Protein 2FGX (pdb70)

Solvent-accessible surface area: 6014 Å² total; per-residue (Å²): 242,148,138,168,129,148,73,91,44,0,7,0,23,0,107,131,83,46,154,47,6,99,109,3,46,56,38,0,128,78,45,13,166,167,20,135,1,76,50,78,69,60,87,2,83,61,86,134,128,30,35,176,108,18,83,86,137,18,5,8,0,27,0,39,106,76,116,94,87,31,4,76,60,136,43,74,56,114,65,1,37,90,38,33,108

Structure (mmCIF, N/CA/C/O backbone):
data_2FGX
#
_entry.id   2FGX
#
loop_
_atom_site.group_PDB
_atom_site.id
_atom_site.type_symbol
_atom_site.label_atom_id
_atom_site.label_alt_id
_atom_site.label_comp_id
_atom_site.label_asym_id
_atom_site.label_entity_id
_atom_site.label_seq_id
_atom_site.pdbx_PDB_ins_code
_atom_site.Cartn_x
_atom_site.Cartn_y
_atom_site.Cartn_z
_atom_site.occupancy
_atom_site.B_iso_or_equiv
_atom_site.auth_seq_id
_atom_site.auth_comp_id
_atom_site.auth_asym_id
_atom_site.auth_atom_id
_atom_site.pdbx_PDB_model_num
ATOM 1 N N . MET A 1 23 ? 3.164 31.938 2.748 1.00 0.00 1 MET A N 1
ATOM 2 C CA . MET A 1 23 ? 1.716 31.921 3.058 1.00 0.00 1 MET A CA 1
ATOM 3 C C . MET A 1 23 ? 1.205 30.488 3.113 1.00 0.00 1 MET A C 1
ATOM 4 O O . MET A 1 23 ? 0.885 29.976 4.186 1.00 0.00 1 MET A O 1
ATOM 15 N N . ASN A 1 24 ? 1.133 29.841 1.961 1.00 0.00 2 ASN A N 1
ATOM 16 C CA . ASN A 1 24 ? 0.691 28.458 1.893 1.00 0.00 2 ASN A CA 1
ATOM 17 C C . ASN A 1 24 ? 1.857 27.549 1.544 1.00 0.00 2 ASN A C 1
ATOM 18 O O . ASN A 1 24 ? 2.845 27.988 0.955 1.00 0.00 2 ASN A O 1
ATOM 28 N N . ASN A 1 25 ? 1.733 26.287 1.916 1.00 0.00 3 ASN A N 1
ATOM 29 C CA . ASN A 1 25 ? 2.756 25.285 1.648 1.00 0.00 3 ASN A CA 1
ATOM 30 C C . ASN A 1 25 ? 2.218 23.915 2.014 1.00 0.00 3 ASN A C 1
ATOM 31 O O . ASN A 1 25 ? 1.929 23.656 3.185 1.00 0.00 3 ASN A O 1
ATOM 41 N N . GLN A 1 26 ? 2.051 23.050 1.023 1.00 0.00 4 GLN A N 1
ATOM 42 C CA . GLN A 1 26 ? 1.541 21.712 1.277 1.00 0.00 4 GLN A CA 1
ATOM 43 C C . GLN A 1 26 ? 2.522 20.944 2.151 1.00 0.00 4 GLN A C 1
ATOM 44 O O . GLN A 1 26 ? 3.737 21.137 2.060 1.00 0.00 4 GLN A O 1
ATOM 56 N N . VAL A 1 27 ? 1.990 20.095 3.008 1.00 0.00 5 VAL A N 1
ATOM 57 C CA . VAL A 1 27 ? 2.806 19.343 3.936 1.00 0.00 5 VAL A CA 1
ATOM 58 C C . VAL A 1 27 ? 3.406 18.122 3.264 1.00 0.00 5 VAL A C 1
ATOM 59 O O . VAL A 1 27 ? 3.133 17.840 2.098 1.00 0.00 5 VAL A O 1
ATOM 72 N N . GLU A 1 28 ? 4.223 17.410 4.007 1.00 0.00 6 GLU A N 1
ATOM 73 C CA . GLU A 1 28 ? 4.874 16.220 3.498 1.00 0.00 6 GLU A CA 1
ATOM 74 C C . GLU A 1 28 ? 3.886 15.055 3.470 1.00 0.00 6 GLU A C 1
ATOM 75 O O . GLU A 1 28 ? 3.000 14.955 4.327 1.00 0.00 6 GLU A O 1
ATOM 85 N N . PRO A 1 29 ? 4.019 14.172 2.478 1.00 0.00 7 PRO A N 1
ATOM 86 C CA . PRO A 1 29 ? 3.044 13.118 2.223 1.00 0.00 7 PRO A CA 1
ATOM 87 C C . PRO A 1 29 ? 3.225 11.906 3.129 1.00 0.00 7 PRO A C 1
ATOM 88 O O . PRO A 1 29 ? 4.179 11.827 3.908 1.00 0.00 7 PRO A O 1
ATOM 96 N N . ARG A 1 30 ? 2.296 10.969 3.032 1.00 0.00 8 ARG A N 1
ATOM 97 C CA . ARG A 1 30 ? 2.372 9.740 3.800 1.00 0.00 8 ARG A CA 1
ATOM 98 C C . ARG A 1 30 ? 2.822 8.608 2.887 1.00 0.00 8 ARG A C 1
ATOM 99 O O . ARG A 1 30 ? 2.411 8.540 1.734 1.00 0.00 8 ARG A O 1
ATOM 117 N N . LYS A 1 31 ? 3.671 7.738 3.403 1.00 0.00 9 LYS A N 1
ATOM 118 C CA . LYS A 1 31 ? 4.241 6.653 2.613 1.00 0.00 9 LYS A CA 1
ATOM 119 C C . LYS A 1 31 ? 3.308 5.441 2.635 1.00 0.00 9 LYS A C 1
ATOM 120 O O . LYS A 1 31 ? 2.613 5.205 3.622 1.00 0.00 9 LYS A O 1
ATOM 135 N N . LEU A 1 32 ? 3.276 4.694 1.543 1.00 0.00 10 LEU A N 1
ATOM 136 C CA . LEU A 1 32 ? 2.452 3.500 1.465 1.00 0.00 10 LEU A CA 1
ATOM 137 C C . LEU A 1 32 ? 3.294 2.268 1.152 1.00 0.00 10 LEU A C 1
ATOM 138 O O . LEU A 1 32 ? 4.200 2.305 0.314 1.00 0.00 10 LEU A O 1
ATOM 153 N N . VAL A 1 33 ? 2.993 1.179 1.840 1.00 0.00 11 VAL A N 1
ATOM 154 C CA . VAL A 1 33 ? 3.685 -0.083 1.634 1.00 0.00 11 VAL A CA 1
ATOM 155 C C . VAL A 1 33 ? 2.700 -1.154 1.185 1.00 0.00 11 VAL A C 1
ATOM 156 O O . VAL A 1 33 ? 1.580 -1.217 1.679 1.00 0.00 11 VAL A O 1
ATOM 169 N N . VAL A 1 34 ? 3.113 -1.980 0.243 1.00 0.00 12 VAL A N 1
ATOM 170 C CA . VAL A 1 34 ? 2.300 -3.095 -0.194 1.00 0.00 12 VAL A CA 1
ATOM 171 C C . VAL A 1 34 ? 2.934 -4.410 0.244 1.00 0.00 12 VAL A C 1
ATOM 172 O O . VAL A 1 34 ? 4.032 -4.761 -0.194 1.00 0.00 12 VAL A O 1
ATOM 185 N N . TYR A 1 35 ? 2.257 -5.116 1.136 1.00 0.00 13 TYR A N 1
ATOM 186 C CA . TYR A 1 35 ? 2.732 -6.412 1.599 1.00 0.00 13 TYR A CA 1
ATOM 187 C C . TYR A 1 35 ? 2.342 -7.498 0.608 1.00 0.00 13 TYR A C 1
ATOM 188 O O . TYR A 1 35 ? 1.193 -7.560 0.167 1.00 0.00 13 TYR A O 1
ATOM 205 N N . GLY A 1 36 ? 3.296 -8.348 0.258 1.00 0.00 14 GLY A N 1
ATOM 206 C CA . GLY A 1 36 ? 3.024 -9.413 -0.685 1.00 0.00 14 GLY A CA 1
ATOM 207 C C . GLY A 1 36 ? 4.031 -10.537 -0.590 1.00 0.00 14 GLY A C 1
ATOM 208 O O . GLY A 1 36 ? 4.758 -10.648 0.397 1.00 0.00 14 GLY A O 1
ATOM 212 N N . ARG A 1 37 ? 4.066 -11.374 -1.616 1.00 0.00 15 ARG A N 1
ATOM 213 C CA . ARG A 1 37 ? 4.998 -12.490 -1.679 1.00 0.00 15 ARG A CA 1
ATOM 214 C C . ARG A 1 37 ? 5.208 -12.919 -3.127 1.00 0.00 15 ARG A C 1
ATOM 215 O O . ARG A 1 37 ? 4.250 -13.264 -3.822 1.00 0.00 15 ARG A O 1
ATOM 233 N N . GLU A 1 38 ? 6.461 -12.872 -3.573 1.00 0.00 16 GLU A N 1
ATOM 234 C CA . GLU A 1 38 ? 6.835 -13.280 -4.929 1.00 0.00 16 GLU A CA 1
ATOM 235 C C . GLU A 1 38 ? 6.149 -12.409 -5.986 1.00 0.00 16 GLU A C 1
ATOM 236 O O . GLU A 1 38 ? 5.531 -11.389 -5.666 1.00 0.00 16 GLU A O 1
ATOM 246 N N . GLY A 1 39 ? 6.277 -12.801 -7.245 1.00 0.00 17 GLY A N 1
ATOM 247 C CA . GLY A 1 39 ? 5.670 -12.046 -8.319 1.00 0.00 17 GLY A CA 1
ATOM 248 C C . GLY A 1 39 ? 4.224 -12.434 -8.546 1.00 0.00 17 GLY A C 1
ATOM 249 O O . GLY A 1 39 ? 3.942 -13.437 -9.204 1.00 0.00 17 GLY A O 1
ATOM 253 N N . CYS A 1 40 ? 3.310 -11.650 -7.988 1.00 0.00 18 CYS A N 1
ATOM 254 C CA . CYS A 1 40 ? 1.884 -11.874 -8.175 1.00 0.00 18 CYS A CA 1
ATOM 255 C C . CYS A 1 40 ? 1.301 -10.797 -9.086 1.00 0.00 18 CYS A C 1
ATOM 256 O O . CYS A 1 40 ? 1.700 -9.632 -9.011 1.00 0.00 18 CYS A O 1
ATOM 263 N N . HIS A 1 41 ? 0.364 -11.187 -9.945 1.00 0.00 19 HIS A N 1
ATOM 264 C CA . HIS A 1 41 ? -0.249 -10.255 -10.885 1.00 0.00 19 HIS A CA 1
ATOM 265 C C . HIS A 1 41 ? -0.956 -9.113 -10.174 1.00 0.00 19 HIS A C 1
ATOM 266 O O . HIS A 1 41 ? -0.805 -7.959 -10.563 1.00 0.00 19 HIS A O 1
ATOM 279 N N . LEU A 1 42 ? -1.713 -9.426 -9.128 1.00 0.00 20 LEU A N 1
ATOM 280 C CA . LEU A 1 42 ? -2.430 -8.397 -8.379 1.00 0.00 20 LEU A CA 1
ATOM 281 C C . LEU A 1 42 ? -1.472 -7.356 -7.820 1.00 0.00 20 LEU A C 1
ATOM 282 O O . LEU A 1 42 ? -1.803 -6.172 -7.763 1.00 0.00 20 LEU A O 1
ATOM 297 N N . CYS A 1 43 ? -0.282 -7.794 -7.425 1.00 0.00 21 CYS A N 1
ATOM 298 C CA . CYS A 1 43 ? 0.744 -6.874 -6.956 1.00 0.00 21 CYS A CA 1
ATOM 299 C C . CYS A 1 43 ? 1.138 -5.917 -8.080 1.00 0.00 21 CYS A C 1
ATOM 300 O O . CYS A 1 43 ? 1.136 -4.702 -7.898 1.00 0.00 21 CYS A O 1
ATOM 307 N N . GLU A 1 44 ? 1.433 -6.482 -9.248 1.00 0.00 22 GLU A N 1
ATOM 308 C CA . GLU A 1 44 ? 1.822 -5.697 -10.417 1.00 0.00 22 GLU A CA 1
ATOM 309 C C . GLU A 1 44 ? 0.725 -4.713 -10.815 1.00 0.00 22 GLU A C 1
ATOM 310 O O . GLU A 1 44 ? 1.004 -3.547 -11.110 1.00 0.00 22 GLU A O 1
ATOM 320 N N . GLU A 1 45 ? -0.515 -5.189 -10.816 1.00 0.00 23 GLU A N 1
ATOM 321 C CA . GLU A 1 45 ? -1.661 -4.360 -11.177 1.00 0.00 23 GLU A CA 1
ATOM 322 C C . GLU A 1 45 ? -1.811 -3.195 -10.204 1.00 0.00 23 GLU A C 1
ATOM 323 O O . GLU A 1 45 ? -2.062 -2.057 -10.611 1.00 0.00 23 GLU A O 1
ATOM 333 N N . MET A 1 46 ? -1.643 -3.479 -8.914 1.00 0.00 24 MET A N 1
ATOM 334 C CA . MET A 1 46 ? -1.730 -2.440 -7.893 1.00 0.00 24 MET A CA 1
ATOM 335 C C . MET A 1 46 ? -0.554 -1.482 -7.992 1.00 0.00 24 MET A C 1
ATOM 336 O O . MET A 1 46 ? -0.715 -0.278 -7.801 1.00 0.00 24 MET A O 1
ATOM 348 N N . ILE A 1 47 ? 0.629 -2.013 -8.296 1.00 0.00 25 ILE A N 1
ATOM 349 C CA . ILE A 1 47 ? 1.802 -1.176 -8.513 1.00 0.00 25 ILE A CA 1
ATOM 350 C C . ILE A 1 47 ? 1.524 -0.167 -9.619 1.00 0.00 25 ILE A C 1
ATOM 351 O O . ILE A 1 47 ? 1.755 1.026 -9.446 1.00 0.00 25 ILE A O 1
ATOM 366 N N . ALA A 1 48 ? 0.998 -0.650 -10.741 1.00 0.00 26 ALA A N 1
ATOM 367 C CA . ALA A 1 48 ? 0.642 0.219 -11.854 1.00 0.00 26 ALA A CA 1
ATOM 368 C C . ALA A 1 48 ? -0.392 1.255 -11.419 1.00 0.00 26 ALA A C 1
ATOM 369 O O . ALA A 1 48 ? -0.298 2.428 -11.777 1.00 0.00 26 ALA A O 1
ATOM 376 N N . SER A 1 49 ? -1.359 0.811 -10.622 1.00 0.00 27 SER A N 1
ATOM 377 C CA . SER A 1 49 ? -2.397 1.691 -10.099 1.00 0.00 27 SER A CA 1
ATOM 378 C C . SER A 1 49 ? -1.790 2.795 -9.230 1.00 0.00 27 SER A C 1
ATOM 379 O O . SER A 1 49 ? -2.116 3.974 -9.381 1.00 0.00 27 SER A O 1
ATOM 386 N N . LEU A 1 50 ? -0.891 2.403 -8.338 1.00 0.00 28 LEU A N 1
ATOM 387 C CA . LEU A 1 50 ? -0.272 3.333 -7.404 1.00 0.00 28 LEU A CA 1
ATOM 388 C C . LEU A 1 50 ? 0.729 4.245 -8.108 1.00 0.00 28 LEU A C 1
ATOM 389 O O . LEU A 1 50 ? 0.918 5.390 -7.709 1.00 0.00 28 LEU A O 1
ATOM 404 N N . ARG A 1 51 ? 1.366 3.736 -9.154 1.00 0.00 29 ARG A N 1
ATOM 405 C CA . ARG A 1 51 ? 2.284 4.543 -9.955 1.00 0.00 29 ARG A CA 1
ATOM 406 C C . ARG A 1 51 ? 1.537 5.682 -10.630 1.00 0.00 29 ARG A C 1
ATOM 407 O O . ARG A 1 51 ? 2.041 6.801 -10.724 1.00 0.00 29 ARG A O 1
ATOM 425 N N . VAL A 1 52 ? 0.329 5.389 -11.093 1.00 0.00 30 VAL A N 1
ATOM 426 C CA . VAL A 1 52 ? -0.538 6.410 -11.662 1.00 0.00 30 VAL A CA 1
ATOM 427 C C . VAL A 1 52 ? -0.952 7.412 -10.588 1.00 0.00 30 VAL A C 1
ATOM 428 O O . VAL A 1 52 ? -0.911 8.623 -10.809 1.00 0.00 30 VAL A O 1
ATOM 441 N N . LEU A 1 53 ? -1.334 6.901 -9.420 1.00 0.00 31 LEU A N 1
ATOM 442 C CA . LEU A 1 53 ? -1.720 7.757 -8.300 1.00 0.00 31 LEU A CA 1
ATOM 443 C C . LEU A 1 53 ? -0.561 8.627 -7.837 1.00 0.00 31 LEU A C 1
ATOM 444 O O . LEU A 1 53 ? -0.765 9.771 -7.453 1.00 0.00 31 LEU A O 1
ATOM 459 N N . GLN A 1 54 ? 0.652 8.082 -7.892 1.00 0.00 32 GLN A N 1
ATOM 460 C CA . GLN A 1 54 ? 1.859 8.809 -7.492 1.00 0.00 32 GLN A CA 1
ATOM 461 C C . GLN A 1 54 ? 2.050 10.086 -8.304 1.00 0.00 32 GLN A C 1
ATOM 462 O O . GLN A 1 54 ? 2.751 11.003 -7.874 1.00 0.00 32 GLN A O 1
ATOM 474 N N . LYS A 1 55 ? 1.430 10.146 -9.474 1.00 0.00 33 LYS A N 1
ATOM 475 C CA . LYS A 1 55 ? 1.496 11.335 -10.313 1.00 0.00 33 LYS A CA 1
ATOM 476 C C . LYS A 1 55 ? 0.616 12.445 -9.747 1.00 0.00 33 LYS A C 1
ATOM 477 O O . LYS A 1 55 ? 0.914 13.631 -9.898 1.00 0.00 33 LYS A O 1
ATOM 492 N N . LYS A 1 56 ? -0.460 12.043 -9.091 1.00 0.00 34 LYS A N 1
ATOM 493 C CA . LYS A 1 56 ? -1.383 12.978 -8.464 1.00 0.00 34 LYS A CA 1
ATOM 494 C C . LYS A 1 56 ? -0.971 13.231 -7.020 1.00 0.00 34 LYS A C 1
ATOM 495 O O . LYS A 1 56 ? -0.909 14.371 -6.556 1.00 0.00 34 LYS A O 1
ATOM 510 N N . SER A 1 57 ? -0.680 12.145 -6.327 1.00 0.00 35 SER A N 1
ATOM 511 C CA . SER A 1 57 ? -0.352 12.175 -4.915 1.00 0.00 35 SER A CA 1
ATOM 512 C C . SER A 1 57 ? 0.808 11.227 -4.638 1.00 0.00 35 SER A C 1
ATOM 513 O O . SER A 1 57 ? 0.693 10.021 -4.840 1.00 0.00 35 SER A O 1
ATOM 520 N N . TRP A 1 58 ? 1.934 11.772 -4.207 1.00 0.00 36 TRP A N 1
ATOM 521 C CA . TRP A 1 58 ? 3.102 10.952 -3.926 1.00 0.00 36 TRP A CA 1
ATOM 522 C C . TRP A 1 58 ? 2.958 10.262 -2.577 1.00 0.00 36 TRP A C 1
ATOM 523 O O . TRP A 1 58 ? 2.604 10.893 -1.587 1.00 0.00 36 TRP A O 1
ATOM 543 N N . PHE A 1 59 ? 3.222 8.965 -2.553 1.00 0.00 37 PHE A N 1
ATOM 544 C CA . PHE A 1 59 ? 3.172 8.200 -1.316 1.00 0.00 37 PHE A CA 1
ATOM 545 C C . PHE A 1 59 ? 4.228 7.108 -1.307 1.00 0.00 37 PHE A C 1
ATOM 546 O O . PHE A 1 59 ? 4.211 6.216 -0.460 1.00 0.00 37 PHE A O 1
ATOM 562 N N . GLU A 1 60 ? 5.164 7.212 -2.240 1.00 0.00 38 GLU A N 1
ATOM 563 C CA . GLU A 1 60 ? 6.192 6.194 -2.438 1.00 0.00 38 GLU A CA 1
ATOM 564 C C . GLU A 1 60 ? 5.578 4.827 -2.724 1.00 0.00 38 GLU A C 1
ATOM 565 O O . GLU A 1 60 ? 4.361 4.678 -2.814 1.00 0.00 38 GLU A O 1
ATOM 575 N N . LEU A 1 61 ? 6.426 3.837 -2.921 1.00 0.00 39 LEU A N 1
ATOM 576 C CA . LEU A 1 61 ? 5.954 2.481 -3.154 1.00 0.00 39 LEU A CA 1
ATOM 577 C C . LEU A 1 61 ? 6.981 1.462 -2.682 1.00 0.00 39 LEU A C 1
ATOM 578 O O . LEU A 1 61 ? 8.083 1.378 -3.226 1.00 0.00 39 LEU A O 1
ATOM 593 N N . GLU A 1 62 ? 6.618 0.695 -1.670 1.00 0.00 40 GLU A N 1
ATOM 594 C CA . GLU A 1 62 ? 7.509 -0.317 -1.131 1.00 0.00 40 GLU A CA 1
ATOM 595 C C . GLU A 1 62 ? 6.789 -1.655 -1.029 1.00 0.00 40 GLU A C 1
ATOM 596 O O . GLU A 1 62 ? 5.763 -1.766 -0.363 1.00 0.00 40 GLU A O 1
ATOM 606 N N . VAL A 1 63 ? 7.318 -2.655 -1.718 1.00 0.00 41 VAL A N 1
ATOM 607 C CA . VAL A 1 63 ? 6.755 -3.996 -1.678 1.00 0.00 41 VAL A CA 1
ATOM 608 C C . VAL A 1 63 ? 7.579 -4.878 -0.750 1.00 0.00 41 VAL A C 1
ATOM 609 O O . VAL A 1 63 ? 8.768 -5.113 -0.992 1.00 0.00 41 VAL A O 1
ATOM 622 N N . ILE A 1 64 ? 6.952 -5.346 0.317 1.00 0.00 42 ILE A N 1
ATOM 623 C CA . ILE A 1 64 ? 7.649 -6.122 1.326 1.00 0.00 42 ILE A CA 1
ATOM 624 C C . ILE A 1 64 ? 7.133 -7.559 1.366 1.00 0.00 42 ILE A C 1
ATOM 625 O O . ILE A 1 64 ? 5.923 -7.801 1.408 1.00 0.00 42 ILE A O 1
ATOM 640 N N . ASN A 1 65 ? 8.065 -8.499 1.328 1.00 0.00 43 ASN A N 1
ATOM 641 C CA . ASN A 1 65 ? 7.747 -9.923 1.353 1.00 0.00 43 ASN A CA 1
ATOM 642 C C . ASN A 1 65 ? 7.336 -10.356 2.753 1.00 0.00 43 ASN A C 1
ATOM 643 O O . ASN A 1 65 ? 8.114 -10.237 3.700 1.00 0.00 43 ASN A O 1
ATOM 653 N N . ILE A 1 66 ? 6.115 -10.856 2.887 1.00 0.00 44 ILE A N 1
ATOM 654 C CA . ILE A 1 66 ? 5.631 -11.319 4.184 1.00 0.00 44 ILE A CA 1
ATOM 655 C C . ILE A 1 66 ? 5.991 -12.779 4.414 1.00 0.00 44 ILE A C 1
ATOM 656 O O . ILE A 1 66 ? 5.921 -13.266 5.535 1.00 0.00 44 ILE A O 1
ATOM 671 N N . ASP A 1 67 ? 6.369 -13.471 3.342 1.00 0.00 45 ASP A N 1
ATOM 672 C CA . ASP A 1 67 ? 6.716 -14.892 3.420 1.00 0.00 45 ASP A CA 1
ATOM 673 C C . ASP A 1 67 ? 7.802 -15.143 4.463 1.00 0.00 45 ASP A C 1
ATOM 674 O O . ASP A 1 67 ? 7.776 -16.151 5.170 1.00 0.00 45 ASP A O 1
ATOM 682 N N . GLY A 1 68 ? 8.750 -14.217 4.560 1.00 0.00 46 GLY A N 1
ATOM 683 C CA . GLY A 1 68 ? 9.771 -14.312 5.584 1.00 0.00 46 GLY A CA 1
ATOM 684 C C . GLY A 1 68 ? 9.219 -14.016 6.965 1.00 0.00 46 GLY A C 1
ATOM 685 O O . GLY A 1 68 ? 9.404 -14.799 7.901 1.00 0.00 46 GLY A O 1
ATOM 689 N N . ASN A 1 69 ? 8.525 -12.890 7.089 1.00 0.00 47 ASN A N 1
ATOM 690 C CA . ASN A 1 69 ? 7.937 -12.486 8.363 1.00 0.00 47 ASN A CA 1
ATOM 691 C C . ASN A 1 69 ? 6.610 -13.193 8.592 1.00 0.00 47 ASN A C 1
ATOM 692 O O . ASN A 1 69 ? 5.557 -12.725 8.154 1.00 0.00 47 ASN A O 1
ATOM 702 N N . GLU A 1 70 ? 6.662 -14.314 9.292 1.00 0.00 48 GLU A N 1
ATOM 703 C CA . GLU A 1 70 ? 5.474 -15.111 9.555 1.00 0.00 48 GLU A CA 1
ATOM 704 C C . GLU A 1 70 ? 4.489 -14.359 10.452 1.00 0.00 48 GLU A C 1
ATOM 705 O O . GLU A 1 70 ? 3.306 -14.685 10.496 1.00 0.00 48 GLU A O 1
ATOM 715 N N . HIS A 1 71 ? 4.978 -13.339 11.153 1.00 0.00 49 HIS A N 1
ATOM 716 C CA . HIS A 1 71 ? 4.101 -12.442 11.906 1.00 0.00 49 HIS A CA 1
ATOM 717 C C . HIS A 1 71 ? 3.151 -11.711 10.958 1.00 0.00 49 HIS A C 1
ATOM 718 O O . HIS A 1 71 ? 1.955 -11.595 11.225 1.00 0.00 49 HIS A O 1
ATOM 731 N N . LEU A 1 72 ? 3.690 -11.240 9.839 1.00 0.00 50 LEU A N 1
ATOM 732 C CA . LEU A 1 72 ? 2.885 -10.563 8.828 1.00 0.00 50 LEU A CA 1
ATOM 733 C C . LEU A 1 72 ? 1.979 -11.560 8.120 1.00 0.00 50 LEU A C 1
ATOM 734 O O . LEU A 1 72 ? 0.837 -11.249 7.784 1.00 0.00 50 LEU A O 1
ATOM 749 N N . THR A 1 73 ? 2.494 -12.760 7.903 1.00 0.00 51 THR A N 1
ATOM 750 C CA . THR A 1 73 ? 1.715 -13.829 7.297 1.00 0.00 51 THR A CA 1
ATOM 751 C C . THR A 1 73 ? 0.546 -14.225 8.205 1.00 0.00 51 THR A C 1
ATOM 752 O O . THR A 1 73 ? -0.545 -14.539 7.736 1.00 0.00 51 THR A O 1
ATOM 763 N N . ARG A 1 74 ? 0.772 -14.166 9.508 1.00 0.00 52 ARG A N 1
ATOM 764 C CA . ARG A 1 74 ? -0.273 -14.447 10.480 1.00 0.00 52 ARG A CA 1
ATOM 765 C C . ARG A 1 74 ? -1.382 -13.405 10.365 1.00 0.00 52 ARG A C 1
ATOM 766 O O . ARG A 1 74 ? -2.563 -13.710 10.535 1.00 0.00 52 ARG A O 1
ATOM 784 N N . LEU A 1 75 ? -0.987 -12.174 10.074 1.00 0.00 53 LEU A N 1
ATOM 785 C CA . LEU A 1 75 ? -1.932 -11.081 9.902 1.00 0.00 53 LEU A CA 1
ATOM 786 C C . LEU A 1 75 ? -2.704 -11.213 8.591 1.00 0.00 53 LEU A C 1
ATOM 787 O O . LEU A 1 75 ? -3.933 -11.155 8.574 1.00 0.00 53 LEU A O 1
ATOM 802 N N . TYR A 1 76 ? -1.979 -11.398 7.500 1.00 0.00 54 TYR A N 1
ATOM 803 C CA . TYR A 1 76 ? -2.581 -11.337 6.177 1.00 0.00 54 TYR A CA 1
ATOM 804 C C . TYR A 1 76 ? -2.667 -12.719 5.525 1.00 0.00 54 TYR A C 1
ATOM 805 O O . TYR A 1 76 ? -3.766 -13.227 5.292 1.00 0.00 54 TYR A O 1
ATOM 822 N N . ASN A 1 77 ? -1.501 -13.321 5.258 1.00 0.00 55 ASN A N 1
ATOM 823 C CA . ASN A 1 77 ? -1.398 -14.616 4.555 1.00 0.00 55 ASN A CA 1
ATOM 824 C C . ASN A 1 77 ? -2.106 -14.594 3.198 1.00 0.00 55 ASN A C 1
ATOM 825 O O . ASN A 1 77 ? -1.489 -14.327 2.173 1.00 0.00 55 ASN A O 1
ATOM 835 N N . ASP A 1 78 ? -3.408 -14.856 3.216 1.00 0.00 56 ASP A N 1
ATOM 836 C CA . ASP A 1 78 ? -4.196 -14.990 1.996 1.00 0.00 56 ASP A CA 1
ATOM 837 C C . ASP A 1 78 ? -4.645 -13.628 1.493 1.00 0.00 56 ASP A C 1
ATOM 838 O O . ASP A 1 78 ? -4.800 -13.413 0.291 1.00 0.00 56 ASP A O 1
ATOM 846 N N . ARG A 1 79 ? -4.819 -12.695 2.412 1.00 0.00 57 ARG A N 1
ATOM 847 C CA . ARG A 1 79 ? -5.232 -11.362 2.046 1.00 0.00 57 ARG A CA 1
ATOM 848 C C . ARG A 1 79 ? -4.003 -10.498 1.917 1.00 0.00 57 ARG A C 1
ATOM 849 O O . ARG A 1 79 ? -3.772 -9.603 2.731 1.00 0.00 57 ARG A O 1
ATOM 867 N N . VAL A 1 80 ? -3.189 -10.802 0.920 1.00 0.00 58 VAL A N 1
ATOM 868 C CA . VAL A 1 80 ? -2.004 -10.044 0.684 1.00 0.00 58 VAL A CA 1
ATOM 869 C C . VAL A 1 80 ? -2.330 -8.837 -0.179 1.00 0.00 58 VAL A C 1
ATOM 870 O O . VAL A 1 80 ? -3.284 -8.128 0.150 1.00 0.00 58 VAL A O 1
ATOM 883 N N . PRO A 1 81 ? -1.690 -8.655 -1.354 1.00 0.00 59 PRO A N 1
ATOM 884 C CA . PRO A 1 81 ? -1.295 -7.349 -1.827 1.00 0.00 59 PRO A CA 1
ATOM 885 C C . PRO A 1 81 ? -1.887 -6.199 -1.005 1.00 0.00 59 PRO A C 1
ATOM 886 O O . PRO A 1 81 ? -2.709 -5.424 -1.487 1.00 0.00 59 PRO A O 1
ATOM 894 N N . VAL A 1 82 ? -1.454 -6.111 0.251 1.00 0.00 60 VAL A N 1
ATOM 895 C CA . VAL A 1 82 ? -2.104 -5.246 1.225 1.00 0.00 60 VAL A CA 1
ATOM 896 C C . VAL A 1 82 ? -1.462 -3.878 1.247 1.00 0.00 60 VAL A C 1
ATOM 897 O O . VAL A 1 82 ? -0.248 -3.750 1.402 1.00 0.00 60 VAL A O 1
ATOM 910 N N . LEU A 1 83 ? -2.290 -2.864 1.096 1.00 0.00 61 LEU A N 1
ATOM 911 C CA . LEU A 1 83 ? -1.821 -1.498 1.052 1.00 0.00 61 LEU A CA 1
ATOM 912 C C . LEU A 1 83 ? -1.828 -0.914 2.463 1.00 0.00 61 LEU A C 1
ATOM 913 O O . LEU A 1 83 ? -2.879 -0.584 3.019 1.00 0.00 61 LEU A O 1
ATOM 928 N N . PHE A 1 84 ? -0.639 -0.826 3.032 1.00 0.00 62 PHE A N 1
ATOM 929 C CA . PHE A 1 84 ? -0.441 -0.386 4.403 1.00 0.00 62 PHE A CA 1
ATOM 930 C C . PHE A 1 84 ? -0.116 1.103 4.451 1.00 0.00 62 PHE A C 1
ATOM 931 O O . PHE A 1 84 ? 0.678 1.601 3.648 1.00 0.00 62 PHE A O 1
ATOM 947 N N . ALA A 1 85 ? -0.731 1.802 5.398 1.00 0.00 63 ALA A N 1
ATOM 948 C CA . ALA A 1 85 ? -0.523 3.230 5.565 1.00 0.00 63 ALA A CA 1
ATOM 949 C C . ALA A 1 85 ? 0.622 3.505 6.529 1.00 0.00 63 ALA A C 1
ATOM 950 O O . ALA A 1 85 ? 0.511 3.264 7.735 1.00 0.00 63 ALA A O 1
ATOM 957 N N . VAL A 1 86 ? 1.727 3.991 5.989 1.00 0.00 64 VAL A N 1
ATOM 958 C CA . VAL A 1 86 ? 2.877 4.359 6.801 1.00 0.00 64 VAL A CA 1
ATOM 959 C C . VAL A 1 86 ? 2.699 5.789 7.303 1.00 0.00 64 VAL A C 1
ATOM 960 O O . VAL A 1 86 ? 1.994 6.578 6.671 1.00 0.00 64 VAL A O 1
ATOM 973 N N . ASN A 1 87 ? 3.321 6.107 8.441 1.00 0.00 65 ASN A N 1
ATOM 974 C CA . ASN A 1 87 ? 3.136 7.399 9.115 1.00 0.00 65 ASN A CA 1
ATOM 975 C C . ASN A 1 87 ? 1.744 7.444 9.735 1.00 0.00 65 ASN A C 1
ATOM 976 O O . ASN A 1 87 ? 1.198 8.512 10.014 1.00 0.00 65 ASN A O 1
ATOM 986 N N . GLU A 1 88 ? 1.194 6.259 9.961 1.00 0.00 66 GLU A N 1
ATOM 987 C CA . GLU A 1 88 ? -0.145 6.103 10.508 1.00 0.00 66 GLU A CA 1
ATOM 988 C C . GLU A 1 88 ? -0.262 4.726 11.155 1.00 0.00 66 GLU A C 1
ATOM 989 O O . GLU A 1 88 ? -0.882 4.567 12.210 1.00 0.00 66 GLU A O 1
ATOM 999 N N . ASP A 1 89 ? 0.340 3.734 10.496 1.00 0.00 67 ASP A N 1
ATOM 1000 C CA . ASP A 1 89 ? 0.468 2.376 11.029 1.00 0.00 67 ASP A CA 1
ATOM 1001 C C . ASP A 1 89 ? -0.886 1.667 11.070 1.00 0.00 67 ASP A C 1
ATOM 1002 O O . ASP A 1 89 ? -1.373 1.286 12.134 1.00 0.00 67 ASP A O 1
ATOM 1010 N N . LYS A 1 90 ? -1.500 1.522 9.899 1.00 0.00 68 LYS A N 1
ATOM 1011 C CA . LYS A 1 90 ? -2.765 0.796 9.768 1.00 0.00 68 LYS A CA 1
ATOM 1012 C C . LYS A 1 90 ? -2.933 0.293 8.337 1.00 0.00 68 LYS A C 1
ATOM 1013 O O . LYS A 1 90 ? -2.309 0.821 7.417 1.00 0.00 68 LYS A O 1
ATOM 1028 N N . GLU A 1 91 ? -3.768 -0.720 8.150 1.00 0.00 69 GLU A N 1
ATOM 1029 C CA . GLU A 1 91 ? -4.087 -1.205 6.817 1.00 0.00 69 GLU A CA 1
ATOM 1030 C C . GLU A 1 91 ? -5.185 -0.346 6.197 1.00 0.00 69 GLU A C 1
ATOM 1031 O O . GLU A 1 91 ? -6.133 0.047 6.880 1.00 0.00 69 GLU A O 1
ATOM 1041 N N . LEU A 1 92 ? -5.049 -0.041 4.912 1.00 0.00 70 LEU A N 1
ATOM 1042 C CA . LEU A 1 92 ? -6.079 0.703 4.199 1.00 0.00 70 LEU A CA 1
ATOM 1043 C C . LEU A 1 92 ? -6.856 -0.227 3.286 1.00 0.00 70 LEU A C 1
ATOM 1044 O O . LEU A 1 92 ? -8.051 -0.458 3.471 1.00 0.00 70 LEU A O 1
ATOM 1059 N N . CYS A 1 93 ? -6.154 -0.766 2.303 1.00 0.00 71 CYS A N 1
ATOM 1060 C CA . CYS A 1 93 ? -6.766 -1.606 1.294 1.00 0.00 71 CYS A CA 1
ATOM 1061 C C . CYS A 1 93 ? -5.954 -2.879 1.102 1.00 0.00 71 CYS A C 1
ATOM 1062 O O . CYS A 1 93 ? -4.961 -3.107 1.792 1.00 0.00 71 CYS A O 1
ATOM 1069 N N . HIS A 1 94 ? -6.380 -3.701 0.163 1.00 0.00 72 HIS A N 1
ATOM 1070 C CA . HIS A 1 94 ? -5.703 -4.949 -0.149 1.00 0.00 72 HIS A CA 1
ATOM 1071 C C . HIS A 1 94 ? -5.789 -5.207 -1.641 1.00 0.00 72 HIS A C 1
ATOM 1072 O O . HIS A 1 94 ? -6.185 -4.313 -2.390 1.00 0.00 72 HIS A O 1
ATOM 1085 N N . TYR A 1 95 ? -5.389 -6.412 -2.059 1.00 0.00 73 TYR A N 1
ATOM 1086 C CA . TYR A 1 95 ? -5.503 -6.839 -3.454 1.00 0.00 73 TYR A CA 1
ATOM 1087 C C . TYR A 1 95 ? -6.815 -6.366 -4.066 1.00 0.00 73 TYR A C 1
ATOM 1088 O O . TYR A 1 95 ? -7.877 -6.503 -3.444 1.00 0.00 73 TYR A O 1
ATOM 1105 N N . PHE A 1 96 ? -6.715 -5.817 -5.279 1.00 0.00 74 PHE A N 1
ATOM 1106 C CA . PHE A 1 96 ? -7.828 -5.137 -5.943 1.00 0.00 74 PHE A CA 1
ATOM 1107 C C . PHE A 1 96 ? -8.068 -3.787 -5.276 1.00 0.00 74 PHE A C 1
ATOM 1108 O O . PHE A 1 96 ? -8.745 -3.693 -4.252 1.00 0.00 74 PHE A O 1
ATOM 1124 N N . LEU A 1 97 ? -7.478 -2.752 -5.870 1.00 0.00 75 LEU A N 1
ATOM 1125 C CA . LEU A 1 97 ? -7.470 -1.410 -5.296 1.00 0.00 75 LEU A CA 1
ATOM 1126 C C . LEU A 1 97 ? -8.885 -0.872 -5.117 1.00 0.00 75 LEU A C 1
ATOM 1127 O O . LEU A 1 97 ? -9.684 -0.886 -6.053 1.00 0.00 75 LEU A O 1
ATOM 1142 N N . ASP A 1 98 ? -9.194 -0.397 -3.914 1.00 0.00 76 ASP A N 1
ATOM 1143 C CA . ASP A 1 98 ? -10.501 0.188 -3.643 1.00 0.00 76 ASP A CA 1
ATOM 1144 C C . ASP A 1 98 ? -10.549 1.606 -4.182 1.00 0.00 76 ASP A C 1
ATOM 1145 O O . ASP A 1 98 ? -11.599 2.079 -4.617 1.00 0.00 76 ASP A O 1
ATOM 1153 N N . SER A 1 99 ? -9.390 2.270 -4.142 1.00 0.00 77 SER A N 1
ATOM 1154 C CA . SER A 1 99 ? -9.219 3.639 -4.634 1.00 0.00 77 SER A CA 1
ATOM 1155 C C . SER A 1 99 ? -9.931 4.666 -3.751 1.00 0.00 77 SER A C 1
ATOM 1156 O O . SER A 1 99 ? -9.320 5.643 -3.324 1.00 0.00 77 SER A O 1
ATOM 1163 N N . ASP A 1 100 ? -11.205 4.435 -3.474 1.00 0.00 78 ASP A N 1
ATOM 1164 C CA . ASP A 1 100 ? -12.017 5.357 -2.684 1.00 0.00 78 ASP A CA 1
ATOM 1165 C C . ASP A 1 100 ? -11.393 5.624 -1.316 1.00 0.00 78 ASP A C 1
ATOM 1166 O O . ASP A 1 100 ? -11.255 6.772 -0.896 1.00 0.00 78 ASP A O 1
ATOM 1174 N N . VAL A 1 101 ? -11.000 4.553 -0.640 1.00 0.00 79 VAL A N 1
ATOM 1175 C CA . VAL A 1 101 ? -10.436 4.652 0.703 1.00 0.00 79 VAL A CA 1
ATOM 1176 C C . VAL A 1 101 ? -9.114 5.414 0.723 1.00 0.00 79 VAL A C 1
ATOM 1177 O O . VAL A 1 101 ? -8.959 6.359 1.494 1.00 0.00 79 VAL A O 1
ATOM 1190 N N . ILE A 1 102 ? -8.163 5.029 -0.126 1.00 0.00 80 ILE A N 1
ATOM 1191 C CA . ILE A 1 102 ? -6.886 5.734 -0.163 1.00 0.00 80 ILE A CA 1
ATOM 1192 C C . ILE A 1 102 ? -7.068 7.144 -0.730 1.00 0.00 80 ILE A C 1
ATOM 1193 O O . ILE A 1 102 ? -6.304 8.050 -0.415 1.00 0.00 80 ILE A O 1
ATOM 1208 N N . GLY A 1 103 ? -8.097 7.331 -1.547 1.00 0.00 81 GLY A N 1
ATOM 1209 C CA . GLY A 1 103 ? -8.415 8.655 -2.044 1.00 0.00 81 GLY A CA 1
ATOM 1210 C C . GLY A 1 103 ? -8.825 9.584 -0.920 1.00 0.00 81 GLY A C 1
ATOM 1211 O O . GLY A 1 103 ? -8.367 10.721 -0.844 1.00 0.00 81 GLY A O 1
ATOM 1215 N N . ALA A 1 104 ? -9.675 9.077 -0.031 1.00 0.00 82 ALA A N 1
ATOM 1216 C CA . ALA A 1 104 ? -10.116 9.823 1.142 1.00 0.00 82 ALA A CA 1
ATOM 1217 C C . ALA A 1 104 ? -8.962 10.028 2.120 1.00 0.00 82 ALA A C 1
ATOM 1218 O O . ALA A 1 104 ? -8.965 10.962 2.927 1.00 0.00 82 ALA A O 1
ATOM 1225 N N . TYR A 1 105 ? -7.984 9.142 2.042 1.00 0.00 83 TYR A N 1
ATOM 1226 C CA . TYR A 1 105 ? -6.852 9.148 2.954 1.00 0.00 83 TYR A CA 1
ATOM 1227 C C . TYR A 1 105 ? -5.718 10.047 2.460 1.00 0.00 83 TYR A C 1
ATOM 1228 O O . TYR A 1 105 ? -5.301 10.974 3.154 1.00 0.00 83 TYR A O 1
ATOM 1245 N N . LEU A 1 106 ? -5.234 9.771 1.259 1.00 0.00 84 LEU A N 1
ATOM 1246 C CA . LEU A 1 106 ? -4.027 10.409 0.750 1.00 0.00 84 LEU A CA 1
ATOM 1247 C C . LEU A 1 106 ? -4.269 11.877 0.398 1.00 0.00 84 LEU A C 1
ATOM 1248 O O . LEU A 1 106 ? -3.433 12.735 0.684 1.00 0.00 84 LEU A O 1
ATOM 1263 N N . SER A 1 107 ? -5.422 12.166 -0.185 1.00 0.00 85 SER A N 1
ATOM 1264 C CA . SER A 1 107 ? -5.710 13.509 -0.670 1.00 0.00 85 SER A CA 1
ATOM 1265 C C . SER A 1 107 ? -7.217 13.713 -0.803 1.00 0.00 85 SER A C 1
ATOM 1266 O O . SER A 1 107 ? -7.996 12.803 -0.526 1.00 0.00 85 SER A O 1
ATOM 1273 N N . MET A 1 23 ? 1.669 32.301 2.153 1.00 4.52 1 MET A N 2
ATOM 1274 C CA . MET A 1 23 ? 2.133 31.611 3.377 1.00 24.43 1 MET A CA 2
ATOM 1275 C C . MET A 1 23 ? 1.795 30.129 3.292 1.00 1.00 1 MET A C 2
ATOM 1276 O O . MET A 1 23 ? 0.661 29.725 3.544 1.00 33.45 1 MET A O 2
ATOM 1287 N N . ASN A 1 24 ? 2.775 29.320 2.923 1.00 5.42 2 ASN A N 2
ATOM 1288 C CA . ASN A 1 24 ? 2.534 27.905 2.689 1.00 62.14 2 ASN A CA 2
ATOM 1289 C C . ASN A 1 24 ? 2.804 27.081 3.936 1.00 13.11 2 ASN A C 2
ATOM 1290 O O . ASN A 1 24 ? 3.954 26.774 4.259 1.00 61.22 2 ASN A O 2
ATOM 1300 N N . ASN A 1 25 ? 1.738 26.738 4.637 1.00 23.40 3 ASN A N 2
ATOM 1301 C CA . ASN A 1 25 ? 1.821 25.828 5.769 1.00 33.41 3 ASN A CA 2
ATOM 1302 C C . ASN A 1 25 ? 1.284 24.463 5.362 1.00 63.34 3 ASN A C 2
ATOM 1303 O O . ASN A 1 25 ? 0.269 24.001 5.886 1.00 64.33 3 ASN A O 2
ATOM 1313 N N . GLN A 1 26 ? 1.955 23.834 4.407 1.00 21.44 4 GLN A N 2
ATOM 1314 C CA . GLN A 1 26 ? 1.515 22.552 3.884 1.00 42.15 4 GLN A CA 2
ATOM 1315 C C . GLN A 1 26 ? 2.225 21.408 4.597 1.00 52.35 4 GLN A C 2
ATOM 1316 O O . GLN A 1 26 ? 3.006 21.629 5.526 1.00 1.44 4 GLN A O 2
ATOM 1328 N N . VAL A 1 27 ? 1.958 20.190 4.159 1.00 12.34 5 VAL A N 2
ATOM 1329 C CA . VAL A 1 27 ? 2.504 19.015 4.811 1.00 64.45 5 VAL A CA 2
ATOM 1330 C C . VAL A 1 27 ? 3.479 18.283 3.907 1.00 21.30 5 VAL A C 2
ATOM 1331 O O . VAL A 1 27 ? 3.510 18.494 2.694 1.00 41.15 5 VAL A O 2
ATOM 1344 N N . GLU A 1 28 ? 4.268 17.425 4.522 1.00 61.44 6 GLU A N 2
ATOM 1345 C CA . GLU A 1 28 ? 5.244 16.613 3.819 1.00 30.12 6 GLU A CA 2
ATOM 1346 C C . GLU A 1 28 ? 4.546 15.450 3.103 1.00 72.34 6 GLU A C 2
ATOM 1347 O O . GLU A 1 28 ? 3.375 15.170 3.375 1.00 1.20 6 GLU A O 2
ATOM 1357 N N . PRO A 1 29 ? 5.233 14.764 2.174 1.00 60.11 7 PRO A N 2
ATOM 1358 C CA . PRO A 1 29 ? 4.637 13.661 1.425 1.00 72.33 7 PRO A CA 2
ATOM 1359 C C . PRO A 1 29 ? 4.468 12.420 2.285 1.00 13.33 7 PRO A C 2
ATOM 1360 O O . PRO A 1 29 ? 5.308 12.115 3.139 1.00 33.31 7 PRO A O 2
ATOM 1368 N N . ARG A 1 30 ? 3.381 11.707 2.056 1.00 0.23 8 ARG A N 2
ATOM 1369 C CA . ARG A 1 30 ? 3.098 10.502 2.810 1.00 42.42 8 ARG A CA 2
ATOM 1370 C C . ARG A 1 30 ? 3.542 9.280 2.014 1.00 35.00 8 ARG A C 2
ATOM 1371 O O . ARG A 1 30 ? 3.907 9.408 0.846 1.00 65.23 8 ARG A O 2
ATOM 1389 N N . LYS A 1 31 ? 3.517 8.105 2.629 1.00 5.22 9 LYS A N 2
ATOM 1390 C CA . LYS A 1 31 ? 4.045 6.916 1.978 1.00 33.15 9 LYS A CA 2
ATOM 1391 C C . LYS A 1 31 ? 3.118 5.715 2.155 1.00 30.55 9 LYS A C 2
ATOM 1392 O O . LYS A 1 31 ? 2.361 5.633 3.126 1.00 44.35 9 LYS A O 2
ATOM 1407 N N . LEU A 1 32 ? 3.184 4.798 1.195 1.00 44.12 10 LEU A N 2
ATOM 1408 C CA . LEU A 1 32 ? 2.409 3.567 1.232 1.00 13.21 10 LEU A CA 2
ATOM 1409 C C . LEU A 1 32 ? 3.323 2.348 1.159 1.00 53.30 10 LEU A C 2
ATOM 1410 O O . LEU A 1 32 ? 4.385 2.389 0.528 1.00 51.11 10 LEU A O 2
ATOM 1425 N N . VAL A 1 33 ? 2.909 1.276 1.815 1.00 21.35 11 VAL A N 2
ATOM 1426 C CA . VAL A 1 33 ? 3.620 0.009 1.758 1.00 31.43 11 VAL A CA 2
ATOM 1427 C C . VAL A 1 33 ? 2.692 -1.092 1.263 1.00 0.43 11 VAL A C 2
ATOM 1428 O O . VAL A 1 33 ? 1.554 -1.197 1.714 1.00 1.14 11 VAL A O 2
ATOM 1441 N N . VAL A 1 34 ? 3.166 -1.894 0.328 1.00 53.51 12 VAL A N 2
ATOM 1442 C CA . VAL A 1 34 ? 2.402 -3.032 -0.140 1.00 35.04 12 VAL A CA 2
ATOM 1443 C C . VAL A 1 34 ? 2.984 -4.328 0.421 1.00 65.15 12 VAL A C 2
ATOM 1444 O O . VAL A 1 34 ? 4.122 -4.695 0.119 1.00 45.54 12 VAL A O 2
ATOM 1457 N N . TYR A 1 35 ? 2.207 -4.996 1.264 1.00 15.40 13 TYR A N 2
ATOM 1458 C CA . TYR A 1 35 ? 2.607 -6.278 1.822 1.00 74.24 13 TYR A CA 2
ATOM 1459 C C . TYR A 1 35 ? 2.132 -7.409 0.924 1.00 65.35 13 TYR A C 2
ATOM 1460 O O . TYR A 1 35 ? 0.931 -7.587 0.722 1.00 53.11 13 TYR A O 2
ATOM 1477 N N . GLY A 1 36 ? 3.067 -8.171 0.385 1.00 43.51 14 GLY A N 2
ATOM 1478 C CA . GLY A 1 36 ? 2.704 -9.247 -0.510 1.00 60.40 14 GLY A CA 2
ATOM 1479 C C . GLY A 1 36 ? 3.557 -10.480 -0.311 1.00 74.15 14 GLY A C 2
ATOM 1480 O O . GLY A 1 36 ? 4.613 -10.4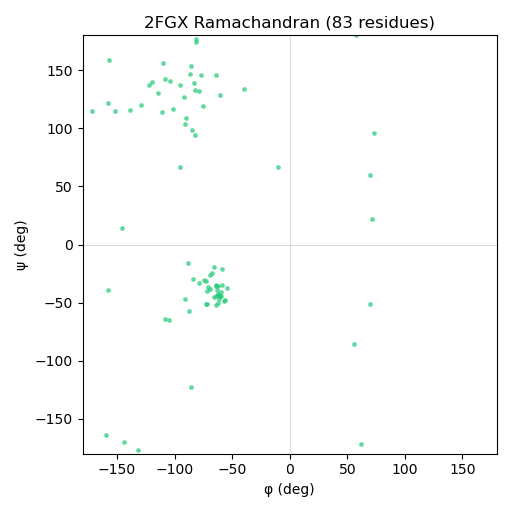21 0.319 1.00 23.20 14 GLY A O 2
ATOM 1484 N N . ARG A 1 37 ? 3.094 -11.602 -0.839 1.00 53.13 15 ARG A N 2
ATOM 1485 C CA . ARG A 1 37 ? 3.849 -12.842 -0.779 1.00 13.41 15 ARG A CA 2
ATOM 1486 C C . ARG A 1 37 ? 3.527 -13.715 -1.987 1.00 32.54 15 ARG A C 2
ATOM 1487 O O . ARG A 1 37 ? 2.389 -14.143 -2.164 1.00 11.22 15 ARG A O 2
ATOM 1505 N N . GLU A 1 38 ? 4.532 -13.921 -2.835 1.00 43.31 16 GLU A N 2
ATOM 1506 C CA . GLU A 1 38 ? 4.418 -14.785 -4.015 1.00 30.02 16 GLU A CA 2
ATOM 1507 C C . GLU A 1 38 ? 3.295 -14.344 -4.960 1.00 24.02 16 GLU A C 2
ATOM 1508 O O . GLU A 1 38 ? 2.868 -15.102 -5.833 1.00 2.10 16 GLU A O 2
ATOM 1518 N N . GLY A 1 39 ? 2.848 -13.104 -4.810 1.00 51.10 17 GLY A N 2
ATOM 1519 C CA . GLY A 1 39 ? 1.788 -12.584 -5.651 1.00 21.51 17 GLY A CA 2
ATOM 1520 C C . GLY A 1 39 ? 2.322 -11.652 -6.713 1.00 61.30 17 GLY A C 2
ATOM 1521 O O . GLY A 1 39 ? 2.017 -10.459 -6.713 1.00 44.33 17 GLY A O 2
ATOM 1525 N N . CYS A 1 40 ? 3.119 -12.203 -7.618 1.00 14.43 18 CYS A N 2
ATOM 1526 C CA . CYS A 1 40 ? 3.781 -11.423 -8.654 1.00 13.54 18 CYS A CA 2
ATOM 1527 C C . CYS A 1 40 ? 2.770 -10.706 -9.546 1.00 21.41 18 CYS A C 2
ATOM 1528 O O . CYS A 1 40 ? 2.891 -9.506 -9.788 1.00 11.34 18 CYS A O 2
ATOM 1535 N N . HIS A 1 41 ? 1.758 -11.436 -10.001 1.00 3.12 19 HIS A N 2
ATOM 1536 C CA . HIS A 1 41 ? 0.787 -10.894 -10.943 1.00 4.52 19 HIS A CA 2
ATOM 1537 C C . HIS A 1 41 ? -0.071 -9.824 -10.272 1.00 40.12 19 HIS A C 2
ATOM 1538 O O . HIS A 1 41 ? -0.257 -8.738 -10.818 1.00 62.44 19 HIS A O 2
ATOM 1551 N N . LEU A 1 42 ? -0.572 -10.132 -9.083 1.00 70.31 20 LEU A N 2
ATOM 1552 C CA . LEU A 1 42 ? -1.415 -9.197 -8.337 1.00 21.04 20 LEU A CA 2
ATOM 1553 C C . LEU A 1 42 ? -0.642 -7.935 -7.974 1.00 53.14 20 LEU A C 2
ATOM 1554 O O . LEU A 1 42 ? -1.197 -6.832 -7.979 1.00 31.21 20 LEU A O 2
ATOM 1569 N N . CYS A 1 43 ? 0.640 -8.101 -7.670 1.00 53.50 21 CYS A N 2
ATOM 1570 C CA . CYS A 1 43 ? 1.501 -6.972 -7.352 1.00 63.30 21 CYS A CA 2
ATOM 1571 C C . CYS A 1 43 ? 1.613 -6.042 -8.555 1.00 44.40 21 CYS A C 2
ATOM 1572 O O . CYS A 1 43 ? 1.439 -4.832 -8.428 1.00 10.24 21 CYS A O 2
ATOM 1579 N N . GLU A 1 44 ? 1.875 -6.624 -9.725 1.00 31.32 22 GLU A N 2
ATOM 1580 C CA . GLU A 1 44 ? 2.002 -5.854 -10.960 1.00 1.43 22 GLU A CA 2
ATOM 1581 C C . GLU A 1 44 ? 0.745 -5.033 -11.233 1.00 11.24 22 GLU A C 2
ATOM 1582 O O . GLU A 1 44 ? 0.825 -3.858 -11.600 1.00 1.52 22 GLU A O 2
ATOM 1592 N N . GLU A 1 45 ? -0.409 -5.660 -11.043 1.00 0.21 23 GLU A N 2
ATOM 1593 C CA . GLU A 1 45 ? -1.685 -5.013 -11.311 1.00 35.40 23 GLU A CA 2
ATOM 1594 C C . GLU A 1 45 ? -1.888 -3.805 -10.399 1.00 20.20 23 GLU A C 2
ATOM 1595 O O . GLU A 1 45 ? -2.242 -2.720 -10.863 1.00 74.33 23 GLU A O 2
ATOM 1605 N N . MET A 1 46 ? -1.654 -3.988 -9.102 1.00 45.31 24 MET A N 2
ATOM 1606 C CA . MET A 1 46 ? -1.807 -2.892 -8.152 1.00 51.21 24 MET A CA 2
ATOM 1607 C C . MET A 1 46 ? -0.755 -1.817 -8.380 1.00 34.40 24 MET A C 2
ATOM 1608 O O . MET A 1 46 ? -1.050 -0.628 -8.266 1.00 32.24 24 MET A O 2
ATOM 1620 N N . ILE A 1 47 ? 0.471 -2.227 -8.699 1.00 24.03 25 ILE A N 2
ATOM 1621 C CA . ILE A 1 47 ? 1.538 -1.277 -8.979 1.00 72.22 25 ILE A CA 2
ATOM 1622 C C . ILE A 1 47 ? 1.140 -0.347 -10.123 1.00 64.31 25 ILE A C 2
ATOM 1623 O O . ILE A 1 47 ? 1.316 0.861 -10.027 1.00 70.14 25 ILE A O 2
ATOM 1638 N N . ALA A 1 48 ? 0.569 -0.914 -11.181 1.00 73.01 26 ALA A N 2
ATOM 1639 C CA . ALA A 1 48 ? 0.108 -0.118 -12.316 1.00 33.32 26 ALA A CA 2
ATOM 1640 C C . ALA A 1 48 ? -0.898 0.939 -11.861 1.00 54.42 26 ALA A C 2
ATOM 1641 O O . ALA A 1 48 ? -0.822 2.101 -12.266 1.00 50.51 26 ALA A O 2
ATOM 1648 N N . SER A 1 49 ? -1.817 0.536 -10.993 1.00 72.22 27 SER A N 2
ATOM 1649 C CA . SER A 1 49 ? -2.811 1.450 -10.439 1.00 53.42 27 SER A CA 2
ATOM 1650 C C . SER A 1 49 ? -2.145 2.550 -9.612 1.00 72.45 27 SER A C 2
ATOM 1651 O O . SER A 1 49 ? -2.498 3.727 -9.717 1.00 34.42 27 SER A O 2
ATOM 1658 N N . LEU A 1 50 ? -1.173 2.158 -8.803 1.00 74.12 28 LEU A N 2
ATOM 1659 C CA . LEU A 1 50 ? -0.471 3.095 -7.934 1.00 24.32 28 LEU A CA 2
ATOM 1660 C C . LEU A 1 50 ? 0.409 4.042 -8.744 1.00 23.22 28 LEU A C 2
ATOM 1661 O O . LEU A 1 50 ? 0.566 5.204 -8.388 1.00 23.14 28 LEU A O 2
ATOM 1676 N N . ARG A 1 51 ? 0.974 3.537 -9.835 1.00 50.22 29 ARG A N 2
ATOM 1677 C CA . ARG A 1 51 ? 1.788 4.357 -10.731 1.00 44.03 29 ARG A CA 2
ATOM 1678 C C . ARG A 1 51 ? 0.963 5.500 -11.308 1.00 1.30 29 ARG A C 2
ATOM 1679 O O . ARG A 1 51 ? 1.449 6.621 -11.459 1.00 13.44 29 ARG A O 2
ATOM 1697 N N . VAL A 1 52 ? -0.287 5.205 -11.629 1.00 73.42 30 VAL A N 2
ATOM 1698 C CA . VAL A 1 52 ? -1.200 6.211 -12.148 1.00 31.35 30 VAL A CA 2
ATOM 1699 C C . VAL A 1 52 ? -1.577 7.208 -11.058 1.00 45.52 30 VAL A C 2
ATOM 1700 O O . VAL A 1 52 ? -1.584 8.419 -11.286 1.00 3.00 30 VAL A O 2
ATOM 1713 N N . LEU A 1 53 ? -1.868 6.698 -9.867 1.00 40.33 31 LEU A N 2
ATOM 1714 C CA . LEU A 1 53 ? -2.257 7.548 -8.751 1.00 61.42 31 LEU A CA 2
ATOM 1715 C C . LEU A 1 53 ? -1.081 8.418 -8.296 1.00 10.24 31 LEU A C 2
ATOM 1716 O O . LEU A 1 53 ? -1.274 9.556 -7.880 1.00 54.32 31 LEU A O 2
ATOM 1731 N N . GLN A 1 54 ? 0.134 7.882 -8.405 1.00 11.21 32 GLN A N 2
ATOM 1732 C CA . GLN A 1 54 ? 1.350 8.631 -8.067 1.00 13.43 32 GLN A CA 2
ATOM 1733 C C . GLN A 1 54 ? 1.492 9.887 -8.926 1.00 22.20 32 GLN A C 2
ATOM 1734 O O . GLN A 1 54 ? 2.151 10.848 -8.531 1.00 34.33 32 GLN A O 2
ATOM 1746 N N . LYS A 1 55 ? 0.864 9.875 -10.098 1.00 32.41 33 LYS A N 2
ATOM 1747 C CA . LYS A 1 55 ? 0.911 11.014 -11.007 1.00 2.51 33 LYS A CA 2
ATOM 1748 C C . LYS A 1 55 ? -0.013 12.128 -10.534 1.00 23.11 33 LYS A C 2
ATOM 1749 O O . LYS A 1 55 ? 0.105 13.278 -10.962 1.00 13.31 33 LYS A O 2
ATOM 1764 N N . LYS A 1 56 ? -0.937 11.773 -9.654 1.00 12.45 34 LYS A N 2
ATOM 1765 C CA . LYS A 1 56 ? -1.893 12.724 -9.107 1.00 44.44 34 LYS A CA 2
ATOM 1766 C C . LYS A 1 56 ? -1.505 13.110 -7.689 1.00 54.03 34 LYS A C 2
ATOM 1767 O O . LYS A 1 56 ? -1.557 14.281 -7.306 1.00 72.20 34 LYS A O 2
ATOM 1782 N N . SER A 1 57 ? -1.115 12.108 -6.919 1.00 40.11 35 SER A N 2
ATOM 1783 C CA . SER A 1 57 ? -0.740 12.291 -5.531 1.00 2.00 35 SER A CA 2
ATOM 1784 C C . SER A 1 57 ? 0.427 11.365 -5.193 1.00 43.42 35 SER A C 2
ATOM 1785 O O . SER A 1 57 ? 0.315 10.150 -5.330 1.00 24.51 35 SER A O 2
ATOM 1792 N N . TRP A 1 58 ? 1.551 11.940 -4.783 1.00 13.33 36 TRP A N 2
ATOM 1793 C CA . TRP A 1 58 ? 2.735 11.146 -4.488 1.00 43.22 36 TRP A CA 2
ATOM 1794 C C . TRP A 1 58 ? 2.616 10.479 -3.126 1.00 71.10 36 TRP A C 2
ATOM 1795 O O . TRP A 1 58 ? 2.266 11.124 -2.135 1.00 61.22 36 TRP A O 2
ATOM 1815 N N . PHE A 1 59 ? 2.906 9.185 -3.087 1.00 35.14 37 PHE A N 2
ATOM 1816 C CA . PHE A 1 59 ? 2.858 8.423 -1.848 1.00 50.33 37 PHE A CA 2
ATOM 1817 C C . PHE A 1 59 ? 3.946 7.357 -1.806 1.00 71.25 37 PHE A C 2
ATOM 1818 O O . PHE A 1 59 ? 3.887 6.441 -0.986 1.00 4.32 37 PHE A O 2
ATOM 1834 N N . GLU A 1 60 ? 4.947 7.492 -2.677 1.00 51.45 38 GLU A N 2
ATOM 1835 C CA . GLU A 1 60 ? 6.029 6.509 -2.771 1.00 41.54 38 GLU A CA 2
ATOM 1836 C C . GLU A 1 60 ? 5.480 5.121 -3.093 1.00 25.12 38 GLU A C 2
ATOM 1837 O O . GLU A 1 60 ? 4.293 4.953 -3.366 1.00 13.02 38 GLU A O 2
ATOM 1847 N N . LEU A 1 61 ? 6.347 4.130 -3.110 1.00 33.12 39 LEU A N 2
ATOM 1848 C CA . LEU A 1 61 ? 5.899 2.758 -3.246 1.00 20.34 39 LEU A CA 2
ATOM 1849 C C . LEU A 1 61 ? 6.874 1.805 -2.572 1.00 45.33 39 LEU A C 2
ATOM 1850 O O . LEU A 1 61 ? 8.005 1.640 -3.027 1.00 22.13 39 LEU A O 2
ATOM 1865 N N . GLU A 1 62 ? 6.437 1.206 -1.475 1.00 63.11 40 GLU A N 2
ATOM 1866 C CA . GLU A 1 62 ? 7.245 0.224 -0.773 1.00 65.11 40 GLU A CA 2
ATOM 1867 C C . GLU A 1 62 ? 6.715 -1.178 -1.050 1.00 50.41 40 GLU A C 2
ATOM 1868 O O . GLU A 1 62 ? 5.503 -1.393 -1.103 1.00 74.04 40 GLU A O 2
ATOM 1878 N N . VAL A 1 63 ? 7.623 -2.123 -1.211 1.00 54.52 41 VAL A N 2
ATOM 1879 C CA . VAL A 1 63 ? 7.256 -3.499 -1.510 1.00 32.21 41 VAL A CA 2
ATOM 1880 C C . VAL A 1 63 ? 7.938 -4.432 -0.520 1.00 61.41 41 VAL A C 2
ATOM 1881 O O . VAL A 1 63 ? 9.167 -4.489 -0.452 1.00 71.01 41 VAL A O 2
ATOM 1894 N N . ILE A 1 64 ? 7.145 -5.142 0.268 1.00 52.24 42 ILE A N 2
ATOM 1895 C CA . ILE A 1 64 ? 7.690 -6.001 1.303 1.00 35.50 42 ILE A CA 2
ATOM 1896 C C . ILE A 1 64 ? 7.121 -7.412 1.220 1.00 60.45 42 ILE A C 2
ATOM 1897 O O . ILE A 1 64 ? 5.930 -7.633 1.462 1.00 52.04 42 ILE A O 2
ATOM 1912 N N . ASN A 1 65 ? 7.970 -8.358 0.836 1.00 51.42 43 ASN A N 2
ATOM 1913 C CA . ASN A 1 65 ? 7.615 -9.769 0.877 1.00 41.23 43 ASN A CA 2
ATOM 1914 C C . ASN A 1 65 ? 7.486 -10.231 2.319 1.00 54.11 43 ASN A C 2
ATOM 1915 O O . ASN A 1 65 ? 8.483 -10.368 3.034 1.00 3.40 43 ASN A O 2
ATOM 1925 N N . ILE A 1 66 ? 6.256 -10.459 2.749 1.00 41.24 44 ILE A N 2
ATOM 1926 C CA . ILE A 1 66 ? 5.996 -10.863 4.122 1.00 70.32 44 ILE A CA 2
ATOM 1927 C C . ILE A 1 66 ? 6.192 -12.359 4.298 1.00 30.31 44 ILE A C 2
ATOM 1928 O O . ILE A 1 66 ? 6.164 -12.858 5.414 1.00 53.21 44 ILE A O 2
ATOM 1943 N N . ASP A 1 67 ? 6.403 -13.059 3.188 1.00 64.33 45 ASP A N 2
ATOM 1944 C CA . ASP A 1 67 ? 6.500 -14.519 3.197 1.00 20.12 45 ASP A CA 2
ATOM 1945 C C . ASP A 1 67 ? 7.637 -14.987 4.102 1.00 4.14 45 ASP A C 2
ATOM 1946 O O . ASP A 1 67 ? 7.525 -16.009 4.773 1.00 31.32 45 ASP A O 2
ATOM 1954 N N . GLY A 1 68 ? 8.723 -14.223 4.130 1.00 61.24 46 GLY A N 2
ATOM 1955 C CA . GLY A 1 68 ? 9.853 -14.578 4.966 1.00 42.52 46 GLY A CA 2
ATOM 1956 C C . GLY A 1 68 ? 9.678 -14.144 6.410 1.00 74.05 46 GLY A C 2
ATOM 1957 O O . GLY A 1 68 ? 10.430 -14.570 7.287 1.00 2.14 46 GLY A O 2
ATOM 1961 N N . ASN A 1 69 ? 8.681 -13.302 6.661 1.00 61.33 47 ASN A N 2
ATOM 1962 C CA . ASN A 1 69 ? 8.435 -12.783 8.002 1.00 73.41 47 ASN A CA 2
ATOM 1963 C C . ASN A 1 69 ? 7.242 -13.485 8.629 1.00 62.32 47 ASN A C 2
ATOM 1964 O O . ASN A 1 69 ? 6.094 -13.279 8.221 1.00 30.33 47 ASN A O 2
ATOM 1974 N N . GLU A 1 70 ? 7.524 -14.301 9.631 1.00 45.11 48 GLU A N 2
ATOM 1975 C CA . GLU A 1 70 ? 6.513 -15.130 10.271 1.00 22.00 48 GLU A CA 2
ATOM 1976 C C . GLU A 1 70 ? 5.390 -14.275 10.857 1.00 34.21 48 GLU A C 2
ATOM 1977 O O . GLU A 1 70 ? 4.212 -14.573 10.667 1.00 71.32 48 GLU A O 2
ATOM 1987 N N . HIS A 1 71 ? 5.758 -13.190 11.529 1.00 31.00 49 HIS A N 2
ATOM 1988 C CA . HIS A 1 71 ? 4.778 -12.357 12.220 1.00 64.43 49 HIS A CA 2
ATOM 1989 C C . HIS A 1 71 ? 3.883 -11.610 11.231 1.00 43.24 49 HIS A C 2
ATOM 1990 O O . HIS A 1 71 ? 2.695 -11.409 11.489 1.00 11.03 49 HIS A O 2
ATOM 2003 N N . LEU A 1 72 ? 4.445 -11.207 10.099 1.00 54.11 50 LEU A N 2
ATOM 2004 C CA . LEU A 1 72 ? 3.678 -10.485 9.090 1.00 3.22 50 LEU A CA 2
ATOM 2005 C C . LEU A 1 72 ? 2.720 -11.428 8.367 1.00 70.23 50 LEU A C 2
ATOM 2006 O O . LEU A 1 72 ? 1.607 -11.042 8.002 1.00 61.13 50 LEU A O 2
ATOM 2021 N N . THR A 1 73 ? 3.154 -12.668 8.180 1.00 33.52 51 THR A N 2
ATOM 2022 C CA . THR A 1 73 ? 2.331 -13.686 7.543 1.00 31.44 51 THR A CA 2
ATOM 2023 C C . THR A 1 73 ? 1.080 -13.974 8.381 1.00 73.35 51 THR A C 2
ATOM 2024 O O . THR A 1 73 ? 0.015 -14.273 7.847 1.00 72.12 51 THR A O 2
ATOM 2035 N N . ARG A 1 74 ? 1.213 -13.833 9.695 1.00 74.23 52 ARG A N 2
ATOM 2036 C CA . ARG A 1 74 ? 0.108 -14.071 10.627 1.00 3.10 52 ARG A CA 2
ATOM 2037 C C . ARG A 1 74 ? -1.081 -13.179 10.296 1.00 43.52 52 ARG A C 2
ATOM 2038 O O . ARG A 1 74 ? -2.238 -13.579 10.426 1.00 13.11 52 ARG A O 2
ATOM 2056 N N . LEU A 1 75 ? -0.779 -11.965 9.857 1.00 64.20 53 LEU A N 2
ATOM 2057 C CA . LEU A 1 75 ? -1.804 -10.969 9.600 1.00 55.44 53 LEU A CA 2
ATOM 2058 C C . LEU A 1 75 ? -2.330 -11.032 8.170 1.00 0.44 53 LEU A C 2
ATOM 2059 O O . LEU A 1 75 ? -3.540 -11.084 7.951 1.00 33.33 53 LEU A O 2
ATOM 2074 N N . TYR A 1 76 ? -1.430 -11.042 7.199 1.00 34.25 54 TYR A N 2
ATOM 2075 C CA . TYR A 1 76 ? -1.824 -10.778 5.821 1.00 22.13 54 TYR A CA 2
ATOM 2076 C C . TYR A 1 76 ? -1.774 -12.018 4.929 1.00 73.30 54 TYR A C 2
ATOM 2077 O O . TYR A 1 76 ? -2.020 -11.904 3.737 1.00 4.52 54 TYR A O 2
ATOM 2094 N N . ASN A 1 77 ? -1.468 -13.187 5.498 1.00 2.11 55 ASN A N 2
ATOM 2095 C CA . ASN A 1 77 ? -1.283 -14.418 4.700 1.00 1.44 55 ASN A CA 2
ATOM 2096 C C . ASN A 1 77 ? -2.342 -14.595 3.608 1.00 11.00 55 ASN A C 2
ATOM 2097 O O . ASN A 1 77 ? -2.007 -14.714 2.428 1.00 64.21 55 ASN A O 2
ATOM 2107 N N . ASP A 1 78 ? -3.610 -14.607 3.995 1.00 42.54 56 ASP A N 2
ATOM 2108 C CA . ASP A 1 78 ? -4.686 -14.914 3.054 1.00 62.55 56 ASP A CA 2
ATOM 2109 C C . ASP A 1 78 ? -5.350 -13.655 2.517 1.00 42.24 56 ASP A C 2
ATOM 2110 O O . ASP A 1 78 ? -6.295 -13.729 1.728 1.00 62.44 56 ASP A O 2
ATOM 2118 N N . ARG A 1 79 ? -4.858 -12.500 2.938 1.00 73.24 57 ARG A N 2
ATOM 2119 C CA . ARG A 1 79 ? -5.393 -11.228 2.489 1.00 51.34 57 ARG A CA 2
ATOM 2120 C C . ARG A 1 79 ? -4.242 -10.324 2.091 1.00 10.03 57 ARG A C 2
ATOM 2121 O O . ARG A 1 79 ? -4.126 -9.217 2.602 1.00 3.13 57 ARG A O 2
ATOM 2139 N N . VAL A 1 80 ? -3.390 -10.799 1.181 1.00 52.51 58 VAL A N 2
ATOM 2140 C CA . VAL A 1 80 ? -2.177 -10.078 0.845 1.00 23.23 58 VAL A CA 2
ATOM 2141 C C . VAL A 1 80 ? -2.444 -8.933 -0.137 1.00 5.34 58 VAL A C 2
ATOM 2142 O O . VAL A 1 80 ? -3.478 -8.275 -0.015 1.00 61.24 58 VAL A O 2
ATOM 2155 N N . PRO A 1 81 ? -1.619 -8.754 -1.198 1.00 64.13 59 PRO A N 2
ATOM 2156 C CA . PRO A 1 81 ? -1.200 -7.449 -1.649 1.00 22.41 59 PRO A CA 2
ATOM 2157 C C . PRO A 1 81 ? -1.879 -6.298 -0.901 1.00 11.24 59 PRO A C 2
ATOM 2158 O O . PRO A 1 81 ? -2.669 -5.550 -1.465 1.00 4.44 59 PRO A O 2
ATOM 2166 N N . VAL A 1 82 ? -1.540 -6.163 0.376 1.00 64.13 60 VAL A N 2
ATOM 2167 C CA . VAL A 1 82 ? -2.235 -5.244 1.262 1.00 43.34 60 VAL A CA 2
ATOM 2168 C C . VAL A 1 82 ? -1.554 -3.893 1.248 1.00 21.13 60 VAL A C 2
ATOM 2169 O O . VAL A 1 82 ? -0.345 -3.794 1.462 1.00 31.41 60 VAL A O 2
ATOM 2182 N N . LEU A 1 83 ? -2.334 -2.864 0.995 1.00 72.02 61 LEU A N 2
ATOM 2183 C CA . LEU A 1 83 ? -1.813 -1.521 0.900 1.00 42.11 61 LEU A CA 2
ATOM 2184 C C . LEU A 1 83 ? -1.913 -0.835 2.263 1.00 2.22 61 LEU A C 2
ATOM 2185 O O . LEU A 1 83 ? -3.000 -0.485 2.726 1.00 51.33 61 LEU A O 2
ATOM 2200 N N . PHE A 1 84 ? -0.763 -0.674 2.895 1.00 53.12 62 PHE A N 2
ATOM 2201 C CA . PHE A 1 84 ? -0.662 -0.160 4.253 1.00 40.31 62 PHE A CA 2
ATOM 2202 C C . PHE A 1 84 ? -0.316 1.328 4.259 1.00 31.13 62 PHE A C 2
ATOM 2203 O O . PHE A 1 84 ? 0.527 1.783 3.480 1.00 45.43 62 PHE A O 2
ATOM 2219 N N . ALA A 1 85 ? -0.972 2.071 5.141 1.00 2.31 63 ALA A N 2
ATOM 2220 C CA . ALA A 1 85 ? -0.710 3.491 5.295 1.00 51.35 63 ALA A CA 2
ATOM 2221 C C . ALA A 1 85 ? 0.429 3.721 6.279 1.00 73.41 63 ALA A C 2
ATOM 2222 O O . ALA A 1 85 ? 0.289 3.460 7.479 1.00 23.33 63 ALA A O 2
ATOM 2229 N N . VAL A 1 86 ? 1.549 4.206 5.770 1.00 23.12 64 VAL A N 2
ATOM 2230 C CA . VAL A 1 86 ? 2.727 4.458 6.590 1.00 14.12 64 VAL A CA 2
ATOM 2231 C C . VAL A 1 86 ? 2.508 5.699 7.456 1.00 32.44 64 VAL A C 2
ATOM 2232 O O . VAL A 1 86 ? 1.679 6.549 7.124 1.00 65.43 64 VAL A O 2
ATOM 2245 N N . ASN A 1 87 ? 3.223 5.763 8.583 1.00 31.25 65 ASN A N 2
ATOM 2246 C CA . ASN A 1 87 ? 3.184 6.899 9.516 1.00 10.44 65 ASN A CA 2
ATOM 2247 C C . ASN A 1 87 ? 1.949 6.853 10.410 1.00 12.04 65 ASN A C 2
ATOM 2248 O O . ASN A 1 87 ? 2.056 6.983 11.627 1.00 42.40 65 ASN A O 2
ATOM 2258 N N . GLU A 1 88 ? 0.780 6.659 9.812 1.00 14.45 66 GLU A N 2
ATOM 2259 C CA . GLU A 1 88 ? -0.465 6.626 10.571 1.00 4.24 66 GLU A CA 2
ATOM 2260 C C . GLU A 1 88 ? -0.757 5.210 11.074 1.00 11.41 66 GLU A C 2
ATOM 2261 O O . GLU A 1 88 ? -1.516 5.024 12.029 1.00 63.35 66 GLU A O 2
ATOM 2271 N N . ASP A 1 89 ? -0.137 4.226 10.429 1.00 4.25 67 ASP A N 2
ATOM 2272 C CA . ASP A 1 89 ? -0.234 2.819 10.835 1.00 22.50 67 ASP A CA 2
ATOM 2273 C C . ASP A 1 89 ? -1.657 2.286 10.737 1.00 23.31 67 ASP A C 2
ATOM 2274 O O . ASP A 1 89 ? -2.393 2.243 11.725 1.00 41.32 67 ASP A O 2
ATOM 2282 N N . LYS A 1 90 ? -2.041 1.894 9.530 1.00 3.30 68 LYS A N 2
ATOM 2283 C CA . LYS A 1 90 ? -3.320 1.240 9.292 1.00 2.23 68 LYS A CA 2
ATOM 2284 C C . LYS A 1 90 ? -3.347 0.631 7.898 1.00 64.13 68 LYS A C 2
ATOM 2285 O O . LYS A 1 90 ? -2.838 1.220 6.945 1.00 31.12 68 LYS A O 2
ATOM 2300 N N . GLU A 1 91 ? -3.918 -0.556 7.785 1.00 51.31 69 GLU A N 2
ATOM 2301 C CA . GLU A 1 91 ? -4.099 -1.182 6.488 1.00 51.03 69 GLU A CA 2
ATOM 2302 C C . GLU A 1 91 ? -5.265 -0.517 5.771 1.00 54.31 69 GLU A C 2
ATOM 2303 O O . GLU A 1 91 ? -6.359 -0.416 6.322 1.00 72.45 69 GLU A O 2
ATOM 2313 N N . LEU A 1 92 ? -5.025 -0.051 4.557 1.00 1.11 70 LEU A N 2
ATOM 2314 C CA . LEU A 1 92 ? -6.062 0.621 3.789 1.00 13.43 70 LEU A CA 2
ATOM 2315 C C . LEU A 1 92 ? -6.761 -0.357 2.864 1.00 62.12 70 LEU A C 2
ATOM 2316 O O . LEU A 1 92 ? -7.853 -0.847 3.155 1.00 14.02 70 LEU A O 2
ATOM 2331 N N . CYS A 1 93 ? -6.112 -0.646 1.753 1.00 31.32 71 CYS A N 2
ATOM 2332 C CA . CYS A 1 93 ? -6.686 -1.488 0.728 1.00 71.11 71 CYS A CA 2
ATOM 2333 C C . CYS A 1 93 ? -5.998 -2.843 0.713 1.00 71.52 71 CYS A C 2
ATOM 2334 O O . CYS A 1 93 ? -5.055 -3.080 1.468 1.00 43.33 71 CYS A O 2
ATOM 2341 N N . HIS A 1 94 ? -6.472 -3.718 -0.143 1.00 3.41 72 HIS A N 2
ATOM 2342 C CA . HIS A 1 94 ? -5.893 -5.045 -0.298 1.00 72.33 72 HIS A CA 2
ATOM 2343 C C . HIS A 1 94 ? -5.680 -5.329 -1.769 1.00 42.34 72 HIS A C 2
ATOM 2344 O O . HIS A 1 94 ? -5.801 -4.419 -2.590 1.00 71.45 72 HIS A O 2
ATOM 2357 N N . TYR A 1 95 ? -5.332 -6.576 -2.091 1.00 44.43 73 TYR A N 2
ATOM 2358 C CA . TYR A 1 95 ? -5.209 -7.006 -3.480 1.00 31.23 73 TYR A CA 2
ATOM 2359 C C . TYR A 1 95 ? -6.391 -6.495 -4.296 1.00 13.01 73 TYR A C 2
ATOM 2360 O O . TYR A 1 95 ? -7.542 -6.608 -3.862 1.00 22.41 73 TYR A O 2
ATOM 2377 N N . PHE A 1 96 ? -6.085 -5.919 -5.461 1.00 72.24 74 PHE A N 2
ATOM 2378 C CA . PHE A 1 96 ? -7.067 -5.207 -6.280 1.00 44.12 74 PHE A CA 2
ATOM 2379 C C . PHE A 1 96 ? -7.450 -3.899 -5.600 1.00 63.52 74 PHE A C 2
ATOM 2380 O O . PHE A 1 96 ? -8.213 -3.885 -4.633 1.00 11.42 74 PHE A O 2
ATOM 2396 N N . LEU A 1 97 ? -6.898 -2.809 -6.121 1.00 44.13 75 LEU A N 2
ATOM 2397 C CA . LEU A 1 97 ? -7.010 -1.492 -5.504 1.00 30.32 75 LEU A CA 2
ATOM 2398 C C . LEU A 1 97 ? -8.467 -1.111 -5.240 1.00 34.42 75 LEU A C 2
ATOM 2399 O O . LEU A 1 97 ? -9.286 -1.073 -6.161 1.00 35.54 75 LEU A O 2
ATOM 2414 N N . ASP A 1 98 ? -8.780 -0.844 -3.974 1.00 22.12 76 ASP A N 2
ATOM 2415 C CA . ASP A 1 98 ? -10.127 -0.434 -3.575 1.00 72.30 76 ASP A CA 2
ATOM 2416 C C . ASP A 1 98 ? -10.363 1.030 -3.937 1.00 31.10 76 ASP A C 2
ATOM 2417 O O . ASP A 1 98 ? -11.505 1.473 -4.068 1.00 14.34 76 ASP A O 2
ATOM 2425 N N . SER A 1 99 ? -9.260 1.769 -4.075 1.00 73.52 77 SER A N 2
ATOM 2426 C CA . SER A 1 99 ? -9.259 3.161 -4.545 1.00 24.30 77 SER A CA 2
ATOM 2427 C C . SER A 1 99 ? -9.838 4.140 -3.515 1.00 35.00 77 SER A C 2
ATOM 2428 O O . SER A 1 99 ? -9.135 5.045 -3.066 1.00 64.35 77 SER A O 2
ATOM 2435 N N . ASP A 1 100 ? -11.101 3.959 -3.130 1.00 31.11 78 ASP A N 2
ATOM 2436 C CA . ASP A 1 100 ? -11.760 4.888 -2.203 1.00 3.01 78 ASP A CA 2
ATOM 2437 C C . ASP A 1 100 ? -10.996 5.002 -0.895 1.00 52.44 78 ASP A C 2
ATOM 2438 O O . ASP A 1 100 ? -10.799 6.098 -0.372 1.00 63.31 78 ASP A O 2
ATOM 2446 N N . VAL A 1 101 ? -10.561 3.864 -0.378 1.00 11.24 79 VAL A N 2
ATOM 2447 C CA . VAL A 1 101 ? -9.902 3.814 0.919 1.00 52.42 79 VAL A CA 2
ATOM 2448 C C . VAL A 1 101 ? -8.553 4.529 0.899 1.00 74.32 79 VAL A C 2
ATOM 2449 O O . VAL A 1 101 ? -8.221 5.261 1.834 1.00 12.33 79 VAL A O 2
ATOM 2462 N N . ILE A 1 102 ? -7.777 4.335 -0.160 1.00 31.24 80 ILE A N 2
ATOM 2463 C CA . ILE A 1 102 ? -6.503 5.034 -0.270 1.00 64.14 80 ILE A CA 2
ATOM 2464 C C . ILE A 1 102 ? -6.736 6.514 -0.556 1.00 24.13 80 ILE A C 2
ATOM 2465 O O . ILE A 1 102 ? -6.013 7.365 -0.049 1.00 3.42 80 ILE A O 2
ATOM 2480 N N . GLY A 1 103 ? -7.758 6.820 -1.345 1.00 21.22 81 GLY A N 2
ATOM 2481 C CA . GLY A 1 103 ? -8.112 8.206 -1.586 1.00 43.42 81 GLY A CA 2
ATOM 2482 C C . GLY A 1 103 ? -8.443 8.925 -0.293 1.00 14.41 81 GLY A C 2
ATOM 2483 O O . GLY A 1 103 ? -8.117 10.100 -0.123 1.00 33.51 81 GLY A O 2
ATOM 2487 N N . ALA A 1 104 ? -9.074 8.199 0.622 1.00 22.53 82 ALA A N 2
ATOM 2488 C CA . ALA A 1 104 ? -9.426 8.725 1.931 1.00 21.34 82 ALA A CA 2
ATOM 2489 C C . ALA A 1 104 ? -8.176 9.041 2.757 1.00 31.02 82 ALA A C 2
ATOM 2490 O O . ALA A 1 104 ? -8.186 9.943 3.591 1.00 50.14 82 ALA A O 2
ATOM 2497 N N . TYR A 1 105 ? -7.106 8.283 2.531 1.00 31.31 83 TYR A N 2
ATOM 2498 C CA . TYR A 1 105 ? -5.845 8.509 3.234 1.00 14.31 83 TYR A CA 2
ATOM 2499 C C . TYR A 1 105 ? -4.972 9.522 2.496 1.00 60.24 83 TYR A C 2
ATOM 2500 O O . TYR A 1 105 ? -4.273 10.324 3.114 1.00 34.43 83 TYR A O 2
ATOM 2517 N N . LEU A 1 106 ? -5.012 9.476 1.171 1.00 1.20 84 LEU A N 2
ATOM 2518 C CA . LEU A 1 106 ? -4.163 10.321 0.336 1.00 10.23 84 LEU A CA 2
ATOM 2519 C C . LEU A 1 106 ? -4.738 11.726 0.177 1.00 44.53 84 LEU A C 2
ATOM 2520 O O . LEU A 1 106 ? -4.311 12.489 -0.688 1.00 72.13 84 LEU A O 2
ATOM 2535 N N . SER A 1 107 ? -5.706 12.058 1.016 1.00 51.34 85 SER A N 2
ATOM 2536 C CA . SER A 1 107 ? -6.253 13.401 1.048 1.00 43.03 85 SER A CA 2
ATOM 2537 C C . SER A 1 107 ? -5.304 14.328 1.803 1.00 73.14 85 SER A C 2
ATOM 2538 O O . SER A 1 107 ? -4.260 13.894 2.286 1.00 0.00 85 SER A O 2
ATOM 2545 N N . MET A 1 23 ? 6.479 31.532 8.248 1.00 62.55 1 MET A N 3
ATOM 2546 C CA . MET A 1 23 ? 5.765 30.874 7.132 1.00 51.20 1 MET A CA 3
ATOM 2547 C C . MET A 1 23 ? 6.331 29.483 6.902 1.00 51.12 1 MET A C 3
ATOM 2548 O O . MET A 1 23 ? 7.549 29.301 6.901 1.00 34.30 1 MET A O 3
ATOM 2559 N N . ASN A 1 24 ? 5.452 28.507 6.728 1.00 3.23 2 ASN A N 3
ATOM 2560 C CA . ASN A 1 24 ? 5.877 27.143 6.436 1.00 72.40 2 ASN A CA 3
ATOM 2561 C C . ASN A 1 24 ? 4.776 26.363 5.722 1.00 71.23 2 ASN A C 3
ATOM 2562 O O . ASN A 1 24 ? 3.854 25.836 6.345 1.00 22.15 2 ASN A O 3
ATOM 2572 N N . ASN A 1 25 ? 4.851 26.324 4.404 1.00 14.40 3 ASN A N 3
ATOM 2573 C CA . ASN A 1 25 ? 3.969 25.467 3.624 1.00 14.43 3 ASN A CA 3
ATOM 2574 C C . ASN A 1 25 ? 4.587 24.081 3.508 1.00 60.15 3 ASN A C 3
ATOM 2575 O O . ASN A 1 25 ? 5.174 23.721 2.488 1.00 25.51 3 ASN A O 3
ATOM 2585 N N . GLN A 1 26 ? 4.484 23.322 4.586 1.00 1.14 4 GLN A N 3
ATOM 2586 C CA . GLN A 1 26 ? 5.109 22.015 4.656 1.00 12.15 4 GLN A CA 3
ATOM 2587 C C . GLN A 1 26 ? 4.197 20.952 4.056 1.00 0.21 4 GLN A C 3
ATOM 2588 O O . GLN A 1 26 ? 3.263 20.474 4.703 1.00 54.11 4 GLN A O 3
ATOM 2600 N N . VAL A 1 27 ? 4.457 20.612 2.805 1.00 61.33 5 VAL A N 3
ATOM 2601 C CA . VAL A 1 27 ? 3.710 19.575 2.126 1.00 31.55 5 VAL A CA 3
ATOM 2602 C C . VAL A 1 27 ? 4.388 18.230 2.323 1.00 45.15 5 VAL A C 3
ATOM 2603 O O . VAL A 1 27 ? 5.607 18.104 2.182 1.00 12.13 5 VAL A O 3
ATOM 2616 N N . GLU A 1 28 ? 3.599 17.240 2.684 1.00 50.54 6 GLU A N 3
ATOM 2617 C CA . GLU A 1 28 ? 4.118 15.915 2.950 1.00 45.04 6 GLU A CA 3
ATOM 2618 C C . GLU A 1 28 ? 3.203 14.857 2.346 1.00 14.25 6 GLU A C 3
ATOM 2619 O O . GLU A 1 28 ? 1.989 15.054 2.248 1.00 51.12 6 GLU A O 3
ATOM 2629 N N . PRO A 1 29 ? 3.781 13.727 1.919 1.00 21.01 7 PRO A N 3
ATOM 2630 C CA . PRO A 1 29 ? 3.030 12.629 1.324 1.00 2.30 7 PRO A CA 3
ATOM 2631 C C . PRO A 1 29 ? 2.396 11.741 2.384 1.00 1.23 7 PRO A C 3
ATOM 2632 O O . PRO A 1 29 ? 2.530 11.988 3.582 1.00 72.11 7 PRO A O 3
ATOM 2640 N N . ARG A 1 30 ? 1.698 10.715 1.939 1.00 42.31 8 ARG A N 3
ATOM 2641 C CA . ARG A 1 30 ? 1.061 9.783 2.851 1.00 23.33 8 ARG A CA 3
ATOM 2642 C C . ARG A 1 30 ? 1.941 8.555 3.047 1.00 51.42 8 ARG A C 3
ATOM 2643 O O . ARG A 1 30 ? 2.116 8.078 4.167 1.00 23.14 8 ARG A O 3
ATOM 2661 N N . LYS A 1 31 ? 2.502 8.079 1.933 1.00 70.14 9 LYS A N 3
ATOM 2662 C CA . LYS A 1 31 ? 3.363 6.899 1.901 1.00 21.24 9 LYS A CA 3
ATOM 2663 C C . LYS A 1 31 ? 2.545 5.620 2.114 1.00 31.25 9 LYS A C 3
ATOM 2664 O O . LYS A 1 31 ? 1.967 5.393 3.175 1.00 52.34 9 LYS A O 3
ATOM 2679 N N . LEU A 1 32 ? 2.488 4.801 1.077 1.00 30.13 10 LEU A N 3
ATOM 2680 C CA . LEU A 1 32 ? 1.798 3.524 1.139 1.00 42.40 10 LEU A CA 3
ATOM 2681 C C . LEU A 1 32 ? 2.787 2.372 1.181 1.00 33.34 10 LEU A C 3
ATOM 2682 O O . LEU A 1 32 ? 3.739 2.320 0.393 1.00 63.33 10 LEU A O 3
ATOM 2697 N N . VAL A 1 33 ? 2.569 1.464 2.113 1.00 41.41 11 VAL A N 3
ATOM 2698 C CA . VAL A 1 33 ? 3.321 0.227 2.157 1.00 3.44 11 VAL A CA 3
ATOM 2699 C C . VAL A 1 33 ? 2.442 -0.920 1.708 1.00 14.22 11 VAL A C 3
ATOM 2700 O O . VAL A 1 33 ? 1.318 -1.075 2.178 1.00 13.10 11 VAL A O 3
ATOM 2713 N N . VAL A 1 34 ? 2.951 -1.711 0.790 1.00 11.12 12 VAL A N 3
ATOM 2714 C CA . VAL A 1 34 ? 2.238 -2.870 0.310 1.00 74.20 12 VAL A CA 3
ATOM 2715 C C . VAL A 1 34 ? 2.903 -4.137 0.830 1.00 42.52 12 VAL A C 3
ATOM 2716 O O . VAL A 1 34 ? 4.010 -4.486 0.416 1.00 12.23 12 VAL A O 3
ATOM 2729 N N . TYR A 1 35 ? 2.245 -4.798 1.766 1.00 1.31 13 TYR A N 3
ATOM 2730 C CA . TYR A 1 35 ? 2.729 -6.073 2.261 1.00 65.31 13 TYR A CA 3
ATOM 2731 C C . TYR A 1 35 ? 2.425 -7.151 1.231 1.00 4.00 13 TYR A C 3
ATOM 2732 O O . TYR A 1 35 ? 1.264 -7.394 0.897 1.00 34.41 13 TYR A O 3
ATOM 2749 N N . GLY A 1 36 ? 3.465 -7.777 0.712 1.00 32.34 14 GLY A N 3
ATOM 2750 C CA . GLY A 1 36 ? 3.283 -8.769 -0.322 1.00 22.50 14 GLY A CA 3
ATOM 2751 C C . GLY A 1 36 ? 4.228 -9.934 -0.166 1.00 60.40 14 GLY A C 3
ATOM 2752 O O . GLY A 1 36 ? 4.800 -10.140 0.905 1.00 71.40 14 GLY A O 3
ATOM 2756 N N . ARG A 1 37 ? 4.397 -10.691 -1.235 1.00 3.35 15 ARG A N 3
ATOM 2757 C CA . ARG A 1 37 ? 5.282 -11.841 -1.238 1.00 2.13 15 ARG A CA 3
ATOM 2758 C C . ARG A 1 37 ? 5.595 -12.236 -2.674 1.00 72.14 15 ARG A C 3
ATOM 2759 O O . ARG A 1 37 ? 5.176 -11.555 -3.611 1.00 31.43 15 ARG A O 3
ATOM 2777 N N . GLU A 1 38 ? 6.338 -13.318 -2.841 1.00 22.32 16 GLU A N 3
ATOM 2778 C CA . GLU A 1 38 ? 6.694 -13.802 -4.167 1.00 21.55 16 GLU A CA 3
ATOM 2779 C C . GLU A 1 38 ? 5.453 -14.283 -4.912 1.00 25.53 16 GLU A C 3
ATOM 2780 O O . GLU A 1 38 ? 4.866 -15.306 -4.557 1.00 34.23 16 GLU A O 3
ATOM 2790 N N . GLY A 1 39 ? 5.044 -13.525 -5.920 1.00 14.50 17 GLY A N 3
ATOM 2791 C CA . GLY A 1 39 ? 3.894 -13.899 -6.719 1.00 1.53 17 GLY A CA 3
ATOM 2792 C C . GLY A 1 39 ? 2.822 -12.826 -6.712 1.00 22.23 17 GLY A C 3
ATOM 2793 O O . GLY A 1 39 ? 3.140 -11.637 -6.689 1.00 73.22 17 GLY A O 3
ATOM 2797 N N . CYS A 1 40 ? 1.560 -13.256 -6.742 1.00 30.14 18 CYS A N 3
ATOM 2798 C CA . CYS A 1 40 ? 0.407 -12.356 -6.660 1.00 63.21 18 CYS A CA 3
ATOM 2799 C C . CYS A 1 40 ? 0.241 -11.524 -7.934 1.00 23.40 18 CYS A C 3
ATOM 2800 O O . CYS A 1 40 ? 0.863 -10.473 -8.096 1.00 0.20 18 CYS A O 3
ATOM 2807 N N . HIS A 1 41 ? -0.615 -12.008 -8.830 1.00 52.02 19 HIS A N 3
ATOM 2808 C CA . HIS A 1 41 ? -0.909 -11.317 -10.084 1.00 72.31 19 HIS A CA 3
ATOM 2809 C C . HIS A 1 41 ? -1.459 -9.920 -9.792 1.00 51.22 19 HIS A C 3
ATOM 2810 O O . HIS A 1 41 ? -1.112 -8.948 -10.462 1.00 63.40 19 HIS A O 3
ATOM 2823 N N . LEU A 1 42 ? -2.298 -9.835 -8.765 1.00 44.03 20 LEU A N 3
ATOM 2824 C CA . LEU A 1 42 ? -2.920 -8.574 -8.372 1.00 33.34 20 LEU A CA 3
ATOM 2825 C C . LEU A 1 42 ? -1.884 -7.546 -7.926 1.00 51.24 20 LEU A C 3
ATOM 2826 O O . LEU A 1 42 ? -2.090 -6.347 -8.096 1.00 25.14 20 LEU A O 3
ATOM 2841 N N . CYS A 1 43 ? -0.778 -8.013 -7.352 1.00 30.12 21 CYS A N 3
ATOM 2842 C CA . CYS A 1 43 ? 0.276 -7.115 -6.888 1.00 2.33 21 CYS A CA 3
ATOM 2843 C C . CYS A 1 43 ? 0.810 -6.271 -8.045 1.00 44.51 21 CYS A C 3
ATOM 2844 O O . CYS A 1 43 ? 0.985 -5.057 -7.916 1.00 20.42 21 CYS A O 3
ATOM 2851 N N . GLU A 1 44 ? 1.037 -6.921 -9.183 1.00 21.11 22 GLU A N 3
ATOM 2852 C CA . GLU A 1 44 ? 1.502 -6.238 -10.385 1.00 54.44 22 GLU A CA 3
ATOM 2853 C C . GLU A 1 44 ? 0.476 -5.205 -10.836 1.00 53.54 22 GLU A C 3
ATOM 2854 O O . GLU A 1 44 ? 0.823 -4.076 -11.190 1.00 52.35 22 GLU A O 3
ATOM 2864 N N . GLU A 1 45 ? -0.790 -5.601 -10.794 1.00 15.02 23 GLU A N 3
ATOM 2865 C CA . GLU A 1 45 ? -1.885 -4.740 -11.214 1.00 31.25 23 GLU A CA 3
ATOM 2866 C C . GLU A 1 45 ? -2.018 -3.539 -10.284 1.00 22.03 23 GLU A C 3
ATOM 2867 O O . GLU A 1 45 ? -2.278 -2.422 -10.731 1.00 51.44 23 GLU A O 3
ATOM 2877 N N . MET A 1 46 ? -1.833 -3.780 -8.991 1.00 34.20 24 MET A N 3
ATOM 2878 C CA . MET A 1 46 ? -1.848 -2.710 -7.997 1.00 32.34 24 MET A CA 3
ATOM 2879 C C . MET A 1 46 ? -0.745 -1.699 -8.264 1.00 34.31 24 MET A C 3
ATOM 2880 O O . MET A 1 46 ? -0.999 -0.497 -8.312 1.00 30.52 24 MET A O 3
ATOM 2892 N N . ILE A 1 47 ? 0.476 -2.191 -8.442 1.00 12.12 25 ILE A N 3
ATOM 2893 C CA . ILE A 1 47 ? 1.627 -1.327 -8.680 1.00 45.52 25 ILE A CA 3
ATOM 2894 C C . ILE A 1 47 ? 1.409 -0.442 -9.906 1.00 44.23 25 ILE A C 3
ATOM 2895 O O . ILE A 1 47 ? 1.631 0.769 -9.851 1.00 62.45 25 ILE A O 3
ATOM 2910 N N . ALA A 1 48 ? 0.940 -1.039 -10.996 1.00 63.25 26 ALA A N 3
ATOM 2911 C CA . ALA A 1 48 ? 0.672 -0.295 -12.223 1.00 50.13 26 ALA A CA 3
ATOM 2912 C C . ALA A 1 48 ? -0.416 0.754 -12.005 1.00 15.21 26 ALA A C 3
ATOM 2913 O O . ALA A 1 48 ? -0.398 1.821 -12.619 1.00 70.15 26 ALA A O 3
ATOM 2920 N N . SER A 1 49 ? -1.353 0.437 -11.125 1.00 54.44 27 SER A N 3
ATOM 2921 C CA . SER A 1 49 ? -2.433 1.349 -10.778 1.00 52.40 27 SER A CA 3
ATOM 2922 C C . SER A 1 49 ? -1.916 2.504 -9.916 1.00 21.01 27 SER A C 3
ATOM 2923 O O . SER A 1 49 ? -2.226 3.669 -10.167 1.00 34.01 27 SER A O 3
ATOM 2930 N N . LEU A 1 50 ? -1.105 2.167 -8.919 1.00 60.53 28 LEU A N 3
ATOM 2931 C CA . LEU A 1 50 ? -0.577 3.154 -7.984 1.00 34.44 28 LEU A CA 3
ATOM 2932 C C . LEU A 1 50 ? 0.373 4.124 -8.682 1.00 15.10 28 LEU A C 3
ATOM 2933 O O . LEU A 1 50 ? 0.447 5.297 -8.317 1.00 24.34 28 LEU A O 3
ATOM 2948 N N . ARG A 1 51 ? 1.086 3.633 -9.694 1.00 65.22 29 ARG A N 3
ATOM 2949 C CA . ARG A 1 51 ? 1.977 4.478 -10.490 1.00 34.15 29 ARG A CA 3
ATOM 2950 C C . ARG A 1 51 ? 1.217 5.648 -11.097 1.00 23.01 29 ARG A C 3
ATOM 2951 O O . ARG A 1 51 ? 1.694 6.779 -11.097 1.00 14.22 29 ARG A O 3
ATOM 2969 N N . VAL A 1 52 ? 0.029 5.365 -11.602 1.00 43.30 30 VAL A N 3
ATOM 2970 C CA . VAL A 1 52 ? -0.791 6.379 -12.243 1.00 53.34 30 VAL A CA 3
ATOM 2971 C C . VAL A 1 52 ? -1.266 7.420 -11.230 1.00 11.21 30 VAL A C 3
ATOM 2972 O O . VAL A 1 52 ? -1.265 8.616 -11.516 1.00 52.30 30 VAL A O 3
ATOM 2985 N N . LEU A 1 53 ? -1.647 6.967 -10.039 1.00 15.30 31 LEU A N 3
ATOM 2986 C CA . LEU A 1 53 ? -2.099 7.882 -8.996 1.00 42.03 31 LEU A CA 3
ATOM 2987 C C . LEU A 1 53 ? -0.950 8.718 -8.452 1.00 74.51 31 LEU A C 3
ATOM 2988 O O . LEU A 1 53 ? -1.144 9.878 -8.086 1.00 71.30 31 LEU A O 3
ATOM 3003 N N . GLN A 1 54 ? 0.244 8.132 -8.408 1.00 11.21 32 GLN A N 3
ATOM 3004 C CA . GLN A 1 54 ? 1.442 8.842 -7.954 1.00 65.41 32 GLN A CA 3
ATOM 3005 C C . GLN A 1 54 ? 1.712 10.080 -8.809 1.00 34.31 32 GLN A C 3
ATOM 3006 O O . GLN A 1 54 ? 2.402 11.004 -8.381 1.00 71.13 32 GLN A O 3
ATOM 3018 N N . LYS A 1 55 ? 1.158 10.093 -10.016 1.00 53.05 33 LYS A N 3
ATOM 3019 C CA . LYS A 1 55 ? 1.339 11.211 -10.929 1.00 61.43 33 LYS A CA 3
ATOM 3020 C C . LYS A 1 55 ? 0.446 12.394 -10.556 1.00 20.13 33 LYS A C 3
ATOM 3021 O O . LYS A 1 55 ? 0.654 13.512 -11.025 1.00 64.23 33 LYS A O 3
ATOM 3036 N N . LYS A 1 56 ? -0.548 12.143 -9.714 1.00 51.02 34 LYS A N 3
ATOM 3037 C CA . LYS A 1 56 ? -1.404 13.210 -9.208 1.00 21.34 34 LYS A CA 3
ATOM 3038 C C . LYS A 1 56 ? -1.069 13.479 -7.750 1.00 32.43 34 LYS A C 3
ATOM 3039 O O . LYS A 1 56 ? -0.961 14.628 -7.314 1.00 73.44 34 LYS A O 3
ATOM 3054 N N . SER A 1 57 ? -0.905 12.404 -7.003 1.00 71.43 35 SER A N 3
ATOM 3055 C CA . SER A 1 57 ? -0.651 12.482 -5.581 1.00 34.53 35 SER A CA 3
ATOM 3056 C C . SER A 1 57 ? 0.412 11.465 -5.187 1.00 5.33 35 SER A C 3
ATOM 3057 O O . SER A 1 57 ? 0.171 10.259 -5.215 1.00 2.14 35 SER A O 3
ATOM 3064 N N . TRP A 1 58 ? 1.594 11.954 -4.850 1.00 24.12 36 TRP A N 3
ATOM 3065 C CA . TRP A 1 58 ? 2.700 11.079 -4.502 1.00 10.31 36 TRP A CA 3
ATOM 3066 C C . TRP A 1 58 ? 2.487 10.450 -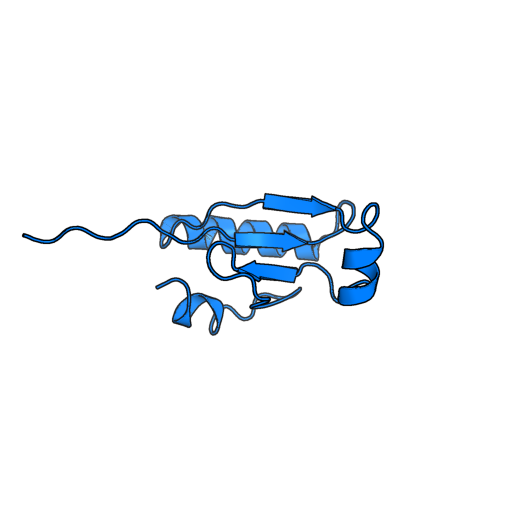3.129 1.00 20.31 36 TRP A C 3
ATOM 3067 O O . TRP A 1 58 ? 2.262 11.146 -2.139 1.00 74.33 36 TRP A O 3
ATOM 3087 N N . PHE A 1 59 ? 2.558 9.130 -3.078 1.00 63.20 37 PHE A N 3
ATOM 3088 C CA . PHE A 1 59 ? 2.417 8.407 -1.822 1.00 21.21 37 PHE A CA 3
ATOM 3089 C C . PHE A 1 59 ? 3.459 7.307 -1.696 1.00 31.53 37 PHE A C 3
ATOM 3090 O O . PHE A 1 59 ? 3.301 6.401 -0.886 1.00 2.54 37 PHE A O 3
ATOM 3106 N N . GLU A 1 60 ? 4.529 7.397 -2.482 1.00 44.32 38 GLU A N 3
ATOM 3107 C CA . GLU A 1 60 ? 5.590 6.393 -2.451 1.00 22.30 38 GLU A CA 3
ATOM 3108 C C . GLU A 1 60 ? 5.054 5.009 -2.805 1.00 12.03 38 GLU A C 3
ATOM 3109 O O . GLU A 1 60 ? 3.860 4.821 -3.036 1.00 32.21 38 GLU A O 3
ATOM 3119 N N . LEU A 1 61 ? 5.949 4.051 -2.899 1.00 42.00 39 LEU A N 3
ATOM 3120 C CA . LEU A 1 61 ? 5.548 2.670 -3.092 1.00 64.33 39 LEU A CA 3
ATOM 3121 C C . LEU A 1 61 ? 6.578 1.723 -2.488 1.00 4.22 39 LEU A C 3
ATOM 3122 O O . LEU A 1 61 ? 7.693 1.593 -2.996 1.00 55.32 39 LEU A O 3
ATOM 3137 N N . GLU A 1 62 ? 6.199 1.070 -1.400 1.00 14.53 40 GLU A N 3
ATOM 3138 C CA . GLU A 1 62 ? 7.098 0.161 -0.708 1.00 12.44 40 GLU A CA 3
ATOM 3139 C C . GLU A 1 62 ? 6.489 -1.228 -0.658 1.00 52.40 40 GLU A C 3
ATOM 3140 O O . GLU A 1 62 ? 5.426 -1.424 -0.077 1.00 11.32 40 GLU A O 3
ATOM 3150 N N . VAL A 1 63 ? 7.158 -2.184 -1.275 1.00 23.54 41 VAL A N 3
ATOM 3151 C CA . VAL A 1 63 ? 6.674 -3.556 -1.303 1.00 13.40 41 VAL A CA 3
ATOM 3152 C C . VAL A 1 63 ? 7.546 -4.427 -0.413 1.00 22.31 41 VAL A C 3
ATOM 3153 O O . VAL A 1 63 ? 8.732 -4.610 -0.681 1.00 62.02 41 VAL A O 3
ATOM 3166 N N . ILE A 1 64 ? 6.956 -4.956 0.647 1.00 71.51 42 ILE A N 3
ATOM 3167 C CA . ILE A 1 64 ? 7.709 -5.715 1.633 1.00 72.22 42 ILE A CA 3
ATOM 3168 C C . ILE A 1 64 ? 7.274 -7.176 1.649 1.00 32.04 42 ILE A C 3
ATOM 3169 O O . ILE A 1 64 ? 6.097 -7.481 1.847 1.00 61.55 42 ILE A O 3
ATOM 3184 N N . ASN A 1 65 ? 8.233 -8.068 1.417 1.00 15.02 43 ASN A N 3
ATOM 3185 C CA . ASN A 1 65 ? 7.983 -9.505 1.437 1.00 50.34 43 ASN A CA 3
ATOM 3186 C C . ASN A 1 65 ? 7.670 -9.992 2.846 1.00 53.52 43 ASN A C 3
ATOM 3187 O O . ASN A 1 65 ? 8.539 -10.001 3.721 1.00 22.35 43 ASN A O 3
ATOM 3197 N N . ILE A 1 66 ? 6.428 -10.399 3.067 1.00 10.54 44 ILE A N 3
ATOM 3198 C CA . ILE A 1 66 ? 6.044 -10.950 4.355 1.00 44.01 44 ILE A CA 3
ATOM 3199 C C . ILE A 1 66 ? 6.460 -12.411 4.437 1.00 15.21 44 ILE A C 3
ATOM 3200 O O . ILE A 1 66 ? 6.628 -12.955 5.523 1.00 73.15 44 ILE A O 3
ATOM 3215 N N . ASP A 1 67 ? 6.652 -13.027 3.273 1.00 11.55 45 ASP A N 3
ATOM 3216 C CA . ASP A 1 67 ? 7.008 -14.444 3.188 1.00 52.41 45 ASP A CA 3
ATOM 3217 C C . ASP A 1 67 ? 8.368 -14.718 3.826 1.00 74.34 45 ASP A C 3
ATOM 3218 O O . ASP A 1 67 ? 8.687 -15.855 4.168 1.00 35.41 45 ASP A O 3
ATOM 3226 N N . GLY A 1 68 ? 9.166 -13.670 3.988 1.00 5.04 46 GLY A N 3
ATOM 3227 C CA . GLY A 1 68 ? 10.455 -13.815 4.632 1.00 1.34 46 GLY A CA 3
ATOM 3228 C C . GLY A 1 68 ? 10.423 -13.382 6.085 1.00 5.42 46 GLY A C 3
ATOM 3229 O O . GLY A 1 68 ? 11.465 -13.285 6.733 1.00 52.42 46 GLY A O 3
ATOM 3233 N N . ASN A 1 69 ? 9.221 -13.127 6.591 1.00 3.03 47 ASN A N 3
ATOM 3234 C CA . ASN A 1 69 ? 9.036 -12.672 7.964 1.00 13.12 47 ASN A CA 3
ATOM 3235 C C . ASN A 1 69 ? 7.929 -13.466 8.641 1.00 44.23 47 ASN A C 3
ATOM 3236 O O . ASN A 1 69 ? 6.757 -13.356 8.271 1.00 21.42 47 ASN A O 3
ATOM 3246 N N . GLU A 1 70 ? 8.301 -14.260 9.636 1.00 4.24 48 GLU A N 3
ATOM 3247 C CA . GLU A 1 70 ? 7.343 -15.096 10.353 1.00 54.32 48 GLU A CA 3
ATOM 3248 C C . GLU A 1 70 ? 6.237 -14.254 10.983 1.00 23.22 48 GLU A C 3
ATOM 3249 O O . GLU A 1 70 ? 5.061 -14.607 10.903 1.00 54.13 48 GLU A O 3
ATOM 3259 N N . HIS A 1 71 ? 6.616 -13.126 11.579 1.00 31.31 49 HIS A N 3
ATOM 3260 C CA . HIS A 1 71 ? 5.663 -12.265 12.276 1.00 2.31 49 HIS A CA 3
ATOM 3261 C C . HIS A 1 71 ? 4.584 -11.765 11.315 1.00 24.53 49 HIS A C 3
ATOM 3262 O O . HIS A 1 71 ? 3.403 -11.735 11.653 1.00 12.14 49 HIS A O 3
ATOM 3275 N N . LEU A 1 72 ? 4.996 -11.394 10.107 1.00 64.34 50 LEU A N 3
ATOM 3276 C CA . LEU A 1 72 ? 4.067 -10.868 9.112 1.00 22.32 50 LEU A CA 3
ATOM 3277 C C . LEU A 1 72 ? 3.257 -11.992 8.471 1.00 53.14 50 LEU A C 3
ATOM 3278 O O . LEU A 1 72 ? 2.099 -11.797 8.099 1.00 61.31 50 LEU A O 3
ATOM 3293 N N . THR A 1 73 ? 3.865 -13.164 8.349 1.00 4.32 51 THR A N 3
ATOM 3294 C CA . THR A 1 73 ? 3.172 -14.330 7.813 1.00 34.41 51 THR A CA 3
ATOM 3295 C C . THR A 1 73 ? 2.079 -14.791 8.780 1.00 30.50 51 THR A C 3
ATOM 3296 O O . THR A 1 73 ? 1.087 -15.395 8.381 1.00 5.32 51 THR A O 3
ATOM 3307 N N . ARG A 1 74 ? 2.261 -14.480 10.056 1.00 52.12 52 ARG A N 3
ATOM 3308 C CA . ARG A 1 74 ? 1.266 -14.806 11.073 1.00 24.11 52 ARG A CA 3
ATOM 3309 C C . ARG A 1 74 ? 0.122 -13.807 11.025 1.00 34.14 52 ARG A C 3
ATOM 3310 O O . ARG A 1 74 ? -1.034 -14.152 11.263 1.00 11.43 52 ARG A O 3
ATOM 3328 N N . LEU A 1 75 ? 0.460 -12.560 10.721 1.00 70.41 53 LEU A N 3
ATOM 3329 C CA . LEU A 1 75 ? -0.530 -11.499 10.618 1.00 50.14 53 LEU A CA 3
ATOM 3330 C C . LEU A 1 75 ? -1.402 -11.679 9.380 1.00 51.44 53 LEU A C 3
ATOM 3331 O O . LEU A 1 75 ? -2.629 -11.750 9.473 1.00 5.35 53 LEU A O 3
ATOM 3346 N N . TYR A 1 76 ? -0.760 -11.769 8.226 1.00 25.30 54 TYR A N 3
ATOM 3347 C CA . TYR A 1 76 ? -1.473 -11.732 6.960 1.00 45.54 54 TYR A CA 3
ATOM 3348 C C . TYR A 1 76 ? -1.495 -13.096 6.274 1.00 54.53 54 TYR A C 3
ATOM 3349 O O . TYR A 1 76 ? -2.550 -13.725 6.178 1.00 63.13 54 TYR A O 3
ATOM 3366 N N . ASN A 1 77 ? -0.317 -13.543 5.833 1.00 14.21 55 ASN A N 3
ATOM 3367 C CA . ASN A 1 77 ? -0.162 -14.733 4.977 1.00 13.23 55 ASN A CA 3
ATOM 3368 C C . ASN A 1 77 ? -1.088 -14.685 3.753 1.00 32.44 55 ASN A C 3
ATOM 3369 O O . ASN A 1 77 ? -0.693 -14.198 2.695 1.00 41.42 55 ASN A O 3
ATOM 3379 N N . ASP A 1 78 ? -2.318 -15.174 3.909 1.00 22.30 56 ASP A N 3
ATOM 3380 C CA . ASP A 1 78 ? -3.280 -15.225 2.808 1.00 15.52 56 ASP A CA 3
ATOM 3381 C C . ASP A 1 78 ? -4.092 -13.943 2.746 1.00 71.33 56 ASP A C 3
ATOM 3382 O O . ASP A 1 78 ? -5.192 -13.906 2.192 1.00 52.34 56 ASP A O 3
ATOM 3390 N N . ARG A 1 79 ? -3.538 -12.896 3.323 1.00 60.11 57 ARG A N 3
ATOM 3391 C CA . ARG A 1 79 ? -4.122 -11.575 3.271 1.00 63.20 57 ARG A CA 3
ATOM 3392 C C . ARG A 1 79 ? -3.057 -10.586 2.847 1.00 14.21 57 ARG A C 3
ATOM 3393 O O . ARG A 1 79 ? -2.728 -9.660 3.584 1.00 44.24 57 ARG A O 3
ATOM 3411 N N . VAL A 1 80 ? -2.496 -10.798 1.663 1.00 64.32 58 VAL A N 3
ATOM 3412 C CA . VAL A 1 80 ? -1.457 -9.942 1.177 1.00 53.14 58 VAL A CA 3
ATOM 3413 C C . VAL A 1 80 ? -2.063 -8.819 0.344 1.00 64.13 58 VAL A C 3
ATOM 3414 O O . VAL A 1 80 ? -3.049 -8.233 0.798 1.00 23.13 58 VAL A O 3
ATOM 3427 N N . PRO A 1 81 ? -1.612 -8.582 -0.913 1.00 63.53 59 PRO A N 3
ATOM 3428 C CA . PRO A 1 81 ? -1.494 -7.251 -1.456 1.00 11.22 59 PRO A CA 3
ATOM 3429 C C . PRO A 1 81 ? -2.202 -6.175 -0.630 1.00 14.14 59 PRO A C 3
ATOM 3430 O O . PRO A 1 81 ? -3.240 -5.645 -1.027 1.00 62.52 59 PRO A O 3
ATOM 3438 N N . VAL A 1 82 ? -1.628 -5.881 0.532 1.00 30.13 60 VAL A N 3
ATOM 3439 C CA . VAL A 1 82 ? -2.275 -5.038 1.527 1.00 73.15 60 VAL A CA 3
ATOM 3440 C C . VAL A 1 82 ? -1.707 -3.630 1.516 1.00 41.41 60 VAL A C 3
ATOM 3441 O O . VAL A 1 82 ? -0.515 -3.433 1.751 1.00 63.30 60 VAL A O 3
ATOM 3454 N N . LEU A 1 83 ? -2.564 -2.658 1.233 1.00 22.24 61 LEU A N 3
ATOM 3455 C CA . LEU A 1 83 ? -2.169 -1.262 1.286 1.00 34.15 61 LEU A CA 3
ATOM 3456 C C . LEU A 1 83 ? -2.249 -0.741 2.708 1.00 71.54 61 LEU A C 3
ATOM 3457 O O . LEU A 1 83 ? -3.336 -0.461 3.225 1.00 72.02 61 LEU A O 3
ATOM 3472 N N . PHE A 1 84 ? -1.092 -0.620 3.332 1.00 51.30 62 PHE A N 3
ATOM 3473 C CA . PHE A 1 84 ? -0.998 -0.106 4.679 1.00 53.10 62 PHE A CA 3
ATOM 3474 C C . PHE A 1 84 ? -0.788 1.395 4.640 1.00 25.02 62 PHE A C 3
ATOM 3475 O O . PHE A 1 84 ? 0.194 1.885 4.073 1.00 61.14 62 PHE A O 3
ATOM 3491 N N . ALA A 1 85 ? -1.725 2.115 5.226 1.00 12.03 63 ALA A N 3
ATOM 3492 C CA . ALA A 1 85 ? -1.647 3.560 5.281 1.00 11.40 63 ALA A CA 3
ATOM 3493 C C . ALA A 1 85 ? -0.616 4.000 6.311 1.00 30.12 63 ALA A C 3
ATOM 3494 O O . ALA A 1 85 ? -0.865 3.934 7.515 1.00 1.32 63 ALA A O 3
ATOM 3501 N N . VAL A 1 86 ? 0.546 4.426 5.838 1.00 5.34 64 VAL A N 3
ATOM 3502 C CA . VAL A 1 86 ? 1.601 4.919 6.707 1.00 71.04 64 VAL A CA 3
ATOM 3503 C C . VAL A 1 86 ? 1.225 6.309 7.203 1.00 24.20 64 VAL A C 3
ATOM 3504 O O . VAL A 1 86 ? 0.478 7.021 6.533 1.00 54.40 64 VAL A O 3
ATOM 3517 N N . ASN A 1 87 ? 1.685 6.660 8.404 1.00 33.14 65 ASN A N 3
ATOM 3518 C CA . ASN A 1 87 ? 1.384 7.961 9.000 1.00 45.04 65 ASN A CA 3
ATOM 3519 C C . ASN A 1 87 ? -0.112 8.048 9.322 1.00 32.31 65 ASN A C 3
ATOM 3520 O O . ASN A 1 87 ? -0.679 9.126 9.481 1.00 5.32 65 ASN A O 3
ATOM 3530 N N . GLU A 1 88 ? -0.733 6.883 9.451 1.00 75.11 66 GLU A N 3
ATOM 3531 C CA . GLU A 1 88 ? -2.158 6.790 9.726 1.00 1.34 66 GLU A CA 3
ATOM 3532 C C . GLU A 1 88 ? -2.439 5.487 10.467 1.00 54.31 66 GLU A C 3
ATOM 3533 O O . GLU A 1 88 ? -3.184 5.465 11.449 1.00 23.30 66 GLU A O 3
ATOM 3543 N N . ASP A 1 89 ? -1.818 4.413 9.973 1.00 52.53 67 ASP A N 3
ATOM 3544 C CA . ASP A 1 89 ? -1.887 3.081 10.581 1.00 53.30 67 ASP A CA 3
ATOM 3545 C C . ASP A 1 89 ? -3.268 2.461 10.404 1.00 52.12 67 ASP A C 3
ATOM 3546 O O . ASP A 1 89 ? -4.115 2.531 11.295 1.00 22.24 67 ASP A O 3
ATOM 3554 N N . LYS A 1 90 ? -3.491 1.889 9.225 1.00 62.14 68 LYS A N 3
ATOM 3555 C CA . LYS A 1 90 ? -4.719 1.161 8.924 1.00 22.23 68 LYS A CA 3
ATOM 3556 C C . LYS A 1 90 ? -4.630 0.552 7.531 1.00 73.33 68 LYS A C 3
ATOM 3557 O O . LYS A 1 90 ? -3.772 0.936 6.735 1.00 53.22 68 LYS A O 3
ATOM 3572 N N . GLU A 1 91 ? -5.515 -0.393 7.245 1.00 71.34 69 GLU A N 3
ATOM 3573 C CA . GLU A 1 91 ? -5.642 -0.947 5.903 1.00 30.31 69 GLU A CA 3
ATOM 3574 C C . GLU A 1 91 ? -6.684 -0.167 5.115 1.00 73.01 69 GLU A C 3
ATOM 3575 O O . GLU A 1 91 ? -7.797 0.054 5.599 1.00 32.43 69 GLU A O 3
ATOM 3585 N N . LEU A 1 92 ? -6.334 0.260 3.911 1.00 21.52 70 LEU A N 3
ATOM 3586 C CA . LEU A 1 92 ? -7.306 0.897 3.035 1.00 52.51 70 LEU A CA 3
ATOM 3587 C C . LEU A 1 92 ? -8.079 -0.175 2.284 1.00 42.42 70 LEU A C 3
ATOM 3588 O O . LEU A 1 92 ? -9.309 -0.174 2.254 1.00 42.25 70 LEU A O 3
ATOM 3603 N N . CYS A 1 93 ? -7.333 -1.099 1.698 1.00 24.41 71 CYS A N 3
ATOM 3604 C CA . CYS A 1 93 ? -7.902 -2.226 0.983 1.00 61.51 71 CYS A CA 3
ATOM 3605 C C . CYS A 1 93 ? -6.779 -3.192 0.638 1.00 51.13 71 CYS A C 3
ATOM 3606 O O . CYS A 1 93 ? -5.601 -2.846 0.774 1.00 32.15 71 CYS A O 3
ATOM 3613 N N . HIS A 1 94 ? -7.129 -4.389 0.205 1.00 40.25 72 HIS A N 3
ATOM 3614 C CA . HIS A 1 94 ? -6.130 -5.380 -0.153 1.00 51.44 72 HIS A CA 3
ATOM 3615 C C . HIS A 1 94 ? -6.583 -6.213 -1.341 1.00 1.52 72 HIS A C 3
ATOM 3616 O O . HIS A 1 94 ? -7.780 -6.452 -1.516 1.00 23.44 72 HIS A O 3
ATOM 3629 N N . TYR A 1 95 ? -5.609 -6.625 -2.156 1.00 74.23 73 TYR A N 3
ATOM 3630 C CA . TYR A 1 95 ? -5.836 -7.427 -3.364 1.00 4.54 73 TYR A CA 3
ATOM 3631 C C . TYR A 1 95 ? -6.416 -6.593 -4.502 1.00 42.31 73 TYR A C 3
ATOM 3632 O O . TYR A 1 95 ? -5.955 -6.676 -5.639 1.00 21.43 73 TYR A O 3
ATOM 3649 N N . PHE A 1 96 ? -7.400 -5.770 -4.197 1.00 33.12 74 PHE A N 3
ATOM 3650 C CA . PHE A 1 96 ? -8.044 -4.955 -5.199 1.00 70.34 74 PHE A CA 3
ATOM 3651 C C . PHE A 1 96 ? -7.990 -3.504 -4.775 1.00 30.12 74 PHE A C 3
ATOM 3652 O O . PHE A 1 96 ? -7.725 -3.200 -3.613 1.00 53.43 74 PHE A O 3
ATOM 3668 N N . LEU A 1 97 ? -8.230 -2.613 -5.711 1.00 52.12 75 LEU A N 3
ATOM 3669 C CA . LEU A 1 97 ? -7.967 -1.213 -5.486 1.00 13.15 75 LEU A CA 3
ATOM 3670 C C . LEU A 1 97 ? -9.251 -0.399 -5.468 1.00 70.21 75 LEU A C 3
ATOM 3671 O O . LEU A 1 97 ? -9.824 -0.104 -6.516 1.00 41.02 75 LEU A O 3
ATOM 3686 N N . ASP A 1 98 ? -9.714 -0.061 -4.274 1.00 12.04 76 ASP A N 3
ATOM 3687 C CA . ASP A 1 98 ? -10.839 0.849 -4.130 1.00 20.33 76 ASP A CA 3
ATOM 3688 C C . ASP A 1 98 ? -10.359 2.284 -4.267 1.00 64.44 76 ASP A C 3
ATOM 3689 O O . ASP A 1 98 ? -9.907 2.894 -3.292 1.00 64.54 76 ASP A O 3
ATOM 3697 N N . SER A 1 99 ? -10.425 2.802 -5.487 1.00 32.35 77 SER A N 3
ATOM 3698 C CA . SER A 1 99 ? -10.023 4.175 -5.772 1.00 52.15 77 SER A CA 3
ATOM 3699 C C . SER A 1 99 ? -10.798 5.153 -4.896 1.00 73.30 77 SER A C 3
ATOM 3700 O O . SER A 1 99 ? -10.268 6.179 -4.466 1.00 75.33 77 SER A O 3
ATOM 3707 N N . ASP A 1 100 ? -12.048 4.808 -4.622 1.00 3.52 78 ASP A N 3
ATOM 3708 C CA . ASP A 1 100 ? -12.911 5.613 -3.771 1.00 73.41 78 ASP A CA 3
ATOM 3709 C C . ASP A 1 100 ? -12.306 5.785 -2.378 1.00 2.53 78 ASP A C 3
ATOM 3710 O O . ASP A 1 100 ? -12.357 6.867 -1.795 1.00 20.30 78 ASP A O 3
ATOM 3718 N N . VAL A 1 101 ? -11.726 4.713 -1.857 1.00 31.05 79 VAL A N 3
ATOM 3719 C CA . VAL A 1 101 ? -11.139 4.732 -0.522 1.00 3.42 79 VAL A CA 3
ATOM 3720 C C . VAL A 1 101 ? -9.788 5.443 -0.509 1.00 65.23 79 VAL A C 3
ATOM 3721 O O . VAL A 1 101 ? -9.556 6.318 0.325 1.00 51.42 79 VAL A O 3
ATOM 3734 N N . ILE A 1 102 ? -8.901 5.080 -1.432 1.00 15.43 80 ILE A N 3
ATOM 3735 C CA . ILE A 1 102 ? -7.573 5.686 -1.470 1.00 60.32 80 ILE A CA 3
ATOM 3736 C C . ILE A 1 102 ? -7.671 7.185 -1.757 1.00 44.44 80 ILE A C 3
ATOM 3737 O O . ILE A 1 102 ? -6.904 7.973 -1.215 1.00 24.42 80 ILE A O 3
ATOM 3752 N N . GLY A 1 103 ? -8.639 7.576 -2.585 1.00 4.12 81 GLY A N 3
ATOM 3753 C CA . GLY A 1 103 ? -8.854 8.985 -2.869 1.00 21.03 81 GLY A CA 3
ATOM 3754 C C . GLY A 1 103 ? -9.326 9.739 -1.641 1.00 42.42 81 GLY A C 3
ATOM 3755 O O . GLY A 1 103 ? -8.943 10.888 -1.421 1.00 60.45 81 GLY A O 3
ATOM 3759 N N . ALA A 1 104 ? -10.143 9.072 -0.832 1.00 44.43 82 ALA A N 3
ATOM 3760 C CA . ALA A 1 104 ? -10.637 9.641 0.416 1.00 64.11 82 ALA A CA 3
ATOM 3761 C C . ALA A 1 104 ? -9.492 9.875 1.393 1.00 33.35 82 ALA A C 3
ATOM 3762 O O . ALA A 1 104 ? -9.508 10.829 2.169 1.00 21.35 82 ALA A O 3
ATOM 3769 N N . TYR A 1 105 ? -8.494 9.004 1.333 1.00 4.42 83 TYR A N 3
ATOM 3770 C CA . TYR A 1 105 ? -7.351 9.074 2.232 1.00 65.12 83 TYR A CA 3
ATOM 3771 C C . TYR A 1 105 ? -6.258 9.994 1.691 1.00 54.21 83 TYR A C 3
ATOM 3772 O O . TYR A 1 105 ? -5.766 10.869 2.404 1.00 10.22 83 TYR A O 3
ATOM 3789 N N . LEU A 1 106 ? -5.882 9.785 0.436 1.00 24.50 84 LEU A N 3
ATOM 3790 C CA . LEU A 1 106 ? -4.770 10.503 -0.172 1.00 1.33 84 LEU A CA 3
ATOM 3791 C C . LEU A 1 106 ? -5.050 11.999 -0.256 1.00 22.31 84 LEU A C 3
ATOM 3792 O O . LEU A 1 106 ? -4.200 12.820 0.097 1.00 61.30 84 LEU A O 3
ATOM 3807 N N . SER A 1 107 ? -6.244 12.347 -0.697 1.00 12.23 85 SER A N 3
ATOM 3808 C CA . SER A 1 107 ? -6.604 13.741 -0.873 1.00 13.44 85 SER A CA 3
ATOM 3809 C C . SER A 1 107 ? -7.739 14.129 0.068 1.00 4.42 85 SER A C 3
ATOM 3810 O O . SER A 1 107 ? -8.232 13.293 0.823 1.00 0.00 85 SER A O 3
ATOM 3817 N N . MET A 1 23 ? 6.916 31.956 7.351 1.00 60.20 1 MET A N 4
ATOM 3818 C CA . MET A 1 23 ? 5.751 31.091 7.052 1.00 74.21 1 MET A CA 4
ATOM 3819 C C . MET A 1 23 ? 6.128 29.624 7.157 1.00 4.01 1 MET A C 4
ATOM 3820 O O . MET A 1 23 ? 7.307 29.278 7.248 1.00 42.03 1 MET A O 4
ATOM 3831 N N . ASN A 1 24 ? 5.126 28.762 7.149 1.00 5.34 2 ASN A N 4
ATOM 3832 C CA . ASN A 1 24 ? 5.354 27.326 7.086 1.00 60.32 2 ASN A CA 4
ATOM 3833 C C . ASN A 1 24 ? 4.207 26.666 6.334 1.00 4.23 2 ASN A C 4
ATOM 3834 O O . ASN A 1 24 ? 3.100 26.547 6.855 1.00 1.12 2 ASN A O 4
ATOM 3844 N N . ASN A 1 25 ? 4.471 26.269 5.097 1.00 4.10 3 ASN A N 4
ATOM 3845 C CA . ASN A 1 25 ? 3.449 25.656 4.253 1.00 62.45 3 ASN A CA 4
ATOM 3846 C C . ASN A 1 25 ? 3.286 24.184 4.614 1.00 0.21 3 ASN A C 4
ATOM 3847 O O . ASN A 1 25 ? 2.192 23.624 4.512 1.00 32.03 3 ASN A O 4
ATOM 3857 N N . GLN A 1 26 ? 4.389 23.587 5.055 1.00 34.54 4 GLN A N 4
ATOM 3858 C CA . GLN A 1 26 ? 4.440 22.183 5.454 1.00 14.45 4 GLN A CA 4
ATOM 3859 C C . GLN A 1 26 ? 3.954 21.267 4.336 1.00 20.25 4 GLN A C 4
ATOM 3860 O O . GLN A 1 26 ? 2.782 20.888 4.276 1.00 14.35 4 GLN A O 4
ATOM 3872 N N . VAL A 1 27 ? 4.859 20.922 3.440 1.00 71.51 5 VAL A N 4
ATOM 3873 C CA . VAL A 1 27 ? 4.530 20.020 2.352 1.00 42.21 5 VAL A CA 4
ATOM 3874 C C . VAL A 1 27 ? 5.054 18.626 2.627 1.00 21.21 5 VAL A C 4
ATOM 3875 O O . VAL A 1 27 ? 6.210 18.300 2.373 1.00 10.23 5 VAL A O 4
ATOM 3888 N N . GLU A 1 28 ? 4.184 17.816 3.184 1.00 41.24 6 GLU A N 4
ATOM 3889 C CA . GLU A 1 28 ? 4.518 16.457 3.539 1.00 13.43 6 GLU A CA 4
ATOM 3890 C C . GLU A 1 28 ? 3.449 15.516 3.005 1.00 73.33 6 GLU A C 4
ATOM 3891 O O . GLU A 1 28 ? 2.260 15.679 3.287 1.00 22.24 6 GLU A O 4
ATOM 3901 N N . PRO A 1 29 ? 3.863 14.543 2.194 1.00 2.53 7 PRO A N 4
ATOM 3902 C CA . PRO A 1 29 ? 2.958 13.663 1.480 1.00 24.51 7 PRO A CA 4
ATOM 3903 C C . PRO A 1 29 ? 2.593 12.418 2.275 1.00 13.43 7 PRO A C 4
ATOM 3904 O O . PRO A 1 29 ? 2.900 12.305 3.465 1.00 13.34 7 PRO A O 4
ATOM 3912 N N . ARG A 1 30 ? 1.929 11.491 1.611 1.00 14.42 8 ARG A N 4
ATOM 3913 C CA . ARG A 1 30 ? 1.563 10.235 2.231 1.00 13.44 8 ARG A CA 4
ATOM 3914 C C . ARG A 1 30 ? 2.484 9.134 1.733 1.00 61.40 8 ARG A C 4
ATOM 3915 O O . ARG A 1 30 ? 3.195 9.314 0.747 1.00 14.22 8 ARG A O 4
ATOM 3933 N N . LYS A 1 31 ? 2.485 8.007 2.423 1.00 42.24 9 LYS A N 4
ATOM 3934 C CA . LYS A 1 31 ? 3.336 6.895 2.042 1.00 72.44 9 LYS A CA 4
ATOM 3935 C C . LYS A 1 31 ? 2.585 5.579 2.243 1.00 44.10 9 LYS A C 4
ATOM 3936 O O . LYS A 1 31 ? 1.996 5.345 3.300 1.00 44.21 9 LYS A O 4
ATOM 3951 N N . LEU A 1 32 ? 2.585 4.745 1.213 1.00 34.42 10 LEU A N 4
ATOM 3952 C CA . LEU A 1 32 ? 1.919 3.451 1.263 1.00 14.53 10 LEU A CA 4
ATOM 3953 C C . LEU A 1 32 ? 2.914 2.307 1.185 1.00 63.23 10 LEU A C 4
ATOM 3954 O O . LEU A 1 32 ? 3.892 2.363 0.436 1.00 61.12 10 LEU A O 4
ATOM 3969 N N . VAL A 1 33 ? 2.664 1.279 1.972 1.00 71.44 11 VAL A N 4
ATOM 3970 C CA . VAL A 1 33 ? 3.407 0.038 1.871 1.00 73.22 11 VAL A CA 4
ATOM 3971 C C . VAL A 1 33 ? 2.488 -1.058 1.364 1.00 0.24 11 VAL A C 4
ATOM 3972 O O . VAL A 1 33 ? 1.389 -1.241 1.883 1.00 44.14 11 VAL A O 4
ATOM 3985 N N . VAL A 1 34 ? 2.924 -1.769 0.345 1.00 52.31 12 VAL A N 4
ATOM 3986 C CA . VAL A 1 34 ? 2.180 -2.911 -0.134 1.00 25.43 12 VAL A CA 4
ATOM 3987 C C . VAL A 1 34 ? 2.785 -4.190 0.425 1.00 3.50 12 VAL A C 4
ATOM 3988 O O . VAL A 1 34 ? 3.935 -4.533 0.128 1.00 14.12 12 VAL A O 4
ATOM 4001 N N . TYR A 1 35 ? 2.023 -4.872 1.261 1.00 3.30 13 TYR A N 4
ATOM 4002 C CA . TYR A 1 35 ? 2.464 -6.135 1.821 1.00 11.04 13 TYR A CA 4
ATOM 4003 C C . TYR A 1 35 ? 2.049 -7.285 0.926 1.00 11.34 13 TYR A C 4
ATOM 4004 O O . TYR A 1 35 ? 0.873 -7.426 0.579 1.00 35.14 13 TYR A O 4
ATOM 4021 N N . GLY A 1 36 ? 3.019 -8.097 0.547 1.00 42.02 14 GLY A N 4
ATOM 4022 C CA . GLY A 1 36 ? 2.744 -9.225 -0.310 1.00 41.03 14 GLY A CA 4
ATOM 4023 C C . GLY A 1 36 ? 3.825 -10.278 -0.213 1.00 63.44 14 GLY A C 4
ATOM 4024 O O . GLY A 1 36 ? 4.620 -10.275 0.728 1.00 0.21 14 GLY A O 4
ATOM 4028 N N . ARG A 1 37 ? 3.855 -11.173 -1.183 1.00 14.54 15 ARG A N 4
ATOM 4029 C CA . ARG A 1 37 ? 4.838 -12.242 -1.213 1.00 75.01 15 ARG A CA 4
ATOM 4030 C C . ARG A 1 37 ? 5.160 -12.620 -2.653 1.00 73.00 15 ARG A C 4
ATOM 4031 O O . ARG A 1 37 ? 4.394 -12.307 -3.565 1.00 0.33 15 ARG A O 4
ATOM 4049 N N . GLU A 1 38 ? 6.300 -13.276 -2.848 1.00 0.15 16 GLU A N 4
ATOM 4050 C CA . GLU A 1 38 ? 6.778 -13.612 -4.186 1.00 2.45 16 GLU A CA 4
ATOM 4051 C C . GLU A 1 38 ? 5.806 -14.548 -4.902 1.00 73.43 16 GLU A C 4
ATOM 4052 O O . GLU A 1 38 ? 5.665 -15.715 -4.537 1.00 12.43 16 GLU A O 4
ATOM 4062 N N . GLY A 1 39 ? 5.136 -14.031 -5.919 1.00 43.32 17 GLY A N 4
ATOM 4063 C CA . GLY A 1 39 ? 4.183 -14.833 -6.655 1.00 4.51 17 GLY A CA 4
ATOM 4064 C C . GLY A 1 39 ? 2.868 -14.121 -6.862 1.00 51.21 17 GLY A C 4
ATOM 4065 O O . GLY A 1 39 ? 2.090 -14.485 -7.745 1.00 10.44 17 GLY A O 4
ATOM 4069 N N . CYS A 1 40 ? 2.609 -13.107 -6.052 1.00 73.53 18 CYS A N 4
ATOM 4070 C CA . CYS A 1 40 ? 1.379 -12.343 -6.167 1.00 64.43 18 CYS A CA 4
ATOM 4071 C C . CYS A 1 40 ? 1.432 -11.423 -7.383 1.00 71.15 18 CYS A C 4
ATOM 4072 O O . CYS A 1 40 ? 1.794 -10.252 -7.274 1.00 32.25 18 CYS A O 4
ATOM 4079 N N . HIS A 1 41 ? 1.077 -11.963 -8.541 1.00 23.01 19 HIS A N 4
ATOM 4080 C CA . HIS A 1 41 ? 1.095 -11.200 -9.782 1.00 33.14 19 HIS A CA 4
ATOM 4081 C C . HIS A 1 41 ? -0.023 -10.168 -9.785 1.00 33.41 19 HIS A C 4
ATOM 4082 O O . HIS A 1 41 ? 0.107 -9.097 -10.372 1.00 13.54 19 HIS A O 4
ATOM 4095 N N . LEU A 1 42 ? -1.119 -10.501 -9.110 1.00 50.15 20 LEU A N 4
ATOM 4096 C CA . LEU A 1 42 ? -2.244 -9.584 -8.957 1.00 72.51 20 LEU A CA 4
ATOM 4097 C C . LEU A 1 42 ? -1.784 -8.316 -8.233 1.00 1.34 20 LEU A C 4
ATOM 4098 O O . LEU A 1 42 ? -2.277 -7.221 -8.497 1.00 70.02 20 LEU A O 4
ATOM 4113 N N . CYS A 1 43 ? -0.812 -8.479 -7.340 1.00 53.31 21 CYS A N 4
ATOM 4114 C CA . CYS A 1 43 ? -0.228 -7.350 -6.628 1.00 23.12 21 CYS A CA 4
ATOM 4115 C C . CYS A 1 43 ? 0.556 -6.466 -7.592 1.00 22.30 21 CYS A C 4
ATOM 4116 O O . CYS A 1 43 ? 0.519 -5.237 -7.499 1.00 11.24 21 CYS A O 4
ATOM 4123 N N . GLU A 1 44 ? 1.246 -7.107 -8.527 1.00 23.13 22 GLU A N 4
ATOM 4124 C CA . GLU A 1 44 ? 2.030 -6.402 -9.528 1.00 2.25 22 GLU A CA 4
ATOM 4125 C C . GLU A 1 44 ? 1.117 -5.641 -10.483 1.00 10.33 22 GLU A C 4
ATOM 4126 O O . GLU A 1 44 ? 1.473 -4.574 -10.981 1.00 44.42 22 GLU A O 4
ATOM 4136 N N . GLU A 1 45 ? -0.062 -6.199 -10.727 1.00 73.43 23 GLU A N 4
ATOM 4137 C CA . GLU A 1 45 ? -1.079 -5.533 -11.534 1.00 14.21 23 GLU A CA 4
ATOM 4138 C C . GLU A 1 45 ? -1.520 -4.238 -10.857 1.00 23.04 23 GLU A C 4
ATOM 4139 O O . GLU A 1 45 ? -1.725 -3.215 -11.509 1.00 33.02 23 GLU A O 4
ATOM 4149 N N . MET A 1 46 ? -1.639 -4.294 -9.533 1.00 44.41 24 MET A N 4
ATOM 4150 C CA . MET A 1 46 ? -2.053 -3.137 -8.747 1.00 72.11 24 MET A CA 4
ATOM 4151 C C . MET A 1 46 ? -0.973 -2.068 -8.744 1.00 61.44 24 MET A C 4
ATOM 4152 O O . MET A 1 46 ? -1.269 -0.881 -8.594 1.00 11.11 24 MET A O 4
ATOM 4164 N N . ILE A 1 47 ? 0.275 -2.488 -8.906 1.00 33.41 25 ILE A N 4
ATOM 4165 C CA . ILE A 1 47 ? 1.389 -1.554 -8.987 1.00 72.34 25 ILE A CA 4
ATOM 4166 C C . ILE A 1 47 ? 1.162 -0.562 -10.123 1.00 53.33 25 ILE A C 4
ATOM 4167 O O . ILE A 1 47 ? 1.371 0.638 -9.960 1.00 61.40 25 ILE A O 4
ATOM 4182 N N . ALA A 1 48 ? 0.707 -1.072 -11.262 1.00 14.20 26 ALA A N 4
ATOM 4183 C CA . ALA A 1 48 ? 0.412 -0.234 -12.414 1.00 12.45 26 ALA A CA 4
ATOM 4184 C C . ALA A 1 48 ? -0.673 0.783 -12.076 1.00 3.32 26 ALA A C 4
ATOM 4185 O O . ALA A 1 48 ? -0.573 1.955 -12.437 1.00 72.23 26 ALA A O 4
ATOM 4192 N N . SER A 1 49 ? -1.697 0.320 -11.363 1.00 4.13 27 SER A N 4
ATOM 4193 C CA . SER A 1 49 ? -2.786 1.183 -10.914 1.00 24.31 27 SER A CA 4
ATOM 4194 C C . SER A 1 49 ? -2.255 2.297 -10.014 1.00 1.12 27 SER A C 4
ATOM 4195 O O . SER A 1 49 ? -2.571 3.471 -10.204 1.00 53.22 27 SER A O 4
ATOM 4202 N N . LEU A 1 50 ? -1.428 1.914 -9.046 1.00 54.32 28 LEU A N 4
ATOM 4203 C CA . LEU A 1 50 ? -0.856 2.862 -8.099 1.00 51.11 28 LEU A CA 4
ATOM 4204 C C . LEU A 1 50 ? 0.019 3.886 -8.812 1.00 34.34 28 LEU A C 4
ATOM 4205 O O . LEU A 1 50 ? -0.055 5.076 -8.528 1.00 73.43 28 LEU A O 4
ATOM 4220 N N . ARG A 1 51 ? 0.829 3.412 -9.753 1.00 22.33 29 ARG A N 4
ATOM 4221 C CA . ARG A 1 51 ? 1.720 4.278 -10.521 1.00 40.42 29 ARG A CA 4
ATOM 4222 C C . ARG A 1 51 ? 0.954 5.402 -11.208 1.00 72.22 29 ARG A C 4
ATOM 4223 O O . ARG A 1 51 ? 1.386 6.554 -11.195 1.00 33.42 29 ARG A O 4
ATOM 4241 N N . VAL A 1 52 ? -0.185 5.067 -11.798 1.00 34.12 30 VAL A N 4
ATOM 4242 C CA . VAL A 1 52 ? -1.009 6.061 -12.474 1.00 72.43 30 VAL A CA 4
ATOM 4243 C C . VAL A 1 52 ? -1.563 7.077 -11.471 1.00 22.12 30 VAL A C 4
ATOM 4244 O O . VAL A 1 52 ? -1.577 8.279 -11.740 1.00 63.35 30 VAL A O 4
ATOM 4257 N N . LEU A 1 53 ? -1.987 6.595 -10.307 1.00 4.04 31 LEU A N 4
ATOM 4258 C CA . LEU A 1 53 ? -2.521 7.469 -9.266 1.00 2.34 31 LEU A CA 4
ATOM 4259 C C . LEU A 1 53 ? -1.436 8.384 -8.711 1.00 21.33 31 LEU A C 4
ATOM 4260 O O . LEU A 1 53 ? -1.700 9.539 -8.378 1.00 53.54 31 LEU A O 4
ATOM 4275 N N . GLN A 1 54 ? -0.213 7.866 -8.630 1.00 63.01 32 GLN A N 4
ATOM 4276 C CA . GLN A 1 54 ? 0.922 8.631 -8.117 1.00 13.32 32 GLN A CA 4
ATOM 4277 C C . GLN A 1 54 ? 1.185 9.874 -8.960 1.00 41.42 32 GLN A C 4
ATOM 4278 O O . GLN A 1 54 ? 1.805 10.831 -8.501 1.00 0.53 32 GLN A O 4
ATOM 4290 N N . LYS A 1 55 ? 0.706 9.858 -10.196 1.00 2.25 33 LYS A N 4
ATOM 4291 C CA . LYS A 1 55 ? 0.899 10.984 -11.097 1.00 62.21 33 LYS A CA 4
ATOM 4292 C C . LYS A 1 55 ? -0.072 12.115 -10.767 1.00 63.13 33 LYS A C 4
ATOM 4293 O O . LYS A 1 55 ? 0.082 13.240 -11.243 1.00 22.24 33 LYS A O 4
ATOM 4308 N N . LYS A 1 56 ? -1.075 11.802 -9.950 1.00 14.52 34 LYS A N 4
ATOM 4309 C CA . LYS A 1 56 ? -2.015 12.807 -9.466 1.00 40.21 34 LYS A CA 4
ATOM 4310 C C . LYS A 1 56 ? -1.737 13.117 -8.000 1.00 2.40 34 LYS A C 4
ATOM 4311 O O . LYS A 1 56 ? -1.771 14.274 -7.576 1.00 3.42 34 LYS A O 4
ATOM 4326 N N . SER A 1 57 ? -1.476 12.066 -7.235 1.00 24.13 35 SER A N 4
ATOM 4327 C CA . SER A 1 57 ? -1.217 12.184 -5.810 1.00 51.42 35 SER A CA 4
ATOM 4328 C C . SER A 1 57 ? -0.108 11.216 -5.402 1.00 43.03 35 SER A C 4
ATOM 4329 O O . SER A 1 57 ? -0.232 10.006 -5.593 1.00 12.10 35 SER A O 4
ATOM 4336 N N . TRP A 1 58 ? 0.974 11.745 -4.851 1.00 60.11 36 TRP A N 4
ATOM 4337 C CA . TRP A 1 58 ? 2.133 10.927 -4.523 1.00 3.34 36 TRP A CA 4
ATOM 4338 C C . TRP A 1 58 ? 1.982 10.283 -3.152 1.00 32.10 36 TRP A C 4
ATOM 4339 O O . TRP A 1 58 ? 1.762 10.966 -2.149 1.00 73.50 36 TRP A O 4
ATOM 4359 N N . PHE A 1 59 ? 2.108 8.966 -3.119 1.00 40.12 37 PHE A N 4
ATOM 4360 C CA . PHE A 1 59 ? 2.030 8.219 -1.874 1.00 61.23 37 PHE A CA 4
ATOM 4361 C C . PHE A 1 59 ? 3.157 7.206 -1.767 1.00 73.21 37 PHE A C 4
ATOM 4362 O O . PHE A 1 59 ? 3.102 6.290 -0.944 1.00 53.30 37 PHE A O 4
ATOM 4378 N N . GLU A 1 60 ? 4.187 7.389 -2.586 1.00 63.13 38 GLU A N 4
ATOM 4379 C CA . GLU A 1 60 ? 5.304 6.453 -2.648 1.00 34.20 38 GLU A CA 4
ATOM 4380 C C . GLU A 1 60 ? 4.834 5.056 -3.016 1.00 32.12 38 GLU A C 4
ATOM 4381 O O . GLU A 1 60 ? 3.658 4.827 -3.289 1.00 74.12 38 GLU A O 4
ATOM 4391 N N . LEU A 1 61 ? 5.766 4.129 -3.071 1.00 52.42 39 LEU A N 4
ATOM 4392 C CA . LEU A 1 61 ? 5.412 2.737 -3.277 1.00 52.11 39 LEU A CA 4
ATOM 4393 C C . LEU A 1 61 ? 6.442 1.826 -2.631 1.00 30.11 39 LEU A C 4
ATOM 4394 O O . LEU A 1 61 ? 7.584 1.748 -3.083 1.00 24.35 39 LEU A O 4
ATOM 4409 N N . GLU A 1 62 ? 6.041 1.163 -1.561 1.00 62.11 40 GLU A N 4
ATOM 4410 C CA . GLU A 1 62 ? 6.918 0.231 -0.880 1.00 5.51 40 GLU A CA 4
ATOM 4411 C C . GLU A 1 62 ? 6.440 -1.189 -1.128 1.00 32.11 40 GLU A C 4
ATOM 4412 O O . GLU A 1 62 ? 5.238 -1.441 -1.187 1.00 25.11 40 GLU A O 4
ATOM 4422 N N . VAL A 1 63 ? 7.379 -2.111 -1.262 1.00 51.11 41 VAL A N 4
ATOM 4423 C CA . VAL A 1 63 ? 7.053 -3.506 -1.512 1.00 63.03 41 VAL A CA 4
ATOM 4424 C C . VAL A 1 63 ? 7.765 -4.385 -0.498 1.00 55.41 41 VAL A C 4
ATOM 4425 O O . VAL A 1 63 ? 8.986 -4.539 -0.547 1.00 1.34 41 VAL A O 4
ATOM 4438 N N . ILE A 1 64 ? 7.008 -4.940 0.431 1.00 73.42 42 ILE A N 4
ATOM 4439 C CA . ILE A 1 64 ? 7.588 -5.736 1.501 1.00 34.33 42 ILE A CA 4
ATOM 4440 C C . ILE A 1 64 ? 7.072 -7.167 1.460 1.00 62.51 42 ILE A C 4
ATOM 4441 O O . ILE A 1 64 ? 5.870 -7.414 1.581 1.00 62.52 42 ILE A O 4
ATOM 4456 N N . ASN A 1 65 ? 7.990 -8.105 1.268 1.00 53.43 43 ASN A N 4
ATOM 4457 C CA . ASN A 1 65 ? 7.653 -9.519 1.268 1.00 31.30 43 ASN A CA 4
ATOM 4458 C C . ASN A 1 65 ? 7.482 -10.008 2.697 1.00 55.41 43 ASN A C 4
ATOM 4459 O O . ASN A 1 65 ? 8.428 -9.995 3.485 1.00 10.45 43 ASN A O 4
ATOM 4469 N N . ILE A 1 66 ? 6.270 -10.421 3.030 1.00 53.40 44 ILE A N 4
ATOM 4470 C CA . ILE A 1 66 ? 5.967 -10.882 4.377 1.00 63.11 44 ILE A CA 4
ATOM 4471 C C . ILE A 1 66 ? 6.602 -12.238 4.658 1.00 43.14 44 ILE A C 4
ATOM 4472 O O . ILE A 1 66 ? 7.005 -12.512 5.790 1.00 35.54 44 ILE A O 4
ATOM 4487 N N . ASP A 1 67 ? 6.680 -13.081 3.631 1.00 52.34 45 ASP A N 4
ATOM 4488 C CA . ASP A 1 67 ? 7.303 -14.394 3.757 1.00 65.42 45 ASP A CA 4
ATOM 4489 C C . ASP A 1 67 ? 8.786 -14.260 4.054 1.00 34.21 45 ASP A C 4
ATOM 4490 O O . ASP A 1 67 ? 9.602 -14.051 3.158 1.00 2.14 45 ASP A O 4
ATOM 4498 N N . GLY A 1 68 ? 9.116 -14.377 5.325 1.00 74.01 46 GLY A N 4
ATOM 4499 C CA . GLY A 1 68 ? 10.477 -14.194 5.775 1.00 60.32 46 GLY A CA 4
ATOM 4500 C C . GLY A 1 68 ? 10.488 -13.587 7.154 1.00 30.21 46 GLY A C 4
ATOM 4501 O O . GLY A 1 68 ? 11.308 -13.941 8.004 1.00 21.01 46 GLY A O 4
ATOM 4505 N N . ASN A 1 69 ? 9.552 -12.675 7.378 1.00 32.44 47 ASN A N 4
ATOM 4506 C CA . ASN A 1 69 ? 9.351 -12.095 8.694 1.00 43.21 47 ASN A CA 4
ATOM 4507 C C . ASN A 1 69 ? 8.213 -12.826 9.373 1.00 51.32 47 ASN A C 4
ATOM 4508 O O . ASN A 1 69 ? 7.058 -12.674 8.983 1.00 51.22 47 ASN A O 4
ATOM 4518 N N . GLU A 1 70 ? 8.554 -13.614 10.381 1.00 71.54 48 GLU A N 4
ATOM 4519 C CA . GLU A 1 70 ? 7.586 -14.437 11.098 1.00 34.01 48 GLU A CA 4
ATOM 4520 C C . GLU A 1 70 ? 6.376 -13.613 11.546 1.00 40.44 48 GLU A C 4
ATOM 4521 O O . GLU A 1 70 ? 5.240 -14.092 11.515 1.00 51.31 48 GLU A O 4
ATOM 4531 N N . HIS A 1 71 ? 6.617 -12.356 11.904 1.00 20.32 49 HIS A N 4
ATOM 4532 C CA . HIS A 1 71 ? 5.551 -11.492 12.386 1.00 24.32 49 HIS A CA 4
ATOM 4533 C C . HIS A 1 71 ? 4.663 -11.038 11.236 1.00 52.12 49 HIS A C 4
ATOM 4534 O O . HIS A 1 71 ? 3.441 -11.165 11.303 1.00 4.23 49 HIS A O 4
ATOM 4547 N N . LEU A 1 72 ? 5.275 -10.532 10.170 1.00 0.30 50 LEU A N 4
ATOM 4548 C CA . LEU A 1 72 ? 4.517 -10.043 9.022 1.00 74.43 50 LEU A CA 4
ATOM 4549 C C . LEU A 1 72 ? 3.792 -11.177 8.313 1.00 52.22 50 LEU A C 4
ATOM 4550 O O . LEU A 1 72 ? 2.693 -10.982 7.796 1.00 1.22 50 LEU A O 4
ATOM 4565 N N . THR A 1 73 ? 4.402 -12.357 8.286 1.00 13.33 51 THR A N 4
ATOM 4566 C CA . THR A 1 73 ? 3.754 -13.519 7.700 1.00 61.23 51 THR A CA 4
ATOM 4567 C C . THR A 1 73 ? 2.421 -13.789 8.401 1.00 2.12 51 THR A C 4
ATOM 4568 O O . THR A 1 73 ? 1.373 -13.801 7.767 1.00 54.24 51 THR A O 4
ATOM 4579 N N . ARG A 1 74 ? 2.459 -13.963 9.715 1.00 53.31 52 ARG A N 4
ATOM 4580 C CA . ARG A 1 74 ? 1.248 -14.252 10.475 1.00 35.01 52 ARG A CA 4
ATOM 4581 C C . ARG A 1 74 ? 0.255 -13.094 10.409 1.00 1.50 52 ARG A C 4
ATOM 4582 O O . ARG A 1 74 ? -0.959 -13.305 10.454 1.00 64.40 52 ARG A O 4
ATOM 4600 N N . LEU A 1 75 ? 0.770 -11.876 10.306 1.00 2.41 53 LEU A N 4
ATOM 4601 C CA . LEU A 1 75 ? -0.069 -10.687 10.227 1.00 55.11 53 LEU A CA 4
ATOM 4602 C C . LEU A 1 75 ? -0.823 -10.593 8.900 1.00 74.34 53 LEU A C 4
ATOM 4603 O O . LEU A 1 75 ? -2.029 -10.334 8.890 1.00 21.12 53 LEU A O 4
ATOM 4618 N N . TYR A 1 76 ? -0.128 -10.801 7.785 1.00 41.14 54 TYR A N 4
ATOM 4619 C CA . TYR A 1 76 ? -0.707 -10.472 6.483 1.00 32.45 54 TYR A CA 4
ATOM 4620 C C . TYR A 1 76 ? -0.890 -11.674 5.552 1.00 51.13 54 TYR A C 4
ATOM 4621 O O . TYR A 1 76 ? -1.523 -11.534 4.504 1.00 22.04 54 TYR A O 4
ATOM 4638 N N . ASN A 1 77 ? -0.353 -12.845 5.893 1.00 1.52 55 ASN A N 4
ATOM 4639 C CA . ASN A 1 77 ? -0.538 -14.017 5.033 1.00 21.14 55 ASN A CA 4
ATOM 4640 C C . ASN A 1 77 ? -1.941 -14.576 5.224 1.00 55.25 55 ASN A C 4
ATOM 4641 O O . ASN A 1 77 ? -2.167 -15.500 6.011 1.00 31.32 55 ASN A O 4
ATOM 4651 N N . ASP A 1 78 ? -2.877 -13.968 4.517 1.00 23.45 56 ASP A N 4
ATOM 4652 C CA . ASP A 1 78 ? -4.289 -14.306 4.612 1.00 40.21 56 ASP A CA 4
ATOM 4653 C C . ASP A 1 78 ? -4.978 -13.934 3.308 1.00 20.13 56 ASP A C 4
ATOM 4654 O O . ASP A 1 78 ? -5.540 -14.785 2.624 1.00 60.50 56 ASP A O 4
ATOM 4662 N N . ARG A 1 79 ? -4.905 -12.654 2.972 1.00 20.33 57 ARG A N 4
ATOM 4663 C CA . ARG A 1 79 ? -5.418 -12.121 1.722 1.00 65.52 57 ARG A CA 4
ATOM 4664 C C . ARG A 1 79 ? -4.681 -10.826 1.480 1.00 45.53 57 ARG A C 4
ATOM 4665 O O . ARG A 1 79 ? -5.094 -9.774 1.963 1.00 13.21 57 ARG A O 4
ATOM 4683 N N . VAL A 1 80 ? -3.558 -10.918 0.783 1.00 32.20 58 VAL A N 4
ATOM 4684 C CA . VAL A 1 80 ? -2.578 -9.870 0.806 1.00 71.54 58 VAL A CA 4
ATOM 4685 C C . VAL A 1 80 ? -2.918 -8.704 -0.105 1.00 61.12 58 VAL A C 4
ATOM 4686 O O . VAL A 1 80 ? -3.901 -8.006 0.144 1.00 61.13 58 VAL A O 4
ATOM 4699 N N . PRO A 1 81 ? -2.215 -8.557 -1.234 1.00 75.33 59 PRO A N 4
ATOM 4700 C CA . PRO A 1 81 ? -1.792 -7.272 -1.725 1.00 43.02 59 PRO A CA 4
ATOM 4701 C C . PRO A 1 81 ? -2.412 -6.085 -0.974 1.00 60.43 59 PRO A C 4
ATOM 4702 O O . PRO A 1 81 ? -3.282 -5.387 -1.487 1.00 33.21 59 PRO A O 4
ATOM 4710 N N . VAL A 1 82 ? -1.941 -5.880 0.258 1.00 40.31 60 VAL A N 4
ATOM 4711 C CA . VAL A 1 82 ? -2.581 -4.955 1.191 1.00 35.55 60 VAL A CA 4
ATOM 4712 C C . VAL A 1 82 ? -1.870 -3.608 1.197 1.00 52.20 60 VAL A C 4
ATOM 4713 O O . VAL A 1 82 ? -0.639 -3.548 1.233 1.00 3.14 60 VAL A O 4
ATOM 4726 N N . LEU A 1 83 ? -2.646 -2.532 1.163 1.00 12.50 61 LEU A N 4
ATOM 4727 C CA . LEU A 1 83 ? -2.092 -1.188 1.239 1.00 32.11 61 LEU A CA 4
ATOM 4728 C C . LEU A 1 83 ? -2.077 -0.691 2.675 1.00 52.31 61 LEU A C 4
ATOM 4729 O O . LEU A 1 83 ? -3.121 -0.377 3.252 1.00 61.21 61 LEU A O 4
ATOM 4744 N N . PHE A 1 84 ? -0.890 -0.625 3.243 1.00 24.21 62 PHE A N 4
ATOM 4745 C CA . PHE A 1 84 ? -0.714 -0.148 4.602 1.00 50.41 62 PHE A CA 4
ATOM 4746 C C . PHE A 1 84 ? -0.430 1.348 4.610 1.00 2.40 62 PHE A C 4
ATOM 4747 O O . PHE A 1 84 ? 0.510 1.819 3.964 1.00 3.12 62 PHE A O 4
ATOM 4763 N N . ALA A 1 85 ? -1.256 2.087 5.332 1.00 72.24 63 ALA A N 4
ATOM 4764 C CA . ALA A 1 85 ? -1.059 3.511 5.499 1.00 62.31 63 ALA A CA 4
ATOM 4765 C C . ALA A 1 85 ? 0.071 3.756 6.486 1.00 40.41 63 ALA A C 4
ATOM 4766 O O . ALA A 1 85 ? -0.091 3.542 7.682 1.00 74.44 63 ALA A O 4
ATOM 4773 N N . VAL A 1 86 ? 1.208 4.191 5.979 1.00 13.42 64 VAL A N 4
ATOM 4774 C CA . VAL A 1 86 ? 2.403 4.361 6.802 1.00 5.44 64 VAL A CA 4
ATOM 4775 C C . VAL A 1 86 ? 2.254 5.525 7.778 1.00 54.02 64 VAL A C 4
ATOM 4776 O O . VAL A 1 86 ? 2.787 5.493 8.886 1.00 65.32 64 VAL A O 4
ATOM 4789 N N . ASN A 1 87 ? 1.501 6.539 7.377 1.00 62.44 65 ASN A N 4
ATOM 4790 C CA . ASN A 1 87 ? 1.310 7.720 8.215 1.00 42.45 65 ASN A CA 4
ATOM 4791 C C . ASN A 1 87 ? 0.231 7.470 9.257 1.00 51.25 65 ASN A C 4
ATOM 4792 O O . ASN A 1 87 ? 0.390 7.804 10.430 1.00 24.23 65 ASN A O 4
ATOM 4802 N N . GLU A 1 88 ? -0.870 6.874 8.816 1.00 54.21 66 GLU A N 4
ATOM 4803 C CA . GLU A 1 88 ? -2.038 6.684 9.667 1.00 14.34 66 GLU A CA 4
ATOM 4804 C C . GLU A 1 88 ? -1.915 5.403 10.495 1.00 20.23 66 GLU A C 4
ATOM 4805 O O . GLU A 1 88 ? -2.582 5.249 11.520 1.00 73.11 66 GLU A O 4
ATOM 4815 N N . ASP A 1 89 ? -1.062 4.492 10.026 1.00 54.44 67 ASP A N 4
ATOM 4816 C CA . ASP A 1 89 ? -0.842 3.191 10.664 1.00 32.01 67 ASP A CA 4
ATOM 4817 C C . ASP A 1 89 ? -2.131 2.368 10.664 1.00 34.31 67 ASP A C 4
ATOM 4818 O O . ASP A 1 89 ? -2.805 2.242 11.688 1.00 31.13 67 ASP A O 4
ATOM 4826 N N . LYS A 1 90 ? -2.486 1.850 9.486 1.00 74.42 68 LYS A N 4
ATOM 4827 C CA . LYS A 1 90 ? -3.701 1.051 9.309 1.00 61.02 68 LYS A CA 4
ATOM 4828 C C . LYS A 1 90 ? -3.734 0.452 7.905 1.00 41.51 68 LYS A C 4
ATOM 4829 O O . LYS A 1 90 ? -3.077 0.962 6.997 1.00 45.45 68 LYS A O 4
ATOM 4844 N N . GLU A 1 91 ? -4.493 -0.622 7.722 1.00 13.13 69 GLU A N 4
ATOM 4845 C CA . GLU A 1 91 ? -4.706 -1.182 6.393 1.00 60.14 69 GLU A CA 4
ATOM 4846 C C . GLU A 1 91 ? -5.844 -0.446 5.693 1.00 71.14 69 GLU A C 4
ATOM 4847 O O . GLU A 1 91 ? -6.980 -0.440 6.175 1.00 41.22 69 GLU A O 4
ATOM 4857 N N . LEU A 1 92 ? -5.539 0.184 4.568 1.00 24.14 70 LEU A N 4
ATOM 4858 C CA . LEU A 1 92 ? -6.547 0.918 3.811 1.00 32.03 70 LEU A CA 4
ATOM 4859 C C . LEU A 1 92 ? -7.252 0.005 2.828 1.00 43.04 70 LEU A C 4
ATOM 4860 O O . LEU A 1 92 ? -8.436 -0.304 2.969 1.00 65.32 70 LEU A O 4
ATOM 4875 N N . CYS A 1 93 ? -6.497 -0.418 1.827 1.00 44.40 71 CYS A N 4
ATOM 4876 C CA . CYS A 1 93 ? -7.037 -1.174 0.717 1.00 64.13 71 CYS A CA 4
ATOM 4877 C C . CYS A 1 93 ? -6.381 -2.543 0.639 1.00 50.31 71 CYS A C 4
ATOM 4878 O O . CYS A 1 93 ? -5.402 -2.814 1.333 1.00 14.21 71 CYS A O 4
ATOM 4885 N N . HIS A 1 94 ? -6.924 -3.389 -0.212 1.00 14.23 72 HIS A N 4
ATOM 4886 C CA . HIS A 1 94 ? -6.435 -4.751 -0.378 1.00 31.44 72 HIS A CA 4
ATOM 4887 C C . HIS A 1 94 ? -6.282 -5.061 -1.853 1.00 13.43 72 HIS A C 4
ATOM 4888 O O . HIS A 1 94 ? -6.417 -4.164 -2.688 1.00 64.31 72 HIS A O 4
ATOM 4901 N N . TYR A 1 95 ? -5.995 -6.324 -2.171 1.00 1.32 73 TYR A N 4
ATOM 4902 C CA . TYR A 1 95 ? -5.924 -6.765 -3.559 1.00 53.12 73 TYR A CA 4
ATOM 4903 C C . TYR A 1 95 ? -7.201 -6.369 -4.290 1.00 32.51 73 TYR A C 4
ATOM 4904 O O . TYR A 1 95 ? -8.297 -6.497 -3.736 1.00 41.22 73 TYR A O 4
ATOM 4921 N N . PHE A 1 96 ? -7.042 -5.893 -5.525 1.00 42.44 74 PHE A N 4
ATOM 4922 C CA . PHE A 1 96 ? -8.119 -5.231 -6.262 1.00 65.23 74 PHE A CA 4
ATOM 4923 C C . PHE A 1 96 ? -8.390 -3.872 -5.629 1.00 51.24 74 PHE A C 4
ATOM 4924 O O . PHE A 1 96 ? -9.076 -3.764 -4.615 1.00 20.10 74 PHE A O 4
ATOM 4940 N N . LEU A 1 97 ? -7.813 -2.846 -6.248 1.00 20.22 75 LEU A N 4
ATOM 4941 C CA . LEU A 1 97 ? -7.783 -1.490 -5.705 1.00 41.12 75 LEU A CA 4
ATOM 4942 C C . LEU A 1 97 ? -9.172 -0.987 -5.314 1.00 14.12 75 LEU A C 4
ATOM 4943 O O . LEU A 1 97 ? -10.066 -0.883 -6.156 1.00 4.10 75 LEU A O 4
ATOM 4958 N N . ASP A 1 98 ? -9.334 -0.662 -4.033 1.00 53.44 76 ASP A N 4
ATOM 4959 C CA . ASP A 1 98 ? -10.588 -0.115 -3.529 1.00 2.21 76 ASP A CA 4
ATOM 4960 C C . ASP A 1 98 ? -10.830 1.264 -4.138 1.00 11.14 76 ASP A C 4
ATOM 4961 O O . ASP A 1 98 ? -11.972 1.671 -4.345 1.00 32.30 76 ASP A O 4
ATOM 4969 N N . SER A 1 99 ? -9.724 1.967 -4.410 1.00 41.22 77 SER A N 4
ATOM 4970 C CA . SER A 1 99 ? -9.728 3.244 -5.133 1.00 42.21 77 SER A CA 4
ATOM 4971 C C . SER A 1 99 ? -10.276 4.403 -4.291 1.00 21.32 77 SER A C 4
ATOM 4972 O O . SER A 1 99 ? -9.602 5.422 -4.116 1.00 64.21 77 SER A O 4
ATOM 4979 N N . ASP A 1 100 ? -11.478 4.246 -3.760 1.00 72.44 78 ASP A N 4
ATOM 4980 C CA . ASP A 1 100 ? -12.136 5.324 -3.030 1.00 63.32 78 ASP A CA 4
ATOM 4981 C C . ASP A 1 100 ? -11.520 5.521 -1.648 1.00 44.21 78 ASP A C 4
ATOM 4982 O O . ASP A 1 100 ? -11.191 6.642 -1.265 1.00 1.40 78 ASP A O 4
ATOM 4990 N N . VAL A 1 101 ? -11.358 4.426 -0.912 1.00 22.22 79 VAL A N 4
ATOM 4991 C CA . VAL A 1 101 ? -10.801 4.482 0.439 1.00 21.44 79 VAL A CA 4
ATOM 4992 C C . VAL A 1 101 ? -9.421 5.148 0.475 1.00 20.30 79 VAL A C 4
ATOM 4993 O O . VAL A 1 101 ? -9.188 6.047 1.283 1.00 22.24 79 VAL A O 4
ATOM 5006 N N . ILE A 1 102 ? -8.507 4.727 -0.397 1.00 2.42 80 ILE A N 4
ATOM 5007 C CA . ILE A 1 102 ? -7.193 5.365 -0.454 1.00 72.34 80 ILE A CA 4
ATOM 5008 C C . ILE A 1 102 ? -7.324 6.823 -0.898 1.00 33.12 80 ILE A C 4
ATOM 5009 O O . ILE A 1 102 ? -6.554 7.676 -0.471 1.00 71.14 80 ILE A O 4
ATOM 5024 N N . GLY A 1 103 ? -8.326 7.111 -1.722 1.00 73.55 81 GLY A N 4
ATOM 5025 C CA . GLY A 1 103 ? -8.564 8.477 -2.156 1.00 1.33 81 GLY A CA 4
ATOM 5026 C C . GLY A 1 103 ? -8.887 9.395 -0.993 1.00 52.23 81 GLY A C 4
ATOM 5027 O O . GLY A 1 103 ? -8.465 10.554 -0.970 1.00 45.30 81 GLY A O 4
ATOM 5031 N N . ALA A 1 104 ? -9.626 8.863 -0.022 1.00 21.21 82 ALA A N 4
ATOM 5032 C CA . ALA A 1 104 ? -9.980 9.600 1.189 1.00 14.32 82 ALA A CA 4
ATOM 5033 C C . ALA A 1 104 ? -8.742 9.872 2.048 1.00 33.44 82 ALA A C 4
ATOM 5034 O O . ALA A 1 104 ? -8.654 10.884 2.744 1.00 32.42 82 ALA A O 4
ATOM 5041 N N . TYR A 1 105 ? -7.783 8.962 1.972 1.00 3.24 83 TYR A N 4
ATOM 5042 C CA . TYR A 1 105 ? -6.546 9.061 2.735 1.00 44.21 83 TYR A CA 4
ATOM 5043 C C . TYR A 1 105 ? -5.530 9.940 2.009 1.00 53.02 83 TYR A C 4
ATOM 5044 O O . TYR A 1 105 ? -4.783 10.698 2.632 1.00 51.24 83 TYR A O 4
ATOM 5061 N N . LEU A 1 106 ? -5.526 9.846 0.689 1.00 23.42 84 LEU A N 4
ATOM 5062 C CA . LEU A 1 106 ? -4.566 10.558 -0.145 1.00 21.23 84 LEU A CA 4
ATOM 5063 C C . LEU A 1 106 ? -5.058 11.956 -0.506 1.00 42.22 84 LEU A C 4
ATOM 5064 O O . LEU A 1 106 ? -4.505 12.611 -1.389 1.00 21.34 84 LEU A O 4
ATOM 5079 N N . SER A 1 107 ? -6.093 12.414 0.184 1.00 24.25 85 SER A N 4
ATOM 5080 C CA . SER A 1 107 ? -6.594 13.766 -0.009 1.00 71.32 85 SER A CA 4
ATOM 5081 C C . SER A 1 107 ? -5.598 14.782 0.554 1.00 54.42 85 SER A C 4
ATOM 5082 O O . SER A 1 107 ? -4.560 14.403 1.092 1.00 0.00 85 SER A O 4
ATOM 5089 N N . MET A 1 23 ? 7.455 30.523 6.272 1.00 33.11 1 MET A N 5
ATOM 5090 C CA . MET A 1 23 ? 6.056 30.257 6.665 1.00 42.32 1 MET A CA 5
ATOM 5091 C C . MET A 1 23 ? 5.668 28.844 6.255 1.00 73.43 1 MET A C 5
ATOM 5092 O O . MET A 1 23 ? 6.048 28.378 5.181 1.00 40.12 1 MET A O 5
ATOM 5103 N N . ASN A 1 24 ? 4.921 28.164 7.113 1.00 21.22 2 ASN A N 5
ATOM 5104 C CA . ASN A 1 24 ? 4.518 26.786 6.849 1.00 70.15 2 ASN A CA 5
ATOM 5105 C C . ASN A 1 24 ? 3.253 26.751 5.999 1.00 34.30 2 ASN A C 5
ATOM 5106 O O . ASN A 1 24 ? 2.153 26.998 6.494 1.00 32.55 2 ASN A O 5
ATOM 5116 N N . ASN A 1 25 ? 3.416 26.460 4.718 1.00 11.30 3 ASN A N 5
ATOM 5117 C CA . ASN A 1 25 ? 2.285 26.379 3.802 1.00 31.04 3 ASN A CA 5
ATOM 5118 C C . ASN A 1 25 ? 2.087 24.951 3.312 1.00 10.12 3 ASN A C 5
ATOM 5119 O O . ASN A 1 25 ? 0.988 24.397 3.410 1.00 22.52 3 ASN A O 5
ATOM 5129 N N . GLN A 1 26 ? 3.152 24.347 2.802 1.00 1.50 4 GLN A N 5
ATOM 5130 C CA . GLN A 1 26 ? 3.069 23.003 2.253 1.00 62.12 4 GLN A CA 5
ATOM 5131 C C . GLN A 1 26 ? 3.867 22.019 3.101 1.00 55.33 4 GLN A C 5
ATOM 5132 O O . GLN A 1 26 ? 4.917 22.362 3.657 1.00 42.04 4 GLN A O 5
ATOM 5144 N N . VAL A 1 27 ? 3.360 20.804 3.195 1.00 13.53 5 VAL A N 5
ATOM 5145 C CA . VAL A 1 27 ? 3.945 19.777 4.042 1.00 11.22 5 VAL A CA 5
ATOM 5146 C C . VAL A 1 27 ? 4.565 18.663 3.210 1.00 44.41 5 VAL A C 5
ATOM 5147 O O . VAL A 1 27 ? 4.651 18.764 1.986 1.00 74.51 5 VAL A O 5
ATOM 5160 N N . GLU A 1 28 ? 4.988 17.604 3.883 1.00 72.33 6 GLU A N 5
ATOM 5161 C CA . GLU A 1 28 ? 5.629 16.480 3.220 1.00 14.25 6 GLU A CA 5
ATOM 5162 C C . GLU A 1 28 ? 4.583 15.472 2.741 1.00 42.13 6 GLU A C 5
ATOM 5163 O O . GLU A 1 28 ? 3.450 15.465 3.232 1.00 45.54 6 GLU A O 5
ATOM 5173 N N . PRO A 1 29 ? 4.937 14.619 1.765 1.00 25.32 7 PRO A N 5
ATOM 5174 C CA . PRO A 1 29 ? 4.014 13.627 1.217 1.00 5.30 7 PRO A CA 5
ATOM 5175 C C . PRO A 1 29 ? 3.907 12.381 2.092 1.00 64.41 7 PRO A C 5
ATOM 5176 O O . PRO A 1 29 ? 4.724 12.160 2.991 1.00 0.00 7 PRO A O 5
ATOM 5184 N N . ARG A 1 30 ? 2.899 11.565 1.819 1.00 72.02 8 ARG A N 5
ATOM 5185 C CA . ARG A 1 30 ? 2.690 10.332 2.563 1.00 41.32 8 ARG A CA 5
ATOM 5186 C C . ARG A 1 30 ? 3.332 9.164 1.822 1.00 12.23 8 ARG A C 5
ATOM 5187 O O . ARG A 1 30 ? 3.788 9.321 0.691 1.00 64.12 8 ARG A O 5
ATOM 5205 N N . LYS A 1 31 ? 3.373 8.001 2.459 1.00 24.41 9 LYS A N 5
ATOM 5206 C CA . LYS A 1 31 ? 3.866 6.789 1.813 1.00 51.53 9 LYS A CA 5
ATOM 5207 C C . LYS A 1 31 ? 2.848 5.668 1.920 1.00 65.54 9 LYS A C 5
ATOM 5208 O O . LYS A 1 31 ? 2.108 5.578 2.902 1.00 1.04 9 LYS A O 5
ATOM 5223 N N . LEU A 1 32 ? 2.810 4.826 0.902 1.00 14.44 10 LEU A N 5
ATOM 5224 C CA . LEU A 1 32 ? 1.976 3.640 0.917 1.00 71.42 10 LEU A CA 5
ATOM 5225 C C . LEU A 1 32 ? 2.835 2.395 0.759 1.00 23.20 10 LEU A C 5
ATOM 5226 O O . LEU A 1 32 ? 3.660 2.306 -0.155 1.00 63.10 10 LEU A O 5
ATOM 5241 N N . VAL A 1 33 ? 2.651 1.448 1.663 1.00 51.32 11 VAL A N 5
ATOM 5242 C CA . VAL A 1 33 ? 3.371 0.191 1.603 1.00 43.00 11 VAL A CA 5
ATOM 5243 C C . VAL A 1 33 ? 2.436 -0.932 1.201 1.00 21.54 11 VAL A C 5
ATOM 5244 O O . VAL A 1 33 ? 1.380 -1.119 1.797 1.00 24.55 11 VAL A O 5
ATOM 5257 N N . VAL A 1 34 ? 2.829 -1.667 0.181 1.00 74.43 12 VAL A N 5
ATOM 5258 C CA . VAL A 1 34 ? 2.095 -2.841 -0.225 1.00 23.30 12 VAL A CA 5
ATOM 5259 C C . VAL A 1 34 ? 2.772 -4.078 0.344 1.00 63.24 12 VAL A C 5
ATOM 5260 O O . VAL A 1 34 ? 3.866 -4.442 -0.082 1.00 74.22 12 VAL A O 5
ATOM 5273 N N . TYR A 1 35 ? 2.142 -4.695 1.332 1.00 12.15 13 TYR A N 5
ATOM 5274 C CA . TYR A 1 35 ? 2.667 -5.933 1.885 1.00 50.14 13 TYR A CA 5
ATOM 5275 C C . TYR A 1 35 ? 2.339 -7.093 0.959 1.00 31.54 13 TYR A C 5
ATOM 5276 O O . TYR A 1 35 ? 1.183 -7.505 0.842 1.00 54.51 13 TYR A O 5
ATOM 5293 N N . GLY A 1 36 ? 3.360 -7.591 0.284 1.00 1.43 14 GLY A N 5
ATOM 5294 C CA . GLY A 1 36 ? 3.187 -8.713 -0.612 1.00 32.42 14 GLY A CA 5
ATOM 5295 C C . GLY A 1 36 ? 4.222 -9.780 -0.347 1.00 2.42 14 GLY A C 5
ATOM 5296 O O . GLY A 1 36 ? 4.619 -9.982 0.797 1.00 3.12 14 GLY A O 5
ATOM 5300 N N . ARG A 1 37 ? 4.663 -10.459 -1.394 1.00 2.13 15 ARG A N 5
ATOM 5301 C CA . ARG A 1 37 ? 5.704 -11.466 -1.264 1.00 23.44 15 ARG A CA 5
ATOM 5302 C C . ARG A 1 37 ? 6.120 -12.007 -2.623 1.00 32.54 15 ARG A C 5
ATOM 5303 O O . ARG A 1 37 ? 5.345 -12.697 -3.286 1.00 3.41 15 ARG A O 5
ATOM 5321 N N . GLU A 1 38 ? 7.336 -11.657 -3.035 1.00 74.00 16 GLU A N 5
ATOM 5322 C CA . GLU A 1 38 ? 7.973 -12.241 -4.217 1.00 30.33 16 GLU A CA 5
ATOM 5323 C C . GLU A 1 38 ? 7.221 -11.884 -5.500 1.00 32.20 16 GLU A C 5
ATOM 5324 O O . GLU A 1 38 ? 7.526 -10.884 -6.146 1.00 1.11 16 GLU A O 5
ATOM 5334 N N . GLY A 1 39 ? 6.230 -12.695 -5.848 1.00 74.00 17 GLY A N 5
ATOM 5335 C CA . GLY A 1 39 ? 5.454 -12.453 -7.043 1.00 1.24 17 GLY A CA 5
ATOM 5336 C C . GLY A 1 39 ? 4.017 -12.903 -6.881 1.00 42.23 17 GLY A C 5
ATOM 5337 O O . GLY A 1 39 ? 3.755 -14.000 -6.379 1.00 51.01 17 GLY A O 5
ATOM 5341 N N . CYS A 1 40 ? 3.085 -12.065 -7.303 1.00 15.40 18 CYS A N 5
ATOM 5342 C CA . CYS A 1 40 ? 1.669 -12.365 -7.175 1.00 62.13 18 CYS A CA 5
ATOM 5343 C C . CYS A 1 40 ? 0.885 -11.637 -8.257 1.00 74.43 18 CYS A C 5
ATOM 5344 O O . CYS A 1 40 ? 1.190 -10.490 -8.586 1.00 5.24 18 CYS A O 5
ATOM 5351 N N . HIS A 1 41 ? -0.126 -12.308 -8.802 1.00 61.52 19 HIS A N 5
ATOM 5352 C CA . HIS A 1 41 ? -0.948 -11.740 -9.868 1.00 72.04 19 HIS A CA 5
ATOM 5353 C C . HIS A 1 41 ? -1.639 -10.461 -9.401 1.00 30.34 19 HIS A C 5
ATOM 5354 O O . HIS A 1 41 ? -1.824 -9.524 -10.177 1.00 23.03 19 HIS A O 5
ATOM 5367 N N . LEU A 1 42 ? -2.011 -10.432 -8.128 1.00 71.11 20 LEU A N 5
ATOM 5368 C CA . LEU A 1 42 ? -2.719 -9.292 -7.563 1.00 65.23 20 LEU A CA 5
ATOM 5369 C C . LEU A 1 42 ? -1.783 -8.101 -7.367 1.00 45.21 20 LEU A C 5
ATOM 5370 O O . LEU A 1 42 ? -2.193 -6.947 -7.509 1.00 30.20 20 LEU A O 5
ATOM 5385 N N . CYS A 1 43 ? -0.523 -8.383 -7.061 1.00 70.10 21 CYS A N 5
ATOM 5386 C CA . CYS A 1 43 ? 0.464 -7.328 -6.877 1.00 0.45 21 CYS A CA 5
ATOM 5387 C C . CYS A 1 43 ? 0.683 -6.571 -8.180 1.00 54.41 21 CYS A C 5
ATOM 5388 O O . CYS A 1 43 ? 0.751 -5.341 -8.183 1.00 12.21 21 CYS A O 5
ATOM 5395 N N . GLU A 1 44 ? 0.759 -7.313 -9.282 1.00 62.41 22 GLU A N 5
ATOM 5396 C CA . GLU A 1 44 ? 0.929 -6.728 -10.613 1.00 71.14 22 GLU A CA 5
ATOM 5397 C C . GLU A 1 44 ? -0.160 -5.691 -10.883 1.00 5.41 22 GLU A C 5
ATOM 5398 O O . GLU A 1 44 ? 0.090 -4.643 -11.482 1.00 15.34 22 GLU A O 5
ATOM 5408 N N . GLU A 1 45 ? -1.366 -5.992 -10.423 1.00 53.31 23 GLU A N 5
ATOM 5409 C CA . GLU A 1 45 ? -2.518 -5.136 -10.659 1.00 54.21 23 GLU A CA 5
ATOM 5410 C C . GLU A 1 45 ? -2.471 -3.885 -9.781 1.00 41.44 23 GLU A C 5
ATOM 5411 O O . GLU A 1 45 ? -2.657 -2.765 -10.268 1.00 71.23 23 GLU A O 5
ATOM 5421 N N . MET A 1 46 ? -2.221 -4.071 -8.488 1.00 4.40 24 MET A N 5
ATOM 5422 C CA . MET A 1 46 ? -2.204 -2.948 -7.553 1.00 14.15 24 MET A CA 5
ATOM 5423 C C . MET A 1 46 ? -1.036 -2.010 -7.836 1.00 64.12 24 MET A C 5
ATOM 5424 O O . MET A 1 46 ? -1.203 -0.791 -7.823 1.00 1.24 24 MET A O 5
ATOM 5436 N N . ILE A 1 47 ? 0.138 -2.574 -8.102 1.00 62.55 25 ILE A N 5
ATOM 5437 C CA . ILE A 1 47 ? 1.326 -1.771 -8.370 1.00 32.14 25 ILE A CA 5
ATOM 5438 C C . ILE A 1 47 ? 1.104 -0.852 -9.569 1.00 64.13 25 ILE A C 5
ATOM 5439 O O . ILE A 1 47 ? 1.370 0.349 -9.492 1.00 55.05 25 ILE A O 5
ATOM 5454 N N . ALA A 1 48 ? 0.589 -1.414 -10.659 1.00 21.20 26 ALA A N 5
ATOM 5455 C CA . ALA A 1 48 ? 0.321 -0.638 -11.867 1.00 33.33 26 ALA A CA 5
ATOM 5456 C C . ALA A 1 48 ? -0.680 0.477 -11.586 1.00 63.22 26 ALA A C 5
ATOM 5457 O O . ALA A 1 48 ? -0.522 1.606 -12.059 1.00 62.40 26 ALA A O 5
ATOM 5464 N N . SER A 1 49 ? -1.693 0.157 -10.788 1.00 64.53 27 SER A N 5
ATOM 5465 C CA . SER A 1 49 ? -2.734 1.113 -10.421 1.00 5.44 27 SER A CA 5
ATOM 5466 C C . SER A 1 49 ? -2.150 2.286 -9.631 1.00 12.31 27 SER A C 5
ATOM 5467 O O . SER A 1 49 ? -2.471 3.448 -9.892 1.00 1.51 27 SER A O 5
ATOM 5474 N N . LEU A 1 50 ? -1.274 1.979 -8.685 1.00 52.22 28 LEU A N 5
ATOM 5475 C CA . LEU A 1 50 ? -0.681 3.004 -7.837 1.00 64.12 28 LEU A CA 5
ATOM 5476 C C . LEU A 1 50 ? 0.268 3.898 -8.627 1.00 50.20 28 LEU A C 5
ATOM 5477 O O . LEU A 1 50 ? 0.346 5.100 -8.378 1.00 30.53 28 LEU A O 5
ATOM 5492 N N . ARG A 1 51 ? 0.972 3.313 -9.594 1.00 52.21 29 ARG A N 5
ATOM 5493 C CA . ARG A 1 51 ? 1.894 4.071 -10.439 1.00 14.14 29 ARG A CA 5
ATOM 5494 C C . ARG A 1 51 ? 1.167 5.204 -11.156 1.00 62.00 29 ARG A C 5
ATOM 5495 O O . ARG A 1 51 ? 1.689 6.314 -11.276 1.00 2.43 29 ARG A O 5
ATOM 5513 N N . VAL A 1 52 ? -0.036 4.914 -11.632 1.00 24.33 30 VAL A N 5
ATOM 5514 C CA . VAL A 1 52 ? -0.847 5.906 -12.322 1.00 3.11 30 VAL A CA 5
ATOM 5515 C C . VAL A 1 52 ? -1.293 7.009 -11.361 1.00 2.52 30 VAL A C 5
ATOM 5516 O O . VAL A 1 52 ? -1.292 8.189 -11.716 1.00 62.41 30 VAL A O 5
ATOM 5529 N N . LEU A 1 53 ? -1.657 6.627 -10.142 1.00 61.40 31 LEU A N 5
ATOM 5530 C CA . LEU A 1 53 ? -2.080 7.599 -9.138 1.00 54.51 31 LEU A CA 5
ATOM 5531 C C . LEU A 1 53 ? -0.920 8.491 -8.710 1.00 43.44 31 LEU A C 5
ATOM 5532 O O . LEU A 1 53 ? -1.122 9.666 -8.394 1.00 65.02 31 LEU A O 5
ATOM 5547 N N . GLN A 1 54 ? 0.289 7.935 -8.720 1.00 72.33 32 GLN A N 5
ATOM 5548 C CA . GLN A 1 54 ? 1.492 8.690 -8.368 1.00 32.13 32 GLN A CA 5
ATOM 5549 C C . GLN A 1 54 ? 1.661 9.914 -9.263 1.00 61.33 32 GLN A C 5
ATOM 5550 O O . GLN A 1 54 ? 2.320 10.883 -8.890 1.00 34.53 32 GLN A O 5
ATOM 5562 N N . LYS A 1 55 ? 1.054 9.865 -10.440 1.00 34.25 33 LYS A N 5
ATOM 5563 C CA . LYS A 1 55 ? 1.172 10.943 -11.404 1.00 22.25 33 LYS A CA 5
ATOM 5564 C C . LYS A 1 55 ? 0.297 12.132 -11.012 1.00 25.22 33 LYS A C 5
ATOM 5565 O O . LYS A 1 55 ? 0.508 13.249 -11.481 1.00 34.32 33 LYS A O 5
ATOM 5580 N N . LYS A 1 56 ? -0.686 11.882 -10.152 1.00 15.32 34 LYS A N 5
ATOM 5581 C CA . LYS A 1 56 ? -1.545 12.947 -9.646 1.00 32.32 34 LYS A CA 5
ATOM 5582 C C . LYS A 1 56 ? -1.187 13.283 -8.209 1.00 70.45 34 LYS A C 5
ATOM 5583 O O . LYS A 1 56 ? -1.182 14.448 -7.810 1.00 41.24 34 LYS A O 5
ATOM 5598 N N . SER A 1 57 ? -0.904 12.255 -7.429 1.00 3.12 35 SER A N 5
ATOM 5599 C CA . SER A 1 57 ? -0.581 12.421 -6.028 1.00 51.05 35 SER A CA 5
ATOM 5600 C C . SER A 1 57 ? 0.533 11.461 -5.640 1.00 42.30 35 SER A C 5
ATOM 5601 O O . SER A 1 57 ? 0.391 10.248 -5.778 1.00 2.04 35 SER A O 5
ATOM 5608 N N . TRP A 1 58 ? 1.646 12.006 -5.172 1.00 43.51 36 TRP A N 5
ATOM 5609 C CA . TRP A 1 58 ? 2.794 11.188 -4.833 1.00 42.21 36 TRP A CA 5
ATOM 5610 C C . TRP A 1 58 ? 2.665 10.615 -3.428 1.00 34.11 36 TRP A C 5
ATOM 5611 O O . TRP A 1 58 ? 2.494 11.349 -2.455 1.00 70.23 36 TRP A O 5
ATOM 5631 N N . PHE A 1 59 ? 2.746 9.299 -3.341 1.00 21.22 37 PHE A N 5
ATOM 5632 C CA . PHE A 1 59 ? 2.696 8.603 -2.065 1.00 15.11 37 PHE A CA 5
ATOM 5633 C C . PHE A 1 59 ? 3.773 7.538 -1.998 1.00 33.50 37 PHE A C 5
ATOM 5634 O O . PHE A 1 59 ? 3.704 6.628 -1.170 1.00 21.33 37 PHE A O 5
ATOM 5650 N N . GLU A 1 60 ? 4.778 7.671 -2.862 1.00 1.44 38 GLU A N 5
ATOM 5651 C CA . GLU A 1 60 ? 5.840 6.676 -2.965 1.00 73.14 38 GLU A CA 5
ATOM 5652 C C . GLU A 1 60 ? 5.255 5.312 -3.320 1.00 34.55 38 GLU A C 5
ATOM 5653 O O . GLU A 1 60 ? 4.060 5.182 -3.575 1.00 54.41 38 GLU A O 5
ATOM 5663 N N . LEU A 1 61 ? 6.102 4.314 -3.409 1.00 2.13 39 LEU A N 5
ATOM 5664 C CA . LEU A 1 61 ? 5.630 2.951 -3.536 1.00 5.13 39 LEU A CA 5
ATOM 5665 C C . LEU A 1 61 ? 6.651 2.003 -2.947 1.00 71.43 39 LEU A C 5
ATOM 5666 O O . LEU A 1 61 ? 7.724 1.799 -3.512 1.00 0.14 39 LEU A O 5
ATOM 5681 N N . GLU A 1 62 ? 6.307 1.431 -1.809 1.00 71.15 40 GLU A N 5
ATOM 5682 C CA . GLU A 1 62 ? 7.204 0.533 -1.119 1.00 53.11 40 GLU A CA 5
ATOM 5683 C C . GLU A 1 62 ? 6.548 -0.833 -0.982 1.00 15.14 40 GLU A C 5
ATOM 5684 O O . GLU A 1 62 ? 5.494 -0.974 -0.364 1.00 62.32 40 GLU A O 5
ATOM 5694 N N . VAL A 1 63 ? 7.164 -1.830 -1.584 1.00 32.04 41 VAL A N 5
ATOM 5695 C CA . VAL A 1 63 ? 6.635 -3.182 -1.543 1.00 20.41 41 VAL A CA 5
ATOM 5696 C C . VAL A 1 63 ? 7.444 -4.014 -0.565 1.00 22.53 41 VAL A C 5
ATOM 5697 O O . VAL A 1 63 ? 8.602 -4.342 -0.817 1.00 24.31 41 VAL A O 5
ATOM 5710 N N . ILE A 1 64 ? 6.835 -4.333 0.564 1.00 31.11 42 ILE A N 5
ATOM 5711 C CA . ILE A 1 64 ? 7.513 -5.076 1.606 1.00 2.52 42 ILE A CA 5
ATOM 5712 C C . ILE A 1 64 ? 6.934 -6.477 1.706 1.00 1.32 42 ILE A C 5
ATOM 5713 O O . ILE A 1 64 ? 5.742 -6.652 1.971 1.00 52.43 42 ILE A O 5
ATOM 5728 N N . ASN A 1 65 ? 7.771 -7.467 1.458 1.00 3.35 43 ASN A N 5
ATOM 5729 C CA . ASN A 1 65 ? 7.348 -8.856 1.514 1.00 42.21 43 ASN A CA 5
ATOM 5730 C C . ASN A 1 65 ? 7.075 -9.272 2.950 1.00 3.45 43 ASN A C 5
ATOM 5731 O O . ASN A 1 65 ? 7.825 -8.915 3.859 1.00 70.13 43 ASN A O 5
ATOM 5741 N N . ILE A 1 66 ? 5.998 -10.018 3.157 1.00 23.44 44 ILE A N 5
ATOM 5742 C CA . ILE A 1 66 ? 5.770 -10.658 4.444 1.00 63.15 44 ILE A CA 5
ATOM 5743 C C . ILE A 1 66 ? 6.854 -11.703 4.663 1.00 62.35 44 ILE A C 5
ATOM 5744 O O . ILE A 1 66 ? 7.200 -12.042 5.795 1.00 45.43 44 ILE A O 5
ATOM 5759 N N . ASP A 1 67 ? 7.387 -12.190 3.546 1.00 62.52 45 ASP A N 5
ATOM 5760 C CA . ASP A 1 67 ? 8.569 -13.040 3.541 1.00 42.50 45 ASP A CA 5
ATOM 5761 C C . ASP A 1 67 ? 9.723 -12.314 4.227 1.00 43.24 45 ASP A C 5
ATOM 5762 O O . ASP A 1 67 ? 10.214 -11.298 3.729 1.00 35.40 45 ASP A O 5
ATOM 5770 N N . GLY A 1 68 ? 10.123 -12.816 5.382 1.00 62.02 46 GLY A N 5
ATOM 5771 C CA . GLY A 1 68 ? 11.127 -12.142 6.180 1.00 25.45 46 GLY A CA 5
ATOM 5772 C C . GLY A 1 68 ? 10.584 -11.782 7.546 1.00 3.44 46 GLY A C 5
ATOM 5773 O O . GLY A 1 68 ? 11.336 -11.658 8.517 1.00 3.41 46 GLY A O 5
ATOM 5777 N N . ASN A 1 69 ? 9.271 -11.623 7.615 1.00 71.21 47 ASN A N 5
ATOM 5778 C CA . ASN A 1 69 ? 8.593 -11.361 8.875 1.00 3.02 47 ASN A CA 5
ATOM 5779 C C . ASN A 1 69 ? 7.613 -12.487 9.171 1.00 23.01 47 ASN A C 5
ATOM 5780 O O . ASN A 1 69 ? 6.559 -12.591 8.536 1.00 31.21 47 ASN A O 5
ATOM 5790 N N . GLU A 1 70 ? 7.961 -13.328 10.135 1.00 30.44 48 GLU A N 5
ATOM 5791 C CA . GLU A 1 70 ? 7.164 -14.510 10.455 1.00 3.52 48 GLU A CA 5
ATOM 5792 C C . GLU A 1 70 ? 5.776 -14.120 10.956 1.00 74.32 48 GLU A C 5
ATOM 5793 O O . GLU A 1 70 ? 4.792 -14.811 10.688 1.00 63.31 48 GLU A O 5
ATOM 5803 N N . HIS A 1 71 ? 5.696 -13.000 11.664 1.00 71.42 49 HIS A N 5
ATOM 5804 C CA . HIS A 1 71 ? 4.442 -12.564 12.259 1.00 74.24 49 HIS A CA 5
ATOM 5805 C C . HIS A 1 71 ? 3.459 -12.132 11.177 1.00 54.35 49 HIS A C 5
ATOM 5806 O O . HIS A 1 71 ? 2.255 -12.357 11.295 1.00 54.33 49 HIS A O 5
ATOM 5819 N N . LEU A 1 72 ? 3.981 -11.525 10.117 1.00 10.34 50 LEU A N 5
ATOM 5820 C CA . LEU A 1 72 ? 3.146 -11.081 9.006 1.00 71.04 50 LEU A CA 5
ATOM 5821 C C . LEU A 1 72 ? 2.673 -12.266 8.175 1.00 53.10 50 LEU A C 5
ATOM 5822 O O . LEU A 1 72 ? 1.503 -12.348 7.816 1.00 55.44 50 LEU A O 5
ATOM 5837 N N . THR A 1 73 ? 3.583 -13.192 7.887 1.00 5.45 51 THR A N 5
ATOM 5838 C CA . THR A 1 73 ? 3.251 -14.365 7.082 1.00 20.31 51 THR A CA 5
ATOM 5839 C C . THR A 1 73 ? 2.257 -15.268 7.816 1.00 50.54 51 THR A C 5
ATOM 5840 O O . THR A 1 73 ? 1.496 -16.009 7.196 1.00 14.42 51 THR A O 5
ATOM 5851 N N . ARG A 1 74 ? 2.254 -15.188 9.136 1.00 52.33 52 ARG A N 5
ATOM 5852 C CA . ARG A 1 74 ? 1.319 -15.946 9.944 1.00 22.34 52 ARG A CA 5
ATOM 5853 C C . ARG A 1 74 ? -0.106 -15.465 9.687 1.00 43.43 52 ARG A C 5
ATOM 5854 O O . ARG A 1 74 ? -1.045 -16.256 9.618 1.00 61.12 52 ARG A O 5
ATOM 5872 N N . LEU A 1 75 ? -0.244 -14.155 9.527 1.00 62.11 53 LEU A N 5
ATOM 5873 C CA . LEU A 1 75 ? -1.544 -13.528 9.336 1.00 54.13 53 LEU A CA 5
ATOM 5874 C C . LEU A 1 75 ? -1.907 -13.436 7.859 1.00 52.25 53 LEU A C 5
ATOM 5875 O O . LEU A 1 75 ? -2.971 -13.886 7.434 1.00 11.30 53 LEU A O 5
ATOM 5890 N N . TYR A 1 76 ? -1.007 -12.866 7.075 1.00 23.21 54 TYR A N 5
ATOM 5891 C CA . TYR A 1 76 ? -1.328 -12.467 5.716 1.00 64.34 54 TYR A CA 5
ATOM 5892 C C . TYR A 1 76 ? -0.783 -13.434 4.674 1.00 21.41 54 TYR A C 5
ATOM 5893 O O . TYR A 1 76 ? -0.644 -13.063 3.515 1.00 34.44 54 TYR A O 5
ATOM 5910 N N . ASN A 1 77 ? -0.490 -14.673 5.070 1.00 55.31 55 ASN A N 5
ATOM 5911 C CA . ASN A 1 77 ? -0.024 -15.685 4.113 1.00 75.21 55 ASN A CA 5
ATOM 5912 C C . ASN A 1 77 ? -0.953 -15.769 2.901 1.00 3.31 55 ASN A C 5
ATOM 5913 O O . ASN A 1 77 ? -0.496 -15.820 1.760 1.00 4.51 55 ASN A O 5
ATOM 5923 N N . ASP A 1 78 ? -2.254 -15.766 3.154 1.00 13.23 56 ASP A N 5
ATOM 5924 C CA . ASP A 1 78 ? -3.242 -15.771 2.081 1.00 33.02 56 ASP A CA 5
ATOM 5925 C C . ASP A 1 78 ? -4.178 -14.579 2.253 1.00 22.42 56 ASP A C 5
ATOM 5926 O O . ASP A 1 78 ? -5.313 -14.561 1.775 1.00 71.31 56 ASP A O 5
ATOM 5934 N N . ARG A 1 79 ? -3.673 -13.557 2.919 1.00 40.35 57 ARG A N 5
ATOM 5935 C CA . ARG A 1 79 ? -4.443 -12.363 3.205 1.00 31.55 57 ARG A CA 5
ATOM 5936 C C . ARG A 1 79 ? -3.572 -11.158 2.938 1.00 63.01 57 ARG A C 5
ATOM 5937 O O . ARG A 1 79 ? -3.648 -10.162 3.653 1.00 72.33 57 ARG A O 5
ATOM 5955 N N . VAL A 1 80 ? -2.745 -11.248 1.900 1.00 15.24 58 VAL A N 5
ATOM 5956 C CA . VAL A 1 80 ? -1.776 -10.229 1.641 1.00 44.23 58 VAL A CA 5
ATOM 5957 C C . VAL A 1 80 ? -2.402 -9.082 0.878 1.00 13.11 58 VAL A C 5
ATOM 5958 O O . VAL A 1 80 ? -3.294 -8.436 1.423 1.00 50.13 58 VAL A O 5
ATOM 5971 N N . PRO A 1 81 ? -2.088 -8.906 -0.422 1.00 71.44 59 PRO A N 5
ATOM 5972 C CA . PRO A 1 81 ? -1.971 -7.600 -1.024 1.00 13.22 59 PRO A CA 5
ATOM 5973 C C . PRO A 1 81 ? -2.574 -6.470 -0.188 1.00 61.44 59 PRO A C 5
ATOM 5974 O O . PRO A 1 81 ? -3.583 -5.867 -0.554 1.00 71.12 59 PRO A O 5
ATOM 5982 N N . VAL A 1 82 ? -1.931 -6.207 0.946 1.00 2.33 60 VAL A N 5
ATOM 5983 C CA . VAL A 1 82 ? -2.443 -5.285 1.944 1.00 15.20 60 VAL A CA 5
ATOM 5984 C C . VAL A 1 82 ? -1.774 -3.927 1.807 1.00 3.14 60 VAL A C 5
ATOM 5985 O O . VAL A 1 82 ? -0.558 -3.796 1.980 1.00 22.01 60 VAL A O 5
ATOM 5998 N N . LEU A 1 83 ? -2.573 -2.928 1.472 1.00 15.51 61 LEU A N 5
ATOM 5999 C CA . LEU A 1 83 ? -2.074 -1.578 1.297 1.00 22.32 61 LEU A CA 5
ATOM 6000 C C . LEU A 1 83 ? -2.065 -0.859 2.643 1.00 31.43 61 LEU A C 5
ATOM 6001 O O . LEU A 1 83 ? -3.112 -0.472 3.174 1.00 14.30 61 LEU A O 5
ATOM 6016 N N . PHE A 1 84 ? -0.871 -0.713 3.189 1.00 31.04 62 PHE A N 5
ATOM 6017 C CA . PHE A 1 84 ? -0.671 -0.121 4.498 1.00 11.33 62 PHE A CA 5
ATOM 6018 C C . PHE A 1 84 ? -0.424 1.378 4.376 1.00 0.04 62 PHE A C 5
ATOM 6019 O O . PHE A 1 84 ? 0.420 1.822 3.589 1.00 63.43 62 PHE A O 5
ATOM 6035 N N . ALA A 1 85 ? -1.173 2.145 5.154 1.00 33.11 63 ALA A N 5
ATOM 6036 C CA . ALA A 1 85 ? -1.042 3.595 5.166 1.00 73.13 63 ALA A CA 5
ATOM 6037 C C . ALA A 1 85 ? 0.072 4.027 6.112 1.00 24.03 63 ALA A C 5
ATOM 6038 O O . ALA A 1 85 ? -0.085 3.978 7.339 1.00 62.21 63 ALA A O 5
ATOM 6045 N N . VAL A 1 86 ? 1.201 4.443 5.545 1.00 61.11 64 VAL A N 5
ATOM 6046 C CA . VAL A 1 86 ? 2.350 4.851 6.343 1.00 30.23 64 VAL A CA 5
ATOM 6047 C C . VAL A 1 86 ? 2.160 6.263 6.870 1.00 54.03 64 VAL A C 5
ATOM 6048 O O . VAL A 1 86 ? 2.613 7.235 6.261 1.00 60.33 64 VAL A O 5
ATOM 6061 N N . ASN A 1 87 ? 1.455 6.353 7.987 1.00 10.32 65 ASN A N 5
ATOM 6062 C CA . ASN A 1 87 ? 1.183 7.621 8.661 1.00 24.14 65 ASN A CA 5
ATOM 6063 C C . ASN A 1 87 ? 0.278 7.371 9.848 1.00 11.34 65 ASN A C 5
ATOM 6064 O O . ASN A 1 87 ? 0.596 7.730 10.982 1.00 45.43 65 ASN A O 5
ATOM 6074 N N . GLU A 1 88 ? -0.849 6.731 9.570 1.00 24.43 66 GLU A N 5
ATOM 6075 C CA . GLU A 1 88 ? -1.870 6.491 10.578 1.00 43.50 66 GLU A CA 5
ATOM 6076 C C . GLU A 1 88 ? -1.751 5.081 11.153 1.00 12.31 66 GLU A C 5
ATOM 6077 O O . GLU A 1 88 ? -2.362 4.768 12.177 1.00 25.01 66 GLU A O 5
ATOM 6087 N N . ASP A 1 89 ? -0.955 4.244 10.484 1.00 70.25 67 ASP A N 5
ATOM 6088 C CA . ASP A 1 89 ? -0.782 2.840 10.864 1.00 21.01 67 ASP A CA 5
ATOM 6089 C C . ASP A 1 89 ? -2.120 2.109 10.767 1.00 22.42 67 ASP A C 5
ATOM 6090 O O . ASP A 1 89 ? -2.815 1.913 11.767 1.00 5.01 67 ASP A O 5
ATOM 6098 N N . LYS A 1 90 ? -2.500 1.770 9.538 1.00 31.32 68 LYS A N 5
ATOM 6099 C CA . LYS A 1 90 ? -3.765 1.095 9.270 1.00 35.25 68 LYS A CA 5
ATOM 6100 C C . LYS A 1 90 ? -3.828 0.654 7.813 1.00 2.22 68 LYS A C 5
ATOM 6101 O O . LYS A 1 90 ? -3.046 1.120 6.980 1.00 64.24 68 LYS A O 5
ATOM 6116 N N . GLU A 1 91 ? -4.754 -0.245 7.515 1.00 22.35 69 GLU A N 5
ATOM 6117 C CA . GLU A 1 91 ? -4.997 -0.667 6.143 1.00 43.12 69 GLU A CA 5
ATOM 6118 C C . GLU A 1 91 ? -5.948 0.301 5.452 1.00 0.31 69 GLU A C 5
ATOM 6119 O O . GLU A 1 91 ? -6.875 0.829 6.076 1.00 71.30 69 GLU A O 5
ATOM 6129 N N . LEU A 1 92 ? -5.707 0.549 4.175 1.00 21.42 70 LEU A N 5
ATOM 6130 C CA . LEU A 1 92 ? -6.652 1.302 3.361 1.00 32.54 70 LEU A CA 5
ATOM 6131 C C . LEU A 1 92 ? -7.482 0.341 2.528 1.00 71.21 70 LEU A C 5
ATOM 6132 O O . LEU A 1 92 ? -8.655 0.590 2.250 1.00 62.43 70 LEU A O 5
ATOM 6147 N N . CYS A 1 93 ? -6.854 -0.759 2.145 1.00 71.25 71 CYS A N 5
ATOM 6148 C CA . CYS A 1 93 ? -7.490 -1.777 1.331 1.00 72.32 71 CYS A CA 5
ATOM 6149 C C . CYS A 1 93 ? -6.556 -2.971 1.201 1.00 5.11 71 CYS A C 5
ATOM 6150 O O . CYS A 1 93 ? -5.338 -2.822 1.288 1.00 1.01 71 CYS A O 5
ATOM 6157 N N . HIS A 1 94 ? -7.125 -4.151 1.022 1.00 31.32 72 HIS A N 5
ATOM 6158 C CA . HIS A 1 94 ? -6.335 -5.342 0.756 1.00 0.12 72 HIS A CA 5
ATOM 6159 C C . HIS A 1 94 ? -6.969 -6.136 -0.375 1.00 13.05 72 HIS A C 5
ATOM 6160 O O . HIS A 1 94 ? -8.167 -6.420 -0.345 1.00 70.52 72 HIS A O 5
ATOM 6173 N N . TYR A 1 95 ? -6.141 -6.489 -1.353 1.00 12.04 73 TYR A N 5
ATOM 6174 C CA . TYR A 1 95 ? -6.587 -7.077 -2.613 1.00 10.31 73 TYR A CA 5
ATOM 6175 C C . TYR A 1 95 ? -7.389 -6.072 -3.421 1.00 63.32 73 TYR A C 5
ATOM 6176 O O . TYR A 1 95 ? -8.417 -5.550 -2.977 1.00 13.34 73 TYR A O 5
ATOM 6193 N N . PHE A 1 96 ? -6.899 -5.833 -4.620 1.00 51.23 74 PHE A N 5
ATOM 6194 C CA . PHE A 1 96 ? -7.464 -4.850 -5.529 1.00 53.53 74 PHE A CA 5
ATOM 6195 C C . PHE A 1 96 ? -7.291 -3.454 -4.944 1.00 33.14 74 PHE A C 5
ATOM 6196 O O . PHE A 1 96 ? -6.446 -3.249 -4.076 1.00 71.23 74 PHE A O 5
ATOM 6212 N N . LEU A 1 97 ? -8.058 -2.492 -5.414 1.00 4.31 75 LEU A N 5
ATOM 6213 C CA . LEU A 1 97 ? -7.834 -1.121 -5.007 1.00 42.32 75 LEU A CA 5
ATOM 6214 C C . LEU A 1 97 ? -9.141 -0.402 -4.702 1.00 10.00 75 LEU A C 5
ATOM 6215 O O . LEU A 1 97 ? -9.997 -0.251 -5.576 1.00 22.22 75 LEU A O 5
ATOM 6230 N N . ASP A 1 98 ? -9.299 0.018 -3.455 1.00 4.44 76 ASP A N 5
ATOM 6231 C CA . ASP A 1 98 ? -10.399 0.896 -3.089 1.00 61.03 76 ASP A CA 5
ATOM 6232 C C . ASP A 1 98 ? -9.997 2.343 -3.314 1.00 54.31 76 ASP A C 5
ATOM 6233 O O . ASP A 1 98 ? -9.471 3.001 -2.410 1.00 65.11 76 ASP A O 5
ATOM 6241 N N . SER A 1 99 ? -10.217 2.820 -4.529 1.00 41.53 77 SER A N 5
ATOM 6242 C CA . SER A 1 99 ? -9.869 4.182 -4.904 1.00 74.23 77 SER A CA 5
ATOM 6243 C C . SER A 1 99 ? -10.599 5.189 -4.021 1.00 43.53 77 SER A C 5
ATOM 6244 O O . SER A 1 99 ? -10.075 6.261 -3.720 1.00 3.20 77 SER A O 5
ATOM 6251 N N . ASP A 1 100 ? -11.803 4.823 -3.600 1.00 23.10 78 ASP A N 5
ATOM 6252 C CA . ASP A 1 100 ? -12.611 5.664 -2.725 1.00 13.14 78 ASP A CA 5
ATOM 6253 C C . ASP A 1 100 ? -11.885 5.953 -1.414 1.00 61.25 78 ASP A C 5
ATOM 6254 O O . ASP A 1 100 ? -11.869 7.085 -0.934 1.00 11.34 78 ASP A O 5
ATOM 6262 N N . VAL A 1 101 ? -11.269 4.923 -0.850 1.00 72.53 79 VAL A N 5
ATOM 6263 C CA . VAL A 1 101 ? -10.600 5.048 0.438 1.00 52.40 79 VAL A CA 5
ATOM 6264 C C . VAL A 1 101 ? -9.275 5.788 0.311 1.00 55.43 79 VAL A C 5
ATOM 6265 O O . VAL A 1 101 ? -8.995 6.697 1.090 1.00 51.03 79 VAL A O 5
ATOM 6278 N N . ILE A 1 102 ? -8.464 5.426 -0.676 1.00 72.15 80 ILE A N 5
ATOM 6279 C CA . ILE A 1 102 ? -7.180 6.092 -0.853 1.00 2.33 80 ILE A CA 5
ATOM 6280 C C . ILE A 1 102 ? -7.389 7.533 -1.316 1.00 62.35 80 ILE A C 5
ATOM 6281 O O . ILE A 1 102 ? -6.605 8.417 -0.985 1.00 64.12 80 ILE A O 5
ATOM 6296 N N . GLY A 1 103 ? -8.464 7.769 -2.060 1.00 63.33 81 GLY A N 5
ATOM 6297 C CA . GLY A 1 103 ? -8.798 9.119 -2.464 1.00 35.04 81 GLY A CA 5
ATOM 6298 C C . GLY A 1 103 ? -9.154 9.984 -1.272 1.00 30.02 81 GLY A C 5
ATOM 6299 O O . GLY A 1 103 ? -8.946 11.196 -1.285 1.00 3.32 81 GLY A O 5
ATOM 6303 N N . ALA A 1 104 ? -9.692 9.348 -0.242 1.00 32.41 82 ALA A N 5
ATOM 6304 C CA . ALA A 1 104 ? -10.042 10.032 0.993 1.00 33.34 82 ALA A CA 5
ATOM 6305 C C . ALA A 1 104 ? -8.806 10.214 1.873 1.00 10.43 82 ALA A C 5
ATOM 6306 O O . ALA A 1 104 ? -8.732 11.138 2.680 1.00 73.41 82 ALA A O 5
ATOM 6313 N N . TYR A 1 105 ? -7.838 9.325 1.701 1.00 60.02 83 TYR A N 5
ATOM 6314 C CA . TYR A 1 105 ? -6.625 9.335 2.505 1.00 22.53 83 TYR A CA 5
ATOM 6315 C C . TYR A 1 105 ? -5.549 10.243 1.913 1.00 61.05 83 TYR A C 5
ATOM 6316 O O . TYR A 1 105 ? -5.008 11.104 2.602 1.00 0.14 83 TYR A O 5
ATOM 6333 N N . LEU A 1 106 ? -5.242 10.035 0.640 1.00 4.33 84 LEU A N 5
ATOM 6334 C CA . LEU A 1 106 ? -4.096 10.679 0.010 1.00 42.40 84 LEU A CA 5
ATOM 6335 C C . LEU A 1 106 ? -4.285 12.188 -0.081 1.00 13.21 84 LEU A C 5
ATOM 6336 O O . LEU A 1 106 ? -3.310 12.936 -0.101 1.00 55.51 84 LEU A O 5
ATOM 6351 N N . SER A 1 107 ? -5.531 12.628 -0.124 1.00 1.40 85 SER A N 5
ATOM 6352 C CA . SER A 1 107 ? -5.825 14.045 -0.147 1.00 75.32 85 SER A CA 5
ATOM 6353 C C . SER A 1 107 ? -5.979 14.576 1.281 1.00 31.15 85 SER A C 5
ATOM 6354 O O . SER A 1 107 ? -5.864 13.819 2.242 1.00 0.00 85 SER A O 5
ATOM 6361 N N . MET A 1 23 ? -1.236 30.898 0.318 1.00 15.11 1 MET A N 6
ATOM 6362 C CA . MET A 1 23 ? -0.375 31.593 1.301 1.00 75.21 1 MET A CA 6
ATOM 6363 C C . MET A 1 23 ? 0.581 30.587 1.945 1.00 43.33 1 MET A C 6
ATOM 6364 O O . MET A 1 23 ? 1.789 30.639 1.721 1.00 55.45 1 MET A O 6
ATOM 6375 N N . ASN A 1 24 ? 0.030 29.654 2.716 1.00 41.44 2 ASN A N 6
ATOM 6376 C CA . ASN A 1 24 ? 0.820 28.585 3.321 1.00 12.12 2 ASN A CA 6
ATOM 6377 C C . ASN A 1 24 ? 0.237 27.229 2.952 1.00 23.30 2 ASN A C 6
ATOM 6378 O O . ASN A 1 24 ? -0.772 26.802 3.517 1.00 32.44 2 ASN A O 6
ATOM 6388 N N . ASN A 1 25 ? 0.860 26.569 1.988 1.00 64.53 3 ASN A N 6
ATOM 6389 C CA . ASN A 1 25 ? 0.379 25.274 1.521 1.00 44.13 3 ASN A CA 6
ATOM 6390 C C . ASN A 1 25 ? 0.984 24.146 2.348 1.00 64.44 3 ASN A C 6
ATOM 6391 O O . ASN A 1 25 ? 2.148 23.779 2.171 1.00 72.33 3 ASN A O 6
ATOM 6401 N N . GLN A 1 26 ? 0.195 23.611 3.265 1.00 43.40 4 GLN A N 6
ATOM 6402 C CA . GLN A 1 26 ? 0.654 22.533 4.121 1.00 74.32 4 GLN A CA 6
ATOM 6403 C C . GLN A 1 26 ? 0.484 21.191 3.427 1.00 4.12 4 GLN A C 6
ATOM 6404 O O . GLN A 1 26 ? -0.615 20.643 3.366 1.00 12.43 4 GLN A O 6
ATOM 6416 N N . VAL A 1 27 ? 1.575 20.678 2.892 1.00 43.34 5 VAL A N 6
ATOM 6417 C CA . VAL A 1 27 ? 1.577 19.374 2.252 1.00 44.24 5 VAL A CA 6
ATOM 6418 C C . VAL A 1 27 ? 2.714 18.540 2.798 1.00 61.20 5 VAL A C 6
ATOM 6419 O O . VAL A 1 27 ? 3.806 19.052 3.051 1.00 4.45 5 VAL A O 6
ATOM 6432 N N . GLU A 1 28 ? 2.452 17.265 2.995 1.00 15.43 6 GLU A N 6
ATOM 6433 C CA . GLU A 1 28 ? 3.433 16.369 3.572 1.00 25.03 6 GLU A CA 6
ATOM 6434 C C . GLU A 1 28 ? 3.374 15.022 2.867 1.00 1.21 6 GLU A C 6
ATOM 6435 O O . GLU A 1 28 ? 2.295 14.560 2.486 1.00 75.41 6 GLU A O 6
ATOM 6445 N N . PRO A 1 29 ? 4.528 14.378 2.673 1.00 40.14 7 PRO A N 6
ATOM 6446 C CA . PRO A 1 29 ? 4.601 13.103 1.981 1.00 32.20 7 PRO A CA 6
ATOM 6447 C C . PRO A 1 29 ? 4.189 11.952 2.885 1.00 15.32 7 PRO A C 6
ATOM 6448 O O . PRO A 1 29 ? 4.746 11.760 3.970 1.00 44.34 7 PRO A O 6
ATOM 6456 N N . ARG A 1 30 ? 3.193 11.211 2.451 1.00 53.12 8 ARG A N 6
ATOM 6457 C CA . ARG A 1 30 ? 2.716 10.074 3.209 1.00 32.10 8 ARG A CA 6
ATOM 6458 C C . ARG A 1 30 ? 3.070 8.775 2.494 1.00 55.35 8 ARG A C 6
ATOM 6459 O O . ARG A 1 30 ? 2.465 8.417 1.488 1.00 53.22 8 ARG A O 6
ATOM 6477 N N . LYS A 1 31 ? 4.069 8.094 3.031 1.00 32.13 9 LYS A N 6
ATOM 6478 C CA . LYS A 1 31 ? 4.644 6.904 2.410 1.00 72.11 9 LYS A CA 6
ATOM 6479 C C . LYS A 1 31 ? 3.665 5.729 2.508 1.00 43.42 9 LYS A C 6
ATOM 6480 O O . LYS A 1 31 ? 2.908 5.628 3.470 1.00 65.10 9 LYS A O 6
ATOM 6495 N N . LEU A 1 32 ? 3.660 4.863 1.504 1.00 2.32 10 LEU A N 6
ATOM 6496 C CA . LEU A 1 32 ? 2.796 3.693 1.514 1.00 5.22 10 LEU A CA 6
ATOM 6497 C C . LEU A 1 32 ? 3.598 2.409 1.329 1.00 61.24 10 LEU A C 6
ATOM 6498 O O . LEU A 1 32 ? 4.508 2.341 0.500 1.00 31.21 10 LEU A O 6
ATOM 6513 N N . VAL A 1 33 ? 3.260 1.399 2.113 1.00 34.53 11 VAL A N 6
ATOM 6514 C CA . VAL A 1 33 ? 3.887 0.092 1.996 1.00 34.13 11 VAL A CA 6
ATOM 6515 C C . VAL A 1 33 ? 2.869 -0.938 1.542 1.00 4.03 11 VAL A C 6
ATOM 6516 O O . VAL A 1 33 ? 1.745 -0.962 2.032 1.00 32.42 11 VAL A O 6
ATOM 6529 N N . VAL A 1 34 ? 3.255 -1.774 0.603 1.00 1.55 12 VAL A N 6
ATOM 6530 C CA . VAL A 1 34 ? 2.414 -2.871 0.181 1.00 3.24 12 VAL A CA 6
ATOM 6531 C C . VAL A 1 34 ? 2.990 -4.183 0.697 1.00 13.43 12 VAL A C 6
ATOM 6532 O O . VAL A 1 34 ? 4.029 -4.648 0.217 1.00 44.53 12 VAL A O 6
ATOM 6545 N N . TYR A 1 35 ? 2.342 -4.756 1.697 1.00 74.15 13 TYR A N 6
ATOM 6546 C CA . TYR A 1 35 ? 2.731 -6.063 2.197 1.00 0.33 13 TYR A CA 6
ATOM 6547 C C . TYR A 1 35 ? 2.230 -7.122 1.235 1.00 40.34 13 TYR A C 6
ATOM 6548 O O . TYR A 1 35 ? 1.034 -7.188 0.948 1.00 32.32 13 TYR A O 6
ATOM 6565 N N . GLY A 1 36 ? 3.130 -7.938 0.721 1.00 45.22 14 GLY A N 6
ATOM 6566 C CA . GLY A 1 36 ? 2.718 -8.943 -0.227 1.00 42.12 14 GLY A CA 6
ATOM 6567 C C . GLY A 1 36 ? 3.681 -10.100 -0.312 1.00 62.41 14 GLY A C 6
ATOM 6568 O O . GLY A 1 36 ? 4.580 -10.239 0.517 1.00 44.11 14 GLY A O 6
ATOM 6572 N N . ARG A 1 37 ? 3.475 -10.933 -1.310 1.00 43.51 15 ARG A N 6
ATOM 6573 C CA . ARG A 1 37 ? 4.328 -12.075 -1.566 1.00 22.41 15 ARG A CA 6
ATOM 6574 C C . ARG A 1 37 ? 4.240 -12.432 -3.036 1.00 42.44 15 ARG A C 6
ATOM 6575 O O . ARG A 1 37 ? 3.183 -12.280 -3.651 1.00 73.22 15 ARG A O 6
ATOM 6593 N N . GLU A 1 38 ? 5.346 -12.874 -3.601 1.00 40.54 16 GLU A N 6
ATOM 6594 C CA . GLU A 1 38 ? 5.392 -13.238 -5.005 1.00 52.15 16 GLU A CA 6
ATOM 6595 C C . GLU A 1 38 ? 4.716 -14.587 -5.217 1.00 22.13 16 GLU A C 6
ATOM 6596 O O . GLU A 1 38 ? 5.355 -15.638 -5.136 1.00 54.15 16 GLU A O 6
ATOM 6606 N N . GLY A 1 39 ? 3.410 -14.544 -5.431 1.00 51.12 17 GLY A N 6
ATOM 6607 C CA . GLY A 1 39 ? 2.642 -15.750 -5.663 1.00 22.50 17 GLY A CA 6
ATOM 6608 C C . GLY A 1 39 ? 1.195 -15.435 -5.975 1.00 13.22 17 GLY A C 6
ATOM 6609 O O . GLY A 1 39 ? 0.296 -16.200 -5.631 1.00 45.13 17 GLY A O 6
ATOM 6613 N N . CYS A 1 40 ? 0.983 -14.291 -6.623 1.00 12.43 18 CYS A N 6
ATOM 6614 C CA . CYS A 1 40 ? -0.348 -13.834 -6.998 1.00 4.13 18 CYS A CA 6
ATOM 6615 C C . CYS A 1 40 ? -0.235 -12.623 -7.922 1.00 30.33 18 CYS A C 6
ATOM 6616 O O . CYS A 1 40 ? 0.604 -11.743 -7.711 1.00 71.44 18 CYS A O 6
ATOM 6623 N N . HIS A 1 41 ? -1.075 -12.590 -8.946 1.00 53.01 19 HIS A N 6
ATOM 6624 C CA . HIS A 1 41 ? -0.984 -11.581 -9.995 1.00 12.40 19 HIS A CA 6
ATOM 6625 C C . HIS A 1 41 ? -1.395 -10.195 -9.498 1.00 54.55 19 HIS A C 6
ATOM 6626 O O . HIS A 1 41 ? -0.897 -9.182 -9.993 1.00 2.41 19 HIS A O 6
ATOM 6639 N N . LEU A 1 42 ? -2.300 -10.155 -8.521 1.00 33.45 20 LEU A N 6
ATOM 6640 C CA . LEU A 1 42 ? -2.853 -8.892 -8.020 1.00 72.12 20 LEU A CA 6
ATOM 6641 C C . LEU A 1 42 ? -1.766 -7.924 -7.546 1.00 42.34 20 LEU A C 6
ATOM 6642 O O . LEU A 1 42 ? -1.946 -6.708 -7.622 1.00 4.50 20 LEU A O 6
ATOM 6657 N N . CYS A 1 43 ? -0.652 -8.458 -7.054 1.00 15.02 21 CYS A N 6
ATOM 6658 C CA . CYS A 1 43 ? 0.462 -7.625 -6.600 1.00 52.40 21 CYS A CA 6
ATOM 6659 C C . CYS A 1 43 ? 0.907 -6.663 -7.702 1.00 12.54 21 CYS A C 6
ATOM 6660 O O . CYS A 1 43 ? 1.007 -5.455 -7.482 1.00 34.22 21 CYS A O 6
ATOM 6667 N N . GLU A 1 44 ? 1.140 -7.206 -8.895 1.00 61.12 22 GLU A N 6
ATOM 6668 C CA . GLU A 1 44 ? 1.593 -6.413 -10.034 1.00 45.14 22 GLU A CA 6
ATOM 6669 C C . GLU A 1 44 ? 0.529 -5.403 -10.449 1.00 31.15 22 GLU A C 6
ATOM 6670 O O . GLU A 1 44 ? 0.844 -4.277 -10.845 1.00 31.32 22 GLU A O 6
ATOM 6680 N N . GLU A 1 45 ? -0.726 -5.810 -10.330 1.00 60.41 23 GLU A N 6
ATOM 6681 C CA . GLU A 1 45 ? -1.851 -4.982 -10.736 1.00 52.54 23 GLU A CA 6
ATOM 6682 C C . GLU A 1 45 ? -2.008 -3.774 -9.821 1.00 71.12 23 GLU A C 6
ATOM 6683 O O . GLU A 1 45 ? -2.220 -2.653 -10.292 1.00 71.53 23 GLU A O 6
ATOM 6693 N N . MET A 1 46 ? -1.895 -3.998 -8.516 1.00 70.20 24 MET A N 6
ATOM 6694 C CA . MET A 1 46 ? -1.997 -2.902 -7.554 1.00 75.31 24 MET A CA 6
ATOM 6695 C C . MET A 1 46 ? -0.841 -1.925 -7.710 1.00 52.22 24 MET A C 6
ATOM 6696 O O . MET A 1 46 ? -1.031 -0.719 -7.577 1.00 42.35 24 MET A O 6
ATOM 6708 N N . ILE A 1 47 ? 0.352 -2.441 -7.997 1.00 2.31 25 ILE A N 6
ATOM 6709 C CA . ILE A 1 47 ? 1.508 -1.585 -8.245 1.00 41.24 25 ILE A CA 6
ATOM 6710 C C . ILE A 1 47 ? 1.217 -0.630 -9.401 1.00 32.42 25 ILE A C 6
ATOM 6711 O O . ILE A 1 47 ? 1.358 0.584 -9.262 1.00 53.43 25 ILE A O 6
ATOM 6726 N N . ALA A 1 48 ? 0.780 -1.185 -10.526 1.00 60.13 26 ALA A N 6
ATOM 6727 C CA . ALA A 1 48 ? 0.432 -0.379 -11.692 1.00 23.13 26 ALA A CA 6
ATOM 6728 C C . ALA A 1 48 ? -0.669 0.623 -11.352 1.00 10.11 26 ALA A C 6
ATOM 6729 O O . ALA A 1 48 ? -0.601 1.788 -11.743 1.00 1.31 26 ALA A O 6
ATOM 6736 N N . SER A 1 49 ? -1.663 0.161 -10.603 1.00 71.33 27 SER A N 6
ATOM 6737 C CA . SER A 1 49 ? -2.774 1.003 -10.177 1.00 40.13 27 SER A CA 6
ATOM 6738 C C . SER A 1 49 ? -2.278 2.197 -9.357 1.00 31.43 27 SER A C 6
ATOM 6739 O O . SER A 1 49 ? -2.729 3.328 -9.547 1.00 24.21 27 SER A O 6
ATOM 6746 N N . LEU A 1 50 ? -1.335 1.938 -8.456 1.00 3.34 28 LEU A N 6
ATOM 6747 C CA . LEU A 1 50 ? -0.783 2.981 -7.600 1.00 14.43 28 LEU A CA 6
ATOM 6748 C C . LEU A 1 50 ? 0.042 3.971 -8.408 1.00 44.13 28 LEU A C 6
ATOM 6749 O O . LEU A 1 50 ? -0.069 5.176 -8.207 1.00 71.23 28 LEU A O 6
ATOM 6764 N N . ARG A 1 51 ? 0.848 3.457 -9.332 1.00 1.31 29 ARG A N 6
ATOM 6765 C CA . ARG A 1 51 ? 1.758 4.291 -10.114 1.00 24.23 29 ARG A CA 6
ATOM 6766 C C . ARG A 1 51 ? 1.009 5.335 -10.940 1.00 63.44 29 ARG A C 6
ATOM 6767 O O . ARG A 1 51 ? 1.551 6.392 -11.251 1.00 43.34 29 ARG A O 6
ATOM 6785 N N . VAL A 1 52 ? -0.241 5.039 -11.283 1.00 21.33 30 VAL A N 6
ATOM 6786 C CA . VAL A 1 52 ? -1.079 5.997 -12.002 1.00 31.11 30 VAL A CA 6
ATOM 6787 C C . VAL A 1 52 ? -1.413 7.195 -11.111 1.00 51.14 30 VAL A C 6
ATOM 6788 O O . VAL A 1 52 ? -1.314 8.346 -11.542 1.00 75.52 30 VAL A O 6
ATOM 6801 N N . LEU A 1 53 ? -1.782 6.922 -9.864 1.00 2.44 31 LEU A N 6
ATOM 6802 C CA . LEU A 1 53 ? -2.091 7.979 -8.905 1.00 34.12 31 LEU A CA 6
ATOM 6803 C C . LEU A 1 53 ? -0.794 8.607 -8.389 1.00 14.21 31 LEU A C 6
ATOM 6804 O O . LEU A 1 53 ? -0.759 9.776 -7.996 1.00 3.40 31 LEU A O 6
ATOM 6819 N N . GLN A 1 54 ? 0.274 7.820 -8.427 1.00 70.54 32 GLN A N 6
ATOM 6820 C CA . GLN A 1 54 ? 1.597 8.252 -7.994 1.00 34.12 32 GLN A CA 6
ATOM 6821 C C . GLN A 1 54 ? 2.074 9.432 -8.839 1.00 72.12 32 GLN A C 6
ATOM 6822 O O . GLN A 1 54 ? 2.958 10.185 -8.439 1.00 14.10 32 GLN A O 6
ATOM 6834 N N . LYS A 1 55 ? 1.476 9.580 -10.017 1.00 2.20 33 LYS A N 6
ATOM 6835 C CA . LYS A 1 55 ? 1.796 10.680 -10.915 1.00 31.12 33 LYS A CA 6
ATOM 6836 C C . LYS A 1 55 ? 1.255 12.008 -10.389 1.00 14.34 33 LYS A C 6
ATOM 6837 O O . LYS A 1 55 ? 1.669 13.075 -10.835 1.00 22.23 33 LYS A O 6
ATOM 6852 N N . LYS A 1 56 ? 0.323 11.936 -9.446 1.00 54.43 34 LYS A N 6
ATOM 6853 C CA . LYS A 1 56 ? -0.284 13.139 -8.886 1.00 30.03 34 LYS A CA 6
ATOM 6854 C C . LYS A 1 56 ? 0.189 13.380 -7.462 1.00 10.41 34 LYS A C 6
ATOM 6855 O O . LYS A 1 56 ? 0.418 14.521 -7.061 1.00 53.13 34 LYS A O 6
ATOM 6870 N N . SER A 1 57 ? 0.325 12.310 -6.696 1.00 41.30 35 SER A N 6
ATOM 6871 C CA . SER A 1 57 ? 0.660 12.429 -5.286 1.00 23.35 35 SER A CA 6
ATOM 6872 C C . SER A 1 57 ? 1.875 11.577 -4.938 1.00 64.00 35 SER A C 6
ATOM 6873 O O . SER A 1 57 ? 1.989 10.435 -5.379 1.00 4.34 35 SER A O 6
ATOM 6880 N N . TRP A 1 58 ? 2.788 12.147 -4.162 1.00 72.13 36 TRP A N 6
ATOM 6881 C CA . TRP A 1 58 ? 3.957 11.419 -3.708 1.00 40.35 36 TRP A CA 6
ATOM 6882 C C . TRP A 1 58 ? 3.630 10.611 -2.468 1.00 44.41 36 TRP A C 6
ATOM 6883 O O . TRP A 1 58 ? 3.382 11.166 -1.397 1.00 32.42 36 TRP A O 6
ATOM 6903 N N . PHE A 1 59 ? 3.616 9.304 -2.620 1.00 22.11 37 PHE A N 6
ATOM 6904 C CA . PHE A 1 59 ? 3.382 8.418 -1.493 1.00 72.04 37 PHE A CA 6
ATOM 6905 C C . PHE A 1 59 ? 4.405 7.297 -1.469 1.00 44.21 37 PHE A C 6
ATOM 6906 O O . PHE A 1 59 ? 4.322 6.389 -0.646 1.00 32.44 37 PHE A O 6
ATOM 6922 N N . GLU A 1 60 ? 5.380 7.387 -2.367 1.00 22.11 38 GLU A N 6
ATOM 6923 C CA . GLU A 1 60 ? 6.422 6.372 -2.487 1.00 1.40 38 GLU A CA 6
ATOM 6924 C C . GLU A 1 60 ? 5.834 5.000 -2.809 1.00 51.41 38 GLU A C 6
ATOM 6925 O O . GLU A 1 60 ? 4.631 4.855 -3.008 1.00 64.32 38 GLU A O 6
ATOM 6935 N N . LEU A 1 61 ? 6.697 4.007 -2.894 1.00 23.33 39 LEU A N 6
ATOM 6936 C CA . LEU A 1 61 ? 6.261 2.634 -3.107 1.00 25.55 39 LEU A CA 6
ATOM 6937 C C . LEU A 1 61 ? 7.234 1.668 -2.440 1.00 63.05 39 LEU A C 6
ATOM 6938 O O . LEU A 1 61 ? 8.423 1.654 -2.760 1.00 45.23 39 LEU A O 6
ATOM 6953 N N . GLU A 1 62 ? 6.735 0.878 -1.506 1.00 23.14 40 GLU A N 6
ATOM 6954 C CA . GLU A 1 62 ? 7.560 -0.118 -0.844 1.00 53.50 40 GLU A CA 6
ATOM 6955 C C . GLU A 1 62 ? 6.847 -1.457 -0.841 1.00 32.24 40 GLU A C 6
ATOM 6956 O O . GLU A 1 62 ? 5.762 -1.590 -0.282 1.00 35.35 40 GLU A O 6
ATOM 6966 N N . VAL A 1 63 ? 7.452 -2.437 -1.487 1.00 44.34 41 VAL A N 6
ATOM 6967 C CA . VAL A 1 63 ? 6.890 -3.779 -1.535 1.00 54.21 41 VAL A CA 6
ATOM 6968 C C . VAL A 1 63 ? 7.656 -4.685 -0.586 1.00 3.24 41 VAL A C 6
ATOM 6969 O O . VAL A 1 63 ? 8.844 -4.943 -0.787 1.00 61.45 41 VAL A O 6
ATOM 6982 N N . ILE A 1 64 ? 6.985 -5.151 0.452 1.00 14.52 42 ILE A N 6
ATOM 6983 C CA . ILE A 1 64 ? 7.635 -5.961 1.463 1.00 72.45 42 ILE A CA 6
ATOM 6984 C C . ILE A 1 64 ? 7.112 -7.389 1.438 1.00 24.21 42 ILE A C 6
ATOM 6985 O O . ILE A 1 64 ? 5.924 -7.641 1.668 1.00 52.35 42 ILE A O 6
ATOM 7000 N N . ASN A 1 65 ? 8.008 -8.319 1.135 1.00 62.34 43 ASN A N 6
ATOM 7001 C CA . ASN A 1 65 ? 7.670 -9.733 1.089 1.00 62.50 43 ASN A CA 6
ATOM 7002 C C . ASN A 1 65 ? 7.444 -10.275 2.493 1.00 53.34 43 ASN A C 6
ATOM 7003 O O . ASN A 1 65 ? 8.394 -10.442 3.262 1.00 44.14 43 ASN A O 6
ATOM 7013 N N . ILE A 1 66 ? 6.189 -10.542 2.827 1.00 30.24 44 ILE A N 6
ATOM 7014 C CA . ILE A 1 66 ? 5.860 -11.149 4.113 1.00 53.22 44 ILE A CA 6
ATOM 7015 C C . ILE A 1 66 ? 6.192 -12.635 4.077 1.00 75.34 44 ILE A C 6
ATOM 7016 O O . ILE A 1 66 ? 6.191 -13.314 5.101 1.00 1.03 44 ILE A O 6
ATOM 7031 N N . ASP A 1 67 ? 6.481 -13.105 2.866 1.00 24.43 45 ASP A N 6
ATOM 7032 C CA . ASP A 1 67 ? 6.834 -14.498 2.590 1.00 4.22 45 ASP A CA 6
ATOM 7033 C C . ASP A 1 67 ? 7.874 -15.047 3.568 1.00 74.24 45 ASP A C 6
ATOM 7034 O O . ASP A 1 67 ? 7.786 -16.195 4.005 1.00 71.24 45 ASP A O 6
ATOM 7042 N N . GLY A 1 68 ? 8.846 -14.220 3.924 1.00 34.23 46 GLY A N 6
ATOM 7043 C CA . GLY A 1 68 ? 9.923 -14.675 4.783 1.00 65.12 46 GLY A CA 6
ATOM 7044 C C . GLY A 1 68 ? 9.707 -14.317 6.239 1.00 63.24 46 GLY A C 6
ATOM 7045 O O . GLY A 1 68 ? 10.656 -14.281 7.017 1.00 75.25 46 GLY A O 6
ATOM 7049 N N . ASN A 1 69 ? 8.462 -14.056 6.614 1.00 30.31 47 ASN A N 6
ATOM 7050 C CA . ASN A 1 69 ? 8.143 -13.700 7.990 1.00 11.13 47 ASN A CA 6
ATOM 7051 C C . ASN A 1 69 ? 6.887 -14.416 8.448 1.00 20.52 47 ASN A C 6
ATOM 7052 O O . ASN A 1 69 ? 5.792 -14.117 7.975 1.00 65.30 47 ASN A O 6
ATOM 7062 N N . GLU A 1 70 ? 7.050 -15.364 9.359 1.00 63.35 48 GLU A N 6
ATOM 7063 C CA . GLU A 1 70 ? 5.921 -16.114 9.895 1.00 15.41 48 GLU A CA 6
ATOM 7064 C C . GLU A 1 70 ? 4.900 -15.201 10.560 1.00 3.12 48 GLU A C 6
ATOM 7065 O O . GLU A 1 70 ? 3.704 -15.458 10.488 1.00 23.54 48 GLU A O 6
ATOM 7075 N N . HIS A 1 71 ? 5.362 -14.123 11.180 1.00 73.45 49 HIS A N 6
ATOM 7076 C CA . HIS A 1 71 ? 4.453 -13.218 11.877 1.00 43.12 49 HIS A CA 6
ATOM 7077 C C . HIS A 1 71 ? 3.528 -12.527 10.885 1.00 33.45 49 HIS A C 6
ATOM 7078 O O . HIS A 1 71 ? 2.307 -12.560 11.028 1.00 21.02 49 HIS A O 6
ATOM 7091 N N . LEU A 1 72 ? 4.121 -11.925 9.864 1.00 55.12 50 LEU A N 6
ATOM 7092 C CA . LEU A 1 72 ? 3.358 -11.251 8.825 1.00 34.42 50 LEU A CA 6
ATOM 7093 C C . LEU A 1 72 ? 2.535 -12.251 8.016 1.00 14.32 50 LEU A C 6
ATOM 7094 O O . LEU A 1 72 ? 1.394 -11.971 7.648 1.00 41.34 50 LEU A O 6
ATOM 7109 N N . THR A 1 73 ? 3.112 -13.418 7.744 1.00 32.34 51 THR A N 6
ATOM 7110 C CA . THR A 1 73 ? 2.400 -14.471 7.023 1.00 71.34 51 THR A CA 6
ATOM 7111 C C . THR A 1 73 ? 1.166 -14.942 7.803 1.00 41.51 51 THR A C 6
ATOM 7112 O O . THR A 1 73 ? 0.105 -15.155 7.231 1.00 74.41 51 THR A O 6
ATOM 7123 N N . ARG A 1 74 ? 1.298 -15.079 9.109 1.00 33.13 52 ARG A N 6
ATOM 7124 C CA . ARG A 1 74 ? 0.189 -15.538 9.938 1.00 25.11 52 ARG A CA 6
ATOM 7125 C C . ARG A 1 74 ? -0.832 -14.424 10.131 1.00 31.12 52 ARG A C 6
ATOM 7126 O O . ARG A 1 74 ? -2.029 -14.680 10.259 1.00 63.13 52 ARG A O 6
ATOM 7144 N N . LEU A 1 75 ? -0.347 -13.190 10.156 1.00 21.43 53 LEU A N 6
ATOM 7145 C CA . LEU A 1 75 ? -1.218 -12.025 10.207 1.00 13.03 53 LEU A CA 6
ATOM 7146 C C . LEU A 1 75 ? -2.068 -11.924 8.947 1.00 53.34 53 LEU A C 6
ATOM 7147 O O . LEU A 1 75 ? -3.291 -11.796 9.019 1.00 50.05 53 LEU A O 6
ATOM 7162 N N . TYR A 1 76 ? -1.413 -11.990 7.795 1.00 34.32 54 TYR A N 6
ATOM 7163 C CA . TYR A 1 76 ? -2.085 -11.770 6.524 1.00 64.34 54 TYR A CA 6
ATOM 7164 C C . TYR A 1 76 ? -2.208 -13.065 5.721 1.00 4.00 54 TYR A C 6
ATOM 7165 O O . TYR A 1 76 ? -3.293 -13.635 5.625 1.00 20.41 54 TYR A O 6
ATOM 7182 N N . ASN A 1 77 ? -1.073 -13.530 5.185 1.00 61.32 55 ASN A N 6
ATOM 7183 C CA . ASN A 1 77 ? -1.022 -14.633 4.201 1.00 4.51 55 ASN A CA 6
ATOM 7184 C C . ASN A 1 77 ? -1.982 -14.396 3.035 1.00 13.35 55 ASN A C 6
ATOM 7185 O O . ASN A 1 77 ? -1.573 -13.929 1.975 1.00 42.41 55 ASN A O 6
ATOM 7195 N N . ASP A 1 78 ? -3.256 -14.713 3.240 1.00 24.20 56 ASP A N 6
ATOM 7196 C CA . ASP A 1 78 ? -4.266 -14.578 2.199 1.00 52.02 56 ASP A CA 6
ATOM 7197 C C . ASP A 1 78 ? -4.916 -13.198 2.274 1.00 33.53 56 ASP A C 6
ATOM 7198 O O . ASP A 1 78 ? -5.908 -12.917 1.612 1.00 71.22 56 ASP A O 6
ATOM 7206 N N . ARG A 1 79 ? -4.354 -12.341 3.106 1.00 34.32 57 ARG A N 6
ATOM 7207 C CA . ARG A 1 79 ? -4.721 -10.938 3.117 1.00 72.41 57 ARG A CA 6
ATOM 7208 C C . ARG A 1 79 ? -3.550 -10.112 2.619 1.00 52.30 57 ARG A C 6
ATOM 7209 O O . ARG A 1 79 ? -3.188 -9.112 3.234 1.00 30.41 57 ARG A O 6
ATOM 7227 N N . VAL A 1 80 ? -2.948 -10.536 1.510 1.00 12.01 58 VAL A N 6
ATOM 7228 C CA . VAL A 1 80 ? -1.805 -9.835 0.966 1.00 72.25 58 VAL A CA 6
ATOM 7229 C C . VAL A 1 80 ? -2.255 -8.632 0.136 1.00 3.52 58 VAL A C 6
ATOM 7230 O O . VAL A 1 80 ? -3.286 -8.042 0.464 1.00 44.31 58 VAL A O 6
ATOM 7243 N N . PRO A 1 81 ? -1.591 -8.310 -1.002 1.00 21.12 59 PRO A N 6
ATOM 7244 C CA . PRO A 1 81 ? -1.307 -6.953 -1.376 1.00 51.52 59 PRO A CA 6
ATOM 7245 C C . PRO A 1 81 ? -1.983 -5.911 -0.485 1.00 51.13 59 PRO A C 6
ATOM 7246 O O . PRO A 1 81 ? -2.938 -5.247 -0.888 1.00 4.34 59 PRO A O 6
ATOM 7254 N N . VAL A 1 82 ? -1.487 -5.802 0.745 1.00 0.51 60 VAL A N 6
ATOM 7255 C CA . VAL A 1 82 ? -2.079 -4.921 1.738 1.00 43.22 60 VAL A CA 6
ATOM 7256 C C . VAL A 1 82 ? -1.416 -3.560 1.689 1.00 2.53 60 VAL A C 6
ATOM 7257 O O . VAL A 1 82 ? -0.229 -3.424 1.994 1.00 53.35 60 VAL A O 6
ATOM 7270 N N . LEU A 1 83 ? -2.181 -2.564 1.288 1.00 32.03 61 LEU A N 6
ATOM 7271 C CA . LEU A 1 83 ? -1.670 -1.214 1.192 1.00 64.35 61 LEU A CA 6
ATOM 7272 C C . LEU A 1 83 ? -1.734 -0.550 2.565 1.00 22.22 61 LEU A C 6
ATOM 7273 O O . LEU A 1 83 ? -2.810 -0.210 3.065 1.00 44.40 61 LEU A O 6
ATOM 7288 N N . PHE A 1 84 ? -0.566 -0.403 3.165 1.00 12.11 62 PHE A N 6
ATOM 7289 C CA . PHE A 1 84 ? -0.424 0.110 4.513 1.00 75.44 62 PHE A CA 6
ATOM 7290 C C . PHE A 1 84 ? -0.015 1.580 4.493 1.00 50.50 62 PHE A C 6
ATOM 7291 O O . PHE A 1 84 ? 0.885 1.979 3.749 1.00 3.31 62 PHE A O 6
ATOM 7307 N N . ALA A 1 85 ? -0.679 2.376 5.320 1.00 5.23 63 ALA A N 6
ATOM 7308 C CA . ALA A 1 85 ? -0.419 3.803 5.397 1.00 75.41 63 ALA A CA 6
ATOM 7309 C C . ALA A 1 85 ? 0.744 4.096 6.344 1.00 2.21 63 ALA A C 6
ATOM 7310 O O . ALA A 1 85 ? 0.594 4.015 7.568 1.00 21.34 63 ALA A O 6
ATOM 7317 N N . VAL A 1 86 ? 1.891 4.447 5.779 1.00 32.00 64 VAL A N 6
ATOM 7318 C CA . VAL A 1 86 ? 3.092 4.702 6.567 1.00 2.41 64 VAL A CA 6
ATOM 7319 C C . VAL A 1 86 ? 3.133 6.143 7.050 1.00 43.41 64 VAL A C 6
ATOM 7320 O O . VAL A 1 86 ? 3.602 7.035 6.342 1.00 54.13 64 VAL A O 6
ATOM 7333 N N . ASN A 1 87 ? 2.593 6.342 8.248 1.00 0.25 65 ASN A N 6
ATOM 7334 C CA . ASN A 1 87 ? 2.598 7.632 8.940 1.00 42.13 65 ASN A CA 6
ATOM 7335 C C . ASN A 1 87 ? 1.662 7.534 10.135 1.00 31.20 65 ASN A C 6
ATOM 7336 O O . ASN A 1 87 ? 2.068 7.725 11.282 1.00 33.35 65 ASN A O 6
ATOM 7346 N N . GLU A 1 88 ? 0.413 7.190 9.856 1.00 2.24 66 GLU A N 6
ATOM 7347 C CA . GLU A 1 88 ? -0.591 7.037 10.896 1.00 60.31 66 GLU A CA 6
ATOM 7348 C C . GLU A 1 88 ? -0.631 5.592 11.393 1.00 0.23 66 GLU A C 6
ATOM 7349 O O . GLU A 1 88 ? -1.135 5.317 12.482 1.00 72.33 66 GLU A O 6
ATOM 7359 N N . ASP A 1 89 ? -0.084 4.684 10.579 1.00 4.32 67 ASP A N 6
ATOM 7360 C CA . ASP A 1 89 ? -0.088 3.251 10.883 1.00 23.53 67 ASP A CA 6
ATOM 7361 C C . ASP A 1 89 ? -1.512 2.707 10.815 1.00 32.42 67 ASP A C 6
ATOM 7362 O O . ASP A 1 89 ? -2.242 2.698 11.805 1.00 53.41 67 ASP A O 6
ATOM 7370 N N . LYS A 1 90 ? -1.913 2.314 9.611 1.00 11.21 68 LYS A N 6
ATOM 7371 C CA . LYS A 1 90 ? -3.243 1.769 9.366 1.00 75.10 68 LYS A CA 6
ATOM 7372 C C . LYS A 1 90 ? -3.284 1.132 7.981 1.00 12.33 68 LYS A C 6
ATOM 7373 O O . LYS A 1 90 ? -2.399 1.374 7.160 1.00 15.45 68 LYS A O 6
ATOM 7388 N N . GLU A 1 91 ? -4.310 0.340 7.716 1.00 2.21 69 GLU A N 6
ATOM 7389 C CA . GLU A 1 91 ? -4.427 -0.358 6.440 1.00 43.32 69 GLU A CA 6
ATOM 7390 C C . GLU A 1 91 ? -5.553 0.258 5.612 1.00 44.30 69 GLU A C 6
ATOM 7391 O O . GLU A 1 91 ? -6.617 0.574 6.147 1.00 54.43 69 GLU A O 6
ATOM 7401 N N . LEU A 1 92 ? -5.328 0.439 4.313 1.00 1.25 70 LEU A N 6
ATOM 7402 C CA . LEU A 1 92 ? -6.356 1.007 3.447 1.00 74.00 70 LEU A CA 6
ATOM 7403 C C . LEU A 1 92 ? -7.127 -0.092 2.727 1.00 5.34 70 LEU A C 6
ATOM 7404 O O . LEU A 1 92 ? -8.292 -0.352 3.029 1.00 24.22 70 LEU A O 6
ATOM 7419 N N . CYS A 1 93 ? -6.467 -0.752 1.784 1.00 42.14 71 CYS A N 6
ATOM 7420 C CA . CYS A 1 93 ? -7.113 -1.771 0.966 1.00 41.14 71 CYS A CA 6
ATOM 7421 C C . CYS A 1 93 ? -6.137 -2.904 0.669 1.00 11.42 71 CYS A C 6
ATOM 7422 O O . CYS A 1 93 ? -4.923 -2.727 0.788 1.00 43.34 71 CYS A O 6
ATOM 7429 N N . HIS A 1 94 ? -6.661 -4.064 0.289 1.00 22.01 72 HIS A N 6
ATOM 7430 C CA . HIS A 1 94 ? -5.813 -5.204 -0.037 1.00 13.33 72 HIS A CA 6
ATOM 7431 C C . HIS A 1 94 ? -6.345 -5.950 -1.257 1.00 43.41 72 HIS A C 6
ATOM 7432 O O . HIS A 1 94 ? -7.561 -6.024 -1.459 1.00 42.12 72 HIS A O 6
ATOM 7445 N N . TYR A 1 95 ? -5.420 -6.465 -2.075 1.00 55.21 73 TYR A N 6
ATOM 7446 C CA . TYR A 1 95 ? -5.737 -7.250 -3.281 1.00 23.33 73 TYR A CA 6
ATOM 7447 C C . TYR A 1 95 ? -6.249 -6.385 -4.434 1.00 30.41 73 TYR A C 6
ATOM 7448 O O . TYR A 1 95 ? -5.839 -6.557 -5.580 1.00 34.20 73 TYR A O 6
ATOM 7465 N N . PHE A 1 96 ? -7.132 -5.457 -4.127 1.00 72.01 74 PHE A N 6
ATOM 7466 C CA . PHE A 1 96 ? -7.789 -4.662 -5.140 1.00 14.33 74 PHE A CA 6
ATOM 7467 C C . PHE A 1 96 ? -7.799 -3.212 -4.706 1.00 44.05 74 PHE A C 6
ATOM 7468 O O . PHE A 1 96 ? -8.052 -2.905 -3.537 1.00 23.44 74 PHE A O 6
ATOM 7484 N N . LEU A 1 97 ? -7.510 -2.325 -5.633 1.00 12.21 75 LEU A N 6
ATOM 7485 C CA . LEU A 1 97 ? -7.424 -0.918 -5.315 1.00 60.31 75 LEU A CA 6
ATOM 7486 C C . LEU A 1 97 ? -8.777 -0.252 -5.479 1.00 44.12 75 LEU A C 6
ATOM 7487 O O . LEU A 1 97 ? -9.282 -0.106 -6.592 1.00 43.41 75 LEU A O 6
ATOM 7502 N N . ASP A 1 98 ? -9.364 0.144 -4.360 1.00 31.41 76 ASP A N 6
ATOM 7503 C CA . ASP A 1 98 ? -10.657 0.818 -4.362 1.00 61.02 76 ASP A CA 6
ATOM 7504 C C . ASP A 1 98 ? -10.568 2.174 -5.055 1.00 34.31 76 ASP A C 6
ATOM 7505 O O . ASP A 1 98 ? -11.549 2.655 -5.617 1.00 24.24 76 ASP A O 6
ATOM 7513 N N . SER A 1 99 ? -9.378 2.776 -5.003 1.00 52.23 77 SER A N 6
ATOM 7514 C CA . SER A 1 99 ? -9.104 4.074 -5.632 1.00 41.12 77 SER A CA 6
ATOM 7515 C C . SER A 1 99 ? -9.701 5.241 -4.834 1.00 72.31 77 SER A C 6
ATOM 7516 O O . SER A 1 99 ? -9.050 6.273 -4.668 1.00 44.44 77 SER A O 6
ATOM 7523 N N . ASP A 1 100 ? -10.915 5.082 -4.318 1.00 62.21 78 ASP A N 6
ATOM 7524 C CA . ASP A 1 100 ? -11.552 6.148 -3.550 1.00 35.15 78 ASP A CA 6
ATOM 7525 C C . ASP A 1 100 ? -10.957 6.224 -2.150 1.00 52.34 78 ASP A C 6
ATOM 7526 O O . ASP A 1 100 ? -10.637 7.308 -1.666 1.00 2.45 78 ASP A O 6
ATOM 7534 N N . VAL A 1 101 ? -10.811 5.065 -1.510 1.00 72.22 79 VAL A N 6
ATOM 7535 C CA . VAL A 1 101 ? -10.198 4.980 -0.182 1.00 63.34 79 VAL A CA 6
ATOM 7536 C C . VAL A 1 101 ? -8.805 5.608 -0.162 1.00 72.24 79 VAL A C 6
ATOM 7537 O O . VAL A 1 101 ? -8.503 6.436 0.696 1.00 44.53 79 VAL A O 6
ATOM 7550 N N . ILE A 1 102 ? -7.961 5.229 -1.113 1.00 5.40 80 ILE A N 6
ATOM 7551 C CA . ILE A 1 102 ? -6.610 5.776 -1.182 1.00 10.02 80 ILE A CA 6
ATOM 7552 C C . ILE A 1 102 ? -6.655 7.266 -1.525 1.00 50.32 80 ILE A C 6
ATOM 7553 O O . ILE A 1 102 ? -5.856 8.049 -1.024 1.00 10.21 80 ILE A O 6
ATOM 7568 N N . GLY A 1 103 ? -7.623 7.655 -2.352 1.00 63.52 81 GLY A N 6
ATOM 7569 C CA . GLY A 1 103 ? -7.778 9.049 -2.711 1.00 54.14 81 GLY A CA 6
ATOM 7570 C C . GLY A 1 103 ? -8.276 9.881 -1.549 1.00 50.13 81 GLY A C 6
ATOM 7571 O O . GLY A 1 103 ? -8.093 11.096 -1.517 1.00 13.54 81 GLY A O 6
ATOM 7575 N N . ALA A 1 104 ? -8.923 9.224 -0.597 1.00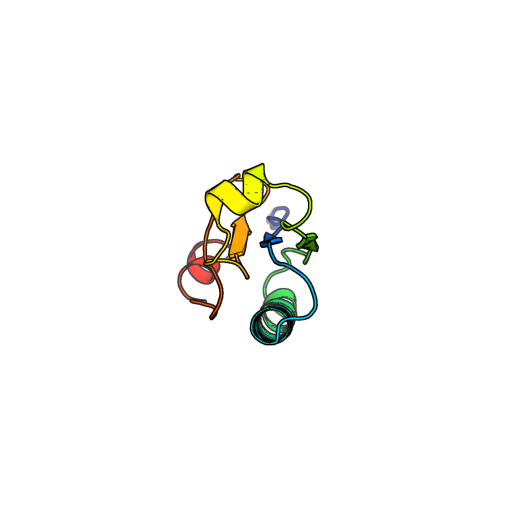 30.34 82 ALA A N 6
ATOM 7576 C CA . ALA A 1 104 ? -9.390 9.885 0.607 1.00 72.22 82 ALA A CA 6
ATOM 7577 C C . ALA A 1 104 ? -8.229 10.114 1.564 1.00 62.32 82 ALA A C 6
ATOM 7578 O O . ALA A 1 104 ? -8.189 11.104 2.289 1.00 21.15 82 ALA A O 6
ATOM 7585 N N . TYR A 1 105 ? -7.276 9.192 1.541 1.00 61.01 83 TYR A N 6
ATOM 7586 C CA . TYR A 1 105 ? -6.127 9.255 2.426 1.00 51.12 83 TYR A CA 6
ATOM 7587 C C . TYR A 1 105 ? -4.998 10.094 1.831 1.00 32.15 83 TYR A C 6
ATOM 7588 O O . TYR A 1 105 ? -4.335 10.844 2.542 1.00 32.23 83 TYR A O 6
ATOM 7605 N N . LEU A 1 106 ? -4.788 9.972 0.529 1.00 35.33 84 LEU A N 6
ATOM 7606 C CA . LEU A 1 106 ? -3.628 10.578 -0.115 1.00 63.34 84 LEU A CA 6
ATOM 7607 C C . LEU A 1 106 ? -3.810 12.075 -0.367 1.00 14.53 84 LEU A C 6
ATOM 7608 O O . LEU A 1 106 ? -2.945 12.718 -0.961 1.00 33.43 84 LEU A O 6
ATOM 7623 N N . SER A 1 107 ? -4.920 12.628 0.090 1.00 41.10 85 SER A N 6
ATOM 7624 C CA . SER A 1 107 ? -5.126 14.065 0.032 1.00 34.35 85 SER A CA 6
ATOM 7625 C C . SER A 1 107 ? -4.685 14.699 1.348 1.00 42.32 85 SER A C 6
ATOM 7626 O O . SER A 1 107 ? -4.247 14.002 2.260 1.00 0.00 85 SER A O 6
ATOM 7633 N N . MET A 1 23 ? 9.948 25.144 7.956 1.00 62.15 1 MET A N 7
ATOM 7634 C CA . MET A 1 23 ? 8.821 25.969 7.462 1.00 70.41 1 MET A CA 7
ATOM 7635 C C . MET A 1 23 ? 7.567 25.607 8.246 1.00 31.23 1 MET A C 7
ATOM 7636 O O . MET A 1 23 ? 7.343 24.433 8.537 1.00 41.51 1 MET A O 7
ATOM 7647 N N . ASN A 1 24 ? 6.766 26.610 8.597 1.00 64.12 2 ASN A N 7
ATOM 7648 C CA . ASN A 1 24 ? 5.573 26.396 9.417 1.00 4.13 2 ASN A CA 7
ATOM 7649 C C . ASN A 1 24 ? 4.660 25.325 8.824 1.00 41.42 2 ASN A C 7
ATOM 7650 O O . ASN A 1 24 ? 4.277 24.382 9.512 1.00 23.33 2 ASN A O 7
ATOM 7660 N N . ASN A 1 25 ? 4.320 25.461 7.552 1.00 0.40 3 ASN A N 7
ATOM 7661 C CA . ASN A 1 25 ? 3.421 24.509 6.916 1.00 2.25 3 ASN A CA 7
ATOM 7662 C C . ASN A 1 25 ? 4.088 23.866 5.706 1.00 20.52 3 ASN A C 7
ATOM 7663 O O . ASN A 1 25 ? 3.743 24.148 4.558 1.00 24.31 3 ASN A O 7
ATOM 7673 N N . GLN A 1 26 ? 5.076 23.025 5.973 1.00 65.32 4 GLN A N 7
ATOM 7674 C CA . GLN A 1 26 ? 5.747 22.280 4.918 1.00 3.22 4 GLN A CA 7
ATOM 7675 C C . GLN A 1 26 ? 5.045 20.942 4.711 1.00 54.34 4 GLN A C 7
ATOM 7676 O O . GLN A 1 26 ? 4.322 20.480 5.590 1.00 70.03 4 GLN A O 7
ATOM 7688 N N . VAL A 1 27 ? 5.259 20.322 3.560 1.00 72.13 5 VAL A N 7
ATOM 7689 C CA . VAL A 1 27 ? 4.479 19.153 3.181 1.00 70.35 5 VAL A CA 7
ATOM 7690 C C . VAL A 1 27 ? 5.346 17.932 2.932 1.00 2.21 5 VAL A C 7
ATOM 7691 O O . VAL A 1 27 ? 6.526 18.042 2.585 1.00 70.54 5 VAL A O 7
ATOM 7704 N N . GLU A 1 28 ? 4.728 16.773 3.095 1.00 41.34 6 GLU A N 7
ATOM 7705 C CA . GLU A 1 28 ? 5.369 15.489 2.857 1.00 70.21 6 GLU A CA 7
ATOM 7706 C C . GLU A 1 28 ? 4.327 14.519 2.307 1.00 33.14 6 GLU A C 7
ATOM 7707 O O . GLU A 1 28 ? 3.128 14.752 2.458 1.00 3.33 6 GLU A O 7
ATOM 7717 N N . PRO A 1 29 ? 4.751 13.430 1.652 1.00 32.03 7 PRO A N 7
ATOM 7718 C CA . PRO A 1 29 ? 3.820 12.458 1.079 1.00 22.22 7 PRO A CA 7
ATOM 7719 C C . PRO A 1 29 ? 3.218 11.552 2.147 1.00 22.21 7 PRO A C 7
ATOM 7720 O O . PRO A 1 29 ? 3.772 11.400 3.237 1.00 54.51 7 PRO A O 7
ATOM 7728 N N . ARG A 1 30 ? 2.083 10.950 1.836 1.00 61.01 8 ARG A N 7
ATOM 7729 C CA . ARG A 1 30 ? 1.396 10.104 2.800 1.00 52.23 8 ARG A CA 7
ATOM 7730 C C . ARG A 1 30 ? 2.006 8.707 2.850 1.00 60.33 8 ARG A C 7
ATOM 7731 O O . ARG A 1 30 ? 1.833 7.992 3.834 1.00 60.32 8 ARG A O 7
ATOM 7749 N N . LYS A 1 31 ? 2.699 8.337 1.775 1.00 3.42 9 LYS A N 7
ATOM 7750 C CA . LYS A 1 31 ? 3.518 7.123 1.722 1.00 22.42 9 LYS A CA 7
ATOM 7751 C C . LYS A 1 31 ? 2.688 5.838 1.857 1.00 42.15 9 LYS A C 7
ATOM 7752 O O . LYS A 1 31 ? 2.176 5.511 2.930 1.00 51.14 9 LYS A O 7
ATOM 7767 N N . LEU A 1 32 ? 2.568 5.114 0.752 1.00 0.25 10 LEU A N 7
ATOM 7768 C CA . LEU A 1 32 ? 1.918 3.814 0.743 1.00 15.41 10 LEU A CA 7
ATOM 7769 C C . LEU A 1 32 ? 2.944 2.698 0.633 1.00 30.45 10 LEU A C 7
ATOM 7770 O O . LEU A 1 32 ? 3.862 2.752 -0.190 1.00 3.12 10 LEU A O 7
ATOM 7785 N N . VAL A 1 33 ? 2.790 1.695 1.475 1.00 15.14 11 VAL A N 7
ATOM 7786 C CA . VAL A 1 33 ? 3.605 0.497 1.393 1.00 3.33 11 VAL A CA 7
ATOM 7787 C C . VAL A 1 33 ? 2.759 -0.670 0.918 1.00 64.52 11 VAL A C 7
ATOM 7788 O O . VAL A 1 33 ? 1.665 -0.895 1.421 1.00 50.11 11 VAL A O 7
ATOM 7801 N N . VAL A 1 34 ? 3.253 -1.400 -0.057 1.00 13.42 12 VAL A N 7
ATOM 7802 C CA . VAL A 1 34 ? 2.565 -2.582 -0.536 1.00 13.24 12 VAL A CA 7
ATOM 7803 C C . VAL A 1 34 ? 3.185 -3.825 0.081 1.00 63.23 12 VAL A C 7
ATOM 7804 O O . VAL A 1 34 ? 4.324 -4.184 -0.229 1.00 2.41 12 VAL A O 7
ATOM 7817 N N . TYR A 1 35 ? 2.451 -4.457 0.978 1.00 43.31 13 TYR A N 7
ATOM 7818 C CA . TYR A 1 35 ? 2.904 -5.696 1.580 1.00 52.50 13 TYR A CA 7
ATOM 7819 C C . TYR A 1 35 ? 2.552 -6.872 0.684 1.00 32.04 13 TYR A C 7
ATOM 7820 O O . TYR A 1 35 ? 1.382 -7.108 0.377 1.00 24.52 13 TYR A O 7
ATOM 7837 N N . GLY A 1 36 ? 3.572 -7.595 0.261 1.00 63.02 14 GLY A N 7
ATOM 7838 C CA . GLY A 1 36 ? 3.364 -8.756 -0.576 1.00 33.23 14 GLY A CA 7
ATOM 7839 C C . GLY A 1 36 ? 4.268 -9.893 -0.165 1.00 45.45 14 GLY A C 7
ATOM 7840 O O . GLY A 1 36 ? 5.152 -9.708 0.663 1.00 52.02 14 GLY A O 7
ATOM 7844 N N . ARG A 1 37 ? 4.045 -11.070 -0.720 1.00 71.13 15 ARG A N 7
ATOM 7845 C CA . ARG A 1 37 ? 4.888 -12.214 -0.417 1.00 61.12 15 ARG A CA 7
ATOM 7846 C C . ARG A 1 37 ? 5.243 -12.972 -1.682 1.00 73.11 15 ARG A C 7
ATOM 7847 O O . ARG A 1 37 ? 4.356 -13.398 -2.423 1.00 11.34 15 ARG A O 7
ATOM 7865 N N . GLU A 1 38 ? 6.545 -13.121 -1.910 1.00 30.13 16 GLU A N 7
ATOM 7866 C CA . GLU A 1 38 ? 7.078 -13.905 -3.024 1.00 41.10 16 GLU A CA 7
ATOM 7867 C C . GLU A 1 38 ? 6.647 -13.352 -4.389 1.00 60.32 16 GLU A C 7
ATOM 7868 O O . GLU A 1 38 ? 7.402 -12.620 -5.029 1.00 43.11 16 GLU A O 7
ATOM 7878 N N . GLY A 1 39 ? 5.442 -13.686 -4.823 1.00 44.12 17 GLY A N 7
ATOM 7879 C CA . GLY A 1 39 ? 4.961 -13.213 -6.104 1.00 5.13 17 GLY A CA 7
ATOM 7880 C C . GLY A 1 39 ? 3.453 -13.298 -6.216 1.00 34.45 17 GLY A C 7
ATOM 7881 O O . GLY A 1 39 ? 2.848 -14.266 -5.754 1.00 15.24 17 GLY A O 7
ATOM 7885 N N . CYS A 1 40 ? 2.844 -12.278 -6.806 1.00 73.02 18 CYS A N 7
ATOM 7886 C CA . CYS A 1 40 ? 1.399 -12.247 -7.003 1.00 72.15 18 CYS A CA 7
ATOM 7887 C C . CYS A 1 40 ? 1.059 -11.470 -8.273 1.00 32.12 18 CYS A C 7
ATOM 7888 O O . CYS A 1 40 ? 1.312 -10.269 -8.354 1.00 22.43 18 CYS A O 7
ATOM 7895 N N . HIS A 1 41 ? 0.483 -12.158 -9.253 1.00 1.10 19 HIS A N 7
ATOM 7896 C CA . HIS A 1 41 ? 0.137 -11.542 -10.537 1.00 63.11 19 HIS A CA 7
ATOM 7897 C C . HIS A 1 41 ? -0.777 -10.335 -10.339 1.00 61.25 19 HIS A C 7
ATOM 7898 O O . HIS A 1 41 ? -0.552 -9.270 -10.911 1.00 53.24 19 HIS A O 7
ATOM 7911 N N . LEU A 1 42 ? -1.799 -10.516 -9.519 1.00 43.33 20 LEU A N 7
ATOM 7912 C CA . LEU A 1 42 ? -2.784 -9.471 -9.264 1.00 23.01 20 LEU A CA 7
ATOM 7913 C C . LEU A 1 42 ? -2.130 -8.265 -8.577 1.00 61.23 20 LEU A C 7
ATOM 7914 O O . LEU A 1 42 ? -2.529 -7.120 -8.793 1.00 50.10 20 LEU A O 7
ATOM 7929 N N . CYS A 1 43 ? -1.113 -8.525 -7.764 1.00 50.01 21 CYS A N 7
ATOM 7930 C CA . CYS A 1 43 ? -0.412 -7.462 -7.053 1.00 13.31 21 CYS A CA 7
ATOM 7931 C C . CYS A 1 43 ? 0.353 -6.574 -8.034 1.00 32.44 21 CYS A C 7
ATOM 7932 O O . CYS A 1 43 ? 0.393 -5.353 -7.877 1.00 54.40 21 CYS A O 7
ATOM 7939 N N . GLU A 1 44 ? 0.941 -7.200 -9.052 1.00 70.32 22 GLU A N 7
ATOM 7940 C CA . GLU A 1 44 ? 1.659 -6.482 -10.104 1.00 0.24 22 GLU A CA 7
ATOM 7941 C C . GLU A 1 44 ? 0.743 -5.449 -10.758 1.00 60.43 22 GLU A C 7
ATOM 7942 O O . GLU A 1 44 ? 1.151 -4.321 -11.056 1.00 32.40 22 GLU A O 7
ATOM 7952 N N . GLU A 1 45 ? -0.505 -5.848 -10.952 1.00 32.00 23 GLU A N 7
ATOM 7953 C CA . GLU A 1 45 ? -1.502 -5.008 -11.594 1.00 23.50 23 GLU A CA 7
ATOM 7954 C C . GLU A 1 45 ? -1.887 -3.836 -10.693 1.00 13.44 23 GLU A C 7
ATOM 7955 O O . GLU A 1 45 ? -2.154 -2.731 -11.170 1.00 41.01 23 GLU A O 7
ATOM 7965 N N . MET A 1 46 ? -1.893 -4.076 -9.388 1.00 24.13 24 MET A N 7
ATOM 7966 C CA . MET A 1 46 ? -2.167 -3.018 -8.421 1.00 35.25 24 MET A CA 7
ATOM 7967 C C . MET A 1 46 ? -1.028 -2.007 -8.419 1.00 12.33 24 MET A C 7
ATOM 7968 O O . MET A 1 46 ? -1.257 -0.798 -8.383 1.00 12.31 24 MET A O 7
ATOM 7980 N N . ILE A 1 47 ? 0.200 -2.519 -8.473 1.00 30.13 25 ILE A N 7
ATOM 7981 C CA . ILE A 1 47 ? 1.392 -1.679 -8.513 1.00 52.15 25 ILE A CA 7
ATOM 7982 C C . ILE A 1 47 ? 1.325 -0.701 -9.684 1.00 44.13 25 ILE A C 7
ATOM 7983 O O . ILE A 1 47 ? 1.579 0.492 -9.525 1.00 1.33 25 ILE A O 7
ATOM 7998 N N . ALA A 1 48 ? 0.953 -1.213 -10.852 1.00 3.13 26 ALA A N 7
ATOM 7999 C CA . ALA A 1 48 ? 0.803 -0.380 -12.039 1.00 14.15 26 ALA A CA 7
ATOM 8000 C C . ALA A 1 48 ? -0.289 0.668 -11.835 1.00 50.32 26 ALA A C 7
ATOM 8001 O O . ALA A 1 48 ? -0.132 1.828 -12.218 1.00 15.11 26 ALA A O 7
ATOM 8008 N N . SER A 1 49 ? -1.384 0.254 -11.210 1.00 62.54 27 SER A N 7
ATOM 8009 C CA . SER A 1 49 ? -2.503 1.146 -10.921 1.00 55.34 27 SER A CA 7
ATOM 8010 C C . SER A 1 49 ? -2.056 2.302 -10.021 1.00 34.40 27 SER A C 7
ATOM 8011 O O . SER A 1 49 ? -2.463 3.451 -10.205 1.00 21.22 27 SER A O 7
ATOM 8018 N N . LEU A 1 50 ? -1.194 1.992 -9.061 1.00 52.34 28 LEU A N 7
ATOM 8019 C CA . LEU A 1 50 ? -0.718 2.983 -8.106 1.00 3.12 28 LEU A CA 7
ATOM 8020 C C . LEU A 1 50 ? 0.230 3.984 -8.758 1.00 32.44 28 LEU A C 7
ATOM 8021 O O . LEU A 1 50 ? 0.246 5.159 -8.392 1.00 45.32 28 LEU A O 7
ATOM 8036 N N . ARG A 1 51 ? 1.013 3.526 -9.730 1.00 11.24 29 ARG A N 7
ATOM 8037 C CA . ARG A 1 51 ? 1.936 4.410 -10.437 1.00 32.55 29 ARG A CA 7
ATOM 8038 C C . ARG A 1 51 ? 1.166 5.501 -11.163 1.00 52.41 29 ARG A C 7
ATOM 8039 O O . ARG A 1 51 ? 1.576 6.663 -11.175 1.00 72.42 29 ARG A O 7
ATOM 8057 N N . VAL A 1 52 ? 0.046 5.117 -11.763 1.00 53.05 30 VAL A N 7
ATOM 8058 C CA . VAL A 1 52 ? -0.798 6.059 -12.486 1.00 64.22 30 VAL A CA 7
ATOM 8059 C C . VAL A 1 52 ? -1.428 7.069 -11.530 1.00 44.14 30 VAL A C 7
ATOM 8060 O O . VAL A 1 52 ? -1.451 8.267 -11.813 1.00 11.14 30 VAL A O 7
ATOM 8073 N N . LEU A 1 53 ? -1.921 6.587 -10.390 1.00 70.33 31 LEU A N 7
ATOM 8074 C CA . LEU A 1 53 ? -2.529 7.463 -9.389 1.00 13.42 31 LEU A CA 7
ATOM 8075 C C . LEU A 1 53 ? -1.516 8.455 -8.835 1.00 53.32 31 LEU A C 7
ATOM 8076 O O . LEU A 1 53 ? -1.867 9.590 -8.529 1.00 11.51 31 LEU A O 7
ATOM 8091 N N . GLN A 1 54 ? -0.263 8.029 -8.732 1.00 54.12 32 GLN A N 7
ATOM 8092 C CA . GLN A 1 54 ? 0.810 8.892 -8.237 1.00 3.51 32 GLN A CA 7
ATOM 8093 C C . GLN A 1 54 ? 0.969 10.148 -9.090 1.00 63.23 32 GLN A C 7
ATOM 8094 O O . GLN A 1 54 ? 1.451 11.174 -8.614 1.00 44.44 32 GLN A O 7
ATOM 8106 N N . LYS A 1 55 ? 0.559 10.062 -10.347 1.00 43.11 33 LYS A N 7
ATOM 8107 C CA . LYS A 1 55 ? 0.670 11.188 -11.260 1.00 51.31 33 LYS A CA 7
ATOM 8108 C C . LYS A 1 55 ? -0.396 12.236 -10.957 1.00 1.22 33 LYS A C 7
ATOM 8109 O O . LYS A 1 55 ? -0.274 13.397 -11.346 1.00 42.10 33 LYS A O 7
ATOM 8124 N N . LYS A 1 56 ? -1.435 11.812 -10.254 1.00 43.13 34 LYS A N 7
ATOM 8125 C CA . LYS A 1 56 ? -2.515 12.703 -9.857 1.00 24.44 34 LYS A CA 7
ATOM 8126 C C . LYS A 1 56 ? -2.341 13.102 -8.394 1.00 10.10 34 LYS A C 7
ATOM 8127 O O . LYS A 1 56 ? -2.453 14.275 -8.034 1.00 51.25 34 LYS A O 7
ATOM 8142 N N . SER A 1 57 ? -2.031 12.108 -7.571 1.00 51.15 35 SER A N 7
ATOM 8143 C CA . SER A 1 57 ? -1.851 12.299 -6.142 1.00 34.30 35 SER A CA 7
ATOM 8144 C C . SER A 1 57 ? -0.656 11.474 -5.661 1.00 64.23 35 SER A C 7
ATOM 8145 O O . SER A 1 57 ? -0.648 10.251 -5.804 1.00 32.23 35 SER A O 7
ATOM 8152 N N . TRP A 1 58 ? 0.350 12.133 -5.097 1.00 1.22 36 TRP A N 7
ATOM 8153 C CA . TRP A 1 58 ? 1.578 11.440 -4.724 1.00 62.24 36 TRP A CA 7
ATOM 8154 C C . TRP A 1 58 ? 1.443 10.774 -3.362 1.00 64.51 36 TRP A C 7
ATOM 8155 O O . TRP A 1 58 ? 1.138 11.422 -2.357 1.00 41.44 36 TRP A O 7
ATOM 8175 N N . PHE A 1 59 ? 1.684 9.477 -3.329 1.00 22.20 37 PHE A N 7
ATOM 8176 C CA . PHE A 1 59 ? 1.643 8.734 -2.084 1.00 61.11 37 PHE A CA 7
ATOM 8177 C C . PHE A 1 59 ? 2.825 7.788 -1.965 1.00 13.32 37 PHE A C 7
ATOM 8178 O O . PHE A 1 59 ? 2.834 6.928 -1.100 1.00 62.42 37 PHE A O 7
ATOM 8194 N N . GLU A 1 60 ? 3.832 7.971 -2.816 1.00 25.14 38 GLU A N 7
ATOM 8195 C CA . GLU A 1 60 ? 5.008 7.093 -2.827 1.00 1.35 38 GLU A CA 7
ATOM 8196 C C . GLU A 1 60 ? 4.625 5.644 -3.126 1.00 21.04 38 GLU A C 7
ATOM 8197 O O . GLU A 1 60 ? 3.452 5.305 -3.257 1.00 60.41 38 GLU A O 7
ATOM 8207 N N . LEU A 1 61 ? 5.626 4.796 -3.270 1.00 45.05 39 LEU A N 7
ATOM 8208 C CA . LEU A 1 61 ? 5.383 3.375 -3.425 1.00 61.22 39 LEU A CA 7
ATOM 8209 C C . LEU A 1 61 ? 6.552 2.567 -2.884 1.00 24.21 39 LEU A C 7
ATOM 8210 O O . LEU A 1 61 ? 7.655 2.611 -3.425 1.00 2.13 39 LEU A O 7
ATOM 8225 N N . GLU A 1 62 ? 6.307 1.843 -1.805 1.00 60.20 40 GLU A N 7
ATOM 8226 C CA . GLU A 1 62 ? 7.325 0.995 -1.210 1.00 4.21 40 GLU A CA 7
ATOM 8227 C C . GLU A 1 62 ? 6.802 -0.429 -1.105 1.00 12.42 40 GLU A C 7
ATOM 8228 O O . GLU A 1 62 ? 5.797 -0.678 -0.448 1.00 34.53 40 GLU A O 7
ATOM 8238 N N . VAL A 1 63 ? 7.470 -1.352 -1.774 1.00 1.04 41 VAL A N 7
ATOM 8239 C CA . VAL A 1 63 ? 7.037 -2.744 -1.790 1.00 15.02 41 VAL A CA 7
ATOM 8240 C C . VAL A 1 63 ? 7.861 -3.553 -0.800 1.00 4.22 41 VAL A C 7
ATOM 8241 O O . VAL A 1 63 ? 9.083 -3.625 -0.911 1.00 73.23 41 VAL A O 7
ATOM 8254 N N . ILE A 1 64 ? 7.190 -4.159 0.169 1.00 15.24 42 ILE A N 7
ATOM 8255 C CA . ILE A 1 64 ? 7.883 -4.891 1.218 1.00 44.33 42 ILE A CA 7
ATOM 8256 C C . ILE A 1 64 ? 7.363 -6.321 1.328 1.00 52.52 42 ILE A C 7
ATOM 8257 O O . ILE A 1 64 ? 6.170 -6.547 1.541 1.00 21.04 42 ILE A O 7
ATOM 8272 N N . ASN A 1 65 ? 8.266 -7.278 1.152 1.00 43.43 43 ASN A N 7
ATOM 8273 C CA . ASN A 1 65 ? 7.950 -8.691 1.317 1.00 71.21 43 ASN A CA 7
ATOM 8274 C C . ASN A 1 65 ? 7.623 -9.016 2.771 1.00 14.45 43 ASN A C 7
ATOM 8275 O O . ASN A 1 65 ? 8.407 -8.721 3.675 1.00 61.41 43 ASN A O 7
ATOM 8285 N N . ILE A 1 66 ? 6.465 -9.615 2.995 1.00 23.52 44 ILE A N 7
ATOM 8286 C CA . ILE A 1 66 ? 6.080 -10.025 4.335 1.00 74.00 44 ILE A CA 7
ATOM 8287 C C . ILE A 1 66 ? 6.596 -11.425 4.626 1.00 52.31 44 ILE A C 7
ATOM 8288 O O . ILE A 1 66 ? 6.766 -11.800 5.786 1.00 12.14 44 ILE A O 7
ATOM 8303 N N . ASP A 1 67 ? 6.843 -12.191 3.564 1.00 41.35 45 ASP A N 7
ATOM 8304 C CA . ASP A 1 67 ? 7.330 -13.555 3.703 1.00 21.12 45 ASP A CA 7
ATOM 8305 C C . ASP A 1 67 ? 8.664 -13.571 4.439 1.00 52.15 45 ASP A C 7
ATOM 8306 O O . ASP A 1 67 ? 9.652 -12.994 3.987 1.00 13.14 45 ASP A O 7
ATOM 8314 N N . GLY A 1 68 ? 8.667 -14.209 5.598 1.00 31.34 46 GLY A N 7
ATOM 8315 C CA . GLY A 1 68 ? 9.846 -14.223 6.439 1.00 11.34 46 GLY A CA 7
ATOM 8316 C C . GLY A 1 68 ? 9.616 -13.462 7.729 1.00 25.22 46 GLY A C 7
ATOM 8317 O O . GLY A 1 68 ? 10.179 -13.799 8.771 1.00 10.44 46 GLY A O 7
ATOM 8321 N N . ASN A 1 69 ? 8.771 -12.442 7.659 1.00 61.22 47 ASN A N 7
ATOM 8322 C CA . ASN A 1 69 ? 8.412 -11.652 8.832 1.00 72.22 47 ASN A CA 7
ATOM 8323 C C . ASN A 1 69 ? 7.154 -12.229 9.458 1.00 2.41 47 ASN A C 7
ATOM 8324 O O . ASN A 1 69 ? 6.079 -12.177 8.855 1.00 20.22 47 ASN A O 7
ATOM 8334 N N . GLU A 1 70 ? 7.283 -12.775 10.662 1.00 14.10 48 GLU A N 7
ATOM 8335 C CA . GLU A 1 70 ? 6.203 -13.540 11.267 1.00 64.10 48 GLU A CA 7
ATOM 8336 C C . GLU A 1 70 ? 4.986 -12.661 11.557 1.00 44.12 48 GLU A C 7
ATOM 8337 O O . GLU A 1 70 ? 3.857 -13.093 11.352 1.00 45.32 48 GLU A O 7
ATOM 8347 N N . HIS A 1 71 ? 5.215 -11.424 11.990 1.00 32.32 49 HIS A N 7
ATOM 8348 C CA . HIS A 1 71 ? 4.113 -10.522 12.329 1.00 14.34 49 HIS A CA 7
ATOM 8349 C C . HIS A 1 71 ? 3.232 -10.281 11.113 1.00 4.50 49 HIS A C 7
ATOM 8350 O O . HIS A 1 71 ? 2.017 -10.466 11.158 1.00 3.24 49 HIS A O 7
ATOM 8363 N N . LEU A 1 72 ? 3.864 -9.901 10.013 1.00 33.13 50 LEU A N 7
ATOM 8364 C CA . LEU A 1 72 ? 3.153 -9.607 8.778 1.00 13.33 50 LEU A CA 7
ATOM 8365 C C . LEU A 1 72 ? 2.529 -10.868 8.185 1.00 60.44 50 LEU A C 7
ATOM 8366 O O . LEU A 1 72 ? 1.423 -10.828 7.646 1.00 2.10 50 LEU A O 7
ATOM 8381 N N . THR A 1 73 ? 3.237 -11.985 8.293 1.00 43.34 51 THR A N 7
ATOM 8382 C CA . THR A 1 73 ? 2.741 -13.254 7.775 1.00 63.04 51 THR A CA 7
ATOM 8383 C C . THR A 1 73 ? 1.512 -13.719 8.559 1.00 34.53 51 THR A C 7
ATOM 8384 O O . THR A 1 73 ? 0.521 -14.145 7.983 1.00 20.05 51 THR A O 7
ATOM 8395 N N . ARG A 1 74 ? 1.571 -13.598 9.872 1.00 42.12 52 ARG A N 7
ATOM 8396 C CA . ARG A 1 74 ? 0.474 -14.032 10.728 1.00 24.14 52 ARG A CA 7
ATOM 8397 C C . ARG A 1 74 ? -0.749 -13.151 10.507 1.00 44.24 52 ARG A C 7
ATOM 8398 O O . ARG A 1 74 ? -1.884 -13.635 10.501 1.00 12.23 52 ARG A O 7
ATOM 8416 N N . LEU A 1 75 ? -0.509 -11.862 10.299 1.00 22.21 53 LEU A N 7
ATOM 8417 C CA . LEU A 1 75 ? -1.580 -10.915 10.012 1.00 2.41 53 LEU A CA 7
ATOM 8418 C C . LEU A 1 75 ? -2.238 -11.207 8.665 1.00 23.45 53 LEU A C 7
ATOM 8419 O O . LEU A 1 75 ? -3.449 -11.419 8.587 1.00 20.30 53 LEU A O 7
ATOM 8434 N N . TYR A 1 76 ? -1.435 -11.239 7.612 1.00 15.31 54 TYR A N 7
ATOM 8435 C CA . TYR A 1 76 ? -1.971 -11.336 6.261 1.00 4.31 54 TYR A CA 7
ATOM 8436 C C . TYR A 1 76 ? -1.812 -12.745 5.695 1.00 22.44 54 TYR A C 7
ATOM 8437 O O . TYR A 1 76 ? -2.803 -13.449 5.500 1.00 71.50 54 TYR A O 7
ATOM 8454 N N . ASN A 1 77 ? -0.563 -13.157 5.482 1.00 32.12 55 ASN A N 7
ATOM 8455 C CA . ASN A 1 77 ? -0.231 -14.448 4.850 1.00 12.31 55 ASN A CA 7
ATOM 8456 C C . ASN A 1 77 ? -0.953 -14.668 3.515 1.00 11.42 55 ASN A C 7
ATOM 8457 O O . ASN A 1 77 ? -0.403 -14.402 2.445 1.00 71.54 55 ASN A O 7
ATOM 8467 N N . ASP A 1 78 ? -2.188 -15.147 3.594 1.00 44.51 56 ASP A N 7
ATOM 8468 C CA . ASP A 1 78 ? -2.928 -15.598 2.422 1.00 13.43 56 ASP A CA 7
ATOM 8469 C C . ASP A 1 78 ? -3.644 -14.441 1.727 1.00 32.35 56 ASP A C 7
ATOM 8470 O O . ASP A 1 78 ? -4.042 -14.556 0.567 1.00 34.14 56 ASP A O 7
ATOM 8478 N N . ARG A 1 79 ? -3.788 -13.316 2.420 1.00 4.42 57 ARG A N 7
ATOM 8479 C CA . ARG A 1 79 ? -4.469 -12.174 1.857 1.00 14.43 57 ARG A CA 7
ATOM 8480 C C . ARG A 1 79 ? -3.510 -11.018 1.893 1.00 22.21 57 ARG A C 7
ATOM 8481 O O . ARG A 1 79 ? -3.562 -10.180 2.790 1.00 12.12 57 ARG A O 7
ATOM 8499 N N . VAL A 1 80 ? -2.588 -11.018 0.951 1.00 62.35 58 VAL A N 7
ATOM 8500 C CA . VAL A 1 80 ? -1.564 -10.030 0.928 1.00 70.23 58 VAL A CA 7
ATOM 8501 C C . VAL A 1 80 ? -2.055 -8.770 0.262 1.00 25.24 58 VAL A C 7
ATOM 8502 O O . VAL A 1 80 ? -2.835 -8.058 0.878 1.00 22.31 58 VAL A O 7
ATOM 8515 N N . PRO A 1 81 ? -1.762 -8.563 -1.040 1.00 22.54 59 PRO A N 7
ATOM 8516 C CA . PRO A 1 81 ? -1.578 -7.245 -1.601 1.00 75.25 59 PRO A CA 7
ATOM 8517 C C . PRO A 1 81 ? -2.223 -6.120 -0.784 1.00 20.15 59 PRO A C 7
ATOM 8518 O O . PRO A 1 81 ? -3.279 -5.595 -1.143 1.00 21.42 59 PRO A O 7
ATOM 8526 N N . VAL A 1 82 ? -1.575 -5.782 0.327 1.00 64.01 60 VAL A N 7
ATOM 8527 C CA . VAL A 1 82 ? -2.140 -4.878 1.319 1.00 5.53 60 VAL A CA 7
ATOM 8528 C C . VAL A 1 82 ? -1.445 -3.525 1.275 1.00 30.14 60 VAL A C 7
ATOM 8529 O O . VAL A 1 82 ? -0.222 -3.440 1.412 1.00 4.35 60 VAL A O 7
ATOM 8542 N N . LEU A 1 83 ? -2.226 -2.472 1.064 1.00 31.13 61 LEU A N 7
ATOM 8543 C CA . LEU A 1 83 ? -1.695 -1.119 1.052 1.00 71.22 61 LEU A CA 7
ATOM 8544 C C . LEU A 1 83 ? -1.620 -0.557 2.462 1.00 3.04 61 LEU A C 7
ATOM 8545 O O . LEU A 1 83 ? -2.639 -0.266 3.084 1.00 32.34 61 LEU A O 7
ATOM 8560 N N . PHE A 1 84 ? -0.406 -0.414 2.950 1.00 4.44 62 PHE A N 7
ATOM 8561 C CA . PHE A 1 84 ? -0.157 0.066 4.291 1.00 31.42 62 PHE A CA 7
ATOM 8562 C C . PHE A 1 84 ? 0.034 1.581 4.295 1.00 21.20 62 PHE A C 7
ATOM 8563 O O . PHE A 1 84 ? 0.885 2.115 3.582 1.00 44.04 62 PHE A O 7
ATOM 8579 N N . ALA A 1 85 ? -0.775 2.257 5.097 1.00 65.43 63 ALA A N 7
ATOM 8580 C CA . ALA A 1 85 ? -0.672 3.693 5.288 1.00 0.11 63 ALA A CA 7
ATOM 8581 C C . ALA A 1 85 ? 0.402 3.998 6.325 1.00 41.01 63 ALA A C 7
ATOM 8582 O O . ALA A 1 85 ? 0.220 3.731 7.515 1.00 41.42 63 ALA A O 7
ATOM 8589 N N . VAL A 1 86 ? 1.517 4.550 5.870 1.00 25.22 64 VAL A N 7
ATOM 8590 C CA . VAL A 1 86 ? 2.674 4.774 6.731 1.00 13.22 64 VAL A CA 7
ATOM 8591 C C . VAL A 1 86 ? 2.441 5.934 7.708 1.00 43.41 64 VAL A C 7
ATOM 8592 O O . VAL A 1 86 ? 3.093 6.024 8.749 1.00 31.22 64 VAL A O 7
ATOM 8605 N N . ASN A 1 87 ? 1.491 6.803 7.386 1.00 52.14 65 ASN A N 7
ATOM 8606 C CA . ASN A 1 87 ? 1.201 7.958 8.234 1.00 34.20 65 ASN A CA 7
ATOM 8607 C C . ASN A 1 87 ? 0.489 7.554 9.527 1.00 2.42 65 ASN A C 7
ATOM 8608 O O . ASN A 1 87 ? 0.928 7.914 10.617 1.00 44.02 65 ASN A O 7
ATOM 8618 N N . GLU A 1 88 ? -0.596 6.795 9.406 1.00 61.32 66 GLU A N 7
ATOM 8619 C CA . GLU A 1 88 ? -1.427 6.467 10.566 1.00 31.44 66 GLU A CA 7
ATOM 8620 C C . GLU A 1 88 ? -1.136 5.052 11.083 1.00 42.33 66 GLU A C 7
ATOM 8621 O O . GLU A 1 88 ? -1.664 4.636 12.117 1.00 72.21 66 GLU A O 7
ATOM 8631 N N . ASP A 1 89 ? -0.285 4.327 10.357 1.00 54.42 67 ASP A N 7
ATOM 8632 C CA . ASP A 1 89 ? 0.112 2.963 10.724 1.00 65.25 67 ASP A CA 7
ATOM 8633 C C . ASP A 1 89 ? -1.085 2.008 10.698 1.00 55.32 67 ASP A C 7
ATOM 8634 O O . ASP A 1 89 ? -1.686 1.699 11.731 1.00 35.42 67 ASP A O 7
ATOM 8642 N N . LYS A 1 90 ? -1.446 1.590 9.491 1.00 73.12 68 LYS A N 7
ATOM 8643 C CA . LYS A 1 90 ? -2.495 0.600 9.273 1.00 40.44 68 LYS A CA 7
ATOM 8644 C C . LYS A 1 90 ? -2.590 0.307 7.789 1.00 51.20 68 LYS A C 7
ATOM 8645 O O . LYS A 1 90 ? -1.888 0.918 6.997 1.00 33.40 68 LYS A O 7
ATOM 8660 N N . GLU A 1 91 ? -3.457 -0.607 7.415 1.00 45.15 69 GLU A N 7
ATOM 8661 C CA . GLU A 1 91 ? -3.691 -0.899 6.013 1.00 40.15 69 GLU A CA 7
ATOM 8662 C C . GLU A 1 91 ? -4.965 -0.215 5.525 1.00 60.03 69 GLU A C 7
ATOM 8663 O O . GLU A 1 91 ? -5.842 0.126 6.317 1.00 31.45 69 GLU A O 7
ATOM 8673 N N . LEU A 1 92 ? -5.050 0.015 4.226 1.00 30.24 70 LEU A N 7
ATOM 8674 C CA . LEU A 1 92 ? -6.234 0.619 3.637 1.00 1.03 70 LEU A CA 7
ATOM 8675 C C . LEU A 1 92 ? -6.974 -0.393 2.780 1.00 74.04 70 LEU A C 7
ATOM 8676 O O . LEU A 1 92 ? -7.997 -0.949 3.177 1.00 13.13 70 LEU A O 7
ATOM 8691 N N . CYS A 1 93 ? -6.418 -0.629 1.605 1.00 64.34 71 CYS A N 7
ATOM 8692 C CA . CYS A 1 93 ? -7.033 -1.481 0.612 1.00 25.21 71 CYS A CA 7
ATOM 8693 C C . CYS A 1 93 ? -6.161 -2.701 0.372 1.00 52.25 71 CYS A C 7
ATOM 8694 O O . CYS A 1 93 ? -4.933 -2.608 0.406 1.00 32.31 71 CYS A O 7
ATOM 8701 N N . HIS A 1 94 ? -6.793 -3.838 0.160 1.00 11.03 72 HIS A N 7
ATOM 8702 C CA . HIS A 1 94 ? -6.067 -5.056 -0.144 1.00 0.15 72 HIS A CA 7
ATOM 8703 C C . HIS A 1 94 ? -6.699 -5.771 -1.332 1.00 62.10 72 HIS A C 7
ATOM 8704 O O . HIS A 1 94 ? -7.913 -5.985 -1.365 1.00 34.13 72 HIS A O 7
ATOM 8717 N N . TYR A 1 95 ? -5.849 -6.126 -2.296 1.00 23.20 73 TYR A N 7
ATOM 8718 C CA . TYR A 1 95 ? -6.264 -6.750 -3.556 1.00 65.31 73 TYR A CA 7
ATOM 8719 C C . TYR A 1 95 ? -7.041 -5.791 -4.449 1.00 72.51 73 TYR A C 7
ATOM 8720 O O . TYR A 1 95 ? -7.866 -5.000 -3.988 1.00 70.50 73 TYR A O 7
ATOM 8737 N N . PHE A 1 96 ? -6.744 -5.886 -5.735 1.00 23.32 74 PHE A N 7
ATOM 8738 C CA . PHE A 1 96 ? -7.395 -5.098 -6.776 1.00 4.23 74 PHE A CA 7
ATOM 8739 C C . PHE A 1 96 ? -7.234 -3.607 -6.524 1.00 3.14 74 PHE A C 7
ATOM 8740 O O . PHE A 1 96 ? -6.144 -3.065 -6.719 1.00 54.44 74 PHE A O 7
ATOM 8756 N N . LEU A 1 97 ? -8.310 -2.964 -6.087 1.00 22.32 75 LEU A N 7
ATOM 8757 C CA . LEU A 1 97 ? -8.299 -1.544 -5.787 1.00 53.33 75 LEU A CA 7
ATOM 8758 C C . LEU A 1 97 ? -9.716 -1.075 -5.494 1.00 11.10 75 LEU A C 7
ATOM 8759 O O . LEU A 1 97 ? -10.551 -1.001 -6.396 1.00 44.32 75 LEU A O 7
ATOM 8774 N N . ASP A 1 98 ? -9.991 -0.796 -4.225 1.00 13.02 76 ASP A N 7
ATOM 8775 C CA . ASP A 1 98 ? -11.289 -0.260 -3.828 1.00 71.13 76 ASP A CA 7
ATOM 8776 C C . ASP A 1 98 ? -11.418 1.179 -4.289 1.00 14.50 76 ASP A C 7
ATOM 8777 O O . ASP A 1 98 ? -12.525 1.681 -4.488 1.00 54.10 76 ASP A O 7
ATOM 8785 N N . SER A 1 99 ? -10.263 1.830 -4.444 1.00 24.00 77 SER A N 7
ATOM 8786 C CA . SER A 1 99 ? -10.161 3.217 -4.907 1.00 43.04 77 SER A CA 7
ATOM 8787 C C . SER A 1 99 ? -10.696 4.213 -3.873 1.00 65.14 77 SER A C 7
ATOM 8788 O O . SER A 1 99 ? -9.983 5.123 -3.461 1.00 1.54 77 SER A O 7
ATOM 8795 N N . ASP A 1 100 ? -11.936 4.027 -3.441 1.00 61.01 78 ASP A N 7
ATOM 8796 C CA . ASP A 1 100 ? -12.572 4.939 -2.495 1.00 60.24 78 ASP A CA 7
ATOM 8797 C C . ASP A 1 100 ? -11.792 5.031 -1.188 1.00 10.11 78 ASP A C 7
ATOM 8798 O O . ASP A 1 100 ? -11.581 6.118 -0.660 1.00 44.21 78 ASP A O 7
ATOM 8806 N N . VAL A 1 101 ? -11.350 3.887 -0.681 1.00 4.12 79 VAL A N 7
ATOM 8807 C CA . VAL A 1 101 ? -10.643 3.844 0.595 1.00 13.35 79 VAL A CA 7
ATOM 8808 C C . VAL A 1 101 ? -9.316 4.601 0.533 1.00 31.42 79 VAL A C 7
ATOM 8809 O O . VAL A 1 101 ? -9.016 5.395 1.422 1.00 54.05 79 VAL A O 7
ATOM 8822 N N . ILE A 1 102 ? -8.524 4.381 -0.516 1.00 4.23 80 ILE A N 7
ATOM 8823 C CA . ILE A 1 102 ? -7.281 5.134 -0.663 1.00 32.10 80 ILE A CA 7
ATOM 8824 C C . ILE A 1 102 ? -7.595 6.588 -1.006 1.00 33.23 80 ILE A C 7
ATOM 8825 O O . ILE A 1 102 ? -6.894 7.494 -0.581 1.00 12.42 80 ILE A O 7
ATOM 8840 N N . GLY A 1 103 ? -8.669 6.803 -1.759 1.00 23.24 81 GLY A N 7
ATOM 8841 C CA . GLY A 1 103 ? -9.097 8.151 -2.073 1.00 15.52 81 GLY A CA 7
ATOM 8842 C C . GLY A 1 103 ? -9.442 8.931 -0.823 1.00 52.34 81 GLY A C 7
ATOM 8843 O O . GLY A 1 103 ? -9.067 10.094 -0.685 1.00 54.30 81 GLY A O 7
ATOM 8847 N N . ALA A 1 104 ? -10.141 8.275 0.098 1.00 63.25 82 ALA A N 7
ATOM 8848 C CA . ALA A 1 104 ? -10.492 8.865 1.386 1.00 21.53 82 ALA A CA 7
ATOM 8849 C C . ALA A 1 104 ? -9.237 9.230 2.179 1.00 42.14 82 ALA A C 7
ATOM 8850 O O . ALA A 1 104 ? -9.223 10.202 2.934 1.00 21.11 82 ALA A O 7
ATOM 8857 N N . TYR A 1 105 ? -8.184 8.447 1.987 1.00 33.21 83 TYR A N 7
ATOM 8858 C CA . TYR A 1 105 ? -6.915 8.665 2.675 1.00 44.24 83 TYR A CA 7
ATOM 8859 C C . TYR A 1 105 ? -6.066 9.705 1.945 1.00 1.12 83 TYR A C 7
ATOM 8860 O O . TYR A 1 105 ? -5.345 10.478 2.568 1.00 61.21 83 TYR A O 7
ATOM 8877 N N . LEU A 1 106 ? -6.171 9.720 0.623 1.00 12.01 84 LEU A N 7
ATOM 8878 C CA . LEU A 1 106 ? -5.362 10.602 -0.213 1.00 70.01 84 LEU A CA 7
ATOM 8879 C C . LEU A 1 106 ? -6.068 11.933 -0.491 1.00 34.51 84 LEU A C 7
ATOM 8880 O O . LEU A 1 106 ? -5.651 12.691 -1.365 1.00 41.44 84 LEU A O 7
ATOM 8895 N N . SER A 1 107 ? -7.128 12.217 0.252 1.00 5.11 85 SER A N 7
ATOM 8896 C CA . SER A 1 107 ? -7.803 13.502 0.155 1.00 54.45 85 SER A CA 7
ATOM 8897 C C . SER A 1 107 ? -7.497 14.347 1.387 1.00 65.14 85 SER A C 7
ATOM 8898 O O . SER A 1 107 ? -6.790 13.899 2.287 1.00 0.00 85 SER A O 7
ATOM 8905 N N . MET A 1 23 ? 2.466 31.810 5.004 1.00 55.41 1 MET A N 8
ATOM 8906 C CA . MET A 1 23 ? 0.998 31.943 4.832 1.00 15.21 1 MET A CA 8
ATOM 8907 C C . MET A 1 23 ? 0.373 30.604 4.452 1.00 60.31 1 MET A C 8
ATOM 8908 O O . MET A 1 23 ? -0.575 30.142 5.093 1.00 30.01 1 MET A O 8
ATOM 8919 N N . ASN A 1 24 ? 0.896 29.989 3.395 1.00 72.33 2 ASN A N 8
ATOM 8920 C CA . ASN A 1 24 ? 0.383 28.707 2.924 1.00 40.25 2 ASN A CA 8
ATOM 8921 C C . ASN A 1 24 ? 0.610 27.611 3.958 1.00 11.34 2 ASN A C 8
ATOM 8922 O O . ASN A 1 24 ? 1.551 27.672 4.750 1.00 61.44 2 ASN A O 8
ATOM 8932 N N . ASN A 1 25 ? -0.262 26.615 3.944 1.00 4.23 3 ASN A N 8
ATOM 8933 C CA . ASN A 1 25 ? -0.112 25.456 4.808 1.00 50.22 3 ASN A CA 8
ATOM 8934 C C . ASN A 1 25 ? 0.027 24.203 3.954 1.00 64.11 3 ASN A C 8
ATOM 8935 O O . ASN A 1 25 ? -0.603 24.091 2.899 1.00 1.01 3 ASN A O 8
ATOM 8945 N N . GLN A 1 26 ? 0.871 23.284 4.391 1.00 1.34 4 GLN A N 8
ATOM 8946 C CA . GLN A 1 26 ? 1.093 22.043 3.663 1.00 52.23 4 GLN A CA 8
ATOM 8947 C C . GLN A 1 26 ? 1.569 20.945 4.605 1.00 11.14 4 GLN A C 8
ATOM 8948 O O . GLN A 1 26 ? 1.996 21.220 5.729 1.00 2.40 4 GLN A O 8
ATOM 8960 N N . VAL A 1 27 ? 1.491 19.707 4.145 1.00 33.41 5 VAL A N 8
ATOM 8961 C CA . VAL A 1 27 ? 1.914 18.565 4.944 1.00 53.11 5 VAL A CA 8
ATOM 8962 C C . VAL A 1 27 ? 3.032 17.808 4.246 1.00 4.12 5 VAL A C 8
ATOM 8963 O O . VAL A 1 27 ? 3.496 18.209 3.176 1.00 15.42 5 VAL A O 8
ATOM 8976 N N . GLU A 1 28 ? 3.463 16.725 4.863 1.00 5.44 6 GLU A N 8
ATOM 8977 C CA . GLU A 1 28 ? 4.511 15.893 4.306 1.00 11.12 6 GLU A CA 8
ATOM 8978 C C . GLU A 1 28 ? 3.890 14.833 3.398 1.00 12.24 6 GLU A C 8
ATOM 8979 O O . GLU A 1 28 ? 2.685 14.588 3.469 1.00 2.45 6 GLU A O 8
ATOM 8989 N N . PRO A 1 29 ? 4.691 14.197 2.530 1.00 63.30 7 PRO A N 8
ATOM 8990 C CA . PRO A 1 29 ? 4.199 13.138 1.651 1.00 32.42 7 PRO A CA 8
ATOM 8991 C C . PRO A 1 29 ? 3.866 11.873 2.434 1.00 13.11 7 PRO A C 8
ATOM 8992 O O . PRO A 1 29 ? 4.296 11.702 3.577 1.00 14.34 7 PRO A O 8
ATOM 9000 N N . ARG A 1 30 ? 3.103 10.991 1.823 1.00 33.13 8 ARG A N 8
ATOM 9001 C CA . ARG A 1 30 ? 2.704 9.766 2.485 1.00 70.00 8 ARG A CA 8
ATOM 9002 C C . ARG A 1 30 ? 3.549 8.599 1.999 1.00 14.22 8 ARG A C 8
ATOM 9003 O O . ARG A 1 30 ? 4.360 8.748 1.086 1.00 62.11 8 ARG A O 8
ATOM 9021 N N . LYS A 1 31 ? 3.371 7.452 2.632 1.00 11.03 9 LYS A N 8
ATOM 9022 C CA . LYS A 1 31 ? 4.015 6.226 2.192 1.00 53.13 9 LYS A CA 8
ATOM 9023 C C . LYS A 1 31 ? 3.018 5.086 2.203 1.00 52.55 9 LYS A C 8
ATOM 9024 O O . LYS A 1 31 ? 2.353 4.838 3.210 1.00 74.41 9 LYS A O 8
ATOM 9039 N N . LEU A 1 32 ? 2.905 4.412 1.080 1.00 11.22 10 LEU A N 8
ATOM 9040 C CA . LEU A 1 32 ? 2.093 3.216 0.991 1.00 1.13 10 LEU A CA 8
ATOM 9041 C C . LEU A 1 32 ? 2.976 1.988 0.867 1.00 71.11 10 LEU A C 8
ATOM 9042 O O . LEU A 1 32 ? 3.783 1.875 -0.058 1.00 2.30 10 LEU A O 8
ATOM 9057 N N . VAL A 1 33 ? 2.834 1.083 1.815 1.00 63.10 11 VAL A N 8
ATOM 9058 C CA . VAL A 1 33 ? 3.554 -0.169 1.772 1.00 4.32 11 VAL A CA 8
ATOM 9059 C C . VAL A 1 33 ? 2.631 -1.267 1.305 1.00 21.01 11 VAL A C 8
ATOM 9060 O O . VAL A 1 33 ? 1.544 -1.449 1.852 1.00 31.11 11 VAL A O 8
ATOM 9073 N N . VAL A 1 34 ? 3.054 -1.984 0.289 1.00 52.13 12 VAL A N 8
ATOM 9074 C CA . VAL A 1 34 ? 2.307 -3.123 -0.173 1.00 44.32 12 VAL A CA 8
ATOM 9075 C C . VAL A 1 34 ? 2.886 -4.384 0.445 1.00 64.33 12 VAL A C 8
ATOM 9076 O O . VAL A 1 34 ? 3.980 -4.827 0.078 1.00 11.14 12 VAL A O 8
ATOM 9089 N N . TYR A 1 35 ? 2.172 -4.937 1.409 1.00 31.05 13 TYR A N 8
ATOM 9090 C CA . TYR A 1 35 ? 2.563 -6.202 1.996 1.00 1.12 13 TYR A CA 8
ATOM 9091 C C . TYR A 1 35 ? 2.062 -7.335 1.122 1.00 55.35 13 TYR A C 8
ATOM 9092 O O . TYR A 1 35 ? 0.868 -7.624 1.077 1.00 64.55 13 TYR A O 8
ATOM 9109 N N . GLY A 1 36 ? 2.978 -7.939 0.395 1.00 60.33 14 GLY A N 8
ATOM 9110 C CA . GLY A 1 36 ? 2.612 -8.987 -0.520 1.00 50.52 14 GLY A CA 8
ATOM 9111 C C . GLY A 1 36 ? 3.399 -10.244 -0.262 1.00 1.13 14 GLY A C 8
ATOM 9112 O O . GLY A 1 36 ? 4.071 -10.364 0.759 1.00 51.13 14 GLY A O 8
ATOM 9116 N N . ARG A 1 37 ? 3.314 -11.172 -1.189 1.00 44.22 15 ARG A N 8
ATOM 9117 C CA . ARG A 1 37 ? 4.008 -12.439 -1.084 1.00 61.34 15 ARG A CA 8
ATOM 9118 C C . ARG A 1 37 ? 3.908 -13.164 -2.410 1.00 74.42 15 ARG A C 8
ATOM 9119 O O . ARG A 1 37 ? 3.677 -12.538 -3.446 1.00 74.41 15 ARG A O 8
ATOM 9137 N N . GLU A 1 38 ? 4.098 -14.467 -2.359 1.00 22.32 16 GLU A N 8
ATOM 9138 C CA . GLU A 1 38 ? 3.862 -15.340 -3.500 1.00 51.00 16 GLU A CA 8
ATOM 9139 C C . GLU A 1 38 ? 2.469 -15.067 -4.064 1.00 62.00 16 GLU A C 8
ATOM 9140 O O . GLU A 1 38 ? 1.464 -15.392 -3.428 1.00 5.41 16 GLU A O 8
ATOM 9150 N N . GLY A 1 39 ? 2.409 -14.455 -5.235 1.00 12.51 17 GLY A N 8
ATOM 9151 C CA . GLY A 1 39 ? 1.129 -14.083 -5.800 1.00 4.24 17 GLY A CA 8
ATOM 9152 C C . GLY A 1 39 ? 1.167 -13.960 -7.305 1.00 45.00 17 GLY A C 8
ATOM 9153 O O . GLY A 1 39 ? 2.156 -14.320 -7.940 1.00 43.21 17 GLY A O 8
ATOM 9157 N N . CYS A 1 40 ? 0.088 -13.439 -7.871 1.00 73.42 18 CYS A N 8
ATOM 9158 C CA . CYS A 1 40 ? -0.045 -13.340 -9.314 1.00 71.05 18 CYS A CA 8
ATOM 9159 C C . CYS A 1 40 ? -0.188 -11.873 -9.739 1.00 42.21 18 CYS A C 8
ATOM 9160 O O . CYS A 1 40 ? 0.243 -10.967 -9.021 1.00 3.22 18 CYS A O 8
ATOM 9167 N N . HIS A 1 41 ? -0.812 -11.652 -10.897 1.00 61.53 19 HIS A N 8
ATOM 9168 C CA . HIS A 1 41 ? -0.859 -10.335 -11.538 1.00 10.32 19 HIS A CA 8
ATOM 9169 C C . HIS A 1 41 ? -1.368 -9.215 -10.624 1.00 52.12 19 HIS A C 8
ATOM 9170 O O . HIS A 1 41 ? -0.903 -8.086 -10.742 1.00 71.54 19 HIS A O 8
ATOM 9183 N N . LEU A 1 42 ? -2.292 -9.509 -9.707 1.00 30.30 20 LEU A N 8
ATOM 9184 C CA . LEU A 1 42 ? -2.877 -8.458 -8.864 1.00 43.32 20 LEU A CA 8
ATOM 9185 C C . LEU A 1 42 ? -1.814 -7.688 -8.091 1.00 41.02 20 LEU A C 8
ATOM 9186 O O . LEU A 1 42 ? -1.933 -6.479 -7.895 1.00 55.42 20 LEU A O 8
ATOM 9201 N N . CYS A 1 43 ? -0.762 -8.382 -7.684 1.00 10.12 21 CYS A N 8
ATOM 9202 C CA . CYS A 1 43 ? 0.295 -7.762 -6.902 1.00 2.12 21 CYS A CA 8
ATOM 9203 C C . CYS A 1 43 ? 0.992 -6.674 -7.716 1.00 72.22 21 CYS A C 8
ATOM 9204 O O . CYS A 1 43 ? 1.237 -5.576 -7.218 1.00 51.13 21 CYS A O 8
ATOM 9211 N N . GLU A 1 44 ? 1.281 -6.971 -8.979 1.00 52.22 22 GLU A N 8
ATOM 9212 C CA . GLU A 1 44 ? 1.995 -6.036 -9.832 1.00 40.13 22 GLU A CA 8
ATOM 9213 C C . GLU A 1 44 ? 1.038 -5.037 -10.484 1.00 60.43 22 GLU A C 8
ATOM 9214 O O . GLU A 1 44 ? 1.455 -3.955 -10.907 1.00 24.33 22 GLU A O 8
ATOM 9224 N N . GLU A 1 45 ? -0.243 -5.394 -10.562 1.00 35.24 23 GLU A N 8
ATOM 9225 C CA . GLU A 1 45 ? -1.256 -4.474 -11.068 1.00 72.14 23 GLU A CA 8
ATOM 9226 C C . GLU A 1 45 ? -1.412 -3.296 -10.121 1.00 3.55 23 GLU A C 8
ATOM 9227 O O . GLU A 1 45 ? -1.468 -2.142 -10.551 1.00 33.40 23 GLU A O 8
ATOM 9237 N N . MET A 1 46 ? -1.469 -3.592 -8.829 1.00 41.22 24 MET A N 8
ATOM 9238 C CA . MET A 1 46 ? -1.568 -2.552 -7.813 1.00 75.43 24 MET A CA 8
ATOM 9239 C C . MET A 1 46 ? -0.329 -1.663 -7.844 1.00 65.34 24 MET A C 8
ATOM 9240 O O . MET A 1 46 ? -0.430 -0.443 -7.728 1.00 31.11 24 MET A O 8
ATOM 9252 N N . ILE A 1 47 ? 0.834 -2.284 -8.024 1.00 22.30 25 ILE A N 8
ATOM 9253 C CA . ILE A 1 47 ? 2.088 -1.550 -8.141 1.00 11.01 25 ILE A CA 8
ATOM 9254 C C . ILE A 1 47 ? 2.027 -0.565 -9.310 1.00 32.21 25 ILE A C 8
ATOM 9255 O O . ILE A 1 47 ? 2.335 0.617 -9.152 1.00 54.40 25 ILE A O 8
ATOM 9270 N N . ALA A 1 48 ? 1.610 -1.055 -10.474 1.00 62.12 26 ALA A N 8
ATOM 9271 C CA . ALA A 1 48 ? 1.495 -0.219 -11.663 1.00 45.43 26 ALA A CA 8
ATOM 9272 C C . ALA A 1 48 ? 0.491 0.906 -11.450 1.00 63.23 26 ALA A C 8
ATOM 9273 O O . ALA A 1 48 ? 0.720 2.043 -11.860 1.00 51.44 26 ALA A O 8
ATOM 9280 N N . SER A 1 49 ? -0.614 0.583 -10.792 1.00 2.10 27 SER A N 8
ATOM 9281 C CA . SER A 1 49 ? -1.651 1.561 -10.499 1.00 11.15 27 SER A CA 8
ATOM 9282 C C . SER A 1 49 ? -1.098 2.684 -9.620 1.00 73.52 27 SER A C 8
ATOM 9283 O O . SER A 1 49 ? -1.355 3.866 -9.861 1.00 51.32 27 SER A O 8
ATOM 9290 N N . LEU A 1 50 ? -0.317 2.307 -8.612 1.00 52.14 28 LEU A N 8
ATOM 9291 C CA . LEU A 1 50 ? 0.259 3.275 -7.689 1.00 72.42 28 LEU A CA 8
ATOM 9292 C C . LEU A 1 50 ? 1.264 4.182 -8.396 1.00 24.01 28 LEU A C 8
ATOM 9293 O O . LEU A 1 50 ? 1.425 5.341 -8.030 1.00 74.11 28 LEU A O 8
ATOM 9308 N N . ARG A 1 51 ? 1.930 3.649 -9.418 1.00 10.51 29 ARG A N 8
ATOM 9309 C CA . ARG A 1 51 ? 2.879 4.436 -10.206 1.00 64.44 29 ARG A CA 8
ATOM 9310 C C . ARG A 1 51 ? 2.162 5.579 -10.915 1.00 24.42 29 ARG A C 8
ATOM 9311 O O . ARG A 1 51 ? 2.684 6.689 -11.014 1.00 72.44 29 ARG A O 8
ATOM 9329 N N . VAL A 1 52 ? 0.958 5.296 -11.399 1.00 54.12 30 VAL A N 8
ATOM 9330 C CA . VAL A 1 52 ? 0.156 6.303 -12.082 1.00 42.21 30 VAL A CA 8
ATOM 9331 C C . VAL A 1 52 ? -0.409 7.311 -11.081 1.00 63.34 30 VAL A C 8
ATOM 9332 O O . VAL A 1 52 ? -0.425 8.516 -11.340 1.00 41.33 30 VAL A O 8
ATOM 9345 N N . LEU A 1 53 ? -0.851 6.814 -9.928 1.00 3.42 31 LEU A N 8
ATOM 9346 C CA . LEU A 1 53 ? -1.381 7.681 -8.881 1.00 74.10 31 LEU A CA 8
ATOM 9347 C C . LEU A 1 53 ? -0.302 8.605 -8.335 1.00 2.23 31 LEU A C 8
ATOM 9348 O O . LEU A 1 53 ? -0.591 9.733 -7.946 1.00 44.23 31 LEU A O 8
ATOM 9363 N N . GLN A 1 54 ? 0.940 8.130 -8.328 1.00 1.24 32 GLN A N 8
ATOM 9364 C CA . GLN A 1 54 ? 2.075 8.932 -7.877 1.00 13.31 32 GLN A CA 8
ATOM 9365 C C . GLN A 1 54 ? 2.215 10.219 -8.688 1.00 14.42 32 GLN A C 8
ATOM 9366 O O . GLN A 1 54 ? 2.766 11.208 -8.207 1.00 13.32 32 GLN A O 8
ATOM 9378 N N . LYS A 1 55 ? 1.704 10.209 -9.915 1.00 40.35 33 LYS A N 8
ATOM 9379 C CA . LYS A 1 55 ? 1.760 11.387 -10.768 1.00 74.54 33 LYS A CA 8
ATOM 9380 C C . LYS A 1 55 ? 0.826 12.474 -10.242 1.00 10.34 33 LYS A C 8
ATOM 9381 O O . LYS A 1 55 ? 1.073 13.664 -10.430 1.00 74.44 33 LYS A O 8
ATOM 9396 N N . LYS A 1 56 ? -0.242 12.055 -9.576 1.00 0.52 34 LYS A N 8
ATOM 9397 C CA . LYS A 1 56 ? -1.190 12.991 -8.986 1.00 22.33 34 LYS A CA 8
ATOM 9398 C C . LYS A 1 56 ? -0.834 13.263 -7.532 1.00 35.52 34 LYS A C 8
ATOM 9399 O O . LYS A 1 56 ? -0.837 14.408 -7.082 1.00 23.05 34 LYS A O 8
ATOM 9414 N N . SER A 1 57 ? -0.524 12.199 -6.809 1.00 20.13 35 SER A N 8
ATOM 9415 C CA . SER A 1 57 ? -0.257 12.279 -5.383 1.00 33.03 35 SER A CA 8
ATOM 9416 C C . SER A 1 57 ? 0.856 11.309 -5.002 1.00 51.10 35 SER A C 8
ATOM 9417 O O . SER A 1 57 ? 0.720 10.099 -5.176 1.00 71.04 35 SER A O 8
ATOM 9424 N N . TRP A 1 58 ? 1.961 11.843 -4.501 1.00 61.01 36 TRP A N 8
ATOM 9425 C CA . TRP A 1 58 ? 3.100 11.020 -4.135 1.00 31.41 36 TRP A CA 8
ATOM 9426 C C . TRP A 1 58 ? 2.864 10.333 -2.797 1.00 34.22 36 TRP A C 8
ATOM 9427 O O . TRP A 1 58 ? 2.499 10.972 -1.809 1.00 40.43 36 TRP A O 8
ATOM 9447 N N . PHE A 1 59 ? 3.067 9.026 -2.782 1.00 70.21 37 PHE A N 8
ATOM 9448 C CA . PHE A 1 59 ? 2.941 8.236 -1.565 1.00 53.32 37 PHE A CA 8
ATOM 9449 C C . PHE A 1 59 ? 4.009 7.156 -1.509 1.00 3.23 37 PHE A C 8
ATOM 9450 O O . PHE A 1 59 ? 3.869 6.177 -0.776 1.00 12.41 37 PHE A O 8
ATOM 9466 N N . GLU A 1 60 ? 5.078 7.347 -2.279 1.00 34.54 38 GLU A N 8
ATOM 9467 C CA . GLU A 1 60 ? 6.171 6.379 -2.338 1.00 23.12 38 GLU A CA 8
ATOM 9468 C C . GLU A 1 60 ? 5.666 5.018 -2.805 1.00 72.51 38 GLU A C 8
ATOM 9469 O O . GLU A 1 60 ? 4.498 4.860 -3.161 1.00 51.31 38 GLU A O 8
ATOM 9479 N N . LEU A 1 61 ? 6.557 4.050 -2.863 1.00 32.31 39 LEU A N 8
ATOM 9480 C CA . LEU A 1 61 ? 6.151 2.687 -3.139 1.00 41.42 39 LEU A CA 8
ATOM 9481 C C . LEU A 1 61 ? 7.114 1.700 -2.502 1.00 71.24 39 LEU A C 8
ATOM 9482 O O . LEU A 1 61 ? 8.261 1.568 -2.936 1.00 44.04 39 LEU A O 8
ATOM 9497 N N . GLU A 1 62 ? 6.641 1.014 -1.476 1.00 15.24 40 GLU A N 8
ATOM 9498 C CA . GLU A 1 62 ? 7.452 0.036 -0.775 1.00 75.11 40 GLU A CA 8
ATOM 9499 C C . GLU A 1 62 ? 6.739 -1.307 -0.777 1.00 54.22 40 GLU A C 8
ATOM 9500 O O . GLU A 1 62 ? 5.641 -1.435 -0.247 1.00 45.11 40 GLU A O 8
ATOM 9510 N N . VAL A 1 63 ? 7.360 -2.295 -1.398 1.00 40.05 41 VAL A N 8
ATOM 9511 C CA . VAL A 1 63 ? 6.768 -3.624 -1.507 1.00 43.24 41 VAL A CA 8
ATOM 9512 C C . VAL A 1 63 ? 7.576 -4.618 -0.689 1.00 75.15 41 VAL A C 8
ATOM 9513 O O . VAL A 1 63 ? 8.785 -4.752 -0.877 1.00 61.43 41 VAL A O 8
ATOM 9526 N N . ILE A 1 64 ? 6.912 -5.303 0.229 1.00 11.14 42 ILE A N 8
ATOM 9527 C CA . ILE A 1 64 ? 7.606 -6.176 1.163 1.00 25.42 42 ILE A CA 8
ATOM 9528 C C . ILE A 1 64 ? 6.979 -7.570 1.186 1.00 44.23 42 ILE A C 8
ATOM 9529 O O . ILE A 1 64 ? 5.802 -7.726 1.518 1.00 30.21 42 ILE A O 8
ATOM 9544 N N . ASN A 1 65 ? 7.767 -8.570 0.802 1.00 1.41 43 ASN A N 8
ATOM 9545 C CA . ASN A 1 65 ? 7.344 -9.967 0.850 1.00 41.22 43 ASN A CA 8
ATOM 9546 C C . ASN A 1 65 ? 7.176 -10.438 2.287 1.00 11.34 43 ASN A C 8
ATOM 9547 O O . ASN A 1 65 ? 8.149 -10.520 3.041 1.00 24.33 43 ASN A O 8
ATOM 9557 N N . ILE A 1 66 ? 5.948 -10.753 2.664 1.00 60.23 44 ILE A N 8
ATOM 9558 C CA . ILE A 1 66 ? 5.671 -11.262 4.000 1.00 4.00 44 ILE A CA 8
ATOM 9559 C C . ILE A 1 66 ? 5.926 -12.762 4.066 1.00 65.03 44 ILE A C 8
ATOM 9560 O O . ILE A 1 66 ? 5.902 -13.357 5.139 1.00 12.21 44 ILE A O 8
ATOM 9575 N N . ASP A 1 67 ? 6.164 -13.371 2.909 1.00 62.53 45 ASP A N 8
ATOM 9576 C CA . ASP A 1 67 ? 6.458 -14.800 2.842 1.00 54.02 45 ASP A CA 8
ATOM 9577 C C . ASP A 1 67 ? 7.880 -15.078 3.320 1.00 74.14 45 ASP A C 8
ATOM 9578 O O . ASP A 1 67 ? 8.224 -16.213 3.654 1.00 15.24 45 ASP A O 8
ATOM 9586 N N . GLY A 1 68 ? 8.692 -14.030 3.363 1.00 15.44 46 GLY A N 8
ATOM 9587 C CA . GLY A 1 68 ? 10.050 -14.159 3.853 1.00 53.54 46 GLY A CA 8
ATOM 9588 C C . GLY A 1 68 ? 10.156 -13.817 5.330 1.00 14.41 46 GLY A C 8
ATOM 9589 O O . GLY A 1 68 ? 11.204 -14.021 5.949 1.00 53.44 46 GLY A O 8
ATOM 9593 N N . ASN A 1 69 ? 9.068 -13.295 5.887 1.00 64.22 47 ASN A N 8
ATOM 9594 C CA . ASN A 1 69 ? 9.012 -12.935 7.301 1.00 5.12 47 ASN A CA 8
ATOM 9595 C C . ASN A 1 69 ? 7.825 -13.615 7.963 1.00 21.14 47 ASN A C 8
ATOM 9596 O O . ASN A 1 69 ? 6.688 -13.160 7.830 1.00 12.01 47 ASN A O 8
ATOM 9606 N N . GLU A 1 70 ? 8.102 -14.699 8.677 1.00 30.40 48 GLU A N 8
ATOM 9607 C CA . GLU A 1 70 ? 7.063 -15.535 9.280 1.00 53.55 48 GLU A CA 8
ATOM 9608 C C . GLU A 1 70 ? 6.119 -14.726 10.162 1.00 64.11 48 GLU A C 8
ATOM 9609 O O . GLU A 1 70 ? 4.926 -15.024 10.241 1.00 55.11 48 GLU A O 8
ATOM 9619 N N . HIS A 1 71 ? 6.644 -13.701 10.823 1.00 34.24 49 HIS A N 8
ATOM 9620 C CA . HIS A 1 71 ? 5.840 -12.907 11.740 1.00 63.11 49 HIS A CA 8
ATOM 9621 C C . HIS A 1 71 ? 4.767 -12.141 10.974 1.00 20.03 49 HIS A C 8
ATOM 9622 O O . HIS A 1 71 ? 3.635 -12.004 11.440 1.00 32.42 49 HIS A O 8
ATOM 9635 N N . LEU A 1 72 ? 5.119 -11.661 9.786 1.00 12.11 50 LEU A N 8
ATOM 9636 C CA . LEU A 1 72 ? 4.173 -10.944 8.942 1.00 51.21 50 LEU A CA 8
ATOM 9637 C C . LEU A 1 72 ? 3.192 -11.918 8.303 1.00 43.21 50 LEU A C 8
ATOM 9638 O O . LEU A 1 72 ? 2.074 -11.547 7.950 1.00 3.42 50 LEU A O 8
ATOM 9653 N N . THR A 1 73 ? 3.609 -13.172 8.174 1.00 41.31 51 THR A N 8
ATOM 9654 C CA . THR A 1 73 ? 2.726 -14.219 7.682 1.00 61.53 51 THR A CA 8
ATOM 9655 C C . THR A 1 73 ? 1.582 -14.435 8.675 1.00 63.15 51 THR A C 8
ATOM 9656 O O . THR A 1 73 ? 0.450 -14.710 8.295 1.00 24.42 51 THR A O 8
ATOM 9667 N N . ARG A 1 74 ? 1.885 -14.263 9.950 1.00 54.54 52 ARG A N 8
ATOM 9668 C CA . ARG A 1 74 ? 0.900 -14.453 11.010 1.00 14.32 52 ARG A CA 8
ATOM 9669 C C . ARG A 1 74 ? -0.032 -13.252 11.083 1.00 72.04 52 ARG A C 8
ATOM 9670 O O . ARG A 1 74 ? -1.213 -13.380 11.403 1.00 71.45 52 ARG A O 8
ATOM 9688 N N . LEU A 1 75 ? 0.513 -12.086 10.767 1.00 70.34 53 LEU A N 8
ATOM 9689 C CA . LEU A 1 75 ? -0.240 -10.841 10.821 1.00 20.42 53 LEU A CA 8
ATOM 9690 C C . LEU A 1 75 ? -1.135 -10.672 9.598 1.00 60.51 53 LEU A C 8
ATOM 9691 O O . LEU A 1 75 ? -2.138 -9.960 9.651 1.00 64.12 53 LEU A O 8
ATOM 9706 N N . TYR A 1 76 ? -0.772 -11.323 8.497 1.00 41.03 54 TYR A N 8
ATOM 9707 C CA . TYR A 1 76 ? -1.500 -11.150 7.244 1.00 3.53 54 TYR A CA 8
ATOM 9708 C C . TYR A 1 76 ? -1.736 -12.486 6.540 1.00 30.32 54 TYR A C 8
ATOM 9709 O O . TYR A 1 76 ? -2.836 -13.031 6.592 1.00 72.41 54 TYR A O 8
ATOM 9726 N N . ASN A 1 77 ? -0.673 -13.013 5.927 1.00 33.42 55 ASN A N 8
ATOM 9727 C CA . ASN A 1 77 ? -0.734 -14.195 5.043 1.00 22.12 55 ASN A CA 8
ATOM 9728 C C . ASN A 1 77 ? -1.882 -14.123 4.030 1.00 55.22 55 ASN A C 8
ATOM 9729 O O . ASN A 1 77 ? -1.703 -13.644 2.909 1.00 21.12 55 ASN A O 8
ATOM 9739 N N . ASP A 1 78 ? -3.062 -14.576 4.436 1.00 21.41 56 ASP A N 8
ATOM 9740 C CA . ASP A 1 78 ? -4.198 -14.702 3.526 1.00 43.21 56 ASP A CA 8
ATOM 9741 C C . ASP A 1 78 ? -5.031 -13.423 3.539 1.00 73.25 56 ASP A C 8
ATOM 9742 O O . ASP A 1 78 ? -6.251 -13.448 3.709 1.00 31.43 56 ASP A O 8
ATOM 9750 N N . ARG A 1 79 ? -4.359 -12.296 3.382 1.00 4.44 57 ARG A N 8
ATOM 9751 C CA . ARG A 1 79 ? -5.016 -11.009 3.325 1.00 11.52 57 ARG A CA 8
ATOM 9752 C C . ARG A 1 79 ? -4.101 -10.057 2.581 1.00 5.54 57 ARG A C 8
ATOM 9753 O O . ARG A 1 79 ? -4.100 -8.858 2.844 1.00 23.22 57 ARG A O 8
ATOM 9771 N N . VAL A 1 80 ? -3.347 -10.615 1.628 1.00 43.35 58 VAL A N 8
ATOM 9772 C CA . VAL A 1 80 ? -2.230 -9.917 1.016 1.00 42.02 58 VAL A CA 8
ATOM 9773 C C . VAL A 1 80 ? -2.664 -8.817 0.042 1.00 21.34 58 VAL A C 8
ATOM 9774 O O . VAL A 1 80 ? -3.703 -8.197 0.257 1.00 22.41 58 VAL A O 8
ATOM 9787 N N . PRO A 1 81 ? -1.956 -8.625 -1.098 1.00 41.43 59 PRO A N 8
ATOM 9788 C CA . PRO A 1 81 ? -1.610 -7.312 -1.577 1.00 60.41 59 PRO A CA 8
ATOM 9789 C C . PRO A 1 81 ? -2.176 -6.189 -0.703 1.00 72.14 59 PRO A C 8
ATOM 9790 O O . PRO A 1 81 ? -3.139 -5.511 -1.064 1.00 13.15 59 PRO A O 8
ATOM 9798 N N . VAL A 1 82 ? -1.566 -6.034 0.470 1.00 60.23 60 VAL A N 8
ATOM 9799 C CA . VAL A 1 82 ? -2.102 -5.182 1.521 1.00 42.40 60 VAL A CA 8
ATOM 9800 C C . VAL A 1 82 ? -1.514 -3.785 1.443 1.00 5.25 60 VAL A C 8
ATOM 9801 O O . VAL A 1 82 ? -0.309 -3.612 1.606 1.00 15.13 60 VAL A O 8
ATOM 9814 N N . LEU A 1 83 ? -2.352 -2.792 1.182 1.00 72.54 61 LEU A N 8
ATOM 9815 C CA . LEU A 1 83 ? -1.909 -1.407 1.231 1.00 30.41 61 LEU A CA 8
ATOM 9816 C C . LEU A 1 83 ? -1.931 -0.895 2.663 1.00 3.32 61 LEU A C 8
ATOM 9817 O O . LEU A 1 83 ? -2.993 -0.593 3.216 1.00 31.12 61 LEU A O 8
ATOM 9832 N N . PHE A 1 84 ? -0.753 -0.823 3.251 1.00 1.52 62 PHE A N 8
ATOM 9833 C CA . PHE A 1 84 ? -0.592 -0.325 4.600 1.00 33.41 62 PHE A CA 8
ATOM 9834 C C . PHE A 1 84 ? -0.234 1.153 4.570 1.00 52.23 62 PHE A C 8
ATOM 9835 O O . PHE A 1 84 ? 0.714 1.557 3.893 1.00 50.13 62 PHE A O 8
ATOM 9851 N N . ALA A 1 85 ? -1.007 1.955 5.285 1.00 45.15 63 ALA A N 8
ATOM 9852 C CA . ALA A 1 85 ? -0.769 3.386 5.344 1.00 22.12 63 ALA A CA 8
ATOM 9853 C C . ALA A 1 85 ? 0.317 3.711 6.363 1.00 13.24 63 ALA A C 8
ATOM 9854 O O . ALA A 1 85 ? 0.106 3.599 7.575 1.00 2.03 63 ALA A O 8
ATOM 9861 N N . VAL A 1 86 ? 1.484 4.101 5.868 1.00 45.23 64 VAL A N 8
ATOM 9862 C CA . VAL A 1 86 ? 2.599 4.468 6.731 1.00 53.33 64 VAL A CA 8
ATOM 9863 C C . VAL A 1 86 ? 2.382 5.872 7.283 1.00 63.01 64 VAL A C 8
ATOM 9864 O O . VAL A 1 86 ? 1.794 6.720 6.603 1.00 22.55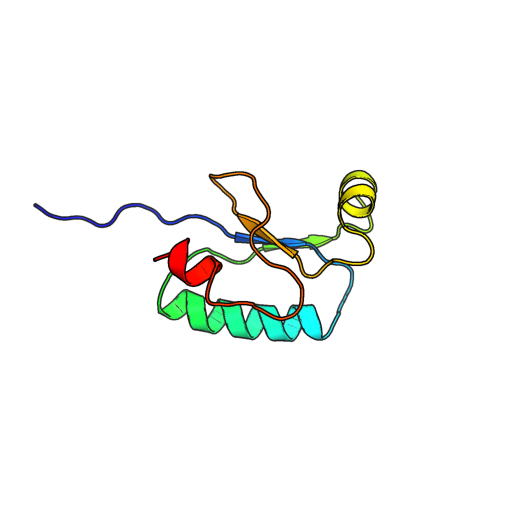 64 VAL A O 8
ATOM 9877 N N . ASN A 1 87 ? 2.854 6.106 8.511 1.00 74.14 65 ASN A N 8
ATOM 9878 C CA . ASN A 1 87 ? 2.595 7.357 9.231 1.00 1.33 65 ASN A CA 8
ATOM 9879 C C . ASN A 1 87 ? 1.115 7.438 9.570 1.00 0.23 65 ASN A C 8
ATOM 9880 O O . ASN A 1 87 ? 0.553 8.520 9.742 1.00 23.31 65 ASN A O 8
ATOM 9890 N N . GLU A 1 88 ? 0.500 6.269 9.682 1.00 53.12 66 GLU A N 8
ATOM 9891 C CA . GLU A 1 88 ? -0.925 6.158 9.934 1.00 24.11 66 GLU A CA 8
ATOM 9892 C C . GLU A 1 88 ? -1.202 4.887 10.734 1.00 32.13 66 GLU A C 8
ATOM 9893 O O . GLU A 1 88 ? -1.967 4.902 11.701 1.00 41.40 66 GLU A O 8
ATOM 9903 N N . ASP A 1 89 ? -0.572 3.793 10.292 1.00 75.14 67 ASP A N 8
ATOM 9904 C CA . ASP A 1 89 ? -0.577 2.513 11.006 1.00 24.53 67 ASP A CA 8
ATOM 9905 C C . ASP A 1 89 ? -1.932 1.814 10.898 1.00 50.12 67 ASP A C 8
ATOM 9906 O O . ASP A 1 89 ? -2.394 1.172 11.841 1.00 44.35 67 ASP A O 8
ATOM 9914 N N . LYS A 1 90 ? -2.555 1.924 9.732 1.00 65.32 68 LYS A N 8
ATOM 9915 C CA . LYS A 1 90 ? -3.816 1.238 9.472 1.00 1.40 68 LYS A CA 8
ATOM 9916 C C . LYS A 1 90 ? -3.927 0.891 7.989 1.00 61.40 68 LYS A C 8
ATOM 9917 O O . LYS A 1 90 ? -3.148 1.387 7.173 1.00 35.24 68 LYS A O 8
ATOM 9932 N N . GLU A 1 91 ? -4.885 0.039 7.646 1.00 43.00 69 GLU A N 8
ATOM 9933 C CA . GLU A 1 91 ? -4.992 -0.486 6.287 1.00 63.54 69 GLU A CA 8
ATOM 9934 C C . GLU A 1 91 ? -5.955 0.340 5.439 1.00 60.52 69 GLU A C 8
ATOM 9935 O O . GLU A 1 91 ? -6.816 1.049 5.964 1.00 53.42 69 GLU A O 8
ATOM 9945 N N . LEU A 1 92 ? -5.794 0.253 4.124 1.00 30.44 70 LEU A N 8
ATOM 9946 C CA . LEU A 1 92 ? -6.727 0.886 3.201 1.00 24.24 70 LEU A CA 8
ATOM 9947 C C . LEU A 1 92 ? -7.497 -0.177 2.426 1.00 13.15 70 LEU A C 8
ATOM 9948 O O . LEU A 1 92 ? -8.715 -0.288 2.551 1.00 3.23 70 LEU A O 8
ATOM 9963 N N . CYS A 1 93 ? -6.777 -0.971 1.642 1.00 24.31 71 CYS A N 8
ATOM 9964 C CA . CYS A 1 93 ? -7.392 -2.002 0.816 1.00 64.40 71 CYS A CA 8
ATOM 9965 C C . CYS A 1 93 ? -6.393 -3.129 0.552 1.00 14.31 71 CYS A C 8
ATOM 9966 O O . CYS A 1 93 ? -5.182 -2.907 0.597 1.00 10.15 71 CYS A O 8
ATOM 9973 N N . HIS A 1 94 ? -6.898 -4.337 0.308 1.00 52.52 72 HIS A N 8
ATOM 9974 C CA . HIS A 1 94 ? -6.035 -5.482 0.026 1.00 5.44 72 HIS A CA 8
ATOM 9975 C C . HIS A 1 94 ? -6.489 -6.174 -1.262 1.00 55.34 72 HIS A C 8
ATOM 9976 O O . HIS A 1 94 ? -7.676 -6.135 -1.597 1.00 35.25 72 HIS A O 8
ATOM 9989 N N . TYR A 1 95 ? -5.531 -6.772 -1.981 1.00 11.33 73 TYR A N 8
ATOM 9990 C CA . TYR A 1 95 ? -5.792 -7.564 -3.202 1.00 63.30 73 TYR A CA 8
ATOM 9991 C C . TYR A 1 95 ? -6.125 -6.698 -4.417 1.00 5.14 73 TYR A C 8
ATOM 9992 O O . TYR A 1 95 ? -5.772 -7.041 -5.545 1.00 44.05 73 TYR A O 8
ATOM 10009 N N . PHE A 1 96 ? -6.790 -5.584 -4.185 1.00 11.51 74 PHE A N 8
ATOM 10010 C CA . PHE A 1 96 ? -7.274 -4.735 -5.253 1.00 15.25 74 PHE A CA 8
ATOM 10011 C C . PHE A 1 96 ? -7.104 -3.286 -4.847 1.00 50.55 74 PHE A C 8
ATOM 10012 O O . PHE A 1 96 ? -6.609 -2.999 -3.756 1.00 53.14 74 PHE A O 8
ATOM 10028 N N . LEU A 1 97 ? -7.537 -2.376 -5.695 1.00 33.41 75 LEU A N 8
ATOM 10029 C CA . LEU A 1 97 ? -7.316 -0.969 -5.447 1.00 45.53 75 LEU A CA 8
ATOM 10030 C C . LEU A 1 97 ? -8.632 -0.210 -5.375 1.00 11.54 75 LEU A C 8
ATOM 10031 O O . LEU A 1 97 ? -9.341 -0.081 -6.373 1.00 30.23 75 LEU A O 8
ATOM 10046 N N . ASP A 1 98 ? -8.963 0.275 -4.188 1.00 44.02 76 ASP A N 8
ATOM 10047 C CA . ASP A 1 98 ? -10.148 1.102 -4.015 1.00 22.34 76 ASP A CA 8
ATOM 10048 C C . ASP A 1 98 ? -9.769 2.564 -4.201 1.00 41.24 76 ASP A C 8
ATOM 10049 O O . ASP A 1 98 ? -9.237 3.197 -3.283 1.00 32.22 76 ASP A O 8
ATOM 10057 N N . SER A 1 99 ? -10.016 3.083 -5.396 1.00 63.42 77 SER A N 8
ATOM 10058 C CA . SER A 1 99 ? -9.630 4.445 -5.742 1.00 14.33 77 SER A CA 8
ATOM 10059 C C . SER A 1 99 ? -10.322 5.469 -4.850 1.00 72.02 77 SER A C 8
ATOM 10060 O O . SER A 1 99 ? -9.760 6.520 -4.545 1.00 61.42 77 SER A O 8
ATOM 10067 N N . ASP A 1 100 ? -11.536 5.155 -4.423 1.00 45.31 78 ASP A N 8
ATOM 10068 C CA . ASP A 1 100 ? -12.330 6.077 -3.625 1.00 51.14 78 ASP A CA 8
ATOM 10069 C C . ASP A 1 100 ? -11.701 6.282 -2.248 1.00 32.33 78 ASP A C 8
ATOM 10070 O O . ASP A 1 100 ? -11.520 7.415 -1.798 1.00 55.52 78 ASP A O 8
ATOM 10078 N N . VAL A 1 101 ? -11.347 5.182 -1.595 1.00 33.23 79 VAL A N 8
ATOM 10079 C CA . VAL A 1 101 ? -10.770 5.237 -0.255 1.00 5.22 79 VAL A CA 8
ATOM 10080 C C . VAL A 1 101 ? -9.387 5.892 -0.253 1.00 40.51 79 VAL A C 8
ATOM 10081 O O . VAL A 1 101 ? -9.125 6.790 0.549 1.00 70.14 79 VAL A O 8
ATOM 10094 N N . ILE A 1 102 ? -8.503 5.465 -1.149 1.00 64.20 80 ILE A N 8
ATOM 10095 C CA . ILE A 1 102 ? -7.172 6.060 -1.216 1.00 60.31 80 ILE A CA 8
ATOM 10096 C C . ILE A 1 102 ? -7.260 7.490 -1.744 1.00 32.55 80 ILE A C 8
ATOM 10097 O O . ILE A 1 102 ? -6.471 8.346 -1.365 1.00 33.53 80 ILE A O 8
ATOM 10112 N N . GLY A 1 103 ? -8.246 7.747 -2.597 1.00 70.11 81 GLY A N 8
ATOM 10113 C CA . GLY A 1 103 ? -8.483 9.095 -3.073 1.00 51.21 81 GLY A CA 8
ATOM 10114 C C . GLY A 1 103 ? -8.921 10.014 -1.951 1.00 32.24 81 GLY A C 8
ATOM 10115 O O . GLY A 1 103 ? -8.644 11.210 -1.969 1.00 62.22 81 GLY A O 8
ATOM 10119 N N . ALA A 1 104 ? -9.603 9.441 -0.969 1.00 63.24 82 ALA A N 8
ATOM 10120 C CA . ALA A 1 104 ? -10.031 10.180 0.210 1.00 74.32 82 ALA A CA 8
ATOM 10121 C C . ALA A 1 104 ? -8.859 10.400 1.164 1.00 70.44 82 ALA A C 8
ATOM 10122 O O . ALA A 1 104 ? -8.730 11.460 1.772 1.00 63.11 82 ALA A O 8
ATOM 10129 N N . TYR A 1 105 ? -8.000 9.395 1.272 1.00 53.12 83 TYR A N 8
ATOM 10130 C CA . TYR A 1 105 ? -6.859 9.441 2.185 1.00 72.41 83 TYR A CA 8
ATOM 10131 C C . TYR A 1 105 ? -5.716 10.274 1.611 1.00 24.23 83 TYR A C 8
ATOM 10132 O O . TYR A 1 105 ? -5.245 11.212 2.242 1.00 0.41 83 TYR A O 8
ATOM 10149 N N . LEU A 1 106 ? -5.283 9.921 0.411 1.00 41.12 84 LEU A N 8
ATOM 10150 C CA . LEU A 1 106 ? -4.141 10.565 -0.222 1.00 32.32 84 LEU A CA 8
ATOM 10151 C C . LEU A 1 106 ? -4.525 11.937 -0.768 1.00 43.32 84 LEU A C 8
ATOM 10152 O O . LEU A 1 106 ? -3.753 12.891 -0.673 1.00 13.33 84 LEU A O 8
ATOM 10167 N N . SER A 1 107 ? -5.738 12.019 -1.317 1.00 55.02 85 SER A N 8
ATOM 10168 C CA . SER A 1 107 ? -6.237 13.234 -1.949 1.00 32.02 85 SER A CA 8
ATOM 10169 C C . SER A 1 107 ? -5.265 13.743 -3.018 1.00 22.45 85 SER A C 8
ATOM 10170 O O . SER A 1 107 ? -4.210 13.149 -3.227 1.00 0.00 85 SER A O 8
ATOM 10177 N N . MET A 1 23 ? 5.476 28.356 3.623 1.00 4.22 1 MET A N 9
ATOM 10178 C CA . MET A 1 23 ? 6.023 28.110 4.977 1.00 63.51 1 MET A CA 9
ATOM 10179 C C . MET A 1 23 ? 4.915 27.739 5.964 1.00 0.21 1 MET A C 9
ATOM 10180 O O . MET A 1 23 ? 5.127 26.924 6.861 1.00 11.22 1 MET A O 9
ATOM 10191 N N . ASN A 1 24 ? 3.738 28.340 5.797 1.00 52.44 2 ASN A N 9
ATOM 10192 C CA . ASN A 1 24 ? 2.618 28.111 6.712 1.00 54.20 2 ASN A CA 9
ATOM 10193 C C . ASN A 1 24 ? 2.279 26.629 6.795 1.00 41.52 2 ASN A C 9
ATOM 10194 O O . ASN A 1 24 ? 2.206 26.059 7.884 1.00 60.13 2 ASN A O 9
ATOM 10204 N N . ASN A 1 25 ? 2.088 26.006 5.640 1.00 63.12 3 ASN A N 9
ATOM 10205 C CA . ASN A 1 25 ? 1.740 24.596 5.589 1.00 41.05 3 ASN A CA 9
ATOM 10206 C C . ASN A 1 25 ? 2.889 23.778 5.027 1.00 64.25 3 ASN A C 9
ATOM 10207 O O . ASN A 1 25 ? 3.092 23.726 3.814 1.00 24.54 3 ASN A O 9
ATOM 10217 N N . GLN A 1 26 ? 3.648 23.156 5.913 1.00 34.31 4 GLN A N 9
ATOM 10218 C CA . GLN A 1 26 ? 4.734 22.288 5.496 1.00 11.23 4 GLN A CA 9
ATOM 10219 C C . GLN A 1 26 ? 4.165 20.928 5.119 1.00 72.53 4 GLN A C 9
ATOM 10220 O O . GLN A 1 26 ? 4.097 20.013 5.943 1.00 25.02 4 GLN A O 9
ATOM 10232 N N . VAL A 1 27 ? 3.705 20.825 3.887 1.00 53.01 5 VAL A N 9
ATOM 10233 C CA . VAL A 1 27 ? 3.074 19.615 3.406 1.00 31.24 5 VAL A CA 9
ATOM 10234 C C . VAL A 1 27 ? 4.102 18.622 2.902 1.00 13.33 5 VAL A C 9
ATOM 10235 O O . VAL A 1 27 ? 5.022 18.967 2.153 1.00 53.13 5 VAL A O 9
ATOM 10248 N N . GLU A 1 28 ? 3.945 17.391 3.332 1.00 54.30 6 GLU A N 9
ATOM 10249 C CA . GLU A 1 28 ? 4.854 16.331 2.958 1.00 3.22 6 GLU A CA 9
ATOM 10250 C C . GLU A 1 28 ? 4.056 15.104 2.527 1.00 43.42 6 GLU A C 9
ATOM 10251 O O . GLU A 1 28 ? 2.883 14.969 2.885 1.00 3.24 6 GLU A O 9
ATOM 10261 N N . PRO A 1 29 ? 4.665 14.204 1.740 1.00 60.35 7 PRO A N 9
ATOM 10262 C CA . PRO A 1 29 ? 3.953 13.071 1.141 1.00 10.11 7 PRO A CA 9
ATOM 10263 C C . PRO A 1 29 ? 3.511 12.034 2.168 1.00 21.13 7 PRO A C 9
ATOM 10264 O O . PRO A 1 29 ? 4.291 11.613 3.024 1.00 15.41 7 PRO A O 9
ATOM 10272 N N . ARG A 1 30 ? 2.257 11.628 2.078 1.00 34.23 8 ARG A N 9
ATOM 10273 C CA . ARG A 1 30 ? 1.751 10.560 2.917 1.00 53.21 8 ARG A CA 9
ATOM 10274 C C . ARG A 1 30 ? 2.005 9.229 2.216 1.00 33.34 8 ARG A C 9
ATOM 10275 O O . ARG A 1 30 ? 1.691 9.075 1.041 1.00 75.23 8 ARG A O 9
ATOM 10293 N N . LYS A 1 31 ? 2.580 8.281 2.933 1.00 41.14 9 LYS A N 9
ATOM 10294 C CA . LYS A 1 31 ? 3.142 7.090 2.309 1.00 10.13 9 LYS A CA 9
ATOM 10295 C C . LYS A 1 31 ? 2.164 5.913 2.328 1.00 4.10 9 LYS A C 9
ATOM 10296 O O . LYS A 1 31 ? 1.252 5.860 3.154 1.00 24.00 9 LYS A O 9
ATOM 10311 N N . LEU A 1 32 ? 2.353 4.986 1.395 1.00 53.04 10 LEU A N 9
ATOM 10312 C CA . LEU A 1 32 ? 1.597 3.743 1.363 1.00 0.15 10 LEU A CA 9
ATOM 10313 C C . LEU A 1 32 ? 2.545 2.551 1.331 1.00 2.34 10 LEU A C 9
ATOM 10314 O O . LEU A 1 32 ? 3.648 2.633 0.782 1.00 50.31 10 LEU A O 9
ATOM 10329 N N . VAL A 1 33 ? 2.120 1.451 1.925 1.00 34.53 11 VAL A N 9
ATOM 10330 C CA . VAL A 1 33 ? 2.882 0.213 1.876 1.00 54.10 11 VAL A CA 9
ATOM 10331 C C . VAL A 1 33 ? 2.001 -0.918 1.380 1.00 24.42 11 VAL A C 9
ATOM 10332 O O . VAL A 1 33 ? 0.856 -1.054 1.805 1.00 70.43 11 VAL A O 9
ATOM 10345 N N . VAL A 1 34 ? 2.533 -1.723 0.477 1.00 50.34 12 VAL A N 9
ATOM 10346 C CA . VAL A 1 34 ? 1.820 -2.885 -0.012 1.00 24.23 12 VAL A CA 9
ATOM 10347 C C . VAL A 1 34 ? 2.462 -4.159 0.524 1.00 10.12 12 VAL A C 9
ATOM 10348 O O . VAL A 1 34 ? 3.642 -4.416 0.287 1.00 24.43 12 VAL A O 9
ATOM 10361 N N . TYR A 1 35 ? 1.690 -4.936 1.267 1.00 62.22 13 TYR A N 9
ATOM 10362 C CA . TYR A 1 35 ? 2.155 -6.220 1.766 1.00 60.11 13 TYR A CA 9
ATOM 10363 C C . TYR A 1 35 ? 1.699 -7.331 0.835 1.00 43.54 13 TYR A C 9
ATOM 10364 O O . TYR A 1 35 ? 0.499 -7.572 0.683 1.00 13.55 13 TYR A O 9
ATOM 10381 N N . GLY A 1 36 ? 2.648 -8.004 0.212 1.00 11.20 14 GLY A N 9
ATOM 10382 C CA . GLY A 1 36 ? 2.307 -9.047 -0.730 1.00 44.12 14 GLY A CA 9
ATOM 10383 C C . GLY A 1 36 ? 3.210 -10.252 -0.596 1.00 3.13 14 GLY A C 9
ATOM 10384 O O . GLY A 1 36 ? 3.993 -10.345 0.348 1.00 65.02 14 GLY A O 9
ATOM 10388 N N . ARG A 1 37 ? 3.106 -11.176 -1.537 1.00 32.41 15 ARG A N 9
ATOM 10389 C CA . ARG A 1 37 ? 3.940 -12.368 -1.538 1.00 30.31 15 ARG A CA 9
ATOM 10390 C C . ARG A 1 37 ? 4.079 -12.899 -2.956 1.00 15.43 15 ARG A C 9
ATOM 10391 O O . ARG A 1 37 ? 3.571 -12.297 -3.903 1.00 54.45 15 ARG A O 9
ATOM 10409 N N . GLU A 1 38 ? 4.770 -14.015 -3.094 1.00 23.15 16 GLU A N 9
ATOM 10410 C CA . GLU A 1 38 ? 5.000 -14.621 -4.395 1.00 31.43 16 GLU A CA 9
ATOM 10411 C C . GLU A 1 38 ? 3.765 -15.377 -4.866 1.00 31.43 16 GLU A C 9
ATOM 10412 O O . GLU A 1 38 ? 2.936 -15.804 -4.056 1.00 51.01 16 GLU A O 9
ATOM 10422 N N . GLY A 1 39 ? 3.647 -15.536 -6.177 1.00 31.01 17 GLY A N 9
ATOM 10423 C CA . GLY A 1 39 ? 2.508 -16.225 -6.743 1.00 52.03 17 GLY A CA 9
ATOM 10424 C C . GLY A 1 39 ? 1.275 -15.347 -6.789 1.00 34.54 17 GLY A C 9
ATOM 10425 O O . GLY A 1 39 ? 0.152 -15.828 -6.641 1.00 2.12 17 GLY A O 9
ATOM 10429 N N . CYS A 1 40 ? 1.481 -14.049 -6.965 1.00 33.24 18 CYS A N 9
ATOM 10430 C CA . CYS A 1 40 ? 0.374 -13.107 -7.036 1.00 31.45 18 CYS A CA 9
ATOM 10431 C C . CYS A 1 40 ? 0.659 -12.008 -8.053 1.00 53.24 18 CYS A C 9
ATOM 10432 O O . CYS A 1 40 ? 1.299 -11.005 -7.735 1.00 71.33 18 CYS A O 9
ATOM 10439 N N . HIS A 1 41 ? 0.192 -12.200 -9.281 1.00 62.24 19 HIS A N 9
ATOM 10440 C CA . HIS A 1 41 ? 0.327 -11.181 -10.314 1.00 15.13 19 HIS A CA 9
ATOM 10441 C C . HIS A 1 41 ? -0.593 -10.006 -10.011 1.00 72.42 19 HIS A C 9
ATOM 10442 O O . HIS A 1 41 ? -0.313 -8.867 -10.376 1.00 1.05 19 HIS A O 9
ATOM 10455 N N . LEU A 1 42 ? -1.692 -10.312 -9.331 1.00 44.34 20 LEU A N 9
ATOM 10456 C CA . LEU A 1 42 ? -2.675 -9.311 -8.915 1.00 25.24 20 LEU A CA 9
ATOM 10457 C C . LEU A 1 42 ? -1.998 -8.212 -8.096 1.00 34.12 20 LEU A C 9
ATOM 10458 O O . LEU A 1 42 ? -2.357 -7.038 -8.184 1.00 21.12 20 LEU A O 9
ATOM 10473 N N . CYS A 1 43 ? -0.990 -8.599 -7.321 1.00 52.32 21 CYS A N 9
ATOM 10474 C CA . CYS A 1 43 ? -0.247 -7.653 -6.497 1.00 40.31 21 CYS A CA 9
ATOM 10475 C C . CYS A 1 43 ? 0.564 -6.707 -7.381 1.00 5.34 21 CYS A C 9
ATOM 10476 O O . CYS A 1 43 ? 0.675 -5.515 -7.095 1.00 32.22 21 CYS A O 9
ATOM 10483 N N . GLU A 1 44 ? 1.103 -7.244 -8.475 1.00 72.32 22 GLU A N 9
ATOM 10484 C CA . GLU A 1 44 ? 1.869 -6.447 -9.427 1.00 73.43 22 GLU A CA 9
ATOM 10485 C C . GLU A 1 44 ? 0.948 -5.479 -10.160 1.00 51.10 22 GLU A C 9
ATOM 10486 O O . GLU A 1 44 ? 1.343 -4.367 -10.516 1.00 24.21 22 GLU A O 9
ATOM 10496 N N . GLU A 1 45 ? -0.288 -5.915 -10.379 1.00 3.20 23 GLU A N 9
ATOM 10497 C CA . GLU A 1 45 ? -1.302 -5.082 -11.005 1.00 43.24 23 GLU A CA 9
ATOM 10498 C C . GLU A 1 45 ? -1.618 -3.877 -10.125 1.00 71.11 23 GLU A C 9
ATOM 10499 O O . GLU A 1 45 ? -1.857 -2.772 -10.621 1.00 71.44 23 GLU A O 9
ATOM 10509 N N . MET A 1 46 ? -1.611 -4.094 -8.817 1.00 3.20 24 MET A N 9
ATOM 10510 C CA . MET A 1 46 ? -1.776 -2.997 -7.869 1.00 24.12 24 MET A CA 9
ATOM 10511 C C . MET A 1 46 ? -0.607 -2.029 -7.987 1.00 11.21 24 MET A C 9
ATOM 10512 O O . MET A 1 46 ? -0.794 -0.816 -8.020 1.00 3.20 24 MET A O 9
ATOM 10524 N N . ILE A 1 47 ? 0.602 -2.583 -8.078 1.00 60.51 25 ILE A N 9
ATOM 10525 C CA . ILE A 1 47 ? 1.815 -1.781 -8.212 1.00 4.44 25 ILE A CA 9
ATOM 10526 C C . ILE A 1 47 ? 1.716 -0.834 -9.408 1.00 54.02 25 ILE A C 9
ATOM 10527 O O . ILE A 1 47 ? 1.969 0.364 -9.277 1.00 41.24 25 ILE A O 9
ATOM 10542 N N . ALA A 1 48 ? 1.333 -1.377 -10.561 1.00 64.32 26 ALA A N 9
ATOM 10543 C CA . ALA A 1 48 ? 1.197 -0.586 -11.781 1.00 63.13 26 ALA A CA 9
ATOM 10544 C C . ALA A 1 48 ? 0.143 0.507 -11.608 1.00 72.01 26 ALA A C 9
ATOM 10545 O O . ALA A 1 48 ? 0.328 1.641 -12.052 1.00 50.22 26 ALA A O 9
ATOM 10552 N N . SER A 1 49 ? -0.946 0.157 -10.941 1.00 64.14 27 SER A N 9
ATOM 10553 C CA . SER A 1 49 ? -2.022 1.102 -10.679 1.00 21.22 27 SER A CA 9
ATOM 10554 C C . SER A 1 49 ? -1.528 2.254 -9.800 1.00 4.01 27 SER A C 9
ATOM 10555 O O . SER A 1 49 ? -1.859 3.419 -10.034 1.00 62.21 27 SER A O 9
ATOM 10562 N N . LEU A 1 50 ? -0.723 1.913 -8.799 1.00 31.45 28 LEU A N 9
ATOM 10563 C CA . LEU A 1 50 ? -0.150 2.897 -7.891 1.00 13.30 28 LEU A CA 9
ATOM 10564 C C . LEU A 1 50 ? 0.834 3.813 -8.612 1.00 20.32 28 LEU A C 9
ATOM 10565 O O . LEU A 1 50 ? 0.944 4.993 -8.284 1.00 13.33 28 LEU A O 9
ATOM 10580 N N . ARG A 1 51 ? 1.536 3.273 -9.604 1.00 35.44 29 ARG A N 9
ATOM 10581 C CA . ARG A 1 51 ? 2.494 4.064 -10.375 1.00 53.12 29 ARG A CA 9
ATOM 10582 C C . ARG A 1 51 ? 1.781 5.196 -11.106 1.00 61.53 29 ARG A C 9
ATOM 10583 O O . ARG A 1 51 ? 2.265 6.328 -11.144 1.00 23.21 29 ARG A O 9
ATOM 10601 N N . VAL A 1 52 ? 0.624 4.877 -11.676 1.00 54.43 30 VAL A N 9
ATOM 10602 C CA . VAL A 1 52 ? -0.178 5.864 -12.389 1.00 35.42 30 VAL A CA 9
ATOM 10603 C C . VAL A 1 52 ? -0.711 6.922 -11.428 1.00 42.34 30 VAL A C 9
ATOM 10604 O O . VAL A 1 52 ? -0.655 8.120 -11.718 1.00 64.22 30 VAL A O 9
ATOM 10617 N N . LEU A 1 53 ? -1.212 6.481 -10.277 1.00 43.41 31 LEU A N 9
ATOM 10618 C CA . LEU A 1 53 ? -1.735 7.402 -9.273 1.00 51.02 31 LEU A CA 9
ATOM 10619 C C . LEU A 1 53 ? -0.644 8.315 -8.731 1.00 44.04 31 LEU A C 9
ATOM 10620 O O . LEU A 1 53 ? -0.909 9.470 -8.413 1.00 21.44 31 LEU A O 9
ATOM 10635 N N . GLN A 1 54 ? 0.574 7.798 -8.640 1.00 13.22 32 GLN A N 9
ATOM 10636 C CA . GLN A 1 54 ? 1.720 8.580 -8.176 1.00 10.31 32 GLN A CA 9
ATOM 10637 C C . GLN A 1 54 ? 1.955 9.814 -9.042 1.00 3.44 32 GLN A C 9
ATOM 10638 O O . GLN A 1 54 ? 2.573 10.785 -8.604 1.00 71.52 32 GLN A O 9
ATOM 10650 N N . LYS A 1 55 ? 1.459 9.770 -10.269 1.00 11.32 33 LYS A N 9
ATOM 10651 C CA . LYS A 1 55 ? 1.642 10.865 -11.209 1.00 11.41 33 LYS A CA 9
ATOM 10652 C C . LYS A 1 55 ? 0.621 11.968 -10.959 1.00 42.33 33 LYS A C 9
ATOM 10653 O O . LYS A 1 55 ? 0.723 13.067 -11.506 1.00 14.35 33 LYS A O 9
ATOM 10668 N N . LYS A 1 56 ? -0.368 11.657 -10.134 1.00 71.24 34 LYS A N 9
ATOM 10669 C CA . LYS A 1 56 ? -1.379 12.629 -9.739 1.00 12.41 34 LYS A CA 9
ATOM 10670 C C . LYS A 1 56 ? -1.207 12.990 -8.270 1.00 5.15 34 LYS A C 9
ATOM 10671 O O . LYS A 1 56 ? -1.254 14.159 -7.890 1.00 32.34 34 LYS A O 9
ATOM 10686 N N . SER A 1 57 ? -0.990 11.964 -7.464 1.00 43.34 35 SER A N 9
ATOM 10687 C CA . SER A 1 57 ? -0.839 12.109 -6.030 1.00 25.15 35 SER A CA 9
ATOM 10688 C C . SER A 1 57 ? 0.300 11.220 -5.545 1.00 20.42 35 SER A C 9
ATOM 10689 O O . SER A 1 57 ? 0.231 9.997 -5.654 1.00 63.21 35 SER A O 9
ATOM 10696 N N . TRP A 1 58 ? 1.360 11.830 -5.037 1.00 25.54 36 TRP A N 9
ATOM 10697 C CA . TRP A 1 58 ? 2.509 11.070 -4.582 1.00 32.20 36 TRP A CA 9
ATOM 10698 C C . TRP A 1 58 ? 2.268 10.508 -3.187 1.00 65.32 36 TRP A C 9
ATOM 10699 O O . TRP A 1 58 ? 1.952 11.244 -2.251 1.00 71.02 36 TRP A O 9
ATOM 10719 N N . PHE A 1 59 ? 2.421 9.201 -3.064 1.00 43.34 37 PHE A N 9
ATOM 10720 C CA . PHE A 1 59 ? 2.267 8.523 -1.787 1.00 13.32 37 PHE A CA 9
ATOM 10721 C C . PHE A 1 59 ? 3.401 7.534 -1.558 1.00 72.02 37 PHE A C 9
ATOM 10722 O O . PHE A 1 59 ? 3.302 6.654 -0.700 1.00 72.25 37 PHE A O 9
ATOM 10738 N N . GLU A 1 60 ? 4.487 7.700 -2.313 1.00 53.23 38 GLU A N 9
ATOM 10739 C CA . GLU A 1 60 ? 5.609 6.767 -2.273 1.00 41.11 38 GLU A CA 9
ATOM 10740 C C . GLU A 1 60 ? 5.148 5.367 -2.669 1.00 42.10 38 GLU A C 9
ATOM 10741 O O . GLU A 1 60 ? 3.992 5.153 -3.033 1.00 15.31 38 GLU A O 9
ATOM 10751 N N . LEU A 1 61 ? 6.061 4.424 -2.663 1.00 33.41 39 LEU A N 9
ATOM 10752 C CA . LEU A 1 61 ? 5.690 3.037 -2.875 1.00 72.44 39 LEU A CA 9
ATOM 10753 C C . LEU A 1 61 ? 6.668 2.096 -2.199 1.00 75.52 39 LEU A C 9
ATOM 10754 O O . LEU A 1 61 ? 7.832 2.017 -2.586 1.00 12.12 39 LEU A O 9
ATOM 10769 N N . GLU A 1 62 ? 6.199 1.400 -1.178 1.00 21.32 40 GLU A N 9
ATOM 10770 C CA . GLU A 1 62 ? 6.997 0.368 -0.549 1.00 40.44 40 GLU A CA 9
ATOM 10771 C C . GLU A 1 62 ? 6.275 -0.965 -0.657 1.00 21.31 40 GLU A C 9
ATOM 10772 O O . GLU A 1 62 ? 5.165 -1.126 -0.151 1.00 24.33 40 GLU A O 9
ATOM 10782 N N . VAL A 1 63 ? 6.898 -1.906 -1.345 1.00 75.31 41 VAL A N 9
ATOM 10783 C CA . VAL A 1 63 ? 6.328 -3.232 -1.517 1.00 14.11 41 VAL A CA 9
ATOM 10784 C C . VAL A 1 63 ? 7.066 -4.224 -0.637 1.00 11.24 41 VAL A C 9
ATOM 10785 O O . VAL A 1 63 ? 8.220 -4.565 -0.895 1.00 14.32 41 VAL A O 9
ATOM 10798 N N . ILE A 1 64 ? 6.401 -4.669 0.410 1.00 33.11 42 ILE A N 9
ATOM 10799 C CA . ILE A 1 64 ? 7.014 -5.564 1.368 1.00 53.13 42 ILE A CA 9
ATOM 10800 C C . ILE A 1 64 ? 6.433 -6.961 1.239 1.00 51.44 42 ILE A C 9
ATOM 10801 O O . ILE A 1 64 ? 5.249 -7.186 1.506 1.00 24.33 42 ILE A O 9
ATOM 10816 N N . ASN A 1 65 ? 7.263 -7.890 0.802 1.00 53.35 43 ASN A N 9
ATOM 10817 C CA . ASN A 1 65 ? 6.850 -9.275 0.665 1.00 4.13 43 ASN A CA 9
ATOM 10818 C C . ASN A 1 65 ? 6.912 -9.975 2.010 1.00 65.44 43 ASN A C 9
ATOM 10819 O O . ASN A 1 65 ? 7.949 -9.966 2.675 1.00 35.43 43 ASN A O 9
ATOM 10829 N N . ILE A 1 66 ? 5.792 -10.564 2.421 1.00 11.44 44 ILE A N 9
ATOM 10830 C CA . ILE A 1 66 ? 5.750 -11.306 3.672 1.00 0.22 44 ILE A CA 9
ATOM 10831 C C . ILE A 1 66 ? 6.556 -12.589 3.546 1.00 12.35 44 ILE A C 9
ATOM 10832 O O . ILE A 1 66 ? 7.125 -13.067 4.527 1.00 44.43 44 ILE A O 9
ATOM 10847 N N . ASP A 1 67 ? 6.611 -13.136 2.328 1.00 63.25 45 ASP A N 9
ATOM 10848 C CA . ASP A 1 67 ? 7.511 -14.245 2.031 1.00 3.21 45 ASP A CA 9
ATOM 10849 C C . ASP A 1 67 ? 8.952 -13.797 2.191 1.00 33.31 45 ASP A C 9
ATOM 10850 O O . ASP A 1 67 ? 9.548 -13.227 1.277 1.00 44.23 45 ASP A O 9
ATOM 10858 N N . GLY A 1 68 ? 9.491 -14.039 3.372 1.00 70.21 46 GLY A N 9
ATOM 10859 C CA . GLY A 1 68 ? 10.812 -13.568 3.708 1.00 33.35 46 GLY A CA 9
ATOM 10860 C C . GLY A 1 68 ? 10.864 -13.118 5.150 1.00 63.24 46 GLY A C 9
ATOM 10861 O O . GLY A 1 68 ? 11.906 -13.183 5.801 1.00 42.50 46 GLY A O 9
ATOM 10865 N N . ASN A 1 69 ? 9.719 -12.680 5.655 1.00 33.21 47 ASN A N 9
ATOM 10866 C CA . ASN A 1 69 ? 9.605 -12.240 7.037 1.00 65.51 47 ASN A CA 9
ATOM 10867 C C . ASN A 1 69 ? 8.570 -13.083 7.766 1.00 24.33 47 ASN A C 9
ATOM 10868 O O . ASN A 1 69 ? 7.369 -12.966 7.507 1.00 64.42 47 ASN A O 9
ATOM 10878 N N . GLU A 1 70 ? 9.040 -13.926 8.670 1.00 53.24 48 GLU A N 9
ATOM 10879 C CA . GLU A 1 70 ? 8.166 -14.812 9.429 1.00 21.43 48 GLU A CA 9
ATOM 10880 C C . GLU A 1 70 ? 7.129 -14.008 10.211 1.00 43.41 48 GLU A C 9
ATOM 10881 O O . GLU A 1 70 ? 5.947 -14.355 10.228 1.00 62.54 48 GLU A O 9
ATOM 10891 N N . HIS A 1 71 ? 7.572 -12.914 10.825 1.00 5.32 49 HIS A N 9
ATOM 10892 C CA . HIS A 1 71 ? 6.682 -12.058 11.608 1.00 24.31 49 HIS A CA 9
ATOM 10893 C C . HIS A 1 71 ? 5.531 -11.529 10.755 1.00 74.10 49 HIS A C 9
ATOM 10894 O O . HIS A 1 71 ? 4.385 -11.494 11.200 1.00 44.13 49 HIS A O 9
ATOM 10907 N N . LEU A 1 72 ? 5.835 -11.139 9.523 1.00 23.34 50 LEU A N 9
ATOM 10908 C CA . LEU A 1 72 ? 4.815 -10.618 8.621 1.00 23.44 50 LEU A CA 9
ATOM 10909 C C . LEU A 1 72 ? 3.959 -11.746 8.059 1.00 63.35 50 LEU A C 9
ATOM 10910 O O . LEU A 1 72 ? 2.778 -11.553 7.774 1.00 54.34 50 LEU A O 9
ATOM 10925 N N . THR A 1 73 ? 4.554 -12.924 7.914 1.00 12.22 51 THR A N 9
ATOM 10926 C CA . THR A 1 73 ? 3.831 -14.095 7.433 1.00 34.01 51 THR A CA 9
ATOM 10927 C C . THR A 1 73 ? 2.702 -14.449 8.401 1.00 4.20 51 THR A C 9
ATOM 10928 O O . THR A 1 73 ? 1.567 -14.685 7.993 1.00 15.21 51 THR A O 9
ATOM 10939 N N . ARG A 1 74 ? 3.015 -14.442 9.687 1.00 2.30 52 ARG A N 9
ATOM 10940 C CA . ARG A 1 74 ? 2.035 -14.751 10.727 1.00 71.23 52 ARG A CA 9
ATOM 10941 C C . ARG A 1 74 ? 0.912 -13.710 10.747 1.00 35.32 52 ARG A C 9
ATOM 10942 O O . ARG A 1 74 ? -0.229 -14.015 11.095 1.00 11.45 52 ARG A O 9
ATOM 10960 N N . LEU A 1 75 ? 1.253 -12.482 10.381 1.00 61.34 53 LEU A N 9
ATOM 10961 C CA . LEU A 1 75 ? 0.315 -11.366 10.456 1.00 75.11 53 LEU A CA 9
ATOM 10962 C C . LEU A 1 75 ? -0.568 -11.238 9.209 1.00 12.21 53 LEU A C 9
ATOM 10963 O O . LEU A 1 75 ? -1.775 -11.012 9.321 1.00 14.02 53 LEU A O 9
ATOM 10978 N N . TYR A 1 76 ? 0.026 -11.365 8.027 1.00 3.43 54 TYR A N 9
ATOM 10979 C CA . TYR A 1 76 ? -0.669 -10.991 6.798 1.00 54.22 54 TYR A CA 9
ATOM 10980 C C . TYR A 1 76 ? -0.899 -12.159 5.839 1.00 73.53 54 TYR A C 9
ATOM 10981 O O . TYR A 1 76 ? -1.528 -11.971 4.798 1.00 1.00 54 TYR A O 9
ATOM 10998 N N . ASN A 1 77 ? -0.416 -13.357 6.157 1.00 34.10 55 ASN A N 9
ATOM 10999 C CA . ASN A 1 77 ? -0.586 -14.473 5.225 1.00 45.01 55 ASN A CA 9
ATOM 11000 C C . ASN A 1 77 ? -2.003 -15.037 5.291 1.00 1.33 55 ASN A C 9
ATOM 11001 O O . ASN A 1 77 ? -2.272 -16.007 6.003 1.00 34.22 55 ASN A O 9
ATOM 11011 N N . ASP A 1 78 ? -2.896 -14.373 4.565 1.00 41.15 56 ASP A N 9
ATOM 11012 C CA . ASP A 1 78 ? -4.300 -14.766 4.424 1.00 72.10 56 ASP A CA 9
ATOM 11013 C C . ASP A 1 78 ? -5.037 -13.661 3.699 1.00 52.21 56 ASP A C 9
ATOM 11014 O O . ASP A 1 78 ? -5.758 -13.888 2.732 1.00 64.03 56 ASP A O 9
ATOM 11022 N N . ARG A 1 79 ? -4.813 -12.452 4.176 1.00 11.03 57 ARG A N 9
ATOM 11023 C CA . ARG A 1 79 ? -5.446 -11.265 3.642 1.00 44.31 57 ARG A CA 9
ATOM 11024 C C . ARG A 1 79 ? -4.418 -10.430 2.897 1.00 10.41 57 ARG A C 9
ATOM 11025 O O . ARG A 1 79 ? -4.260 -9.245 3.178 1.00 31.21 57 ARG A O 9
ATOM 11043 N N . VAL A 1 80 ? -3.727 -11.047 1.943 1.00 4.32 58 VAL A N 9
ATOM 11044 C CA . VAL A 1 80 ? -2.597 -10.408 1.293 1.00 50.44 58 VAL A CA 9
ATOM 11045 C C . VAL A 1 80 ? -3.035 -9.309 0.315 1.00 34.32 58 VAL A C 9
ATOM 11046 O O . VAL A 1 80 ? -4.082 -8.696 0.530 1.00 41.34 58 VAL A O 9
ATOM 11059 N N . PRO A 1 81 ? -2.328 -9.112 -0.826 1.00 64.45 59 PRO A N 9
ATOM 11060 C CA . PRO A 1 81 ? -2.012 -7.799 -1.326 1.00 32.20 59 PRO A CA 9
ATOM 11061 C C . PRO A 1 81 ? -2.646 -6.664 -0.519 1.00 64.20 59 PRO A C 9
ATOM 11062 O O . PRO A 1 81 ? -3.649 -6.075 -0.923 1.00 54.21 59 PRO A O 9
ATOM 11070 N N . VAL A 1 82 ? -2.046 -6.389 0.633 1.00 53.21 60 VAL A N 9
ATOM 11071 C CA . VAL A 1 82 ? -2.614 -5.467 1.606 1.00 44.14 60 VAL A CA 9
ATOM 11072 C C . VAL A 1 82 ? -2.088 -4.060 1.375 1.00 4.11 60 VAL A C 9
ATOM 11073 O O . VAL A 1 82 ? -0.878 -3.853 1.298 1.00 74.22 60 VAL A O 9
ATOM 11086 N N . LEU A 1 83 ? -2.988 -3.098 1.269 1.00 43.44 61 LEU A N 9
ATOM 11087 C CA . LEU A 1 83 ? -2.593 -1.716 1.077 1.00 72.12 61 LEU A CA 9
ATOM 11088 C C . LEU A 1 83 ? -2.711 -0.966 2.403 1.00 75.21 61 LEU A C 9
ATOM 11089 O O . LEU A 1 83 ? -3.813 -0.705 2.897 1.00 12.51 61 LEU A O 9
ATOM 11104 N N . PHE A 1 84 ? -1.562 -0.649 2.979 1.00 4.11 62 PHE A N 9
ATOM 11105 C CA . PHE A 1 84 ? -1.488 -0.043 4.301 1.00 12.44 62 PHE A CA 9
ATOM 11106 C C . PHE A 1 84 ? -1.277 1.468 4.207 1.00 4.24 62 PHE A C 9
ATOM 11107 O O . PHE A 1 84 ? -0.532 1.950 3.349 1.00 64.52 62 PHE A O 9
ATOM 11123 N N . ALA A 1 85 ? -1.926 2.201 5.104 1.00 0.34 63 ALA A N 9
ATOM 11124 C CA . ALA A 1 85 ? -1.847 3.654 5.132 1.00 73.22 63 ALA A CA 9
ATOM 11125 C C . ALA A 1 85 ? -0.729 4.125 6.067 1.00 50.44 63 ALA A C 9
ATOM 11126 O O . ALA A 1 85 ? -0.824 3.965 7.285 1.00 24.01 63 ALA A O 9
ATOM 11133 N N . VAL A 1 86 ? 0.327 4.701 5.499 1.00 34.20 64 VAL A N 9
ATOM 11134 C CA . VAL A 1 86 ? 1.455 5.181 6.296 1.00 41.55 64 VAL A CA 9
ATOM 11135 C C . VAL A 1 86 ? 1.360 6.687 6.518 1.00 42.43 64 VAL A C 9
ATOM 11136 O O . VAL A 1 86 ? 1.873 7.490 5.733 1.00 44.32 64 VAL A O 9
ATOM 11149 N N . ASN A 1 87 ? 0.667 7.036 7.584 1.00 23.13 65 ASN A N 9
ATOM 11150 C CA . ASN A 1 87 ? 0.469 8.414 8.022 1.00 3.25 65 ASN A CA 9
ATOM 11151 C C . ASN A 1 87 ? -0.475 8.346 9.203 1.00 1.15 65 ASN A C 9
ATOM 11152 O O . ASN A 1 87 ? -0.278 8.988 10.231 1.00 73.31 65 ASN A O 9
ATOM 11162 N N . GLU A 1 88 ? -1.500 7.532 9.018 1.00 50.30 66 GLU A N 9
ATOM 11163 C CA . GLU A 1 88 ? -2.325 7.054 10.108 1.00 10.41 66 GLU A CA 9
ATOM 11164 C C . GLU A 1 88 ? -2.339 5.537 10.038 1.00 33.03 66 GLU A C 9
ATOM 11165 O O . GLU A 1 88 ? -2.969 4.973 9.147 1.00 55.54 66 GLU A O 9
ATOM 11175 N N . ASP A 1 89 ? -1.596 4.907 10.944 1.00 51.31 67 ASP A N 9
ATOM 11176 C CA . ASP A 1 89 ? -1.399 3.462 10.974 1.00 2.44 67 ASP A CA 9
ATOM 11177 C C . ASP A 1 89 ? -2.726 2.710 10.943 1.00 15.44 67 ASP A C 9
ATOM 11178 O O . ASP A 1 89 ? -3.357 2.472 11.972 1.00 54.24 67 ASP A O 9
ATOM 11186 N N . LYS A 1 90 ? -3.161 2.403 9.736 1.00 11.23 68 LYS A N 9
ATOM 11187 C CA . LYS A 1 90 ? -4.366 1.616 9.507 1.00 42.03 68 LYS A CA 9
ATOM 11188 C C . LYS A 1 90 ? -4.353 1.037 8.100 1.00 51.43 68 LYS A C 9
ATOM 11189 O O . LYS A 1 90 ? -3.671 1.556 7.214 1.00 12.15 68 LYS A O 9
ATOM 11204 N N . GLU A 1 91 ? -5.087 -0.044 7.897 1.00 63.22 69 GLU A N 9
ATOM 11205 C CA . GLU A 1 91 ? -5.221 -0.633 6.575 1.00 74.15 69 GLU A CA 9
ATOM 11206 C C . GLU A 1 91 ? -6.414 -0.011 5.855 1.00 62.14 69 GLU A C 9
ATOM 11207 O O . GLU A 1 91 ? -7.442 0.264 6.475 1.00 40.12 69 GLU A O 9
ATOM 11217 N N . LEU A 1 92 ? -6.274 0.232 4.557 1.00 34.52 70 LEU A N 9
ATOM 11218 C CA . LEU A 1 92 ? -7.374 0.778 3.774 1.00 71.01 70 LEU A CA 9
ATOM 11219 C C . LEU A 1 92 ? -8.155 -0.347 3.111 1.00 54.35 70 LEU A C 9
ATOM 11220 O O . LEU A 1 92 ? -9.364 -0.472 3.300 1.00 71.54 70 LEU A O 9
ATOM 11235 N N . CYS A 1 93 ? -7.453 -1.171 2.349 1.00 44.40 71 CYS A N 9
ATOM 11236 C CA . CYS A 1 93 ? -8.078 -2.280 1.650 1.00 31.43 71 CYS A CA 9
ATOM 11237 C C . CYS A 1 93 ? -7.028 -3.334 1.306 1.00 21.32 71 CYS A C 9
ATOM 11238 O O . CYS A 1 93 ? -5.837 -3.142 1.564 1.00 10.11 71 CYS A O 9
ATOM 11245 N N . HIS A 1 94 ? -7.472 -4.451 0.753 1.00 32.11 72 HIS A N 9
ATOM 11246 C CA . HIS A 1 94 ? -6.573 -5.515 0.335 1.00 43.24 72 HIS A CA 9
ATOM 11247 C C . HIS A 1 94 ? -7.101 -6.167 -0.936 1.00 52.02 72 HIS A C 9
ATOM 11248 O O . HIS A 1 94 ? -8.304 -6.419 -1.052 1.00 5.22 72 HIS A O 9
ATOM 11261 N N . TYR A 1 95 ? -6.182 -6.418 -1.871 1.00 43.30 73 TYR A N 9
ATOM 11262 C CA . TYR A 1 95 ? -6.498 -6.928 -3.210 1.00 44.40 73 TYR A CA 9
ATOM 11263 C C . TYR A 1 95 ? -7.116 -5.843 -4.083 1.00 41.22 73 TYR A C 9
ATOM 11264 O O . TYR A 1 95 ? -7.940 -5.049 -3.625 1.00 53.52 73 TYR A O 9
ATOM 11281 N N . PHE A 1 96 ? -6.700 -5.831 -5.345 1.00 34.14 74 PHE A N 9
ATOM 11282 C CA . PHE A 1 96 ? -7.239 -4.925 -6.351 1.00 61.22 74 PHE A CA 9
ATOM 11283 C C . PHE A 1 96 ? -6.984 -3.482 -5.946 1.00 61.24 74 PHE A C 9
ATOM 11284 O O . PHE A 1 96 ? -5.925 -3.162 -5.416 1.00 73.51 74 PHE A O 9
ATOM 11300 N N . LEU A 1 97 ? -7.932 -2.606 -6.200 1.00 4.53 75 LEU A N 9
ATOM 11301 C CA . LEU A 1 97 ? -7.762 -1.219 -5.840 1.00 4.33 75 LEU A CA 9
ATOM 11302 C C . LEU A 1 97 ? -9.111 -0.560 -5.620 1.00 43.31 75 LEU A C 9
ATOM 11303 O O . LEU A 1 97 ? -9.904 -0.414 -6.552 1.00 2.14 75 LEU A O 9
ATOM 11318 N N . ASP A 1 98 ? -9.364 -0.170 -4.377 1.00 4.51 76 ASP A N 9
ATOM 11319 C CA . ASP A 1 98 ? -10.596 0.519 -4.015 1.00 24.31 76 ASP A CA 9
ATOM 11320 C C . ASP A 1 98 ? -10.730 1.805 -4.823 1.00 74.20 76 ASP A C 9
ATOM 11321 O O . ASP A 1 98 ? -11.826 2.165 -5.252 1.00 23.12 76 ASP A O 9
ATOM 11329 N N . SER A 1 99 ? -9.596 2.482 -5.012 1.00 1.10 77 SER A N 9
ATOM 11330 C CA . SER A 1 99 ? -9.500 3.693 -5.828 1.00 25.10 77 SER A CA 9
ATOM 11331 C C . SER A 1 99 ? -10.146 4.901 -5.141 1.00 60.25 77 SER A C 9
ATOM 11332 O O . SER A 1 99 ? -9.531 5.964 -5.036 1.00 42.01 77 SER A O 9
ATOM 11339 N N . ASP A 1 100 ? -11.374 4.739 -4.663 1.00 3.02 78 ASP A N 9
ATOM 11340 C CA . ASP A 1 100 ? -12.111 5.843 -4.059 1.00 64.42 78 ASP A CA 9
ATOM 11341 C C . ASP A 1 100 ? -11.661 6.101 -2.625 1.00 11.23 78 ASP A C 9
ATOM 11342 O O . ASP A 1 100 ? -11.525 7.255 -2.217 1.00 45.15 78 ASP A O 9
ATOM 11350 N N . VAL A 1 101 ? -11.411 5.035 -1.872 1.00 52.13 79 VAL A N 9
ATOM 11351 C CA . VAL A 1 101 ? -11.007 5.169 -0.476 1.00 41.35 79 VAL A CA 9
ATOM 11352 C C . VAL A 1 101 ? -9.607 5.749 -0.380 1.00 74.25 79 VAL A C 9
ATOM 11353 O O . VAL A 1 101 ? -9.369 6.694 0.376 1.00 4.14 79 VAL A O 9
ATOM 11366 N N . ILE A 1 102 ? -8.687 5.204 -1.157 1.00 53.53 80 ILE A N 9
ATOM 11367 C CA . ILE A 1 102 ? -7.347 5.757 -1.224 1.00 10.34 80 ILE A CA 9
ATOM 11368 C C . ILE A 1 102 ? -7.386 7.156 -1.842 1.00 2.35 80 ILE A C 9
ATOM 11369 O O . ILE A 1 102 ? -6.590 8.018 -1.488 1.00 44.03 80 ILE A O 9
ATOM 11384 N N . GLY A 1 103 ? -8.338 7.383 -2.740 1.00 1.45 81 GLY A N 9
ATOM 11385 C CA . GLY A 1 103 ? -8.508 8.702 -3.326 1.00 41.45 81 GLY A CA 9
ATOM 11386 C C . GLY A 1 103 ? -8.943 9.720 -2.292 1.00 64.33 81 GLY A C 9
ATOM 11387 O O . GLY A 1 103 ? -8.642 10.906 -2.406 1.00 2.52 81 GLY A O 9
ATOM 11391 N N . ALA A 1 104 ? -9.653 9.241 -1.279 1.00 52.02 82 ALA A N 9
ATOM 11392 C CA . ALA A 1 104 ? -10.079 10.079 -0.170 1.00 72.34 82 ALA A CA 9
ATOM 11393 C C . ALA A 1 104 ? -8.936 10.258 0.828 1.00 50.31 82 ALA A C 9
ATOM 11394 O O . ALA A 1 104 ? -8.719 11.346 1.363 1.00 42.45 82 ALA A O 9
ATOM 11401 N N . TYR A 1 105 ? -8.198 9.179 1.053 1.00 43.11 83 TYR A N 9
ATOM 11402 C CA . TYR A 1 105 ? -7.081 9.183 1.990 1.00 55.34 83 TYR A CA 9
ATOM 11403 C C . TYR A 1 105 ? -5.895 9.973 1.443 1.00 4.24 83 TYR A C 9
ATOM 11404 O O . TYR A 1 105 ? -5.136 10.577 2.201 1.00 1.32 83 TYR A O 9
ATOM 11421 N N . LEU A 1 106 ? -5.737 9.952 0.128 1.00 55.00 84 LEU A N 9
ATOM 11422 C CA . LEU A 1 106 ? -4.628 10.631 -0.532 1.00 14.34 84 LEU A CA 9
ATOM 11423 C C . LEU A 1 106 ? -5.012 12.047 -0.945 1.00 71.53 84 LEU A C 9
ATOM 11424 O O . LEU A 1 106 ? -4.258 12.731 -1.638 1.00 11.13 84 LEU A O 9
ATOM 11439 N N . SER A 1 107 ? -6.183 12.485 -0.507 1.00 15.44 85 SER A N 9
ATOM 11440 C CA . SER A 1 107 ? -6.639 13.838 -0.770 1.00 22.32 85 SER A CA 9
ATOM 11441 C C . SER A 1 107 ? -6.106 14.769 0.321 1.00 52.54 85 SER A C 9
ATOM 11442 O O . SER A 1 107 ? -5.416 14.330 1.238 1.00 0.00 85 SER A O 9
ATOM 11449 N N . MET A 1 23 ? -1.119 32.373 0.010 1.00 24.44 1 MET A N 10
ATOM 11450 C CA . MET A 1 23 ? -1.401 32.200 1.454 1.00 34.03 1 MET A CA 10
ATOM 11451 C C . MET A 1 23 ? -2.186 30.919 1.688 1.00 52.52 1 MET A C 10
ATOM 11452 O O . MET A 1 23 ? -3.404 30.947 1.873 1.00 2.52 1 MET A O 10
ATOM 11463 N N . ASN A 1 24 ? -1.486 29.798 1.645 1.00 24.43 2 ASN A N 10
ATOM 11464 C CA . ASN A 1 24 ? -2.099 28.492 1.849 1.00 4.12 2 ASN A CA 10
ATOM 11465 C C . ASN A 1 24 ? -1.008 27.448 2.044 1.00 73.24 2 ASN A C 10
ATOM 11466 O O . ASN A 1 24 ? 0.135 27.663 1.640 1.00 71.20 2 ASN A O 10
ATOM 11476 N N . ASN A 1 25 ? -1.351 26.338 2.670 1.00 3.11 3 ASN A N 10
ATOM 11477 C CA . ASN A 1 25 ? -0.407 25.251 2.867 1.00 75.12 3 ASN A CA 10
ATOM 11478 C C . ASN A 1 25 ? -0.686 24.126 1.879 1.00 71.12 3 ASN A C 10
ATOM 11479 O O . ASN A 1 25 ? -1.836 23.873 1.526 1.00 71.24 3 ASN A O 10
ATOM 11489 N N . GLN A 1 26 ? 0.361 23.472 1.407 1.00 65.32 4 GLN A N 10
ATOM 11490 C CA . GLN A 1 26 ? 0.185 22.342 0.512 1.00 61.22 4 GLN A CA 10
ATOM 11491 C C . GLN A 1 26 ? 0.493 21.053 1.255 1.00 45.12 4 GLN A C 10
ATOM 11492 O O . GLN A 1 26 ? 0.918 21.085 2.411 1.00 1.32 4 GLN A O 10
ATOM 11504 N N . VAL A 1 27 ? 0.275 19.924 0.599 1.00 15.53 5 VAL A N 10
ATOM 11505 C CA . VAL A 1 27 ? 0.463 18.634 1.235 1.00 44.23 5 VAL A CA 10
ATOM 11506 C C . VAL A 1 27 ? 1.932 18.260 1.334 1.00 31.40 5 VAL A C 10
ATOM 11507 O O . VAL A 1 27 ? 2.817 18.979 0.869 1.00 52.13 5 VAL A O 10
ATOM 11520 N N . GLU A 1 28 ? 2.162 17.115 1.932 1.00 21.23 6 GLU A N 10
ATOM 11521 C CA . GLU A 1 28 ? 3.496 16.608 2.176 1.00 34.51 6 GLU A CA 10
ATOM 11522 C C . GLU A 1 28 ? 3.546 15.142 1.754 1.00 72.12 6 GLU A C 10
ATOM 11523 O O . GLU A 1 28 ? 2.495 14.535 1.522 1.00 21.42 6 GLU A O 10
ATOM 11533 N N . PRO A 1 29 ? 4.739 14.542 1.640 1.00 12.34 7 PRO A N 10
ATOM 11534 C CA . PRO A 1 29 ? 4.867 13.165 1.176 1.00 72.00 7 PRO A CA 10
ATOM 11535 C C . PRO A 1 29 ? 4.418 12.165 2.234 1.00 43.44 7 PRO A C 10
ATOM 11536 O O . PRO A 1 29 ? 4.822 12.241 3.395 1.00 63.32 7 PRO A O 10
ATOM 11544 N N . ARG A 1 30 ? 3.565 11.243 1.832 1.00 60.02 8 ARG A N 10
ATOM 11545 C CA . ARG A 1 30 ? 3.103 10.198 2.725 1.00 71.32 8 ARG A CA 10
ATOM 11546 C C . ARG A 1 30 ? 3.949 8.950 2.505 1.00 4.03 8 ARG A C 10
ATOM 11547 O O . ARG A 1 30 ? 4.937 8.999 1.774 1.00 64.23 8 ARG A O 10
ATOM 11565 N N . LYS A 1 31 ? 3.576 7.838 3.125 1.00 2.12 9 LYS A N 10
ATOM 11566 C CA . LYS A 1 31 ? 4.249 6.571 2.868 1.00 40.21 9 LYS A CA 10
ATOM 11567 C C . LYS A 1 31 ? 3.254 5.426 2.802 1.00 23.53 9 LYS A C 10
ATOM 11568 O O . LYS A 1 31 ? 2.523 5.157 3.760 1.00 35.23 9 LYS A O 10
ATOM 11583 N N . LEU A 1 32 ? 3.226 4.767 1.659 1.00 31.25 10 LEU A N 10
ATOM 11584 C CA . LEU A 1 32 ? 2.421 3.576 1.479 1.00 4.25 10 LEU A CA 10
ATOM 11585 C C . LEU A 1 32 ? 3.301 2.339 1.429 1.00 44.04 10 LEU A C 10
ATOM 11586 O O . LEU A 1 32 ? 4.218 2.247 0.610 1.00 53.34 10 LEU A O 10
ATOM 11601 N N . VAL A 1 33 ? 3.023 1.399 2.311 1.00 5.03 11 VAL A N 10
ATOM 11602 C CA . VAL A 1 33 ? 3.684 0.110 2.271 1.00 73.13 11 VAL A CA 10
ATOM 11603 C C . VAL A 1 33 ? 2.751 -0.919 1.662 1.00 15.24 11 VAL A C 10
ATOM 11604 O O . VAL A 1 33 ? 1.608 -1.068 2.094 1.00 1.40 11 VAL A O 10
ATOM 11617 N N . VAL A 1 34 ? 3.233 -1.612 0.657 1.00 43.54 12 VAL A N 10
ATOM 11618 C CA . VAL A 1 34 ? 2.458 -2.652 0.029 1.00 35.15 12 VAL A CA 10
ATOM 11619 C C . VAL A 1 34 ? 2.963 -4.014 0.474 1.00 33.04 12 VAL A C 10
ATOM 11620 O O . VAL A 1 34 ? 4.068 -4.429 0.115 1.00 51.52 12 VAL A O 10
ATOM 11633 N N . TYR A 1 35 ? 2.173 -4.692 1.290 1.00 13.51 13 TYR A N 10
ATOM 11634 C CA . TYR A 1 35 ? 2.485 -6.054 1.673 1.00 73.43 13 TYR A CA 10
ATOM 11635 C C . TYR A 1 35 ? 2.074 -6.988 0.552 1.00 11.31 13 TYR A C 10
ATOM 11636 O O . TYR A 1 35 ? 0.887 -7.134 0.251 1.00 71.13 13 TYR A O 10
ATOM 11653 N N . GLY A 1 36 ? 3.058 -7.597 -0.079 1.00 32.23 14 GLY A N 10
ATOM 11654 C CA . GLY A 1 36 ? 2.788 -8.462 -1.198 1.00 2.32 14 GLY A CA 10
ATOM 11655 C C . GLY A 1 36 ? 3.258 -9.873 -0.954 1.00 1.34 14 GLY A C 10
ATOM 11656 O O . GLY A 1 36 ? 3.815 -10.179 0.101 1.00 1.05 14 GLY A O 10
ATOM 11660 N N . ARG A 1 37 ? 3.041 -10.731 -1.931 1.00 31.11 15 ARG A N 10
ATOM 11661 C CA . ARG A 1 37 ? 3.382 -12.132 -1.798 1.00 43.52 15 ARG A CA 10
ATOM 11662 C C . ARG A 1 37 ? 3.697 -12.705 -3.168 1.00 32.24 15 ARG A C 10
ATOM 11663 O O . ARG A 1 37 ? 2.845 -12.704 -4.059 1.00 4.32 15 ARG A O 10
ATOM 11681 N N . GLU A 1 38 ? 4.918 -13.173 -3.330 1.00 0.33 16 GLU A N 10
ATOM 11682 C CA . GLU A 1 38 ? 5.370 -13.735 -4.594 1.00 32.32 16 GLU A CA 10
ATOM 11683 C C . GLU A 1 38 ? 4.514 -14.930 -4.994 1.00 54.23 16 GLU A C 10
ATOM 11684 O O . GLU A 1 38 ? 4.610 -16.003 -4.403 1.00 4.13 16 GLU A O 1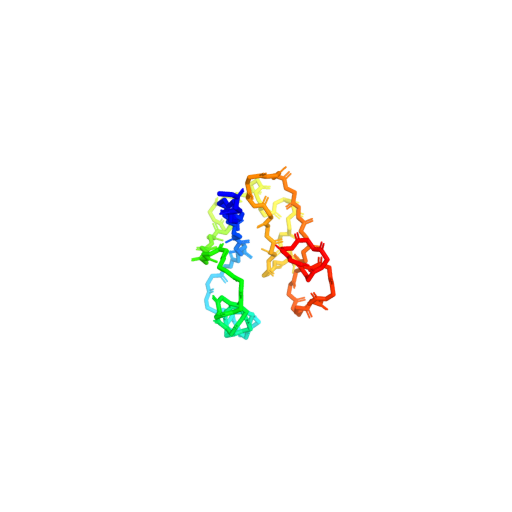0
ATOM 11694 N N . GLY A 1 39 ? 3.677 -14.723 -5.999 1.00 12.54 17 GLY A N 10
ATOM 11695 C CA . GLY A 1 39 ? 2.741 -15.742 -6.418 1.00 42.22 17 GLY A CA 10
ATOM 11696 C C . GLY A 1 39 ? 1.356 -15.166 -6.629 1.00 64.14 17 GLY A C 10
ATOM 11697 O O . GLY A 1 39 ? 0.527 -15.756 -7.318 1.00 55.35 17 GLY A O 10
ATOM 11701 N N . CYS A 1 40 ? 1.109 -14.005 -6.032 1.00 13.12 18 CYS A N 10
ATOM 11702 C CA . CYS A 1 40 ? -0.166 -13.323 -6.182 1.00 63.25 18 CYS A CA 10
ATOM 11703 C C . CYS A 1 40 ? -0.143 -12.425 -7.415 1.00 64.25 18 CYS A C 10
ATOM 11704 O O . CYS A 1 40 ? 0.671 -11.505 -7.512 1.00 32.23 18 CYS A O 10
ATOM 11711 N N . HIS A 1 41 ? -1.029 -12.708 -8.358 1.00 40.20 19 HIS A N 10
ATOM 11712 C CA . HIS A 1 41 ? -1.084 -11.960 -9.608 1.00 72.34 19 HIS A CA 10
ATOM 11713 C C . HIS A 1 41 ? -1.629 -10.549 -9.388 1.00 42.14 19 HIS A C 10
ATOM 11714 O O . HIS A 1 41 ? -1.213 -9.612 -10.058 1.00 24.14 19 HIS A O 10
ATOM 11727 N N . LEU A 1 42 ? -2.551 -10.391 -8.442 1.00 74.21 20 LEU A N 10
ATOM 11728 C CA . LEU A 1 42 ? -3.073 -9.065 -8.121 1.00 53.14 20 LEU A CA 10
ATOM 11729 C C . LEU A 1 42 ? -1.982 -8.181 -7.535 1.00 0.44 20 LEU A C 10
ATOM 11730 O O . LEU A 1 42 ? -1.991 -6.967 -7.724 1.00 73.55 20 LEU A O 10
ATOM 11745 N N . CYS A 1 43 ? -1.039 -8.803 -6.836 1.00 73.32 21 CYS A N 10
ATOM 11746 C CA . CYS A 1 43 ? 0.048 -8.082 -6.180 1.00 62.42 21 CYS A CA 10
ATOM 11747 C C . CYS A 1 43 ? 0.803 -7.203 -7.178 1.00 45.50 21 CYS A C 10
ATOM 11748 O O . CYS A 1 43 ? 1.031 -6.020 -6.929 1.00 55.53 21 CYS A O 10
ATOM 11755 N N . GLU A 1 44 ? 1.147 -7.775 -8.324 1.00 10.44 22 GLU A N 10
ATOM 11756 C CA . GLU A 1 44 ? 1.900 -7.052 -9.340 1.00 32.02 22 GLU A CA 10
ATOM 11757 C C . GLU A 1 44 ? 1.031 -5.985 -10.009 1.00 30.05 22 GLU A C 10
ATOM 11758 O O . GLU A 1 44 ? 1.524 -4.920 -10.398 1.00 22.44 22 GLU A O 10
ATOM 11768 N N . GLU A 1 45 ? -0.264 -6.269 -10.117 1.00 0.14 23 GLU A N 10
ATOM 11769 C CA . GLU A 1 45 ? -1.203 -5.348 -10.744 1.00 3.33 23 GLU A CA 10
ATOM 11770 C C . GLU A 1 45 ? -1.440 -4.135 -9.850 1.00 21.33 23 GLU A C 10
ATOM 11771 O O . GLU A 1 45 ? -1.613 -3.013 -10.335 1.00 24.15 23 GLU A O 10
ATOM 11781 N N . MET A 1 46 ? -1.433 -4.368 -8.541 1.00 73.20 24 MET A N 10
ATOM 11782 C CA . MET A 1 46 ? -1.569 -3.288 -7.568 1.00 24.14 24 MET A CA 10
ATOM 11783 C C . MET A 1 46 ? -0.385 -2.340 -7.670 1.00 53.31 24 MET A C 10
ATOM 11784 O O . MET A 1 46 ? -0.555 -1.125 -7.647 1.00 74.23 24 MET A O 10
ATOM 11796 N N . ILE A 1 47 ? 0.814 -2.904 -7.800 1.00 2.24 25 ILE A N 10
ATOM 11797 C CA . ILE A 1 47 ? 2.029 -2.105 -7.916 1.00 13.40 25 ILE A CA 10
ATOM 11798 C C . ILE A 1 47 ? 1.909 -1.098 -9.061 1.00 64.44 25 ILE A C 10
ATOM 11799 O O . ILE A 1 47 ? 2.133 0.096 -8.869 1.00 31.13 25 ILE A O 10
ATOM 11814 N N . ALA A 1 48 ? 1.518 -1.584 -10.236 1.00 52.41 26 ALA A N 10
ATOM 11815 C CA . ALA A 1 48 ? 1.355 -0.726 -11.409 1.00 42.32 26 ALA A CA 10
ATOM 11816 C C . ALA A 1 48 ? 0.316 0.362 -11.150 1.00 43.44 26 ALA A C 10
ATOM 11817 O O . ALA A 1 48 ? 0.495 1.515 -11.547 1.00 4.12 26 ALA A O 10
ATOM 11824 N N . SER A 1 49 ? -0.759 -0.012 -10.464 1.00 42.41 27 SER A N 10
ATOM 11825 C CA . SER A 1 49 ? -1.822 0.922 -10.115 1.00 43.42 27 SER A CA 10
ATOM 11826 C C . SER A 1 49 ? -1.286 2.042 -9.220 1.00 52.31 27 SER A C 10
ATOM 11827 O O . SER A 1 49 ? -1.583 3.223 -9.432 1.00 54.13 27 SER A O 10
ATOM 11834 N N . LEU A 1 50 ? -0.476 1.664 -8.238 1.00 24.44 28 LEU A N 10
ATOM 11835 C CA . LEU A 1 50 ? 0.122 2.622 -7.317 1.00 51.54 28 LEU A CA 10
ATOM 11836 C C . LEU A 1 50 ? 1.104 3.542 -8.035 1.00 43.34 28 LEU A C 10
ATOM 11837 O O . LEU A 1 50 ? 1.162 4.729 -7.740 1.00 51.41 28 LEU A O 10
ATOM 11852 N N . ARG A 1 51 ? 1.862 2.990 -8.980 1.00 61.22 29 ARG A N 10
ATOM 11853 C CA . ARG A 1 51 ? 2.879 3.760 -9.702 1.00 51.34 29 ARG A CA 10
ATOM 11854 C C . ARG A 1 51 ? 2.270 4.964 -10.415 1.00 43.41 29 ARG A C 10
ATOM 11855 O O . ARG A 1 51 ? 2.837 6.056 -10.399 1.00 63.42 29 ARG A O 10
ATOM 11873 N N . VAL A 1 52 ? 1.111 4.765 -11.032 1.00 71.11 30 VAL A N 10
ATOM 11874 C CA . VAL A 1 52 ? 0.444 5.838 -11.758 1.00 32.24 30 VAL A CA 10
ATOM 11875 C C . VAL A 1 52 ? -0.075 6.909 -10.800 1.00 21.24 30 VAL A C 10
ATOM 11876 O O . VAL A 1 52 ? 0.037 8.107 -11.070 1.00 12.24 30 VAL A O 10
ATOM 11889 N N . LEU A 1 53 ? -0.622 6.479 -9.669 1.00 11.54 31 LEU A N 10
ATOM 11890 C CA . LEU A 1 53 ? -1.144 7.413 -8.678 1.00 63.20 31 LEU A CA 10
ATOM 11891 C C . LEU A 1 53 ? 0.009 8.144 -7.994 1.00 34.25 31 LEU A C 10
ATOM 11892 O O . LEU A 1 53 ? -0.103 9.317 -7.645 1.00 1.23 31 LEU A O 10
ATOM 11907 N N . GLN A 1 54 ? 1.121 7.437 -7.836 1.00 15.55 32 GLN A N 10
ATOM 11908 C CA . GLN A 1 54 ? 2.317 7.983 -7.200 1.00 50.42 32 GLN A CA 10
ATOM 11909 C C . GLN A 1 54 ? 2.838 9.191 -7.975 1.00 53.14 32 GLN A C 10
ATOM 11910 O O . GLN A 1 54 ? 3.422 10.115 -7.401 1.00 25.22 32 GLN A O 10
ATOM 11922 N N . LYS A 1 55 ? 2.606 9.181 -9.281 1.00 43.20 33 LYS A N 10
ATOM 11923 C CA . LYS A 1 55 ? 3.004 10.280 -10.145 1.00 41.41 33 LYS A CA 10
ATOM 11924 C C . LYS A 1 55 ? 2.164 11.520 -9.863 1.00 23.23 33 LYS A C 10
ATOM 11925 O O . LYS A 1 55 ? 2.645 12.649 -9.949 1.00 44.12 33 LYS A O 10
ATOM 11940 N N . LYS A 1 56 ? 0.911 11.293 -9.508 1.00 20.24 34 LYS A N 10
ATOM 11941 C CA . LYS A 1 56 ? -0.029 12.373 -9.253 1.00 73.50 34 LYS A CA 10
ATOM 11942 C C . LYS A 1 56 ? 0.136 12.892 -7.829 1.00 4.43 34 LYS A C 10
ATOM 11943 O O . LYS A 1 56 ? 0.211 14.100 -7.598 1.00 0.13 34 LYS A O 10
ATOM 11958 N N . SER A 1 57 ? 0.221 11.966 -6.888 1.00 64.10 35 SER A N 10
ATOM 11959 C CA . SER A 1 57 ? 0.365 12.302 -5.481 1.00 10.34 35 SER A CA 10
ATOM 11960 C C . SER A 1 57 ? 1.437 11.417 -4.853 1.00 51.45 35 SER A C 10
ATOM 11961 O O . SER A 1 57 ? 1.308 10.195 -4.838 1.00 1.42 35 SER A O 10
ATOM 11968 N N . TRP A 1 58 ? 2.503 12.032 -4.357 1.00 0.34 36 TRP A N 10
ATOM 11969 C CA . TRP A 1 58 ? 3.628 11.276 -3.830 1.00 4.14 36 TRP A CA 10
ATOM 11970 C C . TRP A 1 58 ? 3.324 10.717 -2.446 1.00 42.22 36 TRP A C 10
ATOM 11971 O O . TRP A 1 58 ? 3.096 11.458 -1.489 1.00 53.24 36 TRP A O 10
ATOM 11991 N N . PHE A 1 59 ? 3.333 9.401 -2.355 1.00 12.41 37 PHE A N 10
ATOM 11992 C CA . PHE A 1 59 ? 3.117 8.710 -1.095 1.00 51.14 37 PHE A CA 10
ATOM 11993 C C . PHE A 1 59 ? 4.211 7.687 -0.858 1.00 3.31 37 PHE A C 10
ATOM 11994 O O . PHE A 1 59 ? 4.022 6.738 -0.098 1.00 73.42 37 PHE A O 10
ATOM 12010 N N . GLU A 1 60 ? 5.362 7.896 -1.501 1.00 14.04 38 GLU A N 10
ATOM 12011 C CA . GLU A 1 60 ? 6.467 6.943 -1.436 1.00 31.21 38 GLU A CA 10
ATOM 12012 C C . GLU A 1 60 ? 6.017 5.571 -1.919 1.00 41.11 38 GLU A C 10
ATOM 12013 O O . GLU A 1 60 ? 4.880 5.392 -2.350 1.00 13.13 38 GLU A O 10
ATOM 12023 N N . LEU A 1 61 ? 6.912 4.613 -1.913 1.00 45.45 39 LEU A N 10
ATOM 12024 C CA . LEU A 1 61 ? 6.518 3.256 -2.228 1.00 73.44 39 LEU A CA 10
ATOM 12025 C C . LEU A 1 61 ? 7.433 2.261 -1.551 1.00 61.41 39 LEU A C 10
ATOM 12026 O O . LEU A 1 61 ? 8.633 2.229 -1.813 1.00 13.31 39 LEU A O 10
ATOM 12041 N N . GLU A 1 62 ? 6.866 1.465 -0.667 1.00 0.54 40 GLU A N 10
ATOM 12042 C CA . GLU A 1 62 ? 7.623 0.436 0.006 1.00 25.13 40 GLU A CA 10
ATOM 12043 C C . GLU A 1 62 ? 6.942 -0.903 -0.221 1.00 60.14 40 GLU A C 10
ATOM 12044 O O . GLU A 1 62 ? 5.797 -1.104 0.179 1.00 33.32 40 GLU A O 10
ATOM 12054 N N . VAL A 1 63 ? 7.638 -1.808 -0.879 1.00 70.23 41 VAL A N 10
ATOM 12055 C CA . VAL A 1 63 ? 7.062 -3.097 -1.229 1.00 34.03 41 VAL A CA 10
ATOM 12056 C C . VAL A 1 63 ? 7.695 -4.191 -0.389 1.00 64.34 41 VAL A C 10
ATOM 12057 O O . VAL A 1 63 ? 8.874 -4.495 -0.534 1.00 13.44 41 VAL A O 10
ATOM 12070 N N . ILE A 1 64 ? 6.908 -4.766 0.505 1.00 35.20 42 ILE A N 10
ATOM 12071 C CA . ILE A 1 64 ? 7.417 -5.755 1.439 1.00 53.25 42 ILE A CA 10
ATOM 12072 C C . ILE A 1 64 ? 6.732 -7.099 1.228 1.00 52.33 42 ILE A C 10
ATOM 12073 O O . ILE A 1 64 ? 5.538 -7.250 1.492 1.00 42.31 42 ILE A O 10
ATOM 12088 N N . ASN A 1 65 ? 7.482 -8.059 0.712 1.00 21.02 43 ASN A N 10
ATOM 12089 C CA . ASN A 1 65 ? 6.969 -9.401 0.509 1.00 61.32 43 ASN A CA 10
ATOM 12090 C C . ASN A 1 65 ? 6.862 -10.149 1.830 1.00 35.02 43 ASN A C 10
ATOM 12091 O O . ASN A 1 65 ? 7.843 -10.275 2.565 1.00 13.14 43 ASN A O 10
ATOM 12101 N N . ILE A 1 66 ? 5.673 -10.649 2.123 1.00 53.42 44 ILE A N 10
ATOM 12102 C CA . ILE A 1 66 ? 5.450 -11.405 3.345 1.00 12.15 44 ILE A CA 10
ATOM 12103 C C . ILE A 1 66 ? 5.782 -12.876 3.132 1.00 64.32 44 ILE A C 10
ATOM 12104 O O . ILE A 1 66 ? 5.921 -13.631 4.092 1.00 42.00 44 ILE A O 10
ATOM 12119 N N . ASP A 1 67 ? 5.909 -13.265 1.864 1.00 63.43 45 ASP A N 10
ATOM 12120 C CA . ASP A 1 67 ? 6.117 -14.665 1.485 1.00 53.20 45 ASP A CA 10
ATOM 12121 C C . ASP A 1 67 ? 7.352 -15.260 2.163 1.00 71.14 45 ASP A C 10
ATOM 12122 O O . ASP A 1 67 ? 7.368 -16.434 2.530 1.00 64.41 45 ASP A O 10
ATOM 12130 N N . GLY A 1 68 ? 8.375 -14.434 2.347 1.00 73.25 46 GLY A N 10
ATOM 12131 C CA . GLY A 1 68 ? 9.618 -14.911 2.925 1.00 51.43 46 GLY A CA 10
ATOM 12132 C C . GLY A 1 68 ? 9.668 -14.758 4.433 1.00 34.22 46 GLY A C 10
ATOM 12133 O O . GLY A 1 68 ? 10.746 -14.628 5.015 1.00 40.25 46 GLY A O 10
ATOM 12137 N N . ASN A 1 69 ? 8.509 -14.774 5.072 1.00 2.35 47 ASN A N 10
ATOM 12138 C CA . ASN A 1 69 ? 8.433 -14.652 6.522 1.00 51.30 47 ASN A CA 10
ATOM 12139 C C . ASN A 1 69 ? 7.185 -15.338 7.049 1.00 54.41 47 ASN A C 10
ATOM 12140 O O . ASN A 1 69 ? 6.074 -14.911 6.754 1.00 52.04 47 ASN A O 10
ATOM 12150 N N . GLU A 1 70 ? 7.373 -16.387 7.840 1.00 50.12 48 GLU A N 10
ATOM 12151 C CA . GLU A 1 70 ? 6.255 -17.176 8.353 1.00 55.00 48 GLU A CA 10
ATOM 12152 C C . GLU A 1 70 ? 5.258 -16.312 9.127 1.00 31.24 48 GLU A C 10
ATOM 12153 O O . GLU A 1 70 ? 4.048 -16.547 9.074 1.00 44.11 48 GLU A O 10
ATOM 12163 N N . HIS A 1 71 ? 5.766 -15.304 9.832 1.00 4.11 49 HIS A N 10
ATOM 12164 C CA . HIS A 1 71 ? 4.909 -14.448 10.645 1.00 40.30 49 HIS A CA 10
ATOM 12165 C C . HIS A 1 71 ? 4.031 -13.597 9.746 1.00 32.51 49 HIS A C 10
ATOM 12166 O O . HIS A 1 71 ? 2.806 -13.611 9.866 1.00 44.30 49 HIS A O 10
ATOM 12179 N N . LEU A 1 72 ? 4.668 -12.883 8.826 1.00 72.21 50 LEU A N 10
ATOM 12180 C CA . LEU A 1 72 ? 3.956 -12.013 7.901 1.00 34.31 50 LEU A CA 10
ATOM 12181 C C . LEU A 1 72 ? 3.068 -12.815 6.955 1.00 62.41 50 LEU A C 10
ATOM 12182 O O . LEU A 1 72 ? 1.950 -12.394 6.659 1.00 64.52 50 LEU A O 10
ATOM 12197 N N . THR A 1 73 ? 3.560 -13.969 6.490 1.00 64.33 51 THR A N 10
ATOM 12198 C CA . THR A 1 73 ? 2.773 -14.822 5.603 1.00 43.44 51 THR A CA 10
ATOM 12199 C C . THR A 1 73 ? 1.422 -15.146 6.225 1.00 1.03 51 THR A C 10
ATOM 12200 O O . THR A 1 73 ? 0.388 -14.831 5.662 1.00 35.34 51 THR A O 10
ATOM 12211 N N . ARG A 1 74 ? 1.440 -15.740 7.406 1.00 12.01 52 ARG A N 10
ATOM 12212 C CA . ARG A 1 74 ? 0.208 -16.172 8.048 1.00 74.33 52 ARG A CA 10
ATOM 12213 C C . ARG A 1 74 ? -0.649 -14.979 8.460 1.00 73.45 52 ARG A C 10
ATOM 12214 O O . ARG A 1 74 ? -1.876 -15.064 8.470 1.00 62.41 52 ARG A O 10
ATOM 12232 N N . LEU A 1 75 ? -0.002 -13.871 8.789 1.00 74.41 53 LEU A N 10
ATOM 12233 C CA . LEU A 1 75 ? -0.709 -12.664 9.191 1.00 64.33 53 LEU A CA 10
ATOM 12234 C C . LEU A 1 75 ? -1.503 -12.064 8.027 1.00 4.22 53 LEU A C 10
ATOM 12235 O O . LEU A 1 75 ? -2.703 -11.816 8.148 1.00 73.44 53 LEU A O 10
ATOM 12250 N N . TYR A 1 76 ? -0.841 -11.842 6.891 1.00 70.35 54 TYR A N 10
ATOM 12251 C CA . TYR A 1 76 ? -1.482 -11.153 5.773 1.00 2.34 54 TYR A CA 10
ATOM 12252 C C . TYR A 1 76 ? -1.723 -12.080 4.579 1.00 61.13 54 TYR A C 10
ATOM 12253 O O . TYR A 1 76 ? -1.918 -11.604 3.470 1.00 12.41 54 TYR A O 10
ATOM 12270 N N . ASN A 1 77 ? -1.726 -13.390 4.792 1.00 4.00 55 ASN A N 10
ATOM 12271 C CA . ASN A 1 77 ? -1.955 -14.333 3.684 1.00 54.22 55 ASN A CA 10
ATOM 12272 C C . ASN A 1 77 ? -3.317 -14.087 3.044 1.00 2.22 55 ASN A C 10
ATOM 12273 O O . ASN A 1 77 ? -3.468 -14.168 1.825 1.00 62.24 55 ASN A O 10
ATOM 12283 N N . ASP A 1 78 ? -4.299 -13.765 3.870 1.00 11.10 56 ASP A N 10
ATOM 12284 C CA . ASP A 1 78 ? -5.632 -13.440 3.383 1.00 45.01 56 ASP A CA 10
ATOM 12285 C C . ASP A 1 78 ? -5.841 -11.927 3.422 1.00 3.44 56 ASP A C 10
ATOM 12286 O O . ASP A 1 78 ? -6.954 -11.425 3.282 1.00 70.22 56 ASP A O 10
ATOM 12294 N N . ARG A 1 79 ? -4.747 -11.195 3.588 1.00 54.55 57 ARG A N 10
ATOM 12295 C CA . ARG A 1 79 ? -4.810 -9.759 3.716 1.00 20.42 57 ARG A CA 10
ATOM 12296 C C . ARG A 1 79 ? -3.679 -9.123 2.916 1.00 60.11 57 ARG A C 10
ATOM 12297 O O . ARG A 1 79 ? -3.196 -8.053 3.267 1.00 13.34 57 ARG A O 10
ATOM 12315 N N . VAL A 1 80 ? -3.247 -9.783 1.840 1.00 44.33 58 VAL A N 10
ATOM 12316 C CA . VAL A 1 80 ? -2.222 -9.208 0.992 1.00 5.01 58 VAL A CA 10
ATOM 12317 C C . VAL A 1 80 ? -2.861 -8.263 -0.019 1.00 32.51 58 VAL A C 10
ATOM 12318 O O . VAL A 1 80 ? -3.923 -7.709 0.281 1.00 64.30 58 VAL A O 10
ATOM 12331 N N . PRO A 1 81 ? -2.330 -8.142 -1.262 1.00 60.22 59 PRO A N 10
ATOM 12332 C CA . PRO A 1 81 ? -2.216 -6.877 -1.928 1.00 63.21 59 PRO A CA 10
ATOM 12333 C C . PRO A 1 81 ? -2.804 -5.728 -1.114 1.00 44.13 59 PRO A C 10
ATOM 12334 O O . PRO A 1 81 ? -3.859 -5.179 -1.439 1.00 10.10 59 PRO A O 10
ATOM 12342 N N . VAL A 1 82 ? -2.103 -5.401 -0.035 1.00 1.51 60 VAL A N 10
ATOM 12343 C CA . VAL A 1 82 ? -2.637 -4.556 1.012 1.00 63.13 60 VAL A CA 10
ATOM 12344 C C . VAL A 1 82 ? -1.828 -3.266 1.119 1.00 74.50 60 VAL A C 10
ATOM 12345 O O . VAL A 1 82 ? -0.601 -3.275 0.985 1.00 25.15 60 VAL A O 10
ATOM 12358 N N . LEU A 1 83 ? -2.516 -2.155 1.322 1.00 65.33 61 LEU A N 10
ATOM 12359 C CA . LEU A 1 83 ? -1.850 -0.870 1.459 1.00 75.05 61 LEU A CA 10
ATOM 12360 C C . LEU A 1 83 ? -1.796 -0.440 2.913 1.00 54.44 61 LEU A C 10
ATOM 12361 O O . LEU A 1 83 ? -2.820 -0.115 3.517 1.00 45.13 61 LEU A O 10
ATOM 12376 N N . PHE A 1 84 ? -0.598 -0.447 3.466 1.00 54.41 62 PHE A N 10
ATOM 12377 C CA . PHE A 1 84 ? -0.378 -0.049 4.841 1.00 2.33 62 PHE A CA 10
ATOM 12378 C C . PHE A 1 84 ? -0.042 1.437 4.904 1.00 14.02 62 PHE A C 10
ATOM 12379 O O . PHE A 1 84 ? 0.931 1.895 4.300 1.00 23.53 62 PHE A O 10
ATOM 12395 N N . ALA A 1 85 ? -0.864 2.184 5.625 1.00 21.21 63 ALA A N 10
ATOM 12396 C CA . ALA A 1 85 ? -0.694 3.619 5.759 1.00 54.05 63 ALA A CA 10
ATOM 12397 C C . ALA A 1 85 ? 0.360 3.948 6.810 1.00 71.54 63 ALA A C 10
ATOM 12398 O O . ALA A 1 85 ? 0.089 3.898 8.016 1.00 2.13 63 ALA A O 10
ATOM 12405 N N . VAL A 1 86 ? 1.563 4.268 6.356 1.00 11.11 64 VAL A N 10
ATOM 12406 C CA . VAL A 1 86 ? 2.647 4.623 7.261 1.00 54.11 64 VAL A CA 10
ATOM 12407 C C . VAL A 1 86 ? 2.491 6.057 7.732 1.00 21.51 64 VAL A C 10
ATOM 12408 O O . VAL A 1 86 ? 2.842 6.995 7.015 1.00 52.14 64 VAL A O 10
ATOM 12421 N N . ASN A 1 87 ? 1.939 6.203 8.930 1.00 11.23 65 ASN A N 10
ATOM 12422 C CA . ASN A 1 87 ? 1.697 7.505 9.548 1.00 32.33 65 ASN A CA 10
ATOM 12423 C C . ASN A 1 87 ? 0.807 7.309 10.764 1.00 45.54 65 ASN A C 10
ATOM 12424 O O . ASN A 1 87 ? 1.004 7.930 11.805 1.00 32.31 65 ASN A O 10
ATOM 12434 N N . GLU A 1 88 ? -0.168 6.418 10.622 1.00 63.12 66 GLU A N 10
ATOM 12435 C CA . GLU A 1 88 ? -1.098 6.124 11.702 1.00 53.13 66 GLU A CA 10
ATOM 12436 C C . GLU A 1 88 ? -1.118 4.621 12.005 1.00 12.44 66 GLU A C 10
ATOM 12437 O O . GLU A 1 88 ? -1.864 4.160 12.869 1.00 55.31 66 GLU A O 10
ATOM 12447 N N . ASP A 1 89 ? -0.281 3.874 11.281 1.00 11.34 67 ASP A N 10
ATOM 12448 C CA . ASP A 1 89 ? -0.160 2.419 11.441 1.00 20.12 67 ASP A CA 10
ATOM 12449 C C . ASP A 1 89 ? -1.496 1.711 11.245 1.00 61.23 67 ASP A C 10
ATOM 12450 O O . ASP A 1 89 ? -2.180 1.381 12.216 1.00 40.55 67 ASP A O 10
ATOM 12458 N N . LYS A 1 90 ? -1.861 1.488 9.988 1.00 52.41 68 LYS A N 10
ATOM 12459 C CA . LYS A 1 90 ? -3.108 0.804 9.653 1.00 14.23 68 LYS A CA 10
ATOM 12460 C C . LYS A 1 90 ? -3.173 0.542 8.156 1.00 45.43 68 LYS A C 10
ATOM 12461 O O . LYS A 1 90 ? -2.611 1.304 7.373 1.00 65.31 68 LYS A O 10
ATOM 12476 N N . GLU A 1 91 ? -3.836 -0.528 7.751 1.00 73.44 69 GLU A N 10
ATOM 12477 C CA . GLU A 1 91 ? -4.026 -0.793 6.335 1.00 25.33 69 GLU A CA 10
ATOM 12478 C C . GLU A 1 91 ? -5.293 -0.098 5.843 1.00 0.12 69 GLU A C 10
ATOM 12479 O O . GLU A 1 91 ? -6.277 0.015 6.578 1.00 21.54 69 GLU A O 10
ATOM 12489 N N . LEU A 1 92 ? -5.263 0.379 4.606 1.00 40.33 70 LEU A N 10
ATOM 12490 C CA . LEU A 1 92 ? -6.424 1.044 4.023 1.00 74.31 70 LEU A CA 10
ATOM 12491 C C . LEU A 1 92 ? -7.341 0.032 3.349 1.00 24.44 70 LEU A C 10
ATOM 12492 O O . LEU A 1 92 ? -8.543 -0.012 3.616 1.00 71.33 70 LEU A O 10
ATOM 12507 N N . CYS A 1 93 ? -6.761 -0.793 2.486 1.00 50.31 71 CYS A N 10
ATOM 12508 C CA . CYS A 1 93 ? -7.524 -1.775 1.733 1.00 4.33 71 CYS A CA 10
ATOM 12509 C C . CYS A 1 93 ? -6.650 -2.982 1.421 1.00 70.24 71 CYS A C 10
ATOM 12510 O O . CYS A 1 93 ? -5.421 -2.886 1.450 1.00 34.55 71 CYS A O 10
ATOM 12517 N N . HIS A 1 94 ? -7.288 -4.111 1.139 1.00 64.34 72 HIS A N 10
ATOM 12518 C CA . HIS A 1 94 ? -6.584 -5.329 0.765 1.00 24.34 72 HIS A CA 10
ATOM 12519 C C . HIS A 1 94 ? -7.288 -5.986 -0.414 1.00 12.25 72 HIS A C 10
ATOM 12520 O O . HIS A 1 94 ? -8.500 -6.205 -0.369 1.00 1.02 72 HIS A O 10
ATOM 12533 N N . TYR A 1 95 ? -6.506 -6.309 -1.445 1.00 51.01 73 TYR A N 10
ATOM 12534 C CA . TYR A 1 95 ? -7.016 -6.827 -2.717 1.00 40.43 73 TYR A CA 10
ATOM 12535 C C . TYR A 1 95 ? -7.854 -5.769 -3.426 1.00 34.23 73 TYR A C 10
ATOM 12536 O O . TYR A 1 95 ? -8.859 -5.296 -2.898 1.00 21.32 73 TYR A O 10
ATOM 12553 N N . PHE A 1 96 ? -7.432 -5.433 -4.636 1.00 23.52 74 PHE A N 10
ATOM 12554 C CA . PHE A 1 96 ? -8.054 -4.375 -5.431 1.00 34.33 74 PHE A CA 10
ATOM 12555 C C . PHE A 1 96 ? -7.778 -3.002 -4.817 1.00 55.43 74 PHE A C 10
ATOM 12556 O O . PHE A 1 96 ? -7.233 -2.896 -3.717 1.00 51.03 74 PHE A O 10
ATOM 12572 N N . LEU A 1 97 ? -8.142 -1.947 -5.530 1.00 72.11 75 LEU A N 10
ATOM 12573 C CA . LEU A 1 97 ? -7.715 -0.611 -5.151 1.00 31.15 75 LEU A CA 10
ATOM 12574 C C . LEU A 1 97 ? -8.900 0.324 -4.939 1.00 14.53 75 LEU A C 10
ATOM 12575 O O . LEU A 1 97 ? -9.678 0.574 -5.861 1.00 65.45 75 LEU A O 10
ATOM 12590 N N . ASP A 1 98 ? -9.032 0.826 -3.716 1.00 35.33 76 ASP A N 10
ATOM 12591 C CA . ASP A 1 98 ? -10.034 1.842 -3.397 1.00 11.42 76 ASP A CA 10
ATOM 12592 C C . ASP A 1 98 ? -9.431 3.232 -3.541 1.00 53.13 76 ASP A C 10
ATOM 12593 O O . ASP A 1 98 ? -8.638 3.668 -2.704 1.00 23.21 76 ASP A O 10
ATOM 12601 N N . SER A 1 99 ? -9.814 3.924 -4.603 1.00 22.02 77 SER A N 10
ATOM 12602 C CA . SER A 1 99 ? -9.264 5.237 -4.910 1.00 40.32 77 SER A CA 10
ATOM 12603 C C . SER A 1 99 ? -9.709 6.286 -3.887 1.00 43.31 77 SER A C 10
ATOM 12604 O O . SER A 1 99 ? -8.922 7.142 -3.483 1.00 4.21 77 SER A O 10
ATOM 12611 N N . ASP A 1 100 ? -10.963 6.208 -3.462 1.00 61.44 78 ASP A N 10
ATOM 12612 C CA . ASP A 1 100 ? -11.507 7.174 -2.509 1.00 54.21 78 ASP A CA 10
ATOM 12613 C C . ASP A 1 100 ? -10.845 7.028 -1.143 1.00 62.41 78 ASP A C 10
ATOM 12614 O O . ASP A 1 100 ? -10.510 8.018 -0.493 1.00 24.31 78 ASP A O 10
ATOM 12622 N N . VAL A 1 101 ? -10.631 5.787 -0.723 1.00 25.23 79 VAL A N 10
ATOM 12623 C CA . VAL A 1 101 ? -10.050 5.515 0.585 1.00 24.24 79 VAL A CA 10
ATOM 12624 C C . VAL A 1 101 ? -8.604 5.994 0.666 1.00 34.12 79 VAL A C 10
ATOM 12625 O O . VAL A 1 101 ? -8.192 6.572 1.674 1.00 41.22 79 VAL A O 10
ATOM 12638 N N . ILE A 1 102 ? -7.826 5.776 -0.391 1.00 31.23 80 ILE A N 10
ATOM 12639 C CA . ILE A 1 102 ? -6.458 6.271 -0.407 1.00 44.04 80 ILE A CA 10
ATOM 12640 C C . ILE A 1 102 ? -6.453 7.788 -0.579 1.00 63.42 80 ILE A C 10
ATOM 12641 O O . ILE A 1 102 ? -5.584 8.474 -0.050 1.00 30.32 80 ILE A O 10
ATOM 12656 N N . GLY A 1 103 ? -7.445 8.307 -1.296 1.00 32.42 81 GLY A N 10
ATOM 12657 C CA . GLY A 1 103 ? -7.583 9.743 -1.440 1.00 64.55 81 GLY A CA 10
ATOM 12658 C C . GLY A 1 103 ? -7.855 10.412 -0.109 1.00 2.22 81 GLY A C 10
ATOM 12659 O O . GLY A 1 103 ? -7.460 11.557 0.120 1.00 5.53 81 GLY A O 10
ATOM 12663 N N . ALA A 1 104 ? -8.523 9.683 0.772 1.00 64.15 82 ALA A N 10
ATOM 12664 C CA . ALA A 1 104 ? -8.800 10.158 2.117 1.00 73.33 82 ALA A CA 10
ATOM 12665 C C . ALA A 1 104 ? -7.523 10.213 2.953 1.00 52.15 82 ALA A C 10
ATOM 12666 O O . ALA A 1 104 ? -7.396 11.040 3.852 1.00 50.43 82 ALA A O 10
ATOM 12673 N N . TYR A 1 105 ? -6.578 9.331 2.649 1.00 13.31 83 TYR A N 10
ATOM 12674 C CA . TYR A 1 105 ? -5.307 9.288 3.367 1.00 55.31 83 TYR A CA 10
ATOM 12675 C C . TYR A 1 105 ? -4.285 10.241 2.755 1.00 3.43 83 TYR A C 10
ATOM 12676 O O . TYR A 1 105 ? -3.550 10.927 3.470 1.00 1.34 83 TYR A O 10
ATOM 12693 N N . LEU A 1 106 ? -4.232 10.266 1.432 1.00 54.03 84 LEU A N 10
ATOM 12694 C CA . LEU A 1 106 ? -3.225 11.039 0.715 1.00 73.35 84 LEU A CA 10
ATOM 12695 C C . LEU A 1 106 ? -3.447 12.541 0.863 1.00 52.15 84 LEU A C 10
ATOM 12696 O O . LEU A 1 106 ? -2.514 13.327 0.691 1.00 24.21 84 LEU A O 10
ATOM 12711 N N . SER A 1 107 ? -4.667 12.935 1.200 1.00 35.13 85 SER A N 10
ATOM 12712 C CA . SER A 1 107 ? -4.970 14.336 1.441 1.00 44.13 85 SER A CA 10
ATOM 12713 C C . SER A 1 107 ? -4.696 14.676 2.906 1.00 31.13 85 SER A C 10
ATOM 12714 O O . SER A 1 107 ? -4.290 13.814 3.682 1.00 0.00 85 SER A O 10
ATOM 12721 N N . MET A 1 23 ? 3.422 29.842 9.642 1.00 5.34 1 MET A N 11
ATOM 12722 C CA . MET A 1 23 ? 2.805 30.554 8.500 1.00 4.14 1 MET A CA 11
ATOM 12723 C C . MET A 1 23 ? 3.269 29.943 7.183 1.00 74.02 1 MET A C 11
ATOM 12724 O O . MET A 1 23 ? 2.471 29.741 6.266 1.00 60.32 1 MET A O 11
ATOM 12735 N N . ASN A 1 24 ? 4.564 29.666 7.089 1.00 31.34 2 ASN A N 11
ATOM 12736 C CA . ASN A 1 24 ? 5.119 28.976 5.932 1.00 12.25 2 ASN A CA 11
ATOM 12737 C C . ASN A 1 24 ? 4.609 27.544 5.923 1.00 64.33 2 ASN A C 11
ATOM 12738 O O . ASN A 1 24 ? 4.908 26.773 6.838 1.00 41.14 2 ASN A O 11
ATOM 12748 N N . ASN A 1 25 ? 3.825 27.187 4.917 1.00 45.03 3 ASN A N 11
ATOM 12749 C CA . ASN A 1 25 ? 3.181 25.882 4.909 1.00 45.54 3 ASN A CA 11
ATOM 12750 C C . ASN A 1 25 ? 4.156 24.792 4.476 1.00 53.41 3 ASN A C 11
ATOM 12751 O O . ASN A 1 25 ? 4.801 24.883 3.428 1.00 32.33 3 ASN A O 11
ATOM 12761 N N . GLN A 1 26 ? 4.292 23.779 5.315 1.00 12.21 4 GLN A N 11
ATOM 12762 C CA . GLN A 1 26 ? 5.115 22.633 4.989 1.00 23.21 4 GLN A CA 11
ATOM 12763 C C . GLN A 1 26 ? 4.234 21.409 4.806 1.00 74.24 4 GLN A C 11
ATOM 12764 O O . GLN A 1 26 ? 4.021 20.628 5.736 1.00 70.23 4 GLN A O 11
ATOM 12776 N N . VAL A 1 27 ? 3.688 21.271 3.615 1.00 15.42 5 VAL A N 11
ATOM 12777 C CA . VAL A 1 27 ? 2.831 20.151 3.304 1.00 71.01 5 VAL A CA 11
ATOM 12778 C C . VAL A 1 27 ? 3.649 19.020 2.719 1.00 52.31 5 VAL A C 11
ATOM 12779 O O . VAL A 1 27 ? 4.548 19.232 1.900 1.00 51.25 5 VAL A O 11
ATOM 12792 N N . GLU A 1 28 ? 3.342 17.827 3.159 1.00 62.31 6 GLU A N 11
ATOM 12793 C CA . GLU A 1 28 ? 4.081 16.656 2.756 1.00 15.45 6 GLU A CA 11
ATOM 12794 C C . GLU A 1 28 ? 3.123 15.586 2.266 1.00 63.20 6 GLU A C 11
ATOM 12795 O O . GLU A 1 28 ? 1.957 15.551 2.674 1.00 32.32 6 GLU A O 11
ATOM 12805 N N . PRO A 1 29 ? 3.589 14.705 1.377 1.00 41.20 7 PRO A N 11
ATOM 12806 C CA . PRO A 1 29 ? 2.757 13.654 0.814 1.00 64.34 7 PRO A CA 11
ATOM 12807 C C . PRO A 1 29 ? 2.526 12.525 1.808 1.00 1.11 7 PRO A C 11
ATOM 12808 O O . PRO A 1 29 ? 3.045 12.546 2.925 1.00 33.35 7 PRO A O 11
ATOM 12816 N N . ARG A 1 30 ? 1.748 11.544 1.404 1.00 71.31 8 ARG A N 11
ATOM 12817 C CA . ARG A 1 30 ? 1.498 10.396 2.252 1.00 51.02 8 ARG A CA 11
ATOM 12818 C C . ARG A 1 30 ? 2.520 9.310 1.944 1.00 61.40 8 ARG A C 11
ATOM 12819 O O . ARG A 1 30 ? 3.395 9.505 1.099 1.00 4.22 8 ARG A O 11
ATOM 12837 N N . LYS A 1 31 ? 2.423 8.179 2.621 1.00 42.14 9 LYS A N 11
ATOM 12838 C CA . LYS A 1 31 ? 3.348 7.086 2.383 1.00 70.03 9 LYS A CA 11
ATOM 12839 C C . LYS A 1 31 ? 2.614 5.754 2.481 1.00 64.20 9 LYS A C 11
ATOM 12840 O O . LYS A 1 31 ? 2.101 5.388 3.539 1.00 53.41 9 LYS A O 11
ATOM 12855 N N . LEU A 1 32 ? 2.547 5.048 1.367 1.00 5.15 10 LEU A N 11
ATOM 12856 C CA . LEU A 1 32 ? 1.912 3.742 1.324 1.00 63.40 10 LEU A CA 11
ATOM 12857 C C . LEU A 1 32 ? 2.947 2.632 1.237 1.00 73.20 10 LEU A C 11
ATOM 12858 O O . LEU A 1 32 ? 3.896 2.706 0.455 1.00 33.14 10 LEU A O 11
ATOM 12873 N N . VAL A 1 33 ? 2.765 1.617 2.060 1.00 63.02 11 VAL A N 11
ATOM 12874 C CA . VAL A 1 33 ? 3.578 0.419 1.987 1.00 34.32 11 VAL A CA 11
ATOM 12875 C C . VAL A 1 33 ? 2.757 -0.719 1.412 1.00 51.24 11 VAL A C 11
ATOM 12876 O O . VAL A 1 33 ? 1.666 -1.003 1.895 1.00 32.15 11 VAL A O 11
ATOM 12889 N N . VAL A 1 34 ? 3.268 -1.362 0.384 1.00 63.23 12 VAL A N 11
ATOM 12890 C CA . VAL A 1 34 ? 2.580 -2.495 -0.194 1.00 71.44 12 VAL A CA 11
ATOM 12891 C C . VAL A 1 34 ? 3.139 -3.794 0.371 1.00 64.45 12 VAL A C 11
ATOM 12892 O O . VAL A 1 34 ? 4.299 -4.144 0.131 1.00 70.43 12 VAL A O 11
ATOM 12905 N N . TYR A 1 35 ? 2.324 -4.491 1.150 1.00 21.10 13 TYR A N 11
ATOM 12906 C CA . TYR A 1 35 ? 2.700 -5.796 1.665 1.00 55.21 13 TYR A CA 11
ATOM 12907 C C . TYR A 1 35 ? 2.444 -6.861 0.611 1.00 75.54 13 TYR A C 11
ATOM 12908 O O . TYR A 1 35 ? 1.297 -7.140 0.258 1.00 63.32 13 TYR A O 11
ATOM 12925 N N . GLY A 1 36 ? 3.518 -7.431 0.103 1.00 4.11 14 GLY A N 11
ATOM 12926 C CA . GLY A 1 36 ? 3.412 -8.509 -0.851 1.00 51.33 14 GLY A CA 11
ATOM 12927 C C . GLY A 1 36 ? 4.100 -9.742 -0.327 1.00 75.42 14 GLY A C 11
ATOM 12928 O O . GLY A 1 36 ? 4.352 -9.840 0.871 1.00 70.42 14 GLY A O 11
ATOM 12932 N N . ARG A 1 37 ? 4.419 -10.685 -1.198 1.00 63.34 15 ARG A N 11
ATOM 12933 C CA . ARG A 1 37 ? 5.144 -11.874 -0.772 1.00 2.31 15 ARG A CA 11
ATOM 12934 C C . ARG A 1 37 ? 5.737 -12.637 -1.943 1.00 4.40 15 ARG A C 11
ATOM 12935 O O . ARG A 1 37 ? 6.936 -12.903 -1.972 1.00 10.13 15 ARG A O 11
ATOM 12953 N N . GLU A 1 38 ? 4.907 -12.970 -2.912 1.00 71.42 16 GLU A N 11
ATOM 12954 C CA . GLU A 1 38 ? 5.306 -13.878 -3.971 1.00 12.42 16 GLU A CA 11
ATOM 12955 C C . GLU A 1 38 ? 4.827 -13.381 -5.327 1.00 20.34 16 GLU A C 11
ATOM 12956 O O . GLU A 1 38 ? 4.260 -12.290 -5.429 1.00 24.41 16 GLU A O 11
ATOM 12966 N N . GLY A 1 39 ? 5.052 -14.187 -6.356 1.00 22.44 17 GLY A N 11
ATOM 12967 C CA . GLY A 1 39 ? 4.754 -13.783 -7.716 1.00 44.01 17 GLY A CA 11
ATOM 12968 C C . GLY A 1 39 ? 3.282 -13.892 -8.066 1.00 60.02 17 GLY A C 11
ATOM 12969 O O . GLY A 1 39 ? 2.901 -14.658 -8.952 1.00 15.42 17 GLY A O 11
ATOM 12973 N N . CYS A 1 40 ? 2.456 -13.128 -7.372 1.00 31.23 18 CYS A N 11
ATOM 12974 C CA . CYS A 1 40 ? 1.042 -13.037 -7.693 1.00 64.33 18 CYS A CA 11
ATOM 12975 C C . CYS A 1 40 ? 0.850 -12.048 -8.836 1.00 54.23 18 CYS A C 11
ATOM 12976 O O . CYS A 1 40 ? 1.432 -10.961 -8.819 1.00 51.21 18 CYS A O 11
ATOM 12983 N N . HIS A 1 41 ? 0.044 -12.408 -9.825 1.00 42.40 19 HIS A N 11
ATOM 12984 C CA . HIS A 1 41 ? -0.137 -11.543 -10.984 1.00 43.12 19 HIS A CA 11
ATOM 12985 C C . HIS A 1 41 ? -0.889 -10.280 -10.575 1.00 5.45 19 HIS A C 11
ATOM 12986 O O . HIS A 1 41 ? -0.569 -9.188 -11.031 1.00 50.44 19 HIS A O 11
ATOM 12999 N N . LEU A 1 42 ? -1.869 -10.435 -9.691 1.00 22.41 20 LEU A N 11
ATOM 13000 C CA . LEU A 1 42 ? -2.594 -9.293 -9.140 1.00 31.53 20 LEU A CA 11
ATOM 13001 C C . LEU A 1 42 ? -1.652 -8.310 -8.459 1.00 4.15 20 LEU A C 11
ATOM 13002 O O . LEU A 1 42 ? -1.908 -7.110 -8.441 1.00 62.20 20 LEU A O 11
ATOM 13017 N N . CYS A 1 43 ? -0.569 -8.827 -7.887 1.00 75.12 21 CYS A N 11
ATOM 13018 C CA . CYS A 1 43 ? 0.385 -7.994 -7.170 1.00 30.41 21 CYS A CA 11
ATOM 13019 C C . CYS A 1 43 ? 0.931 -6.901 -8.085 1.00 3.23 21 CYS A C 11
ATOM 13020 O O . CYS A 1 43 ? 0.906 -5.723 -7.732 1.00 11.22 21 CYS A O 11
ATOM 13027 N N . GLU A 1 44 ? 1.380 -7.286 -9.279 1.00 13.24 22 GLU A N 11
ATOM 13028 C CA . GLU A 1 44 ? 1.941 -6.319 -10.217 1.00 64.15 22 GLU A CA 11
ATOM 13029 C C . GLU A 1 44 ? 0.842 -5.416 -10.773 1.00 64.01 22 GLU A C 11
ATOM 13030 O O . GLU A 1 44 ? 1.090 -4.261 -11.117 1.00 61.11 22 GLU A O 11
ATOM 13040 N N . GLU A 1 45 ? -0.374 -5.948 -10.852 1.00 71.13 23 GLU A N 11
ATOM 13041 C CA . GLU A 1 45 ? -1.512 -5.184 -11.344 1.00 73.34 23 GLU A CA 11
ATOM 13042 C C . GLU A 1 45 ? -1.896 -4.109 -10.338 1.00 42.35 23 GLU A C 11
ATOM 13043 O O . GLU A 1 45 ? -2.221 -2.984 -10.708 1.00 53.23 23 GLU A O 11
ATOM 13053 N N . MET A 1 46 ? -1.840 -4.461 -9.058 1.00 12.51 24 MET A N 11
ATOM 13054 C CA . MET A 1 46 ? -2.068 -3.493 -7.995 1.00 65.11 24 MET A CA 11
ATOM 13055 C C . MET A 1 46 ? -0.978 -2.435 -8.013 1.00 23.13 24 MET A C 11
ATOM 13056 O O . MET A 1 46 ? -1.263 -1.245 -7.925 1.00 12.31 24 MET A O 11
ATOM 13068 N N . ILE A 1 47 ? 0.271 -2.878 -8.143 1.00 71.55 25 ILE A N 11
ATOM 13069 C CA . ILE A 1 47 ? 1.399 -1.959 -8.238 1.00 64.32 25 ILE A CA 11
ATOM 13070 C C . ILE A 1 47 ? 1.185 -0.977 -9.382 1.00 41.34 25 ILE A C 11
ATOM 13071 O O . ILE A 1 47 ? 1.304 0.230 -9.196 1.00 4.42 25 ILE A O 11
ATOM 13086 N N . ALA A 1 48 ? 0.844 -1.496 -10.554 1.00 61.45 26 ALA A N 11
ATOM 13087 C CA . ALA A 1 48 ? 0.581 -0.657 -11.714 1.00 3.41 26 ALA A CA 11
ATOM 13088 C C . ALA A 1 48 ? -0.573 0.303 -11.441 1.00 51.11 26 ALA A C 11
ATOM 13089 O O . ALA A 1 48 ? -0.502 1.482 -11.780 1.00 75.32 26 ALA A O 11
ATOM 13096 N N . SER A 1 49 ? -1.626 -0.208 -10.809 1.00 24.11 27 SER A N 11
ATOM 13097 C CA . SER A 1 49 ? -2.769 0.613 -10.420 1.00 64.31 27 SER A CA 11
ATOM 13098 C C . SER A 1 49 ? -2.321 1.789 -9.552 1.00 14.43 27 SER A C 11
ATOM 13099 O O . SER A 1 49 ? -2.682 2.942 -9.812 1.00 35.21 27 SER A O 11
ATOM 13106 N N . LEU A 1 50 ? -1.519 1.494 -8.535 1.00 64.05 28 LEU A N 11
ATOM 13107 C CA . LEU A 1 50 ? -1.009 2.520 -7.640 1.00 73.11 28 LEU A CA 11
ATOM 13108 C C . LEU A 1 50 ? -0.043 3.451 -8.364 1.00 13.42 28 LEU A C 11
ATOM 13109 O O . LEU A 1 50 ? -0.063 4.651 -8.140 1.00 71.04 28 LEU A O 11
ATOM 13124 N N . ARG A 1 51 ? 0.787 2.900 -9.244 1.00 30.44 29 ARG A N 11
ATOM 13125 C CA . ARG A 1 51 ? 1.746 3.708 -9.998 1.00 33.02 29 ARG A CA 11
ATOM 13126 C C . ARG A 1 51 ? 1.031 4.739 -10.861 1.00 13.02 29 ARG A C 11
ATOM 13127 O O . ARG A 1 51 ? 1.493 5.873 -11.002 1.00 23.53 29 ARG A O 11
ATOM 13145 N N . VAL A 1 52 ? -0.090 4.340 -11.443 1.00 60.12 30 VAL A N 11
ATOM 13146 C CA . VAL A 1 52 ? -0.892 5.255 -12.243 1.00 1.11 30 VAL A CA 11
ATOM 13147 C C . VAL A 1 52 ? -1.536 6.326 -11.371 1.00 51.10 30 VAL A C 11
ATOM 13148 O O . VAL A 1 52 ? -1.511 7.508 -11.716 1.00 35.42 30 VAL A O 11
ATOM 13161 N N . LEU A 1 53 ? -2.088 5.922 -10.234 1.00 53.52 31 LEU A N 11
ATOM 13162 C CA . LEU A 1 53 ? -2.695 6.875 -9.310 1.00 33.51 31 LEU A CA 11
ATOM 13163 C C . LEU A 1 53 ? -1.614 7.787 -8.724 1.00 42.35 31 LEU A C 11
ATOM 13164 O O . LEU A 1 53 ? -1.852 8.964 -8.453 1.00 51.20 31 LEU A O 11
ATOM 13179 N N . GLN A 1 54 ? -0.420 7.232 -8.566 1.00 52.13 32 GLN A N 11
ATOM 13180 C CA . GLN A 1 54 ? 0.724 7.959 -8.032 1.00 71.24 32 GLN A CA 11
ATOM 13181 C C . GLN A 1 54 ? 1.115 9.098 -8.969 1.00 20.14 32 GLN A C 11
ATOM 13182 O O . GLN A 1 54 ? 1.765 10.061 -8.566 1.00 14.13 32 GLN A O 11
ATOM 13194 N N . LYS A 1 55 ? 0.709 8.971 -10.226 1.00 45.13 33 LYS A N 11
ATOM 13195 C CA . LYS A 1 55 ? 0.957 10.004 -11.219 1.00 44.52 33 LYS A CA 11
ATOM 13196 C C . LYS A 1 55 ? -0.030 11.158 -11.064 1.00 55.31 33 LYS A C 11
ATOM 13197 O O . LYS A 1 55 ? 0.143 12.220 -11.662 1.00 71.31 33 LYS A O 11
ATOM 13212 N N . LYS A 1 56 ? -1.067 10.941 -10.259 1.00 2.53 34 LYS A N 11
ATOM 13213 C CA . LYS A 1 56 ? -2.006 11.998 -9.911 1.00 63.23 34 LYS A CA 11
ATOM 13214 C C . LYS A 1 56 ? -1.673 12.547 -8.529 1.00 24.23 34 LYS A C 11
ATOM 13215 O O . LYS A 1 56 ? -1.588 13.760 -8.328 1.00 24.03 34 LYS A O 11
ATOM 13230 N N . SER A 1 57 ? -1.488 11.637 -7.586 1.00 30.55 35 SER A N 11
ATOM 13231 C CA . SER A 1 57 ? -1.218 11.997 -6.205 1.00 51.32 35 SER A CA 11
ATOM 13232 C C . SER A 1 57 ? -0.060 11.169 -5.662 1.00 73.25 35 SER A C 11
ATOM 13233 O O . SER A 1 57 ? -0.061 9.944 -5.764 1.00 10.43 35 SER A O 11
ATOM 13240 N N . TRP A 1 58 ? 0.932 11.840 -5.096 1.00 53.01 36 TRP A N 11
ATOM 13241 C CA . TRP A 1 58 ? 2.101 11.155 -4.570 1.00 51.43 36 TRP A CA 11
ATOM 13242 C C . TRP A 1 58 ? 1.840 10.605 -3.172 1.00 60.21 36 TRP A C 11
ATOM 13243 O O . TRP A 1 58 ? 1.342 11.310 -2.290 1.00 72.44 36 TRP A O 11
ATOM 13263 N N . PHE A 1 59 ? 2.186 9.342 -2.985 1.00 75.25 37 PHE A N 11
ATOM 13264 C CA . PHE A 1 59 ? 2.045 8.678 -1.698 1.00 62.32 37 PHE A CA 11
ATOM 13265 C C . PHE A 1 59 ? 3.240 7.777 -1.424 1.00 74.55 37 PHE A C 11
ATOM 13266 O O . PHE A 1 59 ? 3.153 6.855 -0.614 1.00 11.42 37 PHE A O 11
ATOM 13282 N N . GLU A 1 60 ? 4.358 8.064 -2.093 1.00 24.33 38 GLU A N 11
ATOM 13283 C CA . GLU A 1 60 ? 5.556 7.235 -1.991 1.00 51.44 38 GLU A CA 11
ATOM 13284 C C . GLU A 1 60 ? 5.247 5.798 -2.411 1.00 34.05 38 GLU A C 11
ATOM 13285 O O . GLU A 1 60 ? 4.150 5.498 -2.877 1.00 33.24 38 GLU A O 11
ATOM 13295 N N . LEU A 1 61 ? 6.224 4.924 -2.290 1.00 62.10 39 LEU A N 11
ATOM 13296 C CA . LEU A 1 61 ? 6.014 3.515 -2.577 1.00 12.25 39 LEU A CA 11
ATOM 13297 C C . LEU A 1 61 ? 6.946 2.670 -1.718 1.00 45.10 39 LEU A C 11
ATOM 13298 O O . LEU A 1 61 ? 8.112 3.010 -1.544 1.00 12.42 39 LEU A O 11
ATOM 13313 N N . GLU A 1 62 ? 6.422 1.588 -1.164 1.00 41.35 40 GLU A N 11
ATOM 13314 C CA . GLU A 1 62 ? 7.233 0.646 -0.415 1.00 52.02 40 GLU A CA 11
ATOM 13315 C C . GLU A 1 62 ? 6.838 -0.771 -0.803 1.00 53.43 40 GLU A C 11
ATOM 13316 O O . GLU A 1 62 ? 5.661 -1.043 -1.041 1.00 51.32 40 GLU A O 11
ATOM 13326 N N . VAL A 1 63 ? 7.810 -1.663 -0.866 1.00 11.01 41 VAL A N 11
ATOM 13327 C CA . VAL A 1 63 ? 7.550 -3.045 -1.250 1.00 64.33 41 VAL A CA 11
ATOM 13328 C C . VAL A 1 63 ? 8.135 -3.992 -0.213 1.00 34.21 41 VAL A C 11
ATOM 13329 O O . VAL A 1 63 ? 9.354 -4.116 -0.087 1.00 2.21 41 VAL A O 11
ATOM 13342 N N . ILE A 1 64 ? 7.266 -4.643 0.543 1.00 44.44 42 ILE A N 11
ATOM 13343 C CA . ILE A 1 64 ? 7.707 -5.542 1.594 1.00 3.03 42 ILE A CA 11
ATOM 13344 C C . ILE A 1 64 ? 7.116 -6.936 1.401 1.00 25.21 42 ILE A C 11
ATOM 13345 O O . ILE A 1 64 ? 5.911 -7.138 1.554 1.00 34.41 42 ILE A O 11
ATOM 13360 N N . ASN A 1 65 ? 7.966 -7.888 1.040 1.00 0.41 43 ASN A N 11
ATOM 13361 C CA . ASN A 1 65 ? 7.539 -9.273 0.889 1.00 62.55 43 ASN A CA 11
ATOM 13362 C C . ASN A 1 65 ? 7.495 -9.958 2.246 1.00 42.10 43 ASN A C 11
ATOM 13363 O O . ASN A 1 65 ? 8.530 -10.190 2.869 1.00 22.42 43 ASN A O 11
ATOM 13373 N N . ILE A 1 66 ? 6.291 -10.277 2.700 1.00 34.22 44 ILE A N 11
ATOM 13374 C CA . ILE A 1 66 ? 6.106 -10.947 3.980 1.00 70.32 44 ILE A CA 11
ATOM 13375 C C . ILE A 1 66 ? 6.441 -12.429 3.878 1.00 15.33 44 ILE A C 11
ATOM 13376 O O . ILE A 1 66 ? 6.382 -13.154 4.864 1.00 71.31 44 ILE A O 11
ATOM 13391 N N . ASP A 1 67 ? 6.793 -12.866 2.677 1.00 22.13 45 ASP A N 11
ATOM 13392 C CA . ASP A 1 67 ? 7.103 -14.271 2.425 1.00 11.14 45 ASP A CA 11
ATOM 13393 C C . ASP A 1 67 ? 8.303 -14.715 3.249 1.00 1.31 45 ASP A C 11
ATOM 13394 O O . ASP A 1 67 ? 8.383 -15.864 3.683 1.00 13.53 45 ASP A O 11
ATOM 13402 N N . GLY A 1 68 ? 9.226 -13.789 3.475 1.00 44.21 46 GLY A N 11
ATOM 13403 C CA . GLY A 1 68 ? 10.375 -14.072 4.309 1.00 23.03 46 GLY A CA 11
ATOM 13404 C C . GLY A 1 68 ? 10.164 -13.625 5.742 1.00 61.21 46 GLY A C 11
ATOM 13405 O O . GLY A 1 68 ? 11.042 -13.786 6.588 1.00 12.34 46 GLY A O 11
ATOM 13409 N N . ASN A 1 69 ? 8.990 -13.068 6.019 1.00 53.32 47 ASN A N 11
ATOM 13410 C CA . ASN A 1 69 ? 8.663 -12.579 7.353 1.00 71.10 47 ASN A CA 11
ATOM 13411 C C . ASN A 1 69 ? 7.615 -13.480 7.987 1.00 31.04 47 ASN A C 11
ATOM 13412 O O . ASN A 1 69 ? 6.419 -13.345 7.721 1.00 74.12 47 ASN A O 11
ATOM 13422 N N . GLU A 1 70 ? 8.075 -14.400 8.815 1.00 34.14 48 GLU A N 11
ATOM 13423 C CA . GLU A 1 70 ? 7.211 -15.398 9.432 1.00 53.25 48 GLU A CA 11
ATOM 13424 C C . GLU A 1 70 ? 6.105 -14.740 10.258 1.00 13.13 48 GLU A C 11
ATOM 13425 O O . GLU A 1 70 ? 4.937 -15.123 10.167 1.00 1.11 48 GLU A O 11
ATOM 13435 N N . HIS A 1 71 ? 6.461 -13.715 11.019 1.00 5.00 49 HIS A N 11
ATOM 13436 C CA . HIS A 1 71 ? 5.525 -13.121 11.964 1.00 53.30 49 HIS A CA 11
ATOM 13437 C C . HIS A 1 71 ? 4.504 -12.248 11.241 1.00 21.10 49 HIS A C 11
ATOM 13438 O O . HIS A 1 71 ? 3.361 -12.124 11.680 1.00 54.15 49 HIS A O 11
ATOM 13451 N N . LEU A 1 72 ? 4.913 -11.655 10.126 1.00 21.03 50 LEU A N 11
ATOM 13452 C CA . LEU A 1 72 ? 3.999 -10.865 9.310 1.00 45.45 50 LEU A CA 11
ATOM 13453 C C . LEU A 1 72 ? 3.091 -11.773 8.483 1.00 34.03 50 LEU A C 11
ATOM 13454 O O . LEU A 1 72 ? 1.973 -11.394 8.128 1.00 70.03 50 LEU A O 11
ATOM 13469 N N . THR A 1 73 ? 3.576 -12.975 8.187 1.00 71.14 51 THR A N 11
ATOM 13470 C CA . THR A 1 73 ? 2.786 -13.968 7.472 1.00 23.35 51 THR A CA 11
ATOM 13471 C C . THR A 1 73 ? 1.519 -14.312 8.253 1.00 10.11 51 THR A C 11
ATOM 13472 O O . THR A 1 73 ? 0.448 -14.474 7.674 1.00 12.41 51 THR A O 11
ATOM 13483 N N . ARG A 1 74 ? 1.644 -14.369 9.572 1.00 73.15 52 ARG A N 11
ATOM 13484 C CA . ARG A 1 74 ? 0.517 -14.681 10.448 1.00 60.44 52 ARG A CA 11
ATOM 13485 C C . ARG A 1 74 ? -0.634 -13.704 10.216 1.00 14.30 52 ARG A C 11
ATOM 13486 O O . ARG A 1 74 ? -1.804 -14.061 10.331 1.00 11.53 52 ARG A O 11
ATOM 13504 N N . LEU A 1 75 ? -0.284 -12.471 9.875 1.00 72.14 53 LEU A N 11
ATOM 13505 C CA . LEU A 1 75 ? -1.273 -11.422 9.684 1.00 24.54 53 LEU A CA 11
ATOM 13506 C C . LEU A 1 75 ? -1.740 -11.348 8.231 1.00 61.14 53 LEU A C 11
ATOM 13507 O O . LEU A 1 75 ? -2.927 -11.506 7.936 1.00 63.22 53 LEU A O 11
ATOM 13522 N N . TYR A 1 76 ? -0.796 -11.149 7.324 1.00 1.25 54 TYR A N 11
ATOM 13523 C CA . TYR A 1 76 ? -1.124 -10.762 5.957 1.00 13.43 54 TYR A CA 11
ATOM 13524 C C . TYR A 1 76 ? -0.981 -11.913 4.955 1.00 30.22 54 TYR A C 11
ATOM 13525 O O . TYR A 1 76 ? -0.976 -11.669 3.756 1.00 4.25 54 TYR A O 11
ATOM 13542 N N . ASN A 1 77 ? -0.862 -13.154 5.429 1.00 30.54 55 ASN A N 11
ATOM 13543 C CA . ASN A 1 77 ? -0.717 -14.304 4.515 1.00 22.01 55 ASN A CA 11
ATOM 13544 C C . ASN A 1 77 ? -1.820 -14.333 3.458 1.00 54.24 55 ASN A C 11
ATOM 13545 O O . ASN A 1 77 ? -1.544 -14.309 2.260 1.00 50.25 55 ASN A O 11
ATOM 13555 N N . ASP A 1 78 ? -3.065 -14.384 3.909 1.00 14.32 56 ASP A N 11
ATOM 13556 C CA . ASP A 1 78 ? -4.203 -14.464 2.996 1.00 22.13 56 ASP A CA 11
ATOM 13557 C C . ASP A 1 78 ? -4.713 -13.085 2.630 1.00 53.53 56 ASP A C 11
ATOM 13558 O O . ASP A 1 78 ? -5.632 -12.942 1.825 1.00 64.43 56 ASP A O 11
ATOM 13566 N N . ARG A 1 79 ? -4.116 -12.067 3.223 1.00 5.42 57 ARG A N 11
ATOM 13567 C CA . ARG A 1 79 ? -4.497 -10.699 2.939 1.00 43.05 57 ARG A CA 11
ATOM 13568 C C . ARG A 1 79 ? -3.275 -9.935 2.465 1.00 71.43 57 ARG A C 11
ATOM 13569 O O . ARG A 1 79 ? -2.688 -9.161 3.220 1.00 64.21 57 ARG A O 11
ATOM 13587 N N . VAL A 1 80 ? -2.867 -10.194 1.233 1.00 1.31 58 VAL A N 11
ATOM 13588 C CA . VAL A 1 80 ? -1.724 -9.529 0.666 1.00 74.13 58 VAL A CA 11
ATOM 13589 C C . VAL A 1 80 ? -2.185 -8.400 -0.255 1.00 5.44 58 VAL A C 11
ATOM 13590 O O . VAL A 1 80 ? -3.227 -7.803 0.026 1.00 52.30 58 VAL A O 11
ATOM 13603 N N . PRO A 1 81 ? -1.526 -8.162 -1.417 1.00 55.31 59 PRO A N 11
ATOM 13604 C CA . PRO A 1 81 ? -1.272 -6.836 -1.910 1.00 44.03 59 PRO A CA 11
ATOM 13605 C C . PRO A 1 81 ? -1.988 -5.729 -1.138 1.00 15.00 59 PRO A C 11
ATOM 13606 O O . PRO A 1 81 ? -2.943 -5.126 -1.626 1.00 72.34 59 PRO A O 11
ATOM 13614 N N . VAL A 1 82 ? -1.514 -5.484 0.080 1.00 12.35 60 VAL A N 11
ATOM 13615 C CA . VAL A 1 82 ? -2.172 -4.562 0.994 1.00 54.41 60 VAL A CA 11
ATOM 13616 C C . VAL A 1 82 ? -1.434 -3.236 1.078 1.00 24.34 60 VAL A C 11
ATOM 13617 O O . VAL A 1 82 ? -0.205 -3.202 1.166 1.00 75.34 60 VAL A O 11
ATOM 13630 N N . LEU A 1 83 ? -2.197 -2.158 1.050 1.00 42.33 61 LEU A N 11
ATOM 13631 C CA . LEU A 1 83 ? -1.655 -0.819 1.183 1.00 61.33 61 LEU A CA 11
ATOM 13632 C C . LEU A 1 83 ? -1.694 -0.379 2.636 1.00 43.44 61 LEU A C 11
ATOM 13633 O O . LEU A 1 83 ? -2.766 -0.138 3.199 1.00 52.22 61 LEU A O 11
ATOM 13648 N N . PHE A 1 84 ? -0.525 -0.303 3.233 1.00 11.14 62 PHE A N 11
ATOM 13649 C CA . PHE A 1 84 ? -0.379 0.129 4.610 1.00 11.25 62 PHE A CA 11
ATOM 13650 C C . PHE A 1 84 ? -0.139 1.631 4.660 1.00 70.42 62 PHE A C 11
ATOM 13651 O O . PHE A 1 84 ? 0.772 2.144 4.008 1.00 60.03 62 PHE A O 11
ATOM 13667 N N . ALA A 1 85 ? -0.968 2.324 5.422 1.00 32.23 63 ALA A N 11
ATOM 13668 C CA . ALA A 1 85 ? -0.845 3.762 5.574 1.00 72.24 63 ALA A CA 11
ATOM 13669 C C . ALA A 1 85 ? 0.203 4.101 6.625 1.00 2.41 63 ALA A C 11
ATOM 13670 O O . ALA A 1 85 ? -0.030 3.942 7.825 1.00 51.21 63 ALA A O 11
ATOM 13677 N N . VAL A 1 86 ? 1.360 4.545 6.168 1.00 12.34 64 VAL A N 11
ATOM 13678 C CA . VAL A 1 86 ? 2.434 4.957 7.059 1.00 24.45 64 VAL A CA 11
ATOM 13679 C C . VAL A 1 86 ? 2.055 6.269 7.745 1.00 44.12 64 VAL A C 11
ATOM 13680 O O . VAL A 1 86 ? 1.219 7.014 7.225 1.00 45.21 64 VAL A O 11
ATOM 13693 N N . ASN A 1 87 ? 2.628 6.511 8.932 1.00 23.44 65 ASN A N 11
ATOM 13694 C CA . ASN A 1 87 ? 2.293 7.667 9.781 1.00 25.41 65 ASN A CA 11
ATOM 13695 C C . ASN A 1 87 ? 0.991 7.406 10.535 1.00 25.54 65 ASN A C 11
ATOM 13696 O O . ASN A 1 87 ? 0.848 7.769 11.702 1.00 24.35 65 ASN A O 11
ATOM 13706 N N . GLU A 1 88 ? 0.052 6.760 9.860 1.00 72.43 66 GLU A N 11
ATOM 13707 C CA . GLU A 1 88 ? -1.204 6.363 10.472 1.00 34.22 66 GLU A CA 11
ATOM 13708 C C . GLU A 1 88 ? -1.078 5.005 11.145 1.00 12.30 66 GLU A C 11
ATOM 13709 O O . GLU A 1 88 ? -1.712 4.753 12.166 1.00 41.35 66 GLU A O 11
ATOM 13719 N N . ASP A 1 89 ? -0.257 4.143 10.557 1.00 2.13 67 ASP A N 11
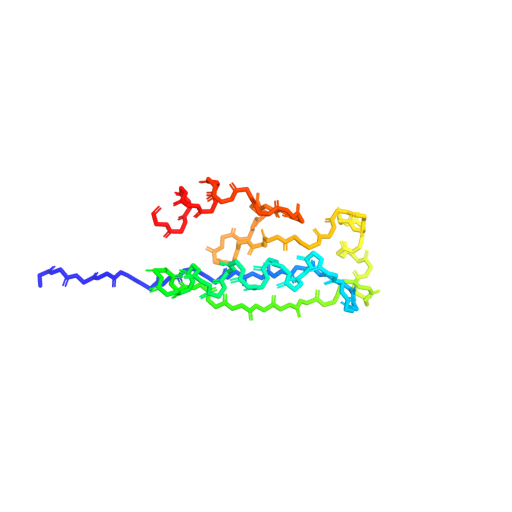ATOM 13720 C CA . ASP A 1 89 ? -0.062 2.781 11.047 1.00 62.23 67 ASP A CA 11
ATOM 13721 C C . ASP A 1 89 ? -1.385 2.012 10.990 1.00 40.41 67 ASP A C 11
ATOM 13722 O O . ASP A 1 89 ? -1.983 1.682 12.014 1.00 34.11 67 ASP A O 11
ATOM 13730 N N . LYS A 1 90 ? -1.857 1.784 9.769 1.00 24.32 68 LYS A N 11
ATOM 13731 C CA . LYS A 1 90 ? -3.120 1.090 9.525 1.00 60.33 68 LYS A CA 11
ATOM 13732 C C . LYS A 1 90 ? -3.154 0.558 8.102 1.00 44.30 68 LYS A C 11
ATOM 13733 O O . LYS A 1 90 ? -2.495 1.104 7.220 1.00 21.32 68 LYS A O 11
ATOM 13748 N N . GLU A 1 91 ? -3.911 -0.501 7.870 1.00 55.22 69 GLU A N 11
ATOM 13749 C CA . GLU A 1 91 ? -4.098 -1.013 6.522 1.00 63.21 69 GLU A CA 11
ATOM 13750 C C . GLU A 1 91 ? -5.271 -0.295 5.868 1.00 12.15 69 GLU A C 11
ATOM 13751 O O . GLU A 1 91 ? -6.242 0.052 6.542 1.00 32.42 69 GLU A O 11
ATOM 13761 N N . LEU A 1 92 ? -5.176 -0.044 4.568 1.00 61.33 70 LEU A N 11
ATOM 13762 C CA . LEU A 1 92 ? -6.257 0.617 3.846 1.00 43.52 70 LEU A CA 11
ATOM 13763 C C . LEU A 1 92 ? -6.955 -0.345 2.893 1.00 14.23 70 LEU A C 11
ATOM 13764 O O . LEU A 1 92 ? -8.168 -0.536 2.961 1.00 2.13 70 LEU A O 11
ATOM 13779 N N . CYS A 1 93 ? -6.179 -0.939 2.000 1.00 13.02 71 CYS A N 11
ATOM 13780 C CA . CYS A 1 93 ? -6.735 -1.700 0.894 1.00 3.03 71 CYS A CA 11
ATOM 13781 C C . CYS A 1 93 ? -5.905 -2.952 0.638 1.00 72.52 71 CYS A C 11
ATOM 13782 O O . CYS A 1 93 ? -4.739 -3.008 1.020 1.00 43.44 71 CYS A O 11
ATOM 13789 N N . HIS A 1 94 ? -6.515 -3.947 0.007 1.00 21.00 72 HIS A N 11
ATOM 13790 C CA . HIS A 1 94 ? -5.833 -5.192 -0.338 1.00 4.43 72 HIS A CA 11
ATOM 13791 C C . HIS A 1 94 ? -6.029 -5.481 -1.825 1.00 24.20 72 HIS A C 11
ATOM 13792 O O . HIS A 1 94 ? -6.549 -4.627 -2.542 1.00 34.13 72 HIS A O 11
ATOM 13805 N N . TYR A 1 95 ? -5.611 -6.671 -2.288 1.00 71.02 73 TYR A N 11
ATOM 13806 C CA . TYR A 1 95 ? -5.757 -7.029 -3.706 1.00 5.41 73 TYR A CA 11
ATOM 13807 C C . TYR A 1 95 ? -7.169 -6.755 -4.210 1.00 44.21 73 TYR A C 11
ATOM 13808 O O . TYR A 1 95 ? -8.145 -6.945 -3.479 1.00 63.22 73 TYR A O 11
ATOM 13825 N N . PHE A 1 96 ? -7.251 -6.326 -5.472 1.00 64.21 74 PHE A N 11
ATOM 13826 C CA . PHE A 1 96 ? -8.460 -5.728 -6.030 1.00 65.22 74 PHE A CA 11
ATOM 13827 C C . PHE A 1 96 ? -8.654 -4.347 -5.416 1.00 42.55 74 PHE A C 11
ATOM 13828 O O . PHE A 1 96 ? -9.278 -4.190 -4.361 1.00 12.52 74 PHE A O 11
ATOM 13844 N N . LEU A 1 97 ? -8.075 -3.357 -6.085 1.00 33.32 75 LEU A N 11
ATOM 13845 C CA . LEU A 1 97 ? -8.003 -1.993 -5.579 1.00 23.00 75 LEU A CA 11
ATOM 13846 C C . LEU A 1 97 ? -9.387 -1.439 -5.267 1.00 74.14 75 LEU A C 11
ATOM 13847 O O . LEU A 1 97 ? -10.283 -1.460 -6.112 1.00 15.05 75 LEU A O 11
ATOM 13862 N N . ASP A 1 98 ? -9.553 -0.957 -4.040 1.00 3.23 76 ASP A N 11
ATOM 13863 C CA . ASP A 1 98 ? -10.827 -0.416 -3.585 1.00 52.31 76 ASP A CA 11
ATOM 13864 C C . ASP A 1 98 ? -11.060 0.960 -4.189 1.00 44.21 76 ASP A C 11
ATOM 13865 O O . ASP A 1 98 ? -12.195 1.324 -4.512 1.00 21.02 76 ASP A O 11
ATOM 13873 N N . SER A 1 99 ? -9.967 1.709 -4.327 1.00 74.23 77 SER A N 11
ATOM 13874 C CA . SER A 1 99 ? -9.971 3.050 -4.919 1.00 32.12 77 SER A CA 11
ATOM 13875 C C . SER A 1 99 ? -10.612 4.092 -3.994 1.00 34.13 77 SER A C 11
ATOM 13876 O O . SER A 1 99 ? -10.039 5.154 -3.769 1.00 21.33 77 SER A O 11
ATOM 13883 N N . ASP A 1 100 ? -11.781 3.782 -3.454 1.00 11.15 78 ASP A N 11
ATOM 13884 C CA . ASP A 1 100 ? -12.530 4.733 -2.638 1.00 5.31 78 ASP A CA 11
ATOM 13885 C C . ASP A 1 100 ? -11.820 5.034 -1.324 1.00 51.12 78 ASP A C 11
ATOM 13886 O O . ASP A 1 100 ? -11.624 6.196 -0.975 1.00 4.45 78 ASP A O 11
ATOM 13894 N N . VAL A 1 101 ? -11.430 3.994 -0.601 1.00 54.33 79 VAL A N 11
ATOM 13895 C CA . VAL A 1 101 ? -10.779 4.171 0.696 1.00 12.11 79 VAL A CA 11
ATOM 13896 C C . VAL A 1 101 ? -9.464 4.935 0.570 1.00 52.05 79 VAL A C 11
ATOM 13897 O O . VAL A 1 101 ? -9.249 5.926 1.273 1.00 40.31 79 VAL A O 11
ATOM 13910 N N . ILE A 1 102 ? -8.586 4.502 -0.326 1.00 14.24 80 ILE A N 11
ATOM 13911 C CA . ILE A 1 102 ? -7.331 5.219 -0.517 1.00 35.41 80 ILE A CA 11
ATOM 13912 C C . ILE A 1 102 ? -7.592 6.585 -1.148 1.00 43.14 80 ILE A C 11
ATOM 13913 O O . ILE A 1 102 ? -6.863 7.534 -0.897 1.00 2.23 80 ILE A O 11
ATOM 13928 N N . GLY A 1 103 ? -8.649 6.687 -1.940 1.00 45.02 81 GLY A N 11
ATOM 13929 C CA . GLY A 1 103 ? -9.023 7.964 -2.513 1.00 73.03 81 GLY A CA 11
ATOM 13930 C C . GLY A 1 103 ? -9.444 8.953 -1.444 1.00 72.31 81 GLY A C 11
ATOM 13931 O O . GLY A 1 103 ? -9.081 10.127 -1.493 1.00 42.25 81 GLY A O 11
ATOM 13935 N N . ALA A 1 104 ? -10.202 8.465 -0.467 1.00 62.22 82 ALA A N 11
ATOM 13936 C CA . ALA A 1 104 ? -10.631 9.267 0.671 1.00 53.35 82 ALA A CA 11
ATOM 13937 C C . ALA A 1 104 ? -9.431 9.700 1.506 1.00 14.31 82 ALA A C 11
ATOM 13938 O O . ALA A 1 104 ? -9.462 10.723 2.184 1.00 40.32 82 ALA A O 11
ATOM 13945 N N . TYR A 1 105 ? -8.371 8.911 1.443 1.00 24.41 83 TYR A N 11
ATOM 13946 C CA . TYR A 1 105 ? -7.153 9.188 2.191 1.00 41.13 83 TYR A CA 11
ATOM 13947 C C . TYR A 1 105 ? -6.204 10.095 1.403 1.00 20.44 83 TYR A C 11
ATOM 13948 O O . TYR A 1 105 ? -5.731 11.110 1.911 1.00 23.32 83 TYR A O 11
ATOM 13965 N N . LEU A 1 106 ? -5.943 9.726 0.159 1.00 34.52 84 LEU A N 11
ATOM 13966 C CA . LEU A 1 106 ? -4.933 10.390 -0.657 1.00 15.42 84 LEU A CA 11
ATOM 13967 C C . LEU A 1 106 ? -5.413 11.737 -1.192 1.00 73.54 84 LEU A C 11
ATOM 13968 O O . LEU A 1 106 ? -4.650 12.703 -1.227 1.00 64.11 84 LEU A O 11
ATOM 13983 N N . SER A 1 107 ? -6.674 11.812 -1.589 1.00 13.32 85 SER A N 11
ATOM 13984 C CA . SER A 1 107 ? -7.182 13.015 -2.234 1.00 74.41 85 SER A CA 11
ATOM 13985 C C . SER A 1 107 ? -8.285 13.667 -1.404 1.00 74.52 85 SER A C 11
ATOM 13986 O O . SER A 1 107 ? -8.656 13.146 -0.355 1.00 0.00 85 SER A O 11
ATOM 13993 N N . MET A 1 23 ? 2.016 32.797 6.798 1.00 41.41 1 MET A N 12
ATOM 13994 C CA . MET A 1 23 ? 2.640 32.511 5.486 1.00 43.10 1 MET A CA 12
ATOM 13995 C C . MET A 1 23 ? 3.153 31.078 5.448 1.00 33.10 1 MET A C 12
ATOM 13996 O O . MET A 1 23 ? 4.312 30.816 5.776 1.00 33.21 1 MET A O 12
ATOM 14007 N N . ASN A 1 24 ? 2.277 30.156 5.069 1.00 43.34 2 ASN A N 12
ATOM 14008 C CA . ASN A 1 24 ? 2.606 28.736 5.031 1.00 31.44 2 ASN A CA 12
ATOM 14009 C C . ASN A 1 24 ? 1.421 27.906 4.550 1.00 31.40 2 ASN A C 12
ATOM 14010 O O . ASN A 1 24 ? 0.305 28.031 5.056 1.00 24.33 2 ASN A O 12
ATOM 14020 N N . ASN A 1 25 ? 1.670 27.076 3.551 1.00 61.50 3 ASN A N 12
ATOM 14021 C CA . ASN A 1 25 ? 0.711 26.063 3.139 1.00 61.32 3 ASN A CA 12
ATOM 14022 C C . ASN A 1 25 ? 1.431 24.728 3.061 1.00 70.02 3 ASN A C 12
ATOM 14023 O O . ASN A 1 25 ? 1.820 24.275 1.981 1.00 32.23 3 ASN A O 12
ATOM 14033 N N . GLN A 1 26 ? 1.649 24.125 4.220 1.00 75.33 4 GLN A N 12
ATOM 14034 C CA . GLN A 1 26 ? 2.463 22.931 4.312 1.00 4.04 4 GLN A CA 12
ATOM 14035 C C . GLN A 1 26 ? 1.651 21.686 3.987 1.00 0.41 4 GLN A C 12
ATOM 14036 O O . GLN A 1 26 ? 1.032 21.072 4.860 1.00 74.20 4 GLN A O 12
ATOM 14048 N N . VAL A 1 27 ? 1.627 21.352 2.709 1.00 22.33 5 VAL A N 12
ATOM 14049 C CA . VAL A 1 27 ? 1.035 20.114 2.250 1.00 24.12 5 VAL A CA 12
ATOM 14050 C C . VAL A 1 27 ? 2.139 19.134 1.903 1.00 2.34 5 VAL A C 12
ATOM 14051 O O . VAL A 1 27 ? 3.092 19.473 1.192 1.00 64.23 5 VAL A O 12
ATOM 14064 N N . GLU A 1 28 ? 2.035 17.934 2.426 1.00 62.14 6 GLU A N 12
ATOM 14065 C CA . GLU A 1 28 ? 3.110 16.970 2.308 1.00 55.11 6 GLU A CA 12
ATOM 14066 C C . GLU A 1 28 ? 2.573 15.619 1.855 1.00 71.23 6 GLU A C 12
ATOM 14067 O O . GLU A 1 28 ? 1.390 15.328 2.036 1.00 71.50 6 GLU A O 12
ATOM 14077 N N . PRO A 1 29 ? 3.431 14.786 1.244 1.00 30.33 7 PRO A N 12
ATOM 14078 C CA . PRO A 1 29 ? 3.018 13.500 0.674 1.00 51.25 7 PRO A CA 12
ATOM 14079 C C . PRO A 1 29 ? 2.633 12.477 1.736 1.00 12.33 7 PRO A C 12
ATOM 14080 O O . PRO A 1 29 ? 2.780 12.710 2.941 1.00 11.34 7 PRO A O 12
ATOM 14088 N N . ARG A 1 30 ? 2.128 11.345 1.283 1.00 42.54 8 ARG A N 12
ATOM 14089 C CA . ARG A 1 30 ? 1.754 10.262 2.177 1.00 30.13 8 ARG A CA 12
ATOM 14090 C C . ARG A 1 30 ? 2.756 9.123 2.025 1.00 11.31 8 ARG A C 12
ATOM 14091 O O . ARG A 1 30 ? 3.789 9.294 1.376 1.00 2.52 8 ARG A O 12
ATOM 14109 N N . LYS A 1 31 ? 2.462 7.974 2.616 1.00 4.12 9 LYS A N 12
ATOM 14110 C CA . LYS A 1 31 ? 3.269 6.787 2.378 1.00 54.22 9 LYS A CA 12
ATOM 14111 C C . LYS A 1 31 ? 2.406 5.538 2.419 1.00 3.41 9 LYS A C 12
ATOM 14112 O O . LYS A 1 31 ? 1.641 5.324 3.361 1.00 21.43 9 LYS A O 12
ATOM 14127 N N . LEU A 1 32 ? 2.526 4.727 1.383 1.00 4.22 10 LEU A N 12
ATOM 14128 C CA . LEU A 1 32 ? 1.808 3.470 1.305 1.00 34.23 10 LEU A CA 12
ATOM 14129 C C . LEU A 1 32 ? 2.784 2.306 1.324 1.00 2.40 10 LEU A C 12
ATOM 14130 O O . LEU A 1 32 ? 3.760 2.287 0.571 1.00 15.24 10 LEU A O 12
ATOM 14145 N N . VAL A 1 33 ? 2.526 1.348 2.192 1.00 54.32 11 VAL A N 12
ATOM 14146 C CA . VAL A 1 33 ? 3.320 0.138 2.229 1.00 23.32 11 VAL A CA 12
ATOM 14147 C C . VAL A 1 33 ? 2.514 -1.019 1.675 1.00 10.35 11 VAL A C 12
ATOM 14148 O O . VAL A 1 33 ? 1.396 -1.275 2.117 1.00 43.35 11 VAL A O 12
ATOM 14161 N N . VAL A 1 34 ? 3.071 -1.704 0.703 1.00 15.40 12 VAL A N 12
ATOM 14162 C CA . VAL A 1 34 ? 2.428 -2.869 0.146 1.00 10.53 12 VAL A CA 12
ATOM 14163 C C . VAL A 1 34 ? 3.134 -4.129 0.617 1.00 63.11 12 VAL A C 12
ATOM 14164 O O . VAL A 1 34 ? 4.271 -4.410 0.228 1.00 54.12 12 VAL A O 12
ATOM 14177 N N . TYR A 1 35 ? 2.470 -4.867 1.490 1.00 31.41 13 TYR A N 12
ATOM 14178 C CA . TYR A 1 35 ? 2.978 -6.153 1.930 1.00 52.54 13 TYR A CA 12
ATOM 14179 C C . TYR A 1 35 ? 2.626 -7.208 0.892 1.00 23.32 13 TYR A C 12
ATOM 14180 O O . TYR A 1 35 ? 1.456 -7.553 0.711 1.00 71.20 13 TYR A O 12
ATOM 14197 N N . GLY A 1 36 ? 3.633 -7.705 0.202 1.00 0.50 14 GLY A N 12
ATOM 14198 C CA . GLY A 1 36 ? 3.391 -8.607 -0.899 1.00 51.22 14 GLY A CA 12
ATOM 14199 C C . GLY A 1 36 ? 3.905 -10.001 -0.643 1.00 2.14 14 GLY A C 12
ATOM 14200 O O . GLY A 1 36 ? 4.607 -10.253 0.338 1.00 41.34 14 GLY A O 12
ATOM 14204 N N . ARG A 1 37 ? 3.547 -10.906 -1.537 1.00 71.15 15 ARG A N 12
ATOM 14205 C CA . ARG A 1 37 ? 3.934 -12.301 -1.435 1.00 14.01 15 ARG A CA 12
ATOM 14206 C C . ARG A 1 37 ? 3.820 -12.933 -2.815 1.00 73.41 15 ARG A C 12
ATOM 14207 O O . ARG A 1 37 ? 3.723 -14.152 -2.955 1.00 4.15 15 ARG A O 12
ATOM 14225 N N . GLU A 1 38 ? 3.860 -12.061 -3.821 1.00 21.04 16 GLU A N 12
ATOM 14226 C CA . GLU A 1 38 ? 3.612 -12.430 -5.214 1.00 45.33 16 GLU A CA 12
ATOM 14227 C C . GLU A 1 38 ? 2.189 -12.963 -5.373 1.00 43.13 16 GLU A C 12
ATOM 14228 O O . GLU A 1 38 ? 1.234 -12.185 -5.469 1.00 14.34 16 GLU A O 12
ATOM 14238 N N . GLY A 1 39 ? 2.042 -14.278 -5.369 1.00 21.53 17 GLY A N 12
ATOM 14239 C CA . GLY A 1 39 ? 0.728 -14.878 -5.414 1.00 62.33 17 GLY A CA 12
ATOM 14240 C C . GLY A 1 39 ? 0.143 -14.925 -6.812 1.00 33.43 17 GLY A C 12
ATOM 14241 O O . GLY A 1 39 ? 0.346 -15.894 -7.541 1.00 72.43 17 GLY A O 12
ATOM 14245 N N . CYS A 1 40 ? -0.563 -13.870 -7.199 1.00 54.12 18 CYS A N 12
ATOM 14246 C CA . CYS A 1 40 ? -1.293 -13.872 -8.458 1.00 44.24 18 CYS A CA 12
ATOM 14247 C C . CYS A 1 40 ? -1.240 -12.491 -9.125 1.00 40.53 18 CYS A C 12
ATOM 14248 O O . CYS A 1 40 ? -0.481 -11.614 -8.702 1.00 21.11 18 CYS A O 12
ATOM 14255 N N . HIS A 1 41 ? -2.074 -12.296 -10.145 1.00 11.11 19 HIS A N 12
ATOM 14256 C CA . HIS A 1 41 ? -1.993 -11.122 -11.013 1.00 14.41 19 HIS A CA 12
ATOM 14257 C C . HIS A 1 41 ? -2.392 -9.831 -10.309 1.00 32.44 19 HIS A C 12
ATOM 14258 O O . HIS A 1 41 ? -1.879 -8.771 -10.646 1.00 53.03 19 HIS A O 12
ATOM 14271 N N . LEU A 1 42 ? -3.295 -9.907 -9.337 1.00 63.01 20 LEU A N 12
ATOM 14272 C CA . LEU A 1 42 ? -3.737 -8.702 -8.623 1.00 64.11 20 LEU A CA 12
ATOM 14273 C C . LEU A 1 42 ? -2.554 -7.916 -8.060 1.00 41.31 20 LEU A C 12
ATOM 14274 O O . LEU A 1 42 ? -2.603 -6.691 -7.967 1.00 62.30 20 LEU A O 12
ATOM 14289 N N . CYS A 1 43 ? -1.490 -8.624 -7.700 1.00 72.22 21 CYS A N 12
ATOM 14290 C CA . CYS A 1 43 ? -0.300 -7.994 -7.149 1.00 0.45 21 CYS A CA 12
ATOM 14291 C C . CYS A 1 43 ? 0.303 -7.000 -8.145 1.00 53.30 21 CYS A C 12
ATOM 14292 O O . CYS A 1 43 ? 0.588 -5.858 -7.787 1.00 11.43 21 CYS A O 12
ATOM 14299 N N . GLU A 1 44 ? 0.472 -7.425 -9.396 1.00 5.51 22 GLU A N 12
ATOM 14300 C CA . GLU A 1 44 ? 1.079 -6.567 -10.414 1.00 13.41 22 GLU A CA 12
ATOM 14301 C C . GLU A 1 44 ? 0.103 -5.477 -10.856 1.00 51.33 22 GLU A C 12
ATOM 14302 O O . GLU A 1 44 ? 0.511 -4.358 -11.180 1.00 51.02 22 GLU A O 12
ATOM 14312 N N . GLU A 1 45 ? -1.184 -5.809 -10.853 1.00 3.53 23 GLU A N 12
ATOM 14313 C CA . GLU A 1 45 ? -2.233 -4.856 -11.202 1.00 24.14 23 GLU A CA 12
ATOM 14314 C C . GLU A 1 45 ? -2.216 -3.682 -10.232 1.00 53.34 23 GLU A C 12
ATOM 14315 O O . GLU A 1 45 ? -2.363 -2.522 -10.629 1.00 75.34 23 GLU A O 12
ATOM 14325 N N . MET A 1 46 ? -2.020 -3.991 -8.959 1.00 53.10 24 MET A N 12
ATOM 14326 C CA . MET A 1 46 ? -1.900 -2.966 -7.930 1.00 43.13 24 MET A CA 12
ATOM 14327 C C . MET A 1 46 ? -0.647 -2.122 -8.149 1.00 60.12 24 MET A C 12
ATOM 14328 O O . MET A 1 46 ? -0.707 -0.896 -8.101 1.00 23.23 24 MET A O 12
ATOM 14340 N N . ILE A 1 47 ? 0.477 -2.789 -8.410 1.00 4.24 25 ILE A N 12
ATOM 14341 C CA . ILE A 1 47 ? 1.760 -2.109 -8.602 1.00 52.14 25 ILE A CA 12
ATOM 14342 C C . ILE A 1 47 ? 1.682 -1.072 -9.721 1.00 30.41 25 ILE A C 12
ATOM 14343 O O . ILE A 1 47 ? 2.101 0.075 -9.545 1.00 21.33 25 ILE A O 12
ATOM 14358 N N . ALA A 1 48 ? 1.129 -1.472 -10.860 1.00 43.03 26 ALA A N 12
ATOM 14359 C CA . ALA A 1 48 ? 0.995 -0.576 -12.003 1.00 45.55 26 ALA A CA 12
ATOM 14360 C C . ALA A 1 48 ? 0.127 0.630 -11.652 1.00 62.14 26 ALA A C 12
ATOM 14361 O O . ALA A 1 48 ? 0.425 1.761 -12.037 1.00 31.34 26 ALA A O 12
ATOM 14368 N N . SER A 1 49 ? -0.938 0.378 -10.901 1.00 23.24 27 SER A N 12
ATOM 14369 C CA . SER A 1 49 ? -1.854 1.429 -10.484 1.00 61.13 27 SER A CA 12
ATOM 14370 C C . SER A 1 49 ? -1.163 2.433 -9.561 1.00 1.55 27 SER A C 12
ATOM 14371 O O . SER A 1 49 ? -1.378 3.643 -9.667 1.00 51.14 27 SER A O 12
ATOM 14378 N N . LEU A 1 50 ? -0.311 1.924 -8.678 1.00 3.24 28 LEU A N 12
ATOM 14379 C CA . LEU A 1 50 ? 0.413 2.764 -7.733 1.00 74.15 28 LEU A CA 12
ATOM 14380 C C . LEU A 1 50 ? 1.347 3.723 -8.461 1.00 44.31 28 LEU A C 12
ATOM 14381 O O . LEU A 1 50 ? 1.485 4.882 -8.078 1.00 15.14 28 LEU A O 12
ATOM 14396 N N . ARG A 1 51 ? 1.974 3.234 -9.523 1.00 2.43 29 ARG A N 12
ATOM 14397 C CA . ARG A 1 51 ? 2.939 4.026 -10.276 1.00 32.12 29 ARG A CA 12
ATOM 14398 C C . ARG A 1 51 ? 2.273 5.246 -10.899 1.00 2.31 29 ARG A C 12
ATOM 14399 O O . ARG A 1 51 ? 2.817 6.350 -10.860 1.00 41.31 29 ARG A O 12
ATOM 14417 N N . VAL A 1 52 ? 1.086 5.049 -11.456 1.00 3.55 30 VAL A N 12
ATOM 14418 C CA . VAL A 1 52 ? 0.357 6.138 -12.092 1.00 13.01 30 VAL A CA 12
ATOM 14419 C C . VAL A 1 52 ? -0.175 7.119 -11.053 1.00 22.12 30 VAL A C 12
ATOM 14420 O O . VAL A 1 52 ? -0.084 8.334 -11.233 1.00 11.25 30 VAL A O 12
ATOM 14433 N N . LEU A 1 53 ? -0.709 6.594 -9.957 1.00 2.13 31 LEU A N 12
ATOM 14434 C CA . LEU A 1 53 ? -1.254 7.444 -8.904 1.00 71.31 31 LEU A CA 12
ATOM 14435 C C . LEU A 1 53 ? -0.129 8.254 -8.247 1.00 3.43 31 LEU A C 12
ATOM 14436 O O . LEU A 1 53 ? -0.337 9.392 -7.833 1.00 33.54 31 LEU A O 12
ATOM 14451 N N . GLN A 1 54 ? 1.069 7.672 -8.194 1.00 22.03 32 GLN A N 12
ATOM 14452 C CA . GLN A 1 54 ? 2.250 8.362 -7.668 1.00 55.43 32 GLN A CA 12
ATOM 14453 C C . GLN A 1 54 ? 2.521 9.650 -8.446 1.00 75.40 32 GLN A C 12
ATOM 14454 O O . GLN A 1 54 ? 3.069 10.611 -7.908 1.00 31.00 32 GLN A O 12
ATOM 14466 N N . LYS A 1 55 ? 2.129 9.657 -9.714 1.00 64.13 33 LYS A N 12
ATOM 14467 C CA . LYS A 1 55 ? 2.342 10.806 -10.585 1.00 12.34 33 LYS A CA 12
ATOM 14468 C C . LYS A 1 55 ? 1.290 11.880 -10.334 1.00 62.31 33 LYS A C 12
ATOM 14469 O O . LYS A 1 55 ? 1.415 13.014 -10.798 1.00 23.31 33 LYS A O 12
ATOM 14484 N N . LYS A 1 56 ? 0.249 11.514 -9.600 1.00 73.43 34 LYS A N 12
ATOM 14485 C CA . LYS A 1 56 ? -0.849 12.424 -9.305 1.00 73.33 34 LYS A CA 12
ATOM 14486 C C . LYS A 1 56 ? -0.729 12.928 -7.873 1.00 41.02 34 LYS A C 12
ATOM 14487 O O . LYS A 1 56 ? -0.951 14.107 -7.582 1.00 23.41 34 LYS A O 12
ATOM 14502 N N . SER A 1 57 ? -0.384 12.011 -6.982 1.00 42.31 35 SER A N 12
ATOM 14503 C CA . SER A 1 57 ? -0.202 12.305 -5.573 1.00 65.24 35 SER A CA 12
ATOM 14504 C C . SER A 1 57 ? 0.870 11.379 -5.003 1.00 64.31 35 SER A C 12
ATOM 14505 O O . SER A 1 57 ? 0.726 10.161 -5.041 1.00 45.23 35 SER A O 12
ATOM 14512 N N . TRP A 1 58 ? 1.955 11.950 -4.500 1.00 33.24 36 TRP A N 12
ATOM 14513 C CA . TRP A 1 58 ? 3.059 11.145 -4.005 1.00 2.25 36 TRP A CA 12
ATOM 14514 C C . TRP A 1 58 ? 2.700 10.465 -2.691 1.00 14.41 36 TRP A C 12
ATOM 14515 O O . TRP A 1 58 ? 2.224 11.106 -1.747 1.00 44.00 36 TRP A O 12
ATOM 14535 N N . PHE A 1 59 ? 2.932 9.166 -2.637 1.00 30.03 37 PHE A N 12
ATOM 14536 C CA . PHE A 1 59 ? 2.690 8.397 -1.429 1.00 63.23 37 PHE A CA 12
ATOM 14537 C C . PHE A 1 59 ? 3.797 7.379 -1.202 1.00 65.53 37 PHE A C 12
ATOM 14538 O O . PHE A 1 59 ? 3.597 6.398 -0.491 1.00 12.10 37 PHE A O 12
ATOM 14554 N N . GLU A 1 60 ? 4.965 7.619 -1.801 1.00 34.43 38 GLU A N 12
ATOM 14555 C CA . GLU A 1 60 ? 6.089 6.683 -1.705 1.00 23.04 38 GLU A CA 12
ATOM 14556 C C . GLU A 1 60 ? 5.691 5.319 -2.260 1.00 62.54 38 GLU A C 12
ATOM 14557 O O . GLU A 1 60 ? 4.601 5.151 -2.802 1.00 64.24 38 GLU A O 12
ATOM 14567 N N . LEU A 1 61 ? 6.595 4.361 -2.192 1.00 13.42 39 LEU A N 12
ATOM 14568 C CA . LEU A 1 61 ? 6.231 2.984 -2.471 1.00 62.01 39 LEU A CA 12
ATOM 14569 C C . LEU A 1 61 ? 7.172 2.030 -1.755 1.00 40.15 39 LEU A C 12
ATOM 14570 O O . LEU A 1 61 ? 8.347 1.922 -2.107 1.00 22.15 39 LEU A O 12
ATOM 14585 N N . GLU A 1 62 ? 6.657 1.349 -0.750 1.00 11.13 40 GLU A N 12
ATOM 14586 C CA . GLU A 1 62 ? 7.442 0.372 -0.022 1.00 33.41 40 GLU A CA 12
ATOM 14587 C C . GLU A 1 62 ? 6.857 -1.012 -0.243 1.00 33.41 40 GLU A C 12
ATOM 14588 O O . GLU A 1 62 ? 5.705 -1.272 0.105 1.00 55.32 40 GLU A O 12
ATOM 14598 N N . VAL A 1 63 ? 7.650 -1.886 -0.843 1.00 75.12 41 VAL A N 12
ATOM 14599 C CA . VAL A 1 63 ? 7.205 -3.235 -1.157 1.00 42.14 41 VAL A CA 12
ATOM 14600 C C . VAL A 1 63 ? 7.933 -4.245 -0.286 1.00 3.41 41 VAL A C 12
ATOM 14601 O O . VAL A 1 63 ? 9.133 -4.465 -0.446 1.00 73.25 41 VAL A O 12
ATOM 14614 N N . ILE A 1 64 ? 7.206 -4.852 0.633 1.00 21.30 42 ILE A N 12
ATOM 14615 C CA . ILE A 1 64 ? 7.798 -5.780 1.576 1.00 21.53 42 ILE A CA 12
ATOM 14616 C C . ILE A 1 64 ? 7.172 -7.160 1.432 1.00 10.23 42 ILE A C 12
ATOM 14617 O O . ILE A 1 64 ? 5.990 -7.350 1.732 1.00 34.33 42 ILE A O 12
ATOM 14632 N N . ASN A 1 65 ? 7.956 -8.112 0.941 1.00 54.53 43 ASN A N 12
ATOM 14633 C CA . ASN A 1 65 ? 7.488 -9.481 0.784 1.00 61.33 43 ASN A CA 12
ATOM 14634 C C . ASN A 1 65 ? 7.572 -10.219 2.110 1.00 20.31 43 ASN A C 12
ATOM 14635 O O . ASN A 1 65 ? 8.660 -10.470 2.628 1.00 22.41 43 ASN A O 12
ATOM 14645 N N . ILE A 1 66 ? 6.416 -10.580 2.646 1.00 2.33 44 ILE A N 12
ATOM 14646 C CA . ILE A 1 66 ? 6.345 -11.166 3.978 1.00 14.22 44 ILE A CA 12
ATOM 14647 C C . ILE A 1 66 ? 6.717 -12.647 3.971 1.00 51.02 44 ILE A C 12
ATOM 14648 O O . ILE A 1 66 ? 6.720 -13.292 5.015 1.00 41.45 44 ILE A O 12
ATOM 14663 N N . ASP A 1 67 ? 7.042 -13.176 2.794 1.00 22.23 45 ASP A N 12
ATOM 14664 C CA . ASP A 1 67 ? 7.397 -14.589 2.654 1.00 64.04 45 ASP A CA 12
ATOM 14665 C C . ASP A 1 67 ? 8.635 -14.928 3.480 1.00 13.12 45 ASP A C 12
ATOM 14666 O O . ASP A 1 67 ? 8.710 -15.981 4.107 1.00 73.34 45 ASP A O 12
ATOM 14674 N N . GLY A 1 68 ? 9.595 -14.013 3.486 1.00 60.55 46 GLY A N 12
ATOM 14675 C CA . GLY A 1 68 ? 10.832 -14.241 4.205 1.00 65.10 46 GLY A CA 12
ATOM 14676 C C . GLY A 1 68 ? 10.736 -13.866 5.670 1.00 51.53 46 GLY A C 12
ATOM 14677 O O . GLY A 1 68 ? 11.746 -13.846 6.374 1.00 43.03 46 GLY A O 12
ATOM 14681 N N . ASN A 1 69 ? 9.529 -13.564 6.131 1.00 52.24 47 ASN A N 12
ATOM 14682 C CA . ASN A 1 69 ? 9.315 -13.201 7.527 1.00 4.55 47 ASN A CA 12
ATOM 14683 C C . ASN A 1 69 ? 8.060 -13.869 8.066 1.00 22.40 47 ASN A C 12
ATOM 14684 O O . ASN A 1 69 ? 6.953 -13.373 7.862 1.00 62.13 47 ASN A O 12
ATOM 14694 N N . GLU A 1 70 ? 8.240 -14.992 8.753 1.00 34.15 48 GLU A N 12
ATOM 14695 C CA . GLU A 1 70 ? 7.130 -15.731 9.354 1.00 63.14 48 GLU A CA 12
ATOM 14696 C C . GLU A 1 70 ? 6.306 -14.816 10.255 1.00 2.13 48 GLU A C 12
ATOM 14697 O O . GLU A 1 70 ? 5.086 -14.957 10.355 1.00 12.35 48 GLU A O 12
ATOM 14707 N N . HIS A 1 71 ? 6.993 -13.874 10.897 1.00 52.03 49 HIS A N 12
ATOM 14708 C CA . HIS A 1 71 ? 6.349 -12.909 11.785 1.00 10.44 49 HIS A CA 12
ATOM 14709 C C . HIS A 1 71 ? 5.271 -12.141 11.029 1.00 22.42 49 HIS A C 12
ATOM 14710 O O . HIS A 1 71 ? 4.136 -12.025 11.487 1.00 71.23 49 HIS A O 12
ATOM 14723 N N . LEU A 1 72 ? 5.636 -11.635 9.857 1.00 63.42 50 LEU A N 12
ATOM 14724 C CA . LEU A 1 72 ? 4.706 -10.885 9.025 1.00 52.12 50 LEU A CA 12
ATOM 14725 C C . LEU A 1 72 ? 3.753 -11.820 8.287 1.00 72.41 50 LEU A C 12
ATOM 14726 O O . LEU A 1 72 ? 2.635 -11.434 7.949 1.00 25.32 50 LEU A O 12
ATOM 14741 N N . THR A 1 73 ? 4.203 -13.049 8.044 1.00 24.20 51 THR A N 12
ATOM 14742 C CA . THR A 1 73 ? 3.390 -14.038 7.355 1.00 1.30 51 THR A CA 12
ATOM 14743 C C . THR A 1 73 ? 2.062 -14.255 8.069 1.00 42.32 51 THR A C 12
ATOM 14744 O O . THR A 1 73 ? 1.012 -14.219 7.447 1.00 33.11 51 THR A O 12
ATOM 14755 N N . ARG A 1 74 ? 2.113 -14.463 9.377 1.00 31.24 52 ARG A N 12
ATOM 14756 C CA . ARG A 1 74 ? 0.910 -14.753 10.148 1.00 75.53 52 ARG A CA 12
ATOM 14757 C C . ARG A 1 74 ? -0.026 -13.546 10.169 1.00 30.44 52 ARG A C 12
ATOM 14758 O O . ARG A 1 74 ? -1.246 -13.695 10.210 1.00 64.04 52 ARG A O 12
ATOM 14776 N N . LEU A 1 75 ? 0.561 -12.357 10.127 1.00 61.12 53 LEU A N 12
ATOM 14777 C CA . LEU A 1 75 ? -0.204 -11.117 10.121 1.00 22.30 53 LEU A CA 12
ATOM 14778 C C . LEU A 1 75 ? -1.055 -10.996 8.859 1.00 0.21 53 LEU A C 12
ATOM 14779 O O . LEU A 1 75 ? -2.251 -10.715 8.929 1.00 52.31 53 LEU A O 12
ATOM 14794 N N . TYR A 1 76 ? -0.440 -11.232 7.707 1.00 72.41 54 TYR A N 12
ATOM 14795 C CA . TYR A 1 76 ? -1.103 -10.985 6.435 1.00 51.24 54 TYR A CA 12
ATOM 14796 C C . TYR A 1 76 ? -1.238 -12.260 5.606 1.00 15.04 54 TYR A C 12
ATOM 14797 O O . TYR A 1 76 ? -1.335 -12.202 4.382 1.00 32.11 54 TYR A O 12
ATOM 14814 N N . ASN A 1 77 ? -1.243 -13.413 6.264 1.00 11.33 55 ASN A N 12
ATOM 14815 C CA . ASN A 1 77 ? -1.427 -14.682 5.560 1.00 3.23 55 ASN A CA 12
ATOM 14816 C C . ASN A 1 77 ? -2.794 -14.723 4.885 1.00 45.45 55 ASN A C 12
ATOM 14817 O O . ASN A 1 77 ? -3.822 -14.571 5.546 1.00 73.15 55 ASN A O 12
ATOM 14827 N N . ASP A 1 78 ? -2.784 -14.887 3.557 1.00 62.40 56 ASP A N 12
ATOM 14828 C CA . ASP A 1 78 ? -4.010 -14.883 2.738 1.00 55.01 56 ASP A CA 12
ATOM 14829 C C . ASP A 1 78 ? -4.592 -13.467 2.644 1.00 30.21 56 ASP A C 12
ATOM 14830 O O . ASP A 1 78 ? -5.557 -13.209 1.922 1.00 10.54 56 ASP A O 12
ATOM 14838 N N . ARG A 1 79 ? -3.966 -12.540 3.344 1.00 60.43 57 ARG A N 12
ATOM 14839 C CA . ARG A 1 79 ? -4.403 -11.161 3.362 1.00 24.21 57 ARG A CA 12
ATOM 14840 C C . ARG A 1 79 ? -3.328 -10.287 2.731 1.00 52.20 57 ARG A C 12
ATOM 14841 O O . ARG A 1 79 ? -3.151 -9.136 3.119 1.00 45.30 57 ARG A O 12
ATOM 14859 N N . VAL A 1 80 ? -2.612 -10.827 1.745 1.00 40.52 58 VAL A N 12
ATOM 14860 C CA . VAL A 1 80 ? -1.521 -10.093 1.144 1.00 42.54 58 VAL A CA 12
ATOM 14861 C C . VAL A 1 80 ? -2.032 -9.122 0.081 1.00 30.34 58 VAL A C 12
ATOM 14862 O O . VAL A 1 80 ? -3.136 -8.597 0.242 1.00 63.04 58 VAL A O 12
ATOM 14875 N N . PRO A 1 81 ? -1.332 -8.948 -1.068 1.00 14.12 59 PRO A N 12
ATOM 14876 C CA . PRO A 1 81 ? -1.153 -7.657 -1.677 1.00 4.44 59 PRO A CA 12
ATOM 14877 C C . PRO A 1 81 ? -1.903 -6.540 -0.955 1.00 31.55 59 PRO A C 12
ATOM 14878 O O . PRO A 1 81 ? -2.883 -5.989 -1.463 1.00 24.24 59 PRO A O 12
ATOM 14886 N N . VAL A 1 82 ? -1.419 -6.233 0.247 1.00 15.14 60 VAL A N 12
ATOM 14887 C CA . VAL A 1 82 ? -2.092 -5.315 1.156 1.00 44.33 60 VAL A CA 12
ATOM 14888 C C . VAL A 1 82 ? -1.590 -3.903 0.963 1.00 72.31 60 VAL A C 12
ATOM 14889 O O . VAL A 1 82 ? -0.383 -3.663 0.921 1.00 43.12 60 VAL A O 12
ATOM 14902 N N . LEU A 1 83 ? -2.515 -2.972 0.841 1.00 10.14 61 LEU A N 12
ATOM 14903 C CA . LEU A 1 83 ? -2.157 -1.577 0.779 1.00 42.12 61 LEU A CA 12
ATOM 14904 C C . LEU A 1 83 ? -2.321 -0.971 2.168 1.00 22.22 61 LEU A C 12
ATOM 14905 O O . LEU A 1 83 ? -3.436 -0.690 2.623 1.00 4.44 61 LEU A O 12
ATOM 14920 N N . PHE A 1 84 ? -1.192 -0.803 2.839 1.00 41.42 62 PHE A N 12
ATOM 14921 C CA . PHE A 1 84 ? -1.158 -0.331 4.212 1.00 55.11 62 PHE A CA 12
ATOM 14922 C C . PHE A 1 84 ? -0.939 1.173 4.251 1.00 13.42 62 PHE A C 12
ATOM 14923 O O . PHE A 1 84 ? 0.028 1.688 3.683 1.00 45.35 62 PHE A O 12
ATOM 14939 N N . ALA A 1 85 ? -1.842 1.874 4.914 1.00 63.12 63 ALA A N 12
ATOM 14940 C CA . ALA A 1 85 ? -1.749 3.317 5.029 1.00 11.52 63 ALA A CA 12
ATOM 14941 C C . ALA A 1 85 ? -0.875 3.704 6.213 1.00 10.13 63 ALA A C 12
ATOM 14942 O O . ALA A 1 85 ? -1.285 3.567 7.364 1.00 35.30 63 ALA A O 12
ATOM 14949 N N . VAL A 1 86 ? 0.332 4.168 5.926 1.00 22.20 64 VAL A N 12
ATOM 14950 C CA . VAL A 1 86 ? 1.253 4.598 6.969 1.00 15.05 64 VAL A CA 12
ATOM 14951 C C . VAL A 1 86 ? 0.712 5.860 7.641 1.00 52.14 64 VAL A C 12
ATOM 14952 O O . VAL A 1 86 ? -0.065 6.598 7.031 1.00 41.31 64 VAL A O 12
ATOM 14965 N N . ASN A 1 87 ? 1.080 6.070 8.911 1.00 64.03 65 ASN A N 12
ATOM 14966 C CA . ASN A 1 87 ? 0.580 7.192 9.730 1.00 43.34 65 ASN A CA 12
ATOM 14967 C C . ASN A 1 87 ? -0.841 6.912 10.212 1.00 23.53 65 ASN A C 12
ATOM 14968 O O . ASN A 1 87 ? -1.203 7.232 11.344 1.00 30.51 65 ASN A O 12
ATOM 14978 N N . GLU A 1 88 ? -1.643 6.319 9.341 1.00 43.01 66 GLU A N 12
ATOM 14979 C CA . GLU A 1 88 ? -2.946 5.804 9.725 1.00 3.11 66 GLU A CA 12
ATOM 14980 C C . GLU A 1 88 ? -2.771 4.493 10.475 1.00 4.42 66 GLU A C 12
ATOM 14981 O O . GLU A 1 88 ? -3.509 4.192 11.418 1.00 53.22 66 GLU A O 12
ATOM 14991 N N . ASP A 1 89 ? -1.777 3.724 10.035 1.00 44.01 67 ASP A N 12
ATOM 14992 C CA . ASP A 1 89 ? -1.445 2.435 10.631 1.00 20.02 67 ASP A CA 12
ATOM 14993 C C . ASP A 1 89 ? -2.635 1.490 10.495 1.00 65.23 67 ASP A C 12
ATOM 14994 O O . ASP A 1 89 ? -2.978 0.744 11.416 1.00 15.54 67 ASP A O 12
ATOM 15002 N N . LYS A 1 90 ? -3.257 1.534 9.321 1.00 12.20 68 LYS A N 12
ATOM 15003 C CA . LYS A 1 90 ? -4.439 0.729 9.031 1.00 21.42 68 LYS A CA 12
ATOM 15004 C C . LYS A 1 90 ? -4.403 0.229 7.594 1.00 73.10 68 LYS A C 12
ATOM 15005 O O . LYS A 1 90 ? -3.645 0.741 6.767 1.00 31.13 68 LYS A O 12
ATOM 15020 N N . GLU A 1 91 ? -5.235 -0.758 7.297 1.00 73.31 69 GLU A N 12
ATOM 15021 C CA . GLU A 1 91 ? -5.387 -1.253 5.939 1.00 34.43 69 GLU A CA 12
ATOM 15022 C C . GLU A 1 91 ? -6.442 -0.441 5.202 1.00 5.32 69 GLU A C 12
ATOM 15023 O O . GLU A 1 91 ? -7.512 -0.168 5.749 1.00 75.34 69 GLU A O 12
ATOM 15033 N N . LEU A 1 92 ? -6.150 -0.048 3.970 1.00 71.25 70 LEU A N 12
ATOM 15034 C CA . LEU A 1 92 ? -7.159 0.596 3.139 1.00 42.14 70 LEU A CA 12
ATOM 15035 C C . LEU A 1 92 ? -7.906 -0.466 2.342 1.00 42.31 70 LEU A C 12
ATOM 15036 O O . LEU A 1 92 ? -9.135 -0.515 2.342 1.00 4.25 70 LEU A O 12
ATOM 15051 N N . CYS A 1 93 ? -7.144 -1.332 1.688 1.00 14.11 71 CYS A N 12
ATOM 15052 C CA . CYS A 1 93 ? -7.704 -2.438 0.929 1.00 51.03 71 CYS A CA 12
ATOM 15053 C C . CYS A 1 93 ? -6.583 -3.399 0.553 1.00 52.51 71 CYS A C 12
ATOM 15054 O O . CYS A 1 93 ? -5.404 -3.054 0.677 1.00 32.03 71 CYS A O 12
ATOM 15061 N N . HIS A 1 94 ? -6.935 -4.597 0.112 1.00 2.15 72 HIS A N 12
ATOM 15062 C CA . HIS A 1 94 ? -5.935 -5.584 -0.270 1.00 14.54 72 HIS A CA 12
ATOM 15063 C C . HIS A 1 94 ? -6.417 -6.405 -1.459 1.00 34.33 72 HIS A C 12
ATOM 15064 O O . HIS A 1 94 ? -7.609 -6.683 -1.575 1.00 14.22 72 HIS A O 12
ATOM 15077 N N . TYR A 1 95 ? -5.475 -6.757 -2.341 1.00 25.54 73 TYR A N 12
ATOM 15078 C CA . TYR A 1 95 ? -5.753 -7.483 -3.593 1.00 13.45 73 TYR A CA 12
ATOM 15079 C C . TYR A 1 95 ? -6.406 -6.577 -4.643 1.00 25.11 73 TYR A C 12
ATOM 15080 O O . TYR A 1 95 ? -6.141 -6.712 -5.833 1.00 31.45 73 TYR A O 12
ATOM 15097 N N . PHE A 1 96 ? -7.235 -5.648 -4.198 1.00 31.12 74 PHE A N 12
ATOM 15098 C CA . PHE A 1 96 ? -7.970 -4.778 -5.094 1.00 14.31 74 PHE A CA 12
ATOM 15099 C C . PHE A 1 96 ? -7.724 -3.331 -4.714 1.00 15.34 74 PHE A C 12
ATOM 15100 O O . PHE A 1 96 ? -7.224 -3.042 -3.625 1.00 23.43 74 PHE A O 12
ATOM 15116 N N . LEU A 1 97 ? -8.078 -2.424 -5.603 1.00 72.41 75 LEU A N 12
ATOM 15117 C CA . LEU A 1 97 ? -7.778 -1.025 -5.399 1.00 64.15 75 LEU A CA 12
ATOM 15118 C C . LEU A 1 97 ? -9.051 -0.195 -5.356 1.00 55.20 75 LEU A C 12
ATOM 15119 O O . LEU A 1 97 ? -9.674 0.064 -6.386 1.00 52.52 75 LEU A O 12
ATOM 15134 N N . ASP A 1 98 ? -9.445 0.193 -4.155 1.00 3.11 76 ASP A N 12
ATOM 15135 C CA . ASP A 1 98 ? -10.574 1.088 -3.975 1.00 64.11 76 ASP A CA 12
ATOM 15136 C C . ASP A 1 98 ? -10.098 2.531 -4.054 1.00 24.02 76 ASP A C 12
ATOM 15137 O O . ASP A 1 98 ? -9.598 3.089 -3.072 1.00 32.33 76 ASP A O 12
ATOM 15145 N N . SER A 1 99 ? -10.236 3.118 -5.236 1.00 70.45 77 SER A N 12
ATOM 15146 C CA . SER A 1 99 ? -9.754 4.467 -5.493 1.00 31.42 77 SER A CA 12
ATOM 15147 C C . SER A 1 99 ? -10.449 5.490 -4.595 1.00 72.21 77 SER A C 12
ATOM 15148 O O . SER A 1 99 ? -9.858 6.508 -4.230 1.00 63.15 77 SER A O 12
ATOM 15155 N N . ASP A 1 100 ? -11.694 5.204 -4.227 1.00 2.11 78 ASP A N 12
ATOM 15156 C CA . ASP A 1 100 ? -12.457 6.098 -3.356 1.00 35.32 78 ASP A CA 12
ATOM 15157 C C . ASP A 1 100 ? -11.804 6.192 -1.981 1.00 54.23 78 ASP A C 12
ATOM 15158 O O . ASP A 1 100 ? -11.679 7.279 -1.414 1.00 12.15 78 ASP A O 12
ATOM 15166 N N . VAL A 1 101 ? -11.364 5.053 -1.458 1.00 71.21 79 VAL A N 12
ATOM 15167 C CA . VAL A 1 101 ? -10.779 4.996 -0.125 1.00 23.02 79 VAL A CA 12
ATOM 15168 C C . VAL A 1 101 ? -9.360 5.559 -0.116 1.00 3.33 79 VAL A C 12
ATOM 15169 O O . VAL A 1 101 ? -9.004 6.346 0.764 1.00 22.32 79 VAL A O 12
ATOM 15182 N N . ILE A 1 102 ? -8.555 5.187 -1.104 1.00 22.20 80 ILE A N 12
ATOM 15183 C CA . ILE A 1 102 ? -7.193 5.692 -1.172 1.00 32.55 80 ILE A CA 12
ATOM 15184 C C . ILE A 1 102 ? -7.199 7.199 -1.439 1.00 32.23 80 ILE A C 12
ATOM 15185 O O . ILE A 1 102 ? -6.358 7.924 -0.922 1.00 71.25 80 ILE A O 12
ATOM 15200 N N . GLY A 1 103 ? -8.173 7.665 -2.218 1.00 74.04 81 GLY A N 12
ATOM 15201 C CA . GLY A 1 103 ? -8.304 9.088 -2.477 1.00 21.14 81 GLY A CA 12
ATOM 15202 C C . GLY A 1 103 ? -8.633 9.861 -1.216 1.00 21.23 81 GLY A C 12
ATOM 15203 O O . GLY A 1 103 ? -8.173 10.988 -1.029 1.00 13.30 81 GLY A O 12
ATOM 15207 N N . ALA A 1 104 ? -9.418 9.242 -0.344 1.00 52.10 82 ALA A N 12
ATOM 15208 C CA . ALA A 1 104 ? -9.775 9.842 0.934 1.00 22.02 82 ALA A CA 12
ATOM 15209 C C . ALA A 1 104 ? -8.544 10.014 1.822 1.00 41.52 82 ALA A C 12
ATOM 15210 O O . ALA A 1 104 ? -8.445 10.971 2.591 1.00 11.51 82 ALA A O 12
ATOM 15217 N N . TYR A 1 105 ? -7.606 9.087 1.699 1.00 74.23 83 TYR A N 12
ATOM 15218 C CA . TYR A 1 105 ? -6.385 9.114 2.495 1.00 12.31 83 TYR A CA 12
ATOM 15219 C C . TYR A 1 105 ? -5.292 9.956 1.834 1.00 44.35 83 TYR A C 12
ATOM 15220 O O . TYR A 1 105 ? -4.569 10.687 2.507 1.00 12.40 83 TYR A O 12
ATOM 15237 N N . LEU A 1 106 ? -5.172 9.844 0.518 1.00 71.24 84 LEU A N 12
ATOM 15238 C CA . LEU A 1 106 ? -4.059 10.453 -0.211 1.00 44.11 84 LEU A CA 12
ATOM 15239 C C . LEU A 1 106 ? -4.228 11.961 -0.393 1.00 32.22 84 LEU A C 12
ATOM 15240 O O . LEU A 1 106 ? -3.401 12.611 -1.034 1.00 50.05 84 LEU A O 12
ATOM 15255 N N . SER A 1 107 ? -5.293 12.515 0.154 1.00 0.45 85 SER A N 12
ATOM 15256 C CA . SER A 1 107 ? -5.505 13.951 0.106 1.00 22.45 85 SER A CA 12
ATOM 15257 C C . SER A 1 107 ? -6.255 14.415 1.350 1.00 13.24 85 SER A C 12
ATOM 15258 O O . SER A 1 107 ? -6.604 13.603 2.205 1.00 0.00 85 SER A O 12
ATOM 15265 N N . MET A 1 23 ? -1.403 28.679 -1.807 1.00 63.34 1 MET A N 13
ATOM 15266 C CA . MET A 1 23 ? -1.331 28.498 -0.337 1.00 23.22 1 MET A CA 13
ATOM 15267 C C . MET A 1 23 ? -2.425 27.539 0.127 1.00 73.35 1 MET A C 13
ATOM 15268 O O . MET A 1 23 ? -3.601 27.894 0.201 1.00 63.44 1 MET A O 13
ATOM 15279 N N . ASN A 1 24 ? -2.037 26.305 0.416 1.00 21.42 2 ASN A N 13
ATOM 15280 C CA . ASN A 1 24 ? -3.003 25.255 0.736 1.00 3.22 2 ASN A CA 13
ATOM 15281 C C . ASN A 1 24 ? -2.427 24.292 1.767 1.00 53.31 2 ASN A C 13
ATOM 15282 O O . ASN A 1 24 ? -2.980 23.220 1.986 1.00 22.03 2 ASN A O 13
ATOM 15292 N N . ASN A 1 25 ? -1.323 24.701 2.399 1.00 32.21 3 ASN A N 13
ATOM 15293 C CA . ASN A 1 25 ? -0.576 23.841 3.326 1.00 35.22 3 ASN A CA 13
ATOM 15294 C C . ASN A 1 25 ? 0.046 22.666 2.582 1.00 70.35 3 ASN A C 13
ATOM 15295 O O . ASN A 1 25 ? -0.628 21.681 2.280 1.00 11.45 3 ASN A O 13
ATOM 15305 N N . GLN A 1 26 ? 1.331 22.766 2.284 1.00 1.01 4 GLN A N 13
ATOM 15306 C CA . GLN A 1 26 ? 2.011 21.694 1.583 1.00 65.21 4 GLN A CA 13
ATOM 15307 C C . GLN A 1 26 ? 2.485 20.639 2.569 1.00 62.33 4 GLN A C 13
ATOM 15308 O O . GLN A 1 26 ? 3.537 20.783 3.200 1.00 61.03 4 GLN A O 13
ATOM 15320 N N . VAL A 1 27 ? 1.691 19.600 2.726 1.00 40.41 5 VAL A N 13
ATOM 15321 C CA . VAL A 1 27 ? 2.083 18.475 3.546 1.00 31.11 5 VAL A CA 13
ATOM 15322 C C . VAL A 1 27 ? 2.899 17.484 2.739 1.00 61.12 5 VAL A C 13
ATOM 15323 O O . VAL A 1 27 ? 2.528 17.106 1.626 1.00 42.53 5 VAL A O 13
ATOM 15336 N N . GLU A 1 28 ? 4.020 17.091 3.313 1.00 55.01 6 GLU A N 13
ATOM 15337 C CA . GLU A 1 28 ? 4.952 16.177 2.679 1.00 0.33 6 GLU A CA 13
ATOM 15338 C C . GLU A 1 28 ? 4.289 14.830 2.384 1.00 20.20 6 GLU A C 13
ATOM 15339 O O . GLU A 1 28 ? 3.232 14.505 2.941 1.00 3.00 6 GLU A O 13
ATOM 15349 N N . PRO A 1 29 ? 4.891 14.030 1.495 1.00 44.03 7 PRO A N 13
ATOM 15350 C CA . PRO A 1 29 ? 4.323 12.752 1.088 1.00 61.33 7 PRO A CA 13
ATOM 15351 C C . PRO A 1 29 ? 4.417 11.701 2.187 1.00 73.10 7 PRO A C 13
ATOM 15352 O O . PRO A 1 29 ? 5.379 11.671 2.958 1.00 21.33 7 PRO A O 13
ATOM 15360 N N . ARG A 1 30 ? 3.407 10.853 2.263 1.00 33.02 8 ARG A N 13
ATOM 15361 C CA . ARG A 1 30 ? 3.408 9.747 3.205 1.00 42.33 8 ARG A CA 13
ATOM 15362 C C . ARG A 1 30 ? 3.510 8.446 2.432 1.00 32.23 8 ARG A C 13
ATOM 15363 O O . ARG A 1 30 ? 2.882 8.294 1.390 1.00 55.54 8 ARG A O 13
ATOM 15381 N N . LYS A 1 31 ? 4.304 7.523 2.934 1.00 40.32 9 LYS A N 13
ATOM 15382 C CA . LYS A 1 31 ? 4.686 6.353 2.162 1.00 41.50 9 LYS A CA 13
ATOM 15383 C C . LYS A 1 31 ? 3.691 5.203 2.312 1.00 35.52 9 LYS A C 13
ATOM 15384 O O . LYS A 1 31 ? 3.031 5.059 3.341 1.00 44.34 9 LYS A O 13
ATOM 15399 N N . LEU A 1 32 ? 3.584 4.406 1.258 1.00 75.55 10 LEU A N 13
ATOM 15400 C CA . LEU A 1 32 ? 2.773 3.203 1.274 1.00 21.40 10 LEU A CA 13
ATOM 15401 C C . LEU A 1 32 ? 3.645 1.962 1.109 1.00 3.15 10 LEU A C 13
ATOM 15402 O O . LEU A 1 32 ? 4.511 1.903 0.230 1.00 50.40 10 LEU A O 13
ATOM 15417 N N . VAL A 1 33 ? 3.423 0.983 1.969 1.00 23.03 11 VAL A N 13
ATOM 15418 C CA . VAL A 1 33 ? 4.058 -0.320 1.830 1.00 14.40 11 VAL A CA 13
ATOM 15419 C C . VAL A 1 33 ? 3.047 -1.320 1.302 1.00 53.22 11 VAL A C 13
ATOM 15420 O O . VAL A 1 33 ? 1.916 -1.365 1.774 1.00 75.22 11 VAL A O 13
ATOM 15433 N N . VAL A 1 34 ? 3.433 -2.105 0.318 1.00 14.33 12 VAL A N 13
ATOM 15434 C CA . VAL A 1 34 ? 2.582 -3.184 -0.126 1.00 75.54 12 VAL A CA 13
ATOM 15435 C C . VAL A 1 34 ? 3.050 -4.490 0.503 1.00 22.43 12 VAL A C 13
ATOM 15436 O O . VAL A 1 34 ? 4.090 -5.038 0.133 1.00 23.24 12 VAL A O 13
ATOM 15449 N N . TYR A 1 35 ? 2.294 -4.962 1.484 1.00 20.34 13 TYR A N 13
ATOM 15450 C CA . TYR A 1 35 ? 2.563 -6.251 2.095 1.00 73.12 13 TYR A CA 13
ATOM 15451 C C . TYR A 1 35 ? 2.190 -7.347 1.126 1.00 32.51 13 TYR A C 13
ATOM 15452 O O . TYR A 1 35 ? 1.346 -7.151 0.258 1.00 1.13 13 TYR A O 13
ATOM 15469 N N . GLY A 1 36 ? 2.816 -8.492 1.271 1.00 55.10 14 GLY A N 13
ATOM 15470 C CA . GLY A 1 36 ? 2.463 -9.618 0.453 1.00 64.15 14 GLY A CA 13
ATOM 15471 C C . GLY A 1 36 ? 3.591 -10.600 0.333 1.00 15.10 14 GLY A C 13
ATOM 15472 O O . GLY A 1 36 ? 4.354 -10.799 1.280 1.00 2.51 14 GLY A O 13
ATOM 15476 N N . ARG A 1 37 ? 3.689 -11.212 -0.828 1.00 30.54 15 ARG A N 13
ATOM 15477 C CA . ARG A 1 37 ? 4.764 -12.132 -1.124 1.00 0.03 15 ARG A CA 13
ATOM 15478 C C . ARG A 1 37 ? 4.883 -12.304 -2.631 1.00 22.31 15 ARG A C 13
ATOM 15479 O O . ARG A 1 37 ? 4.091 -11.737 -3.392 1.00 11.43 15 ARG A O 13
ATOM 15497 N N . GLU A 1 38 ? 5.864 -13.077 -3.053 1.00 54.44 16 GLU A N 13
ATOM 15498 C CA . GLU A 1 38 ? 6.219 -13.181 -4.459 1.00 61.35 16 GLU A CA 13
ATOM 15499 C C . GLU A 1 38 ? 5.247 -14.081 -5.221 1.00 14.32 16 GLU A C 13
ATOM 15500 O O . GLU A 1 38 ? 5.198 -15.293 -5.004 1.00 30.43 16 GLU A O 13
ATOM 15510 N N . GLY A 1 39 ? 4.467 -13.473 -6.103 1.00 5.53 17 GLY A N 13
ATOM 15511 C CA . GLY A 1 39 ? 3.541 -14.224 -6.925 1.00 64.12 17 GLY A CA 13
ATOM 15512 C C . GLY A 1 39 ? 2.110 -13.744 -6.781 1.00 61.35 17 GLY A C 13
ATOM 15513 O O . GLY A 1 39 ? 1.244 -14.487 -6.313 1.00 44.52 17 GLY A O 13
ATOM 15517 N N . CYS A 1 40 ? 1.858 -12.498 -7.174 1.00 13.21 18 CYS A N 13
ATOM 15518 C CA . CYS A 1 40 ? 0.513 -11.931 -7.127 1.00 71.33 18 CYS A CA 13
ATOM 15519 C C . CYS A 1 40 ? 0.311 -10.917 -8.254 1.00 51.12 18 CYS A C 13
ATOM 15520 O O . CYS A 1 40 ? 0.953 -9.865 -8.280 1.00 55.20 18 CYS A O 13
ATOM 15527 N N . HIS A 1 41 ? -0.595 -11.228 -9.170 1.00 51.31 19 HIS A N 13
ATOM 15528 C CA . HIS A 1 41 ? -0.827 -10.389 -10.342 1.00 3.33 19 HIS A CA 13
ATOM 15529 C C . HIS A 1 41 ? -1.514 -9.079 -9.962 1.00 3.24 19 HIS A C 13
ATOM 15530 O O . HIS A 1 41 ? -1.186 -8.026 -10.503 1.00 5.22 19 HIS A O 13
ATOM 15543 N N . LEU A 1 42 ? -2.460 -9.145 -9.026 1.00 55.30 20 LEU A N 13
ATOM 15544 C CA . LEU A 1 42 ? -3.147 -7.939 -8.555 1.00 45.21 20 LEU A CA 13
ATOM 15545 C C . LEU A 1 42 ? -2.160 -6.948 -7.958 1.00 33.32 20 LEU A C 13
ATOM 15546 O O . LEU A 1 42 ? -2.367 -5.737 -8.018 1.00 31.24 20 LEU A O 13
ATOM 15561 N N . CYS A 1 43 ? -1.090 -7.469 -7.371 1.00 60.03 21 CYS A N 13
ATOM 15562 C CA . CYS A 1 43 ? -0.046 -6.622 -6.821 1.00 34.14 21 CYS A CA 13
ATOM 15563 C C . CYS A 1 43 ? 0.567 -5.776 -7.935 1.00 22.45 21 CYS A C 13
ATOM 15564 O O . CYS A 1 43 ? 0.735 -4.569 -7.782 1.00 51.15 21 CYS A O 13
ATOM 15571 N N . GLU A 1 44 ? 0.864 -6.426 -9.064 1.00 53.22 22 GLU A N 13
ATOM 15572 C CA . GLU A 1 44 ? 1.424 -5.747 -10.232 1.00 2.33 22 GLU A CA 13
ATOM 15573 C C . GLU A 1 44 ? 0.469 -4.678 -10.743 1.00 41.55 22 GLU A C 13
ATOM 15574 O O . GLU A 1 44 ? 0.864 -3.540 -11.002 1.00 15.32 22 GLU A O 13
ATOM 15584 N N . GLU A 1 45 ? -0.794 -5.061 -10.880 1.00 73.10 23 GLU A N 13
ATOM 15585 C CA . GLU A 1 45 ? -1.808 -4.194 -11.461 1.00 53.32 23 GLU A CA 13
ATOM 15586 C C . GLU A 1 45 ? -2.025 -2.944 -10.621 1.00 60.33 23 GLU A C 13
ATOM 15587 O O . GLU A 1 45 ? -2.209 -1.852 -11.163 1.00 21.23 23 GLU A O 13
ATOM 15597 N N . MET A 1 46 ? -1.985 -3.094 -9.301 1.00 34.53 24 MET A N 13
ATOM 15598 C CA . MET A 1 46 ? -2.125 -1.944 -8.418 1.00 74.40 24 MET A CA 13
ATOM 15599 C C . MET A 1 46 ? -0.876 -1.076 -8.457 1.00 25.20 24 MET A C 13
ATOM 15600 O O . MET A 1 46 ? -0.956 0.126 -8.240 1.00 61.21 24 MET A O 13
ATOM 15612 N N . ILE A 1 47 ? 0.275 -1.679 -8.744 1.00 60.42 25 ILE A N 13
ATOM 15613 C CA . ILE A 1 47 ? 1.509 -0.915 -8.898 1.00 30.22 25 ILE A CA 13
ATOM 15614 C C . ILE A 1 47 ? 1.351 0.111 -10.016 1.00 43.10 25 ILE A C 13
ATOM 15615 O O . ILE A 1 47 ? 1.691 1.281 -9.849 1.00 62.24 25 ILE A O 13
ATOM 15630 N N . ALA A 1 48 ? 0.798 -0.330 -11.139 1.00 41.21 26 ALA A N 13
ATOM 15631 C CA . ALA A 1 48 ? 0.542 0.555 -12.268 1.00 33.24 26 ALA A CA 13
ATOM 15632 C C . ALA A 1 48 ? -0.421 1.670 -11.873 1.00 11.10 26 ALA A C 13
ATOM 15633 O O . ALA A 1 48 ? -0.226 2.832 -12.234 1.00 64.31 26 ALA A O 13
ATOM 15640 N N . SER A 1 49 ? -1.451 1.309 -11.112 1.00 11.15 27 SER A N 13
ATOM 15641 C CA . SER A 1 49 ? -2.428 2.276 -10.627 1.00 53.23 27 SER A CA 13
ATOM 15642 C C . SER A 1 49 ? -1.775 3.268 -9.663 1.00 73.33 27 SER A C 13
ATOM 15643 O O . SER A 1 49 ? -2.021 4.474 -9.728 1.00 72.31 27 SER A O 13
ATOM 15650 N N . LEU A 1 50 ? -0.925 2.754 -8.780 1.00 3.00 28 LEU A N 13
ATOM 15651 C CA . LEU A 1 50 ? -0.245 3.583 -7.795 1.00 51.41 28 LEU A CA 13
ATOM 15652 C C . LEU A 1 50 ? 0.744 4.528 -8.463 1.00 1.45 28 LEU A C 13
ATOM 15653 O O . LEU A 1 50 ? 0.963 5.636 -7.988 1.00 20.30 28 LEU A O 13
ATOM 15668 N N . ARG A 1 51 ? 1.332 4.093 -9.572 1.00 23.15 29 ARG A N 13
ATOM 15669 C CA . ARG A 1 51 ? 2.214 4.958 -10.343 1.00 33.15 29 ARG A CA 13
ATOM 15670 C C . ARG A 1 51 ? 1.444 6.163 -10.862 1.00 3.42 29 ARG A C 13
ATOM 15671 O O . ARG A 1 51 ? 1.918 7.294 -10.797 1.00 54.43 29 ARG A O 13
ATOM 15689 N N . VAL A 1 52 ? 0.246 5.904 -11.372 1.00 53.44 30 VAL A N 13
ATOM 15690 C CA . VAL A 1 52 ? -0.627 6.966 -11.857 1.00 31.23 30 VAL A CA 13
ATOM 15691 C C . VAL A 1 52 ? -1.014 7.901 -10.717 1.00 51.45 30 VAL A C 13
ATOM 15692 O O . VAL A 1 52 ? -1.031 9.124 -10.879 1.00 52.02 30 VAL A O 13
ATOM 15705 N N . LEU A 1 53 ? -1.308 7.326 -9.557 1.00 54.52 31 LEU A N 13
ATOM 15706 C CA . LEU A 1 53 ? -1.678 8.117 -8.392 1.00 32.45 31 LEU A CA 13
ATOM 15707 C C . LEU A 1 53 ? -0.476 8.924 -7.895 1.00 44.32 31 LEU A C 13
ATOM 15708 O O . LEU A 1 53 ? -0.635 10.047 -7.427 1.00 3.01 31 LEU A O 13
ATOM 15723 N N . GLN A 1 54 ? 0.723 8.359 -8.028 1.00 50.10 32 GLN A N 13
ATOM 15724 C CA . GLN A 1 54 ? 1.958 9.049 -7.648 1.00 42.41 32 GLN A CA 13
ATOM 15725 C C . GLN A 1 54 ? 2.158 10.326 -8.461 1.00 51.41 32 GLN A C 13
ATOM 15726 O O . GLN A 1 54 ? 2.908 11.217 -8.060 1.00 61.31 32 GLN A O 13
ATOM 15738 N N . LYS A 1 55 ? 1.500 10.407 -9.612 1.00 71.42 33 LYS A N 13
ATOM 15739 C CA . LYS A 1 55 ? 1.574 11.595 -10.451 1.00 21.03 33 LYS A CA 13
ATOM 15740 C C . LYS A 1 55 ? 0.669 12.695 -9.908 1.00 41.32 33 LYS A C 13
ATOM 15741 O O . LYS A 1 55 ? 0.809 13.866 -10.259 1.00 55.45 33 LYS A O 13
ATOM 15756 N N . LYS A 1 56 ? -0.263 12.300 -9.052 1.00 54.44 34 LYS A N 13
ATOM 15757 C CA . LYS A 1 56 ? -1.150 13.239 -8.382 1.00 62.54 34 LYS A CA 13
ATOM 15758 C C . LYS A 1 56 ? -0.634 13.513 -6.975 1.00 21.52 34 LYS A C 13
ATOM 15759 O O . LYS A 1 56 ? -0.561 14.656 -6.528 1.00 74.14 34 LYS A O 13
ATOM 15774 N N . SER A 1 57 ? -0.272 12.441 -6.284 1.00 43.23 35 SER A N 13
ATOM 15775 C CA . SER A 1 57 ? 0.221 12.514 -4.919 1.00 0.33 35 SER A CA 13
ATOM 15776 C C . SER A 1 57 ? 1.293 11.448 -4.705 1.00 12.52 35 SER A C 13
ATOM 15777 O O . SER A 1 57 ? 1.047 10.263 -4.924 1.00 71.11 35 SER A O 13
ATOM 15784 N N . TRP A 1 58 ? 2.482 11.871 -4.301 1.00 2.42 36 TRP A N 13
ATOM 15785 C CA . TRP A 1 58 ? 3.592 10.948 -4.112 1.00 3.35 36 TRP A CA 13
ATOM 15786 C C . TRP A 1 58 ? 3.453 10.203 -2.787 1.00 72.53 36 TRP A C 13
ATOM 15787 O O . TRP A 1 58 ? 3.133 10.803 -1.760 1.00 33.20 36 TRP A O 13
ATOM 15807 N N . PHE A 1 59 ? 3.682 8.895 -2.816 1.00 44.31 37 PHE A N 13
ATOM 15808 C CA . PHE A 1 59 ? 3.611 8.081 -1.606 1.00 3.24 37 PHE A CA 13
ATOM 15809 C C . PHE A 1 59 ? 4.627 6.944 -1.635 1.00 74.11 37 PHE A C 13
ATOM 15810 O O . PHE A 1 59 ? 4.563 6.026 -0.819 1.00 21.20 37 PHE A O 13
ATOM 15826 N N . GLU A 1 60 ? 5.581 7.032 -2.556 1.00 12.34 38 GLU A N 13
ATOM 15827 C CA . GLU A 1 60 ? 6.564 5.967 -2.767 1.00 45.35 38 GLU A CA 13
ATOM 15828 C C . GLU A 1 60 ? 5.880 4.629 -3.030 1.00 11.35 38 GLU A C 13
ATOM 15829 O O . GLU A 1 60 ? 4.665 4.548 -3.196 1.00 53.52 38 GLU A O 13
ATOM 15839 N N . LEU A 1 61 ? 6.677 3.587 -3.126 1.00 35.03 39 LEU A N 13
ATOM 15840 C CA . LEU A 1 61 ? 6.148 2.242 -3.262 1.00 40.43 39 LEU A CA 13
ATOM 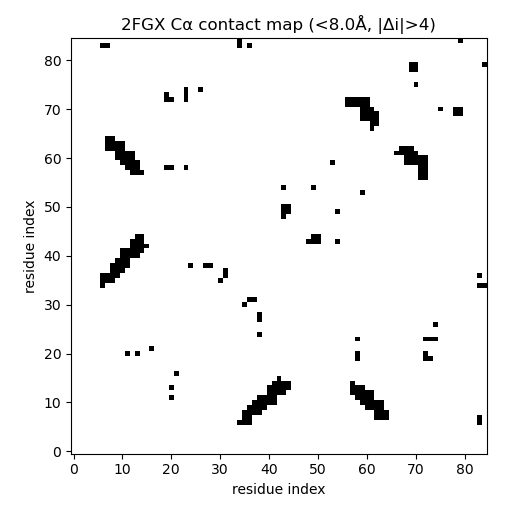15841 C C . LEU A 1 61 ? 7.114 1.227 -2.653 1.00 40.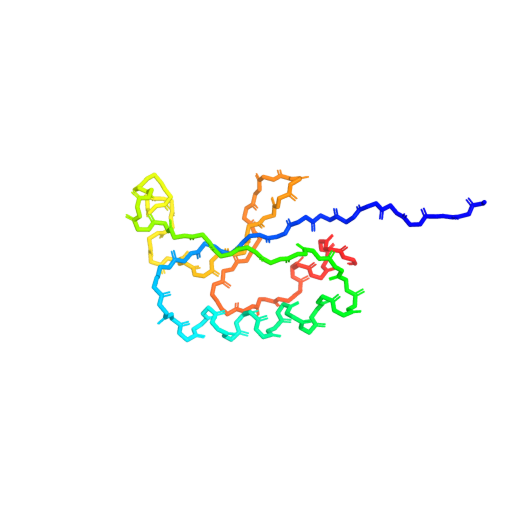31 39 LEU A C 13
ATOM 15842 O O . LEU A 1 61 ? 8.202 1.002 -3.180 1.00 43.24 39 LEU A O 13
ATOM 15857 N N . GLU A 1 62 ? 6.724 0.638 -1.531 1.00 62.45 40 GLU A N 13
ATOM 15858 C CA . GLU A 1 62 ? 7.569 -0.330 -0.843 1.00 11.31 40 GLU A CA 13
ATOM 15859 C C . GLU A 1 62 ? 6.993 -1.731 -0.992 1.00 35.23 40 GLU A C 13
ATOM 15860 O O . GLU A 1 62 ? 5.777 -1.902 -1.049 1.00 32.41 40 GLU A O 13
ATOM 15870 N N . VAL A 1 63 ? 7.869 -2.723 -1.050 1.00 53.51 41 VAL A N 13
ATOM 15871 C CA . VAL A 1 63 ? 7.455 -4.117 -1.108 1.00 64.52 41 VAL A CA 13
ATOM 15872 C C . VAL A 1 63 ? 8.089 -4.887 0.044 1.00 11.13 41 VAL A C 13
ATOM 15873 O O . VAL A 1 63 ? 9.308 -4.849 0.227 1.00 11.54 41 VAL A O 13
ATOM 15886 N N . ILE A 1 64 ? 7.265 -5.562 0.833 1.00 61.52 42 ILE A N 13
ATOM 15887 C CA . ILE A 1 64 ? 7.757 -6.326 1.972 1.00 21.52 42 ILE A CA 13
ATOM 15888 C C . ILE A 1 64 ? 7.088 -7.701 2.034 1.00 33.04 42 ILE A C 13
ATOM 15889 O O . ILE A 1 64 ? 5.862 -7.806 2.132 1.00 50.01 42 ILE A O 13
ATOM 15904 N N . ASN A 1 65 ? 7.899 -8.748 1.956 1.00 23.32 43 ASN A N 13
ATOM 15905 C CA . ASN A 1 65 ? 7.391 -10.115 1.988 1.00 61.14 43 ASN A CA 13
ATOM 15906 C C . ASN A 1 65 ? 7.103 -10.564 3.411 1.00 51.04 43 ASN A C 13
ATOM 15907 O O . ASN A 1 65 ? 7.945 -10.438 4.301 1.00 45.21 43 ASN A O 13
ATOM 15917 N N . ILE A 1 66 ? 5.911 -11.093 3.620 1.00 43.01 44 ILE A N 13
ATOM 15918 C CA . ILE A 1 66 ? 5.537 -11.643 4.917 1.00 71.14 44 ILE A CA 13
ATOM 15919 C C . ILE A 1 66 ? 5.930 -13.109 5.002 1.00 51.21 44 ILE A C 13
ATOM 15920 O O . ILE A 1 66 ? 5.976 -13.684 6.086 1.00 12.44 44 ILE A O 13
ATOM 15935 N N . ASP A 1 67 ? 6.219 -13.689 3.838 1.00 73.21 45 ASP A N 13
ATOM 15936 C CA . ASP A 1 67 ? 6.468 -15.123 3.694 1.00 2.14 45 ASP A CA 13
ATOM 15937 C C . ASP A 1 67 ? 7.460 -15.651 4.731 1.00 72.33 45 ASP A C 13
ATOM 15938 O O . ASP A 1 67 ? 7.223 -16.682 5.355 1.00 74.14 45 ASP A O 13
ATOM 15946 N N . GLY A 1 68 ? 8.558 -14.927 4.923 1.00 64.32 46 GLY A N 13
ATOM 15947 C CA . GLY A 1 68 ? 9.599 -15.385 5.829 1.00 23.52 46 GLY A CA 13
ATOM 15948 C C . GLY A 1 68 ? 9.376 -14.952 7.267 1.00 54.24 46 GLY A C 13
ATOM 15949 O O . GLY A 1 68 ? 10.164 -15.287 8.151 1.00 22.14 46 GLY A O 13
ATOM 15953 N N . ASN A 1 69 ? 8.296 -14.220 7.509 1.00 72.32 47 ASN A N 13
ATOM 15954 C CA . ASN A 1 69 ? 8.003 -13.700 8.840 1.00 65.54 47 ASN A CA 13
ATOM 15955 C C . ASN A 1 69 ? 6.793 -14.411 9.426 1.00 43.12 47 ASN A C 13
ATOM 15956 O O . ASN A 1 69 ? 5.670 -14.234 8.951 1.00 24.03 47 ASN A O 13
ATOM 15966 N N . GLU A 1 70 ? 7.030 -15.203 10.463 1.00 20.42 48 GLU A N 13
ATOM 15967 C CA . GLU A 1 70 ? 5.994 -16.039 11.074 1.00 42.02 48 GLU A CA 13
ATOM 15968 C C . GLU A 1 70 ? 4.788 -15.208 11.526 1.00 3.13 48 GLU A C 13
ATOM 15969 O O . GLU A 1 70 ? 3.642 -15.546 11.225 1.00 24.31 48 GLU A O 13
ATOM 15979 N N . HIS A 1 71 ? 5.051 -14.105 12.216 1.00 23.40 49 HIS A N 13
ATOM 15980 C CA . HIS A 1 71 ? 3.978 -13.301 12.787 1.00 5.50 49 HIS A CA 13
ATOM 15981 C C . HIS A 1 71 ? 3.207 -12.583 11.687 1.00 21.14 49 HIS A C 13
ATOM 15982 O O . HIS A 1 71 ? 1.981 -12.468 11.750 1.00 15.14 49 HIS A O 13
ATOM 15995 N N . LEU A 1 72 ? 3.927 -12.124 10.669 1.00 2.34 50 LEU A N 13
ATOM 15996 C CA . LEU A 1 72 ? 3.303 -11.442 9.542 1.00 51.24 50 LEU A CA 13
ATOM 15997 C C . LEU A 1 72 ? 2.478 -12.419 8.717 1.00 10.44 50 LEU A C 13
ATOM 15998 O O . LEU A 1 72 ? 1.447 -12.051 8.156 1.00 22.12 50 LEU A O 13
ATOM 16013 N N . THR A 1 73 ? 2.935 -13.665 8.654 1.00 14.24 51 THR A N 13
ATOM 16014 C CA . THR A 1 73 ? 2.218 -14.707 7.937 1.00 33.15 51 THR A CA 13
ATOM 16015 C C . THR A 1 73 ? 0.803 -14.860 8.491 1.00 34.45 51 THR A C 13
ATOM 16016 O O . THR A 1 73 ? -0.172 -14.696 7.773 1.00 33.32 51 THR A O 13
ATOM 16027 N N . ARG A 1 74 ? 0.693 -15.119 9.783 1.00 40.12 52 ARG A N 13
ATOM 16028 C CA . ARG A 1 74 ? -0.612 -15.317 10.406 1.00 1.43 52 ARG A CA 13
ATOM 16029 C C . ARG A 1 74 ? -1.509 -14.088 10.246 1.00 3.34 52 ARG A C 13
ATOM 16030 O O . ARG A 1 74 ? -2.734 -14.209 10.184 1.00 44.23 52 ARG A O 13
ATOM 16048 N N . LEU A 1 75 ? -0.893 -12.917 10.177 1.00 21.50 53 LEU A N 13
ATOM 16049 C CA . LEU A 1 75 ? -1.631 -11.670 10.016 1.00 23.31 53 LEU A CA 13
ATOM 16050 C C . LEU A 1 75 ? -2.142 -11.472 8.583 1.00 51.24 53 LEU A C 13
ATOM 16051 O O . LEU A 1 75 ? -3.315 -11.150 8.382 1.00 41.45 53 LEU A O 13
ATOM 16066 N N . TYR A 1 76 ? -1.274 -11.666 7.589 1.00 11.20 54 TYR A N 13
ATOM 16067 C CA . TYR A 1 76 ? -1.594 -11.246 6.221 1.00 21.34 54 TYR A CA 13
ATOM 16068 C C . TYR A 1 76 ? -1.532 -12.385 5.199 1.00 12.44 54 TYR A C 13
ATOM 16069 O O . TYR A 1 76 ? -1.631 -12.131 4.009 1.00 4.13 54 TYR A O 13
ATOM 16086 N N . ASN A 1 77 ? -1.365 -13.628 5.637 1.00 55.02 55 ASN A N 13
ATOM 16087 C CA . ASN A 1 77 ? -1.212 -14.745 4.689 1.00 0.05 55 ASN A CA 13
ATOM 16088 C C . ASN A 1 77 ? -2.426 -14.884 3.779 1.00 74.24 55 ASN A C 13
ATOM 16089 O O . ASN A 1 77 ? -2.300 -14.957 2.558 1.00 20.22 55 ASN A O 13
ATOM 16099 N N . ASP A 1 78 ? -3.603 -14.913 4.385 1.00 62.54 56 ASP A N 13
ATOM 16100 C CA . ASP A 1 78 ? -4.833 -15.146 3.643 1.00 50.31 56 ASP A CA 13
ATOM 16101 C C . ASP A 1 78 ? -5.270 -13.890 2.891 1.00 53.44 56 ASP A C 13
ATOM 16102 O O . ASP A 1 78 ? -6.027 -13.963 1.922 1.00 13.44 56 ASP A O 13
ATOM 16110 N N . ARG A 1 79 ? -4.774 -12.738 3.332 1.00 41.54 57 ARG A N 13
ATOM 16111 C CA . ARG A 1 79 ? -5.038 -11.485 2.660 1.00 23.41 57 ARG A CA 13
ATOM 16112 C C . ARG A 1 79 ? -3.728 -10.770 2.401 1.00 40.10 57 ARG A C 13
ATOM 16113 O O . ARG A 1 79 ? -3.378 -9.831 3.115 1.00 21.23 57 ARG A O 13
ATOM 16131 N N . VAL A 1 80 ? -2.976 -11.246 1.414 1.00 24.23 58 VAL A N 13
ATOM 16132 C CA . VAL A 1 80 ? -1.750 -10.589 1.050 1.00 11.14 58 VAL A CA 13
ATOM 16133 C C . VAL A 1 80 ? -2.058 -9.432 0.111 1.00 64.51 58 VAL A C 13
ATOM 16134 O O . VAL A 1 80 ? -3.138 -8.857 0.243 1.00 52.02 58 VAL A O 13
ATOM 16147 N N . PRO A 1 81 ? -1.215 -9.142 -0.916 1.00 73.33 59 PRO A N 13
ATOM 16148 C CA . PRO A 1 81 ? -0.920 -7.794 -1.309 1.00 23.51 59 PRO A CA 13
ATOM 16149 C C . PRO A 1 81 ? -1.823 -6.754 -0.661 1.00 61.10 59 PRO A C 13
ATOM 16150 O O . PRO A 1 81 ? -2.969 -6.595 -1.063 1.00 44.31 59 PRO A O 13
ATOM 16158 N N . VAL A 1 82 ? -1.309 -6.088 0.368 1.00 10.31 60 VAL A N 13
ATOM 16159 C CA . VAL A 1 82 ? -2.086 -5.111 1.144 1.00 52.12 60 VAL A CA 13
ATOM 16160 C C . VAL A 1 82 ? -1.327 -3.790 1.278 1.00 11.12 60 VAL A C 13
ATOM 16161 O O . VAL A 1 82 ? -0.111 -3.791 1.414 1.00 23.35 60 VAL A O 13
ATOM 16174 N N . LEU A 1 83 ? -2.039 -2.663 1.231 1.00 34.52 61 LEU A N 13
ATOM 16175 C CA . LEU A 1 83 ? -1.398 -1.356 1.399 1.00 75.03 61 LEU A CA 13
ATOM 16176 C C . LEU A 1 83 ? -1.324 -0.954 2.866 1.00 43.10 61 LEU A C 13
ATOM 16177 O O . LEU A 1 83 ? -2.341 -0.887 3.560 1.00 62.13 61 LEU A O 13
ATOM 16192 N N . PHE A 1 84 ? -0.110 -0.692 3.314 1.00 60.31 62 PHE A N 13
ATOM 16193 C CA . PHE A 1 84 ? 0.147 -0.247 4.671 1.00 32.12 62 PHE A CA 13
ATOM 16194 C C . PHE A 1 84 ? 0.476 1.241 4.686 1.00 55.21 62 PHE A C 13
ATOM 16195 O O . PHE A 1 84 ? 1.323 1.707 3.919 1.00 74.51 62 PHE A O 13
ATOM 16211 N N . ALA A 1 85 ? -0.199 1.979 5.552 1.00 53.03 63 ALA A N 13
ATOM 16212 C CA . ALA A 1 85 ? 0.026 3.409 5.679 1.00 21.11 63 ALA A CA 13
ATOM 16213 C C . ALA A 1 85 ? 1.260 3.693 6.530 1.00 15.15 63 ALA A C 13
ATOM 16214 O O . ALA A 1 85 ? 1.219 3.580 7.759 1.00 34.22 63 ALA A O 13
ATOM 16221 N N . VAL A 1 86 ? 2.355 4.068 5.876 1.00 74.04 64 VAL A N 13
ATOM 16222 C CA . VAL A 1 86 ? 3.612 4.321 6.570 1.00 41.41 64 VAL A CA 13
ATOM 16223 C C . VAL A 1 86 ? 3.613 5.711 7.190 1.00 1.25 64 VAL A C 13
ATOM 16224 O O . VAL A 1 86 ? 4.131 6.666 6.606 1.00 11.22 64 VAL A O 13
ATOM 16237 N N . ASN A 1 87 ? 2.992 5.807 8.360 1.00 52.34 65 ASN A N 13
ATOM 16238 C CA . ASN A 1 87 ? 2.927 7.049 9.126 1.00 2.12 65 ASN A CA 13
ATOM 16239 C C . ASN A 1 87 ? 1.999 6.848 10.317 1.00 44.31 65 ASN A C 13
ATOM 16240 O O . ASN A 1 87 ? 2.408 6.955 11.474 1.00 13.43 65 ASN A O 13
ATOM 16250 N N . GLU A 1 88 ? 0.748 6.518 10.019 1.00 45.43 66 GLU A N 13
ATOM 16251 C CA . GLU A 1 88 ? -0.253 6.284 11.051 1.00 2.44 66 GLU A CA 13
ATOM 16252 C C . GLU A 1 88 ? -0.261 4.813 11.459 1.00 73.10 66 GLU A C 13
ATOM 16253 O O . GLU A 1 88 ? -0.943 4.430 12.405 1.00 31.04 66 GLU A O 13
ATOM 16263 N N . ASP A 1 89 ? 0.492 3.996 10.719 1.00 74.44 67 ASP A N 13
ATOM 16264 C CA . ASP A 1 89 ? 0.666 2.576 11.047 1.00 21.32 67 ASP A CA 13
ATOM 16265 C C . ASP A 1 89 ? -0.672 1.832 11.035 1.00 51.43 67 ASP A C 13
ATOM 16266 O O . ASP A 1 89 ? -1.287 1.597 12.075 1.00 33.12 67 ASP A O 13
ATOM 16274 N N . LYS A 1 90 ? -1.135 1.506 9.831 1.00 71.45 68 LYS A N 13
ATOM 16275 C CA . LYS A 1 90 ? -2.391 0.783 9.644 1.00 74.11 68 LYS A CA 13
ATOM 16276 C C . LYS A 1 90 ? -2.566 0.363 8.190 1.00 54.55 68 LYS A C 13
ATOM 16277 O O . LYS A 1 90 ? -2.097 1.046 7.278 1.00 72.31 68 LYS A O 13
ATOM 16292 N N . GLU A 1 91 ? -3.230 -0.766 7.983 1.00 13.04 69 GLU A N 13
ATOM 16293 C CA . GLU A 1 91 ? -3.569 -1.224 6.641 1.00 22.43 69 GLU A CA 13
ATOM 16294 C C . GLU A 1 91 ? -4.771 -0.448 6.121 1.00 44.35 69 GLU A C 13
ATOM 16295 O O . GLU A 1 91 ? -5.731 -0.209 6.858 1.00 21.35 69 GLU A O 13
ATOM 16305 N N . LEU A 1 92 ? -4.723 -0.048 4.859 1.00 63.40 70 LEU A N 13
ATOM 16306 C CA . LEU A 1 92 ? -5.839 0.665 4.254 1.00 23.30 70 LEU A CA 13
ATOM 16307 C C . LEU A 1 92 ? -6.695 -0.287 3.432 1.00 54.34 70 LEU A C 13
ATOM 16308 O O . LEU A 1 92 ? -7.705 -0.801 3.910 1.00 41.15 70 LEU A O 13
ATOM 16323 N N . CYS A 1 93 ? -6.261 -0.540 2.203 1.00 64.05 71 CYS A N 13
ATOM 16324 C CA . CYS A 1 93 ? -7.001 -1.397 1.289 1.00 14.11 71 CYS A CA 13
ATOM 16325 C C . CYS A 1 93 ? -6.122 -1.775 0.104 1.00 61.44 71 CYS A C 13
ATOM 16326 O O . CYS A 1 93 ? -5.228 -1.021 -0.284 1.00 61.14 71 CYS A O 13
ATOM 16333 N N . HIS A 1 94 ? -6.342 -2.961 -0.438 1.00 5.33 72 HIS A N 13
ATOM 16334 C CA . HIS A 1 94 ? -5.624 -3.406 -1.622 1.00 43.34 72 HIS A CA 13
ATOM 16335 C C . HIS A 1 94 ? -6.544 -4.284 -2.478 1.00 75.51 72 HIS A C 13
ATOM 16336 O O . HIS A 1 94 ? -7.746 -4.326 -2.223 1.00 31.15 72 HIS A O 13
ATOM 16349 N N . TYR A 1 95 ? -5.958 -4.925 -3.499 1.00 2.12 73 TYR A N 13
ATOM 16350 C CA . TYR A 1 95 ? -6.635 -5.860 -4.422 1.00 54.00 73 TYR A CA 13
ATOM 16351 C C . TYR A 1 95 ? -6.961 -5.191 -5.751 1.00 2.44 73 TYR A C 13
ATOM 16352 O O . TYR A 1 95 ? -6.272 -5.426 -6.740 1.00 5.41 73 TYR A O 13
ATOM 16369 N N . PHE A 1 96 ? -7.983 -4.352 -5.777 1.00 72.24 74 PHE A N 13
ATOM 16370 C CA . PHE A 1 96 ? -8.416 -3.726 -7.024 1.00 33.31 74 PHE A CA 13
ATOM 16371 C C . PHE A 1 96 ? -8.458 -2.206 -6.895 1.00 24.33 74 PHE A C 13
ATOM 16372 O O . PHE A 1 96 ? -8.937 -1.518 -7.797 1.00 31.11 74 PHE A O 13
ATOM 16388 N N . LEU A 1 97 ? -7.948 -1.707 -5.767 1.00 14.24 75 LEU A N 13
ATOM 16389 C CA . LEU A 1 97 ? -7.848 -0.269 -5.493 1.00 62.02 75 LEU A CA 13
ATOM 16390 C C . LEU A 1 97 ? -9.217 0.356 -5.215 1.00 64.01 75 LEU A C 13
ATOM 16391 O O . LEU A 1 97 ? -10.134 0.288 -6.034 1.00 64.43 75 LEU A O 13
ATOM 16406 N N . ASP A 1 98 ? -9.342 0.968 -4.047 1.00 11.32 76 ASP A N 13
ATOM 16407 C CA . ASP A 1 98 ? -10.576 1.629 -3.649 1.00 41.02 76 ASP A CA 13
ATOM 16408 C C . ASP A 1 98 ? -10.624 3.060 -4.182 1.00 4.33 76 ASP A C 13
ATOM 16409 O O . ASP A 1 98 ? -11.674 3.528 -4.624 1.00 64.33 76 ASP A O 13
ATOM 16417 N N . SER A 1 99 ? -9.476 3.742 -4.127 1.00 33.40 77 SER A N 13
ATOM 16418 C CA . SER A 1 99 ? -9.355 5.143 -4.547 1.00 10.03 77 SER A CA 13
ATOM 16419 C C . SER A 1 99 ? -10.249 6.052 -3.706 1.00 34.01 77 SER A C 13
ATOM 16420 O O . SER A 1 99 ? -10.567 7.175 -4.105 1.00 22.42 77 SER A O 13
ATOM 16427 N N . ASP A 1 100 ? -10.622 5.578 -2.525 1.00 63.42 78 ASP A N 13
ATOM 16428 C CA . ASP A 1 100 ? -11.550 6.300 -1.667 1.00 73.24 78 ASP A CA 13
ATOM 16429 C C . ASP A 1 100 ? -10.960 6.471 -0.275 1.00 51.10 78 ASP A C 13
ATOM 16430 O O . ASP A 1 100 ? -10.863 7.584 0.249 1.00 3.53 78 ASP A O 13
ATOM 16438 N N . VAL A 1 101 ? -10.542 5.361 0.306 1.00 24.11 79 VAL A N 13
ATOM 16439 C CA . VAL A 1 101 ? -9.931 5.355 1.622 1.00 52.45 79 VAL A CA 13
ATOM 16440 C C . VAL A 1 101 ? -8.503 5.869 1.532 1.00 11.42 79 VAL A C 13
ATOM 16441 O O . VAL A 1 101 ? -8.072 6.677 2.354 1.00 72.25 79 VAL A O 13
ATOM 16454 N N . ILE A 1 102 ? -7.776 5.422 0.509 1.00 25.10 80 ILE A N 13
ATOM 16455 C CA . ILE A 1 102 ? -6.440 5.942 0.259 1.00 41.02 80 ILE A CA 13
ATOM 16456 C C . ILE A 1 102 ? -6.529 7.414 -0.137 1.00 4.03 80 ILE A C 13
ATOM 16457 O O . ILE A 1 102 ? -5.649 8.205 0.178 1.00 33.44 80 ILE A O 13
ATOM 16472 N N . GLY A 1 103 ? -7.623 7.777 -0.799 1.00 13.42 81 GLY A N 13
ATOM 16473 C CA . GLY A 1 103 ? -7.840 9.162 -1.174 1.00 52.24 81 GLY A CA 13
ATOM 16474 C C . GLY A 1 103 ? -8.047 10.046 0.040 1.00 62.21 81 GLY A C 13
ATOM 16475 O O . GLY A 1 103 ? -7.698 11.225 0.031 1.00 14.22 81 GLY A O 13
ATOM 16479 N N . ALA A 1 104 ? -8.606 9.461 1.090 1.00 50.03 82 ALA A N 13
ATOM 16480 C CA . ALA A 1 104 ? -8.822 10.166 2.343 1.00 22.53 82 ALA A CA 13
ATOM 16481 C C . ALA A 1 104 ? -7.518 10.274 3.127 1.00 73.02 82 ALA A C 13
ATOM 16482 O O . ALA A 1 104 ? -7.324 11.201 3.913 1.00 34.42 82 ALA A O 13
ATOM 16489 N N . TYR A 1 105 ? -6.627 9.313 2.905 1.00 31.23 83 TYR A N 13
ATOM 16490 C CA . TYR A 1 105 ? -5.355 9.259 3.614 1.00 22.15 83 TYR A CA 13
ATOM 16491 C C . TYR A 1 105 ? -4.276 10.082 2.909 1.00 65.10 83 TYR A C 13
ATOM 16492 O O . TYR A 1 105 ? -3.543 10.841 3.544 1.00 41.34 83 TYR A O 13
ATOM 16509 N N . LEU A 1 106 ? -4.190 9.929 1.596 1.00 54.13 84 LEU A N 13
ATOM 16510 C CA . LEU A 1 106 ? -3.115 10.532 0.815 1.00 22.12 84 LEU A CA 13
ATOM 16511 C C . LEU A 1 106 ? -3.317 12.036 0.639 1.00 23.30 84 LEU A C 13
ATOM 16512 O O . LEU A 1 106 ? -2.431 12.735 0.151 1.00 43.03 84 LEU A O 13
ATOM 16527 N N . SER A 1 107 ? -4.476 12.526 1.045 1.00 65.24 85 SER A N 13
ATOM 16528 C CA . SER A 1 107 ? -4.746 13.952 1.028 1.00 3.12 85 SER A CA 13
ATOM 16529 C C . SER A 1 107 ? -4.494 14.543 2.413 1.00 51.30 85 SER A C 13
ATOM 16530 O O . SER A 1 107 ? -4.131 13.825 3.341 1.00 0.00 85 SER A O 13
ATOM 16537 N N . MET A 1 23 ? 1.979 32.983 2.267 1.00 44.21 1 MET A N 14
ATOM 16538 C CA . MET A 1 23 ? 3.079 32.000 2.353 1.00 31.32 1 MET A CA 14
ATOM 16539 C C . MET A 1 23 ? 2.755 30.785 1.495 1.00 63.33 1 MET A C 14
ATOM 16540 O O . MET A 1 23 ? 1.601 30.353 1.432 1.00 31.51 1 MET A O 14
ATOM 16551 N N . ASN A 1 24 ? 3.762 30.243 0.827 1.00 61.11 2 ASN A N 14
ATOM 16552 C CA . ASN A 1 24 ? 3.578 29.046 0.022 1.00 23.13 2 ASN A CA 14
ATOM 16553 C C . ASN A 1 24 ? 3.756 27.807 0.889 1.00 62.54 2 ASN A C 14
ATOM 16554 O O . ASN A 1 24 ? 4.871 27.312 1.067 1.00 63.12 2 ASN A O 14
ATOM 16564 N N . ASN A 1 25 ? 2.661 27.332 1.458 1.00 22.32 3 ASN A N 14
ATOM 16565 C CA . ASN A 1 25 ? 2.702 26.130 2.277 1.00 2.50 3 ASN A CA 14
ATOM 16566 C C . ASN A 1 25 ? 2.713 24.890 1.401 1.00 32.24 3 ASN A C 14
ATOM 16567 O O . ASN A 1 25 ? 1.671 24.284 1.145 1.00 73.12 3 ASN A O 14
ATOM 16577 N N . GLN A 1 26 ? 3.898 24.552 0.909 1.00 10.34 4 GLN A N 14
ATOM 16578 C CA . GLN A 1 26 ? 4.095 23.332 0.150 1.00 54.54 4 GLN A CA 14
ATOM 16579 C C . GLN A 1 26 ? 3.959 22.143 1.086 1.00 23.32 4 GLN A C 14
ATOM 16580 O O . GLN A 1 26 ? 4.798 21.934 1.965 1.00 64.14 4 GLN A O 14
ATOM 16592 N N . VAL A 1 27 ? 2.887 21.388 0.906 1.00 74.15 5 VAL A N 14
ATOM 16593 C CA . VAL A 1 27 ? 2.523 20.339 1.839 1.00 3.53 5 VAL A CA 14
ATOM 16594 C C . VAL A 1 27 ? 3.515 19.192 1.840 1.00 41.50 5 VAL A C 14
ATOM 16595 O O . VAL A 1 27 ? 4.268 18.977 0.885 1.00 13.44 5 VAL A O 14
ATOM 16608 N N . GLU A 1 28 ? 3.494 18.473 2.937 1.00 60.32 6 GLU A N 14
ATOM 16609 C CA . GLU A 1 28 ? 4.320 17.300 3.127 1.00 43.12 6 GLU A CA 14
ATOM 16610 C C . GLU A 1 28 ? 3.666 16.088 2.466 1.00 52.10 6 GLU A C 14
ATOM 16611 O O . GLU A 1 28 ? 2.454 16.076 2.246 1.00 44.34 6 GLU A O 14
ATOM 16621 N N . PRO A 1 29 ? 4.455 15.062 2.123 1.00 72.13 7 PRO A N 14
ATOM 16622 C CA . PRO A 1 29 ? 3.949 13.885 1.438 1.00 22.13 7 PRO A CA 14
ATOM 16623 C C . PRO A 1 29 ? 3.415 12.824 2.396 1.00 63.43 7 PRO A C 14
ATOM 16624 O O . PRO A 1 29 ? 3.513 12.961 3.617 1.00 70.23 7 PRO A O 14
ATOM 16632 N N . ARG A 1 30 ? 2.835 11.778 1.827 1.00 62.52 8 ARG A N 14
ATOM 16633 C CA . ARG A 1 30 ? 2.345 10.649 2.602 1.00 44.20 8 ARG A CA 14
ATOM 16634 C C . ARG A 1 30 ? 3.280 9.467 2.368 1.00 72.14 8 ARG A C 14
ATOM 16635 O O . ARG A 1 30 ? 4.276 9.601 1.655 1.00 34.33 8 ARG A O 14
ATOM 16653 N N . LYS A 1 31 ? 2.962 8.320 2.943 1.00 61.31 9 LYS A N 14
ATOM 16654 C CA . LYS A 1 31 ? 3.736 7.115 2.696 1.00 31.35 9 LYS A CA 14
ATOM 16655 C C . LYS A 1 31 ? 2.830 5.896 2.823 1.00 11.35 9 LYS A C 14
ATOM 16656 O O . LYS A 1 31 ? 2.042 5.792 3.762 1.00 13.23 9 LYS A O 14
ATOM 16671 N N . LEU A 1 32 ? 2.907 5.002 1.853 1.00 51.50 10 LEU A N 14
ATOM 16672 C CA . LEU A 1 32 ? 2.140 3.769 1.889 1.00 3.34 10 LEU A CA 14
ATOM 16673 C C . LEU A 1 32 ? 3.050 2.566 1.674 1.00 25.43 10 LEU A C 14
ATOM 16674 O O . LEU A 1 32 ? 3.967 2.597 0.846 1.00 63.22 10 LEU A O 14
ATOM 16689 N N . VAL A 1 33 ? 2.801 1.513 2.437 1.00 32.04 11 VAL A N 14
ATOM 16690 C CA . VAL A 1 33 ? 3.560 0.276 2.319 1.00 30.03 11 VAL A CA 14
ATOM 16691 C C . VAL A 1 33 ? 2.656 -0.847 1.838 1.00 45.42 11 VAL A C 14
ATOM 16692 O O . VAL A 1 33 ? 1.521 -0.962 2.279 1.00 42.23 11 VAL A O 14
ATOM 16705 N N . VAL A 1 34 ? 3.153 -1.657 0.929 1.00 73.54 12 VAL A N 14
ATOM 16706 C CA . VAL A 1 34 ? 2.412 -2.808 0.456 1.00 52.34 12 VAL A CA 14
ATOM 16707 C C . VAL A 1 34 ? 3.064 -4.094 0.953 1.00 72.24 12 VAL A C 14
ATOM 16708 O O . VAL A 1 34 ? 4.196 -4.418 0.581 1.00 45.51 12 VAL A O 14
ATOM 16721 N N . TYR A 1 35 ? 2.359 -4.810 1.819 1.00 73.44 13 TYR A N 14
ATOM 16722 C CA . TYR A 1 35 ? 2.822 -6.110 2.274 1.00 24.11 13 TYR A CA 14
ATOM 16723 C C . TYR A 1 35 ? 2.342 -7.172 1.301 1.00 42.31 13 TYR A C 14
ATOM 16724 O O . TYR A 1 35 ? 1.156 -7.230 0.966 1.00 53.23 13 TYR A O 14
ATOM 16741 N N . GLY A 1 36 ? 3.258 -7.995 0.834 1.00 64.23 14 GLY A N 14
ATOM 16742 C CA . GLY A 1 36 ? 2.891 -9.040 -0.086 1.00 64.33 14 GLY A CA 14
ATOM 16743 C C . GLY A 1 36 ? 4.039 -9.972 -0.364 1.00 1.53 14 GLY A C 14
ATOM 16744 O O . GLY A 1 36 ? 5.015 -10.005 0.382 1.00 63.51 14 GLY A O 14
ATOM 16748 N N . ARG A 1 37 ? 3.916 -10.735 -1.430 1.00 54.04 15 ARG A N 14
ATOM 16749 C CA . ARG A 1 37 ? 4.984 -11.610 -1.864 1.00 42.30 15 ARG A CA 14
ATOM 16750 C C . ARG A 1 37 ? 4.911 -11.785 -3.375 1.00 60.55 15 ARG A C 14
ATOM 16751 O O . ARG A 1 37 ? 3.831 -12.014 -3.932 1.00 61.23 15 ARG A O 14
ATOM 16769 N N . GLU A 1 38 ? 6.054 -11.633 -4.026 1.00 11.10 16 GLU A N 14
ATOM 16770 C CA . GLU A 1 38 ? 6.133 -11.654 -5.478 1.00 5.32 16 GLU A CA 14
ATOM 16771 C C . GLU A 1 38 ? 5.695 -13.007 -6.031 1.00 32.44 16 GLU A C 14
ATOM 16772 O O . GLU A 1 38 ? 6.288 -14.047 -5.734 1.00 71.03 16 GLU A O 14
ATOM 16782 N N . GLY A 1 39 ? 4.638 -12.979 -6.829 1.00 2.42 17 GLY A N 14
ATOM 16783 C CA . GLY A 1 39 ? 4.066 -14.195 -7.363 1.00 2.34 17 GLY A CA 14
ATOM 16784 C C . GLY A 1 39 ? 2.558 -14.097 -7.482 1.00 22.13 17 GLY A C 14
ATOM 16785 O O . GLY A 1 39 ? 1.935 -14.848 -8.236 1.00 64.20 17 GLY A O 14
ATOM 16789 N N . CYS A 1 40 ? 1.972 -13.174 -6.729 1.00 73.33 18 CYS A N 14
ATOM 16790 C CA . CYS A 1 40 ? 0.538 -12.930 -6.790 1.00 22.21 18 CYS A CA 14
ATOM 16791 C C . CYS A 1 40 ? 0.240 -11.760 -7.724 1.00 31.42 18 CYS A C 14
ATOM 16792 O O . CYS A 1 40 ? 0.826 -10.684 -7.594 1.00 53.34 18 CYS A O 14
ATOM 16799 N N . HIS A 1 41 ? -0.674 -11.975 -8.662 1.00 74.42 19 HIS A N 14
ATOM 16800 C CA . HIS A 1 41 ? -0.941 -10.998 -9.711 1.00 24.03 19 HIS A CA 14
ATOM 16801 C C . HIS A 1 41 ? -1.618 -9.738 -9.169 1.00 41.14 19 HIS A C 14
ATOM 16802 O O . HIS A 1 41 ? -1.370 -8.640 -9.669 1.00 64.21 19 HIS A O 14
ATOM 16815 N N . LEU A 1 42 ? -2.462 -9.890 -8.147 1.00 55.22 20 LEU A N 14
ATOM 16816 C CA . LEU A 1 42 ? -3.156 -8.741 -7.556 1.00 72.22 20 LEU A CA 14
ATOM 16817 C C . LEU A 1 42 ? -2.166 -7.705 -7.036 1.00 75.32 20 LEU A C 14
ATOM 16818 O O . LEU A 1 42 ? -2.433 -6.504 -7.075 1.00 4.15 20 LEU A O 14
ATOM 16833 N N . CYS A 1 43 ? -1.009 -8.171 -6.574 1.00 63.42 21 CYS A N 14
ATOM 16834 C CA . CYS A 1 43 ? 0.037 -7.278 -6.100 1.00 65.41 21 CYS A CA 14
ATOM 16835 C C . CYS A 1 43 ? 0.477 -6.337 -7.220 1.00 4.00 21 CYS A C 14
ATOM 16836 O O . CYS A 1 43 ? 0.648 -5.138 -7.003 1.00 45.22 21 CYS A O 14
ATOM 16843 N N . GLU A 1 44 ? 0.622 -6.887 -8.425 1.00 63.41 22 GLU A N 14
ATOM 16844 C CA . GLU A 1 44 ? 1.031 -6.106 -9.587 1.00 32.10 22 GLU A CA 14
ATOM 16845 C C . GLU A 1 44 ? -0.009 -5.042 -9.903 1.00 14.43 22 GLU A C 14
ATOM 16846 O O . GLU A 1 44 ? 0.324 -3.881 -10.148 1.00 45.51 22 GLU A O 14
ATOM 16856 N N . GLU A 1 45 ? -1.272 -5.455 -9.885 1.00 64.51 23 GLU A N 14
ATOM 16857 C CA . GLU A 1 45 ? -2.385 -4.579 -10.227 1.00 74.01 23 GLU A CA 14
ATOM 16858 C C . GLU A 1 45 ? -2.472 -3.399 -9.265 1.00 0.31 23 GLU A C 14
ATOM 16859 O O . GLU A 1 45 ? -2.734 -2.265 -9.676 1.00 14.35 23 GLU A O 14
ATOM 16869 N N . MET A 1 46 ? -2.241 -3.666 -7.988 1.00 44.22 24 MET A N 14
ATOM 16870 C CA . MET A 1 46 ? -2.240 -2.613 -6.980 1.00 43.43 24 MET A CA 14
ATOM 16871 C C . MET A 1 46 ? -1.042 -1.685 -7.170 1.00 62.52 24 MET A C 14
ATOM 16872 O O . MET A 1 46 ? -1.199 -0.465 -7.206 1.00 21.31 24 MET A O 14
ATOM 16884 N N . ILE A 1 47 ? 0.150 -2.266 -7.311 1.00 55.33 25 ILE A N 14
ATOM 16885 C CA . ILE A 1 47 ? 1.373 -1.480 -7.472 1.00 21.35 25 ILE A CA 14
ATOM 16886 C C . ILE A 1 47 ? 1.296 -0.573 -8.698 1.00 14.42 25 ILE A C 14
ATOM 16887 O O . ILE A 1 47 ? 1.601 0.617 -8.613 1.00 70.01 25 ILE A O 14
ATOM 16902 N N . ALA A 1 48 ? 0.876 -1.130 -9.832 1.00 10.04 26 ALA A N 14
ATOM 16903 C CA . ALA A 1 48 ? 0.764 -0.361 -11.069 1.00 53.23 26 ALA A CA 14
ATOM 16904 C C . ALA A 1 48 ? -0.183 0.824 -10.895 1.00 51.03 26 ALA A C 14
ATOM 16905 O O . ALA A 1 48 ? 0.050 1.910 -11.432 1.00 44.45 26 ALA A O 14
ATOM 16912 N N . SER A 1 49 ? -1.238 0.612 -10.124 1.00 42.02 27 SER A N 14
ATOM 16913 C CA . SER A 1 49 ? -2.208 1.659 -9.850 1.00 24.53 27 SER A CA 14
ATOM 16914 C C . SER A 1 49 ? -1.598 2.739 -8.955 1.00 63.13 27 SER A C 14
ATOM 16915 O O . SER A 1 49 ? -1.792 3.933 -9.187 1.00 33.03 27 SER A O 14
ATOM 16922 N N . LEU A 1 50 ? -0.834 2.312 -7.953 1.00 74.44 28 LEU A N 14
ATOM 16923 C CA . LEU A 1 50 ? -0.206 3.239 -7.019 1.00 55.42 28 LEU A CA 14
ATOM 16924 C C . LEU A 1 50 ? 0.852 4.089 -7.719 1.00 21.35 28 LEU A C 14
ATOM 16925 O O . LEU A 1 50 ? 1.043 5.255 -7.386 1.00 12.44 28 LEU A O 14
ATOM 16940 N N . ARG A 1 51 ? 1.532 3.493 -8.692 1.00 15.12 29 ARG A N 14
ATOM 16941 C CA . ARG A 1 51 ? 2.556 4.196 -9.461 1.00 12.31 29 ARG A CA 14
ATOM 16942 C C . ARG A 1 51 ? 1.963 5.383 -10.216 1.00 50.34 29 ARG A C 14
ATOM 16943 O O . ARG A 1 51 ? 2.555 6.460 -10.261 1.00 24.24 29 ARG A O 14
ATOM 16961 N N . VAL A 1 52 ? 0.791 5.186 -10.800 1.00 43.04 30 VAL A N 14
ATOM 16962 C CA . VAL A 1 52 ? 0.112 6.260 -11.512 1.00 75.14 30 VAL A CA 14
ATOM 16963 C C . VAL A 1 52 ? -0.497 7.257 -10.527 1.00 61.04 30 VAL A C 14
ATOM 16964 O O . VAL A 1 52 ? -0.479 8.468 -10.760 1.00 62.01 30 VAL A O 14
ATOM 16977 N N . LEU A 1 53 ? -1.018 6.742 -9.419 1.00 60.52 31 LEU A N 14
ATOM 16978 C CA . LEU A 1 53 ? -1.603 7.586 -8.382 1.00 32.24 31 LEU A CA 14
ATOM 16979 C C . LEU A 1 53 ? -0.544 8.484 -7.750 1.00 71.20 31 LEU A C 14
ATOM 16980 O O . LEU A 1 53 ? -0.838 9.608 -7.344 1.00 45.43 31 LEU A O 14
ATOM 16995 N N . GLN A 1 54 ? 0.690 7.982 -7.687 1.00 71.31 32 GLN A N 14
ATOM 16996 C CA . GLN A 1 54 ? 1.828 8.744 -7.171 1.00 64.41 32 GLN A CA 14
ATOM 16997 C C . GLN A 1 54 ? 1.959 10.098 -7.860 1.00 53.02 32 GLN A C 14
ATOM 16998 O O . GLN A 1 54 ? 2.353 11.085 -7.242 1.00 70.14 32 GLN A O 14
ATOM 17010 N N . LYS A 1 55 ? 1.619 10.132 -9.141 1.00 13.23 33 LYS A N 14
ATOM 17011 C CA . LYS A 1 55 ? 1.769 11.336 -9.946 1.00 22.23 33 LYS A CA 14
ATOM 17012 C C . LYS A 1 55 ? 0.708 12.376 -9.594 1.00 22.32 33 LYS A C 14
ATOM 17013 O O . LYS A 1 55 ? 0.901 13.575 -9.799 1.00 64.45 33 LYS A O 14
ATOM 17028 N N . LYS A 1 56 ? -0.406 11.908 -9.051 1.00 13.21 34 LYS A N 14
ATOM 17029 C CA . LYS A 1 56 ? -1.513 12.784 -8.689 1.00 73.02 34 LYS A CA 14
ATOM 17030 C C . LYS A 1 56 ? -1.393 13.197 -7.228 1.00 12.11 34 LYS A C 14
ATOM 17031 O O . LYS A 1 56 ? -1.594 14.362 -6.870 1.00 62.31 34 LYS A O 14
ATOM 17046 N N . SER A 1 57 ? -1.050 12.224 -6.400 1.00 53.43 35 SER A N 14
ATOM 17047 C CA . SER A 1 57 ? -0.885 12.428 -4.975 1.00 73.43 35 SER A CA 14
ATOM 17048 C C . SER A 1 57 ? 0.272 11.566 -4.475 1.00 40.42 35 SER A C 14
ATOM 17049 O O . SER A 1 57 ? 0.136 10.353 -4.357 1.00 41.13 35 SER A O 14
ATOM 17056 N N . TRP A 1 58 ? 1.420 12.185 -4.219 1.00 1.22 36 TRP A N 14
ATOM 17057 C CA . TRP A 1 58 ? 2.617 11.434 -3.845 1.00 54.50 36 TRP A CA 14
ATOM 17058 C C . TRP A 1 58 ? 2.483 10.813 -2.457 1.00 51.04 36 TRP A C 14
ATOM 17059 O O . TRP A 1 58 ? 2.138 11.496 -1.487 1.00 51.53 36 TRP A O 14
ATOM 17079 N N . PHE A 1 59 ? 2.775 9.518 -2.372 1.00 0.21 37 PHE A N 14
ATOM 17080 C CA . PHE A 1 59 ? 2.714 8.786 -1.108 1.00 54.50 37 PHE A CA 14
ATOM 17081 C C . PHE A 1 59 ? 3.840 7.772 -0.994 1.00 33.21 37 PHE A C 14
ATOM 17082 O O . PHE A 1 59 ? 3.770 6.857 -0.171 1.00 75.14 37 PHE A O 14
ATOM 17098 N N . GLU A 1 60 ? 4.880 7.939 -1.806 1.00 75.10 38 GLU A N 14
ATOM 17099 C CA . GLU A 1 60 ? 5.993 6.992 -1.826 1.00 42.22 38 GLU A CA 14
ATOM 17100 C C . GLU A 1 60 ? 5.497 5.596 -2.190 1.00 0.24 38 GLU A C 14
ATOM 17101 O O . GLU A 1 60 ? 4.321 5.399 -2.487 1.00 74.41 38 GLU A O 14
ATOM 17111 N N . LEU A 1 61 ? 6.395 4.638 -2.229 1.00 64.33 39 LEU A N 14
ATOM 17112 C CA . LEU A 1 61 ? 5.977 3.252 -2.357 1.00 24.03 39 LEU A CA 14
ATOM 17113 C C . LEU A 1 61 ? 7.006 2.320 -1.745 1.00 11.43 39 LEU A C 14
ATOM 17114 O O . LEU A 1 61 ? 8.203 2.451 -1.998 1.00 43.41 39 LEU A O 14
ATOM 17129 N N . GLU A 1 62 ? 6.541 1.389 -0.934 1.00 24.12 40 GLU A N 14
ATOM 17130 C CA . GLU A 1 62 ? 7.417 0.417 -0.317 1.00 34.41 40 GLU A CA 14
ATOM 17131 C C . GLU A 1 62 ? 6.777 -0.960 -0.385 1.00 23.54 40 GLU A C 14
ATOM 17132 O O . GLU A 1 62 ? 5.695 -1.179 0.156 1.00 40.22 40 GLU A O 14
ATOM 17142 N N . VAL A 1 63 ? 7.440 -1.875 -1.072 1.00 34.15 41 VAL A N 14
ATOM 17143 C CA . VAL A 1 63 ? 6.940 -3.231 -1.220 1.00 52.42 41 VAL A CA 14
ATOM 17144 C C . VAL A 1 63 ? 7.768 -4.172 -0.368 1.00 44.41 41 VAL A C 14
ATOM 17145 O O . VAL A 1 63 ? 8.967 -4.334 -0.594 1.00 71.02 41 VAL A O 14
ATOM 17158 N N . ILE A 1 64 ? 7.134 -4.775 0.619 1.00 35.21 42 ILE A N 14
ATOM 17159 C CA . ILE A 1 64 ? 7.840 -5.631 1.556 1.00 44.50 42 ILE A CA 14
ATOM 17160 C C . ILE A 1 64 ? 7.352 -7.069 1.447 1.00 74.44 42 ILE A C 14
ATOM 17161 O O . ILE A 1 64 ? 6.169 -7.354 1.644 1.00 72.33 42 ILE A O 14
ATOM 17176 N N . ASN A 1 65 ? 8.268 -7.967 1.111 1.00 42.42 43 ASN A N 14
ATOM 17177 C CA . ASN A 1 65 ? 7.935 -9.376 0.956 1.00 73.41 43 ASN A CA 14
ATOM 17178 C C . ASN A 1 65 ? 7.815 -10.069 2.304 1.00 11.04 43 ASN A C 14
ATOM 17179 O O . ASN A 1 65 ? 8.784 -10.167 3.058 1.00 44.05 43 ASN A O 14
ATOM 17189 N N . ILE A 1 66 ? 6.621 -10.563 2.593 1.00 71.44 44 ILE A N 14
ATOM 17190 C CA . ILE A 1 66 ? 6.390 -11.347 3.800 1.00 32.12 44 ILE A CA 14
ATOM 17191 C C . ILE A 1 66 ? 6.845 -12.781 3.565 1.00 24.41 44 ILE A C 14
ATOM 17192 O O . ILE A 1 66 ? 6.886 -13.594 4.485 1.00 64.23 44 ILE A O 14
ATOM 17207 N N . ASP A 1 67 ? 7.194 -13.045 2.307 1.00 45.12 45 ASP A N 14
ATOM 17208 C CA . ASP A 1 67 ? 7.613 -14.359 1.815 1.00 13.12 45 ASP A CA 14
ATOM 17209 C C . ASP A 1 67 ? 8.471 -15.138 2.819 1.00 34.33 45 ASP A C 14
ATOM 17210 O O . ASP A 1 67 ? 8.216 -16.316 3.075 1.00 43.40 45 ASP A O 14
ATOM 17218 N N . GLY A 1 68 ? 9.469 -14.482 3.405 1.00 5.20 46 GLY A N 14
ATOM 17219 C CA . GLY A 1 68 ? 10.390 -15.183 4.285 1.00 55.22 46 GLY A CA 14
ATOM 17220 C C . GLY A 1 68 ? 10.227 -14.831 5.755 1.00 12.25 46 GLY A C 14
ATOM 17221 O O . GLY A 1 68 ? 11.205 -14.828 6.506 1.00 70.33 46 GLY A O 14
ATOM 17225 N N . ASN A 1 69 ? 9.004 -14.532 6.172 1.00 41.30 47 ASN A N 14
ATOM 17226 C CA . ASN A 1 69 ? 8.730 -14.229 7.576 1.00 51.22 47 ASN A CA 14
ATOM 17227 C C . ASN A 1 69 ? 7.426 -14.873 8.017 1.00 30.01 47 ASN A C 14
ATOM 17228 O O . ASN A 1 69 ? 6.357 -14.340 7.748 1.00 22.30 47 ASN A O 14
ATOM 17238 N N . GLU A 1 70 ? 7.518 -16.008 8.707 1.00 22.30 48 GLU A N 14
ATOM 17239 C CA . GLU A 1 70 ? 6.327 -16.749 9.138 1.00 21.31 48 GLU A CA 14
ATOM 17240 C C . GLU A 1 70 ? 5.376 -15.881 9.958 1.00 10.42 48 GLU A C 14
ATOM 17241 O O . GLU A 1 70 ? 4.160 -16.054 9.885 1.00 14.10 48 GLU A O 14
ATOM 17251 N N . HIS A 1 71 ? 5.929 -14.954 10.736 1.00 52.44 49 HIS A N 14
ATOM 17252 C CA . HIS A 1 71 ? 5.111 -14.036 11.524 1.00 14.31 49 HIS A CA 14
ATOM 17253 C C . HIS A 1 71 ? 4.158 -13.270 10.613 1.00 10.14 49 HIS A C 14
ATOM 17254 O O . HIS A 1 71 ? 2.975 -13.135 10.912 1.00 42.31 49 HIS A O 14
ATOM 17267 N N . LEU A 1 72 ? 4.682 -12.779 9.499 1.00 31.24 50 LEU A N 14
ATOM 17268 C CA . LEU A 1 72 ? 3.869 -12.075 8.520 1.00 3.34 50 LEU A CA 14
ATOM 17269 C C . LEU A 1 72 ? 3.082 -13.069 7.664 1.00 60.22 50 LEU A C 14
ATOM 17270 O O . LEU A 1 72 ? 1.922 -12.833 7.337 1.00 40.43 50 LEU A O 14
ATOM 17285 N N . THR A 1 73 ? 3.728 -14.178 7.307 1.00 41.42 51 THR A N 14
ATOM 17286 C CA . THR A 1 73 ? 3.115 -15.213 6.480 1.00 52.15 51 THR A CA 14
ATOM 17287 C C . THR A 1 73 ? 1.816 -15.731 7.095 1.00 1.32 51 THR A C 14
ATOM 17288 O O . THR A 1 73 ? 0.770 -15.706 6.455 1.00 4.15 51 THR A O 14
ATOM 17299 N N . ARG A 1 74 ? 1.870 -16.169 8.343 1.00 32.35 52 ARG A N 14
ATOM 17300 C CA . ARG A 1 74 ? 0.688 -16.706 9.011 1.00 62.24 52 ARG A CA 14
ATOM 17301 C C . ARG A 1 74 ? -0.428 -15.670 9.061 1.00 42.23 52 ARG A C 14
ATOM 17302 O O . ARG A 1 74 ? -1.611 -16.011 9.037 1.00 11.22 52 ARG A O 14
ATOM 17320 N N . LEU A 1 75 ? -0.045 -14.405 9.122 1.00 1.52 53 LEU A N 14
ATOM 17321 C CA . LEU A 1 75 ? -1.002 -13.314 9.133 1.00 43.55 53 LEU A CA 14
ATOM 17322 C C . LEU A 1 75 ? -1.573 -13.041 7.739 1.00 4.34 53 LEU A C 14
ATOM 17323 O O . LEU A 1 75 ? -2.789 -13.040 7.551 1.00 51.24 53 LEU A O 14
ATOM 17338 N N . TYR A 1 76 ? -0.698 -12.828 6.759 1.00 73.40 54 TYR A N 14
ATOM 17339 C CA . TYR A 1 76 ? -1.125 -12.263 5.485 1.00 51.43 54 TYR A CA 14
ATOM 17340 C C . TYR A 1 76 ? -0.942 -13.197 4.282 1.00 41.35 54 TYR A C 14
ATOM 17341 O O . TYR A 1 76 ? -1.280 -12.809 3.177 1.00 30.14 54 TYR A O 14
ATOM 17358 N N . ASN A 1 77 ? -0.426 -14.408 4.458 1.00 21.12 55 ASN A N 14
ATOM 17359 C CA . ASN A 1 77 ? -0.174 -15.283 3.297 1.00 25.44 55 ASN A CA 14
ATOM 17360 C C . ASN A 1 77 ? -1.463 -15.560 2.525 1.00 3.40 55 ASN A C 14
ATOM 17361 O O . ASN A 1 77 ? -1.477 -15.578 1.293 1.00 3.11 55 ASN A O 14
ATOM 17371 N N . ASP A 1 78 ? -2.542 -15.762 3.261 1.00 70.25 56 ASP A N 14
ATOM 17372 C CA . ASP A 1 78 ? -3.852 -16.017 2.672 1.00 74.24 56 ASP A CA 14
ATOM 17373 C C . ASP A 1 78 ? -4.556 -14.710 2.321 1.00 51.34 56 ASP A C 14
ATOM 17374 O O . ASP A 1 78 ? -5.518 -14.688 1.549 1.00 10.22 56 ASP A O 14
ATOM 17382 N N . ARG A 1 79 ? -4.049 -13.609 2.849 1.00 14.11 57 ARG A N 14
ATOM 17383 C CA . ARG A 1 79 ? -4.769 -12.362 2.817 1.00 62.00 57 ARG A CA 14
ATOM 17384 C C . ARG A 1 79 ? -3.788 -11.221 2.625 1.00 12.35 57 ARG A C 14
ATOM 17385 O O . ARG A 1 79 ? -3.762 -10.277 3.411 1.00 21.41 57 ARG A O 14
ATOM 17403 N N . VAL A 1 80 ? -2.972 -11.314 1.576 1.00 3.10 58 VAL A N 14
ATOM 17404 C CA . VAL A 1 80 ? -1.903 -10.384 1.394 1.00 14.54 58 VAL A CA 14
ATOM 17405 C C . VAL A 1 80 ? -2.403 -9.094 0.797 1.00 72.34 58 VAL A C 14
ATOM 17406 O O . VAL A 1 80 ? -3.116 -8.370 1.484 1.00 62.34 58 VAL A O 14
ATOM 17419 N N . PRO A 1 81 ? -2.192 -8.866 -0.512 1.00 62.51 59 PRO A N 14
ATOM 17420 C CA . PRO A 1 81 ? -1.923 -7.546 -1.039 1.00 3.12 59 PRO A CA 14
ATOM 17421 C C . PRO A 1 81 ? -2.435 -6.414 -0.150 1.00 43.11 59 PRO A C 14
ATOM 17422 O O . PRO A 1 81 ? -3.457 -5.795 -0.432 1.00 65.04 59 PRO A O 14
ATOM 17430 N N . VAL A 1 82 ? -1.723 -6.178 0.947 1.00 75.43 60 VAL A N 14
ATOM 17431 C CA . VAL A 1 82 ? -2.203 -5.299 2.001 1.00 73.52 60 VAL A CA 14
ATOM 17432 C C . VAL A 1 82 ? -1.533 -3.937 1.930 1.00 42.04 60 VAL A C 14
ATOM 17433 O O . VAL A 1 82 ? -0.319 -3.813 2.107 1.00 23.43 60 VAL A O 14
ATOM 17446 N N . LEU A 1 83 ? -2.336 -2.918 1.662 1.00 20.44 61 LEU A N 14
ATOM 17447 C CA . LEU A 1 83 ? -1.842 -1.558 1.591 1.00 43.30 61 LEU A CA 14
ATOM 17448 C C . LEU A 1 83 ? -1.906 -0.917 2.976 1.00 40.11 61 LEU A C 14
ATOM 17449 O O . LEU A 1 83 ? -2.990 -0.648 3.506 1.00 31.52 61 LEU A O 14
ATOM 17464 N N . PHE A 1 84 ? -0.736 -0.697 3.546 1.00 44.22 62 PHE A N 14
ATOM 17465 C CA . PHE A 1 84 ? -0.594 -0.168 4.889 1.00 61.01 62 PHE A CA 14
ATOM 17466 C C . PHE A 1 84 ? -0.480 1.353 4.860 1.00 41.23 62 PHE A C 14
ATOM 17467 O O . PHE A 1 84 ? 0.353 1.916 4.150 1.00 11.43 62 PHE A O 14
ATOM 17483 N N . ALA A 1 85 ? -1.329 2.001 5.640 1.00 3.20 63 ALA A N 14
ATOM 17484 C CA . ALA A 1 85 ? -1.355 3.450 5.729 1.00 53.32 63 ALA A CA 14
ATOM 17485 C C . ALA A 1 85 ? -0.289 3.963 6.692 1.00 53.52 63 ALA A C 14
ATOM 17486 O O . ALA A 1 85 ? -0.505 4.008 7.908 1.00 65.30 63 ALA A O 14
ATOM 17493 N N . VAL A 1 86 ? 0.861 4.343 6.147 1.00 12.53 64 VAL A N 14
ATOM 17494 C CA . VAL A 1 86 ? 1.949 4.895 6.949 1.00 24.41 64 VAL A CA 14
ATOM 17495 C C . VAL A 1 86 ? 1.641 6.345 7.293 1.00 61.54 64 VAL A C 14
ATOM 17496 O O . VAL A 1 86 ? 1.967 7.266 6.539 1.00 44.42 64 VAL A O 14
ATOM 17509 N N . ASN A 1 87 ? 0.983 6.520 8.431 1.00 41.40 65 ASN A N 14
ATOM 17510 C CA . ASN A 1 87 ? 0.478 7.815 8.865 1.00 3.51 65 ASN A CA 14
ATOM 17511 C C . ASN A 1 87 ? -0.382 7.612 10.101 1.00 44.50 65 ASN A C 14
ATOM 17512 O O . ASN A 1 87 ? -0.254 8.320 11.100 1.00 64.13 65 ASN A O 14
ATOM 17522 N N . GLU A 1 88 ? -1.255 6.615 10.018 1.00 35.45 66 GLU A N 14
ATOM 17523 C CA . GLU A 1 88 ? -2.172 6.298 11.100 1.00 25.13 66 GLU A CA 14
ATOM 17524 C C . GLU A 1 88 ? -2.001 4.836 11.517 1.00 64.24 66 GLU A C 14
ATOM 17525 O O . GLU A 1 88 ? -2.645 4.361 12.455 1.00 23.12 66 GLU A O 14
ATOM 17535 N N . ASP A 1 89 ? -1.115 4.141 10.797 1.00 44.52 67 ASP A N 14
ATOM 17536 C CA . ASP A 1 89 ? -0.746 2.753 11.090 1.00 0.45 67 ASP A CA 14
ATOM 17537 C C . ASP A 1 89 ? -1.951 1.822 11.056 1.00 34.54 67 ASP A C 14
ATOM 17538 O O . ASP A 1 89 ? -2.495 1.451 12.099 1.00 31.02 67 ASP A O 14
ATOM 17546 N N . LYS A 1 90 ? -2.359 1.461 9.842 1.00 35.35 68 LYS A N 14
ATOM 17547 C CA . LYS A 1 90 ? -3.493 0.569 9.624 1.00 33.00 68 LYS A CA 14
ATOM 17548 C C . LYS A 1 90 ? -3.626 0.234 8.144 1.00 1.23 68 LYS A C 14
ATOM 17549 O O . LYS A 1 90 ? -2.835 0.698 7.326 1.00 31.02 68 LYS A O 14
ATOM 17564 N N . GLU A 1 91 ? -4.630 -0.563 7.807 1.00 52.43 69 GLU A N 14
ATOM 17565 C CA . GLU A 1 91 ? -4.892 -0.939 6.422 1.00 50.11 69 GLU A CA 14
ATOM 17566 C C . GLU A 1 91 ? -5.937 -0.017 5.799 1.00 4.12 69 GLU A C 14
ATOM 17567 O O . GLU A 1 91 ? -6.894 0.386 6.466 1.00 62.22 69 GLU A O 14
ATOM 17577 N N . LEU A 1 92 ? -5.751 0.327 4.528 1.00 31.44 70 LEU A N 14
ATOM 17578 C CA . LEU A 1 92 ? -6.785 1.034 3.776 1.00 63.14 70 LEU A CA 14
ATOM 17579 C C . LEU A 1 92 ? -7.604 0.036 2.976 1.00 73.31 70 LEU A C 14
ATOM 17580 O O . LEU A 1 92 ? -8.828 -0.013 3.075 1.00 15.02 70 LEU A O 14
ATOM 17595 N N . CYS A 1 93 ? -6.906 -0.765 2.186 1.00 71.44 71 CYS A N 14
ATOM 17596 C CA . CYS A 1 93 ? -7.538 -1.770 1.355 1.00 13.32 71 CYS A CA 14
ATOM 17597 C C . CYS A 1 93 ? -6.531 -2.864 1.032 1.00 20.11 71 CYS A C 14
ATOM 17598 O O . CYS A 1 93 ? -5.320 -2.634 1.079 1.00 32.21 71 CYS A O 14
ATOM 17605 N N . HIS A 1 94 ? -7.025 -4.053 0.735 1.00 22.13 72 HIS A N 14
ATOM 17606 C CA . HIS A 1 94 ? -6.165 -5.171 0.394 1.00 34.41 72 HIS A CA 14
ATOM 17607 C C . HIS A 1 94 ? -6.828 -6.048 -0.657 1.00 51.41 72 HIS A C 14
ATOM 17608 O O . HIS A 1 94 ? -8.038 -5.939 -0.876 1.00 23.14 72 HIS A O 14
ATOM 17621 N N . TYR A 1 95 ? -6.024 -6.904 -1.297 1.00 51.24 73 TYR A N 14
ATOM 17622 C CA . TYR A 1 95 ? -6.458 -7.741 -2.428 1.00 31.34 73 TYR A CA 14
ATOM 17623 C C . TYR A 1 95 ? -6.605 -6.909 -3.697 1.00 61.22 73 TYR A C 14
ATOM 17624 O O . TYR A 1 95 ? -5.976 -7.185 -4.713 1.00 54.24 73 TYR A O 14
ATOM 17641 N N . PHE A 1 96 ? -7.424 -5.882 -3.617 1.00 71.14 74 PHE A N 14
ATOM 17642 C CA . PHE A 1 96 ? -7.746 -5.057 -4.753 1.00 62.42 74 PHE A CA 14
ATOM 17643 C C . PHE A 1 96 ? -7.549 -3.608 -4.351 1.00 43.24 74 PHE A C 14
ATOM 17644 O O . PHE A 1 96 ? -6.886 -3.327 -3.352 1.00 5.54 74 PHE A O 14
ATOM 17660 N N . LEU A 1 97 ? -8.122 -2.686 -5.096 1.00 11.20 75 LEU A N 14
ATOM 17661 C CA . LEU A 1 97 ? -7.884 -1.287 -4.827 1.00 43.30 75 LEU A CA 14
ATOM 17662 C C . LEU A 1 97 ? -9.183 -0.497 -4.738 1.00 44.12 75 LEU A C 14
ATOM 17663 O O . LEU A 1 97 ? -9.912 -0.361 -5.725 1.00 54.41 75 LEU A O 14
ATOM 17678 N N . ASP A 1 98 ? -9.478 0.002 -3.547 1.00 33.11 76 ASP A N 14
ATOM 17679 C CA . ASP A 1 98 ? -10.554 0.965 -3.373 1.00 35.13 76 ASP A CA 14
ATOM 17680 C C . ASP A 1 98 ? -10.016 2.363 -3.630 1.00 54.32 76 ASP A C 14
ATOM 17681 O O . ASP A 1 98 ? -9.583 3.058 -2.708 1.00 34.31 76 ASP A O 14
ATOM 17689 N N . SER A 1 99 ? -10.019 2.755 -4.898 1.00 61.44 77 SER A N 14
ATOM 17690 C CA . SER A 1 99 ? -9.486 4.043 -5.316 1.00 3.25 77 SER A CA 14
ATOM 17691 C C . SER A 1 99 ? -10.209 5.197 -4.622 1.00 64.22 77 SER A C 14
ATOM 17692 O O . SER A 1 99 ? -9.634 6.258 -4.397 1.00 52.44 77 SER A O 14
ATOM 17699 N N . ASP A 1 100 ? -11.465 4.971 -4.267 1.00 63.43 78 ASP A N 14
ATOM 17700 C CA . ASP A 1 100 ? -12.267 5.992 -3.605 1.00 34.54 78 ASP A CA 14
ATOM 17701 C C . ASP A 1 100 ? -11.810 6.193 -2.161 1.00 2.42 78 ASP A C 14
ATOM 17702 O O . ASP A 1 100 ? -11.773 7.318 -1.661 1.00 52.54 78 ASP A O 14
ATOM 17710 N N . VAL A 1 101 ? -11.436 5.101 -1.508 1.00 35.50 79 VAL A N 14
ATOM 17711 C CA . VAL A 1 101 ? -10.986 5.156 -0.121 1.00 70.33 79 VAL A CA 14
ATOM 17712 C C . VAL A 1 101 ? -9.619 5.821 -0.017 1.00 70.23 79 VAL A C 14
ATOM 17713 O O . VAL A 1 101 ? -9.412 6.703 0.817 1.00 54.34 79 VAL A O 14
ATOM 17726 N N . ILE A 1 102 ? -8.689 5.422 -0.874 1.00 15.51 80 ILE A N 14
ATOM 17727 C CA . ILE A 1 102 ? -7.376 6.052 -0.881 1.00 63.40 80 ILE A CA 14
ATOM 17728 C C . ILE A 1 102 ? -7.489 7.489 -1.386 1.00 14.40 80 ILE A C 14
ATOM 17729 O O . ILE A 1 102 ? -6.709 8.350 -1.000 1.00 3.10 80 ILE A O 14
ATOM 17744 N N . GLY A 1 103 ? -8.485 7.743 -2.229 1.00 51.34 81 GLY A N 14
ATOM 17745 C CA . GLY A 1 103 ? -8.748 9.095 -2.687 1.00 61.24 81 GLY A CA 14
ATOM 17746 C C . GLY A 1 103 ? -9.154 9.999 -1.541 1.00 72.52 81 GLY A C 14
ATOM 17747 O O . GLY A 1 103 ? -8.876 11.200 -1.552 1.00 70.14 81 GLY A O 14
ATOM 17751 N N . ALA A 1 104 ? -9.802 9.410 -0.541 1.00 64.11 82 ALA A N 14
ATOM 17752 C CA . ALA A 1 104 ? -10.198 10.133 0.659 1.00 34.42 82 ALA A CA 14
ATOM 17753 C C . ALA A 1 104 ? -8.977 10.422 1.534 1.00 0.43 82 ALA A C 14
ATOM 17754 O O . ALA A 1 104 ? -8.902 11.453 2.204 1.00 53.24 82 ALA A O 14
ATOM 17761 N N . TYR A 1 105 ? -8.016 9.508 1.510 1.00 1.05 83 TYR A N 14
ATOM 17762 C CA . TYR A 1 105 ? -6.786 9.657 2.280 1.00 61.04 83 TYR A CA 14
ATOM 17763 C C . TYR A 1 105 ? -5.803 10.579 1.568 1.00 71.35 83 TYR A C 14
ATOM 17764 O O . TYR A 1 105 ? -5.286 11.529 2.154 1.00 42.03 83 TYR A O 14
ATOM 17781 N N . LEU A 1 106 ? -5.554 10.285 0.304 1.00 51.44 84 LEU A N 14
ATOM 17782 C CA . LEU A 1 106 ? -4.602 11.040 -0.491 1.00 2.41 84 LEU A CA 14
ATOM 17783 C C . LEU A 1 106 ? -5.059 12.476 -0.693 1.00 34.11 84 LEU A C 14
ATOM 17784 O O . LEU A 1 106 ? -4.313 13.408 -0.400 1.00 62.24 84 LEU A O 14
ATOM 17799 N N . SER A 1 107 ? -6.298 12.640 -1.139 1.00 55.45 85 SER A N 14
ATOM 17800 C CA . SER A 1 107 ? -6.824 13.947 -1.523 1.00 62.20 85 SER A CA 14
ATOM 17801 C C . SER A 1 107 ? -5.853 14.691 -2.450 1.00 50.25 85 SER A C 14
ATOM 17802 O O . SER A 1 107 ? -4.776 14.181 -2.752 1.00 0.00 85 SER A O 14
ATOM 17809 N N . MET A 1 23 ? -0.096 29.253 -3.523 1.00 61.40 1 MET A N 15
ATOM 17810 C CA . MET A 1 23 ? 0.248 28.552 -2.266 1.00 12.31 1 MET A CA 15
ATOM 17811 C C . MET A 1 23 ? -0.945 27.770 -1.740 1.00 55.44 1 MET A C 15
ATOM 17812 O O . MET A 1 23 ? -2.012 28.338 -1.498 1.00 23.02 1 MET A O 15
ATOM 17823 N N . ASN A 1 24 ? -0.762 26.471 -1.575 1.00 63.25 2 ASN A N 15
ATOM 17824 C CA . ASN A 1 24 ? -1.765 25.636 -0.929 1.00 0.32 2 ASN A CA 15
ATOM 17825 C C . ASN A 1 24 ? -1.627 25.773 0.585 1.00 32.03 2 ASN A C 15
ATOM 17826 O O . ASN A 1 24 ? -2.584 26.108 1.287 1.00 22.23 2 ASN A O 15
ATOM 17836 N N . ASN A 1 25 ? -0.412 25.517 1.059 1.00 31.14 3 ASN A N 15
ATOM 17837 C CA . ASN A 1 25 ? -0.038 25.652 2.464 1.00 50.12 3 ASN A CA 15
ATOM 17838 C C . ASN A 1 25 ? 1.398 25.174 2.615 1.00 14.32 3 ASN A C 15
ATOM 17839 O O . ASN A 1 25 ? 2.334 25.973 2.567 1.00 2.13 3 ASN A O 15
ATOM 17849 N N . GLN A 1 26 ? 1.538 23.857 2.764 1.00 74.31 4 GLN A N 15
ATOM 17850 C CA . GLN A 1 26 ? 2.820 23.161 2.728 1.00 25.43 4 GLN A CA 15
ATOM 17851 C C . GLN A 1 26 ? 2.624 21.744 3.245 1.00 43.12 4 GLN A C 15
ATOM 17852 O O . GLN A 1 26 ? 2.864 21.462 4.418 1.00 71.35 4 GLN A O 15
ATOM 17864 N N . VAL A 1 27 ? 2.124 20.872 2.390 1.00 24.42 5 VAL A N 15
ATOM 17865 C CA . VAL A 1 27 ? 1.958 19.482 2.755 1.00 14.20 5 VAL A CA 15
ATOM 17866 C C . VAL A 1 27 ? 3.152 18.684 2.278 1.00 21.30 5 VAL A C 15
ATOM 17867 O O . VAL A 1 27 ? 3.920 19.135 1.425 1.00 3.52 5 VAL A O 15
ATOM 17880 N N . GLU A 1 28 ? 3.296 17.502 2.825 1.00 43.33 6 GLU A N 15
ATOM 17881 C CA . GLU A 1 28 ? 4.426 16.657 2.513 1.00 14.31 6 GLU A CA 15
ATOM 17882 C C . GLU A 1 28 ? 3.945 15.243 2.218 1.00 24.42 6 GLU A C 15
ATOM 17883 O O . GLU A 1 28 ? 2.846 14.865 2.626 1.00 71.04 6 GLU A O 15
ATOM 17893 N N . PRO A 1 29 ? 4.749 14.442 1.499 1.00 62.32 7 PRO A N 15
ATOM 17894 C CA . PRO A 1 29 ? 4.308 13.146 0.970 1.00 44.31 7 PRO A CA 15
ATOM 17895 C C . PRO A 1 29 ? 3.920 12.153 2.055 1.00 55.10 7 PRO A C 15
ATOM 17896 O O . PRO A 1 29 ? 4.322 12.284 3.216 1.00 3.15 7 PRO A O 15
ATOM 17904 N N . ARG A 1 30 ? 3.127 11.171 1.676 1.00 20.00 8 ARG A N 15
ATOM 17905 C CA . ARG A 1 30 ? 2.756 10.098 2.580 1.00 14.31 8 ARG A CA 15
ATOM 17906 C C . ARG A 1 30 ? 3.635 8.886 2.296 1.00 44.22 8 ARG A C 15
ATOM 17907 O O . ARG A 1 30 ? 4.659 9.014 1.625 1.00 54.43 8 ARG A O 15
ATOM 17925 N N . LYS A 1 31 ? 3.248 7.716 2.788 1.00 70.22 9 LYS A N 15
ATOM 17926 C CA . LYS A 1 31 ? 4.019 6.510 2.522 1.00 63.14 9 LYS A CA 15
ATOM 17927 C C . LYS A 1 31 ? 3.113 5.280 2.495 1.00 51.33 9 LYS A C 15
ATOM 17928 O O . LYS A 1 31 ? 2.314 5.064 3.408 1.00 12.23 9 LYS A O 15
ATOM 17943 N N . LEU A 1 32 ? 3.227 4.493 1.434 1.00 62.11 10 LEU A N 15
ATOM 17944 C CA . LEU A 1 32 ? 2.434 3.283 1.284 1.00 64.44 10 LEU A CA 15
ATOM 17945 C C . LEU A 1 32 ? 3.318 2.042 1.255 1.00 51.11 10 LEU A C 15
ATOM 17946 O O . LEU A 1 32 ? 4.388 2.039 0.642 1.00 43.35 10 LEU A O 15
ATOM 17961 N N . VAL A 1 33 ? 2.866 0.998 1.936 1.00 12.53 11 VAL A N 15
ATOM 17962 C CA . VAL A 1 33 ? 3.547 -0.290 1.929 1.00 63.32 11 VAL A CA 15
ATOM 17963 C C . VAL A 1 33 ? 2.589 -1.387 1.484 1.00 51.21 11 VAL A C 15
ATOM 17964 O O . VAL A 1 33 ? 1.434 -1.411 1.899 1.00 53.34 11 VAL A O 15
ATOM 17977 N N . VAL A 1 34 ? 3.055 -2.275 0.624 1.00 61.21 12 VAL A N 15
ATOM 17978 C CA . VAL A 1 34 ? 2.279 -3.450 0.268 1.00 32.14 12 VAL A CA 15
ATOM 17979 C C . VAL A 1 34 ? 2.912 -4.693 0.891 1.00 74.44 12 VAL A C 15
ATOM 17980 O O . VAL A 1 34 ? 4.082 -4.997 0.640 1.00 41.23 12 VAL A O 15
ATOM 17993 N N . TYR A 1 35 ? 2.150 -5.391 1.727 1.00 14.31 13 TYR A N 15
ATOM 17994 C CA . TYR A 1 35 ? 2.631 -6.626 2.335 1.00 51.23 13 TYR A CA 15
ATOM 17995 C C . TYR A 1 35 ? 2.422 -7.782 1.377 1.00 15.33 13 TYR A C 15
ATOM 17996 O O . TYR A 1 35 ? 1.337 -8.348 1.319 1.00 54.40 13 TYR A O 15
ATOM 18013 N N . GLY A 1 36 ? 3.461 -8.142 0.647 1.00 50.52 14 GLY A N 15
ATOM 18014 C CA . GLY A 1 36 ? 3.310 -9.148 -0.378 1.00 23.33 14 GLY A CA 15
ATOM 18015 C C . GLY A 1 36 ? 4.355 -10.232 -0.288 1.00 11.11 14 GLY A C 15
ATOM 18016 O O . GLY A 1 36 ? 5.176 -10.248 0.631 1.00 52.42 14 GLY A O 15
ATOM 18020 N N . ARG A 1 37 ? 4.323 -11.144 -1.247 1.00 44.03 15 ARG A N 15
ATOM 18021 C CA . ARG A 1 37 ? 5.280 -12.233 -1.303 1.00 53.01 15 ARG A CA 15
ATOM 18022 C C . ARG A 1 37 ? 5.360 -12.782 -2.726 1.00 11.15 15 ARG A C 15
ATOM 18023 O O . ARG A 1 37 ? 4.341 -13.146 -3.313 1.00 43.32 15 ARG A O 15
ATOM 18041 N N . GLU A 1 38 ? 6.576 -12.820 -3.269 1.00 70.43 16 GLU A N 15
ATOM 18042 C CA . GLU A 1 38 ? 6.823 -13.310 -4.627 1.00 1.05 16 GLU A CA 15
ATOM 18043 C C . GLU A 1 38 ? 5.973 -12.563 -5.659 1.00 53.14 16 GLU A C 15
ATOM 18044 O O . GLU A 1 38 ? 5.578 -11.416 -5.439 1.00 34.01 16 GLU A O 15
ATOM 18054 N N . GLY A 1 39 ? 5.708 -13.206 -6.790 1.00 74.53 17 GLY A N 15
ATOM 18055 C CA . GLY A 1 39 ? 4.955 -12.564 -7.847 1.00 33.24 17 GLY A CA 15
ATOM 18056 C C . GLY A 1 39 ? 3.499 -12.976 -7.862 1.00 61.43 17 GLY A C 15
ATOM 18057 O O . GLY A 1 39 ? 3.161 -14.119 -7.544 1.00 13.34 17 GLY A O 15
ATOM 18061 N N . CYS A 1 40 ? 2.636 -12.037 -8.223 1.00 23.42 18 CYS A N 15
ATOM 18062 C CA . CYS A 1 40 ? 1.208 -12.296 -8.338 1.00 75.23 18 CYS A CA 15
ATOM 18063 C C . CYS A 1 40 ? 0.584 -11.283 -9.291 1.00 45.52 18 CYS A C 15
ATOM 18064 O O . CYS A 1 40 ? 0.973 -10.115 -9.300 1.00 2.53 18 CYS A O 15
ATOM 18071 N N . HIS A 1 41 ? -0.384 -11.732 -10.086 1.00 54.40 19 HIS A N 15
ATOM 18072 C CA . HIS A 1 41 ? -0.997 -10.887 -11.110 1.00 2.34 19 HIS A CA 15
ATOM 18073 C C . HIS A 1 41 ? -1.659 -9.657 -10.505 1.00 43.20 19 HIS A C 15
ATOM 18074 O O . HIS A 1 41 ? -1.432 -8.536 -10.957 1.00 51.32 19 HIS A O 15
ATOM 18087 N N . LEU A 1 42 ? -2.464 -9.868 -9.472 1.00 32.24 20 LEU A N 15
ATOM 18088 C CA . LEU A 1 42 ? -3.235 -8.786 -8.872 1.00 73.12 20 LEU A CA 15
ATOM 18089 C C . LEU A 1 42 ? -2.307 -7.756 -8.222 1.00 42.50 20 LEU A C 15
ATOM 18090 O O . LEU A 1 42 ? -2.580 -6.556 -8.252 1.00 72.22 20 LEU A O 15
ATOM 18105 N N . CYS A 1 43 ? -1.201 -8.227 -7.663 1.00 33.23 21 CYS A N 15
ATOM 18106 C CA . CYS A 1 43 ? -0.226 -7.339 -7.041 1.00 13.13 21 CYS A CA 15
ATOM 18107 C C . CYS A 1 43 ? 0.402 -6.420 -8.085 1.00 11.13 21 CYS A C 15
ATOM 18108 O O . CYS A 1 43 ? 0.596 -5.228 -7.844 1.00 12.11 21 CYS A O 15
ATOM 18115 N N . GLU A 1 44 ? 0.694 -6.980 -9.256 1.00 32.14 22 GLU A N 15
ATOM 18116 C CA . GLU A 1 44 ? 1.236 -6.204 -10.363 1.00 34.33 22 GLU A CA 15
ATOM 18117 C C . GLU A 1 44 ? 0.241 -5.128 -10.790 1.00 34.21 22 GLU A C 15
ATOM 18118 O O . GLU A 1 44 ? 0.620 -3.989 -11.077 1.00 51.44 22 GLU A O 15
ATOM 18128 N N . GLU A 1 45 ? -1.036 -5.499 -10.813 1.00 51.12 23 GLU A N 15
ATOM 18129 C CA . GLU A 1 45 ? -2.098 -4.573 -11.180 1.00 65.43 23 GLU A CA 15
ATOM 18130 C C . GLU A 1 45 ? -2.207 -3.439 -10.166 1.00 21.31 23 GLU A C 15
ATOM 18131 O O . GLU A 1 45 ? -2.475 -2.289 -10.530 1.00 33.54 23 GLU A O 15
ATOM 18141 N N . MET A 1 46 ? -1.989 -3.758 -8.896 1.00 72.43 24 MET A N 15
ATOM 18142 C CA . MET A 1 46 ? -2.000 -2.740 -7.851 1.00 55.01 24 MET A CA 15
ATOM 18143 C C . MET A 1 46 ? -0.825 -1.793 -8.021 1.00 40.12 24 MET A C 15
ATOM 18144 O O . MET A 1 46 ? -0.991 -0.583 -7.929 1.00 34.35 24 MET A O 15
ATOM 18156 N N . ILE A 1 47 ? 0.361 -2.344 -8.284 1.00 74.24 25 ILE A N 15
ATOM 18157 C CA . ILE A 1 47 ? 1.553 -1.528 -8.503 1.00 74.14 25 ILE A CA 15
ATOM 18158 C C . ILE A 1 47 ? 1.332 -0.537 -9.639 1.00 23.25 25 ILE A C 15
ATOM 18159 O O . ILE A 1 47 ? 1.632 0.650 -9.508 1.00 1.44 25 ILE A O 15
ATOM 18174 N N . ALA A 1 48 ? 0.797 -1.031 -10.750 1.00 41.25 26 ALA A N 15
ATOM 18175 C CA . ALA A 1 48 ? 0.499 -0.183 -11.896 1.00 34.44 26 ALA A CA 15
ATOM 18176 C C . ALA A 1 48 ? -0.461 0.931 -11.503 1.00 64.03 26 ALA A C 15
ATOM 18177 O O . ALA A 1 48 ? -0.274 2.088 -11.884 1.00 50.20 26 ALA A O 15
ATOM 18184 N N . SER A 1 49 ? -1.475 0.573 -10.721 1.00 62.42 27 SER A N 15
ATOM 18185 C CA . SER A 1 49 ? -2.447 1.537 -10.220 1.00 24.33 27 SER A CA 15
ATOM 18186 C C . SER A 1 49 ? -1.783 2.541 -9.278 1.00 71.21 27 SER A C 15
ATOM 18187 O O . SER A 1 49 ? -2.049 3.743 -9.346 1.00 61.34 27 SER A O 15
ATOM 18194 N N . LEU A 1 50 ? -0.909 2.041 -8.410 1.00 2.23 28 LEU A N 15
ATOM 18195 C CA . LEU A 1 50 ? -0.177 2.886 -7.475 1.00 4.03 28 LEU A CA 15
ATOM 18196 C C . LEU A 1 50 ? 0.651 3.917 -8.223 1.00 60.42 28 LEU A C 15
ATOM 18197 O O . LEU A 1 50 ? 0.641 5.087 -7.877 1.00 31.30 28 LEU A O 15
ATOM 18212 N N . ARG A 1 51 ? 1.351 3.472 -9.261 1.00 34.33 29 ARG A N 15
ATOM 18213 C CA . ARG A 1 51 ? 2.177 4.361 -10.073 1.00 52.15 29 ARG A CA 15
ATOM 18214 C C . ARG A 1 51 ? 1.348 5.497 -10.668 1.00 20.32 29 ARG A C 15
ATOM 18215 O O . ARG A 1 51 ? 1.775 6.651 -10.674 1.00 22.10 29 ARG A O 15
ATOM 18233 N N . VAL A 1 52 ? 0.160 5.164 -11.157 1.00 5.22 30 VAL A N 15
ATOM 18234 C CA . VAL A 1 52 ? -0.733 6.154 -11.751 1.00 23.10 30 VAL A CA 15
ATOM 18235 C C . VAL A 1 52 ? -1.186 7.181 -10.713 1.00 15.33 30 VAL A C 15
ATOM 18236 O O . VAL A 1 52 ? -1.166 8.386 -10.970 1.00 20.11 30 VAL A O 15
ATOM 18249 N N . LEU A 1 53 ? -1.575 6.705 -9.540 1.00 61.45 31 LEU A N 15
ATOM 18250 C CA . LEU A 1 53 ? -2.044 7.588 -8.479 1.00 21.21 31 LEU A CA 15
ATOM 18251 C C . LEU A 1 53 ? -0.867 8.355 -7.873 1.00 4.44 31 LEU A C 15
ATOM 18252 O O . LEU A 1 53 ? -1.005 9.509 -7.470 1.00 24.35 31 LEU A O 15
ATOM 18267 N N . GLN A 1 54 ? 0.291 7.707 -7.841 1.00 14.41 32 GLN A N 15
ATOM 18268 C CA . GLN A 1 54 ? 1.500 8.287 -7.263 1.00 51.32 32 GLN A CA 15
ATOM 18269 C C . GLN A 1 54 ? 1.920 9.535 -8.035 1.00 4.25 32 GLN A C 15
ATOM 18270 O O . GLN A 1 54 ? 2.564 10.431 -7.492 1.00 74.21 32 GLN A O 15
ATOM 18282 N N . LYS A 1 55 ? 1.546 9.579 -9.311 1.00 25.53 33 LYS A N 15
ATOM 18283 C CA . LYS A 1 55 ? 1.752 10.761 -10.136 1.00 42.42 33 LYS A CA 15
ATOM 18284 C C . LYS A 1 55 ? 0.952 11.939 -9.590 1.00 70.40 33 LYS A C 15
ATOM 18285 O O . LYS A 1 55 ? 1.440 13.069 -9.516 1.00 52.11 33 LYS A O 15
ATOM 18300 N N . LYS A 1 56 ? -0.282 11.647 -9.198 1.00 43.41 34 LYS A N 15
ATOM 18301 C CA . LYS A 1 56 ? -1.228 12.665 -8.761 1.00 44.14 34 LYS A CA 15
ATOM 18302 C C . LYS A 1 56 ? -0.938 13.087 -7.326 1.00 13.40 34 LYS A C 15
ATOM 18303 O O . LYS A 1 56 ? -1.072 14.257 -6.963 1.00 50.53 34 LYS A O 15
ATOM 18318 N N . SER A 1 57 ? -0.554 12.119 -6.515 1.00 24.31 35 SER A N 15
ATOM 18319 C CA . SER A 1 57 ? -0.252 12.353 -5.115 1.00 44.24 35 SER A CA 15
ATOM 18320 C C . SER A 1 57 ? 0.881 11.431 -4.674 1.00 74.35 35 SER A C 15
ATOM 18321 O O . SER A 1 57 ? 0.791 10.216 -4.830 1.00 20.01 35 SER A O 15
ATOM 18328 N N . TRP A 1 58 ? 1.950 12.005 -4.133 1.00 2.10 36 TRP A N 15
ATOM 18329 C CA . TRP A 1 58 ? 3.122 11.218 -3.784 1.00 4.50 36 TRP A CA 15
ATOM 18330 C C . TRP A 1 58 ? 2.959 10.573 -2.418 1.00 70.42 36 TRP A C 15
ATOM 18331 O O . TRP A 1 58 ? 2.804 11.253 -1.404 1.00 74.31 36 TRP A O 15
ATOM 18351 N N . PHE A 1 59 ? 3.001 9.256 -2.403 1.00 40.24 37 PHE A N 15
ATOM 18352 C CA . PHE A 1 59 ? 2.878 8.496 -1.171 1.00 72.01 37 PHE A CA 15
ATOM 18353 C C . PHE A 1 59 ? 3.981 7.454 -1.063 1.00 62.30 37 PHE A C 15
ATOM 18354 O O . PHE A 1 59 ? 3.858 6.494 -0.312 1.00 75.24 37 PHE A O 15
ATOM 18370 N N . GLU A 1 60 ? 5.065 7.662 -1.808 1.00 75.10 38 GLU A N 15
ATOM 18371 C CA . GLU A 1 60 ? 6.150 6.683 -1.891 1.00 61.24 38 GLU A CA 15
ATOM 18372 C C . GLU A 1 60 ? 5.619 5.310 -2.292 1.00 52.01 38 GLU A C 15
ATOM 18373 O O . GLU A 1 60 ? 4.447 5.148 -2.611 1.00 2.53 38 GLU A O 15
ATOM 18383 N N . LEU A 1 61 ? 6.499 4.339 -2.334 1.00 62.14 39 LEU A N 15
ATOM 18384 C CA . LEU A 1 61 ? 6.079 2.969 -2.563 1.00 40.41 39 LEU A CA 15
ATOM 18385 C C . LEU A 1 61 ? 7.060 2.011 -1.919 1.00 25.23 39 LEU A C 15
ATOM 18386 O O . LEU A 1 61 ? 8.271 2.190 -2.025 1.00 13.12 39 LEU A O 15
ATOM 18401 N N . GLU A 1 62 ? 6.533 1.014 -1.232 1.00 33.22 40 GLU A N 15
ATOM 18402 C CA . GLU A 1 62 ? 7.361 0.016 -0.584 1.00 45.40 40 GLU A CA 15
ATOM 18403 C C . GLU A 1 62 ? 6.786 -1.373 -0.814 1.00 10.31 40 GLU A C 15
ATOM 18404 O O . GLU A 1 62 ? 5.566 -1.561 -0.824 1.00 42.12 40 GLU A O 15
ATOM 18414 N N . VAL A 1 63 ? 7.671 -2.337 -0.991 1.00 4.41 41 VAL A N 15
ATOM 18415 C CA . VAL A 1 63 ? 7.271 -3.716 -1.194 1.00 1.22 41 VAL A CA 15
ATOM 18416 C C . VAL A 1 63 ? 7.974 -4.591 -0.173 1.00 50.04 41 VAL A C 15
ATOM 18417 O O . VAL A 1 63 ? 9.181 -4.815 -0.256 1.00 43.54 41 VAL A O 15
ATOM 18430 N N . ILE A 1 64 ? 7.222 -5.068 0.801 1.00 21.25 42 ILE A N 15
ATOM 18431 C CA . ILE A 1 64 ? 7.798 -5.847 1.879 1.00 35.02 42 ILE A CA 15
ATOM 18432 C C . ILE A 1 64 ? 7.415 -7.312 1.748 1.00 43.23 42 ILE A C 15
ATOM 18433 O O . ILE A 1 64 ? 6.236 -7.667 1.801 1.00 1.12 42 ILE A O 15
ATOM 18448 N N . ASN A 1 65 ? 8.423 -8.145 1.543 1.00 52.44 43 ASN A N 15
ATOM 18449 C CA . ASN A 1 65 ? 8.228 -9.577 1.394 1.00 64.40 43 ASN A CA 15
ATOM 18450 C C . ASN A 1 65 ? 7.960 -10.214 2.745 1.00 73.31 43 ASN A C 15
ATOM 18451 O O . ASN A 1 65 ? 8.866 -10.346 3.570 1.00 20.54 43 ASN A O 15
ATOM 18461 N N . ILE A 1 66 ? 6.714 -10.597 2.972 1.00 55.42 44 ILE A N 15
ATOM 18462 C CA . ILE A 1 66 ? 6.324 -11.215 4.231 1.00 61.02 44 ILE A CA 15
ATOM 18463 C C . ILE A 1 66 ? 6.702 -12.691 4.244 1.00 20.55 44 ILE A C 15
ATOM 18464 O O . ILE A 1 66 ? 6.638 -13.348 5.281 1.00 35.11 44 ILE A O 15
ATOM 18479 N N . ASP A 1 67 ? 7.110 -13.183 3.076 1.00 42.02 45 ASP A N 15
ATOM 18480 C CA . ASP A 1 67 ? 7.481 -14.587 2.875 1.00 51.24 45 ASP A CA 15
ATOM 18481 C C . ASP A 1 67 ? 8.427 -15.108 3.960 1.00 21.13 45 ASP A C 15
ATOM 18482 O O . ASP A 1 67 ? 8.255 -16.225 4.455 1.00 54.41 45 ASP A O 15
ATOM 18490 N N . GLY A 1 68 ? 9.410 -14.300 4.338 1.00 33.15 46 GLY A N 15
ATOM 18491 C CA . GLY A 1 68 ? 10.386 -14.734 5.322 1.00 32.11 46 GLY A CA 15
ATOM 18492 C C . GLY A 1 68 ? 10.041 -14.307 6.738 1.00 54.35 46 GLY A C 15
ATOM 18493 O O . GLY A 1 68 ? 10.915 -14.251 7.604 1.00 73.23 46 GLY A O 15
ATOM 18497 N N . ASN A 1 69 ? 8.772 -14.006 6.985 1.00 14.40 47 ASN A N 15
ATOM 18498 C CA . ASN A 1 69 ? 8.336 -13.593 8.313 1.00 71.21 47 ASN A CA 15
ATOM 18499 C C . ASN A 1 69 ? 7.123 -14.404 8.756 1.00 13.45 47 ASN A C 15
ATOM 18500 O O . ASN A 1 69 ? 6.071 -14.359 8.118 1.00 10.21 47 ASN A O 15
ATOM 18510 N N . GLU A 1 70 ? 7.273 -15.124 9.859 1.00 72.14 48 GLU A N 15
ATOM 18511 C CA . GLU A 1 70 ? 6.221 -16.008 10.351 1.00 41.11 48 GLU A CA 15
ATOM 18512 C C . GLU A 1 70 ? 5.058 -15.226 10.964 1.00 61.30 48 GLU A C 15
ATOM 18513 O O . GLU A 1 70 ? 3.950 -15.748 11.081 1.00 52.43 48 GLU A O 15
ATOM 18523 N N . HIS A 1 71 ? 5.304 -13.979 11.357 1.00 23.21 49 HIS A N 15
ATOM 18524 C CA . HIS A 1 71 ? 4.237 -13.134 11.897 1.00 74.41 49 HIS A CA 15
ATOM 18525 C C . HIS A 1 71 ? 3.367 -12.597 10.772 1.00 42.10 49 HIS A C 15
ATOM 18526 O O . HIS A 1 71 ? 2.151 -12.781 10.764 1.00 23.42 49 HIS A O 15
ATOM 18539 N N . LEU A 1 72 ? 4.009 -11.947 9.811 1.00 34.40 50 LEU A N 15
ATOM 18540 C CA . LEU A 1 72 ? 3.304 -11.305 8.712 1.00 53.52 50 LEU A CA 15
ATOM 18541 C C . LEU A 1 72 ? 2.595 -12.327 7.833 1.00 35.34 50 LEU A C 15
ATOM 18542 O O . LEU A 1 72 ? 1.474 -12.093 7.395 1.00 11.42 50 LEU A O 15
ATOM 18557 N N . THR A 1 73 ? 3.239 -13.463 7.584 1.00 34.11 51 THR A N 15
ATOM 18558 C CA . THR A 1 73 ? 2.606 -14.535 6.818 1.00 21.12 51 THR A CA 15
ATOM 18559 C C . THR A 1 73 ? 1.350 -15.045 7.532 1.00 24.30 51 THR A C 15
ATOM 18560 O O . THR A 1 73 ? 0.330 -15.303 6.906 1.00 21.23 51 THR A O 15
ATOM 18571 N N . ARG A 1 74 ? 1.420 -15.151 8.851 1.00 71.21 52 ARG A N 15
ATOM 18572 C CA . ARG A 1 74 ? 0.295 -15.640 9.641 1.00 72.34 52 ARG A CA 15
ATOM 18573 C C . ARG A 1 74 ? -0.873 -14.664 9.568 1.00 42.24 52 ARG A C 15
ATOM 18574 O O . ARG A 1 74 ? -2.038 -15.059 9.643 1.00 40.53 52 ARG A O 15
ATOM 18592 N N . LEU A 1 75 ? -0.545 -13.391 9.434 1.00 24.43 53 LEU A N 15
ATOM 18593 C CA . LEU A 1 75 ? -1.543 -12.338 9.361 1.00 11.13 53 LEU A CA 15
ATOM 18594 C C . LEU A 1 75 ? -2.068 -12.156 7.940 1.00 12.11 53 LEU A C 15
ATOM 18595 O O . LEU A 1 75 ? -3.270 -12.254 7.698 1.00 51.21 53 LEU A O 15
ATOM 18610 N N . TYR A 1 76 ? -1.155 -11.920 7.003 1.00 25.33 54 TYR A N 15
ATOM 18611 C CA . TYR A 1 76 ? -1.525 -11.441 5.675 1.00 71.14 54 TYR A CA 15
ATOM 18612 C C . TYR A 1 76 ? -1.335 -12.495 4.582 1.00 32.33 54 TYR A C 15
ATOM 18613 O O . TYR A 1 76 ? -1.263 -12.147 3.410 1.00 55.44 54 TYR A O 15
ATOM 18630 N N . ASN A 1 77 ? -1.261 -13.774 4.946 1.00 32.03 55 ASN A N 15
ATOM 18631 C CA . ASN A 1 77 ? -1.127 -14.841 3.942 1.00 22.22 55 ASN A CA 15
ATOM 18632 C C . ASN A 1 77 ? -2.243 -14.767 2.902 1.00 51.14 55 ASN A C 15
ATOM 18633 O O . ASN A 1 77 ? -1.996 -14.827 1.695 1.00 12.22 55 ASN A O 15
ATOM 18643 N N . ASP A 1 78 ? -3.475 -14.625 3.376 1.00 3.22 56 ASP A N 15
ATOM 18644 C CA . ASP A 1 78 ? -4.626 -14.579 2.479 1.00 25.31 56 ASP A CA 15
ATOM 18645 C C . ASP A 1 78 ? -4.755 -13.210 1.818 1.00 43.01 56 ASP A C 15
ATOM 18646 O O . ASP A 1 78 ? -5.415 -13.073 0.787 1.00 31.24 56 ASP A O 15
ATOM 18654 N N . ARG A 1 79 ? -4.094 -12.209 2.385 1.00 50.11 57 ARG A N 15
ATOM 18655 C CA . ARG A 1 79 ? -4.213 -10.851 1.898 1.00 13.53 57 ARG A CA 15
ATOM 18656 C C . ARG A 1 79 ? -2.836 -10.248 1.647 1.00 35.42 57 ARG A C 15
ATOM 18657 O O . ARG A 1 79 ? -2.355 -9.424 2.419 1.00 70.24 57 ARG A O 15
ATOM 18675 N N . VAL A 1 80 ? -2.191 -10.699 0.579 1.00 53.24 58 VAL A N 15
ATOM 18676 C CA . VAL A 1 80 ? -0.908 -10.134 0.173 1.00 1.21 58 VAL A CA 15
ATOM 18677 C C . VAL A 1 80 ? -1.040 -8.976 -0.802 1.00 53.51 58 VAL A C 15
ATOM 18678 O O . VAL A 1 80 ? -0.114 -8.177 -0.923 1.00 63.52 58 VAL A O 15
ATOM 18691 N N . PRO A 1 81 ? -2.139 -8.838 -1.551 1.00 41.13 59 PRO A N 15
ATOM 18692 C CA . PRO A 1 81 ? -2.398 -7.576 -2.201 1.00 61.41 59 PRO A CA 15
ATOM 18693 C C . PRO A 1 81 ? -2.980 -6.574 -1.200 1.00 75.00 59 PRO A C 15
ATOM 18694 O O . PRO A 1 81 ? -3.996 -5.927 -1.449 1.00 72.53 59 PRO A O 15
ATOM 18702 N N . VAL A 1 82 ? -2.315 -6.465 -0.060 1.00 52.41 60 VAL A N 15
ATOM 18703 C CA . VAL A 1 82 ? -2.782 -5.639 1.037 1.00 33.45 60 VAL A CA 15
ATOM 18704 C C . VAL A 1 82 ? -1.985 -4.337 1.092 1.00 64.44 60 VAL A C 15
ATOM 18705 O O . VAL A 1 82 ? -0.754 -4.341 1.016 1.00 22.10 60 VAL A O 15
ATOM 18718 N N . LEU A 1 83 ? -2.701 -3.225 1.194 1.00 4.33 61 LEU A N 15
ATOM 18719 C CA . LEU A 1 83 ? -2.086 -1.914 1.128 1.00 41.45 61 LEU A CA 15
ATOM 18720 C C . LEU A 1 83 ? -2.115 -1.244 2.501 1.00 30.33 61 LEU A C 15
ATOM 18721 O O . LEU A 1 83 ? -3.183 -0.991 3.069 1.00 12.33 61 LEU A O 15
ATOM 18736 N N . PHE A 1 84 ? -0.926 -0.961 3.011 1.00 10.20 62 PHE A N 15
ATOM 18737 C CA . PHE A 1 84 ? -0.735 -0.430 4.355 1.00 70.04 62 PHE A CA 15
ATOM 18738 C C . PHE A 1 84 ? -0.351 1.051 4.306 1.00 5.21 62 PHE A C 15
ATOM 18739 O O . PHE A 1 84 ? 0.478 1.459 3.492 1.00 14.24 62 PHE A O 15
ATOM 18755 N N . ALA A 1 85 ? -0.954 1.843 5.183 1.00 5.11 63 ALA A N 15
ATOM 18756 C CA . ALA A 1 85 ? -0.685 3.272 5.241 1.00 33.04 63 ALA A CA 15
ATOM 18757 C C . ALA A 1 85 ? 0.390 3.587 6.279 1.00 64.24 63 ALA A C 15
ATOM 18758 O O . ALA A 1 85 ? 0.163 3.450 7.486 1.00 63.41 63 ALA A O 15
ATOM 18765 N N . VAL A 1 86 ? 1.554 4.007 5.808 1.00 42.11 64 VAL A N 15
ATOM 18766 C CA . VAL A 1 86 ? 2.657 4.372 6.687 1.00 33.01 64 VAL A CA 15
ATOM 18767 C C . VAL A 1 86 ? 2.527 5.831 7.108 1.00 44.24 64 VAL A C 15
ATOM 18768 O O . VAL A 1 86 ? 2.876 6.740 6.358 1.00 10.41 64 VAL A O 15
ATOM 18781 N N . ASN A 1 87 ? 1.991 6.032 8.303 1.00 64.30 65 ASN A N 15
ATOM 18782 C CA . ASN A 1 87 ? 1.720 7.365 8.829 1.00 61.13 65 ASN A CA 15
ATOM 18783 C C . ASN A 1 87 ? 1.046 7.210 10.181 1.00 14.44 65 ASN A C 15
ATOM 18784 O O . ASN A 1 87 ? 1.570 7.628 11.208 1.00 40.32 65 ASN A O 15
ATOM 18794 N N . GLU A 1 88 ? -0.119 6.577 10.157 1.00 42.31 66 GLU A N 15
ATOM 18795 C CA . GLU A 1 88 ? -0.847 6.245 11.371 1.00 74.15 66 GLU A CA 15
ATOM 18796 C C . GLU A 1 88 ? -0.731 4.742 11.637 1.00 23.21 66 GLU A C 15
ATOM 18797 O O . GLU A 1 88 ? -1.075 4.252 12.715 1.00 32.42 66 GLU A O 15
ATOM 18807 N N . ASP A 1 89 ? -0.222 4.033 10.627 1.00 72.14 67 ASP A N 15
ATOM 18808 C CA . ASP A 1 89 ? 0.005 2.586 10.688 1.00 21.22 67 ASP A CA 15
ATOM 18809 C C . ASP A 1 89 ? -1.306 1.816 10.756 1.00 31.13 67 ASP A C 15
ATOM 18810 O O . ASP A 1 89 ? -1.812 1.499 11.837 1.00 54.53 67 ASP A O 15
ATOM 18818 N N . LYS A 1 90 ? -1.850 1.532 9.579 1.00 22.54 68 LYS A N 15
ATOM 18819 C CA . LYS A 1 90 ? -3.096 0.791 9.444 1.00 72.21 68 LYS A CA 15
ATOM 18820 C C . LYS A 1 90 ? -3.317 0.434 7.979 1.00 13.10 68 LYS A C 15
ATOM 18821 O O . LYS A 1 90 ? -2.755 1.077 7.091 1.00 24.33 68 LYS A O 15
ATOM 18836 N N . GLU A 1 91 ? -4.112 -0.593 7.727 1.00 24.54 69 GLU A N 15
ATOM 18837 C CA . GLU A 1 91 ? -4.408 -1.010 6.360 1.00 22.31 69 GLU A CA 15
ATOM 18838 C C . GLU A 1 91 ? -5.521 -0.153 5.773 1.00 24.23 69 GLU A C 15
ATOM 18839 O O . GLU A 1 91 ? -6.541 0.088 6.425 1.00 2.53 69 GLU A O 15
ATOM 18849 N N . LEU A 1 92 ? -5.324 0.309 4.547 1.00 44.43 70 LEU A N 15
ATOM 18850 C CA . LEU A 1 92 ? -6.339 1.108 3.874 1.00 14.51 70 LEU A CA 15
ATOM 18851 C C . LEU A 1 92 ? -7.244 0.220 3.040 1.00 54.21 70 LEU A C 15
ATOM 18852 O O . LEU A 1 92 ? -8.468 0.335 3.092 1.00 4.41 70 LEU A O 15
ATOM 18867 N N . CYS A 1 93 ? -6.637 -0.676 2.281 1.00 42.50 71 CYS A N 15
ATOM 18868 C CA . CYS A 1 93 ? -7.379 -1.457 1.315 1.00 40.02 71 CYS A CA 15
ATOM 18869 C C . CYS A 1 93 ? -6.712 -2.804 1.061 1.00 11.01 71 CYS A C 15
ATOM 18870 O O . CYS A 1 93 ? -5.516 -2.976 1.301 1.00 51.24 71 CYS A O 15
ATOM 18877 N N . HIS A 1 94 ? -7.501 -3.753 0.588 1.00 4.51 72 HIS A N 15
ATOM 18878 C CA . HIS A 1 94 ? -6.995 -5.049 0.173 1.00 24.42 72 HIS A CA 15
ATOM 18879 C C . HIS A 1 94 ? -7.499 -5.347 -1.229 1.00 64.50 72 HIS A C 15
ATOM 18880 O O . HIS A 1 94 ? -8.700 -5.246 -1.489 1.00 75.43 72 HIS A O 15
ATOM 18893 N N . TYR A 1 95 ? -6.575 -5.708 -2.115 1.00 32.54 73 TYR A N 15
ATOM 18894 C CA . TYR A 1 95 ? -6.872 -5.968 -3.526 1.00 30.44 73 TYR A CA 15
ATOM 18895 C C . TYR A 1 95 ? -7.288 -4.702 -4.265 1.00 41.31 73 TYR A C 15
ATOM 18896 O O . TYR A 1 95 ? -7.973 -3.830 -3.720 1.00 34.14 73 TYR A O 15
ATOM 18913 N N . PHE A 1 96 ? -6.865 -4.627 -5.519 1.00 43.03 74 PHE A N 15
ATOM 18914 C CA . PHE A 1 96 ? -7.197 -3.518 -6.405 1.00 40.14 74 PHE A CA 15
ATOM 18915 C C . PHE A 1 96 ? -6.731 -2.197 -5.805 1.00 33.50 74 PHE A C 15
ATOM 18916 O O . PHE A 1 96 ? -5.554 -2.053 -5.478 1.00 71.02 74 PHE A O 15
ATOM 18932 N N . LEU A 1 97 ? -7.640 -1.246 -5.644 1.00 74.52 75 LEU A N 15
ATOM 18933 C CA . LEU A 1 97 ? -7.276 0.051 -5.098 1.00 70.43 75 LEU A CA 15
ATOM 18934 C C . LEU A 1 97 ? -8.518 0.883 -4.812 1.00 35.22 75 LEU A C 15
ATOM 18935 O O . LEU A 1 97 ? -9.218 1.303 -5.733 1.00 33.00 75 LEU A O 15
ATOM 18950 N N . ASP A 1 98 ? -8.804 1.104 -3.537 1.00 23.21 76 ASP A N 15
ATOM 18951 C CA . ASP A 1 98 ? -9.888 1.999 -3.152 1.00 24.10 76 ASP A CA 15
ATOM 18952 C C . ASP A 1 98 ? -9.415 3.441 -3.200 1.00 23.24 76 ASP A C 15
ATOM 18953 O O . ASP A 1 98 ? -8.900 3.974 -2.211 1.00 50.01 76 ASP A O 15
ATOM 18961 N N . SER A 1 99 ? -9.576 4.054 -4.369 1.00 25.30 77 SER A N 15
ATOM 18962 C CA . SER A 1 99 ? -9.120 5.414 -4.616 1.00 32.33 77 SER A CA 15
ATOM 18963 C C . SER A 1 99 ? -9.737 6.413 -3.638 1.00 62.33 77 SER A C 15
ATOM 18964 O O . SER A 1 99 ? -9.130 7.440 -3.322 1.00 10.44 77 SER A O 15
ATOM 18971 N N . ASP A 1 100 ? -10.928 6.103 -3.141 1.00 74.31 78 ASP A N 15
ATOM 18972 C CA . ASP A 1 100 ? -11.624 6.998 -2.225 1.00 3.23 78 ASP A CA 15
ATOM 18973 C C . ASP A 1 100 ? -10.938 7.021 -0.861 1.00 0.44 78 ASP A C 15
ATOM 18974 O O . ASP A 1 100 ? -10.696 8.087 -0.292 1.00 51.35 78 ASP A O 15
ATOM 18982 N N . VAL A 1 101 ? -10.607 5.839 -0.354 1.00 71.03 79 VAL A N 15
ATOM 18983 C CA . VAL A 1 101 ? -10.007 5.716 0.969 1.00 1.05 79 VAL A CA 15
ATOM 18984 C C . VAL A 1 101 ? -8.575 6.235 0.977 1.00 43.44 79 VAL A C 15
ATOM 18985 O O . VAL A 1 101 ? -8.185 6.979 1.877 1.00 2.34 79 VAL A O 15
ATOM 18998 N N . ILE A 1 102 ? -7.797 5.865 -0.032 1.00 31.13 80 ILE A N 15
ATOM 18999 C CA . ILE A 1 102 ? -6.434 6.368 -0.138 1.00 12.14 80 ILE A CA 15
ATOM 19000 C C . ILE A 1 102 ? -6.456 7.878 -0.366 1.00 34.14 80 ILE A C 15
ATOM 19001 O O . ILE A 1 102 ? -5.543 8.588 0.040 1.00 12.35 80 ILE A O 15
ATOM 19016 N N . GLY A 1 103 ? -7.527 8.366 -0.987 1.00 24.22 81 GLY A N 15
ATOM 19017 C CA . GLY A 1 103 ? -7.682 9.793 -1.186 1.00 61.02 81 GLY A CA 15
ATOM 19018 C C . GLY A 1 103 ? -7.887 10.522 0.127 1.00 44.51 81 GLY A C 15
ATOM 19019 O O . GLY A 1 103 ? -7.390 11.629 0.316 1.00 33.14 81 GLY A O 15
ATOM 19023 N N . ALA A 1 104 ? -8.606 9.880 1.043 1.00 14.41 82 ALA A N 15
ATOM 19024 C CA . ALA A 1 104 ? -8.859 10.442 2.366 1.00 41.21 82 ALA A CA 15
ATOM 19025 C C . ALA A 1 104 ? -7.569 10.506 3.184 1.00 61.11 82 ALA A C 15
ATOM 19026 O O . ALA A 1 104 ? -7.426 11.336 4.081 1.00 2.54 82 ALA A O 15
ATOM 19033 N N . TYR A 1 105 ? -6.638 9.617 2.864 1.00 53.41 83 TYR A N 15
ATOM 19034 C CA . TYR A 1 105 ? -5.344 9.569 3.535 1.00 4.30 83 TYR A CA 15
ATOM 19035 C C . TYR A 1 105 ? -4.329 10.497 2.857 1.00 42.22 83 TYR A C 15
ATOM 19036 O O . TYR A 1 105 ? -3.590 11.224 3.523 1.00 72.31 83 TYR A O 15
ATOM 19053 N N . LEU A 1 106 ? -4.314 10.478 1.530 1.00 63.10 84 LEU A N 15
ATOM 19054 C CA . LEU A 1 106 ? -3.323 11.214 0.748 1.00 63.51 84 LEU A CA 15
ATOM 19055 C C . LEU A 1 106 ? -3.614 12.713 0.697 1.00 60.31 84 LEU A C 15
ATOM 19056 O O . LEU A 1 106 ? -2.691 13.530 0.724 1.00 53.44 84 LEU A O 15
ATOM 19071 N N . SER A 1 107 ? -4.887 13.074 0.618 1.00 34.14 85 SER A N 15
ATOM 19072 C CA . SER A 1 107 ? -5.267 14.475 0.501 1.00 42.11 85 SER A CA 15
ATOM 19073 C C . SER A 1 107 ? -5.784 15.014 1.835 1.00 55.34 85 SER A C 15
ATOM 19074 O O . SER A 1 107 ? -5.850 14.277 2.816 1.00 0.00 85 SER A O 15
ATOM 19081 N N . MET A 1 23 ? -2.473 28.562 -1.318 1.00 74.25 1 MET A N 16
ATOM 19082 C CA . MET A 1 23 ? -1.293 29.134 -0.633 1.00 31.43 1 MET A CA 16
ATOM 19083 C C . MET A 1 23 ? -0.356 28.021 -0.186 1.00 61.21 1 MET A C 16
ATOM 19084 O O . MET A 1 23 ? -0.723 26.845 -0.215 1.00 33.12 1 MET A O 16
ATOM 19095 N N . ASN A 1 24 ? 0.844 28.388 0.230 1.00 75.04 2 ASN A N 16
ATOM 19096 C CA . ASN A 1 24 ? 1.840 27.405 0.627 1.00 43.10 2 ASN A CA 16
ATOM 19097 C C . ASN A 1 24 ? 1.645 26.963 2.073 1.00 34.20 2 ASN A C 16
ATOM 19098 O O . ASN A 1 24 ? 2.266 27.500 2.986 1.00 63.44 2 ASN A O 16
ATOM 19108 N N . ASN A 1 25 ? 0.744 26.019 2.279 1.00 21.03 3 ASN A N 16
ATOM 19109 C CA . ASN A 1 25 ? 0.659 25.322 3.552 1.00 23.21 3 ASN A CA 16
ATOM 19110 C C . ASN A 1 25 ? 1.288 23.945 3.378 1.00 1.51 3 ASN A C 16
ATOM 19111 O O . ASN A 1 25 ? 0.628 22.966 3.041 1.00 35.42 3 ASN A O 16
ATOM 19121 N N . GLN A 1 26 ? 2.597 23.902 3.566 1.00 54.31 4 GLN A N 16
ATOM 19122 C CA . GLN A 1 26 ? 3.392 22.756 3.162 1.00 71.13 4 GLN A CA 16
ATOM 19123 C C . GLN A 1 26 ? 3.179 21.557 4.077 1.00 31.43 4 GLN A C 16
ATOM 19124 O O . GLN A 1 26 ? 3.532 21.584 5.258 1.00 33.41 4 GLN A O 16
ATOM 19136 N N . VAL A 1 27 ? 2.590 20.510 3.518 1.00 32.21 5 VAL A N 16
ATOM 19137 C CA . VAL A 1 27 ? 2.525 19.225 4.182 1.00 21.31 5 VAL A CA 16
ATOM 19138 C C . VAL A 1 27 ? 3.407 18.229 3.461 1.00 44.42 5 VAL A C 16
ATOM 19139 O O . VAL A 1 27 ? 3.578 18.295 2.243 1.00 22.31 5 VAL A O 16
ATOM 19152 N N . GLU A 1 28 ? 3.963 17.321 4.224 1.00 33.03 6 GLU A N 16
ATOM 19153 C CA . GLU A 1 28 ? 4.883 16.335 3.702 1.00 4.31 6 GLU A CA 16
ATOM 19154 C C . GLU A 1 28 ? 4.124 15.097 3.226 1.00 32.11 6 GLU A C 16
ATOM 19155 O O . GLU A 1 28 ? 2.964 14.898 3.595 1.00 15.04 6 GLU A O 16
ATOM 19165 N N . PRO A 1 29 ? 4.757 14.259 2.392 1.00 31.32 7 PRO A N 16
ATOM 19166 C CA . PRO A 1 29 ? 4.085 13.130 1.754 1.00 13.32 7 PRO A CA 16
ATOM 19167 C C . PRO A 1 29 ? 3.949 11.917 2.670 1.00 74.13 7 PRO A C 16
ATOM 19168 O O . PRO A 1 29 ? 4.573 11.838 3.731 1.00 71.23 7 PRO A O 16
ATOM 19176 N N . ARG A 1 30 ? 3.125 10.976 2.246 1.00 61.31 8 ARG A N 16
ATOM 19177 C CA . ARG A 1 30 ? 2.899 9.754 2.998 1.00 13.42 8 ARG A CA 16
ATOM 19178 C C . ARG A 1 30 ? 3.573 8.591 2.291 1.00 1.01 8 ARG A C 16
ATOM 19179 O O . ARG A 1 30 ? 4.312 8.798 1.330 1.00 34.23 8 ARG A O 16
ATOM 19197 N N . LYS A 1 31 ? 3.333 7.372 2.749 1.00 24.21 9 LYS A N 16
ATOM 19198 C CA . LYS A 1 31 ? 3.991 6.226 2.149 1.00 43.33 9 LYS A CA 16
ATOM 19199 C C . LYS A 1 31 ? 3.134 4.965 2.226 1.00 74.02 9 LYS A C 16
ATOM 19200 O O . LYS A 1 31 ? 2.466 4.710 3.231 1.00 52.31 9 LYS A O 16
ATOM 19215 N N . LEU A 1 32 ? 3.148 4.201 1.140 1.00 3.25 10 LEU A N 16
ATOM 19216 C CA . LEU A 1 32 ? 2.511 2.892 1.087 1.00 51.12 10 LEU A CA 16
ATOM 19217 C C . LEU A 1 32 ? 3.555 1.795 0.933 1.00 0.22 10 LEU A C 16
ATOM 19218 O O . LEU A 1 32 ? 4.442 1.875 0.075 1.00 51.45 10 LEU A O 16
ATOM 19233 N N . VAL A 1 33 ? 3.462 0.781 1.772 1.00 14.52 11 VAL A N 16
ATOM 19234 C CA . VAL A 1 33 ? 4.286 -0.403 1.619 1.00 45.11 11 VAL A CA 16
ATOM 19235 C C . VAL A 1 33 ? 3.427 -1.544 1.115 1.00 73.44 11 VAL A C 16
ATOM 19236 O O . VAL A 1 33 ? 2.333 -1.772 1.631 1.00 42.44 11 VAL A O 16
ATOM 19249 N N . VAL A 1 34 ? 3.902 -2.252 0.113 1.00 12.32 12 VAL A N 16
ATOM 19250 C CA . VAL A 1 34 ? 3.189 -3.407 -0.367 1.00 11.41 12 VAL A CA 16
ATOM 19251 C C . VAL A 1 34 ? 3.768 -4.667 0.271 1.00 1.34 12 VAL A C 16
ATOM 19252 O O . VAL A 1 34 ? 4.873 -5.099 -0.073 1.00 71.25 12 VAL A O 16
ATOM 19265 N N . TYR A 1 35 ? 3.027 -5.230 1.229 1.00 25.23 13 TYR A N 16
ATOM 19266 C CA . TYR A 1 35 ? 3.440 -6.462 1.907 1.00 0.12 13 TYR A CA 16
ATOM 19267 C C . TYR A 1 35 ? 3.160 -7.660 1.031 1.00 65.43 13 TYR A C 16
ATOM 19268 O O . TYR A 1 35 ? 2.032 -8.151 0.995 1.00 15.14 13 TYR A O 16
ATOM 19285 N N . GLY A 1 36 ? 4.174 -8.139 0.345 1.00 42.21 14 GLY A N 16
ATOM 19286 C CA . GLY A 1 36 ? 3.976 -9.219 -0.581 1.00 41.43 14 GLY A CA 16
ATOM 19287 C C . GLY A 1 36 ? 4.681 -10.480 -0.166 1.00 61.14 14 GLY A C 16
ATOM 19288 O O . GLY A 1 36 ? 5.187 -10.583 0.952 1.00 23.21 14 GLY A O 16
ATOM 19292 N N . ARG A 1 37 ? 4.680 -11.451 -1.059 1.00 33.35 15 ARG A N 16
ATOM 19293 C CA . ARG A 1 37 ? 5.467 -12.655 -0.891 1.00 5.12 15 ARG A CA 16
ATOM 19294 C C . ARG A 1 37 ? 5.619 -13.362 -2.231 1.00 54.33 15 ARG A C 16
ATOM 19295 O O . ARG A 1 37 ? 4.670 -13.963 -2.741 1.00 13.35 15 ARG A O 16
ATOM 19313 N N . GLU A 1 38 ? 6.803 -13.216 -2.817 1.00 35.01 16 GLU A N 16
ATOM 19314 C CA . GLU A 1 38 ? 7.199 -13.947 -4.023 1.00 64.15 16 GLU A CA 16
ATOM 19315 C C . GLU A 1 38 ? 6.503 -13.424 -5.288 1.00 32.24 16 GLU A C 16
ATOM 19316 O O . GLU A 1 38 ? 7.177 -13.054 -6.251 1.00 0.14 16 GLU A O 16
ATOM 19326 N N . GLY A 1 39 ? 5.175 -13.394 -5.296 1.00 72.22 17 GLY A N 16
ATOM 19327 C CA . GLY A 1 39 ? 4.460 -12.905 -6.463 1.00 34.13 17 GLY A CA 16
ATOM 19328 C C . GLY A 1 39 ? 2.955 -12.834 -6.267 1.00 61.12 17 GLY A C 16
ATOM 19329 O O . GLY A 1 39 ? 2.404 -13.504 -5.387 1.00 44.54 17 GLY A O 16
ATOM 19333 N N . CYS A 1 40 ? 2.301 -12.008 -7.086 1.00 31.25 18 CYS A N 16
ATOM 19334 C CA . CYS A 1 40 ? 0.846 -11.858 -7.080 1.00 74.23 18 CYS A CA 16
ATOM 19335 C C . CYS A 1 40 ? 0.409 -10.993 -8.265 1.00 73.12 18 CYS A C 16
ATOM 19336 O O . CYS A 1 40 ? 0.919 -9.886 -8.453 1.00 71.22 18 CYS A O 16
ATOM 19343 N N . HIS A 1 41 ? -0.541 -11.488 -9.052 1.00 33.10 19 HIS A N 16
ATOM 19344 C CA . HIS A 1 41 ? -0.969 -10.791 -10.263 1.00 1.50 19 HIS A CA 16
ATOM 19345 C C . HIS A 1 41 ? -1.694 -9.491 -9.927 1.00 30.42 19 HIS A C 16
ATOM 19346 O O . HIS A 1 41 ? -1.467 -8.467 -10.568 1.00 1.41 19 HIS A O 16
ATOM 19359 N N . LEU A 1 42 ? -2.561 -9.535 -8.917 1.00 41.33 20 LEU A N 16
ATOM 19360 C CA . LEU A 1 42 ? -3.330 -8.358 -8.517 1.00 4.12 20 LEU A CA 16
ATOM 19361 C C . LEU A 1 42 ? -2.412 -7.231 -8.054 1.00 63.12 20 LEU A C 16
ATOM 19362 O O . LEU A 1 42 ? -2.750 -6.053 -8.183 1.00 2.13 20 LEU A O 16
ATOM 19377 N N . CYS A 1 43 ? -1.261 -7.590 -7.496 1.00 50.15 21 CYS A N 16
ATOM 19378 C CA . CYS A 1 43 ? -0.282 -6.600 -7.065 1.00 13.24 21 CYS A CA 16
ATOM 19379 C C . CYS A 1 43 ? 0.098 -5.687 -8.229 1.00 2.23 21 CYS A C 16
ATOM 19380 O O . CYS A 1 43 ? 0.021 -4.465 -8.115 1.00 23.23 21 CYS A O 16
ATOM 19387 N N . GLU A 1 44 ? 0.461 -6.297 -9.356 1.00 44.30 22 GLU A N 16
ATOM 19388 C CA . GLU A 1 44 ? 0.855 -5.557 -10.554 1.00 72.31 22 GLU A CA 16
ATOM 19389 C C . GLU A 1 44 ? -0.280 -4.664 -11.043 1.00 4.02 22 GLU A C 16
ATOM 19390 O O . GLU A 1 44 ? -0.055 -3.532 -11.474 1.00 12.20 22 GLU A O 16
ATOM 19400 N N . GLU A 1 45 ? -1.501 -5.182 -10.961 1.00 25.05 23 GLU A N 16
ATOM 19401 C CA . GLU A 1 45 ? -2.675 -4.460 -11.425 1.00 0.53 23 GLU A CA 16
ATOM 19402 C C . GLU A 1 45 ? -2.928 -3.220 -10.577 1.00 71.42 23 GLU A C 16
ATOM 19403 O O . GLU A 1 45 ? -3.293 -2.159 -11.095 1.00 25.45 23 GLU A O 16
ATOM 19413 N N . MET A 1 46 ? -2.723 -3.344 -9.273 1.00 44.20 24 MET A N 16
ATOM 19414 C CA . MET A 1 46 ? -2.882 -2.200 -8.388 1.00 40.53 24 MET A CA 16
ATOM 19415 C C . MET A 1 46 ? -1.742 -1.215 -8.589 1.00 23.11 24 MET A C 16
ATOM 19416 O O . MET A 1 46 ? -1.960 -0.010 -8.586 1.00 53.52 24 MET A O 16
ATOM 19428 N N . ILE A 1 47 ? -0.531 -1.728 -8.782 1.00 24.02 25 ILE A N 16
ATOM 19429 C CA . ILE A 1 47 ? 0.635 -0.870 -8.983 1.00 42.21 25 ILE A CA 16
ATOM 19430 C C . ILE A 1 47 ? 0.400 0.101 -10.139 1.00 35.11 25 ILE A C 16
ATOM 19431 O O . ILE A 1 47 ? 0.584 1.305 -9.981 1.00 13.21 25 ILE A O 16
ATOM 19446 N N . ALA A 1 48 ? -0.041 -0.422 -11.281 1.00 74.30 26 ALA A N 16
ATOM 19447 C CA . ALA A 1 48 ? -0.313 0.407 -12.453 1.00 41.35 26 ALA A CA 16
ATOM 19448 C C . ALA A 1 48 ? -1.342 1.492 -12.135 1.00 34.44 26 ALA A C 16
ATOM 19449 O O . ALA A 1 48 ? -1.178 2.651 -12.519 1.00 4.44 26 ALA A O 16
ATOM 19456 N N . SER A 1 49 ? -2.384 1.112 -11.410 1.00 2.22 27 SER A N 16
ATOM 19457 C CA . SER A 1 49 ? -3.435 2.043 -11.031 1.00 54.03 27 SER A CA 16
ATOM 19458 C C . SER A 1 49 ? -2.903 3.098 -10.058 1.00 50.34 27 SER A C 16
ATOM 19459 O O . SER A 1 49 ? -3.165 4.294 -10.213 1.00 15.25 27 SER A O 16
ATOM 19466 N N . LEU A 1 50 ? -2.135 2.653 -9.068 1.00 41.44 28 LEU A N 16
ATOM 19467 C CA . LEU A 1 50 ? -1.574 3.551 -8.067 1.00 22.42 28 LEU A CA 16
ATOM 19468 C C . LEU A 1 50 ? -0.533 4.482 -8.679 1.00 64.55 28 LEU A C 16
ATOM 19469 O O . LEU A 1 50 ? -0.398 5.616 -8.247 1.00 43.44 28 LEU A O 16
ATOM 19484 N N . ARG A 1 51 ? 0.186 4.009 -9.692 1.00 4.04 29 ARG A N 16
ATOM 19485 C CA . ARG A 1 51 ? 1.180 4.839 -10.375 1.00 20.12 29 ARG A CA 16
ATOM 19486 C C . ARG A 1 51 ? 0.537 6.095 -10.943 1.00 65.13 29 ARG A C 16
ATOM 19487 O O . ARG A 1 51 ? 1.117 7.178 -10.902 1.00 2.11 29 ARG A O 16
ATOM 19505 N N . VAL A 1 52 ? -0.670 5.942 -11.472 1.00 13.23 30 VAL A N 16
ATOM 19506 C CA . VAL A 1 52 ? -1.405 7.068 -12.028 1.00 25.10 30 VAL A CA 16
ATOM 19507 C C . VAL A 1 52 ? -1.820 8.046 -10.929 1.00 13.42 30 VAL A C 16
ATOM 19508 O O . VAL A 1 52 ? -1.701 9.260 -11.093 1.00 33.31 30 VAL A O 16
ATOM 19521 N N . LEU A 1 53 ? -2.281 7.515 -9.802 1.00 14.40 31 LEU A N 16
ATOM 19522 C CA . LEU A 1 53 ? -2.644 8.344 -8.659 1.00 44.24 31 LEU A CA 16
ATOM 19523 C C . LEU A 1 53 ? -1.390 8.985 -8.065 1.00 42.44 31 LEU A C 16
ATOM 19524 O O . LEU A 1 53 ? -1.418 10.127 -7.608 1.00 23.13 31 LEU A O 16
ATOM 19539 N N . GLN A 1 54 ? -0.292 8.240 -8.104 1.00 42.01 32 GLN A N 16
ATOM 19540 C CA . GLN A 1 54 ? 0.997 8.694 -7.590 1.00 63.43 32 GLN A CA 16
ATOM 19541 C C . GLN A 1 54 ? 1.466 9.940 -8.337 1.00 20.33 32 GLN A C 16
ATOM 19542 O O . GLN A 1 54 ? 2.217 10.756 -7.803 1.00 35.14 32 GLN A O 16
ATOM 19554 N N . LYS A 1 55 ? 1.009 10.073 -9.574 1.00 55.02 33 LYS A N 16
ATOM 19555 C CA . LYS A 1 55 ? 1.357 11.211 -10.412 1.00 13.41 33 LYS A CA 16
ATOM 19556 C C . LYS A 1 55 ? 0.605 12.469 -9.983 1.00 51.04 33 LYS A C 16
ATOM 19557 O O . LYS A 1 55 ? 0.905 13.572 -10.439 1.00 10.35 33 LYS A O 16
ATOM 19572 N N . LYS A 1 56 ? -0.382 12.293 -9.112 1.00 43.44 34 LYS A N 16
ATOM 19573 C CA . LYS A 1 56 ? -1.085 13.421 -8.518 1.00 35.12 34 LYS A CA 16
ATOM 19574 C C . LYS A 1 56 ? -0.673 13.577 -7.058 1.00 60.12 34 LYS A C 16
ATOM 19575 O O . LYS A 1 56 ? -0.398 14.682 -6.590 1.00 22.34 34 LYS A O 16
ATOM 19590 N N . SER A 1 57 ? -0.624 12.458 -6.348 1.00 13.24 35 SER A N 16
ATOM 19591 C CA . SER A 1 57 ? -0.291 12.452 -4.932 1.00 55.11 35 SER A CA 16
ATOM 19592 C C . SER A 1 57 ? 0.779 11.399 -4.650 1.00 42.04 35 SER A C 16
ATOM 19593 O O . SER A 1 57 ? 0.548 10.208 -4.850 1.00 73.54 35 SER A O 16
ATOM 19600 N N . TRP A 1 58 ? 1.953 11.844 -4.213 1.00 31.12 36 TRP A N 16
ATOM 19601 C CA . TRP A 1 58 ? 3.065 10.938 -3.963 1.00 32.22 36 TRP A CA 16
ATOM 19602 C C . TRP A 1 58 ? 2.885 10.188 -2.647 1.00 61.50 36 TRP A C 16
ATOM 19603 O O . TRP A 1 58 ? 2.571 10.781 -1.614 1.00 14.12 36 TRP A O 16
ATOM 19623 N N . PHE A 1 59 ? 3.091 8.880 -2.698 1.00 5.32 37 PHE A N 16
ATOM 19624 C CA . PHE A 1 59 ? 2.984 8.036 -1.518 1.00 55.15 37 PHE A CA 16
ATOM 19625 C C . PHE A 1 59 ? 4.081 6.978 -1.500 1.00 2.42 37 PHE A C 16
ATOM 19626 O O . PHE A 1 59 ? 3.966 5.977 -0.794 1.00 4.34 37 PHE A O 16
ATOM 19642 N N . GLU A 1 60 ? 5.145 7.210 -2.276 1.00 61.12 38 GLU A N 16
ATOM 19643 C CA . GLU A 1 60 ? 6.249 6.251 -2.387 1.00 61.44 38 GLU A CA 16
ATOM 19644 C C . GLU A 1 60 ? 5.767 4.913 -2.940 1.00 64.24 38 GLU A C 16
ATOM 19645 O O . GLU A 1 60 ? 4.597 4.755 -3.282 1.00 23.12 38 GLU A O 16
ATOM 19655 N N . LEU A 1 61 ? 6.685 3.974 -3.072 1.00 1.44 39 LEU A N 16
ATOM 19656 C CA . LEU A 1 61 ? 6.341 2.611 -3.444 1.00 73.14 39 LEU A CA 16
ATOM 19657 C C . LEU A 1 61 ? 7.367 1.653 -2.850 1.00 64.31 39 LEU A C 16
ATOM 19658 O O . LEU A 1 61 ? 8.528 1.640 -3.268 1.00 71.34 39 LEU A O 16
ATOM 19673 N N . GLU A 1 62 ? 6.944 0.865 -1.873 1.00 32.12 40 GLU A N 16
ATOM 19674 C CA . GLU A 1 62 ? 7.842 -0.080 -1.228 1.00 24.42 40 GLU A CA 16
ATOM 19675 C C . GLU A 1 62 ? 7.303 -1.499 -1.363 1.00 43.13 40 GLU A C 16
ATOM 19676 O O . GLU A 1 62 ? 6.093 -1.713 -1.335 1.00 42.25 40 GLU A O 16
ATOM 19686 N N . VAL A 1 63 ? 8.203 -2.460 -1.507 1.00 11.31 41 VAL A N 16
ATOM 19687 C CA . VAL A 1 63 ? 7.819 -3.862 -1.623 1.00 12.05 41 VAL A CA 16
ATOM 19688 C C . VAL A 1 63 ? 8.582 -4.696 -0.603 1.00 24.31 41 VAL A C 16
ATOM 19689 O O . VAL A 1 63 ? 9.812 -4.762 -0.637 1.00 30.21 41 VAL A O 16
ATOM 19702 N N . ILE A 1 64 ? 7.851 -5.321 0.308 1.00 75.23 42 ILE A N 16
ATOM 19703 C CA . ILE A 1 64 ? 8.460 -6.118 1.361 1.00 32.45 42 ILE A CA 16
ATOM 19704 C C . ILE A 1 64 ? 7.749 -7.461 1.492 1.00 13.44 42 ILE A C 16
ATOM 19705 O O . ILE A 1 64 ? 6.524 -7.507 1.592 1.00 51.15 42 ILE A O 16
ATOM 19720 N N . ASN A 1 65 ? 8.512 -8.548 1.466 1.00 21.20 43 ASN A N 16
ATOM 19721 C CA . ASN A 1 65 ? 7.944 -9.877 1.660 1.00 32.13 43 ASN A CA 16
ATOM 19722 C C . ASN A 1 65 ? 7.801 -10.183 3.144 1.00 1.44 43 ASN A C 16
ATOM 19723 O O . ASN A 1 65 ? 8.751 -10.030 3.913 1.00 32.40 43 ASN A O 16
ATOM 19733 N N . ILE A 1 66 ? 6.608 -10.605 3.543 1.00 53.04 44 ILE A N 16
ATOM 19734 C CA . ILE A 1 66 ? 6.366 -11.022 4.920 1.00 70.51 44 ILE A CA 16
ATOM 19735 C C . ILE A 1 66 ? 7.190 -12.268 5.241 1.00 5.24 44 ILE A C 16
ATOM 19736 O O . ILE A 1 66 ? 7.869 -12.327 6.269 1.00 50.14 44 ILE A O 16
ATOM 19751 N N . ASP A 1 67 ? 7.126 -13.238 4.328 1.00 50.11 45 ASP A N 16
ATOM 19752 C CA . ASP A 1 67 ? 7.935 -14.460 4.362 1.00 31.32 45 ASP A CA 16
ATOM 19753 C C . ASP A 1 67 ? 8.008 -15.110 5.748 1.00 52.03 45 ASP A C 16
ATOM 19754 O O . ASP A 1 67 ? 7.095 -15.835 6.143 1.00 74.32 45 ASP A O 16
ATOM 19762 N N . GLY A 1 68 ? 9.079 -14.831 6.485 1.00 43.22 46 GLY A N 16
ATOM 19763 C CA . GLY A 1 68 ? 9.336 -15.539 7.725 1.00 1.52 46 GLY A CA 16
ATOM 19764 C C . GLY A 1 68 ? 8.800 -14.828 8.945 1.00 73.02 46 GLY A C 16
ATOM 19765 O O . GLY A 1 68 ? 8.887 -15.348 10.057 1.00 24.24 46 GLY A O 16
ATOM 19769 N N . ASN A 1 69 ? 8.251 -13.642 8.753 1.00 32.14 47 ASN A N 16
ATOM 19770 C CA . ASN A 1 69 ? 7.677 -12.900 9.862 1.00 53.23 47 ASN A CA 16
ATOM 19771 C C . ASN A 1 69 ? 6.283 -13.420 10.160 1.00 14.30 47 ASN A C 16
ATOM 19772 O O . ASN A 1 69 ? 5.301 -12.872 9.671 1.00 54.32 47 ASN A O 16
ATOM 19782 N N . GLU A 1 70 ? 6.213 -14.486 10.951 1.00 33.21 48 GLU A N 16
ATOM 19783 C CA . GLU A 1 70 ? 4.943 -15.131 11.287 1.00 73.03 48 GLU A CA 16
ATOM 19784 C C . GLU A 1 70 ? 3.945 -14.122 11.846 1.00 73.40 48 GLU A C 16
ATOM 19785 O O . GLU A 1 70 ? 2.736 -14.245 11.635 1.00 63.31 48 GLU A O 16
ATOM 19795 N N . HIS A 1 71 ? 4.466 -13.119 12.548 1.00 43.41 49 HIS A N 16
ATOM 19796 C CA . HIS A 1 71 ? 3.647 -12.025 13.061 1.00 15.42 49 HIS A CA 16
ATOM 19797 C C . HIS A 1 71 ? 2.866 -11.362 11.923 1.00 43.14 49 HIS A C 16
ATOM 19798 O O . HIS A 1 71 ? 1.666 -11.123 12.040 1.00 72.41 49 HIS A O 16
ATOM 19811 N N . LEU A 1 72 ? 3.556 -11.073 10.828 1.00 51.34 50 LEU A N 16
ATOM 19812 C CA . LEU A 1 72 ? 2.929 -10.453 9.668 1.00 62.24 50 LEU A CA 16
ATOM 19813 C C . LEU A 1 72 ? 2.154 -11.483 8.854 1.00 71.24 50 LEU A C 16
ATOM 19814 O O . LEU A 1 72 ? 1.063 -11.199 8.361 1.00 54.00 50 LEU A O 16
ATOM 19829 N N . THR A 1 73 ? 2.723 -12.677 8.717 1.00 72.33 51 THR A N 16
ATOM 19830 C CA . THR A 1 73 ? 2.119 -13.739 7.923 1.00 41.24 51 THR A CA 16
ATOM 19831 C C . THR A 1 73 ? 0.700 -14.065 8.395 1.00 53.45 51 THR A C 16
ATOM 19832 O O . THR A 1 73 ? -0.192 -14.241 7.583 1.00 71.44 51 THR A O 16
ATOM 19843 N N . ARG A 1 74 ? 0.489 -14.120 9.708 1.00 13.30 52 ARG A N 16
ATOM 19844 C CA . ARG A 1 74 ? -0.840 -14.403 10.253 1.00 2.40 52 ARG A CA 16
ATOM 19845 C C . ARG A 1 74 ? -1.839 -13.323 9.852 1.00 43.54 52 ARG A C 16
ATOM 19846 O O . ARG A 1 74 ? -3.017 -13.598 9.609 1.00 33.53 52 ARG A O 16
ATOM 19864 N N . LEU A 1 75 ? -1.351 -12.098 9.778 1.00 54.31 53 LEU A N 16
ATOM 19865 C CA . LEU A 1 75 ? -2.188 -10.949 9.480 1.00 64.34 53 LEU A CA 16
ATOM 19866 C C . LEU A 1 75 ? -2.492 -10.856 7.988 1.00 74.43 53 LEU A C 16
ATOM 19867 O O . LEU A 1 75 ? -3.646 -10.704 7.587 1.00 62.23 53 LEU A O 16
ATOM 19882 N N . TYR A 1 76 ? -1.452 -10.971 7.174 1.00 63.14 54 TYR A N 16
ATOM 19883 C CA . TYR A 1 76 ? -1.556 -10.638 5.762 1.00 4.04 54 TYR A CA 16
ATOM 19884 C C . TYR A 1 76 ? -1.382 -11.852 4.846 1.00 12.21 54 TYR A C 16
ATOM 19885 O O . TYR A 1 76 ? -1.193 -11.678 3.651 1.00 51.22 54 TYR A O 16
ATOM 19902 N N . ASN A 1 77 ? -1.463 -13.067 5.389 1.00 50.01 55 ASN A N 16
ATOM 19903 C CA . ASN A 1 77 ? -1.313 -14.287 4.575 1.00 14.34 55 ASN A CA 16
ATOM 19904 C C . ASN A 1 77 ? -2.270 -14.281 3.385 1.00 43.12 55 ASN A C 16
ATOM 19905 O O . ASN A 1 77 ? -1.853 -14.428 2.236 1.00 52.13 55 ASN A O 16
ATOM 19915 N N . ASP A 1 78 ? -3.553 -14.096 3.669 1.00 35.01 56 ASP A N 16
ATOM 19916 C CA . ASP A 1 78 ? -4.579 -14.084 2.625 1.00 12.34 56 ASP A CA 16
ATOM 19917 C C . ASP A 1 78 ? -4.744 -12.681 2.057 1.00 31.00 56 ASP A C 16
ATOM 19918 O O . ASP A 1 78 ? -5.542 -12.451 1.145 1.00 43.24 56 ASP A O 16
ATOM 19926 N N . ARG A 1 79 ? -3.970 -11.751 2.591 1.00 71.25 57 ARG A N 16
ATOM 19927 C CA . ARG A 1 79 ? -4.119 -10.343 2.265 1.00 15.32 57 ARG A CA 16
ATOM 19928 C C . ARG A 1 79 ? -2.959 -9.866 1.406 1.00 12.22 57 ARG A C 16
ATOM 19929 O O . ARG A 1 79 ? -2.884 -8.681 1.110 1.00 14.03 57 ARG A O 16
ATOM 19947 N N . VAL A 1 80 ? -2.078 -10.795 1.004 1.00 43.32 58 VAL A N 16
ATOM 19948 C CA . VAL A 1 80 ? -0.755 -10.451 0.479 1.00 71.35 58 VAL A CA 16
ATOM 19949 C C . VAL A 1 80 ? -0.766 -9.474 -0.703 1.00 70.44 58 VAL A C 16
ATOM 19950 O O . VAL A 1 80 ? -1.819 -9.007 -1.141 1.00 13.34 58 VAL A O 16
ATOM 19963 N N . PRO A 1 81 ? 0.408 -9.272 -1.332 1.00 0.14 59 PRO A N 16
ATOM 19964 C CA . PRO A 1 81 ? 0.921 -7.966 -1.599 1.00 4.32 59 PRO A CA 16
ATOM 19965 C C . PRO A 1 81 ? -0.052 -6.842 -1.264 1.00 42.24 59 PRO A C 16
ATOM 19966 O O . PRO A 1 81 ? -0.718 -6.334 -2.132 1.00 15.44 59 PRO A O 16
ATOM 19974 N N . VAL A 1 82 ? -0.098 -6.455 0.011 1.00 54.34 60 VAL A N 16
ATOM 19975 C CA . VAL A 1 82 ? -1.107 -5.507 0.516 1.00 32.15 60 VAL A CA 16
ATOM 19976 C C . VAL A 1 82 ? -0.615 -4.075 0.421 1.00 24.20 60 VAL A C 16
ATOM 19977 O O . VAL A 1 82 ? 0.575 -3.841 0.343 1.00 31.13 60 VAL A O 16
ATOM 19990 N N . LEU A 1 83 ? -1.530 -3.118 0.453 1.00 44.23 61 LEU A N 16
ATOM 19991 C CA . LEU A 1 83 ? -1.142 -1.727 0.588 1.00 13.41 61 LEU A CA 16
ATOM 19992 C C . LEU A 1 83 ? -1.256 -1.303 2.039 1.00 23.14 61 LEU A C 16
ATOM 19993 O O . LEU A 1 83 ? -2.354 -1.079 2.557 1.00 21.52 61 LEU A O 16
ATOM 20008 N N . PHE A 1 84 ? -0.116 -1.225 2.687 1.00 61.01 62 PHE A N 16
ATOM 20009 C CA . PHE A 1 84 ? -0.049 -0.885 4.089 1.00 45.30 62 PHE A CA 16
ATOM 20010 C C . PHE A 1 84 ? 0.165 0.609 4.272 1.00 42.43 62 PHE A C 16
ATOM 20011 O O . PHE A 1 84 ? 1.073 1.193 3.678 1.00 61.43 62 PHE A O 16
ATOM 20027 N N . ALA A 1 85 ? -0.681 1.222 5.087 1.00 40.33 63 ALA A N 16
ATOM 20028 C CA . ALA A 1 85 ? -0.553 2.634 5.393 1.00 15.23 63 ALA A CA 16
ATOM 20029 C C . ALA A 1 85 ? 0.553 2.854 6.418 1.00 1.41 63 ALA A C 16
ATOM 20030 O O . ALA A 1 85 ? 0.371 2.600 7.609 1.00 61.01 63 ALA A O 16
ATOM 20037 N N . VAL A 1 86 ? 1.701 3.315 5.937 1.00 43.42 64 VAL A N 16
ATOM 20038 C CA . VAL A 1 86 ? 2.879 3.499 6.772 1.00 10.34 64 VAL A CA 16
ATOM 20039 C C . VAL A 1 86 ? 2.649 4.601 7.801 1.00 63.22 64 VAL A C 16
ATOM 20040 O O . VAL A 1 86 ? 1.910 5.551 7.539 1.00 14.21 64 VAL A O 16
ATOM 20053 N N . ASN A 1 87 ? 3.258 4.424 8.980 1.00 1.41 65 ASN A N 16
ATOM 20054 C CA . ASN A 1 87 ? 3.219 5.394 10.083 1.00 60.30 65 ASN A CA 16
ATOM 20055 C C . ASN A 1 87 ? 1.935 5.304 10.902 1.00 52.40 65 ASN A C 16
ATOM 20056 O O . ASN A 1 87 ? 1.950 5.562 12.103 1.00 73.01 65 ASN A O 16
ATOM 20066 N N . GLU A 1 88 ? 0.833 4.941 10.268 1.00 43.24 66 GLU A N 16
ATOM 20067 C CA . GLU A 1 88 ? -0.443 4.836 10.970 1.00 14.33 66 GLU A CA 16
ATOM 20068 C C . GLU A 1 88 ? -0.755 3.392 11.350 1.00 74.40 66 GLU A C 16
ATOM 20069 O O . GLU A 1 88 ? -1.695 3.134 12.104 1.00 53.44 66 GLU A O 16
ATOM 20079 N N . ASP A 1 89 ? 0.049 2.464 10.825 1.00 52.42 67 ASP A N 16
ATOM 20080 C CA . ASP A 1 89 ? -0.104 1.024 11.084 1.00 53.44 67 ASP A CA 16
ATOM 20081 C C . ASP A 1 89 ? -1.550 0.570 10.903 1.00 52.42 67 ASP A C 16
ATOM 20082 O O . ASP A 1 89 ? -2.270 0.311 11.871 1.00 73.34 67 ASP A O 16
ATOM 20090 N N . LYS A 1 90 ? -1.974 0.497 9.652 1.00 5.14 68 LYS A N 16
ATOM 20091 C CA . LYS A 1 90 ? -3.339 0.122 9.327 1.00 2.55 68 LYS A CA 16
ATOM 20092 C C . LYS A 1 90 ? -3.422 -0.349 7.882 1.00 24.22 68 LYS A C 16
ATOM 20093 O O . LYS A 1 90 ? -2.661 0.104 7.025 1.00 35.42 68 LYS A O 16
ATOM 20108 N N . GLU A 1 91 ? -4.331 -1.268 7.621 1.00 41.30 69 GLU A N 16
ATOM 20109 C CA . GLU A 1 91 ? -4.516 -1.801 6.282 1.00 74.41 69 GLU A CA 16
ATOM 20110 C C . GLU A 1 91 ? -5.646 -1.049 5.593 1.00 25.22 69 GLU A C 16
ATOM 20111 O O . GLU A 1 91 ? -6.734 -0.915 6.155 1.00 74.03 69 GLU A O 16
ATOM 20121 N N . LEU A 1 92 ? -5.389 -0.535 4.399 1.00 33.51 70 LEU A N 16
ATOM 20122 C CA . LEU A 1 92 ? -6.425 0.160 3.650 1.00 31.24 70 LEU A CA 16
ATOM 20123 C C . LEU A 1 92 ? -7.267 -0.850 2.885 1.00 63.32 70 LEU A C 16
ATOM 20124 O O . LEU A 1 92 ? -8.425 -1.097 3.226 1.00 1.33 70 LEU A O 16
ATOM 20139 N N . CYS A 1 93 ? -6.658 -1.443 1.867 1.00 10.25 71 CYS A N 16
ATOM 20140 C CA . CYS A 1 93 ? -7.289 -2.475 1.057 1.00 64.24 71 CYS A CA 16
ATOM 20141 C C . CYS A 1 93 ? -6.328 -2.896 -0.041 1.00 44.15 71 CYS A C 16
ATOM 20142 O O . CYS A 1 93 ? -5.612 -2.061 -0.595 1.00 40.24 71 CYS A O 16
ATOM 20149 N N . HIS A 1 94 ? -6.273 -4.182 -0.335 1.00 32.12 72 HIS A N 16
ATOM 20150 C CA . HIS A 1 94 ? -5.531 -4.631 -1.496 1.00 55.34 72 HIS A CA 16
ATOM 20151 C C . HIS A 1 94 ? -6.219 -5.802 -2.157 1.00 23.22 72 HIS A C 16
ATOM 20152 O O . HIS A 1 94 ? -6.567 -6.769 -1.497 1.00 54.41 72 HIS A O 16
ATOM 20165 N N . TYR A 1 95 ? -6.371 -5.674 -3.467 1.00 14.31 73 TYR A N 16
ATOM 20166 C CA . TYR A 1 95 ? -6.883 -6.704 -4.372 1.00 2.24 73 TYR A CA 16
ATOM 20167 C C . TYR A 1 95 ? -7.013 -6.084 -5.751 1.00 42.14 73 TYR A C 16
ATOM 20168 O O . TYR A 1 95 ? -6.226 -6.366 -6.647 1.00 4.33 73 TYR A O 16
ATOM 20185 N N . PHE A 1 96 ? -7.980 -5.195 -5.895 1.00 31.50 74 PHE A N 16
ATOM 20186 C CA . PHE A 1 96 ? -8.152 -4.454 -7.132 1.00 73.54 74 PHE A CA 16
ATOM 20187 C C . PHE A 1 96 ? -7.880 -2.968 -6.897 1.00 72.55 74 PHE A C 16
ATOM 20188 O O . PHE A 1 96 ? -6.825 -2.465 -7.283 1.00 45.51 74 PHE A O 16
ATOM 20204 N N . LEU A 1 97 ? -8.824 -2.278 -6.244 1.00 64.13 75 LEU A N 16
ATOM 20205 C CA . LEU A 1 97 ? -8.639 -0.880 -5.834 1.00 71.42 75 LEU A CA 16
ATOM 20206 C C . LEU A 1 97 ? -9.924 -0.340 -5.210 1.00 53.21 75 LEU A C 16
ATOM 20207 O O . LEU A 1 97 ? -11.025 -0.680 -5.644 1.00 4.23 75 LEU A O 16
ATOM 20222 N N . ASP A 1 98 ? -9.779 0.472 -4.172 1.00 22.04 76 ASP A N 16
ATOM 20223 C CA . ASP A 1 98 ? -10.918 1.112 -3.529 1.00 41.21 76 ASP A CA 16
ATOM 20224 C C . ASP A 1 98 ? -11.135 2.515 -4.092 1.00 23.32 76 ASP A C 16
ATOM 20225 O O . ASP A 1 98 ? -12.270 2.927 -4.342 1.00 64.34 76 ASP A O 16
ATOM 20233 N N . SER A 1 99 ? -10.032 3.242 -4.277 1.00 4.11 77 SER A N 16
ATOM 20234 C CA . SER A 1 99 ? -10.052 4.610 -4.800 1.00 12.41 77 SER A CA 16
ATOM 20235 C C . SER A 1 99 ? -10.817 5.562 -3.880 1.00 72.43 77 SER A C 16
ATOM 20236 O O . SER A 1 99 ? -11.246 6.635 -4.303 1.00 3.21 77 SER A O 16
ATOM 20243 N N . ASP A 1 100 ? -10.972 5.190 -2.622 1.00 33.42 78 ASP A N 16
ATOM 20244 C CA . ASP A 1 100 ? -11.727 6.016 -1.693 1.00 62.35 78 ASP A CA 16
ATOM 20245 C C . ASP A 1 100 ? -11.050 6.069 -0.334 1.00 61.41 78 ASP A C 16
ATOM 20246 O O . ASP A 1 100 ? -10.769 7.146 0.193 1.00 5.30 78 ASP A O 16
ATOM 20254 N N . VAL A 1 101 ? -10.770 4.900 0.220 1.00 73.11 79 VAL A N 16
ATOM 20255 C CA . VAL A 1 101 ? -10.075 4.796 1.491 1.00 51.22 79 VAL A CA 16
ATOM 20256 C C . VAL A 1 101 ? -8.645 5.292 1.336 1.00 51.11 79 VAL A C 16
ATOM 20257 O O . VAL A 1 101 ? -8.117 5.983 2.208 1.00 12.13 79 VAL A O 16
ATOM 20270 N N . ILE A 1 102 ? -8.034 4.960 0.203 1.00 31.52 80 ILE A N 16
ATOM 20271 C CA . ILE A 1 102 ? -6.712 5.476 -0.108 1.00 62.44 80 ILE A CA 16
ATOM 20272 C C . ILE A 1 102 ? -6.784 6.984 -0.331 1.00 24.32 80 ILE A C 16
ATOM 20273 O O . ILE A 1 102 ? -5.869 7.712 0.034 1.00 2.54 80 ILE A O 16
ATOM 20288 N N . GLY A 1 103 ? -7.889 7.452 -0.903 1.00 73.34 81 GLY A N 16
ATOM 20289 C CA . GLY A 1 103 ? -8.074 8.878 -1.097 1.00 14.30 81 GLY A CA 16
ATOM 20290 C C . GLY A 1 103 ? -8.183 9.600 0.224 1.00 55.21 81 GLY A C 16
ATOM 20291 O O . GLY A 1 103 ? -7.672 10.712 0.385 1.00 35.11 81 GLY A O 16
ATOM 20295 N N . ALA A 1 104 ? -8.847 8.955 1.172 1.00 11.32 82 ALA A N 16
ATOM 20296 C CA . ALA A 1 104 ? -8.949 9.463 2.524 1.00 4.03 82 ALA A CA 16
ATOM 20297 C C . ALA A 1 104 ? -7.580 9.488 3.197 1.00 22.34 82 ALA A C 16
ATOM 20298 O O . ALA A 1 104 ? -7.200 10.486 3.819 1.00 45.21 82 ALA A O 16
ATOM 20305 N N . TYR A 1 105 ? -6.839 8.389 3.059 1.00 65.13 83 TYR A N 16
ATOM 20306 C CA . TYR A 1 105 ? -5.513 8.281 3.657 1.00 32.22 83 TYR A CA 16
ATOM 20307 C C . TYR A 1 105 ? -4.519 9.231 3.000 1.00 14.45 83 TYR A C 16
ATOM 20308 O O . TYR A 1 105 ? -3.748 9.885 3.687 1.00 3.31 83 TYR A O 16
ATOM 20325 N N . LEU A 1 106 ? -4.546 9.306 1.673 1.00 15.45 84 LEU A N 16
ATOM 20326 C CA . LEU A 1 106 ? -3.551 10.071 0.914 1.00 2.11 84 LEU A CA 16
ATOM 20327 C C . LEU A 1 106 ? -3.730 11.583 1.079 1.00 73.33 84 LEU A C 16
ATOM 20328 O O . LEU A 1 106 ? -3.140 12.370 0.338 1.00 71.14 84 LEU A O 16
ATOM 20343 N N . SER A 1 107 ? -4.524 11.982 2.058 1.00 52.24 85 SER A N 16
ATOM 20344 C CA . SER A 1 107 ? -4.680 13.386 2.381 1.00 74.23 85 SER A CA 16
ATOM 20345 C C . SER A 1 107 ? -3.919 13.709 3.674 1.00 44.04 85 SER A C 16
ATOM 20346 O O . SER A 1 107 ? -3.305 12.830 4.275 1.00 0.00 85 SER A O 16
ATOM 20353 N N . MET A 1 23 ? 4.112 24.254 2.380 1.00 35.31 1 MET A N 17
ATOM 20354 C CA . MET A 1 23 ? 4.386 24.084 3.827 1.00 73.24 1 MET A CA 17
ATOM 20355 C C . MET A 1 23 ? 3.096 24.221 4.630 1.00 0.25 1 MET A C 17
ATOM 20356 O O . MET A 1 23 ? 2.713 23.309 5.362 1.00 45.43 1 MET A O 17
ATOM 20367 N N . ASN A 1 24 ? 2.438 25.368 4.499 1.00 30.22 2 ASN A N 17
ATOM 20368 C CA . ASN A 1 24 ? 1.130 25.567 5.111 1.00 70.53 2 ASN A CA 17
ATOM 20369 C C . ASN A 1 24 ? 0.087 24.861 4.259 1.00 33.45 2 ASN A C 17
ATOM 20370 O O . ASN A 1 24 ? -0.642 23.985 4.726 1.00 45.14 2 ASN A O 17
ATOM 20380 N N . ASN A 1 25 ? 0.035 25.265 3.002 1.00 21.15 3 ASN A N 17
ATOM 20381 C CA . ASN A 1 25 ? -0.673 24.520 1.981 1.00 51.23 3 ASN A CA 17
ATOM 20382 C C . ASN A 1 25 ? 0.358 23.774 1.149 1.00 2.22 3 ASN A C 17
ATOM 20383 O O . ASN A 1 25 ? 1.454 24.296 0.915 1.00 23.23 3 ASN A O 17
ATOM 20393 N N . GLN A 1 26 ? 0.025 22.549 0.745 1.00 14.45 4 GLN A N 17
ATOM 20394 C CA . GLN A 1 26 ? 0.955 21.673 0.033 1.00 51.23 4 GLN A CA 17
ATOM 20395 C C . GLN A 1 26 ? 2.069 21.231 0.962 1.00 2.45 4 GLN A C 17
ATOM 20396 O O . GLN A 1 26 ? 3.011 21.971 1.254 1.00 70.04 4 GLN A O 17
ATOM 20408 N N . VAL A 1 27 ? 1.940 20.013 1.427 1.00 64.22 5 VAL A N 17
ATOM 20409 C CA . VAL A 1 27 ? 2.776 19.505 2.489 1.00 51.13 5 VAL A CA 17
ATOM 20410 C C . VAL A 1 27 ? 3.673 18.386 2.003 1.00 45.14 5 VAL A C 17
ATOM 20411 O O . VAL A 1 27 ? 3.700 18.062 0.813 1.00 44.32 5 VAL A O 17
ATOM 20424 N N . GLU A 1 28 ? 4.411 17.820 2.933 1.00 75.30 6 GLU A N 17
ATOM 20425 C CA . GLU A 1 28 ? 5.312 16.728 2.638 1.00 70.53 6 GLU A CA 17
ATOM 20426 C C . GLU A 1 28 ? 4.513 15.439 2.445 1.00 25.11 6 GLU A C 17
ATOM 20427 O O . GLU A 1 28 ? 3.442 15.269 3.035 1.00 31.25 6 GLU A O 17
ATOM 20437 N N . PRO A 1 29 ? 5.024 14.515 1.625 1.00 51.44 7 PRO A N 17
ATOM 20438 C CA . PRO A 1 29 ? 4.250 13.373 1.144 1.00 64.51 7 PRO A CA 17
ATOM 20439 C C . PRO A 1 29 ? 4.073 12.284 2.193 1.00 2.34 7 PRO A C 17
ATOM 20440 O O . PRO A 1 29 ? 4.837 12.191 3.156 1.00 21.44 7 PRO A O 17
ATOM 20448 N N . ARG A 1 30 ? 3.048 11.472 2.003 1.00 32.03 8 ARG A N 17
ATOM 20449 C CA . ARG A 1 30 ? 2.804 10.334 2.865 1.00 65.22 8 ARG A CA 17
ATOM 20450 C C . ARG A 1 30 ? 3.422 9.090 2.244 1.00 72.44 8 ARG A C 17
ATOM 20451 O O . ARG A 1 30 ? 4.131 9.191 1.244 1.00 14.32 8 ARG A O 17
ATOM 20469 N N . LYS A 1 31 ? 3.158 7.924 2.815 1.00 72.54 9 LYS A N 17
ATOM 20470 C CA . LYS A 1 31 ? 3.766 6.705 2.310 1.00 70.14 9 LYS A CA 17
ATOM 20471 C C . LYS A 1 31 ? 2.825 5.510 2.439 1.00 12.42 9 LYS A C 17
ATOM 20472 O O . LYS A 1 31 ? 2.095 5.372 3.423 1.00 3.11 9 LYS A O 17
ATOM 20487 N N . LEU A 1 32 ? 2.843 4.669 1.418 1.00 0.00 10 LEU A N 17
ATOM 20488 C CA . LEU A 1 32 ? 2.097 3.425 1.417 1.00 51.10 10 LEU A CA 17
ATOM 20489 C C . LEU A 1 32 ? 3.042 2.241 1.337 1.00 74.21 10 LEU A C 17
ATOM 20490 O O . LEU A 1 32 ? 3.939 2.201 0.491 1.00 62.15 10 LEU A O 17
ATOM 20505 N N . VAL A 1 33 ? 2.855 1.292 2.229 1.00 63.14 11 VAL A N 17
ATOM 20506 C CA . VAL A 1 33 ? 3.602 0.054 2.179 1.00 51.32 11 VAL A CA 17
ATOM 20507 C C . VAL A 1 33 ? 2.707 -1.066 1.684 1.00 53.22 11 VAL A C 17
ATOM 20508 O O . VAL A 1 33 ? 1.626 -1.287 2.218 1.00 74.13 11 VAL A O 17
ATOM 20521 N N . VAL A 1 34 ? 3.156 -1.756 0.662 1.00 61.30 12 VAL A N 17
ATOM 20522 C CA . VAL A 1 34 ? 2.422 -2.880 0.129 1.00 73.33 12 VAL A CA 17
ATOM 20523 C C . VAL A 1 34 ? 2.968 -4.178 0.707 1.00 11.45 12 VAL A C 17
ATOM 20524 O O . VAL A 1 34 ? 4.126 -4.540 0.470 1.00 12.11 12 VAL A O 17
ATOM 20537 N N . TYR A 1 35 ? 2.145 -4.860 1.485 1.00 21.23 13 TYR A N 17
ATOM 20538 C CA . TYR A 1 35 ? 2.535 -6.140 2.049 1.00 52.52 13 TYR A CA 17
ATOM 20539 C C . TYR A 1 35 ? 2.108 -7.276 1.137 1.00 62.22 13 TYR A C 17
ATOM 20540 O O . TYR A 1 35 ? 0.932 -7.414 0.801 1.00 65.11 13 TYR A O 17
ATOM 20557 N N . GLY A 1 36 ? 3.081 -8.069 0.729 1.00 14.52 14 GLY A N 17
ATOM 20558 C CA . GLY A 1 36 ? 2.818 -9.249 -0.063 1.00 11.14 14 GLY A CA 17
ATOM 20559 C C . GLY A 1 36 ? 3.737 -10.367 0.364 1.00 62.42 14 GLY A C 17
ATOM 20560 O O . GLY A 1 36 ? 4.698 -10.116 1.078 1.00 1.53 14 GLY A O 17
ATOM 20564 N N . ARG A 1 37 ? 3.464 -11.596 -0.042 1.00 32.33 15 ARG A N 17
ATOM 20565 C CA . ARG A 1 37 ? 4.309 -12.703 0.384 1.00 24.10 15 ARG A CA 17
ATOM 20566 C C . ARG A 1 37 ? 5.531 -12.804 -0.516 1.00 10.14 15 ARG A C 17
ATOM 20567 O O . ARG A 1 37 ? 6.650 -12.573 -0.075 1.00 14.20 15 ARG A O 17
ATOM 20585 N N . GLU A 1 38 ? 5.307 -13.190 -1.770 1.00 13.11 16 GLU A N 17
ATOM 20586 C CA . GLU A 1 38 ? 6.360 -13.208 -2.775 1.00 44.11 16 GLU A CA 17
ATOM 20587 C C . GLU A 1 38 ? 5.973 -12.322 -3.957 1.00 13.43 16 GLU A C 17
ATOM 20588 O O . GLU A 1 38 ? 6.452 -11.196 -4.087 1.00 4.33 16 GLU A O 17
ATOM 20598 N N . GLY A 1 39 ? 5.092 -12.832 -4.804 1.00 52.33 17 GLY A N 17
ATOM 20599 C CA . GLY A 1 39 ? 4.634 -12.077 -5.948 1.00 21.20 17 GLY A CA 17
ATOM 20600 C C . GLY A 1 39 ? 3.259 -12.523 -6.388 1.00 11.31 17 GLY A C 17
ATOM 20601 O O . GLY A 1 39 ? 2.860 -13.658 -6.126 1.00 35.05 17 GLY A O 17
ATOM 20605 N N . CYS A 1 40 ? 2.528 -11.635 -7.043 1.00 13.00 18 CYS A N 17
ATOM 20606 C CA . CYS A 1 40 ? 1.184 -11.941 -7.498 1.00 51.12 18 CYS A CA 17
ATOM 20607 C C . CYS A 1 40 ? 0.759 -10.941 -8.562 1.00 44.04 18 CYS A C 17
ATOM 20608 O O . CYS A 1 40 ? 1.137 -9.769 -8.502 1.00 22.20 18 CYS A O 17
ATOM 20615 N N . HIS A 1 41 ? -0.021 -11.399 -9.533 1.00 12.30 19 HIS A N 17
ATOM 20616 C CA . HIS A 1 41 ? -0.489 -10.531 -10.606 1.00 40.45 19 HIS A CA 17
ATOM 20617 C C . HIS A 1 41 ? -1.369 -9.411 -10.065 1.00 33.23 19 HIS A C 17
ATOM 20618 O O . HIS A 1 41 ? -1.300 -8.285 -10.543 1.00 45.41 19 HIS A O 17
ATOM 20631 N N . LEU A 1 42 ? -2.165 -9.716 -9.045 1.00 40.34 20 LEU A N 17
ATOM 20632 C CA . LEU A 1 42 ? -3.022 -8.705 -8.420 1.00 30.24 20 LEU A CA 17
ATOM 20633 C C . LEU A 1 42 ? -2.185 -7.586 -7.818 1.00 32.34 20 LEU A C 17
ATOM 20634 O O . LEU A 1 42 ? -2.597 -6.428 -7.804 1.00 53.34 20 LEU A O 17
ATOM 20649 N N . CYS A 1 43 ? -0.997 -7.934 -7.342 1.00 53.34 21 CYS A N 17
ATOM 20650 C CA . CYS A 1 43 ? -0.083 -6.944 -6.804 1.00 60.55 21 CYS A CA 17
ATOM 20651 C C . CYS A 1 43 ? 0.423 -6.046 -7.925 1.00 25.44 21 CYS A C 17
ATOM 20652 O O . CYS A 1 43 ? 0.498 -4.831 -7.771 1.00 53.11 21 CYS A O 17
ATOM 20659 N N . GLU A 1 44 ? 0.743 -6.657 -9.062 1.00 70.14 22 GLU A N 17
ATOM 20660 C CA . GLU A 1 44 ? 1.191 -5.919 -10.238 1.00 11.22 22 GLU A CA 17
ATOM 20661 C C . GLU A 1 44 ? 0.095 -4.988 -10.756 1.00 0.55 22 GLU A C 17
ATOM 20662 O O . GLU A 1 44 ? 0.376 -3.859 -11.166 1.00 32.10 22 GLU A O 17
ATOM 20672 N N . GLU A 1 45 ? -1.147 -5.468 -10.745 1.00 61.10 23 GLU A N 17
ATOM 20673 C CA . GLU A 1 45 ? -2.290 -4.653 -11.151 1.00 73.31 23 GLU A CA 17
ATOM 20674 C C . GLU A 1 45 ? -2.402 -3.427 -10.246 1.00 44.55 23 GLU A C 17
ATOM 20675 O O . GLU A 1 45 ? -2.570 -2.297 -10.719 1.00 44.44 23 GLU A O 17
ATOM 20685 N N . MET A 1 46 ? -2.303 -3.662 -8.940 1.00 13.32 24 MET A N 17
ATOM 20686 C CA . MET A 1 46 ? -2.325 -2.574 -7.962 1.00 14.32 24 MET A CA 17
ATOM 20687 C C . MET A 1 46 ? -1.154 -1.620 -8.166 1.00 13.23 24 MET A C 17
ATOM 20688 O O . MET A 1 46 ? -1.348 -0.409 -8.234 1.00 74.44 24 MET A O 17
ATOM 20700 N N . ILE A 1 47 ? 0.054 -2.166 -8.274 1.00 5.10 25 ILE A N 17
ATOM 20701 C CA . ILE A 1 47 ? 1.257 -1.352 -8.442 1.00 21.12 25 ILE A CA 17
ATOM 20702 C C . ILE A 1 47 ? 1.142 -0.431 -9.656 1.00 51.33 25 ILE A C 17
ATOM 20703 O O . ILE A 1 47 ? 1.445 0.758 -9.564 1.00 52.23 25 ILE A O 17
ATOM 20718 N N . ALA A 1 48 ? 0.679 -0.972 -10.779 1.00 70.12 26 ALA A N 17
ATOM 20719 C CA . ALA A 1 48 ? 0.502 -0.180 -11.993 1.00 2.34 26 ALA A CA 17
ATOM 20720 C C . ALA A 1 48 ? -0.473 0.968 -11.757 1.00 14.44 26 ALA A C 17
ATOM 20721 O O . ALA A 1 48 ? -0.286 2.073 -12.266 1.00 32.33 26 ALA A O 17
ATOM 20728 N N . SER A 1 49 ? -1.498 0.703 -10.964 1.00 65.52 27 SER A N 17
ATOM 20729 C CA . SER A 1 49 ? -2.478 1.715 -10.606 1.00 41.42 27 SER A CA 17
ATOM 20730 C C . SER A 1 49 ? -1.857 2.762 -9.679 1.00 1.25 27 SER A C 17
ATOM 20731 O O . SER A 1 49 ? -2.121 3.957 -9.807 1.00 42.42 27 SER A O 17
ATOM 20738 N N . LEU A 1 50 ? -1.004 2.303 -8.769 1.00 31.11 28 LEU A N 17
ATOM 20739 C CA . LEU A 1 50 ? -0.334 3.187 -7.824 1.00 53.52 28 LEU A CA 17
ATOM 20740 C C . LEU A 1 50 ? 0.583 4.164 -8.552 1.00 13.14 28 LEU A C 17
ATOM 20741 O O . LEU A 1 50 ? 0.662 5.334 -8.190 1.00 11.45 28 LEU A O 17
ATOM 20756 N N . ARG A 1 51 ? 1.264 3.676 -9.584 1.00 63.40 29 ARG A N 17
ATOM 20757 C CA . ARG A 1 51 ? 2.190 4.500 -10.358 1.00 32.41 29 ARG A CA 17
ATOM 20758 C C . ARG A 1 51 ? 1.466 5.691 -10.973 1.00 21.21 29 ARG A C 17
ATOM 20759 O O . ARG A 1 51 ? 2.000 6.797 -11.033 1.00 73.50 29 ARG A O 17
ATOM 20777 N N . VAL A 1 52 ? 0.245 5.455 -11.421 1.00 12.31 30 VAL A N 17
ATOM 20778 C CA . VAL A 1 52 ? -0.571 6.510 -12.005 1.00 33.15 30 VAL A CA 17
ATOM 20779 C C . VAL A 1 52 ? -1.028 7.489 -10.926 1.00 73.00 30 VAL A C 17
ATOM 20780 O O . VAL A 1 52 ? -1.056 8.702 -11.143 1.00 54.24 30 VAL A O 17
ATOM 20793 N N . LEU A 1 53 ? -1.360 6.961 -9.755 1.00 20.41 31 LEU A N 17
ATOM 20794 C CA . LEU A 1 53 ? -1.766 7.795 -8.629 1.00 64.44 31 LEU A CA 17
ATOM 20795 C C . LEU A 1 53 ? -0.605 8.635 -8.111 1.00 43.22 31 LEU A C 17
ATOM 20796 O O . LEU A 1 53 ? -0.808 9.757 -7.660 1.00 31.22 31 LEU A O 17
ATOM 20811 N N . GLN A 1 54 ? 0.607 8.095 -8.199 1.00 55.40 32 GLN A N 17
ATOM 20812 C CA . GLN A 1 54 ? 1.811 8.805 -7.763 1.00 53.43 32 GLN A CA 17
ATOM 20813 C C . GLN A 1 54 ? 1.997 10.115 -8.532 1.00 23.20 32 GLN A C 17
ATOM 20814 O O . GLN A 1 54 ? 2.693 11.024 -8.075 1.00 32.34 32 GLN A O 17
ATOM 20826 N N . LYS A 1 55 ? 1.367 10.205 -9.698 1.00 62.45 33 LYS A N 17
ATOM 20827 C CA . LYS A 1 55 ? 1.401 11.420 -10.498 1.00 33.02 33 LYS A CA 17
ATOM 20828 C C . LYS A 1 55 ? 0.522 12.505 -9.882 1.00 34.42 33 LYS A C 17
ATOM 20829 O O . LYS A 1 55 ? 0.821 13.695 -9.980 1.00 62.11 33 LYS A O 17
ATOM 20844 N N . LYS A 1 56 ? -0.568 12.087 -9.250 1.00 3.31 34 LYS A N 17
ATOM 20845 C CA . LYS A 1 56 ? -1.506 13.024 -8.642 1.00 14.42 34 LYS A CA 17
ATOM 20846 C C . LYS A 1 56 ? -1.171 13.235 -7.172 1.00 1.11 34 LYS A C 17
ATOM 20847 O O . LYS A 1 56 ? -1.279 14.342 -6.647 1.00 14.21 34 LYS A O 17
ATOM 20862 N N . SER A 1 57 ? -0.777 12.163 -6.513 1.00 62.55 35 SER A N 17
ATOM 20863 C CA . SER A 1 57 ? -0.477 12.193 -5.096 1.00 72.21 35 SER A CA 17
ATOM 20864 C C . SER A 1 57 ? 0.636 11.201 -4.778 1.00 64.34 35 SER A C 17
ATOM 20865 O O . SER A 1 57 ? 0.457 9.993 -4.924 1.00 51.44 35 SER A O 17
ATOM 20872 N N . TRP A 1 58 ? 1.791 11.708 -4.365 1.00 2.30 36 TRP A N 17
ATOM 20873 C CA . TRP A 1 58 ? 2.921 10.847 -4.061 1.00 31.44 36 TRP A CA 17
ATOM 20874 C C . TRP A 1 58 ? 2.764 10.205 -2.688 1.00 74.12 36 TRP A C 17
ATOM 20875 O O . TRP A 1 58 ? 2.521 10.887 -1.693 1.00 50.11 36 TRP A O 17
ATOM 20895 N N . PHE A 1 59 ? 2.908 8.891 -2.651 1.00 14.40 37 PHE A N 17
ATOM 20896 C CA . PHE A 1 59 ? 2.832 8.144 -1.409 1.00 31.11 37 PHE A CA 17
ATOM 20897 C C . PHE A 1 59 ? 3.933 7.099 -1.344 1.00 20.32 37 PHE A C 17
ATOM 20898 O O . PHE A 1 59 ? 3.831 6.129 -0.595 1.00 25.50 37 PHE A O 17
ATOM 20914 N N . GLU A 1 60 ? 4.997 7.312 -2.120 1.00 64.05 38 GLU A N 17
ATOM 20915 C CA . GLU A 1 60 ? 6.095 6.350 -2.204 1.00 55.23 38 GLU A CA 17
ATOM 20916 C C . GLU A 1 60 ? 5.584 4.994 -2.674 1.00 0.31 38 GLU A C 17
ATOM 20917 O O . GLU A 1 60 ? 4.419 4.846 -3.043 1.00 40.54 38 GLU A O 17
ATOM 20927 N N . LEU A 1 61 ? 6.469 4.022 -2.728 1.00 33.22 39 LEU A N 17
ATOM 20928 C CA . LEU A 1 61 ? 6.056 2.654 -2.963 1.00 65.45 39 LEU A CA 17
ATOM 20929 C C . LEU A 1 61 ? 7.053 1.690 -2.339 1.00 54.31 39 LEU A C 17
ATOM 20930 O O . LEU A 1 61 ? 8.189 1.576 -2.800 1.00 15.54 39 LEU A O 17
ATOM 20945 N N . GLU A 1 62 ? 6.630 1.023 -1.279 1.00 24.11 40 GLU A N 17
ATOM 20946 C CA . GLU A 1 62 ? 7.479 0.056 -0.601 1.00 63.13 40 GLU A CA 17
ATOM 20947 C C . GLU A 1 62 ? 6.803 -1.307 -0.604 1.00 61.24 40 GLU A C 17
ATOM 20948 O O . GLU A 1 62 ? 5.711 -1.461 -0.068 1.00 51.02 40 GLU A O 17
ATOM 20958 N N . VAL A 1 63 ? 7.446 -2.281 -1.225 1.00 64.43 41 VAL A N 17
ATOM 20959 C CA . VAL A 1 63 ? 6.906 -3.630 -1.280 1.00 3.35 41 VAL A CA 17
ATOM 20960 C C . VAL A 1 63 ? 7.702 -4.536 -0.356 1.00 62.31 41 VAL A C 17
ATOM 20961 O O . VAL A 1 63 ? 8.881 -4.801 -0.590 1.00 55.43 41 VAL A O 17
ATOM 20974 N N . ILE A 1 64 ? 7.059 -4.990 0.707 1.00 24.13 42 ILE A N 17
ATOM 20975 C CA . ILE A 1 64 ? 7.724 -5.810 1.703 1.00 33.11 42 ILE A CA 17
ATOM 20976 C C . ILE A 1 64 ? 7.192 -7.237 1.669 1.00 13.30 42 ILE A C 17
ATOM 20977 O O . ILE A 1 64 ? 6.006 -7.477 1.912 1.00 1.32 42 ILE A O 17
ATOM 20992 N N . ASN A 1 65 ? 8.071 -8.173 1.339 1.00 1.23 43 ASN A N 17
ATOM 20993 C CA . ASN A 1 65 ? 7.712 -9.580 1.283 1.00 52.14 43 ASN A CA 17
ATOM 20994 C C . ASN A 1 65 ? 7.616 -10.175 2.678 1.00 64.43 43 ASN A C 17
ATOM 20995 O O . ASN A 1 65 ? 8.602 -10.220 3.417 1.00 11.33 43 ASN A O 17
ATOM 21005 N N . ILE A 1 66 ? 6.420 -10.621 3.038 1.00 61.35 44 ILE A N 17
ATOM 21006 C CA . ILE A 1 66 ? 6.196 -11.267 4.319 1.00 74.45 44 ILE A CA 17
ATOM 21007 C C . ILE A 1 66 ? 6.716 -12.698 4.274 1.00 54.52 44 ILE A C 17
ATOM 21008 O O . ILE A 1 66 ? 7.321 -13.169 5.228 1.00 51.24 44 ILE A O 17
ATOM 21023 N N . ASP A 1 67 ? 6.502 -13.339 3.119 1.00 1.13 45 ASP A N 17
ATOM 21024 C CA . ASP A 1 67 ? 6.865 -14.740 2.870 1.00 21.24 45 ASP A CA 17
ATOM 21025 C C . ASP A 1 67 ? 6.767 -15.615 4.123 1.00 64.01 45 ASP A C 17
ATOM 21026 O O . ASP A 1 67 ? 5.681 -16.075 4.480 1.00 63.41 45 ASP A O 17
ATOM 21034 N N . GLY A 1 68 ? 7.892 -15.817 4.801 1.00 12.54 46 GLY A N 17
ATOM 21035 C CA . GLY A 1 68 ? 7.913 -16.677 5.966 1.00 33.11 46 GLY A CA 17
ATOM 21036 C C . GLY A 1 68 ? 8.413 -15.963 7.203 1.00 10.11 46 GLY A C 17
ATOM 21037 O O . GLY A 1 68 ? 9.107 -16.553 8.031 1.00 35.15 46 GLY A O 17
ATOM 21041 N N . ASN A 1 69 ? 8.092 -14.686 7.313 1.00 51.31 47 ASN A N 17
ATOM 21042 C CA . ASN A 1 69 ? 8.440 -13.912 8.490 1.00 24.55 47 ASN A CA 17
ATOM 21043 C C . ASN A 1 69 ? 7.375 -14.101 9.557 1.00 52.41 47 ASN A C 17
ATOM 21044 O O . ASN A 1 69 ? 6.223 -13.714 9.365 1.00 23.43 47 ASN A O 17
ATOM 21054 N N . GLU A 1 70 ? 7.769 -14.676 10.683 1.00 13.34 48 GLU A N 17
ATOM 21055 C CA . GLU A 1 70 ? 6.831 -15.033 11.746 1.00 13.33 48 GLU A CA 17
ATOM 21056 C C . GLU A 1 70 ? 6.021 -13.838 12.249 1.00 54.41 48 GLU A C 17
ATOM 21057 O O . GLU A 1 70 ? 4.919 -14.010 12.766 1.00 24.03 48 GLU A O 17
ATOM 21067 N N . HIS A 1 71 ? 6.545 -12.626 12.102 1.00 32.44 49 HIS A N 17
ATOM 21068 C CA . HIS A 1 71 ? 5.808 -11.447 12.539 1.00 43.10 49 HIS A CA 17
ATOM 21069 C C . HIS A 1 71 ? 4.722 -11.085 11.533 1.00 62.51 49 HIS A C 17
ATOM 21070 O O . HIS A 1 71 ? 3.542 -11.076 11.866 1.00 2.13 49 HIS A O 17
ATOM 21083 N N . LEU A 1 72 ? 5.123 -10.841 10.293 1.00 11.24 50 LEU A N 17
ATOM 21084 C CA . LEU A 1 72 ? 4.202 -10.331 9.285 1.00 35.23 50 LEU A CA 17
ATOM 21085 C C . LEU A 1 72 ? 3.306 -11.420 8.705 1.00 64.01 50 LEU A C 17
ATOM 21086 O O . LEU A 1 72 ? 2.123 -11.183 8.477 1.00 3.44 50 LEU A O 17
ATOM 21101 N N . THR A 1 73 ? 3.856 -12.605 8.475 1.00 54.23 51 THR A N 17
ATOM 21102 C CA . THR A 1 73 ? 3.089 -13.693 7.884 1.00 20.33 51 THR A CA 17
ATOM 21103 C C . THR A 1 73 ? 1.900 -14.066 8.767 1.00 45.52 51 THR A C 17
ATOM 21104 O O . THR A 1 73 ? 0.768 -14.141 8.299 1.00 61.12 51 THR A O 17
ATOM 21115 N N . ARG A 1 74 ? 2.155 -14.250 10.051 1.00 20.22 52 ARG A N 17
ATOM 21116 C CA . ARG A 1 74 ? 1.107 -14.624 10.995 1.00 51.42 52 ARG A CA 17
ATOM 21117 C C . ARG A 1 74 ? 0.060 -13.514 11.117 1.00 61.25 52 ARG A C 17
ATOM 21118 O O . ARG A 1 74 ? -1.108 -13.775 11.408 1.00 71.15 52 ARG A O 17
ATOM 21136 N N . LEU A 1 75 ? 0.492 -12.274 10.912 1.00 75.30 53 LEU A N 17
ATOM 21137 C CA . LEU A 1 75 ? -0.395 -11.117 10.988 1.00 72.25 53 LEU A CA 17
ATOM 21138 C C . LEU A 1 75 ? -1.220 -10.928 9.708 1.00 53.54 53 LEU A C 17
ATOM 21139 O O . LEU A 1 75 ? -2.442 -10.790 9.766 1.00 64.34 53 LEU A O 17
ATOM 21154 N N . TYR A 1 76 ? -0.549 -10.930 8.556 1.00 74.14 54 TYR A N 17
ATOM 21155 C CA . TYR A 1 76 ? -1.158 -10.445 7.315 1.00 12.24 54 TYR A CA 17
ATOM 21156 C C . TYR A 1 76 ? -1.480 -11.544 6.299 1.00 12.11 54 TYR A C 17
ATOM 21157 O O . TYR A 1 76 ? -2.015 -11.241 5.232 1.00 62.24 54 TYR A O 17
ATOM 21174 N N . ASN A 1 77 ? -1.161 -12.800 6.589 1.00 30.14 55 ASN A N 17
ATOM 21175 C CA . ASN A 1 77 ? -1.364 -13.853 5.588 1.00 10.02 55 ASN A CA 17
ATOM 21176 C C . ASN A 1 77 ? -2.844 -14.195 5.408 1.00 15.20 55 ASN A C 17
ATOM 21177 O O . ASN A 1 77 ? -3.386 -15.073 6.080 1.00 20.45 55 ASN A O 17
ATOM 21187 N N . ASP A 1 78 ? -3.483 -13.480 4.496 1.00 65.11 56 ASP A N 17
ATOM 21188 C CA . ASP A 1 78 ? -4.874 -13.734 4.129 1.00 71.03 56 ASP A CA 17
ATOM 21189 C C . ASP A 1 78 ? -5.014 -13.658 2.610 1.00 10.30 56 ASP A C 17
ATOM 21190 O O . ASP A 1 78 ? -4.914 -14.667 1.910 1.00 61.32 56 ASP A O 17
ATOM 21198 N N . ARG A 1 79 ? -5.207 -12.449 2.108 1.00 74.40 57 ARG A N 17
ATOM 21199 C CA . ARG A 1 79 ? -5.175 -12.163 0.686 1.00 65.34 57 ARG A CA 17
ATOM 21200 C C . ARG A 1 79 ? -4.451 -10.847 0.549 1.00 45.23 57 ARG A C 17
ATOM 21201 O O . ARG A 1 79 ? -5.073 -9.791 0.443 1.00 53.14 57 ARG A O 17
ATOM 21219 N N . VAL A 1 80 ? -3.130 -10.942 0.584 1.00 11.55 58 VAL A N 17
ATOM 21220 C CA . VAL A 1 80 ? -2.267 -9.840 0.946 1.00 54.12 58 VAL A CA 17
ATOM 21221 C C . VAL A 1 80 ? -2.538 -8.564 0.191 1.00 24.52 58 VAL A C 17
ATOM 21222 O O . VAL A 1 80 ? -3.358 -7.768 0.646 1.00 53.04 58 VAL A O 17
ATOM 21235 N N . PRO A 1 81 ? -1.963 -8.409 -1.004 1.00 60.01 59 PRO A N 17
ATOM 21236 C CA . PRO A 1 81 ? -1.500 -7.132 -1.486 1.00 41.43 59 PRO A CA 17
ATOM 21237 C C . PRO A 1 81 ? -2.147 -5.927 -0.795 1.00 42.40 59 PRO A C 17
ATOM 21238 O O . PRO A 1 81 ? -3.061 -5.301 -1.332 1.00 64.01 59 PRO A O 17
ATOM 21246 N N . VAL A 1 82 ? -1.664 -5.627 0.413 1.00 35.41 60 VAL A N 17
ATOM 21247 C CA . VAL A 1 82 ? -2.303 -4.646 1.286 1.00 25.31 60 VAL A CA 17
ATOM 21248 C C . VAL A 1 82 ? -1.599 -3.306 1.215 1.00 20.22 60 VAL A C 17
ATOM 21249 O O . VAL A 1 82 ? -0.374 -3.244 1.285 1.00 3.41 60 VAL A O 17
ATOM 21262 N N . LEU A 1 83 ? -2.372 -2.242 1.079 1.00 72.13 61 LEU A N 17
ATOM 21263 C CA . LEU A 1 83 ? -1.831 -0.902 1.196 1.00 63.44 61 LEU A CA 17
ATOM 21264 C C . LEU A 1 83 ? -1.868 -0.460 2.649 1.00 32.45 61 LEU A C 17
ATOM 21265 O O . LEU A 1 83 ? -2.933 -0.175 3.206 1.00 31.43 61 LEU A O 17
ATOM 21280 N N . PHE A 1 84 ? -0.701 -0.435 3.260 1.00 43.24 62 PHE A N 17
ATOM 21281 C CA . PHE A 1 84 ? -0.562 -0.034 4.642 1.00 74.24 62 PHE A CA 17
ATOM 21282 C C . PHE A 1 84 ? -0.293 1.462 4.722 1.00 64.12 62 PHE A C 17
ATOM 21283 O O . PHE A 1 84 ? 0.675 1.960 4.144 1.00 62.20 62 PHE A O 17
ATOM 21299 N N . ALA A 1 85 ? -1.159 2.166 5.429 1.00 23.35 63 ALA A N 17
ATOM 21300 C CA . ALA A 1 85 ? -1.034 3.604 5.582 1.00 2.23 63 ALA A CA 17
ATOM 21301 C C . ALA A 1 85 ? 0.041 3.938 6.601 1.00 2.24 63 ALA A C 17
ATOM 21302 O O . ALA A 1 85 ? -0.183 3.831 7.804 1.00 34.32 63 ALA A O 17
ATOM 21309 N N . VAL A 1 86 ? 1.214 4.306 6.115 1.00 41.00 64 VAL A N 17
ATOM 21310 C CA . VAL A 1 86 ? 2.311 4.708 6.984 1.00 75.44 64 VAL A CA 17
ATOM 21311 C C . VAL A 1 86 ? 1.956 6.037 7.669 1.00 62.33 64 VAL A C 17
ATOM 21312 O O . VAL A 1 86 ? 1.030 6.722 7.228 1.00 3.22 64 VAL A O 17
ATOM 21325 N N . ASN A 1 87 ? 2.649 6.367 8.764 1.00 41.30 65 ASN A N 17
ATOM 21326 C CA . ASN A 1 87 ? 2.411 7.607 9.527 1.00 74.23 65 ASN A CA 17
ATOM 21327 C C . ASN A 1 87 ? 1.201 7.477 10.448 1.00 1.44 65 ASN A C 17
ATOM 21328 O O . ASN A 1 87 ? 1.263 7.855 11.616 1.00 1.21 65 ASN A O 17
ATOM 21338 N N . GLU A 1 88 ? 0.098 6.957 9.926 1.00 73.53 66 GLU A N 17
ATOM 21339 C CA . GLU A 1 88 ? -1.072 6.690 10.756 1.00 72.12 66 GLU A CA 17
ATOM 21340 C C . GLU A 1 88 ? -1.057 5.248 11.239 1.00 23.13 66 GLU A C 17
ATOM 21341 O O . GLU A 1 88 ? -1.620 4.928 12.285 1.00 12.13 66 GLU A O 17
ATOM 21351 N N . ASP A 1 89 ? -0.402 4.395 10.460 1.00 12.34 67 ASP A N 17
ATOM 21352 C CA . ASP A 1 89 ? -0.253 2.976 10.770 1.00 72.51 67 ASP A CA 17
ATOM 21353 C C . ASP A 1 89 ? -1.603 2.270 10.855 1.00 50.30 67 ASP A C 17
ATOM 21354 O O . ASP A 1 89 ? -2.164 2.085 11.941 1.00 53.22 67 ASP A O 17
ATOM 21362 N N . LYS A 1 90 ? -2.125 1.899 9.687 1.00 32.32 68 LYS A N 17
ATOM 21363 C CA . LYS A 1 90 ? -3.387 1.177 9.591 1.00 51.43 68 LYS A CA 17
ATOM 21364 C C . LYS A 1 90 ? -3.543 0.574 8.194 1.00 23.54 68 LYS A C 17
ATOM 21365 O O . LYS A 1 90 ? -2.810 0.932 7.269 1.00 72.24 68 LYS A O 17
ATOM 21380 N N . GLU A 1 91 ? -4.499 -0.334 8.050 1.00 32.20 69 GLU A N 17
ATOM 21381 C CA . GLU A 1 91 ? -4.746 -1.007 6.777 1.00 53.41 69 GLU A CA 17
ATOM 21382 C C . GLU A 1 91 ? -5.834 -0.279 5.993 1.00 13.12 69 GLU A C 17
ATOM 21383 O O . GLU A 1 91 ? -6.915 -0.006 6.520 1.00 63.33 69 GLU A O 17
ATOM 21393 N N . LEU A 1 92 ? -5.545 0.051 4.736 1.00 1.42 70 LEU A N 17
ATOM 21394 C CA . LEU A 1 92 ? -6.508 0.765 3.902 1.00 12.40 70 LEU A CA 17
ATOM 21395 C C . LEU A 1 92 ? -7.225 -0.173 2.939 1.00 44.01 70 LEU A C 17
ATOM 21396 O O . LEU A 1 92 ? -8.333 -0.639 3.200 1.00 41.23 70 LEU A O 17
ATOM 21411 N N . CYS A 1 93 ? -6.561 -0.456 1.830 1.00 4.44 71 CYS A N 17
ATOM 21412 C CA . CYS A 1 93 ? -7.180 -1.146 0.715 1.00 53.42 71 CYS A CA 17
ATOM 21413 C C . CYS A 1 93 ? -6.257 -2.224 0.173 1.00 41.41 71 CYS A C 17
ATOM 21414 O O . CYS A 1 93 ? -5.036 -2.091 0.242 1.00 53.13 71 CYS A O 17
ATOM 21421 N N . HIS A 1 94 ? -6.834 -3.297 -0.345 1.00 64.42 72 HIS A N 17
ATOM 21422 C CA . HIS A 1 94 ? -6.046 -4.360 -0.945 1.00 75.14 72 HIS A CA 17
ATOM 21423 C C . HIS A 1 94 ? -6.771 -4.981 -2.135 1.00 43.52 72 HIS A C 17
ATOM 21424 O O . HIS A 1 94 ? -7.975 -4.773 -2.313 1.00 11.32 72 HIS A O 17
ATOM 21437 N N . TYR A 1 95 ? -6.007 -5.704 -2.953 1.00 34.21 73 TYR A N 17
ATOM 21438 C CA . TYR A 1 95 ? -6.529 -6.538 -4.042 1.00 31.40 73 TYR A CA 17
ATOM 21439 C C . TYR A 1 95 ? -6.820 -5.757 -5.328 1.00 1.11 73 TYR A C 17
ATOM 21440 O O . TYR A 1 95 ? -6.029 -5.806 -6.267 1.00 54.14 73 TYR A O 17
ATOM 21457 N N . PHE A 1 96 ? -7.931 -5.031 -5.383 1.00 62.13 74 PHE A N 17
ATOM 21458 C CA . PHE A 1 96 ? -8.383 -4.452 -6.652 1.00 13.44 74 PHE A CA 17
ATOM 21459 C C . PHE A 1 96 ? -8.345 -2.929 -6.651 1.00 75.25 74 PHE A C 17
ATOM 21460 O O . PHE A 1 96 ? -8.690 -2.298 -7.654 1.00 10.35 74 PHE A O 17
ATOM 21476 N N . LEU A 1 97 ? -7.927 -2.353 -5.531 1.00 23.43 75 LEU A N 17
ATOM 21477 C CA . LEU A 1 97 ? -7.806 -0.903 -5.382 1.00 3.10 75 LEU A CA 17
ATOM 21478 C C . LEU A 1 97 ? -9.173 -0.224 -5.418 1.00 60.52 75 LEU A C 17
ATOM 21479 O O . LEU A 1 97 ? -9.817 -0.130 -6.462 1.00 30.33 75 LEU A O 17
ATOM 21494 N N . ASP A 1 98 ? -9.611 0.257 -4.268 1.00 3.10 76 ASP A N 17
ATOM 21495 C CA . ASP A 1 98 ? -10.893 0.945 -4.166 1.00 54.12 76 ASP A CA 17
ATOM 21496 C C . ASP A 1 98 ? -10.768 2.393 -4.624 1.00 51.32 76 ASP A C 17
ATOM 21497 O O . ASP A 1 98 ? -11.762 3.017 -4.994 1.00 4.34 76 ASP A O 17
ATOM 21505 N N . SER A 1 99 ? -9.536 2.911 -4.593 1.00 24.12 77 SER A N 17
ATOM 21506 C CA . SER A 1 99 ? -9.236 4.299 -4.968 1.00 12.42 77 SER A CA 17
ATOM 21507 C C . SER A 1 99 ? -9.767 5.297 -3.931 1.00 43.44 77 SER A C 17
ATOM 21508 O O . SER A 1 99 ? -9.010 6.111 -3.405 1.00 11.11 77 SER A O 17
ATOM 21515 N N . ASP A 1 100 ? -11.056 5.213 -3.624 1.00 63.41 78 ASP A N 17
ATOM 21516 C CA . ASP A 1 100 ? -11.703 6.160 -2.714 1.00 32.32 78 ASP A CA 17
ATOM 21517 C C . ASP A 1 100 ? -11.073 6.138 -1.322 1.00 4.33 78 ASP A C 17
ATOM 21518 O O . ASP A 1 100 ? -10.798 7.184 -0.744 1.00 12.33 78 ASP A O 17
ATOM 21526 N N . VAL A 1 101 ? -10.843 4.942 -0.798 1.00 53.42 79 VAL A N 17
ATOM 21527 C CA . VAL A 1 101 ? -10.309 4.783 0.555 1.00 53.52 79 VAL A CA 17
ATOM 21528 C C . VAL A 1 101 ? -8.920 5.403 0.698 1.00 62.55 79 VAL A C 17
ATOM 21529 O O . VAL A 1 101 ? -8.656 6.129 1.658 1.00 22.04 79 VAL A O 17
ATOM 21542 N N . ILE A 1 102 ? -8.038 5.144 -0.261 1.00 24.10 80 ILE A N 17
ATOM 21543 C CA . ILE A 1 102 ? -6.707 5.728 -0.211 1.00 15.15 80 ILE A CA 17
ATOM 21544 C C . ILE A 1 102 ? -6.786 7.220 -0.513 1.00 44.03 80 ILE A C 17
ATOM 21545 O O . ILE A 1 102 ? -6.051 8.008 0.064 1.00 12.02 80 ILE A O 17
ATOM 21560 N N . GLY A 1 103 ? -7.705 7.604 -1.392 1.00 33.44 81 GLY A N 17
ATOM 21561 C CA . GLY A 1 103 ? -7.915 9.013 -1.676 1.00 21.43 81 GLY A CA 17
ATOM 21562 C C . GLY A 1 103 ? -8.352 9.776 -0.440 1.00 45.13 81 GLY A C 17
ATOM 21563 O O . GLY A 1 103 ? -7.980 10.933 -0.248 1.00 5.10 81 GLY A O 17
ATOM 21567 N N . ALA A 1 104 ? -9.139 9.112 0.399 1.00 55.30 82 ALA A N 17
ATOM 21568 C CA . ALA A 1 104 ? -9.602 9.686 1.657 1.00 0.44 82 ALA A CA 17
ATOM 21569 C C . ALA A 1 104 ? -8.439 9.905 2.626 1.00 64.44 82 ALA A C 17
ATOM 21570 O O . ALA A 1 104 ? -8.462 10.824 3.448 1.00 15.34 82 ALA A O 17
ATOM 21577 N N . TYR A 1 105 ? -7.432 9.048 2.535 1.00 71.21 83 TYR A N 17
ATOM 21578 C CA . TYR A 1 105 ? -6.249 9.153 3.383 1.00 60.43 83 TYR A CA 17
ATOM 21579 C C . TYR A 1 105 ? -5.192 10.070 2.768 1.00 55.22 83 TYR A C 17
ATOM 21580 O O . TYR A 1 105 ? -4.645 10.940 3.440 1.00 64.21 83 TYR A O 17
ATOM 21597 N N . LEU A 1 106 ? -4.909 9.859 1.491 1.00 71.41 84 LEU A N 17
ATOM 21598 C CA . LEU A 1 106 ? -3.800 10.526 0.822 1.00 2.23 84 LEU A CA 17
ATOM 21599 C C . LEU A 1 106 ? -4.060 12.017 0.640 1.00 13.44 84 LEU A C 17
ATOM 21600 O O . LEU A 1 106 ? -3.143 12.827 0.754 1.00 55.35 84 LEU A O 17
ATOM 21615 N N . SER A 1 107 ? -5.299 12.375 0.352 1.00 44.12 85 SER A N 17
ATOM 21616 C CA . SER A 1 107 ? -5.653 13.768 0.144 1.00 13.33 85 SER A CA 17
ATOM 21617 C C . SER A 1 107 ? -6.433 14.306 1.342 1.00 75.31 85 SER A C 17
ATOM 21618 O O . SER A 1 107 ? -6.691 13.575 2.295 1.00 0.00 85 SER A O 17
ATOM 21625 N N . MET A 1 23 ? 0.629 29.231 1.386 1.00 32.32 1 MET A N 18
ATOM 21626 C CA . MET A 1 23 ? 1.655 30.059 2.066 1.00 23.14 1 MET A CA 18
ATOM 21627 C C . MET A 1 23 ? 2.662 29.156 2.763 1.00 73.25 1 MET A C 18
ATOM 21628 O O . MET A 1 23 ? 3.036 28.116 2.229 1.00 11.15 1 MET A O 18
ATOM 21639 N N . ASN A 1 24 ? 3.085 29.549 3.963 1.00 45.11 2 ASN A N 18
ATOM 21640 C CA . ASN A 1 24 ? 4.024 28.760 4.761 1.00 73.30 2 ASN A CA 18
ATOM 21641 C C . ASN A 1 24 ? 3.335 27.534 5.368 1.00 70.02 2 ASN A C 18
ATOM 21642 O O . ASN A 1 24 ? 3.465 27.249 6.558 1.00 64.40 2 ASN A O 18
ATOM 21652 N N . ASN A 1 25 ? 2.622 26.804 4.527 1.00 4.35 3 ASN A N 18
ATOM 21653 C CA . ASN A 1 25 ? 1.869 25.638 4.951 1.00 64.43 3 ASN A CA 18
ATOM 21654 C C . ASN A 1 25 ? 2.498 24.388 4.363 1.00 72.31 3 ASN A C 18
ATOM 21655 O O . ASN A 1 25 ? 2.244 24.048 3.206 1.00 24.10 3 ASN A O 18
ATOM 21665 N N . GLN A 1 26 ? 3.337 23.723 5.144 1.00 15.51 4 GLN A N 18
ATOM 21666 C CA . GLN A 1 26 ? 4.066 22.568 4.650 1.00 11.35 4 GLN A CA 18
ATOM 21667 C C . GLN A 1 26 ? 3.138 21.376 4.429 1.00 14.33 4 GLN A C 18
ATOM 21668 O O . GLN A 1 26 ? 2.412 20.935 5.327 1.00 2.23 4 GLN A O 18
ATOM 21680 N N . VAL A 1 27 ? 3.147 20.894 3.206 1.00 44.13 5 VAL A N 18
ATOM 21681 C CA . VAL A 1 27 ? 2.411 19.705 2.829 1.00 34.13 5 VAL A CA 18
ATOM 21682 C C . VAL A 1 27 ? 3.370 18.708 2.205 1.00 64.43 5 VAL A C 18
ATOM 21683 O O . VAL A 1 27 ? 4.028 18.996 1.206 1.00 35.15 5 VAL A O 18
ATOM 21696 N N . GLU A 1 28 ? 3.475 17.545 2.814 1.00 70.23 6 GLU A N 18
ATOM 21697 C CA . GLU A 1 28 ? 4.496 16.595 2.435 1.00 55.33 6 GLU A CA 18
ATOM 21698 C C . GLU A 1 28 ? 3.894 15.212 2.200 1.00 51.23 6 GLU A C 18
ATOM 21699 O O . GLU A 1 28 ? 2.833 14.883 2.741 1.00 33.15 6 GLU A O 18
ATOM 21709 N N . PRO A 1 29 ? 4.549 14.401 1.359 1.00 62.33 7 PRO A N 18
ATOM 21710 C CA . PRO A 1 29 ? 4.023 13.105 0.936 1.00 61.02 7 PRO A CA 18
ATOM 21711 C C . PRO A 1 29 ? 4.044 12.058 2.040 1.00 14.02 7 PRO A C 18
ATOM 21712 O O . PRO A 1 29 ? 4.863 12.112 2.957 1.00 32.14 7 PRO A O 18
ATOM 21720 N N . ARG A 1 30 ? 3.131 11.112 1.936 1.00 64.11 8 ARG A N 18
ATOM 21721 C CA . ARG A 1 30 ? 3.043 10.008 2.873 1.00 3.34 8 ARG A CA 18
ATOM 21722 C C . ARG A 1 30 ? 3.342 8.713 2.129 1.00 2.35 8 ARG A C 18
ATOM 21723 O O . ARG A 1 30 ? 3.077 8.625 0.937 1.00 11.13 8 ARG A O 18
ATOM 21741 N N . LYS A 1 31 ? 3.900 7.722 2.809 1.00 45.00 9 LYS A N 18
ATOM 21742 C CA . LYS A 1 31 ? 4.355 6.513 2.122 1.00 43.45 9 LYS A CA 18
ATOM 21743 C C . LYS A 1 31 ? 3.370 5.358 2.253 1.00 22.44 9 LYS A C 18
ATOM 21744 O O . LYS A 1 31 ? 2.834 5.091 3.331 1.00 75.45 9 LYS A O 18
ATOM 21759 N N . LEU A 1 32 ? 3.140 4.679 1.139 1.00 45.41 10 LEU A N 18
ATOM 21760 C CA . LEU A 1 32 ? 2.386 3.438 1.131 1.00 20.53 10 LEU A CA 18
ATOM 21761 C C . LEU A 1 32 ? 3.331 2.255 0.988 1.00 35.15 10 LEU A C 18
ATOM 21762 O O . LEU A 1 32 ? 4.209 2.244 0.120 1.00 13.43 10 LEU A O 18
ATOM 21777 N N . VAL A 1 33 ? 3.163 1.275 1.851 1.00 14.20 11 VAL A N 18
ATOM 21778 C CA . VAL A 1 33 ? 3.933 0.053 1.772 1.00 2.45 11 VAL A CA 18
ATOM 21779 C C . VAL A 1 33 ? 3.061 -1.093 1.293 1.00 2.42 11 VAL A C 18
ATOM 21780 O O . VAL A 1 33 ? 1.984 -1.327 1.830 1.00 53.13 11 VAL A O 18
ATOM 21793 N N . VAL A 1 34 ? 3.524 -1.794 0.280 1.00 1.11 12 VAL A N 18
ATOM 21794 C CA . VAL A 1 34 ? 2.842 -2.984 -0.186 1.00 21.24 12 VAL A CA 18
ATOM 21795 C C . VAL A 1 34 ? 3.490 -4.206 0.441 1.00 24.33 12 VAL A C 18
ATOM 21796 O O . VAL A 1 34 ? 4.689 -4.448 0.259 1.00 31.13 12 VAL A O 18
ATOM 21809 N N . TYR A 1 35 ? 2.710 -4.960 1.197 1.00 43.24 13 TYR A N 18
ATOM 21810 C CA . TYR A 1 35 ? 3.220 -6.146 1.859 1.00 31.31 13 TYR A CA 18
ATOM 21811 C C . TYR A 1 35 ? 3.329 -7.305 0.882 1.00 73.10 13 TYR A C 18
ATOM 21812 O O . TYR A 1 35 ? 2.360 -8.006 0.625 1.00 14.42 13 TYR A O 18
ATOM 21829 N N . GLY A 1 36 ? 4.524 -7.506 0.351 1.00 65.45 14 GLY A N 18
ATOM 21830 C CA . GLY A 1 36 ? 4.721 -8.510 -0.672 1.00 72.31 14 GLY A CA 18
ATOM 21831 C C . GLY A 1 36 ? 4.849 -9.902 -0.100 1.00 13.11 14 GLY A C 18
ATOM 21832 O O . GLY A 1 36 ? 5.124 -10.074 1.083 1.00 11.41 14 GLY A O 18
ATOM 21836 N N . ARG A 1 37 ? 4.634 -10.893 -0.942 1.00 2.00 15 ARG A N 18
ATOM 21837 C CA . ARG A 1 37 ? 4.768 -12.283 -0.537 1.00 41.24 15 ARG A CA 18
ATOM 21838 C C . ARG A 1 37 ? 5.318 -13.091 -1.705 1.00 30.22 15 ARG A C 18
ATOM 21839 O O . ARG A 1 37 ? 5.558 -14.295 -1.594 1.00 55.33 15 ARG A O 18
ATOM 21857 N N . GLU A 1 38 ? 5.540 -12.385 -2.818 1.00 35.21 16 GLU A N 18
ATOM 21858 C CA . GLU A 1 38 ? 5.843 -13.002 -4.113 1.00 62.22 16 GLU A CA 18
ATOM 21859 C C . GLU A 1 38 ? 4.711 -13.935 -4.556 1.00 44.42 16 GLU A C 18
ATOM 21860 O O . GLU A 1 38 ? 3.766 -14.200 -3.804 1.00 53.12 16 GLU A O 18
ATOM 21870 N N . GLY A 1 39 ? 4.783 -14.400 -5.795 1.00 23.10 17 GLY A N 18
ATOM 21871 C CA . GLY A 1 39 ? 3.814 -15.364 -6.285 1.00 52.13 17 GLY A CA 18
ATOM 21872 C C . GLY A 1 39 ? 2.505 -14.737 -6.735 1.00 32.33 17 GLY A C 18
ATOM 21873 O O . GLY A 1 39 ? 2.088 -14.914 -7.882 1.00 41.53 17 GLY A O 18
ATOM 21877 N N . CYS A 1 40 ? 1.858 -14.007 -5.834 1.00 71.02 18 CYS A N 18
ATOM 21878 C CA . CYS A 1 40 ? 0.553 -13.410 -6.113 1.00 23.05 18 CYS A CA 18
ATOM 21879 C C . CYS A 1 40 ? 0.674 -12.288 -7.142 1.00 60.22 18 CYS A C 18
ATOM 21880 O O . CYS A 1 40 ? 1.279 -11.247 -6.880 1.00 3.24 18 CYS A O 18
ATOM 21887 N N . HIS A 1 41 ? 0.092 -12.512 -8.315 1.00 74.41 19 HIS A N 18
ATOM 21888 C CA . HIS A 1 41 ? 0.162 -11.552 -9.409 1.00 41.12 19 HIS A CA 18
ATOM 21889 C C . HIS A 1 41 ? -0.692 -10.320 -9.118 1.00 53.21 19 HIS A C 18
ATOM 21890 O O . HIS A 1 41 ? -0.401 -9.233 -9.612 1.00 52.13 19 HIS A O 18
ATOM 21903 N N . LEU A 1 42 ? -1.752 -10.498 -8.328 1.00 22.02 20 LEU A N 18
ATOM 21904 C CA . LEU A 1 42 ? -2.634 -9.392 -7.948 1.00 55.54 20 LEU A CA 18
ATOM 21905 C C . LEU A 1 42 ? -1.853 -8.240 -7.318 1.00 41.34 20 LEU A C 18
ATOM 21906 O O . LEU A 1 42 ? -2.258 -7.082 -7.420 1.00 75.22 20 LEU A O 18
ATOM 21921 N N . CYS A 1 43 ? -0.749 -8.556 -6.650 1.00 21.24 21 CYS A N 18
ATOM 21922 C CA . CYS A 1 43 ? 0.118 -7.528 -6.089 1.00 15.42 21 CYS A CA 18
ATOM 21923 C C . CYS A 1 43 ? 0.574 -6.550 -7.177 1.00 1.32 21 CYS A C 18
ATOM 21924 O O . CYS A 1 43 ? 0.625 -5.341 -6.953 1.00 35.44 21 CYS A O 18
ATOM 21931 N N . GLU A 1 44 ? 0.860 -7.075 -8.368 1.00 75.23 22 GLU A N 18
ATOM 21932 C CA . GLU A 1 44 ? 1.293 -6.244 -9.489 1.00 44.10 22 GLU A CA 18
ATOM 21933 C C . GLU A 1 44 ? 0.132 -5.406 -10.017 1.00 11.13 22 GLU A C 18
ATOM 21934 O O . GLU A 1 44 ? 0.326 -4.278 -10.473 1.00 11.21 22 GLU A O 18
ATOM 21944 N N . GLU A 1 45 ? -1.075 -5.969 -9.951 1.00 33.04 23 GLU A N 18
ATOM 21945 C CA . GLU A 1 45 ? -2.288 -5.251 -10.334 1.00 24.31 23 GLU A CA 18
ATOM 21946 C C . GLU A 1 45 ? -2.408 -3.963 -9.532 1.00 65.24 23 GLU A C 18
ATOM 21947 O O . GLU A 1 45 ? -2.701 -2.899 -10.079 1.00 34.23 23 GLU A O 18
ATOM 21957 N N . MET A 1 46 ? -2.163 -4.074 -8.231 1.00 41.35 24 MET A N 18
ATOM 21958 C CA . MET A 1 46 ? -2.215 -2.922 -7.341 1.00 30.14 24 MET A CA 18
ATOM 21959 C C . MET A 1 46 ? -1.090 -1.951 -7.674 1.00 30.50 24 MET A C 18
ATOM 21960 O O . MET A 1 46 ? -1.291 -0.738 -7.696 1.00 43.25 24 MET A O 18
ATOM 21972 N N . ILE A 1 47 ? 0.094 -2.501 -7.945 1.00 32.34 25 ILE A N 18
ATOM 21973 C CA . ILE A 1 47 ? 1.260 -1.699 -8.303 1.00 71.05 25 ILE A CA 18
ATOM 21974 C C . ILE A 1 47 ? 0.966 -0.829 -9.522 1.00 51.12 25 ILE A C 18
ATOM 21975 O O . ILE A 1 47 ? 1.280 0.362 -9.533 1.00 22.22 25 ILE A O 18
ATOM 21990 N N . ALA A 1 48 ? 0.345 -1.424 -10.536 1.00 15.32 26 ALA A N 18
ATOM 21991 C CA . ALA A 1 48 ? -0.018 -0.695 -11.749 1.00 75.11 26 ALA A CA 18
ATOM 21992 C C . ALA A 1 48 ? -0.926 0.486 -11.417 1.00 5.34 26 ALA A C 18
ATOM 21993 O O . ALA A 1 48 ? -0.735 1.594 -11.924 1.00 10.13 26 ALA A O 18
ATOM 22000 N N . SER A 1 49 ? -1.910 0.243 -10.557 1.00 14.31 27 SER A N 18
ATOM 22001 C CA . SER A 1 49 ? -2.806 1.295 -10.095 1.00 35.44 27 SER A CA 18
ATOM 22002 C C . SER A 1 49 ? -2.033 2.383 -9.348 1.00 0.13 27 SER A C 18
ATOM 22003 O O . SER A 1 49 ? -2.264 3.577 -9.551 1.00 13.14 27 SER A O 18
ATOM 22010 N N . LEU A 1 50 ? -1.100 1.962 -8.496 1.00 72.41 28 LEU A N 18
ATOM 22011 C CA . LEU A 1 50 ? -0.297 2.895 -7.710 1.00 40.55 28 LEU A CA 18
ATOM 22012 C C . LEU A 1 50 ? 0.574 3.760 -8.615 1.00 42.21 28 LEU A C 18
ATOM 22013 O O . LEU A 1 50 ? 0.763 4.942 -8.356 1.00 13.43 28 LEU A O 18
ATOM 22028 N N . ARG A 1 51 ? 1.092 3.160 -9.679 1.00 31.23 29 ARG A N 18
ATOM 22029 C CA . ARG A 1 51 ? 1.926 3.876 -10.641 1.00 12.41 29 ARG A CA 18
ATOM 22030 C C . ARG A 1 51 ? 1.149 5.012 -11.294 1.00 51.11 29 ARG A C 18
ATOM 22031 O O . ARG A 1 51 ? 1.666 6.115 -11.464 1.00 61.24 29 ARG A O 18
ATOM 22049 N N . VAL A 1 52 ? -0.095 4.741 -11.649 1.00 21.11 30 VAL A N 18
ATOM 22050 C CA . VAL A 1 52 ? -0.948 5.751 -12.258 1.00 74.20 30 VAL A CA 18
ATOM 22051 C C . VAL A 1 52 ? -1.360 6.800 -11.227 1.00 22.43 30 VAL A C 18
ATOM 22052 O O . VAL A 1 52 ? -1.397 7.996 -11.520 1.00 24.02 30 VAL A O 18
ATOM 22065 N N . LEU A 1 53 ? -1.647 6.351 -10.011 1.00 63.02 31 LEU A N 18
ATOM 22066 C CA . LEU A 1 53 ? -2.015 7.262 -8.935 1.00 54.45 31 LEU A CA 18
ATOM 22067 C C . LEU A 1 53 ? -0.847 8.154 -8.537 1.00 64.32 31 LEU A C 18
ATOM 22068 O O . LEU A 1 53 ? -1.046 9.312 -8.202 1.00 53.02 31 LEU A O 18
ATOM 22083 N N . GLN A 1 54 ? 0.366 7.615 -8.597 1.00 62.41 32 GLN A N 18
ATOM 22084 C CA . GLN A 1 54 ? 1.572 8.374 -8.267 1.00 54.21 32 GLN A CA 18
ATOM 22085 C C . GLN A 1 54 ? 1.730 9.592 -9.177 1.00 72.43 32 GLN A C 18
ATOM 22086 O O . GLN A 1 54 ? 2.426 10.549 -8.834 1.00 44.05 32 GLN A O 18
ATOM 22098 N N . LYS A 1 55 ? 1.076 9.553 -10.331 1.00 23.41 33 LYS A N 18
ATOM 22099 C CA . LYS A 1 55 ? 1.130 10.654 -11.284 1.00 11.43 33 LYS A CA 18
ATOM 22100 C C . LYS A 1 55 ? 0.148 11.758 -10.907 1.00 13.13 33 LYS A C 18
ATOM 22101 O O . LYS A 1 55 ? 0.238 12.886 -11.395 1.00 21.34 33 LYS A O 18
ATOM 22116 N N . LYS A 1 56 ? -0.784 11.424 -10.031 1.00 64.14 34 LYS A N 18
ATOM 22117 C CA . LYS A 1 56 ? -1.777 12.375 -9.555 1.00 64.11 34 LYS A CA 18
ATOM 22118 C C . LYS A 1 56 ? -1.454 12.783 -8.125 1.00 71.33 34 LYS A C 18
ATOM 22119 O O . LYS A 1 56 ? -1.440 13.966 -7.781 1.00 60.04 34 LYS A O 18
ATOM 22134 N N . SER A 1 57 ? -1.155 11.782 -7.315 1.00 72.15 35 SER A N 18
ATOM 22135 C CA . SER A 1 57 ? -0.915 11.964 -5.896 1.00 10.14 35 SER A CA 18
ATOM 22136 C C . SER A 1 57 ? 0.228 11.055 -5.457 1.00 1.43 35 SER A C 18
ATOM 22137 O O . SER A 1 57 ? 0.106 9.832 -5.490 1.00 41.43 35 SER A O 18
ATOM 22144 N N . TRP A 1 58 ? 1.345 11.654 -5.072 1.00 43.14 36 TRP A N 18
ATOM 22145 C CA . TRP A 1 58 ? 2.532 10.888 -4.729 1.00 1.24 36 TRP A CA 18
ATOM 22146 C C . TRP A 1 58 ? 2.439 10.302 -3.320 1.00 22.51 36 TRP A C 18
ATOM 22147 O O . TRP A 1 58 ? 2.157 11.013 -2.355 1.00 5.22 36 TRP A O 18
ATOM 22167 N N . PHE A 1 59 ? 2.692 9.002 -3.212 1.00 11.23 37 PHE A N 18
ATOM 22168 C CA . PHE A 1 59 ? 2.664 8.314 -1.927 1.00 24.24 37 PHE A CA 18
ATOM 22169 C C . PHE A 1 59 ? 3.824 7.330 -1.800 1.00 62.43 37 PHE A C 18
ATOM 22170 O O . PHE A 1 59 ? 3.801 6.440 -0.946 1.00 74.11 37 PHE A O 18
ATOM 22186 N N . GLU A 1 60 ? 4.843 7.514 -2.637 1.00 41.30 38 GLU A N 18
ATOM 22187 C CA . GLU A 1 60 ? 5.990 6.606 -2.686 1.00 1.33 38 GLU A CA 18
ATOM 22188 C C . GLU A 1 60 ? 5.549 5.178 -2.988 1.00 13.31 38 GLU A C 18
ATOM 22189 O O . GLU A 1 60 ? 4.374 4.910 -3.234 1.00 55.22 38 GLU A O 18
ATOM 22199 N N . LEU A 1 61 ? 6.505 4.273 -3.025 1.00 44.25 39 LEU A N 18
ATOM 22200 C CA . LEU A 1 61 ? 6.188 2.860 -3.110 1.00 72.24 39 LEU A CA 18
ATOM 22201 C C . LEU A 1 61 ? 7.276 2.032 -2.441 1.00 51.15 39 LEU A C 18
ATOM 22202 O O . LEU A 1 61 ? 8.438 2.057 -2.851 1.00 45.41 39 LEU A O 18
ATOM 22217 N N . GLU A 1 62 ? 6.891 1.325 -1.392 1.00 64.31 40 GLU A N 18
ATOM 22218 C CA . GLU A 1 62 ? 7.807 0.475 -0.657 1.00 14.44 40 GLU A CA 18
ATOM 22219 C C . GLU A 1 62 ? 7.234 -0.931 -0.564 1.00 21.10 40 GLU A C 18
ATOM 22220 O O . GLU A 1 62 ? 6.112 -1.119 -0.104 1.00 62.32 40 GLU A O 18
ATOM 22230 N N . VAL A 1 63 ? 7.990 -1.907 -1.033 1.00 31.23 41 VAL A N 18
ATOM 22231 C CA . VAL A 1 63 ? 7.547 -3.292 -1.013 1.00 43.30 41 VAL A CA 18
ATOM 22232 C C . VAL A 1 63 ? 8.265 -4.056 0.089 1.00 24.34 41 VAL A C 18
ATOM 22233 O O . VAL A 1 63 ? 9.491 -4.143 0.097 1.00 11.43 41 VAL A O 18
ATOM 22246 N N . ILE A 1 64 ? 7.502 -4.598 1.020 1.00 53.23 42 ILE A N 18
ATOM 22247 C CA . ILE A 1 64 ? 8.072 -5.338 2.132 1.00 21.10 42 ILE A CA 18
ATOM 22248 C C . ILE A 1 64 ? 7.471 -6.736 2.201 1.00 5.31 42 ILE A C 18
ATOM 22249 O O . ILE A 1 64 ? 6.290 -6.898 2.491 1.00 62.52 42 ILE A O 18
ATOM 22264 N N . ASN A 1 65 ? 8.283 -7.736 1.892 1.00 75.23 43 ASN A N 18
ATOM 22265 C CA . ASN A 1 65 ? 7.833 -9.123 1.888 1.00 20.33 43 ASN A CA 18
ATOM 22266 C C . ASN A 1 65 ? 7.551 -9.631 3.296 1.00 22.31 43 ASN A C 18
ATOM 22267 O O . ASN A 1 65 ? 8.423 -9.619 4.167 1.00 32.01 43 ASN A O 18
ATOM 22277 N N . ILE A 1 66 ? 6.327 -10.091 3.510 1.00 60.45 44 ILE A N 18
ATOM 22278 C CA . ILE A 1 66 ? 5.933 -10.644 4.796 1.00 61.41 44 ILE A CA 18
ATOM 22279 C C . ILE A 1 66 ? 6.277 -12.120 4.866 1.00 2.53 44 ILE A C 18
ATOM 22280 O O . ILE A 1 66 ? 6.192 -12.737 5.922 1.00 40.14 44 ILE A O 18
ATOM 22295 N N . ASP A 1 67 ? 6.661 -12.689 3.732 1.00 0.33 45 ASP A N 18
ATOM 22296 C CA . ASP A 1 67 ? 7.061 -14.091 3.687 1.00 74.23 45 ASP A CA 18
ATOM 22297 C C . ASP A 1 67 ? 8.435 -14.271 4.327 1.00 21.31 45 ASP A C 18
ATOM 22298 O O . ASP A 1 67 ? 8.905 -15.392 4.514 1.00 13.11 45 ASP A O 18
ATOM 22306 N N . GLY A 1 68 ? 9.068 -13.151 4.661 1.00 12.52 46 GLY A N 18
ATOM 22307 C CA . GLY A 1 68 ? 10.300 -13.183 5.423 1.00 22.34 46 GLY A CA 18
ATOM 22308 C C . GLY A 1 68 ? 10.037 -12.954 6.898 1.00 25.33 46 GLY A C 18
ATOM 22309 O O . GLY A 1 68 ? 10.952 -12.996 7.723 1.00 74.33 46 GLY A O 18
ATOM 22313 N N . ASN A 1 69 ? 8.771 -12.708 7.223 1.00 22.34 47 ASN A N 18
ATOM 22314 C CA . ASN A 1 69 ? 8.347 -12.479 8.599 1.00 51.35 47 ASN A CA 18
ATOM 22315 C C . ASN A 1 69 ? 7.127 -13.339 8.903 1.00 5.15 47 ASN A C 18
ATOM 22316 O O . ASN A 1 69 ? 6.000 -12.964 8.585 1.00 55.31 47 ASN A O 18
ATOM 22326 N N . GLU A 1 70 ? 7.353 -14.486 9.527 1.00 4.14 48 GLU A N 18
ATOM 22327 C CA . GLU A 1 70 ? 6.313 -15.502 9.676 1.00 21.44 48 GLU A CA 18
ATOM 22328 C C . GLU A 1 70 ? 5.118 -15.028 10.506 1.00 31.22 48 GLU A C 18
ATOM 22329 O O . GLU A 1 70 ? 4.012 -15.545 10.345 1.00 51.02 48 GLU A O 18
ATOM 22339 N N . HIS A 1 71 ? 5.316 -14.050 11.381 1.00 5.44 49 HIS A N 18
ATOM 22340 C CA . HIS A 1 71 ? 4.193 -13.498 12.133 1.00 1.45 49 HIS A CA 18
ATOM 22341 C C . HIS A 1 71 ? 3.354 -12.594 11.237 1.00 1.32 49 HIS A C 18
ATOM 22342 O O . HIS A 1 71 ? 2.123 -12.641 11.277 1.00 24.31 49 HIS A O 18
ATOM 22355 N N . LEU A 1 72 ? 4.022 -11.785 10.416 1.00 61.22 50 LEU A N 18
ATOM 22356 C CA . LEU A 1 72 ? 3.330 -10.969 9.420 1.00 13.10 50 LEU A CA 18
ATOM 22357 C C . LEU A 1 72 ? 2.631 -11.853 8.395 1.00 30.51 50 LEU A C 18
ATOM 22358 O O . LEU A 1 72 ? 1.587 -11.481 7.857 1.00 75.50 50 LEU A O 18
ATOM 22373 N N . THR A 1 73 ? 3.218 -13.021 8.131 1.00 24.32 51 THR A N 18
ATOM 22374 C CA . THR A 1 73 ? 2.673 -13.956 7.158 1.00 33.22 51 THR A CA 18
ATOM 22375 C C . THR A 1 73 ? 1.210 -14.274 7.453 1.00 0.41 51 THR A C 18
ATOM 22376 O O . THR A 1 73 ? 0.354 -14.043 6.622 1.00 11.51 51 THR A O 18
ATOM 22387 N N . ARG A 1 74 ? 0.922 -14.769 8.645 1.00 65.32 52 ARG A N 18
ATOM 22388 C CA . ARG A 1 74 ? -0.446 -15.153 8.990 1.00 12.10 52 ARG A CA 18
ATOM 22389 C C . ARG A 1 74 ? -1.385 -13.949 8.991 1.00 13.00 52 ARG A C 18
ATOM 22390 O O . ARG A 1 74 ? -2.574 -14.070 8.687 1.00 2.33 52 ARG A O 18
ATOM 22408 N N . LEU A 1 75 ? -0.848 -12.790 9.330 1.00 13.11 53 LEU A N 18
ATOM 22409 C CA . LEU A 1 75 ? -1.637 -11.568 9.392 1.00 61.32 53 LEU A CA 18
ATOM 22410 C C . LEU A 1 75 ? -2.107 -11.108 8.009 1.00 15.01 53 LEU A C 18
ATOM 22411 O O . LEU A 1 75 ? -3.241 -10.649 7.856 1.00 53.23 53 LEU A O 18
ATOM 22426 N N . TYR A 1 76 ? -1.243 -11.226 7.004 1.00 65.44 54 TYR A N 18
ATOM 22427 C CA . TYR A 1 76 ? -1.545 -10.664 5.688 1.00 21.42 54 TYR A CA 18
ATOM 22428 C C . TYR A 1 76 ? -1.299 -11.664 4.555 1.00 65.21 54 TYR A C 18
ATOM 22429 O O . TYR A 1 76 ? -1.178 -11.267 3.405 1.00 41.23 54 TYR A O 18
ATOM 22446 N N . ASN A 1 77 ? -1.246 -12.958 4.874 1.00 54.43 55 ASN A N 18
ATOM 22447 C CA . ASN A 1 77 ? -0.943 -13.994 3.872 1.00 74.41 55 ASN A CA 18
ATOM 22448 C C . ASN A 1 77 ? -1.844 -13.881 2.650 1.00 42.31 55 ASN A C 18
ATOM 22449 O O . ASN A 1 77 ? -1.370 -13.801 1.517 1.00 62.40 55 ASN A O 18
ATOM 22459 N N . ASP A 1 78 ? -3.143 -13.863 2.894 1.00 24.54 56 ASP A N 18
ATOM 22460 C CA . ASP A 1 78 ? -4.128 -13.799 1.826 1.00 32.25 56 ASP A CA 18
ATOM 22461 C C . ASP A 1 78 ? -4.516 -12.353 1.549 1.00 22.02 56 ASP A C 18
ATOM 22462 O O . ASP A 1 78 ? -5.476 -12.075 0.828 1.00 33.12 56 ASP A O 18
ATOM 22470 N N . ARG A 1 79 ? -3.751 -11.433 2.113 1.00 62.54 57 ARG A N 18
ATOM 22471 C CA . ARG A 1 79 ? -3.991 -10.021 1.937 1.00 43.04 57 ARG A CA 18
ATOM 22472 C C . ARG A 1 79 ? -2.667 -9.331 1.661 1.00 31.45 57 ARG A C 18
ATOM 22473 O O . ARG A 1 79 ? -2.316 -8.367 2.328 1.00 72.13 57 ARG A O 18
ATOM 22491 N N . VAL A 1 80 ? -1.918 -9.860 0.697 1.00 14.22 58 VAL A N 18
ATOM 22492 C CA . VAL A 1 80 ? -0.614 -9.301 0.357 1.00 62.04 58 VAL A CA 18
ATOM 22493 C C . VAL A 1 80 ? -0.663 -8.216 -0.699 1.00 75.15 58 VAL A C 18
ATOM 22494 O O . VAL A 1 80 ? 0.243 -7.388 -0.757 1.00 13.13 58 VAL A O 18
ATOM 22507 N N . PRO A 1 81 ? -1.669 -8.152 -1.573 1.00 72.31 59 PRO A N 18
ATOM 22508 C CA . PRO A 1 81 ? -1.850 -6.946 -2.339 1.00 42.14 59 PRO A CA 18
ATOM 22509 C C . PRO A 1 81 ? -2.453 -5.850 -1.457 1.00 54.11 59 PRO A C 18
ATOM 22510 O O . PRO A 1 81 ? -3.453 -5.223 -1.804 1.00 12.42 59 PRO A O 18
ATOM 22518 N N . VAL A 1 82 ? -1.808 -5.632 -0.317 1.00 60.52 60 VAL A N 18
ATOM 22519 C CA . VAL A 1 82 ? -2.319 -4.776 0.736 1.00 71.54 60 VAL A CA 18
ATOM 22520 C C . VAL A 1 82 ? -1.460 -3.521 0.856 1.00 12.20 60 VAL A C 18
ATOM 22521 O O . VAL A 1 82 ? -0.264 -3.546 0.551 1.00 65.31 60 VAL A O 18
ATOM 22534 N N . LEU A 1 83 ? -2.069 -2.427 1.284 1.00 10.03 61 LEU A N 18
ATOM 22535 C CA . LEU A 1 83 ? -1.349 -1.170 1.427 1.00 63.03 61 LEU A CA 18
ATOM 22536 C C . LEU A 1 83 ? -1.245 -0.759 2.889 1.00 54.50 61 LEU A C 18
ATOM 22537 O O . LEU A 1 83 ? -2.251 -0.609 3.574 1.00 24.23 61 LEU A O 18
ATOM 22552 N N . PHE A 1 84 ? -0.022 -0.589 3.356 1.00 41.45 62 PHE A N 18
ATOM 22553 C CA . PHE A 1 84 ? 0.234 -0.113 4.702 1.00 62.31 62 PHE A CA 18
ATOM 22554 C C . PHE A 1 84 ? 0.555 1.374 4.674 1.00 42.45 62 PHE A C 18
ATOM 22555 O O . PHE A 1 84 ? 1.448 1.809 3.948 1.00 4.43 62 PHE A O 18
ATOM 22571 N N . ALA A 1 85 ? -0.182 2.150 5.447 1.00 3.52 63 ALA A N 18
ATOM 22572 C CA . ALA A 1 85 ? 0.032 3.587 5.502 1.00 73.14 63 ALA A CA 18
ATOM 22573 C C . ALA A 1 85 ? 1.129 3.945 6.496 1.00 22.30 63 ALA A C 18
ATOM 22574 O O . ALA A 1 85 ? 0.929 3.877 7.713 1.00 40.00 63 ALA A O 18
ATOM 22581 N N . VAL A 1 86 ? 2.280 4.333 5.975 1.00 53.02 64 VAL A N 18
ATOM 22582 C CA . VAL A 1 86 ? 3.391 4.753 6.811 1.00 0.33 64 VAL A CA 18
ATOM 22583 C C . VAL A 1 86 ? 3.173 6.180 7.292 1.00 45.03 64 VAL A C 18
ATOM 22584 O O . VAL A 1 86 ? 3.509 7.141 6.590 1.00 65.24 64 VAL A O 18
ATOM 22597 N N . ASN A 1 87 ? 2.589 6.300 8.480 1.00 72.43 65 ASN A N 18
ATOM 22598 C CA . ASN A 1 87 ? 2.250 7.593 9.067 1.00 30.34 65 ASN A CA 18
ATOM 22599 C C . ASN A 1 87 ? 1.399 7.371 10.311 1.00 24.13 65 ASN A C 18
ATOM 22600 O O . ASN A 1 87 ? 1.679 7.911 11.378 1.00 43.13 65 ASN A O 18
ATOM 22610 N N . GLU A 1 88 ? 0.368 6.543 10.162 1.00 21.25 66 GLU A N 18
ATOM 22611 C CA . GLU A 1 88 ? -0.578 6.291 11.242 1.00 20.50 66 GLU A CA 18
ATOM 22612 C C . GLU A 1 88 ? -0.592 4.810 11.625 1.00 22.00 66 GLU A C 18
ATOM 22613 O O . GLU A 1 88 ? -1.142 4.436 12.663 1.00 13.41 66 GLU A O 18
ATOM 22623 N N . ASP A 1 89 ? 0.042 3.978 10.789 1.00 3.43 67 ASP A N 18
ATOM 22624 C CA . ASP A 1 89 ? 0.046 2.521 10.973 1.00 13.14 67 ASP A CA 18
ATOM 22625 C C . ASP A 1 89 ? -1.365 1.972 10.771 1.00 32.34 67 ASP A C 18
ATOM 22626 O O . ASP A 1 89 ? -2.164 1.900 11.702 1.00 75.44 67 ASP A O 18
ATOM 22634 N N . LYS A 1 90 ? -1.674 1.628 9.530 1.00 44.31 68 LYS A N 18
ATOM 22635 C CA . LYS A 1 90 ? -3.011 1.185 9.161 1.00 62.12 68 LYS A CA 18
ATOM 22636 C C . LYS A 1 90 ? -2.990 0.582 7.765 1.00 12.23 68 LYS A C 18
ATOM 22637 O O . LYS A 1 90 ? -2.157 0.960 6.938 1.00 72.54 68 LYS A O 18
ATOM 22652 N N . GLU A 1 91 ? -3.880 -0.362 7.507 1.00 14.23 69 GLU A N 18
ATOM 22653 C CA . GLU A 1 91 ? -4.003 -0.935 6.179 1.00 42.21 69 GLU A CA 18
ATOM 22654 C C . GLU A 1 91 ? -5.064 -0.175 5.385 1.00 64.23 69 GLU A C 18
ATOM 22655 O O . GLU A 1 91 ? -6.135 0.145 5.907 1.00 42.34 69 GLU A O 18
ATOM 22665 N N . LEU A 1 92 ? -4.742 0.129 4.140 1.00 33.12 70 LEU A N 18
ATOM 22666 C CA . LEU A 1 92 ? -5.639 0.853 3.248 1.00 33.42 70 LEU A CA 18
ATOM 22667 C C . LEU A 1 92 ? -6.692 -0.080 2.682 1.00 2.40 70 LEU A C 18
ATOM 22668 O O . LEU A 1 92 ? -7.865 -0.010 3.037 1.00 53.15 70 LEU A O 18
ATOM 22683 N N . CYS A 1 93 ? -6.254 -0.959 1.799 1.00 52.05 71 CYS A N 18
ATOM 22684 C CA . CYS A 1 93 ? -7.147 -1.887 1.144 1.00 2.22 71 CYS A CA 18
ATOM 22685 C C . CYS A 1 93 ? -6.391 -3.143 0.740 1.00 4.23 71 CYS A C 18
ATOM 22686 O O . CYS A 1 93 ? -5.190 -3.262 0.987 1.00 33.14 71 CYS A O 18
ATOM 22693 N N . HIS A 1 94 ? -7.099 -4.064 0.108 1.00 42.32 72 HIS A N 18
ATOM 22694 C CA . HIS A 1 94 ? -6.541 -5.353 -0.278 1.00 3.00 72 HIS A CA 18
ATOM 22695 C C . HIS A 1 94 ? -6.581 -5.512 -1.788 1.00 34.32 72 HIS A C 18
ATOM 22696 O O . HIS A 1 94 ? -6.873 -4.554 -2.498 1.00 53.34 72 HIS A O 18
ATOM 22709 N N . TYR A 1 95 ? -6.273 -6.724 -2.264 1.00 71.50 73 TYR A N 18
ATOM 22710 C CA . TYR A 1 95 ? -6.337 -7.049 -3.690 1.00 51.22 73 TYR A CA 18
ATOM 22711 C C . TYR A 1 95 ? -7.581 -6.457 -4.339 1.00 74.52 73 TYR A C 18
ATOM 22712 O O . TYR A 1 95 ? -8.677 -6.540 -3.769 1.00 2.15 73 TYR A O 18
ATOM 22729 N N . PHE A 1 96 ? -7.393 -5.857 -5.516 1.00 60.41 74 PHE A N 18
ATOM 22730 C CA . PHE A 1 96 ? -8.446 -5.116 -6.203 1.00 73.30 74 PHE A CA 18
ATOM 22731 C C . PHE A 1 96 ? -8.710 -3.808 -5.462 1.00 5.44 74 PHE A C 18
ATOM 22732 O O . PHE A 1 96 ? -9.484 -3.750 -4.506 1.00 2.32 74 PHE A O 18
ATOM 22748 N N . LEU A 1 97 ? -8.033 -2.771 -5.937 1.00 24.22 75 LEU A N 18
ATOM 22749 C CA . LEU A 1 97 ? -7.902 -1.493 -5.241 1.00 31.34 75 LEU A CA 18
ATOM 22750 C C . LEU A 1 97 ? -9.238 -0.872 -4.832 1.00 2.32 75 LEU A C 18
ATOM 22751 O O . LEU A 1 97 ? -10.116 -0.644 -5.669 1.00 14.12 75 LEU A O 18
ATOM 22766 N N . ASP A 1 98 ? -9.380 -0.596 -3.539 1.00 61.24 76 ASP A N 18
ATOM 22767 C CA . ASP A 1 98 ? -10.470 0.241 -3.053 1.00 34.43 76 ASP A CA 18
ATOM 22768 C C . ASP A 1 98 ? -10.080 1.695 -3.267 1.00 71.22 76 ASP A C 18
ATOM 22769 O O . ASP A 1 98 ? -9.386 2.298 -2.442 1.00 13.20 76 ASP A O 18
ATOM 22777 N N . SER A 1 99 ? -10.509 2.245 -4.391 1.00 62.12 77 SER A N 18
ATOM 22778 C CA . SER A 1 99 ? -10.044 3.549 -4.840 1.00 72.52 77 SER A CA 18
ATOM 22779 C C . SER A 1 99 ? -10.535 4.664 -3.923 1.00 52.41 77 SER A C 18
ATOM 22780 O O . SER A 1 99 ? -9.815 5.634 -3.671 1.00 5.41 77 SER A O 18
ATOM 22787 N N . ASP A 1 100 ? -11.752 4.525 -3.419 1.00 2.23 78 ASP A N 18
ATOM 22788 C CA . ASP A 1 100 ? -12.321 5.524 -2.523 1.00 33.50 78 ASP A CA 18
ATOM 22789 C C . ASP A 1 100 ? -11.506 5.642 -1.238 1.00 3.42 78 ASP A C 18
ATOM 22790 O O . ASP A 1 100 ? -11.213 6.745 -0.776 1.00 45.52 78 ASP A O 18
ATOM 22798 N N . VAL A 1 101 ? -11.118 4.501 -0.685 1.00 31.44 79 VAL A N 18
ATOM 22799 C CA . VAL A 1 101 ? -10.386 4.477 0.575 1.00 35.44 79 VAL A CA 18
ATOM 22800 C C . VAL A 1 101 ? -9.002 5.106 0.433 1.00 24.55 79 VAL A C 18
ATOM 22801 O O . VAL A 1 101 ? -8.611 5.940 1.251 1.00 22.21 79 VAL A O 18
ATOM 22814 N N . ILE A 1 102 ? -8.266 4.734 -0.608 1.00 40.41 80 ILE A N 18
ATOM 22815 C CA . ILE A 1 102 ? -6.945 5.313 -0.811 1.00 13.53 80 ILE A CA 18
ATOM 22816 C C . ILE A 1 102 ? -7.060 6.803 -1.145 1.00 32.31 80 ILE A C 18
ATOM 22817 O O . ILE A 1 102 ? -6.252 7.604 -0.689 1.00 55.44 80 ILE A O 18
ATOM 22832 N N . GLY A 1 103 ? -8.084 7.168 -1.911 1.00 53.52 81 GLY A N 18
ATOM 22833 C CA . GLY A 1 103 ? -8.303 8.566 -2.234 1.00 40.44 81 GLY A CA 18
ATOM 22834 C C . GLY A 1 103 ? -8.540 9.396 -0.991 1.00 42.13 81 GLY A C 18
ATOM 22835 O O . GLY A 1 103 ? -8.074 10.533 -0.894 1.00 42.24 81 GLY A O 18
ATOM 22839 N N . ALA A 1 104 ? -9.246 8.807 -0.032 1.00 40.42 82 ALA A N 18
ATOM 22840 C CA . ALA A 1 104 ? -9.515 9.455 1.243 1.00 75.24 82 ALA A CA 18
ATOM 22841 C C . ALA A 1 104 ? -8.216 9.720 2.003 1.00 43.15 82 ALA A C 18
ATOM 22842 O O . ALA A 1 104 ? -7.982 10.827 2.487 1.00 33.24 82 ALA A O 18
ATOM 22849 N N . TYR A 1 105 ? -7.367 8.704 2.075 1.00 74.52 83 TYR A N 18
ATOM 22850 C CA . TYR A 1 105 ? -6.103 8.802 2.800 1.00 71.10 83 TYR A CA 18
ATOM 22851 C C . TYR A 1 105 ? -5.090 9.674 2.058 1.00 45.01 83 TYR A C 18
ATOM 22852 O O . TYR A 1 105 ? -4.289 10.377 2.674 1.00 33.43 83 TYR A O 18
ATOM 22869 N N . LEU A 1 106 ? -5.127 9.624 0.735 1.00 31.44 84 LEU A N 18
ATOM 22870 C CA . LEU A 1 106 ? -4.143 10.323 -0.081 1.00 71.14 84 LEU A CA 18
ATOM 22871 C C . LEU A 1 106 ? -4.525 11.784 -0.305 1.00 13.42 84 LEU A C 18
ATOM 22872 O O . LEU A 1 106 ? -3.921 12.472 -1.126 1.00 75.13 84 LEU A O 18
ATOM 22887 N N . SER A 1 107 ? -5.520 12.254 0.427 1.00 25.21 85 SER A N 18
ATOM 22888 C CA . SER A 1 107 ? -5.863 13.664 0.420 1.00 64.31 85 SER A CA 18
ATOM 22889 C C . SER A 1 107 ? -5.242 14.337 1.642 1.00 25.14 85 SER A C 18
ATOM 22890 O O . SER A 1 107 ? -4.585 13.685 2.450 1.00 0.00 85 SER A O 18
ATOM 22897 N N . MET A 1 23 ? -2.249 30.987 0.098 1.00 51.02 1 MET A N 19
ATOM 22898 C CA . MET A 1 23 ? -1.240 29.906 0.079 1.00 1.02 1 MET A CA 19
ATOM 22899 C C . MET A 1 23 ? 0.121 30.441 0.503 1.00 3.03 1 MET A C 19
ATOM 22900 O O . MET A 1 23 ? 0.723 31.262 -0.189 1.00 74.54 1 MET A O 19
ATOM 22911 N N . ASN A 1 24 ? 0.593 29.982 1.650 1.00 74.12 2 ASN A N 19
ATOM 22912 C CA . ASN A 1 24 ? 1.888 30.396 2.163 1.00 11.02 2 ASN A CA 19
ATOM 22913 C C . ASN A 1 24 ? 2.766 29.178 2.410 1.00 13.43 2 ASN A C 19
ATOM 22914 O O . ASN A 1 24 ? 3.986 29.232 2.243 1.00 51.41 2 ASN A O 19
ATOM 22924 N N . ASN A 1 25 ? 2.139 28.070 2.792 1.00 71.23 3 ASN A N 19
ATOM 22925 C CA . ASN A 1 25 ? 2.872 26.851 3.108 1.00 23.21 3 ASN A CA 19
ATOM 22926 C C . ASN A 1 25 ? 2.389 25.682 2.263 1.00 42.54 3 ASN A C 19
ATOM 22927 O O . ASN A 1 25 ? 1.226 25.634 1.850 1.00 24.34 3 ASN A O 19
ATOM 22937 N N . GLN A 1 26 ? 3.289 24.744 2.006 1.00 43.20 4 GLN A N 19
ATOM 22938 C CA . GLN A 1 26 ? 2.946 23.519 1.297 1.00 54.03 4 GLN A CA 19
ATOM 22939 C C . GLN A 1 26 ? 3.321 22.314 2.153 1.00 54.41 4 GLN A C 19
ATOM 22940 O O . GLN A 1 26 ? 4.187 22.413 3.024 1.00 14.23 4 GLN A O 19
ATOM 22952 N N . VAL A 1 27 ? 2.676 21.184 1.915 1.00 41.52 5 VAL A N 19
ATOM 22953 C CA . VAL A 1 27 ? 2.919 19.999 2.722 1.00 54.51 5 VAL A CA 19
ATOM 22954 C C . VAL A 1 27 ? 3.858 19.032 2.021 1.00 22.33 5 VAL A C 19
ATOM 22955 O O . VAL A 1 27 ? 4.293 19.270 0.893 1.00 34.04 5 VAL A O 19
ATOM 22968 N N . GLU A 1 28 ? 4.150 17.943 2.706 1.00 20.02 6 GLU A N 19
ATOM 22969 C CA . GLU A 1 28 ? 5.033 16.909 2.197 1.00 4.14 6 GLU A CA 19
ATOM 22970 C C . GLU A 1 28 ? 4.225 15.628 1.949 1.00 51.12 6 GLU A C 19
ATOM 22971 O O . GLU A 1 28 ? 3.069 15.543 2.370 1.00 64.43 6 GLU A O 19
ATOM 22981 N N . PRO A 1 29 ? 4.791 14.621 1.254 1.00 54.22 7 PRO A N 19
ATOM 22982 C CA . PRO A 1 29 ? 4.041 13.420 0.874 1.00 60.43 7 PRO A CA 19
ATOM 22983 C C . PRO A 1 29 ? 3.778 12.479 2.049 1.00 35.21 7 PRO A C 19
ATOM 22984 O O . PRO A 1 29 ? 4.522 12.462 3.031 1.00 22.45 7 PRO A O 19
ATOM 22992 N N . ARG A 1 30 ? 2.719 11.694 1.931 1.00 61.24 8 ARG A N 19
ATOM 22993 C CA . ARG A 1 30 ? 2.347 10.737 2.963 1.00 53.42 8 ARG A CA 19
ATOM 22994 C C . ARG A 1 30 ? 2.605 9.319 2.463 1.00 5.24 8 ARG A C 19
ATOM 22995 O O . ARG A 1 30 ? 2.004 8.876 1.489 1.00 63.43 8 ARG A O 19
ATOM 23013 N N . LYS A 1 31 ? 3.520 8.622 3.122 1.00 22.23 9 LYS A N 19
ATOM 23014 C CA . LYS A 1 31 ? 4.052 7.361 2.608 1.00 61.12 9 LYS A CA 19
ATOM 23015 C C . LYS A 1 31 ? 3.065 6.196 2.749 1.00 51.04 9 LYS A C 19
ATOM 23016 O O . LYS A 1 31 ? 2.362 6.069 3.752 1.00 35.13 9 LYS A O 19
ATOM 23031 N N . LEU A 1 32 ? 3.026 5.360 1.718 1.00 74.34 10 LEU A N 19
ATOM 23032 C CA . LEU A 1 32 ? 2.269 4.117 1.738 1.00 53.14 10 LEU A CA 19
ATOM 23033 C C . LEU A 1 32 ? 3.202 2.918 1.696 1.00 1.34 10 LEU A C 19
ATOM 23034 O O . LEU A 1 32 ? 4.264 2.963 1.065 1.00 65.51 10 LEU A O 19
ATOM 23049 N N . VAL A 1 33 ? 2.807 1.853 2.370 1.00 11.51 11 VAL A N 19
ATOM 23050 C CA . VAL A 1 33 ? 3.538 0.598 2.322 1.00 65.11 11 VAL A CA 19
ATOM 23051 C C . VAL A 1 33 ? 2.642 -0.504 1.774 1.00 71.31 11 VAL A C 19
ATOM 23052 O O . VAL A 1 33 ? 1.466 -0.575 2.110 1.00 12.21 11 VAL A O 19
ATOM 23065 N N . VAL A 1 34 ? 3.191 -1.345 0.922 1.00 52.31 12 VAL A N 19
ATOM 23066 C CA . VAL A 1 34 ? 2.447 -2.464 0.384 1.00 24.04 12 VAL A CA 19
ATOM 23067 C C . VAL A 1 34 ? 3.038 -3.776 0.883 1.00 50.51 12 VAL A C 19
ATOM 23068 O O . VAL A 1 34 ? 4.213 -4.066 0.647 1.00 4.43 12 VAL A O 19
ATOM 23081 N N . TYR A 1 35 ? 2.228 -4.554 1.582 1.00 40.40 13 TYR A N 19
ATOM 23082 C CA . TYR A 1 35 ? 2.638 -5.879 2.011 1.00 52.11 13 TYR A CA 19
ATOM 23083 C C . TYR A 1 35 ? 2.408 -6.873 0.882 1.00 54.40 13 TYR A C 19
ATOM 23084 O O . TYR A 1 35 ? 1.266 -7.123 0.486 1.00 24.22 13 TYR A O 19
ATOM 23101 N N . GLY A 1 36 ? 3.492 -7.417 0.356 1.00 74.22 14 GLY A N 19
ATOM 23102 C CA . GLY A 1 36 ? 3.400 -8.342 -0.752 1.00 72.21 14 GLY A CA 19
ATOM 23103 C C . GLY A 1 36 ? 4.063 -9.659 -0.433 1.00 51.23 14 GLY A C 19
ATOM 23104 O O . GLY A 1 36 ? 4.493 -9.885 0.695 1.00 2.05 14 GLY A O 19
ATOM 23108 N N . ARG A 1 37 ? 4.149 -10.532 -1.422 1.00 33.11 15 ARG A N 19
ATOM 23109 C CA . ARG A 1 37 ? 4.764 -11.836 -1.234 1.00 21.31 15 ARG A CA 19
ATOM 23110 C C . ARG A 1 37 ? 5.195 -12.423 -2.565 1.00 52.00 15 ARG A C 19
ATOM 23111 O O . ARG A 1 37 ? 4.648 -12.078 -3.614 1.00 52.35 15 ARG A O 19
ATOM 23129 N N . GLU A 1 38 ? 6.184 -13.302 -2.508 1.00 52.14 16 GLU A N 19
ATOM 23130 C CA . GLU A 1 38 ? 6.643 -14.034 -3.673 1.00 54.11 16 GLU A CA 19
ATOM 23131 C C . GLU A 1 38 ? 5.622 -15.102 -4.043 1.00 54.31 16 GLU A C 19
ATOM 23132 O O . GLU A 1 38 ? 5.827 -16.293 -3.798 1.00 63.13 16 GLU A O 19
ATOM 23142 N N . GLY A 1 39 ? 4.501 -14.659 -4.586 1.00 42.23 17 GLY A N 19
ATOM 23143 C CA . GLY A 1 39 ? 3.439 -15.571 -4.954 1.00 73.45 17 GLY A CA 19
ATOM 23144 C C . GLY A 1 39 ? 2.075 -14.932 -4.822 1.00 5.31 17 GLY A C 19
ATOM 23145 O O . GLY A 1 39 ? 1.251 -15.368 -4.016 1.00 53.11 17 GLY A O 19
ATOM 23149 N N . CYS A 1 40 ? 1.859 -13.878 -5.594 1.00 31.44 18 CYS A N 19
ATOM 23150 C CA . CYS A 1 40 ? 0.579 -13.186 -5.644 1.00 32.51 18 CYS A CA 19
ATOM 23151 C C . CYS A 1 40 ? 0.618 -12.159 -6.765 1.00 11.01 18 CYS A C 19
ATOM 23152 O O . CYS A 1 40 ? 1.393 -11.202 -6.716 1.00 50.25 18 CYS A O 19
ATOM 23159 N N . HIS A 1 41 ? -0.201 -12.371 -7.786 1.00 63.22 19 HIS A N 19
ATOM 23160 C CA . HIS A 1 41 ? -0.169 -11.536 -8.978 1.00 34.11 19 HIS A CA 19
ATOM 23161 C C . HIS A 1 41 ? -0.717 -10.137 -8.706 1.00 45.53 19 HIS A C 19
ATOM 23162 O O . HIS A 1 41 ? -0.209 -9.161 -9.250 1.00 4.13 19 HIS A O 19
ATOM 23175 N N . LEU A 1 42 ? -1.729 -10.051 -7.842 1.00 52.11 20 LEU A N 19
ATOM 23176 C CA . LEU A 1 42 ? -2.455 -8.793 -7.600 1.00 63.00 20 LEU A CA 19
ATOM 23177 C C . LEU A 1 42 ? -1.529 -7.630 -7.244 1.00 45.44 20 LEU A C 19
ATOM 23178 O O . LEU A 1 42 ? -1.855 -6.471 -7.510 1.00 63.25 20 LEU A O 19
ATOM 23193 N N . CYS A 1 43 ? -0.393 -7.931 -6.627 1.00 22.43 21 CYS A N 19
ATOM 23194 C CA . CYS A 1 43 ? 0.584 -6.905 -6.275 1.00 73.02 21 CYS A CA 19
ATOM 23195 C C . CYS A 1 43 ? 0.992 -6.086 -7.508 1.00 15.40 21 CYS A C 19
ATOM 23196 O O . CYS A 1 43 ? 1.260 -4.888 -7.405 1.00 4.31 21 CYS A O 19
ATOM 23203 N N . GLU A 1 44 ? 1.015 -6.736 -8.668 1.00 3.25 22 GLU A N 19
ATOM 23204 C CA . GLU A 1 44 ? 1.351 -6.076 -9.929 1.00 61.50 22 GLU A CA 19
ATOM 23205 C C . GLU A 1 44 ? 0.311 -5.016 -10.267 1.00 63.24 22 GLU A C 19
ATOM 23206 O O . GLU A 1 44 ? 0.651 -3.868 -10.564 1.00 40.14 22 GLU A O 19
ATOM 23216 N N . GLU A 1 45 ? -0.957 -5.419 -10.214 1.00 53.24 23 GLU A N 19
ATOM 23217 C CA . GLU A 1 45 ? -2.081 -4.528 -10.491 1.00 3.33 23 GLU A CA 19
ATOM 23218 C C . GLU A 1 45 ? -2.034 -3.291 -9.608 1.00 11.44 23 GLU A C 19
ATOM 23219 O O . GLU A 1 45 ? -2.156 -2.162 -10.094 1.00 33.10 23 GLU A O 19
ATOM 23229 N N . MET A 1 46 ? -1.861 -3.512 -8.313 1.00 55.02 24 MET A N 19
ATOM 23230 C CA . MET A 1 46 ? -1.817 -2.416 -7.352 1.00 60.54 24 MET A CA 19
ATOM 23231 C C . MET A 1 46 ? -0.694 -1.446 -7.679 1.00 61.13 24 MET A C 19
ATOM 23232 O O . MET A 1 46 ? -0.927 -0.249 -7.826 1.00 53.45 24 MET A O 19
ATOM 23244 N N . ILE A 1 47 ? 0.522 -1.971 -7.799 1.00 41.25 25 ILE A N 19
ATOM 23245 C CA . ILE A 1 47 ? 1.692 -1.139 -8.049 1.00 44.11 25 ILE A CA 19
ATOM 23246 C C . ILE A 1 47 ? 1.515 -0.292 -9.307 1.00 62.15 25 ILE A C 19
ATOM 23247 O O . ILE A 1 47 ? 1.696 0.924 -9.267 1.00 23.00 25 ILE A O 19
ATOM 23262 N N . ALA A 1 48 ? 1.131 -0.925 -10.412 1.00 51.31 26 ALA A N 19
ATOM 23263 C CA . ALA A 1 48 ? 0.935 -0.213 -11.672 1.00 13.45 26 ALA A CA 19
ATOM 23264 C C . ALA A 1 48 ? -0.093 0.903 -11.519 1.00 41.52 26 ALA A C 19
ATOM 23265 O O . ALA A 1 48 ? 0.060 1.988 -12.084 1.00 33.45 26 ALA A O 19
ATOM 23272 N N . SER A 1 49 ? -1.127 0.636 -10.734 1.00 35.54 27 SER A N 19
ATOM 23273 C CA . SER A 1 49 ? -2.174 1.611 -10.473 1.00 42.20 27 SER A CA 19
ATOM 23274 C C . SER A 1 49 ? -1.644 2.765 -9.620 1.00 51.13 27 SER A C 19
ATOM 23275 O O . SER A 1 49 ? -1.921 3.937 -9.894 1.00 31.41 27 SER A O 19
ATOM 23282 N N . LEU A 1 50 ? -0.869 2.427 -8.594 1.00 33.23 28 LEU A N 19
ATOM 23283 C CA . LEU A 1 50 ? -0.335 3.423 -7.671 1.00 10.24 28 LEU A CA 19
ATOM 23284 C C . LEU A 1 50 ? 0.643 4.363 -8.370 1.00 15.04 28 LEU A C 19
ATOM 23285 O O . LEU A 1 50 ? 0.651 5.558 -8.102 1.00 74.03 28 LEU A O 19
ATOM 23300 N N . ARG A 1 51 ? 1.450 3.817 -9.276 1.00 11.14 29 ARG A N 19
ATOM 23301 C CA . ARG A 1 51 ? 2.459 4.603 -9.991 1.00 14.15 29 ARG A CA 19
ATOM 23302 C C . ARG A 1 51 ? 1.816 5.758 -10.748 1.00 15.53 29 ARG A C 19
ATOM 23303 O O . ARG A 1 51 ? 2.383 6.845 -10.844 1.00 52.54 29 ARG A O 19
ATOM 23321 N N . VAL A 1 52 ? 0.625 5.524 -11.274 1.00 52.24 30 VAL A N 19
ATOM 23322 C CA . VAL A 1 52 ? -0.095 6.555 -12.007 1.00 74.44 30 VAL A CA 19
ATOM 23323 C C . VAL A 1 52 ? -0.731 7.557 -11.042 1.00 61.05 30 VAL A C 19
ATOM 23324 O O . VAL A 1 52 ? -0.836 8.745 -11.346 1.00 14.23 30 VAL A O 19
ATOM 23337 N N . LEU A 1 53 ? -1.139 7.077 -9.871 1.00 15.24 31 LEU A N 19
ATOM 23338 C CA . LEU A 1 53 ? -1.717 7.943 -8.849 1.00 75.23 31 LEU A CA 19
ATOM 23339 C C . LEU A 1 53 ? -0.629 8.830 -8.244 1.00 12.14 31 LEU A C 19
ATOM 23340 O O . LEU A 1 53 ? -0.886 9.965 -7.842 1.00 64.31 31 LEU A O 19
ATOM 23355 N N . GLN A 1 54 ? 0.595 8.307 -8.210 1.00 35.03 32 GLN A N 19
ATOM 23356 C CA . GLN A 1 54 ? 1.748 9.048 -7.701 1.00 71.41 32 GLN A CA 19
ATOM 23357 C C . GLN A 1 54 ? 1.983 10.327 -8.504 1.00 65.13 32 GLN A C 19
ATOM 23358 O O . GLN A 1 54 ? 2.631 11.259 -8.028 1.00 25.20 32 GLN A O 19
ATOM 23370 N N . LYS A 1 55 ? 1.453 10.369 -9.723 1.00 63.12 33 LYS A N 19
ATOM 23371 C CA . LYS A 1 55 ? 1.598 11.540 -10.577 1.00 24.22 33 LYS A CA 19
ATOM 23372 C C . LYS A 1 55 ? 0.578 12.615 -10.204 1.00 22.32 33 LYS A C 19
ATOM 23373 O O . LYS A 1 55 ? 0.701 13.770 -10.603 1.00 14.34 33 LYS A O 19
ATOM 23388 N N . LYS A 1 56 ? -0.431 12.218 -9.443 1.00 23.43 34 LYS A N 19
ATOM 23389 C CA . LYS A 1 56 ? -1.412 13.154 -8.913 1.00 22.32 34 LYS A CA 19
ATOM 23390 C C . LYS A 1 56 ? -1.030 13.531 -7.488 1.00 11.11 34 LYS A C 19
ATOM 23391 O O . LYS A 1 56 ? -0.973 14.709 -7.129 1.00 63.03 34 LYS A O 19
ATOM 23406 N N . SER A 1 57 ? -0.755 12.509 -6.693 1.00 64.21 35 SER A N 19
ATOM 23407 C CA . SER A 1 57 ? -0.403 12.678 -5.296 1.00 34.43 35 SER A CA 19
ATOM 23408 C C . SER A 1 57 ? 0.701 11.687 -4.928 1.00 43.53 35 SER A C 19
ATOM 23409 O O . SER A 1 57 ? 0.519 10.480 -5.057 1.00 21.11 35 SER A O 19
ATOM 23416 N N . TRP A 1 58 ? 1.849 12.193 -4.495 1.00 74.44 36 TRP A N 19
ATOM 23417 C CA . TRP A 1 58 ? 2.964 11.325 -4.163 1.00 21.13 36 TRP A CA 19
ATOM 23418 C C . TRP A 1 58 ? 2.770 10.706 -2.785 1.00 25.14 36 TRP A C 19
ATOM 23419 O O . TRP A 1 58 ? 2.454 11.398 -1.817 1.00 11.02 36 TRP A O 19
ATOM 23439 N N . PHE A 1 59 ? 2.959 9.397 -2.709 1.00 73.40 37 PHE A N 19
ATOM 23440 C CA . PHE A 1 59 ? 2.815 8.681 -1.452 1.00 25.33 37 PHE A CA 19
ATOM 23441 C C . PHE A 1 59 ? 3.901 7.627 -1.280 1.00 24.02 37 PHE A C 19
ATOM 23442 O O . PHE A 1 59 ? 3.783 6.745 -0.432 1.00 55.31 37 PHE A O 19
ATOM 23458 N N . GLU A 1 60 ? 4.969 7.738 -2.072 1.00 24.21 38 GLU A N 19
ATOM 23459 C CA . GLU A 1 60 ? 6.053 6.752 -2.054 1.00 71.04 38 GLU A CA 19
ATOM 23460 C C . GLU A 1 60 ? 5.526 5.369 -2.415 1.00 72.24 38 GLU A C 19
ATOM 23461 O O . GLU A 1 60 ? 4.342 5.197 -2.700 1.00 11.34 38 GLU A O 19
ATOM 23471 N N . LEU A 1 61 ? 6.412 4.395 -2.464 1.00 40.31 39 LEU A N 19
ATOM 23472 C CA . LEU A 1 61 ? 5.979 3.019 -2.646 1.00 55.30 39 LEU A CA 19
ATOM 23473 C C . LEU A 1 61 ? 6.983 2.050 -2.040 1.00 72.43 39 LEU A C 19
ATOM 23474 O O . LEU A 1 61 ? 8.095 1.891 -2.546 1.00 55.25 39 LEU A O 19
ATOM 23489 N N . GLU A 1 62 ? 6.586 1.409 -0.953 1.00 15.32 40 GLU A N 19
ATOM 23490 C CA . GLU A 1 62 ? 7.440 0.447 -0.282 1.00 14.32 40 GLU A CA 19
ATOM 23491 C C . GLU A 1 62 ? 6.815 -0.938 -0.349 1.00 14.45 40 GLU A C 19
ATOM 23492 O O . GLU A 1 62 ? 5.719 -1.152 0.152 1.00 61.24 40 GLU A O 19
ATOM 23502 N N . VAL A 1 63 ? 7.510 -1.868 -0.980 1.00 40.11 41 VAL A N 19
ATOM 23503 C CA . VAL A 1 63 ? 7.007 -3.227 -1.121 1.00 10.02 41 VAL A CA 19
ATOM 23504 C C . VAL A 1 63 ? 7.751 -4.161 -0.175 1.00 3.33 41 VAL A C 19
ATOM 23505 O O . VAL A 1 63 ? 8.952 -4.381 -0.324 1.00 11.22 41 VAL A O 19
ATOM 23518 N N . ILE A 1 64 ? 7.035 -4.694 0.800 1.00 33.15 42 ILE A N 19
ATOM 23519 C CA . ILE A 1 64 ? 7.640 -5.549 1.809 1.00 33.02 42 ILE A CA 19
ATOM 23520 C C . ILE A 1 64 ? 7.132 -6.981 1.683 1.00 2.54 42 ILE A C 19
ATOM 23521 O O . ILE A 1 64 ? 5.943 -7.251 1.860 1.00 74.44 42 ILE A O 19
ATOM 23536 N N . ASN A 1 65 ? 8.042 -7.886 1.343 1.00 72.23 43 ASN A N 19
ATOM 23537 C CA . ASN A 1 65 ? 7.716 -9.295 1.164 1.00 21.24 43 ASN A CA 19
ATOM 23538 C C . ASN A 1 65 ? 7.460 -9.982 2.497 1.00 72.53 43 ASN A C 19
ATOM 23539 O O . ASN A 1 65 ? 8.343 -10.054 3.351 1.00 54.45 43 ASN A O 19
ATOM 23549 N N . ILE A 1 66 ? 6.246 -10.486 2.669 1.00 43.34 44 ILE A N 19
ATOM 23550 C CA . ILE A 1 66 ? 5.861 -11.156 3.902 1.00 43.13 44 ILE A CA 19
ATOM 23551 C C . ILE A 1 66 ? 6.235 -12.634 3.884 1.00 53.43 44 ILE A C 19
ATOM 23552 O O . ILE A 1 66 ? 6.424 -13.237 4.936 1.00 64.11 44 ILE A O 19
ATOM 23567 N N . ASP A 1 67 ? 6.342 -13.211 2.689 1.00 15.02 45 ASP A N 19
ATOM 23568 C CA . ASP A 1 67 ? 6.544 -14.657 2.550 1.00 73.31 45 ASP A CA 19
ATOM 23569 C C . ASP A 1 67 ? 7.915 -15.084 3.068 1.00 72.21 45 ASP A C 19
ATOM 23570 O O . ASP A 1 67 ? 8.115 -16.235 3.458 1.00 70.30 45 ASP A O 19
ATOM 23578 N N . GLY A 1 68 ? 8.849 -14.143 3.091 1.00 74.24 46 GLY A N 19
ATOM 23579 C CA . GLY A 1 68 ? 10.164 -14.409 3.643 1.00 70.51 46 GLY A CA 19
ATOM 23580 C C . GLY A 1 68 ? 10.206 -14.170 5.142 1.00 51.12 46 GLY A C 19
ATOM 23581 O O . GLY A 1 68 ? 11.276 -13.978 5.723 1.00 43.10 46 GLY A O 19
ATOM 23585 N N . ASN A 1 69 ? 9.028 -14.164 5.755 1.00 54.11 47 ASN A N 19
ATOM 23586 C CA . ASN A 1 69 ? 8.889 -13.950 7.189 1.00 52.14 47 ASN A CA 19
ATOM 23587 C C . ASN A 1 69 ? 7.779 -14.843 7.728 1.00 11.11 47 ASN A C 19
ATOM 23588 O O . ASN A 1 69 ? 6.628 -14.723 7.306 1.00 35.42 47 ASN A O 19
ATOM 23598 N N . GLU A 1 70 ? 8.125 -15.731 8.653 1.00 20.32 48 GLU A N 19
ATOM 23599 C CA . GLU A 1 70 ? 7.165 -16.694 9.198 1.00 62.24 48 GLU A CA 19
ATOM 23600 C C . GLU A 1 70 ? 5.937 -15.988 9.772 1.00 31.15 48 GLU A C 19
ATOM 23601 O O . GLU A 1 70 ? 4.805 -16.455 9.622 1.00 0.43 48 GLU A O 19
ATOM 23611 N N . HIS A 1 71 ? 6.161 -14.845 10.397 1.00 63.43 49 HIS A N 19
ATOM 23612 C CA . HIS A 1 71 ? 5.096 -14.145 11.093 1.00 4.11 49 HIS A CA 19
ATOM 23613 C C . HIS A 1 71 ? 4.182 -13.429 10.110 1.00 63.53 49 HIS A C 19
ATOM 23614 O O . HIS A 1 71 ? 2.966 -13.618 10.135 1.00 52.12 49 HIS A O 19
ATOM 23627 N N . LEU A 1 72 ? 4.769 -12.620 9.236 1.00 44.24 50 LEU A N 19
ATOM 23628 C CA . LEU A 1 72 ? 3.988 -11.846 8.279 1.00 50.54 50 LEU A CA 19
ATOM 23629 C C . LEU A 1 72 ? 3.241 -12.750 7.303 1.00 13.20 50 LEU A C 19
ATOM 23630 O O . LEU A 1 72 ? 2.135 -12.421 6.872 1.00 33.02 50 LEU A O 19
ATOM 23645 N N . THR A 1 73 ? 3.842 -13.886 6.957 1.00 43.10 51 THR A N 19
ATOM 23646 C CA . THR A 1 73 ? 3.175 -14.860 6.102 1.00 64.54 51 THR A CA 19
ATOM 23647 C C . THR A 1 73 ? 1.857 -15.306 6.732 1.00 41.33 51 THR A C 19
ATOM 23648 O O . THR A 1 73 ? 0.805 -15.216 6.115 1.00 4.45 51 THR A O 19
ATOM 23659 N N . ARG A 1 74 ? 1.924 -15.753 7.979 1.00 72.44 52 ARG A N 19
ATOM 23660 C CA . ARG A 1 74 ? 0.745 -16.240 8.688 1.00 31.34 52 ARG A CA 19
ATOM 23661 C C . ARG A 1 74 ? -0.271 -15.124 8.911 1.00 73.24 52 ARG A C 19
ATOM 23662 O O . ARG A 1 74 ? -1.477 -15.368 8.946 1.00 0.15 52 ARG A O 19
ATOM 23680 N N . LEU A 1 75 ? 0.224 -13.903 9.068 1.00 21.24 53 LEU A N 19
ATOM 23681 C CA . LEU A 1 75 ? -0.632 -12.749 9.305 1.00 0.32 53 LEU A CA 19
ATOM 23682 C C . LEU A 1 75 ? -1.425 -12.345 8.058 1.00 34.42 53 LEU A C 19
ATOM 23683 O O . LEU A 1 75 ? -2.637 -12.149 8.128 1.00 54.14 53 LEU A O 19
ATOM 23698 N N . TYR A 1 76 ? -0.749 -12.236 6.921 1.00 22.04 54 TYR A N 19
ATOM 23699 C CA . TYR A 1 76 ? -1.364 -11.641 5.738 1.00 62.33 54 TYR A CA 19
ATOM 23700 C C . TYR A 1 76 ? -1.560 -12.638 4.591 1.00 40.10 54 TYR A C 19
ATOM 23701 O O . TYR A 1 76 ? -1.916 -12.234 3.487 1.00 30.21 54 TYR A O 19
ATOM 23718 N N . ASN A 1 77 ? -1.332 -13.926 4.829 1.00 30.12 55 ASN A N 19
ATOM 23719 C CA . ASN A 1 77 ? -1.466 -14.916 3.752 1.00 52.40 55 ASN A CA 19
ATOM 23720 C C . ASN A 1 77 ? -2.883 -14.926 3.173 1.00 75.04 55 ASN A C 19
ATOM 23721 O O . ASN A 1 77 ? -3.866 -14.875 3.913 1.00 3.34 55 ASN A O 19
ATOM 23731 N N . ASP A 1 78 ? -2.951 -14.973 1.839 1.00 55.35 56 ASP A N 19
ATOM 23732 C CA . ASP A 1 78 ? -4.208 -15.031 1.072 1.00 71.44 56 ASP A CA 19
ATOM 23733 C C . ASP A 1 78 ? -4.942 -13.690 1.030 1.00 10.23 56 ASP A C 19
ATOM 23734 O O . ASP A 1 78 ? -5.597 -13.368 0.038 1.00 45.42 56 ASP A O 19
ATOM 23742 N N . ARG A 1 79 ? -4.803 -12.891 2.075 1.00 61.41 57 ARG A N 19
ATOM 23743 C CA . ARG A 1 79 ? -5.531 -11.652 2.182 1.00 75.15 57 ARG A CA 19
ATOM 23744 C C . ARG A 1 79 ? -4.541 -10.518 2.174 1.00 4.33 57 ARG A C 19
ATOM 23745 O O . ARG A 1 79 ? -4.712 -9.526 2.876 1.00 40.44 57 ARG A O 19
ATOM 23763 N N . VAL A 1 80 ? -3.494 -10.683 1.368 1.00 61.41 58 VAL A N 19
ATOM 23764 C CA . VAL A 1 80 ? -2.438 -9.728 1.318 1.00 74.50 58 VAL A CA 19
ATOM 23765 C C . VAL A 1 80 ? -2.889 -8.492 0.591 1.00 13.34 58 VAL A C 19
ATOM 23766 O O . VAL A 1 80 ? -3.665 -7.729 1.151 1.00 40.45 58 VAL A O 19
ATOM 23779 N N . PRO A 1 81 ? -2.570 -8.366 -0.709 1.00 50.22 59 PRO A N 19
ATOM 23780 C CA . PRO A 1 81 ? -2.285 -7.091 -1.317 1.00 42.34 59 PRO A CA 19
ATOM 23781 C C . PRO A 1 81 ? -2.788 -5.902 -0.494 1.00 3.31 59 PRO A C 19
ATOM 23782 O O . PRO A 1 81 ? -3.814 -5.298 -0.799 1.00 21.20 59 PRO A O 19
ATOM 23790 N N . VAL A 1 82 ? -2.054 -5.611 0.577 1.00 11.51 60 VAL A N 19
ATOM 23791 C CA . VAL A 1 82 ? -2.532 -4.732 1.634 1.00 51.00 60 VAL A CA 19
ATOM 23792 C C . VAL A 1 82 ? -1.764 -3.419 1.664 1.00 54.54 60 VAL A C 19
ATOM 23793 O O . VAL A 1 82 ? -0.533 -3.409 1.727 1.00 53.34 60 VAL A O 19
ATOM 23806 N N . LEU A 1 83 ? -2.502 -2.313 1.610 1.00 23.03 61 LEU A N 19
ATOM 23807 C CA . LEU A 1 83 ? -1.907 -0.988 1.713 1.00 74.33 61 LEU A CA 19
ATOM 23808 C C . LEU A 1 83 ? -1.839 -0.541 3.162 1.00 33.30 61 LEU A C 19
ATOM 23809 O O . LEU A 1 83 ? -2.864 -0.296 3.796 1.00 55.31 61 LEU A O 19
ATOM 23824 N N . PHE A 1 84 ? -0.627 -0.429 3.665 1.00 25.20 62 PHE A N 19
ATOM 23825 C CA . PHE A 1 84 ? -0.382 0.001 5.027 1.00 53.40 62 PHE A CA 19
ATOM 23826 C C . PHE A 1 84 ? -0.194 1.511 5.064 1.00 4.43 62 PHE A C 19
ATOM 23827 O O . PHE A 1 84 ? 0.697 2.054 4.407 1.00 34.14 62 PHE A O 19
ATOM 23843 N N . ALA A 1 85 ? -1.049 2.181 5.813 1.00 31.34 63 ALA A N 19
ATOM 23844 C CA . ALA A 1 85 ? -0.983 3.623 5.941 1.00 30.31 63 ALA A CA 19
ATOM 23845 C C . ALA A 1 85 ? 0.064 4.011 6.973 1.00 50.32 63 ALA A C 19
ATOM 23846 O O . ALA A 1 85 ? -0.155 3.882 8.181 1.00 21.41 63 ALA A O 19
ATOM 23853 N N . VAL A 1 86 ? 1.216 4.451 6.490 1.00 4.34 64 VAL A N 19
ATOM 23854 C CA . VAL A 1 86 ? 2.293 4.893 7.356 1.00 23.02 64 VAL A CA 19
ATOM 23855 C C . VAL A 1 86 ? 1.836 6.124 8.135 1.00 23.23 64 VAL A C 19
ATOM 23856 O O . VAL A 1 86 ? 1.024 6.903 7.633 1.00 61.24 64 VAL A O 19
ATOM 23869 N N . ASN A 1 87 ? 2.326 6.254 9.369 1.00 70.32 65 ASN A N 19
ATOM 23870 C CA . ASN A 1 87 ? 1.961 7.342 10.294 1.00 53.11 65 ASN A CA 19
ATOM 23871 C C . ASN A 1 87 ? 0.685 7.004 11.062 1.00 4.25 65 ASN A C 19
ATOM 23872 O O . ASN A 1 87 ? 0.497 7.455 12.189 1.00 63.55 65 ASN A O 19
ATOM 23882 N N . GLU A 1 88 ? -0.190 6.210 10.454 1.00 74.51 66 GLU A N 19
ATOM 23883 C CA . GLU A 1 88 ? -1.404 5.764 11.129 1.00 45.44 66 GLU A CA 19
ATOM 23884 C C . GLU A 1 88 ? -1.220 4.378 11.738 1.00 23.12 66 GLU A C 19
ATOM 23885 O O . GLU A 1 88 ? -1.735 4.103 12.824 1.00 72.51 66 GLU A O 19
ATOM 23895 N N . ASP A 1 89 ? -0.480 3.522 11.029 1.00 2.12 67 ASP A N 19
ATOM 23896 C CA . ASP A 1 89 ? -0.272 2.125 11.433 1.00 13.53 67 ASP A CA 19
ATOM 23897 C C . ASP A 1 89 ? -1.578 1.345 11.298 1.00 3.24 67 ASP A C 19
ATOM 23898 O O . ASP A 1 89 ? -2.284 1.111 12.276 1.00 74.42 67 ASP A O 19
ATOM 23906 N N . LYS A 1 90 ? -1.902 0.986 10.058 1.00 52.14 68 LYS A N 19
ATOM 23907 C CA . LYS A 1 90 ? -3.175 0.344 9.725 1.00 1.40 68 LYS A CA 19
ATOM 23908 C C . LYS A 1 90 ? -3.230 0.059 8.229 1.00 40.24 68 LYS A C 19
ATOM 23909 O O . LYS A 1 90 ? -2.520 0.697 7.453 1.00 52.11 68 LYS A O 19
ATOM 23924 N N . GLU A 1 91 ? -4.058 -0.885 7.819 1.00 41.33 69 GLU A N 19
ATOM 23925 C CA . GLU A 1 91 ? -4.268 -1.129 6.401 1.00 53.22 69 GLU A CA 19
ATOM 23926 C C . GLU A 1 91 ? -5.496 -0.360 5.927 1.00 73.15 69 GLU A C 19
ATOM 23927 O O . GLU A 1 91 ? -6.482 -0.253 6.658 1.00 3.24 69 GLU A O 19
ATOM 23937 N N . LEU A 1 92 ? -5.427 0.195 4.725 1.00 53.31 70 LEU A N 19
ATOM 23938 C CA . LEU A 1 92 ? -6.572 0.881 4.139 1.00 63.44 70 LEU A CA 19
ATOM 23939 C C . LEU A 1 92 ? -7.491 -0.124 3.462 1.00 43.11 70 LEU A C 19
ATOM 23940 O O . LEU A 1 92 ? -8.620 -0.353 3.893 1.00 40.54 70 LEU A O 19
ATOM 23955 N N . CYS A 1 93 ? -6.987 -0.734 2.404 1.00 55.31 71 CYS A N 19
ATOM 23956 C CA . CYS A 1 93 ? -7.744 -1.711 1.650 1.00 1.22 71 CYS A CA 19
ATOM 23957 C C . CYS A 1 93 ? -6.797 -2.799 1.164 1.00 23.01 71 CYS A C 19
ATOM 23958 O O . CYS A 1 93 ? -5.575 -2.660 1.288 1.00 41.03 71 CYS A O 19
ATOM 23965 N N . HIS A 1 94 ? -7.349 -3.871 0.618 1.00 23.11 72 HIS A N 19
ATOM 23966 C CA . HIS A 1 94 ? -6.545 -5.009 0.198 1.00 12.23 72 HIS A CA 19
ATOM 23967 C C . HIS A 1 94 ? -7.104 -5.652 -1.068 1.00 43.32 72 HIS A C 19
ATOM 23968 O O . HIS A 1 94 ? -8.165 -5.255 -1.553 1.00 62.52 72 HIS A O 19
ATOM 23981 N N . TYR A 1 95 ? -6.363 -6.635 -1.585 1.00 53.55 73 TYR A N 19
ATOM 23982 C CA . TYR A 1 95 ? -6.733 -7.407 -2.781 1.00 74.25 73 TYR A CA 19
ATOM 23983 C C . TYR A 1 95 ? -6.419 -6.658 -4.072 1.00 15.42 73 TYR A C 19
ATOM 23984 O O . TYR A 1 95 ? -5.394 -6.903 -4.701 1.00 31.23 73 TYR A O 19
ATOM 24001 N N . PHE A 1 96 ? -7.291 -5.748 -4.462 1.00 53.14 74 PHE A N 19
ATOM 24002 C CA . PHE A 1 96 ? -7.160 -5.089 -5.750 1.00 34.15 74 PHE A CA 19
ATOM 24003 C C . PHE A 1 96 ? -6.826 -3.618 -5.573 1.00 40.51 74 PHE A C 19
ATOM 24004 O O . PHE A 1 96 ? -5.659 -3.232 -5.603 1.00 31.34 74 PHE A O 19
ATOM 24020 N N . LEU A 1 97 ? -7.854 -2.806 -5.376 1.00 5.31 75 LEU A N 19
ATOM 24021 C CA . LEU A 1 97 ? -7.681 -1.374 -5.210 1.00 51.31 75 LEU A CA 19
ATOM 24022 C C . LEU A 1 97 ? -9.033 -0.703 -5.043 1.00 32.42 75 LEU A C 19
ATOM 24023 O O . LEU A 1 97 ? -10.035 -1.162 -5.593 1.00 51.33 75 LEU A O 19
ATOM 24038 N N . ASP A 1 98 ? -9.065 0.371 -4.275 1.00 25.42 76 ASP A N 19
ATOM 24039 C CA . ASP A 1 98 ? -10.265 1.174 -4.145 1.00 11.10 76 ASP A CA 19
ATOM 24040 C C . ASP A 1 98 ? -9.888 2.645 -4.096 1.00 55.11 76 ASP A C 19
ATOM 24041 O O . ASP A 1 98 ? -9.297 3.109 -3.120 1.00 31.30 76 ASP A O 19
ATOM 24049 N N . SER A 1 99 ? -10.216 3.361 -5.162 1.00 52.44 77 SER A N 19
ATOM 24050 C CA . SER A 1 99 ? -9.823 4.757 -5.318 1.00 21.22 77 SER A CA 19
ATOM 24051 C C . SER A 1 99 ? -10.432 5.639 -4.230 1.00 72.31 77 SER A C 19
ATOM 24052 O O . SER A 1 99 ? -9.859 6.660 -3.850 1.00 10.31 77 SER A O 19
ATOM 24059 N N . ASP A 1 100 ? -11.580 5.221 -3.720 1.00 21.11 78 ASP A N 19
ATOM 24060 C CA . ASP A 1 100 ? -12.323 6.001 -2.738 1.00 14.31 78 ASP A CA 19
ATOM 24061 C C . ASP A 1 100 ? -11.653 5.955 -1.365 1.00 2.34 78 ASP A C 19
ATOM 24062 O O . ASP A 1 100 ? -11.425 6.994 -0.739 1.00 23.10 78 ASP A O 19
ATOM 24070 N N . VAL A 1 101 ? -11.326 4.751 -0.909 1.00 45.32 79 VAL A N 19
ATOM 24071 C CA . VAL A 1 101 ? -10.703 4.571 0.398 1.00 11.14 79 VAL A CA 19
ATOM 24072 C C . VAL A 1 101 ? -9.314 5.200 0.455 1.00 43.01 79 VAL A C 19
ATOM 24073 O O . VAL A 1 101 ? -8.995 5.917 1.403 1.00 15.33 79 VAL A O 19
ATOM 24086 N N . ILE A 1 102 ? -8.485 4.951 -0.553 1.00 12.13 80 ILE A N 19
ATOM 24087 C CA . ILE A 1 102 ? -7.165 5.566 -0.575 1.00 12.34 80 ILE A CA 19
ATOM 24088 C C . ILE A 1 102 ? -7.293 7.067 -0.817 1.00 32.23 80 ILE A C 19
ATOM 24089 O O . ILE A 1 102 ? -6.494 7.854 -0.316 1.00 3.13 80 ILE A O 19
ATOM 24104 N N . GLY A 1 103 ? -8.331 7.458 -1.550 1.00 11.22 81 GLY A N 19
ATOM 24105 C CA . GLY A 1 103 ? -8.599 8.864 -1.776 1.00 2.41 81 GLY A CA 19
ATOM 24106 C C . GLY A 1 103 ? -8.965 9.580 -0.493 1.00 20.52 81 GLY A C 19
ATOM 24107 O O . GLY A 1 103 ? -8.873 10.801 -0.405 1.00 53.22 81 GLY A O 19
ATOM 24111 N N . ALA A 1 104 ? -9.385 8.810 0.507 1.00 2.25 82 ALA A N 19
ATOM 24112 C CA . ALA A 1 104 ? -9.704 9.350 1.818 1.00 5.02 82 ALA A CA 19
ATOM 24113 C C . ALA A 1 104 ? -8.423 9.672 2.582 1.00 63.45 82 ALA A C 19
ATOM 24114 O O . ALA A 1 104 ? -8.354 10.653 3.326 1.00 43.11 82 ALA A O 19
ATOM 24121 N N . TYR A 1 105 ? -7.403 8.846 2.376 1.00 44.53 83 TYR A N 19
ATOM 24122 C CA . TYR A 1 105 ? -6.120 9.020 3.043 1.00 63.42 83 TYR A CA 19
ATOM 24123 C C . TYR A 1 105 ? -5.221 9.974 2.262 1.00 64.42 83 TYR A C 19
ATOM 24124 O O . TYR A 1 105 ? -4.525 10.801 2.846 1.00 50.22 83 TYR A O 19
ATOM 24141 N N . LEU A 1 106 ? -5.240 9.854 0.942 1.00 21.52 84 LEU A N 19
ATOM 24142 C CA . LEU A 1 106 ? -4.402 10.679 0.077 1.00 71.14 84 LEU A CA 19
ATOM 24143 C C . LEU A 1 106 ? -5.074 12.014 -0.242 1.00 5.55 84 LEU A C 19
ATOM 24144 O O . LEU A 1 106 ? -4.646 12.728 -1.146 1.00 63.21 84 LEU A O 19
ATOM 24159 N N . SER A 1 107 ? -6.125 12.338 0.498 1.00 34.33 85 SER A N 19
ATOM 24160 C CA . SER A 1 107 ? -6.808 13.611 0.333 1.00 75.31 85 SER A CA 19
ATOM 24161 C C . SER A 1 107 ? -6.062 14.695 1.111 1.00 20.15 85 SER A C 19
ATOM 24162 O O . SER A 1 107 ? -5.052 14.419 1.755 1.00 0.00 85 SER A O 19
ATOM 24169 N N . MET A 1 23 ? 2.626 33.431 1.188 1.00 54.44 1 MET A N 20
ATOM 24170 C CA . MET A 1 23 ? 2.269 32.227 1.966 1.00 3.50 1 MET A CA 20
ATOM 24171 C C . MET A 1 23 ? 2.184 31.015 1.054 1.00 24.43 1 MET A C 20
ATOM 24172 O O . MET A 1 23 ? 1.522 31.051 0.019 1.00 53.03 1 MET A O 20
ATOM 24183 N N . ASN A 1 24 ? 2.876 29.953 1.433 1.00 35.50 2 ASN A N 20
ATOM 24184 C CA . ASN A 1 24 ? 2.818 28.691 0.707 1.00 32.20 2 ASN A CA 20
ATOM 24185 C C . ASN A 1 24 ? 2.932 27.538 1.693 1.00 11.34 2 ASN A C 20
ATOM 24186 O O . ASN A 1 24 ? 3.948 27.397 2.377 1.00 44.33 2 ASN A O 20
ATOM 24196 N N . ASN A 1 25 ? 1.893 26.728 1.781 1.00 4.21 3 ASN A N 20
ATOM 24197 C CA . ASN A 1 25 ? 1.884 25.619 2.723 1.00 50.11 3 ASN A CA 20
ATOM 24198 C C . ASN A 1 25 ? 1.661 24.303 1.996 1.00 11.25 3 ASN A C 20
ATOM 24199 O O . ASN A 1 25 ? 0.774 24.191 1.150 1.00 44.43 3 ASN A O 20
ATOM 24209 N N . GLN A 1 26 ? 2.479 23.320 2.316 1.00 14.10 4 GLN A N 20
ATOM 24210 C CA . GLN A 1 26 ? 2.369 22.005 1.711 1.00 75.42 4 GLN A CA 20
ATOM 24211 C C . GLN A 1 26 ? 2.424 20.940 2.796 1.00 41.42 4 GLN A C 20
ATOM 24212 O O . GLN A 1 26 ? 2.876 21.204 3.912 1.00 73.23 4 GLN A O 20
ATOM 24224 N N . VAL A 1 27 ? 1.963 19.746 2.468 1.00 51.14 5 VAL A N 20
ATOM 24225 C CA . VAL A 1 27 ? 1.999 18.643 3.408 1.00 43.54 5 VAL A CA 20
ATOM 24226 C C . VAL A 1 27 ? 3.271 17.834 3.221 1.00 75.42 5 VAL A C 20
ATOM 24227 O O . VAL A 1 27 ? 4.091 18.128 2.347 1.00 45.14 5 VAL A O 20
ATOM 24240 N N . GLU A 1 28 ? 3.431 16.821 4.046 1.00 61.04 6 GLU A N 20
ATOM 24241 C CA . GLU A 1 28 ? 4.585 15.950 3.975 1.00 65.20 6 GLU A CA 20
ATOM 24242 C C . GLU A 1 28 ? 4.189 14.611 3.354 1.00 65.55 6 GLU A C 20
ATOM 24243 O O . GLU A 1 28 ? 3.014 14.233 3.382 1.00 74.23 6 GLU A O 20
ATOM 24253 N N . PRO A 1 29 ? 5.154 13.881 2.784 1.00 20.23 7 PRO A N 20
ATOM 24254 C CA . PRO A 1 29 ? 4.884 12.632 2.081 1.00 53.43 7 PRO A CA 20
ATOM 24255 C C . PRO A 1 29 ? 4.705 11.454 3.033 1.00 4.40 7 PRO A C 20
ATOM 24256 O O . PRO A 1 29 ? 5.587 11.132 3.833 1.00 4.11 7 PRO A O 20
ATOM 24264 N N . ARG A 1 30 ? 3.546 10.831 2.951 1.00 25.03 8 ARG A N 20
ATOM 24265 C CA . ARG A 1 30 ? 3.249 9.654 3.746 1.00 33.24 8 ARG A CA 20
ATOM 24266 C C . ARG A 1 30 ? 3.360 8.410 2.882 1.00 65.24 8 ARG A C 20
ATOM 24267 O O . ARG A 1 30 ? 2.646 8.268 1.894 1.00 10.34 8 ARG A O 20
ATOM 24285 N N . LYS A 1 31 ? 4.266 7.523 3.257 1.00 72.02 9 LYS A N 20
ATOM 24286 C CA . LYS A 1 31 ? 4.590 6.368 2.435 1.00 23.53 9 LYS A CA 20
ATOM 24287 C C . LYS A 1 31 ? 3.487 5.320 2.454 1.00 74.02 9 LYS A C 20
ATOM 24288 O O . LYS A 1 31 ? 2.889 5.044 3.492 1.00 12.10 9 LYS A O 20
ATOM 24303 N N . LEU A 1 32 ? 3.224 4.756 1.288 1.00 72.12 10 LEU A N 20
ATOM 24304 C CA . LEU A 1 32 ? 2.346 3.605 1.169 1.00 4.23 10 LEU A CA 20
ATOM 24305 C C . LEU A 1 32 ? 3.163 2.358 0.906 1.00 45.11 10 LEU A C 20
ATOM 24306 O O . LEU A 1 32 ? 3.877 2.266 -0.094 1.00 35.45 10 LEU A O 20
ATOM 24321 N N . VAL A 1 33 ? 3.067 1.408 1.810 1.00 3.23 11 VAL A N 20
ATOM 24322 C CA . VAL A 1 33 ? 3.754 0.146 1.641 1.00 11.34 11 VAL A CA 20
ATOM 24323 C C . VAL A 1 33 ? 2.779 -0.916 1.180 1.00 34.20 11 VAL A C 20
ATOM 24324 O O . VAL A 1 33 ? 1.714 -1.092 1.770 1.00 40.44 11 VAL A O 20
ATOM 24337 N N . VAL A 1 34 ? 3.144 -1.619 0.131 1.00 34.35 12 VAL A N 20
ATOM 24338 C CA . VAL A 1 34 ? 2.338 -2.708 -0.364 1.00 41.24 12 VAL A CA 20
ATOM 24339 C C . VAL A 1 34 ? 2.855 -4.023 0.193 1.00 4.34 12 VAL A C 20
ATOM 24340 O O . VAL A 1 34 ? 3.930 -4.494 -0.195 1.00 22.13 12 VAL A O 20
ATOM 24353 N N . TYR A 1 35 ? 2.115 -4.594 1.126 1.00 2.23 13 TYR A N 20
ATOM 24354 C CA . TYR A 1 35 ? 2.444 -5.907 1.643 1.00 15.22 13 TYR A CA 20
ATOM 24355 C C . TYR A 1 35 ? 1.923 -6.968 0.692 1.00 11.22 13 TYR A C 20
ATOM 24356 O O . TYR A 1 35 ? 0.717 -7.078 0.462 1.00 13.02 13 TYR A O 20
ATOM 24373 N N . GLY A 1 36 ? 2.839 -7.729 0.128 1.00 54.24 14 GLY A N 20
ATOM 24374 C CA . GLY A 1 36 ? 2.471 -8.766 -0.801 1.00 5.13 14 GLY A CA 20
ATOM 24375 C C . GLY A 1 36 ? 3.422 -9.932 -0.724 1.00 62.43 14 GLY A C 20
ATOM 24376 O O . GLY A 1 36 ? 4.005 -10.179 0.330 1.00 25.23 14 GLY A O 20
ATOM 24380 N N . ARG A 1 37 ? 3.579 -10.649 -1.825 1.00 30.53 15 ARG A N 20
ATOM 24381 C CA . ARG A 1 37 ? 4.529 -11.750 -1.882 1.00 62.33 15 ARG A CA 20
ATOM 24382 C C . ARG A 1 37 ? 4.671 -12.265 -3.304 1.00 43.23 15 ARG A C 20
ATOM 24383 O O . ARG A 1 37 ? 3.842 -11.973 -4.171 1.00 71.53 15 ARG A O 20
ATOM 24401 N N . GLU A 1 38 ? 5.723 -13.037 -3.529 1.00 35.23 16 GLU A N 20
ATOM 24402 C CA . GLU A 1 38 ? 5.946 -13.689 -4.809 1.00 65.35 16 GLU A CA 20
ATOM 24403 C C . GLU A 1 38 ? 4.815 -14.664 -5.122 1.00 74.30 16 GLU A C 20
ATOM 24404 O O . GLU A 1 38 ? 4.425 -15.467 -4.274 1.00 2.12 16 GLU A O 20
ATOM 24414 N N . GLY A 1 39 ? 4.278 -14.568 -6.329 1.00 23.13 17 GLY A N 20
ATOM 24415 C CA . GLY A 1 39 ? 3.227 -15.476 -6.740 1.00 1.32 17 GLY A CA 20
ATOM 24416 C C . GLY A 1 39 ? 1.848 -14.849 -6.675 1.00 23.11 17 GLY A C 20
ATOM 24417 O O . GLY A 1 39 ? 0.869 -15.452 -7.111 1.00 23.12 17 GLY A O 20
ATOM 24421 N N . CYS A 1 40 ? 1.763 -13.650 -6.121 1.00 33.25 18 CYS A N 20
ATOM 24422 C CA . CYS A 1 40 ? 0.497 -12.942 -6.047 1.00 55.21 18 CYS A CA 20
ATOM 24423 C C . CYS A 1 40 ? 0.466 -11.827 -7.088 1.00 11.32 18 CYS A C 20
ATOM 24424 O O . CYS A 1 40 ? 1.077 -10.773 -6.910 1.00 11.52 18 CYS A O 20
ATOM 24431 N N . HIS A 1 41 ? -0.250 -12.077 -8.180 1.00 63.13 19 HIS A N 20
ATOM 24432 C CA . HIS A 1 41 ? -0.293 -11.156 -9.313 1.00 73.41 19 HIS A CA 20
ATOM 24433 C C . HIS A 1 41 ? -0.944 -9.834 -8.908 1.00 15.23 19 HIS A C 20
ATOM 24434 O O . HIS A 1 41 ? -0.562 -8.770 -9.399 1.00 35.34 19 HIS A O 20
ATOM 24447 N N . LEU A 1 42 ? -1.906 -9.905 -7.995 1.00 35.14 20 LEU A N 20
ATOM 24448 C CA . LEU A 1 42 ? -2.639 -8.718 -7.555 1.00 3.20 20 LEU A CA 20
ATOM 24449 C C . LEU A 1 42 ? -1.704 -7.672 -6.955 1.00 44.33 20 LEU A C 20
ATOM 24450 O O . LEU A 1 42 ? -1.954 -6.473 -7.070 1.00 54.22 20 LEU A O 20
ATOM 24465 N N . CYS A 1 43 ? -0.623 -8.126 -6.328 1.00 53.13 21 CYS A N 20
ATOM 24466 C CA . CYS A 1 43 ? 0.358 -7.217 -5.748 1.00 32.22 21 CYS A CA 20
ATOM 24467 C C . CYS A 1 43 ? 0.971 -6.335 -6.834 1.00 62.10 21 CYS A C 20
ATOM 24468 O O . CYS A 1 43 ? 1.137 -5.130 -6.652 1.00 62.54 21 CYS A O 20
ATOM 24475 N N . GLU A 1 44 ? 1.274 -6.942 -7.975 1.00 63.33 22 GLU A N 20
ATOM 24476 C CA . GLU A 1 44 ? 1.855 -6.218 -9.097 1.00 23.41 22 GLU A CA 20
ATOM 24477 C C . GLU A 1 44 ? 0.823 -5.286 -9.722 1.00 1.32 22 GLU A C 20
ATOM 24478 O O . GLU A 1 44 ? 1.149 -4.184 -10.169 1.00 34.11 22 GLU A O 20
ATOM 24488 N N . GLU A 1 45 ? -0.425 -5.732 -9.730 1.00 15.53 23 GLU A N 20
ATOM 24489 C CA . GLU A 1 45 ? -1.519 -4.944 -10.278 1.00 23.05 23 GLU A CA 20
ATOM 24490 C C . GLU A 1 45 ? -1.759 -3.696 -9.435 1.00 73.12 23 GLU A C 20
ATOM 24491 O O . GLU A 1 45 ? -2.112 -2.633 -9.960 1.00 63.50 23 GLU A O 20
ATOM 24501 N N . MET A 1 46 ? -1.555 -3.825 -8.129 1.00 72.31 24 MET A N 20
ATOM 24502 C CA . MET A 1 46 ? -1.608 -2.673 -7.231 1.00 43.02 24 MET A CA 20
ATOM 24503 C C . MET A 1 46 ? -0.496 -1.686 -7.549 1.00 3.34 24 MET A C 20
ATOM 24504 O O . MET A 1 46 ? -0.730 -0.480 -7.607 1.00 32.53 24 MET A O 20
ATOM 24516 N N . ILE A 1 47 ? 0.710 -2.207 -7.774 1.00 42.41 25 ILE A N 20
ATOM 24517 C CA . ILE A 1 47 ? 1.870 -1.368 -8.064 1.00 55.42 25 ILE A CA 20
ATOM 24518 C C . ILE A 1 47 ? 1.592 -0.443 -9.248 1.00 75.54 25 ILE A C 20
ATOM 24519 O O . ILE A 1 47 ? 1.740 0.773 -9.139 1.00 72.12 25 ILE A O 20
ATOM 24534 N N . ALA A 1 48 ? 1.161 -1.023 -10.364 1.00 12.43 26 ALA A N 20
ATOM 24535 C CA . ALA A 1 48 ? 0.869 -0.250 -11.569 1.00 65.50 26 ALA A CA 20
ATOM 24536 C C . ALA A 1 48 ? -0.210 0.801 -11.310 1.00 74.10 26 ALA A C 20
ATOM 24537 O O . ALA A 1 48 ? -0.204 1.871 -11.921 1.00 42.23 26 ALA A O 20
ATOM 24544 N N . SER A 1 49 ? -1.118 0.494 -10.398 1.00 4.22 27 SER A N 20
ATOM 24545 C CA . SER A 1 49 ? -2.195 1.406 -10.045 1.00 35.15 27 SER A CA 20
ATOM 24546 C C . SER A 1 49 ? -1.664 2.574 -9.212 1.00 72.11 27 SER A C 20
ATOM 24547 O O . SER A 1 49 ? -1.974 3.739 -9.482 1.00 22.32 27 SER A O 20
ATOM 24554 N N . LEU A 1 50 ? -0.844 2.259 -8.217 1.00 15.45 28 LEU A N 20
ATOM 24555 C CA . LEU A 1 50 ? -0.282 3.271 -7.328 1.00 41.24 28 LEU A CA 20
ATOM 24556 C C . LEU A 1 50 ? 0.648 4.222 -8.076 1.00 1.11 28 LEU A C 20
ATOM 24557 O O . LEU A 1 50 ? 0.695 5.414 -7.776 1.00 3.33 28 LEU A O 20
ATOM 24572 N N . ARG A 1 51 ? 1.383 3.691 -9.048 1.00 50.21 29 ARG A N 20
ATOM 24573 C CA . ARG A 1 51 ? 2.297 4.498 -9.854 1.00 0.11 29 ARG A CA 20
ATOM 24574 C C . ARG A 1 51 ? 1.565 5.654 -10.530 1.00 14.34 29 ARG A C 20
ATOM 24575 O O . ARG A 1 51 ? 2.115 6.741 -10.697 1.00 75.25 29 ARG A O 20
ATOM 24593 N N . VAL A 1 52 ? 0.319 5.415 -10.902 1.00 44.15 30 VAL A N 20
ATOM 24594 C CA . VAL A 1 52 ? -0.493 6.440 -11.536 1.00 23.13 30 VAL A CA 20
ATOM 24595 C C . VAL A 1 52 ? -0.997 7.443 -10.506 1.00 73.23 30 VAL A C 20
ATOM 24596 O O . VAL A 1 52 ? -1.009 8.649 -10.759 1.00 31.33 30 VAL A O 20
ATOM 24609 N N . LEU A 1 53 ? -1.392 6.947 -9.339 1.00 72.22 31 LEU A N 20
ATOM 24610 C CA . LEU A 1 53 ? -1.847 7.815 -8.255 1.00 50.41 31 LEU A CA 20
ATOM 24611 C C . LEU A 1 53 ? -0.731 8.738 -7.790 1.00 63.32 31 LEU A C 20
ATOM 24612 O O . LEU A 1 53 ? -0.985 9.884 -7.427 1.00 11.24 31 LEU A O 20
ATOM 24627 N N . GLN A 1 54 ? 0.500 8.233 -7.820 1.00 62.11 32 GLN A N 20
ATOM 24628 C CA . GLN A 1 54 ? 1.682 9.017 -7.459 1.00 65.45 32 GLN A CA 20
ATOM 24629 C C . GLN A 1 54 ? 1.757 10.313 -8.259 1.00 54.31 32 GLN A C 20
ATOM 24630 O O . GLN A 1 54 ? 2.288 11.321 -7.789 1.00 22.40 32 GLN A O 20
ATOM 24642 N N . LYS A 1 55 ? 1.211 10.280 -9.468 1.00 2.21 33 LYS A N 20
ATOM 24643 C CA . LYS A 1 55 ? 1.265 11.415 -10.374 1.00 52.14 33 LYS A CA 20
ATOM 24644 C C . LYS A 1 55 ? 0.254 12.490 -9.981 1.00 41.15 33 LYS A C 20
ATOM 24645 O O . LYS A 1 55 ? 0.294 13.613 -10.489 1.00 23.35 33 LYS A O 20
ATOM 24660 N N . LYS A 1 56 ? -0.650 12.140 -9.073 1.00 53.21 34 LYS A N 20
ATOM 24661 C CA . LYS A 1 56 ? -1.624 13.090 -8.540 1.00 71.02 34 LYS A CA 20
ATOM 24662 C C . LYS A 1 56 ? -1.274 13.420 -7.096 1.00 62.43 34 LYS A C 20
ATOM 24663 O O . LYS A 1 56 ? -1.259 14.582 -6.686 1.00 71.10 34 LYS A O 20
ATOM 24678 N N . SER A 1 57 ? -0.978 12.378 -6.341 1.00 23.44 35 SER A N 20
ATOM 24679 C CA . SER A 1 57 ? -0.704 12.487 -4.921 1.00 74.42 35 SER A CA 20
ATOM 24680 C C . SER A 1 57 ? 0.490 11.610 -4.561 1.00 13.44 35 SER A C 20
ATOM 24681 O O . SER A 1 57 ? 0.493 10.413 -4.841 1.00 61.50 35 SER A O 20
ATOM 24688 N N . TRP A 1 58 ? 1.514 12.203 -3.960 1.00 12.54 36 TRP A N 20
ATOM 24689 C CA . TRP A 1 58 ? 2.737 11.468 -3.670 1.00 51.41 36 TRP A CA 20
ATOM 24690 C C . TRP A 1 58 ? 2.630 10.695 -2.360 1.00 23.12 36 TRP A C 20
ATOM 24691 O O . TRP A 1 58 ? 2.177 11.224 -1.346 1.00 23.20 36 TRP A O 20
ATOM 24711 N N . PHE A 1 59 ? 3.060 9.439 -2.394 1.00 31.04 37 PHE A N 20
ATOM 24712 C CA . PHE A 1 59 ? 3.066 8.589 -1.211 1.00 1.21 37 PHE A CA 20
ATOM 24713 C C . PHE A 1 59 ? 4.229 7.602 -1.254 1.00 63.14 37 PHE A C 20
ATOM 24714 O O . PHE A 1 59 ? 4.227 6.606 -0.530 1.00 34.54 37 PHE A O 20
ATOM 24730 N N . GLU A 1 60 ? 5.226 7.891 -2.092 1.00 14.10 38 GLU A N 20
ATOM 24731 C CA . GLU A 1 60 ? 6.371 6.995 -2.277 1.00 41.11 38 GLU A CA 20
ATOM 24732 C C . GLU A 1 60 ? 5.901 5.616 -2.753 1.00 1.24 38 GLU A C 20
ATOM 24733 O O . GLU A 1 60 ? 4.755 5.453 -3.165 1.00 13.35 38 GLU A O 20
ATOM 24743 N N . LEU A 1 61 ? 6.796 4.642 -2.753 1.00 42.25 39 LEU A N 20
ATOM 24744 C CA . LEU A 1 61 ? 6.427 3.269 -3.085 1.00 11.25 39 LEU A CA 20
ATOM 24745 C C . LEU A 1 61 ? 7.342 2.297 -2.351 1.00 3.13 39 LEU A C 20
ATOM 24746 O O . LEU A 1 61 ? 8.564 2.456 -2.366 1.00 24.32 39 LEU A O 20
ATOM 24761 N N . GLU A 1 62 ? 6.758 1.307 -1.699 1.00 65.43 40 GLU A N 20
ATOM 24762 C CA . GLU A 1 62 ? 7.532 0.286 -1.016 1.00 71.14 40 GLU A CA 20
ATOM 24763 C C . GLU A 1 62 ? 6.799 -1.045 -1.092 1.00 24.15 40 GLU A C 20
ATOM 24764 O O . GLU A 1 62 ? 5.614 -1.125 -0.779 1.00 3.01 40 GLU A O 20
ATOM 24774 N N . VAL A 1 63 ? 7.494 -2.078 -1.537 1.00 42.53 41 VAL A N 20
ATOM 24775 C CA . VAL A 1 63 ? 6.896 -3.396 -1.688 1.00 51.23 41 VAL A CA 20
ATOM 24776 C C . VAL A 1 63 ? 7.616 -4.396 -0.797 1.00 71.13 41 VAL A C 20
ATOM 24777 O O . VAL A 1 63 ? 8.820 -4.610 -0.942 1.00 71.34 41 VAL A O 20
ATOM 24790 N N . ILE A 1 64 ? 6.883 -4.996 0.130 1.00 4.35 42 ILE A N 20
ATOM 24791 C CA . ILE A 1 64 ? 7.483 -5.884 1.114 1.00 10.53 42 ILE A CA 20
ATOM 24792 C C . ILE A 1 64 ? 6.764 -7.231 1.145 1.00 40.11 42 ILE A C 20
ATOM 24793 O O . ILE A 1 64 ? 5.541 -7.290 1.293 1.00 73.32 42 ILE A O 20
ATOM 24808 N N . ASN A 1 65 ? 7.533 -8.303 0.989 1.00 62.43 43 ASN A N 20
ATOM 24809 C CA . ASN A 1 65 ? 6.979 -9.654 0.989 1.00 13.32 43 ASN A CA 20
ATOM 24810 C C . ASN A 1 65 ? 6.655 -10.113 2.403 1.00 13.14 43 ASN A C 20
ATOM 24811 O O . ASN A 1 65 ? 7.506 -10.069 3.296 1.00 40.11 43 ASN A O 20
ATOM 24821 N N . ILE A 1 66 ? 5.422 -10.555 2.601 1.00 11.02 44 ILE A N 20
ATOM 24822 C CA . ILE A 1 66 ? 4.962 -10.999 3.908 1.00 61.31 44 ILE A CA 20
ATOM 24823 C C . ILE A 1 66 ? 5.445 -12.411 4.221 1.00 12.25 44 ILE A C 20
ATOM 24824 O O . ILE A 1 66 ? 5.567 -12.789 5.381 1.00 54.41 44 ILE A O 20
ATOM 24839 N N . ASP A 1 67 ? 5.744 -13.177 3.177 1.00 30.21 45 ASP A N 20
ATOM 24840 C CA . ASP A 1 67 ? 6.116 -14.578 3.341 1.00 35.34 45 ASP A CA 20
ATOM 24841 C C . ASP A 1 67 ? 7.568 -14.711 3.780 1.00 62.12 45 ASP A C 20
ATOM 24842 O O . ASP A 1 67 ? 8.040 -15.807 4.075 1.00 14.34 45 ASP A O 20
ATOM 24850 N N . GLY A 1 68 ? 8.265 -13.585 3.827 1.00 71.04 46 GLY A N 20
ATOM 24851 C CA . GLY A 1 68 ? 9.620 -13.573 4.336 1.00 4.23 46 GLY A CA 20
ATOM 24852 C C . GLY A 1 68 ? 9.661 -13.255 5.817 1.00 52.44 46 GLY A C 20
ATOM 24853 O O . GLY A 1 68 ? 10.715 -13.331 6.446 1.00 52.15 46 GLY A O 20
ATOM 24857 N N . ASN A 1 69 ? 8.504 -12.910 6.374 1.00 60.11 47 ASN A N 20
ATOM 24858 C CA . ASN A 1 69 ? 8.405 -12.545 7.783 1.00 42.31 47 ASN A CA 20
ATOM 24859 C C . ASN A 1 69 ? 7.328 -13.365 8.481 1.00 61.20 47 ASN A C 20
ATOM 24860 O O . ASN A 1 69 ? 6.168 -13.359 8.068 1.00 14.52 47 ASN A O 20
ATOM 24870 N N . GLU A 1 70 ? 7.726 -14.052 9.545 1.00 30.45 48 GLU A N 20
ATOM 24871 C CA . GLU A 1 70 ? 6.836 -14.917 10.318 1.00 61.54 48 GLU A CA 20
ATOM 24872 C C . GLU A 1 70 ? 5.552 -14.188 10.715 1.00 34.31 48 GLU A C 20
ATOM 24873 O O . GLU A 1 70 ? 4.450 -14.709 10.535 1.00 71.22 48 GLU A O 20
ATOM 24883 N N . HIS A 1 71 ? 5.699 -12.972 11.234 1.00 13.22 49 HIS A N 20
ATOM 24884 C CA . HIS A 1 71 ? 4.547 -12.186 11.674 1.00 3.42 49 HIS A CA 20
ATOM 24885 C C . HIS A 1 71 ? 3.604 -11.908 10.509 1.00 12.03 49 HIS A C 20
ATOM 24886 O O . HIS A 1 71 ? 2.400 -12.139 10.602 1.00 25.22 49 HIS A O 20
ATOM 24899 N N . LEU A 1 72 ? 4.169 -11.441 9.403 1.00 4.34 50 LEU A N 20
ATOM 24900 C CA . LEU A 1 72 ? 3.370 -10.986 8.273 1.00 44.13 50 LEU A CA 20
ATOM 24901 C C . LEU A 1 72 ? 2.739 -12.154 7.522 1.00 61.40 50 LEU A C 20
ATOM 24902 O O . LEU A 1 72 ? 1.649 -12.015 6.971 1.00 31.14 50 LEU A O 20
ATOM 24917 N N . THR A 1 73 ? 3.410 -13.301 7.502 1.00 23.33 51 THR A N 20
ATOM 24918 C CA . THR A 1 73 ? 2.857 -14.479 6.841 1.00 13.44 51 THR A CA 20
ATOM 24919 C C . THR A 1 73 ? 1.543 -14.889 7.500 1.00 72.23 51 THR A C 20
ATOM 24920 O O . THR A 1 73 ? 0.521 -15.024 6.843 1.00 73.34 51 THR A O 20
ATOM 24931 N N . ARG A 1 74 ? 1.576 -15.034 8.815 1.00 21.21 52 ARG A N 20
ATOM 24932 C CA . ARG A 1 74 ? 0.410 -15.470 9.579 1.00 70.40 52 ARG A CA 20
ATOM 24933 C C . ARG A 1 74 ? -0.748 -14.486 9.425 1.00 14.24 52 ARG A C 20
ATOM 24934 O O . ARG A 1 74 ? -1.915 -14.869 9.473 1.00 2.13 52 ARG A O 20
ATOM 24952 N N . LEU A 1 75 ? -0.409 -13.219 9.236 1.00 72.41 53 LEU A N 20
ATOM 24953 C CA . LEU A 1 75 ? -1.401 -12.157 9.153 1.00 12.42 53 LEU A CA 20
ATOM 24954 C C . LEU A 1 75 ? -2.004 -12.007 7.750 1.00 72.52 53 LEU A C 20
ATOM 24955 O O . LEU A 1 75 ? -3.188 -11.696 7.621 1.00 72.31 53 LEU A O 20
ATOM 24970 N N . TYR A 1 76 ? -1.215 -12.244 6.702 1.00 40.11 54 TYR A N 20
ATOM 24971 C CA . TYR A 1 76 ? -1.622 -11.827 5.356 1.00 60.51 54 TYR A CA 20
ATOM 24972 C C . TYR A 1 76 ? -1.364 -12.905 4.316 1.00 21.24 54 TYR A C 20
ATOM 24973 O O . TYR A 1 76 ? -1.472 -12.640 3.120 1.00 33.13 54 TYR A O 20
ATOM 24990 N N . ASN A 1 77 ? -1.038 -14.112 4.769 1.00 23.33 55 ASN A N 20
ATOM 24991 C CA . ASN A 1 77 ? -0.612 -15.199 3.877 1.00 51.54 55 ASN A CA 20
ATOM 24992 C C . ASN A 1 77 ? -1.508 -15.353 2.637 1.00 10.15 55 ASN A C 20
ATOM 24993 O O . ASN A 1 77 ? -1.006 -15.605 1.540 1.00 70.12 55 ASN A O 20
ATOM 25003 N N . ASP A 1 78 ? -2.818 -15.194 2.794 1.00 45.12 56 ASP A N 20
ATOM 25004 C CA . ASP A 1 78 ? -3.731 -15.353 1.662 1.00 33.15 56 ASP A CA 20
ATOM 25005 C C . ASP A 1 78 ? -4.697 -14.175 1.571 1.00 3.11 56 ASP A C 20
ATOM 25006 O O . ASP A 1 78 ? -5.749 -14.249 0.932 1.00 72.44 56 ASP A O 20
ATOM 25014 N N . ARG A 1 79 ? -4.309 -13.065 2.168 1.00 0.24 57 ARG A N 20
ATOM 25015 C CA . ARG A 1 79 ? -5.158 -11.899 2.220 1.00 22.43 57 ARG A CA 20
ATOM 25016 C C . ARG A 1 79 ? -4.265 -10.683 2.156 1.00 71.13 57 ARG A C 20
ATOM 25017 O O . ARG A 1 79 ? -4.445 -9.718 2.893 1.00 65.20 57 ARG A O 20
ATOM 25035 N N . VAL A 1 80 ? -3.295 -10.740 1.248 1.00 22.13 58 VAL A N 20
ATOM 25036 C CA . VAL A 1 80 ? -2.270 -9.747 1.183 1.00 2.52 58 VAL A CA 20
ATOM 25037 C C . VAL A 1 80 ? -2.767 -8.490 0.511 1.00 51.05 58 VAL A C 20
ATOM 25038 O O . VAL A 1 80 ? -3.535 -7.762 1.126 1.00 43.31 58 VAL A O 20
ATOM 25051 N N . PRO A 1 81 ? -2.488 -8.304 -0.793 1.00 3.43 59 PRO A N 20
ATOM 25052 C CA . PRO A 1 81 ? -2.232 -6.996 -1.354 1.00 4.12 59 PRO A CA 20
ATOM 25053 C C . PRO A 1 81 ? -2.768 -5.849 -0.502 1.00 20.12 59 PRO A C 20
ATOM 25054 O O . PRO A 1 81 ? -3.814 -5.281 -0.790 1.00 74.15 59 PRO A O 20
ATOM 25062 N N . VAL A 1 82 ? -2.043 -5.555 0.575 1.00 65.30 60 VAL A N 20
ATOM 25063 C CA . VAL A 1 82 ? -2.509 -4.633 1.601 1.00 23.32 60 VAL A CA 20
ATOM 25064 C C . VAL A 1 82 ? -1.704 -3.343 1.587 1.00 60.35 60 VAL A C 20
ATOM 25065 O O . VAL A 1 82 ? -0.480 -3.361 1.743 1.00 22.14 60 VAL A O 20
ATOM 25078 N N . LEU A 1 83 ? -2.392 -2.227 1.389 1.00 70.10 61 LEU A N 20
ATOM 25079 C CA . LEU A 1 83 ? -1.746 -0.923 1.427 1.00 40.42 61 LEU A CA 20
ATOM 25080 C C . LEU A 1 83 ? -1.618 -0.428 2.856 1.00 62.44 61 LEU A C 20
ATOM 25081 O O . LEU A 1 83 ? -2.607 -0.051 3.486 1.00 52.22 61 LEU A O 20
ATOM 25096 N N . PHE A 1 84 ? -0.401 -0.445 3.363 1.00 45.10 62 PHE A N 20
ATOM 25097 C CA . PHE A 1 84 ? -0.126 0.011 4.709 1.00 12.32 62 PHE A CA 20
ATOM 25098 C C . PHE A 1 84 ? 0.255 1.486 4.703 1.00 23.51 62 PHE A C 20
ATOM 25099 O O . PHE A 1 84 ? 1.207 1.892 4.033 1.00 53.43 62 PHE A O 20
ATOM 25115 N N . ALA A 1 85 ? -0.497 2.276 5.450 1.00 51.23 63 ALA A N 20
ATOM 25116 C CA . ALA A 1 85 ? -0.262 3.706 5.526 1.00 14.53 63 ALA A CA 20
ATOM 25117 C C . ALA A 1 85 ? 0.850 4.031 6.521 1.00 43.45 63 ALA A C 20
ATOM 25118 O O . ALA A 1 85 ? 0.628 4.020 7.739 1.00 43.55 63 ALA A O 20
ATOM 25125 N N . VAL A 1 86 ? 2.040 4.321 6.008 1.00 2.23 64 VAL A N 20
ATOM 25126 C CA . VAL A 1 86 ? 3.175 4.656 6.858 1.00 15.44 64 VAL A CA 20
ATOM 25127 C C . VAL A 1 86 ? 3.100 6.115 7.283 1.00 41.13 64 VAL A C 20
ATOM 25128 O O . VAL A 1 86 ? 3.641 7.003 6.622 1.00 15.03 64 VAL A O 20
ATOM 25141 N N . ASN A 1 87 ? 2.390 6.338 8.380 1.00 44.50 65 ASN A N 20
ATOM 25142 C CA . ASN A 1 87 ? 2.187 7.666 8.950 1.00 73.51 65 ASN A CA 20
ATOM 25143 C C . ASN A 1 87 ? 1.178 7.550 10.075 1.00 12.53 65 ASN A C 20
ATOM 25144 O O . ASN A 1 87 ? 1.416 7.983 11.201 1.00 2.12 65 ASN A O 20
ATOM 25154 N N . GLU A 1 88 ? 0.055 6.926 9.754 1.00 50.54 66 GLU A N 20
ATOM 25155 C CA . GLU A 1 88 ? -1.006 6.710 10.721 1.00 75.13 66 GLU A CA 20
ATOM 25156 C C . GLU A 1 88 ? -0.925 5.288 11.271 1.00 11.42 66 GLU A C 20
ATOM 25157 O O . GLU A 1 88 ? -1.475 4.988 12.331 1.00 74.03 66 GLU A O 20
ATOM 25167 N N . ASP A 1 89 ? -0.231 4.428 10.520 1.00 35.11 67 ASP A N 20
ATOM 25168 C CA . ASP A 1 89 ? -0.044 3.021 10.877 1.00 45.33 67 ASP A CA 20
ATOM 25169 C C . ASP A 1 89 ? -1.363 2.260 10.811 1.00 21.44 67 ASP A C 20
ATOM 25170 O O . ASP A 1 89 ? -2.009 2.036 11.835 1.00 11.11 67 ASP A O 20
ATOM 25178 N N . LYS A 1 90 ? -1.776 1.912 9.596 1.00 61.02 68 LYS A N 20
ATOM 25179 C CA . LYS A 1 90 ? -2.963 1.085 9.386 1.00 71.11 68 LYS A CA 20
ATOM 25180 C C . LYS A 1 90 ? -3.135 0.767 7.906 1.00 33.31 68 LYS A C 20
ATOM 25181 O O . LYS A 1 90 ? -2.725 1.546 7.045 1.00 50.35 68 LYS A O 20
ATOM 25196 N N . GLU A 1 91 ? -3.707 -0.392 7.626 1.00 13.40 69 GLU A N 20
ATOM 25197 C CA . GLU A 1 91 ? -3.941 -0.830 6.257 1.00 73.13 69 GLU A CA 20
ATOM 25198 C C . GLU A 1 91 ? -5.211 -0.190 5.703 1.00 54.03 69 GLU A C 20
ATOM 25199 O O . GLU A 1 91 ? -6.208 -0.053 6.416 1.00 22.20 69 GLU A O 20
ATOM 25209 N N . LEU A 1 92 ? -5.170 0.213 4.439 1.00 24.25 70 LEU A N 20
ATOM 25210 C CA . LEU A 1 92 ? -6.319 0.843 3.798 1.00 10.24 70 LEU A CA 20
ATOM 25211 C C . LEU A 1 92 ? -7.191 -0.198 3.103 1.00 23.53 70 LEU A C 20
ATOM 25212 O O . LEU A 1 92 ? -8.190 -0.658 3.654 1.00 42.02 70 LEU A O 20
ATOM 25227 N N . CYS A 1 93 ? -6.791 -0.585 1.902 1.00 21.34 71 CYS A N 20
ATOM 25228 C CA . CYS A 1 93 ? -7.545 -1.551 1.117 1.00 12.44 71 CYS A CA 20
ATOM 25229 C C . CYS A 1 93 ? -6.659 -2.737 0.768 1.00 4.32 71 CYS A C 20
ATOM 25230 O O . CYS A 1 93 ? -5.438 -2.661 0.911 1.00 11.55 71 CYS A O 20
ATOM 25237 N N . HIS A 1 94 ? -7.268 -3.836 0.337 1.00 53.44 72 HIS A N 20
ATOM 25238 C CA . HIS A 1 94 ? -6.511 -5.045 0.047 1.00 10.42 72 HIS A CA 20
ATOM 25239 C C . HIS A 1 94 ? -7.086 -5.824 -1.140 1.00 15.12 72 HIS A C 20
ATOM 25240 O O . HIS A 1 94 ? -8.195 -5.543 -1.599 1.00 53.54 72 HIS A O 20
ATOM 25253 N N . TYR A 1 95 ? -6.300 -6.798 -1.611 1.00 72.35 73 TYR A N 20
ATOM 25254 C CA . TYR A 1 95 ? -6.642 -7.657 -2.754 1.00 1.34 73 TYR A CA 20
ATOM 25255 C C . TYR A 1 95 ? -6.505 -6.925 -4.089 1.00 2.24 73 TYR A C 20
ATOM 25256 O O . TYR A 1 95 ? -5.484 -7.049 -4.761 1.00 11.23 73 TYR A O 20
ATOM 25273 N N . PHE A 1 96 ? -7.516 -6.164 -4.472 1.00 20.34 74 PHE A N 20
ATOM 25274 C CA . PHE A 1 96 ? -7.496 -5.495 -5.762 1.00 13.14 74 PHE A CA 20
ATOM 25275 C C . PHE A 1 96 ? -7.083 -4.044 -5.602 1.00 13.12 74 PHE A C 20
ATOM 25276 O O . PHE A 1 96 ? -5.928 -3.701 -5.849 1.00 13.42 74 PHE A O 20
ATOM 25292 N N . LEU A 1 97 ? -8.031 -3.210 -5.185 1.00 54.35 75 LEU A N 20
ATOM 25293 C CA . LEU A 1 97 ? -7.774 -1.797 -4.920 1.00 35.00 75 LEU A CA 20
ATOM 25294 C C . LEU A 1 97 ? -9.089 -1.074 -4.672 1.00 12.44 75 LEU A C 20
ATOM 25295 O O . LEU A 1 97 ? -10.116 -1.439 -5.238 1.00 42.24 75 LEU A O 20
ATOM 25310 N N . ASP A 1 98 ? -9.051 -0.071 -3.813 1.00 42.04 76 ASP A N 20
ATOM 25311 C CA . ASP A 1 98 ? -10.187 0.823 -3.637 1.00 52.41 76 ASP A CA 20
ATOM 25312 C C . ASP A 1 98 ? -9.727 2.248 -3.885 1.00 24.14 76 ASP A C 20
ATOM 25313 O O . ASP A 1 98 ? -8.895 2.777 -3.145 1.00 22.33 76 ASP A O 20
ATOM 25321 N N . SER A 1 99 ? -10.266 2.858 -4.929 1.00 74.22 77 SER A N 20
ATOM 25322 C CA . SER A 1 99 ? -9.813 4.165 -5.380 1.00 11.32 77 SER A CA 20
ATOM 25323 C C . SER A 1 99 ? -10.434 5.305 -4.575 1.00 61.43 77 SER A C 20
ATOM 25324 O O . SER A 1 99 ? -10.105 6.474 -4.786 1.00 32.44 77 SER A O 20
ATOM 25331 N N . ASP A 1 100 ? -11.313 4.976 -3.643 1.00 2.51 78 ASP A N 20
ATOM 25332 C CA . ASP A 1 100 ? -12.008 5.997 -2.878 1.00 25.21 78 ASP A CA 20
ATOM 25333 C C . ASP A 1 100 ? -11.489 6.059 -1.450 1.00 72.21 78 ASP A C 20
ATOM 25334 O O . ASP A 1 100 ? -11.336 7.141 -0.885 1.00 43.32 78 ASP A O 20
ATOM 25342 N N . VAL A 1 101 ? -11.212 4.900 -0.868 1.00 33.53 79 VAL A N 20
ATOM 25343 C CA . VAL A 1 101 ? -10.633 4.836 0.472 1.00 2.40 79 VAL A CA 20
ATOM 25344 C C . VAL A 1 101 ? -9.258 5.491 0.496 1.00 11.20 79 VAL A C 20
ATOM 25345 O O . VAL A 1 101 ? -8.957 6.285 1.387 1.00 44.21 79 VAL A O 20
ATOM 25358 N N . ILE A 1 102 ? -8.435 5.186 -0.499 1.00 12.24 80 ILE A N 20
ATOM 25359 C CA . ILE A 1 102 ? -7.130 5.823 -0.601 1.00 51.30 80 ILE A CA 20
ATOM 25360 C C . ILE A 1 102 ? -7.294 7.305 -0.938 1.00 24.33 80 ILE A C 20
ATOM 25361 O O . ILE A 1 102 ? -6.503 8.139 -0.507 1.00 4.44 80 ILE A O 20
ATOM 25376 N N . GLY A 1 103 ? -8.347 7.628 -1.680 1.00 4.31 81 GLY A N 20
ATOM 25377 C CA . GLY A 1 103 ? -8.619 9.014 -2.015 1.00 62.44 81 GLY A CA 20
ATOM 25378 C C . GLY A 1 103 ? -9.000 9.822 -0.791 1.00 31.31 81 GLY A C 20
ATOM 25379 O O . GLY A 1 103 ? -8.666 11.000 -0.683 1.00 14.24 81 GLY A O 20
ATOM 25383 N N . ALA A 1 104 ? -9.696 9.173 0.132 1.00 53.32 82 ALA A N 20
ATOM 25384 C CA . ALA A 1 104 ? -10.092 9.796 1.385 1.00 31.33 82 ALA A CA 20
ATOM 25385 C C . ALA A 1 104 ? -8.879 10.001 2.286 1.00 52.23 82 ALA A C 20
ATOM 25386 O O . ALA A 1 104 ? -8.774 11.008 2.990 1.00 62.23 82 ALA A O 20
ATOM 25393 N N . TYR A 1 105 ? -7.961 9.046 2.247 1.00 21.35 83 TYR A N 20
ATOM 25394 C CA . TYR A 1 105 ? -6.779 9.088 3.093 1.00 45.12 83 TYR A CA 20
ATOM 25395 C C . TYR A 1 105 ? -5.695 9.992 2.510 1.00 52.34 83 TYR A C 20
ATOM 25396 O O . TYR A 1 105 ? -5.133 10.827 3.212 1.00 63.20 83 TYR A O 20
ATOM 25413 N N . LEU A 1 106 ? -5.416 9.831 1.224 1.00 43.34 84 LEU A N 20
ATOM 25414 C CA . LEU A 1 106 ? -4.290 10.506 0.583 1.00 2.51 84 LEU A CA 20
ATOM 25415 C C . LEU A 1 106 ? -4.608 11.965 0.250 1.00 14.04 84 LEU A C 20
ATOM 25416 O O . LEU A 1 106 ? -3.875 12.615 -0.495 1.00 21.10 84 LEU A O 20
ATOM 25431 N N . SER A 1 107 ? -5.686 12.480 0.806 1.00 44.11 85 SER A N 20
ATOM 25432 C CA . SER A 1 107 ? -6.047 13.874 0.623 1.00 2.43 85 SER A CA 20
ATOM 25433 C C . SER A 1 107 ? -6.141 14.564 1.978 1.00 33.15 85 SER A C 20
ATOM 25434 O O . SER A 1 107 ? -5.939 13.934 3.013 1.00 0.00 85 SER A O 20
#

Foldseek 3Di:
DDDDDDAKAKEFEAAPPQVLLVLVVVVVVVVCVVFNRDYHYHYQVVPPVSCVVPVPWGRWIATRPVGDTFDTDHDDPVSVVVVRD

Nearest PDB structures (foldseek):
  2fgx-assembly1_A  TM=9.249E-01  e=2.304E-14  Nitrosomonas europaea
  1wjk-assembly1_A  TM=8.194E-01  e=2.015E-03  Mus musculus
  8pr6-assembly1_A  TM=7.192E-01  e=8.979E-04  Corynebacterium glutamicum
  3hxs-assembly1_A  TM=6.493E-01  e=1.626E-02  Bacteroides fragilis
  1m7t-assembly1_A  TM=5.922E-01  e=1.086E-02  unclassified

InterPro domains:
  IPR008554 Glutaredoxin-like [PF05768] (9-84)
  IPR036249 Thioredoxin-like superfamily [SSF52833] (4-84)
  IPR052565 Glutaredoxin-like YDR286C [PTHR33558] (4-76)

Sequence (85 aa):
MNNQVEPRKLVVYGREGCHLCEEMIASLRVLQKKSWFELEVINIDGNEHLTRLYNDRVPVLFAVNEDKELCHYFLDSDVIGAYLSMNNQVEPRKLVVYGREGCHLCEEMIASLRVLQKKSWFELEVINIDGNEHLTRLYNDRVPVLFAVNEDKELCHYFLDSDVIGAYLSMNNQVEPRKLVVYGREGCHLCEEMIASLRVLQKKSWFELEVINIDGNEHLTRLYNDRVPVLFAVNEDKELCHYFLDSDVIGAYLSMNNQVEPRKLVVYGREGCHLCEEMIASLRVLQKKSWFELEVINIDGNEHLTRLYNDRVPVLFAVNEDKELCHYFLDSDVIGAYLSMNNQVEPRKLVVYGREGCHLCEEMIASLRVLQKKSWFELEVINIDGNEHLTRLYNDRVPVLFAVNEDKELCHYFLDSDVIGAYLSMNNQVEPRKLVVYGREGCHLCEEMIASLRVLQKKSWFELEVINIDGNEHLTRLYNDRVPVLFAVNEDKELCHYFLDSDVIGAYLSMNNQVEPRKLVVYGREGCHLCEEMIASLRVLQKKSWFELEVINIDGNEHLTRLYNDRVPVLFAVNEDKELCHYFLDSDVIGAYLSMNNQVEPRKLVVYGREGCHLCEEMIASLRVLQKKSWFELEVINIDGNEHLTRLYNDRVPVLFAVNEDKELCHYFLDSDVIGAYLSMNNQVEPRKLVVYGREGCHLCEEMIASLRVLQKKSWFELEVINIDGNEHLTRLYNDRVPVLFAVNEDKELCHYFLDSDVIGAYLSMNNQVEPRKLVVYGREGCHLCEEMIASLRVLQKKSWFELEVINIDGNEHLTRLYNDRVPVLFAVNEDKELCHYFLDSDVIGAYLSMNNQVEPRKLVVYGREGCHLCEEMIASLRVLQKKSWFELEVINIDGNEHLTRLYNDRVPVLFAVNEDKELCHYFLDSDVIGAYLSMNNQVEPRKLVVYGREGCHLCEEMIASLRVLQKKSWFELEVINIDGNEHLTRLYNDRVPVLFAVNEDKELCHYFLDSDVIGAYLSMNNQVEPRKLVVYGREGCHLCEEMIASLRVLQKKSWFELEVINIDGNEHLTRLYNDRVPVLFAVNEDKELCHYFLDSDVIGAYLSMNNQVEPRKLVVYGREGCHLCEEMIASLRVLQKKSWFELEVINIDGNEHLTRLYNDRVPVLFAVNEDKELCHYFLDSDVIGAYLSMNNQVEPRKLVVYGREGCHLCEEMIASLRVLQKKSWFELEVINIDGNEHLTRLYNDRVPVLFAVNEDKELCHYFLDSDVIGAYLSMNNQVEPRKLVVYGREGCHLCEEMIASLRVLQKKSWFELEVINIDGNEHLTRLYNDRVPVLFAVNEDKELCHYFLDSDVIGAYLSMNNQVEPRKLVVYGREGCHLCEEMIASLRVLQKKSWFELEVINIDGNEHLTRLYNDRVPVLFAVNEDKELCHYFLDSDVIGAYLSMNNQVEPRKLVVYGREGCHLCEEMIASLRVLQKKSWFELEVINIDGNEHLTRLYNDRVPVLFAVNEDKELCHYFLDSDVIGAYLSMNNQVEPRKLVVYGREGCHLCEEMIASLRVLQKKSWFELEVINIDGNEHLTRLYNDRVPVLFAVNEDKELCHYFLDSDVIGAYLSMNNQVEPRKLVVYGREGCHLCEEMIASLRVLQKKSWFELEVINIDGNEHLTRLYNDRVPVLFAVNEDKELCHYFLDSDVIGAYLS

CATH classification: 3.40.30.10

Organism: Nitrosomonas europaea (strain ATCC 19718 / CIP 103999 / KCTC 2705 / NBRC 14298) (NCBI:txid228410)

Radius of gyration: 13.15 Å; Cα contacts (8 Å, |Δi|>4): 126; chains: 1; bounding box: 22×47×24 Å

Secondary structure (DSSP, 8-state):
-----PPPPEEEEE-SS-HHHHHHHHHHHHHHHHS----EEEETTT-HHHHHHSTTS-SEEEETTTTEEEE-SS---HHHHHHH-